Protein 5HUZ (pdb70)

Structure (mmCIF, N/CA/C/O backbone):
data_5HUZ
#
_entry.id   5HUZ
#
loop_
_atom_site.group_PDB
_atom_site.id
_atom_site.type_symbol
_atom_site.label_atom_id
_atom_site.label_alt_id
_atom_site.label_comp_id
_atom_site.label_asym_id
_atom_site.label_entity_id
_atom_site.label_seq_id
_atom_site.pdbx_PDB_ins_code
_atom_site.Cartn_x
_atom_site.Cartn_y
_atom_site.Cartn_z
_atom_site.occupancy
_atom_site.B_iso_or_equiv
_atom_site.auth_seq_id
_atom_site.auth_comp_id
_atom_site.auth_asym_id
_atom_site.auth_atom_id
_atom_site.pdbx_PDB_model_num
ATOM 1 N N . ASP A 1 1 ? 15.009 -6.238 24.576 1.00 4.00 1 ASP A N 1
ATOM 2 C CA . ASP A 1 1 ? 15.073 -5.361 23.387 1.00 0.02 1 ASP A CA 1
ATOM 3 C C . ASP A 1 1 ? 13.829 -5.516 22.505 1.00 32.15 1 ASP A C 1
ATOM 4 O O . ASP A 1 1 ? 13.562 -4.654 21.688 1.00 44.51 1 ASP A O 1
ATOM 15 N N . PHE A 1 2 ? 13.063 -6.605 22.682 1.00 14.10 2 PHE A N 1
ATOM 16 C CA . PHE A 1 2 ? 11.922 -6.974 21.803 1.00 42.01 2 PHE A CA 1
ATOM 17 C C . PHE A 1 2 ? 10.824 -5.891 21.623 1.00 33.13 2 PHE A C 1
ATOM 18 O O . PHE A 1 2 ? 9.978 -6.032 20.726 1.00 42.22 2 PHE A O 1
ATOM 35 N N . LYS A 1 3 ? 10.826 -4.820 22.454 1.00 71.32 3 LYS A N 1
ATOM 36 C CA . LYS A 1 3 ? 9.831 -3.734 22.328 1.00 1.05 3 LYS A CA 1
ATOM 37 C C . LYS A 1 3 ? 10.057 -2.963 21.010 1.00 1.43 3 LYS A C 1
ATOM 38 O O . LYS A 1 3 ? 9.098 -2.547 20.354 1.00 0.23 3 LYS A O 1
ATOM 57 N N . LYS A 1 4 ? 11.348 -2.819 20.607 1.00 51.14 4 LYS A N 1
ATOM 58 C CA . LYS A 1 4 ? 11.695 -2.199 19.323 1.00 20.50 4 LYS A CA 1
ATOM 59 C C . LYS A 1 4 ? 11.353 -3.149 18.181 1.00 35.35 4 LYS A C 1
ATOM 60 O O . LYS A 1 4 ? 10.914 -2.683 17.156 1.00 11.22 4 LYS A O 1
ATOM 79 N N . LEU A 1 5 ? 11.524 -4.488 18.390 1.00 63.32 5 LEU A N 1
ATOM 80 C CA . LEU A 1 5 ? 11.251 -5.524 17.352 1.00 72.21 5 LEU A CA 1
ATOM 81 C C . LEU A 1 5 ? 9.857 -5.311 16.737 1.00 34.31 5 LEU A C 1
ATOM 82 O O . LEU A 1 5 ? 9.695 -5.260 15.504 1.00 64.15 5 LEU A O 1
ATOM 98 N N . TYR A 1 6 ? 8.877 -5.152 17.652 1.00 64.23 6 TYR A N 1
ATOM 99 C CA . TYR A 1 6 ? 7.491 -4.824 17.329 1.00 63.05 6 TYR A CA 1
ATOM 100 C C . TYR A 1 6 ? 7.416 -3.522 16.525 1.00 62.41 6 TYR A C 1
ATOM 101 O O . TYR A 1 6 ? 6.910 -3.518 15.410 1.00 10.44 6 TYR A O 1
ATOM 119 N N . GLU A 1 7 ? 7.990 -2.453 17.093 1.00 43.32 7 GLU A N 1
ATOM 120 C CA . GLU A 1 7 ? 7.901 -1.089 16.550 1.00 31.52 7 GLU A CA 1
ATOM 121 C C . GLU A 1 7 ? 8.566 -0.936 15.170 1.00 31.24 7 GLU A C 1
ATOM 122 O O . GLU A 1 7 ? 8.133 -0.105 14.391 1.00 41.34 7 GLU A O 1
ATOM 134 N N . GLN A 1 8 ? 9.624 -1.725 14.889 1.00 44.04 8 GLN A N 1
ATOM 135 C CA . GLN A 1 8 ? 10.390 -1.609 13.627 1.00 3.44 8 GLN A CA 1
ATOM 136 C C . GLN A 1 8 ? 9.529 -2.078 12.456 1.00 54.33 8 GLN A C 1
ATOM 137 O O . GLN A 1 8 ? 9.265 -1.294 11.535 1.00 25.22 8 GLN A O 1
ATOM 151 N N . ILE A 1 9 ? 9.070 -3.357 12.499 1.00 63.31 9 ILE A N 1
ATOM 152 C CA . ILE A 1 9 ? 8.173 -3.872 11.444 1.00 34.51 9 ILE A CA 1
ATOM 153 C C . ILE A 1 9 ? 6.830 -3.093 11.406 1.00 21.23 9 ILE A C 1
ATOM 154 O O . ILE A 1 9 ? 6.329 -2.799 10.326 1.00 23.12 9 ILE A O 1
ATOM 170 N N . LEU A 1 10 ? 6.257 -2.788 12.595 1.00 15.51 10 LEU A N 1
ATOM 171 C CA . LEU A 1 10 ? 4.924 -2.130 12.724 1.00 13.54 10 LEU A CA 1
ATOM 172 C C . LEU A 1 10 ? 4.956 -0.679 12.184 1.00 53.24 10 LEU A C 1
ATOM 173 O O . LEU A 1 10 ? 3.970 -0.221 11.611 1.00 2.25 10 LEU A O 1
ATOM 189 N N . ALA A 1 11 ? 6.093 0.027 12.340 1.00 12.22 11 ALA A N 1
ATOM 190 C CA . ALA A 1 11 ? 6.258 1.395 11.796 1.00 72.04 11 ALA A CA 1
ATOM 191 C C . ALA A 1 11 ? 6.294 1.347 10.265 1.00 42.25 11 ALA A C 1
ATOM 192 O O . ALA A 1 11 ? 5.748 2.223 9.595 1.00 52.34 11 ALA A O 1
ATOM 199 N N . GLU A 1 12 ? 6.930 0.294 9.724 1.00 71.00 12 GLU A N 1
ATOM 200 C CA . GLU A 1 12 ? 6.980 0.053 8.276 1.00 31.41 12 GLU A CA 1
ATOM 201 C C . GLU A 1 12 ? 5.581 -0.372 7.769 1.00 61.05 12 GLU A C 1
ATOM 202 O O . GLU A 1 12 ? 5.167 0.018 6.686 1.00 22.55 12 GLU A O 1
ATOM 214 N N . ASN A 1 13 ? 4.875 -1.152 8.612 1.00 2.34 13 ASN A N 1
ATOM 215 C CA . ASN A 1 13 ? 3.503 -1.669 8.369 1.00 34.22 13 ASN A CA 1
ATOM 216 C C . ASN A 1 13 ? 2.505 -0.490 8.315 1.00 2.40 13 ASN A C 1
ATOM 217 O O . ASN A 1 13 ? 1.548 -0.500 7.532 1.00 42.44 13 ASN A O 1
ATOM 228 N N . GLU A 1 14 ? 2.785 0.520 9.170 1.00 33.10 14 GLU A N 1
ATOM 229 C CA . GLU A 1 14 ? 2.061 1.801 9.243 1.00 14.24 14 GLU A CA 1
ATOM 230 C C . GLU A 1 14 ? 2.253 2.590 7.952 1.00 11.04 14 GLU A C 1
ATOM 231 O O . GLU A 1 14 ? 1.277 3.052 7.351 1.00 4.44 14 GLU A O 1
ATOM 243 N N . LYS A 1 15 ? 3.530 2.748 7.554 1.00 24.40 15 LYS A N 1
ATOM 244 C CA . LYS A 1 15 ? 3.908 3.477 6.341 1.00 45.42 15 LYS A CA 1
ATOM 245 C C . LYS A 1 15 ? 3.184 2.867 5.129 1.00 53.35 15 LYS A C 1
ATOM 246 O O . LYS A 1 15 ? 2.551 3.582 4.356 1.00 14.45 15 LYS A O 1
ATOM 265 N N . LEU A 1 16 ? 3.248 1.518 5.057 1.00 0.13 16 LEU A N 1
ATOM 266 C CA . LEU A 1 16 ? 2.611 0.698 4.014 1.00 4.12 16 LEU A CA 1
ATOM 267 C C . LEU A 1 16 ? 1.085 0.858 4.016 1.00 23.12 16 LEU A C 1
ATOM 268 O O . LEU A 1 16 ? 0.460 0.841 2.958 1.00 22.33 16 LEU A O 1
ATOM 284 N N . LYS A 1 17 ? 0.501 1.012 5.211 1.00 10.31 17 LYS A N 1
ATOM 285 C CA . LYS A 1 17 ? -0.948 1.216 5.378 1.00 62.45 17 LYS A CA 1
ATOM 286 C C . LYS A 1 17 ? -1.377 2.572 4.772 1.00 60.11 17 LYS A C 1
ATOM 287 O O . LYS A 1 17 ? -2.408 2.672 4.087 1.00 33.15 17 LYS A O 1
ATOM 306 N N . ALA A 1 18 ? -0.530 3.592 4.983 1.00 23.10 18 ALA A N 1
ATOM 307 C CA . ALA A 1 18 ? -0.814 4.973 4.571 1.00 5.33 18 ALA A CA 1
ATOM 308 C C . ALA A 1 18 ? -0.735 5.097 3.047 1.00 40.22 18 ALA A C 1
ATOM 309 O O . ALA A 1 18 ? -1.724 5.440 2.404 1.00 13.11 18 ALA A O 1
ATOM 316 N N . GLN A 1 19 ? 0.441 4.746 2.491 1.00 21.02 19 GLN A N 1
ATOM 317 C CA . GLN A 1 19 ? 0.730 4.853 1.051 1.00 5.15 19 GLN A CA 1
ATOM 318 C C . GLN A 1 19 ? -0.211 3.988 0.196 1.00 1.22 19 GLN A C 1
ATOM 319 O O . GLN A 1 19 ? -0.528 4.375 -0.929 1.00 63.44 19 GLN A O 1
ATOM 333 N N . LEU A 1 20 ? -0.642 2.813 0.727 1.00 42.44 20 LEU A N 1
ATOM 334 C CA . LEU A 1 20 ? -1.593 1.949 0.004 1.00 51.51 20 LEU A CA 1
ATOM 335 C C . LEU A 1 20 ? -2.929 2.672 -0.112 1.00 22.14 20 LEU A C 1
ATOM 336 O O . LEU A 1 20 ? -3.529 2.679 -1.179 1.00 64.43 20 LEU A O 1
ATOM 352 N N . HIS A 1 21 ? -3.370 3.291 1.017 1.00 12.31 21 HIS A N 1
ATOM 353 C CA . HIS A 1 21 ? -4.647 4.016 1.095 1.00 0.42 21 HIS A CA 1
ATOM 354 C C . HIS A 1 21 ? -4.662 5.152 0.068 1.00 54.23 21 HIS A C 1
ATOM 355 O O . HIS A 1 21 ? -5.654 5.332 -0.632 1.00 44.25 21 HIS A O 1
ATOM 370 N N . ASP A 1 22 ? -3.532 5.877 -0.023 1.00 44.41 22 ASP A N 1
ATOM 371 C CA . ASP A 1 22 ? -3.345 6.961 -1.001 1.00 54.30 22 ASP A CA 1
ATOM 372 C C . ASP A 1 22 ? -3.411 6.432 -2.435 1.00 73.43 22 ASP A C 1
ATOM 373 O O . ASP A 1 22 ? -4.031 7.066 -3.291 1.00 54.24 22 ASP A O 1
ATOM 382 N N . THR A 1 23 ? -2.794 5.249 -2.677 1.00 32.21 23 THR A N 1
ATOM 383 C CA . THR A 1 23 ? -2.803 4.606 -4.002 1.00 31.54 23 THR A CA 1
ATOM 384 C C . THR A 1 23 ? -4.214 4.077 -4.349 1.00 52.31 23 THR A C 1
ATOM 385 O O . THR A 1 23 ? -4.575 4.029 -5.517 1.00 51.24 23 THR A O 1
ATOM 396 N N . ASN A 1 24 ? -5.008 3.714 -3.317 1.00 42.32 24 ASN A N 1
ATOM 397 C CA . ASN A 1 24 ? -6.395 3.232 -3.491 1.00 12.13 24 ASN A CA 1
ATOM 398 C C . ASN A 1 24 ? -7.300 4.392 -3.941 1.00 71.44 24 ASN A C 1
ATOM 399 O O . ASN A 1 24 ? -7.999 4.277 -4.944 1.00 62.33 24 ASN A O 1
ATOM 410 N N . MET A 1 25 ? -7.262 5.507 -3.182 1.00 13.11 25 MET A N 1
ATOM 411 C CA . MET A 1 25 ? -8.053 6.717 -3.475 1.00 63.23 25 MET A CA 1
ATOM 412 C C . MET A 1 25 ? -7.669 7.359 -4.821 1.00 73.44 25 MET A C 1
ATOM 413 O O . MET A 1 25 ? -8.555 7.823 -5.548 1.00 43.30 25 MET A O 1
ATOM 427 N N . GLU A 1 26 ? -6.356 7.385 -5.148 1.00 35.41 26 GLU A N 1
ATOM 428 C CA . GLU A 1 26 ? -5.875 7.986 -6.411 1.00 74.50 26 GLU A CA 1
ATOM 429 C C . GLU A 1 26 ? -6.113 7.024 -7.586 1.00 3.50 26 GLU A C 1
ATOM 430 O O . GLU A 1 26 ? -6.185 7.469 -8.720 1.00 22.43 26 GLU A O 1
ATOM 442 N N . LEU A 1 27 ? -6.207 5.705 -7.308 1.00 44.43 27 LEU A N 1
ATOM 443 C CA . LEU A 1 27 ? -6.606 4.710 -8.320 1.00 22.41 27 LEU A CA 1
ATOM 444 C C . LEU A 1 27 ? -8.092 4.876 -8.639 1.00 33.13 27 LEU A C 1
ATOM 445 O O . LEU A 1 27 ? -8.481 4.792 -9.792 1.00 22.50 27 LEU A O 1
ATOM 461 N N . THR A 1 28 ? -8.907 5.118 -7.596 1.00 14.11 28 THR A N 1
ATOM 462 C CA . THR A 1 28 ? -10.351 5.360 -7.735 1.00 61.14 28 THR A CA 1
ATOM 463 C C . THR A 1 28 ? -10.599 6.703 -8.465 1.00 53.30 28 THR A C 1
ATOM 464 O O . THR A 1 28 ? -11.555 6.824 -9.237 1.00 20.05 28 THR A O 1
ATOM 475 N N . ASP A 1 29 ? -9.697 7.690 -8.231 1.00 31.33 29 ASP A N 1
ATOM 476 C CA . ASP A 1 29 ? -9.673 8.964 -8.978 1.00 41.42 29 ASP A CA 1
ATOM 477 C C . ASP A 1 29 ? -9.394 8.672 -10.453 1.00 51.51 29 ASP A C 1
ATOM 478 O O . ASP A 1 29 ? -10.260 8.913 -11.293 1.00 75.14 29 ASP A O 1
ATOM 487 N N . LEU A 1 30 ? -8.204 8.060 -10.711 1.00 22.14 30 LEU A N 1
ATOM 488 C CA . LEU A 1 30 ? -7.687 7.753 -12.060 1.00 72.25 30 LEU A CA 1
ATOM 489 C C . LEU A 1 30 ? -8.710 6.979 -12.886 1.00 70.10 30 LEU A C 1
ATOM 490 O O . LEU A 1 30 ? -8.934 7.318 -14.027 1.00 20.13 30 LEU A O 1
ATOM 506 N N . LYS A 1 31 ? -9.345 5.981 -12.259 1.00 71.05 31 LYS A N 1
ATOM 507 C CA . LYS A 1 31 ? -10.346 5.088 -12.877 1.00 1.54 31 LYS A CA 1
ATOM 508 C C . LYS A 1 31 ? -11.583 5.898 -13.314 1.00 63.30 31 LYS A C 1
ATOM 509 O O . LYS A 1 31 ? -11.985 5.844 -14.496 1.00 64.55 31 LYS A O 1
ATOM 528 N N . LEU A 1 32 ? -12.112 6.691 -12.357 1.00 15.24 32 LEU A N 1
ATOM 529 C CA . LEU A 1 32 ? -13.333 7.493 -12.518 1.00 14.01 32 LEU A CA 1
ATOM 530 C C . LEU A 1 32 ? -13.196 8.432 -13.720 1.00 1.04 32 LEU A C 1
ATOM 531 O O . LEU A 1 32 ? -13.872 8.247 -14.733 1.00 25.13 32 LEU A O 1
ATOM 547 N N . GLN A 1 33 ? -12.247 9.370 -13.616 1.00 4.13 33 GLN A N 1
ATOM 548 C CA . GLN A 1 33 ? -11.993 10.390 -14.638 1.00 4.23 33 GLN A CA 1
ATOM 549 C C . GLN A 1 33 ? -11.599 9.776 -15.999 1.00 73.20 33 GLN A C 1
ATOM 550 O O . GLN A 1 33 ? -12.031 10.284 -17.048 1.00 55.32 33 GLN A O 1
ATOM 564 N N . LEU A 1 34 ? -10.778 8.692 -15.969 1.00 1.21 34 LEU A N 1
ATOM 565 C CA . LEU A 1 34 ? -10.233 8.056 -17.195 1.00 72.01 34 LEU A CA 1
ATOM 566 C C . LEU A 1 34 ? -11.348 7.728 -18.156 1.00 12.21 34 LEU A C 1
ATOM 567 O O . LEU A 1 34 ? -11.375 8.305 -19.263 1.00 21.12 34 LEU A O 1
ATOM 583 N N . GLU A 1 35 ? -12.271 6.859 -17.681 1.00 64.12 35 GLU A N 1
ATOM 584 C CA . GLU A 1 35 ? -13.398 6.356 -18.479 1.00 64.12 35 GLU A CA 1
ATOM 585 C C . GLU A 1 35 ? -14.434 7.464 -18.769 1.00 34.02 35 GLU A C 1
ATOM 586 O O . GLU A 1 35 ? -15.147 7.385 -19.774 1.00 74.11 35 GLU A O 1
ATOM 598 N N . LYS A 1 36 ? -14.508 8.498 -17.888 1.00 74.34 36 LYS A N 1
ATOM 599 C CA . LYS A 1 36 ? -15.267 9.748 -18.161 1.00 12.23 36 LYS A CA 1
ATOM 600 C C . LYS A 1 36 ? -14.638 10.525 -19.341 1.00 11.22 36 LYS A C 1
ATOM 601 O O . LYS A 1 36 ? -15.242 11.470 -19.859 1.00 74.43 36 LYS A O 1
ATOM 620 N N . ALA A 1 37 ? -13.402 10.121 -19.709 1.00 54.53 37 ALA A N 1
ATOM 621 C CA . ALA A 1 37 ? -12.638 10.609 -20.874 1.00 25.44 37 ALA A CA 1
ATOM 622 C C . ALA A 1 37 ? -11.963 11.905 -20.486 1.00 23.21 37 ALA A C 1
ATOM 623 O O . ALA A 1 37 ? -12.223 12.975 -21.046 1.00 1.42 37 ALA A O 1
ATOM 630 N N . THR A 1 38 ? -11.102 11.764 -19.471 1.00 75.13 38 THR A N 1
ATOM 631 C CA . THR A 1 38 ? -10.401 12.917 -18.827 1.00 52.41 38 THR A CA 1
ATOM 632 C C . THR A 1 38 ? -9.322 13.555 -19.729 1.00 73.31 38 THR A C 1
ATOM 633 O O . THR A 1 38 ? -9.039 13.067 -20.822 1.00 52.24 38 THR A O 1
ATOM 644 N N . GLN A 1 39 ? -8.739 14.667 -19.239 1.00 13.42 39 GLN A N 1
ATOM 645 C CA . GLN A 1 39 ? -7.564 15.324 -19.847 1.00 21.13 39 GLN A CA 1
ATOM 646 C C . GLN A 1 39 ? -6.372 15.315 -18.852 1.00 54.24 39 GLN A C 1
ATOM 647 O O . GLN A 1 39 ? -5.258 14.905 -19.204 1.00 2.42 39 GLN A O 1
ATOM 661 N N . ARG A 1 40 ? -6.632 15.762 -17.605 1.00 45.32 40 ARG A N 1
ATOM 662 C CA . ARG A 1 40 ? -5.593 15.983 -16.571 1.00 12.24 40 ARG A CA 1
ATOM 663 C C . ARG A 1 40 ? -6.131 15.594 -15.174 1.00 4.12 40 ARG A C 1
ATOM 664 O O . ARG A 1 40 ? -7.341 15.621 -14.933 1.00 51.55 40 ARG A O 1
ATOM 685 N N . GLN A 1 41 ? -5.204 15.225 -14.265 1.00 3.11 41 GLN A N 1
ATOM 686 C CA . GLN A 1 41 ? -5.500 14.942 -12.841 1.00 24.21 41 GLN A CA 1
ATOM 687 C C . GLN A 1 41 ? -4.427 15.577 -11.949 1.00 12.30 41 GLN A C 1
ATOM 688 O O . GLN A 1 41 ? -3.373 16.004 -12.427 1.00 31.13 41 GLN A O 1
ATOM 702 N N . GLU A 1 42 ? -4.713 15.636 -10.646 1.00 74.14 42 GLU A N 1
ATOM 703 C CA . GLU A 1 42 ? -3.794 16.190 -9.631 1.00 24.14 42 GLU A CA 1
ATOM 704 C C . GLU A 1 42 ? -3.185 15.061 -8.785 1.00 12.10 42 GLU A C 1
ATOM 705 O O . GLU A 1 42 ? -2.028 15.172 -8.365 1.00 34.10 42 GLU A O 1
ATOM 717 N N . ARG A 1 43 ? -3.984 13.971 -8.572 1.00 24.23 43 ARG A N 1
ATOM 718 C CA . ARG A 1 43 ? -3.611 12.774 -7.768 1.00 15.43 43 ARG A CA 1
ATOM 719 C C . ARG A 1 43 ? -3.273 13.143 -6.294 1.00 44.43 43 ARG A C 1
ATOM 720 O O . ARG A 1 43 ? -4.107 12.979 -5.390 1.00 32.44 43 ARG A O 1
ATOM 741 N N . PHE A 1 44 ? -2.038 13.648 -6.086 1.00 74.32 44 PHE A N 1
ATOM 742 C CA . PHE A 1 44 ? -1.533 14.126 -4.788 1.00 32.54 44 PHE A CA 1
ATOM 743 C C . PHE A 1 44 ? -1.784 15.632 -4.677 1.00 73.24 44 PHE A C 1
ATOM 744 O O . PHE A 1 44 ? -1.384 16.414 -5.552 1.00 40.51 44 PHE A O 1
ATOM 761 N N . ASP B 1 1 ? 8.147 -16.465 22.419 1.00 42.45 101 ASP B N 1
ATOM 762 C CA . ASP B 1 1 ? 6.885 -15.779 22.714 1.00 60.34 101 ASP B CA 1
ATOM 763 C C . ASP B 1 1 ? 6.805 -14.443 21.954 1.00 14.23 101 ASP B C 1
ATOM 764 O O . ASP B 1 1 ? 5.725 -13.871 21.784 1.00 50.00 101 ASP B O 1
ATOM 773 N N . PHE B 1 2 ? 7.978 -13.935 21.551 1.00 22.23 102 PHE B N 1
ATOM 774 C CA . PHE B 1 2 ? 8.119 -12.695 20.757 1.00 63.33 102 PHE B CA 1
ATOM 775 C C . PHE B 1 2 ? 8.483 -13.030 19.305 1.00 64.13 102 PHE B C 1
ATOM 776 O O . PHE B 1 2 ? 8.334 -12.195 18.399 1.00 63.33 102 PHE B O 1
ATOM 793 N N . LYS B 1 3 ? 8.969 -14.272 19.090 1.00 21.21 103 LYS B N 1
ATOM 794 C CA . LYS B 1 3 ? 9.332 -14.780 17.752 1.00 2.01 103 LYS B CA 1
ATOM 795 C C . LYS B 1 3 ? 8.113 -14.706 16.811 1.00 21.11 103 LYS B C 1
ATOM 796 O O . LYS B 1 3 ? 8.240 -14.436 15.612 1.00 12.32 103 LYS B O 1
ATOM 815 N N . LYS B 1 4 ? 6.928 -14.877 17.430 1.00 42.01 104 LYS B N 1
ATOM 816 C CA . LYS B 1 4 ? 5.649 -14.893 16.752 1.00 14.35 104 LYS B CA 1
ATOM 817 C C . LYS B 1 4 ? 5.246 -13.472 16.354 1.00 43.21 104 LYS B C 1
ATOM 818 O O . LYS B 1 4 ? 4.701 -13.303 15.283 1.00 22.35 104 LYS B O 1
ATOM 837 N N . LEU B 1 5 ? 5.553 -12.443 17.212 1.00 52.12 105 LEU B N 1
ATOM 838 C CA . LEU B 1 5 ? 5.198 -11.036 16.908 1.00 32.41 105 LEU B CA 1
ATOM 839 C C . LEU B 1 5 ? 5.920 -10.626 15.620 1.00 34.31 105 LEU B C 1
ATOM 840 O O . LEU B 1 5 ? 5.343 -9.956 14.756 1.00 65.14 105 LEU B O 1
ATOM 856 N N . TYR B 1 6 ? 7.211 -11.072 15.519 1.00 62.43 106 TYR B N 1
ATOM 857 C CA . TYR B 1 6 ? 8.040 -10.886 14.326 1.00 44.42 106 TYR B CA 1
ATOM 858 C C . TYR B 1 6 ? 7.323 -11.495 13.106 1.00 25.54 106 TYR B C 1
ATOM 859 O O . TYR B 1 6 ? 7.107 -10.806 12.121 1.00 62.14 106 TYR B O 1
ATOM 877 N N . GLU B 1 7 ? 6.888 -12.763 13.251 1.00 42.01 107 GLU B N 1
ATOM 878 C CA . GLU B 1 7 ? 6.231 -13.541 12.181 1.00 64.35 107 GLU B CA 1
ATOM 879 C C . GLU B 1 7 ? 4.888 -12.928 11.728 1.00 52.31 107 GLU B C 1
ATOM 880 O O . GLU B 1 7 ? 4.608 -12.920 10.533 1.00 33.14 107 GLU B O 1
ATOM 892 N N . GLN B 1 8 ? 4.075 -12.417 12.687 1.00 2.44 108 GLN B N 1
ATOM 893 C CA . GLN B 1 8 ? 2.711 -11.901 12.392 1.00 31.15 108 GLN B CA 1
ATOM 894 C C . GLN B 1 8 ? 2.790 -10.620 11.562 1.00 4.43 108 GLN B C 1
ATOM 895 O O . GLN B 1 8 ? 2.219 -10.544 10.465 1.00 72.12 108 GLN B O 1
ATOM 909 N N . ILE B 1 9 ? 3.510 -9.614 12.106 1.00 13.10 109 ILE B N 1
ATOM 910 C CA . ILE B 1 9 ? 3.612 -8.289 11.481 1.00 23.22 109 ILE B CA 1
ATOM 911 C C . ILE B 1 9 ? 4.395 -8.367 10.149 1.00 31.55 109 ILE B C 1
ATOM 912 O O . ILE B 1 9 ? 4.041 -7.678 9.202 1.00 72.50 109 ILE B O 1
ATOM 928 N N . LEU B 1 10 ? 5.460 -9.206 10.100 1.00 41.11 110 LEU B N 1
ATOM 929 C CA . LEU B 1 10 ? 6.322 -9.373 8.893 1.00 5.12 110 LEU B CA 1
ATOM 930 C C . LEU B 1 10 ? 5.545 -10.084 7.769 1.00 61.12 110 LEU B C 1
ATOM 931 O O . LEU B 1 10 ? 5.707 -9.732 6.598 1.00 45.52 110 LEU B O 1
ATOM 947 N N . ALA B 1 11 ? 4.703 -11.075 8.130 1.00 71.35 111 ALA B N 1
ATOM 948 C CA . ALA B 1 11 ? 3.833 -11.777 7.160 1.00 71.21 111 ALA B CA 1
ATOM 949 C C . ALA B 1 11 ? 2.854 -10.785 6.504 1.00 43.52 111 ALA B C 1
ATOM 950 O O . ALA B 1 11 ? 2.653 -10.804 5.281 1.00 60.22 111 ALA B O 1
ATOM 957 N N . GLU B 1 12 ? 2.277 -9.912 7.353 1.00 10.33 112 GLU B N 1
ATOM 958 C CA . GLU B 1 12 ? 1.380 -8.827 6.939 1.00 43.31 112 GLU B CA 1
ATOM 959 C C . GLU B 1 12 ? 2.144 -7.772 6.110 1.00 11.33 112 GLU B C 1
ATOM 960 O O . GLU B 1 12 ? 1.633 -7.280 5.122 1.00 54.02 112 GLU B O 1
ATOM 972 N N . ASN B 1 13 ? 3.386 -7.469 6.535 1.00 41.51 113 ASN B N 1
ATOM 973 C CA . ASN B 1 13 ? 4.265 -6.426 5.937 1.00 15.34 113 ASN B CA 1
ATOM 974 C C . ASN B 1 13 ? 4.661 -6.807 4.497 1.00 61.20 113 ASN B C 1
ATOM 975 O O . ASN B 1 13 ? 4.684 -5.956 3.600 1.00 2.01 113 ASN B O 1
ATOM 986 N N . GLU B 1 14 ? 4.967 -8.107 4.317 1.00 60.30 114 GLU B N 1
ATOM 987 C CA . GLU B 1 14 ? 5.223 -8.728 3.009 1.00 4.53 114 GLU B CA 1
ATOM 988 C C . GLU B 1 14 ? 3.990 -8.583 2.112 1.00 61.41 114 GLU B C 1
ATOM 989 O O . GLU B 1 14 ? 4.094 -8.160 0.953 1.00 73.12 114 GLU B O 1
ATOM 1001 N N . LYS B 1 15 ? 2.832 -8.968 2.674 1.00 32.53 115 LYS B N 1
ATOM 1002 C CA . LYS B 1 15 ? 1.545 -8.876 1.994 1.00 40.12 115 LYS B CA 1
ATOM 1003 C C . LYS B 1 15 ? 1.254 -7.421 1.578 1.00 54.13 115 LYS B C 1
ATOM 1004 O O . LYS B 1 15 ? 0.736 -7.193 0.497 1.00 21.11 115 LYS B O 1
ATOM 1023 N N . LEU B 1 16 ? 1.620 -6.457 2.453 1.00 64.52 116 LEU B N 1
ATOM 1024 C CA . LEU B 1 16 ? 1.385 -5.018 2.226 1.00 14.31 116 LEU B CA 1
ATOM 1025 C C . LEU B 1 16 ? 2.262 -4.485 1.088 1.00 65.50 116 LEU B C 1
ATOM 1026 O O . LEU B 1 16 ? 1.867 -3.575 0.357 1.00 10.33 116 LEU B O 1
ATOM 1042 N N . LYS B 1 17 ? 3.438 -5.082 0.941 1.00 23.42 117 LYS B N 1
ATOM 1043 C CA . LYS B 1 17 ? 4.370 -4.785 -0.148 1.00 4.12 117 LYS B CA 1
ATOM 1044 C C . LYS B 1 17 ? 3.759 -5.281 -1.492 1.00 13.44 117 LYS B C 1
ATOM 1045 O O . LYS B 1 17 ? 3.826 -4.593 -2.524 1.00 54.12 117 LYS B O 1
ATOM 1064 N N . ALA B 1 18 ? 3.110 -6.456 -1.435 1.00 72.23 118 ALA B N 1
ATOM 1065 C CA . ALA B 1 18 ? 2.531 -7.124 -2.611 1.00 3.14 118 ALA B CA 1
ATOM 1066 C C . ALA B 1 18 ? 1.229 -6.440 -3.064 1.00 54.13 118 ALA B C 1
ATOM 1067 O O . ALA B 1 18 ? 1.042 -6.199 -4.252 1.00 33.13 118 ALA B O 1
ATOM 1074 N N . GLN B 1 19 ? 0.357 -6.104 -2.099 1.00 60.11 119 GLN B N 1
ATOM 1075 C CA . GLN B 1 19 ? -0.968 -5.518 -2.372 1.00 45.12 119 GLN B CA 1
ATOM 1076 C C . GLN B 1 19 ? -0.826 -4.084 -2.884 1.00 30.20 119 GLN B C 1
ATOM 1077 O O . GLN B 1 19 ? -1.611 -3.661 -3.731 1.00 11.43 119 GLN B O 1
ATOM 1091 N N . LEU B 1 20 ? 0.176 -3.336 -2.348 1.00 42.00 120 LEU B N 1
ATOM 1092 C CA . LEU B 1 20 ? 0.461 -1.974 -2.817 1.00 75.24 120 LEU B CA 1
ATOM 1093 C C . LEU B 1 20 ? 0.896 -2.053 -4.274 1.00 35.22 120 LEU B C 1
ATOM 1094 O O . LEU B 1 20 ? 0.408 -1.296 -5.096 1.00 15.10 120 LEU B O 1
ATOM 1110 N N . HIS B 1 21 ? 1.809 -3.019 -4.569 1.00 15.10 121 HIS B N 1
ATOM 1111 C CA . HIS B 1 21 ? 2.338 -3.243 -5.916 1.00 3.44 121 HIS B CA 1
ATOM 1112 C C . HIS B 1 21 ? 1.199 -3.588 -6.890 1.00 2.51 121 HIS B C 1
ATOM 1113 O O . HIS B 1 21 ? 1.193 -3.113 -8.014 1.00 64.13 121 HIS B O 1
ATOM 1128 N N . ASP B 1 22 ? 0.229 -4.377 -6.406 1.00 11.34 122 ASP B N 1
ATOM 1129 C CA . ASP B 1 22 ? -0.945 -4.809 -7.181 1.00 73.14 122 ASP B CA 1
ATOM 1130 C C . ASP B 1 22 ? -1.826 -3.594 -7.545 1.00 52.24 122 ASP B C 1
ATOM 1131 O O . ASP B 1 22 ? -2.206 -3.414 -8.708 1.00 11.10 122 ASP B O 1
ATOM 1140 N N . THR B 1 23 ? -2.056 -2.730 -6.537 1.00 55.12 123 THR B N 1
ATOM 1141 C CA . THR B 1 23 ? -2.832 -1.481 -6.674 1.00 0.11 123 THR B CA 1
ATOM 1142 C C . THR B 1 23 ? -2.061 -0.445 -7.543 1.00 63.31 123 THR B C 1
ATOM 1143 O O . THR B 1 23 ? -2.668 0.391 -8.224 1.00 71.12 123 THR B O 1
ATOM 1154 N N . ASN B 1 24 ? -0.707 -0.542 -7.517 1.00 44.23 124 ASN B N 1
ATOM 1155 C CA . ASN B 1 24 ? 0.191 0.290 -8.345 1.00 75.44 124 ASN B CA 1
ATOM 1156 C C . ASN B 1 24 ? 0.118 -0.140 -9.815 1.00 32.14 124 ASN B C 1
ATOM 1157 O O . ASN B 1 24 ? 0.147 0.715 -10.690 1.00 1.40 124 ASN B O 1
ATOM 1168 N N . MET B 1 25 ? 0.032 -1.464 -10.073 1.00 55.24 125 MET B N 1
ATOM 1169 C CA . MET B 1 25 ? -0.085 -2.013 -11.437 1.00 33.03 125 MET B CA 1
ATOM 1170 C C . MET B 1 25 ? -1.391 -1.557 -12.105 1.00 61.34 125 MET B C 1
ATOM 1171 O O . MET B 1 25 ? -1.404 -1.270 -13.308 1.00 74.23 125 MET B O 1
ATOM 1185 N N . GLU B 1 26 ? -2.481 -1.504 -11.311 1.00 74.41 126 GLU B N 1
ATOM 1186 C CA . GLU B 1 26 ? -3.772 -0.959 -11.773 1.00 31.45 126 GLU B CA 1
ATOM 1187 C C . GLU B 1 26 ? -3.605 0.535 -12.103 1.00 3.04 126 GLU B C 1
ATOM 1188 O O . GLU B 1 26 ? -4.001 0.986 -13.163 1.00 23.24 126 GLU B O 1
ATOM 1200 N N . LEU B 1 27 ? -2.953 1.269 -11.180 1.00 55.14 127 LEU B N 1
ATOM 1201 C CA . LEU B 1 27 ? -2.675 2.717 -11.320 1.00 42.03 127 LEU B CA 1
ATOM 1202 C C . LEU B 1 27 ? -1.781 3.011 -12.560 1.00 5.10 127 LEU B C 1
ATOM 1203 O O . LEU B 1 27 ? -1.913 4.064 -13.198 1.00 71.01 127 LEU B O 1
ATOM 1219 N N . THR B 1 28 ? -0.897 2.044 -12.898 1.00 40.12 128 THR B N 1
ATOM 1220 C CA . THR B 1 28 ? 0.016 2.137 -14.050 1.00 73.35 128 THR B CA 1
ATOM 1221 C C . THR B 1 28 ? -0.743 1.813 -15.363 1.00 10.52 128 THR B C 1
ATOM 1222 O O . THR B 1 28 ? -0.470 2.403 -16.422 1.00 24.40 128 THR B O 1
ATOM 1233 N N . ASP B 1 29 ? -1.722 0.895 -15.268 1.00 2.23 129 ASP B N 1
ATOM 1234 C CA . ASP B 1 29 ? -2.666 0.600 -16.363 1.00 72.44 129 ASP B CA 1
ATOM 1235 C C . ASP B 1 29 ? -3.510 1.854 -16.658 1.00 21.50 129 ASP B C 1
ATOM 1236 O O . ASP B 1 29 ? -3.745 2.186 -17.812 1.00 32.13 129 ASP B O 1
ATOM 1245 N N . LEU B 1 30 ? -3.902 2.560 -15.586 1.00 74.24 130 LEU B N 1
ATOM 1246 C CA . LEU B 1 30 ? -4.772 3.743 -15.659 1.00 60.41 130 LEU B CA 1
ATOM 1247 C C . LEU B 1 30 ? -4.044 4.981 -16.214 1.00 50.14 130 LEU B C 1
ATOM 1248 O O . LEU B 1 30 ? -4.671 5.783 -16.915 1.00 42.40 130 LEU B O 1
ATOM 1264 N N . LYS B 1 31 ? -2.727 5.150 -15.909 1.00 42.32 131 LYS B N 1
ATOM 1265 C CA . LYS B 1 31 ? -1.932 6.273 -16.480 1.00 62.42 131 LYS B CA 1
ATOM 1266 C C . LYS B 1 31 ? -1.607 6.001 -17.962 1.00 23.22 131 LYS B C 1
ATOM 1267 O O . LYS B 1 31 ? -1.445 6.944 -18.748 1.00 22.33 131 LYS B O 1
ATOM 1286 N N . LEU B 1 32 ? -1.520 4.700 -18.319 1.00 55.10 132 LEU B N 1
ATOM 1287 C CA . LEU B 1 32 ? -1.323 4.259 -19.708 1.00 23.22 132 LEU B CA 1
ATOM 1288 C C . LEU B 1 32 ? -2.581 4.558 -20.543 1.00 71.24 132 LEU B C 1
ATOM 1289 O O . LEU B 1 32 ? -2.498 5.199 -21.594 1.00 60.11 132 LEU B O 1
ATOM 1305 N N . GLN B 1 33 ? -3.757 4.117 -20.036 1.00 23.02 133 GLN B N 1
ATOM 1306 C CA . GLN B 1 33 ? -5.058 4.402 -20.666 1.00 75.01 133 GLN B CA 1
ATOM 1307 C C . GLN B 1 33 ? -5.289 5.914 -20.765 1.00 24.24 133 GLN B C 1
ATOM 1308 O O . GLN B 1 33 ? -5.962 6.368 -21.680 1.00 41.11 133 GLN B O 1
ATOM 1322 N N . LEU B 1 34 ? -4.749 6.662 -19.778 1.00 34.11 134 LEU B N 1
ATOM 1323 C CA . LEU B 1 34 ? -4.879 8.129 -19.682 1.00 12.22 134 LEU B CA 1
ATOM 1324 C C . LEU B 1 34 ? -4.285 8.788 -20.933 1.00 24.51 134 LEU B C 1
ATOM 1325 O O . LEU B 1 34 ? -4.992 9.443 -21.699 1.00 45.42 134 LEU B O 1
ATOM 1341 N N . GLU B 1 35 ? -2.985 8.543 -21.140 1.00 53.24 135 GLU B N 1
ATOM 1342 C CA . GLU B 1 35 ? -2.219 9.114 -22.262 1.00 51.31 135 GLU B CA 1
ATOM 1343 C C . GLU B 1 35 ? -2.686 8.553 -23.628 1.00 40.12 135 GLU B C 1
ATOM 1344 O O . GLU B 1 35 ? -2.330 9.096 -24.671 1.00 2.30 135 GLU B O 1
ATOM 1356 N N . LYS B 1 36 ? -3.469 7.455 -23.614 1.00 43.14 136 LYS B N 1
ATOM 1357 C CA . LYS B 1 36 ? -4.152 6.944 -24.825 1.00 31.24 136 LYS B CA 1
ATOM 1358 C C . LYS B 1 36 ? -5.530 7.628 -25.051 1.00 3.02 136 LYS B C 1
ATOM 1359 O O . LYS B 1 36 ? -5.916 7.900 -26.194 1.00 43.23 136 LYS B O 1
ATOM 1378 N N . ALA B 1 37 ? -6.247 7.915 -23.948 1.00 74.43 137 ALA B N 1
ATOM 1379 C CA . ALA B 1 37 ? -7.600 8.531 -23.978 1.00 62.13 137 ALA B CA 1
ATOM 1380 C C . ALA B 1 37 ? -7.512 10.010 -24.376 1.00 71.22 137 ALA B C 1
ATOM 1381 O O . ALA B 1 37 ? -8.436 10.563 -24.976 1.00 51.32 137 ALA B O 1
ATOM 1388 N N . THR B 1 38 ? -6.376 10.624 -24.024 1.00 65.20 138 THR B N 1
ATOM 1389 C CA . THR B 1 38 ? -6.140 12.062 -24.166 1.00 44.55 138 THR B CA 1
ATOM 1390 C C . THR B 1 38 ? -4.631 12.312 -24.341 1.00 0.51 138 THR B C 1
ATOM 1391 O O . THR B 1 38 ? -3.857 11.367 -24.490 1.00 74.55 138 THR B O 1
ATOM 1402 N N . GLN B 1 39 ? -4.226 13.586 -24.310 1.00 13.23 139 GLN B N 1
ATOM 1403 C CA . GLN B 1 39 ? -2.812 13.990 -24.387 1.00 71.14 139 GLN B CA 1
ATOM 1404 C C . GLN B 1 39 ? -2.096 13.702 -23.051 1.00 33.24 139 GLN B C 1
ATOM 1405 O O . GLN B 1 39 ? -0.893 13.402 -23.045 1.00 2.53 139 GLN B O 1
ATOM 1419 N N . ARG B 1 40 ? -2.881 13.785 -21.943 1.00 12.13 140 ARG B N 1
ATOM 1420 C CA . ARG B 1 40 ? -2.406 13.616 -20.539 1.00 43.31 140 ARG B CA 1
ATOM 1421 C C . ARG B 1 40 ? -1.501 14.801 -20.122 1.00 50.31 140 ARG B C 1
ATOM 1422 O O . ARG B 1 40 ? -1.015 15.566 -20.969 1.00 12.54 140 ARG B O 1
ATOM 1443 N N . GLN B 1 41 ? -1.300 14.962 -18.801 1.00 50.21 141 GLN B N 1
ATOM 1444 C CA . GLN B 1 41 ? -0.306 15.905 -18.269 1.00 62.12 141 GLN B CA 1
ATOM 1445 C C . GLN B 1 41 ? 1.113 15.344 -18.563 1.00 44.45 141 GLN B C 1
ATOM 1446 O O . GLN B 1 41 ? 1.362 14.142 -18.401 1.00 43.01 141 GLN B O 1
ATOM 1460 N N . GLU B 1 42 ? 2.024 16.205 -19.016 1.00 52.24 142 GLU B N 1
ATOM 1461 C CA . GLU B 1 42 ? 3.373 15.793 -19.475 1.00 24.40 142 GLU B CA 1
ATOM 1462 C C . GLU B 1 42 ? 4.444 16.231 -18.457 1.00 51.23 142 GLU B C 1
ATOM 1463 O O . GLU B 1 42 ? 5.317 17.068 -18.739 1.00 54.41 142 GLU B O 1
ATOM 1475 N N . ARG B 1 43 ? 4.329 15.673 -17.243 1.00 34.30 143 ARG B N 1
ATOM 1476 C CA . ARG B 1 43 ? 5.318 15.875 -16.165 1.00 50.20 143 ARG B CA 1
ATOM 1477 C C . ARG B 1 43 ? 6.590 15.062 -16.453 1.00 74.45 143 ARG B C 1
ATOM 1478 O O . ARG B 1 43 ? 7.698 15.481 -16.110 1.00 70.43 143 ARG B O 1
ATOM 1499 N N . PHE B 1 44 ? 6.386 13.877 -17.047 1.00 53.52 144 PHE B N 1
ATOM 1500 C CA . PHE B 1 44 ? 7.451 13.025 -17.587 1.00 73.11 144 PHE B CA 1
ATOM 1501 C C . PHE B 1 44 ? 6.888 12.256 -18.813 1.00 20.31 144 PHE B C 1
ATOM 1502 O O . PHE B 1 44 ? 6.026 11.370 -18.630 1.00 74.52 144 PHE B O 1
ATOM 1519 N N . ASP A 1 1 ? 14.587 -7.037 25.219 1.00 31.22 1 ASP A N 2
ATOM 1520 C CA . ASP A 1 1 ? 15.295 -6.917 23.933 1.00 40.04 1 ASP A CA 2
ATOM 1521 C C . ASP A 1 1 ? 14.340 -7.178 22.758 1.00 61.40 1 ASP A C 2
ATOM 1522 O O . ASP A 1 1 ? 14.304 -6.408 21.805 1.00 41.30 1 ASP A O 2
ATOM 1533 N N . PHE A 1 2 ? 13.529 -8.246 22.861 1.00 5.24 2 PHE A N 2
ATOM 1534 C CA . PHE A 1 2 ? 12.622 -8.697 21.778 1.00 62.34 2 PHE A CA 2
ATOM 1535 C C . PHE A 1 2 ? 11.397 -7.781 21.573 1.00 41.45 2 PHE A C 2
ATOM 1536 O O . PHE A 1 2 ? 10.579 -8.028 20.673 1.00 15.52 2 PHE A O 2
ATOM 1553 N N . LYS A 1 3 ? 11.280 -6.724 22.397 1.00 41.31 3 LYS A N 2
ATOM 1554 C CA . LYS A 1 3 ? 10.204 -5.729 22.277 1.00 15.42 3 LYS A CA 2
ATOM 1555 C C . LYS A 1 3 ? 10.335 -4.958 20.945 1.00 34.42 3 LYS A C 2
ATOM 1556 O O . LYS A 1 3 ? 9.338 -4.641 20.292 1.00 40.12 3 LYS A O 2
ATOM 1575 N N . LYS A 1 4 ? 11.599 -4.724 20.536 1.00 3.22 4 LYS A N 2
ATOM 1576 C CA . LYS A 1 4 ? 11.922 -3.992 19.304 1.00 41.34 4 LYS A CA 2
ATOM 1577 C C . LYS A 1 4 ? 11.834 -4.906 18.095 1.00 10.35 4 LYS A C 2
ATOM 1578 O O . LYS A 1 4 ? 11.614 -4.414 17.008 1.00 20.43 4 LYS A O 2
ATOM 1597 N N . LEU A 1 5 ? 12.012 -6.235 18.297 1.00 53.41 5 LEU A N 2
ATOM 1598 C CA . LEU A 1 5 ? 11.862 -7.237 17.209 1.00 22.32 5 LEU A CA 2
ATOM 1599 C C . LEU A 1 5 ? 10.455 -7.103 16.587 1.00 31.34 5 LEU A C 2
ATOM 1600 O O . LEU A 1 5 ? 10.283 -7.025 15.343 1.00 2.00 5 LEU A O 2
ATOM 1616 N N . TYR A 1 6 ? 9.472 -7.041 17.512 1.00 34.14 6 TYR A N 2
ATOM 1617 C CA . TYR A 1 6 ? 8.065 -6.775 17.209 1.00 42.23 6 TYR A CA 2
ATOM 1618 C C . TYR A 1 6 ? 7.934 -5.473 16.405 1.00 75.31 6 TYR A C 2
ATOM 1619 O O . TYR A 1 6 ? 7.454 -5.478 15.274 1.00 43.43 6 TYR A O 2
ATOM 1637 N N . GLU A 1 7 ? 8.454 -4.391 16.997 1.00 45.23 7 GLU A N 2
ATOM 1638 C CA . GLU A 1 7 ? 8.277 -3.018 16.514 1.00 3.34 7 GLU A CA 2
ATOM 1639 C C . GLU A 1 7 ? 8.935 -2.746 15.148 1.00 64.21 7 GLU A C 2
ATOM 1640 O O . GLU A 1 7 ? 8.448 -1.899 14.410 1.00 33.11 7 GLU A O 2
ATOM 1652 N N . GLN A 1 8 ? 10.060 -3.420 14.854 1.00 42.12 8 GLN A N 2
ATOM 1653 C CA . GLN A 1 8 ? 10.802 -3.225 13.583 1.00 51.03 8 GLN A CA 2
ATOM 1654 C C . GLN A 1 8 ? 9.998 -3.720 12.380 1.00 14.23 8 GLN A C 2
ATOM 1655 O O . GLN A 1 8 ? 9.826 -2.970 11.400 1.00 12.10 8 GLN A O 2
ATOM 1669 N N . ILE A 1 9 ? 9.508 -4.983 12.436 1.00 24.22 9 ILE A N 2
ATOM 1670 C CA . ILE A 1 9 ? 8.611 -5.488 11.378 1.00 51.41 9 ILE A CA 2
ATOM 1671 C C . ILE A 1 9 ? 7.271 -4.711 11.394 1.00 53.03 9 ILE A C 2
ATOM 1672 O O . ILE A 1 9 ? 6.738 -4.384 10.335 1.00 45.21 9 ILE A O 2
ATOM 1688 N N . LEU A 1 10 ? 6.753 -4.428 12.612 1.00 52.50 10 LEU A N 2
ATOM 1689 C CA . LEU A 1 10 ? 5.454 -3.730 12.817 1.00 61.12 10 LEU A CA 2
ATOM 1690 C C . LEU A 1 10 ? 5.519 -2.269 12.303 1.00 2.53 10 LEU A C 2
ATOM 1691 O O . LEU A 1 10 ? 4.496 -1.698 11.927 1.00 40.23 10 LEU A O 2
ATOM 1707 N N . ALA A 1 11 ? 6.727 -1.688 12.272 1.00 0.13 11 ALA A N 2
ATOM 1708 C CA . ALA A 1 11 ? 6.962 -0.336 11.719 1.00 71.01 11 ALA A CA 2
ATOM 1709 C C . ALA A 1 11 ? 6.761 -0.354 10.201 1.00 70.02 11 ALA A C 2
ATOM 1710 O O . ALA A 1 11 ? 6.000 0.454 9.649 1.00 12.42 11 ALA A O 2
ATOM 1717 N N . GLU A 1 12 ? 7.435 -1.311 9.542 1.00 62.55 12 GLU A N 2
ATOM 1718 C CA . GLU A 1 12 ? 7.276 -1.555 8.102 1.00 24.43 12 GLU A CA 2
ATOM 1719 C C . GLU A 1 12 ? 5.818 -1.978 7.792 1.00 42.14 12 GLU A C 2
ATOM 1720 O O . GLU A 1 12 ? 5.278 -1.606 6.770 1.00 71.01 12 GLU A O 2
ATOM 1732 N N . ASN A 1 13 ? 5.203 -2.717 8.732 1.00 34.12 13 ASN A N 2
ATOM 1733 C CA . ASN A 1 13 ? 3.830 -3.267 8.617 1.00 0.11 13 ASN A CA 2
ATOM 1734 C C . ASN A 1 13 ? 2.783 -2.130 8.603 1.00 51.24 13 ASN A C 2
ATOM 1735 O O . ASN A 1 13 ? 1.845 -2.155 7.794 1.00 21.22 13 ASN A O 2
ATOM 1746 N N . GLU A 1 14 ? 2.958 -1.150 9.524 1.00 61.34 14 GLU A N 2
ATOM 1747 C CA . GLU A 1 14 ? 2.122 0.068 9.598 1.00 64.20 14 GLU A CA 2
ATOM 1748 C C . GLU A 1 14 ? 2.260 0.870 8.300 1.00 45.04 14 GLU A C 2
ATOM 1749 O O . GLU A 1 14 ? 1.256 1.295 7.705 1.00 30.13 14 GLU A O 2
ATOM 1761 N N . LYS A 1 15 ? 3.525 1.081 7.899 1.00 51.34 15 LYS A N 2
ATOM 1762 C CA . LYS A 1 15 ? 3.876 1.812 6.681 1.00 4.11 15 LYS A CA 2
ATOM 1763 C C . LYS A 1 15 ? 3.194 1.178 5.456 1.00 34.22 15 LYS A C 2
ATOM 1764 O O . LYS A 1 15 ? 2.589 1.878 4.642 1.00 75.10 15 LYS A O 2
ATOM 1783 N N . LEU A 1 16 ? 3.265 -0.169 5.387 1.00 41.34 16 LEU A N 2
ATOM 1784 C CA . LEU A 1 16 ? 2.713 -0.956 4.271 1.00 1.25 16 LEU A CA 2
ATOM 1785 C C . LEU A 1 16 ? 1.180 -0.948 4.296 1.00 42.30 16 LEU A C 2
ATOM 1786 O O . LEU A 1 16 ? 0.548 -1.037 3.244 1.00 3.23 16 LEU A O 2
ATOM 1802 N N . LYS A 1 17 ? 0.607 -0.826 5.498 1.00 32.12 17 LYS A N 2
ATOM 1803 C CA . LYS A 1 17 ? -0.849 -0.707 5.689 1.00 70.11 17 LYS A CA 2
ATOM 1804 C C . LYS A 1 17 ? -1.349 0.637 5.115 1.00 15.43 17 LYS A C 2
ATOM 1805 O O . LYS A 1 17 ? -2.424 0.708 4.500 1.00 21.24 17 LYS A O 2
ATOM 1824 N N . ALA A 1 18 ? -0.511 1.679 5.292 1.00 65.43 18 ALA A N 2
ATOM 1825 C CA . ALA A 1 18 ? -0.833 3.062 4.923 1.00 60.24 18 ALA A CA 2
ATOM 1826 C C . ALA A 1 18 ? -0.749 3.259 3.405 1.00 1.41 18 ALA A C 2
ATOM 1827 O O . ALA A 1 18 ? -1.695 3.742 2.784 1.00 24.53 18 ALA A O 2
ATOM 1834 N N . GLN A 1 19 ? 0.401 2.875 2.823 1.00 11.33 19 GLN A N 2
ATOM 1835 C CA . GLN A 1 19 ? 0.671 3.027 1.383 1.00 31.31 19 GLN A CA 2
ATOM 1836 C C . GLN A 1 19 ? -0.236 2.119 0.536 1.00 43.42 19 GLN A C 2
ATOM 1837 O O . GLN A 1 19 ? -0.536 2.482 -0.594 1.00 55.00 19 GLN A O 2
ATOM 1851 N N . LEU A 1 20 ? -0.642 0.938 1.069 1.00 34.32 20 LEU A N 2
ATOM 1852 C CA . LEU A 1 20 ? -1.609 0.062 0.359 1.00 2.31 20 LEU A CA 2
ATOM 1853 C C . LEU A 1 20 ? -2.974 0.740 0.332 1.00 73.44 20 LEU A C 2
ATOM 1854 O O . LEU A 1 20 ? -3.623 0.770 -0.710 1.00 4.32 20 LEU A O 2
ATOM 1870 N N . HIS A 1 21 ? -3.391 1.278 1.503 1.00 64.35 21 HIS A N 2
ATOM 1871 C CA . HIS A 1 21 ? -4.670 1.997 1.662 1.00 42.02 21 HIS A CA 2
ATOM 1872 C C . HIS A 1 21 ? -4.735 3.153 0.658 1.00 42.45 21 HIS A C 2
ATOM 1873 O O . HIS A 1 21 ? -5.721 3.320 -0.066 1.00 5.31 21 HIS A O 2
ATOM 1888 N N . ASP A 1 22 ? -3.624 3.887 0.602 1.00 31.42 22 ASP A N 2
ATOM 1889 C CA . ASP A 1 22 ? -3.432 5.049 -0.263 1.00 43.13 22 ASP A CA 2
ATOM 1890 C C . ASP A 1 22 ? -3.470 4.639 -1.749 1.00 72.30 22 ASP A C 2
ATOM 1891 O O . ASP A 1 22 ? -4.191 5.246 -2.544 1.00 65.13 22 ASP A O 2
ATOM 1900 N N . THR A 1 23 ? -2.731 3.565 -2.099 1.00 41.30 23 THR A N 2
ATOM 1901 C CA . THR A 1 23 ? -2.631 3.085 -3.491 1.00 74.25 23 THR A CA 2
ATOM 1902 C C . THR A 1 23 ? -3.954 2.441 -3.956 1.00 15.20 23 THR A C 2
ATOM 1903 O O . THR A 1 23 ? -4.260 2.470 -5.143 1.00 73.10 23 THR A O 2
ATOM 1914 N N . ASN A 1 24 ? -4.755 1.905 -3.008 1.00 65.41 24 ASN A N 2
ATOM 1915 C CA . ASN A 1 24 ? -6.081 1.320 -3.319 1.00 34.14 24 ASN A CA 2
ATOM 1916 C C . ASN A 1 24 ? -7.088 2.437 -3.648 1.00 12.41 24 ASN A C 2
ATOM 1917 O O . ASN A 1 24 ? -7.888 2.293 -4.573 1.00 21.04 24 ASN A O 2
ATOM 1928 N N . MET A 1 25 ? -7.041 3.545 -2.882 1.00 53.41 25 MET A N 2
ATOM 1929 C CA . MET A 1 25 ? -7.952 4.690 -3.073 1.00 64.12 25 MET A CA 2
ATOM 1930 C C . MET A 1 25 ? -7.654 5.431 -4.392 1.00 34.23 25 MET A C 2
ATOM 1931 O O . MET A 1 25 ? -8.580 5.831 -5.100 1.00 43.03 25 MET A O 2
ATOM 1945 N N . GLU A 1 26 ? -6.354 5.577 -4.726 1.00 24.42 26 GLU A N 2
ATOM 1946 C CA . GLU A 1 26 ? -5.927 6.256 -5.969 1.00 44.31 26 GLU A CA 2
ATOM 1947 C C . GLU A 1 26 ? -6.057 5.309 -7.178 1.00 60.45 26 GLU A C 2
ATOM 1948 O O . GLU A 1 26 ? -6.103 5.777 -8.305 1.00 11.33 26 GLU A O 2
ATOM 1960 N N . LEU A 1 27 ? -6.079 3.983 -6.925 1.00 51.35 27 LEU A N 2
ATOM 1961 C CA . LEU A 1 27 ? -6.416 2.963 -7.938 1.00 35.13 27 LEU A CA 2
ATOM 1962 C C . LEU A 1 27 ? -7.882 3.136 -8.353 1.00 64.11 27 LEU A C 2
ATOM 1963 O O . LEU A 1 27 ? -8.186 3.286 -9.541 1.00 41.13 27 LEU A O 2
ATOM 1979 N N . THR A 1 28 ? -8.777 3.125 -7.345 1.00 43.42 28 THR A N 2
ATOM 1980 C CA . THR A 1 28 ? -10.227 3.277 -7.535 1.00 42.21 28 THR A CA 2
ATOM 1981 C C . THR A 1 28 ? -10.544 4.622 -8.238 1.00 43.35 28 THR A C 2
ATOM 1982 O O . THR A 1 28 ? -11.415 4.697 -9.129 1.00 60.21 28 THR A O 2
ATOM 1993 N N . ASP A 1 29 ? -9.771 5.657 -7.855 1.00 41.45 29 ASP A N 2
ATOM 1994 C CA . ASP A 1 29 ? -9.833 6.993 -8.459 1.00 32.43 29 ASP A CA 2
ATOM 1995 C C . ASP A 1 29 ? -9.417 6.917 -9.941 1.00 42.35 29 ASP A C 2
ATOM 1996 O O . ASP A 1 29 ? -10.191 7.304 -10.811 1.00 2.34 29 ASP A O 2
ATOM 2005 N N . LEU A 1 30 ? -8.217 6.344 -10.196 1.00 23.14 30 LEU A N 2
ATOM 2006 C CA . LEU A 1 30 ? -7.578 6.332 -11.541 1.00 51.55 30 LEU A CA 2
ATOM 2007 C C . LEU A 1 30 ? -8.444 5.609 -12.586 1.00 45.03 30 LEU A C 2
ATOM 2008 O O . LEU A 1 30 ? -8.463 6.020 -13.745 1.00 52.41 30 LEU A O 2
ATOM 2024 N N . LYS A 1 31 ? -9.144 4.534 -12.165 1.00 31.51 31 LYS A N 2
ATOM 2025 C CA . LYS A 1 31 ? -10.012 3.739 -13.061 1.00 11.04 31 LYS A CA 2
ATOM 2026 C C . LYS A 1 31 ? -11.368 4.440 -13.294 1.00 73.32 31 LYS A C 2
ATOM 2027 O O . LYS A 1 31 ? -11.950 4.328 -14.390 1.00 3.51 31 LYS A O 2
ATOM 2046 N N . LEU A 1 32 ? -11.864 5.156 -12.259 1.00 1.11 32 LEU A N 2
ATOM 2047 C CA . LEU A 1 32 ? -13.115 5.928 -12.344 1.00 63.33 32 LEU A CA 2
ATOM 2048 C C . LEU A 1 32 ? -12.969 7.032 -13.404 1.00 61.51 32 LEU A C 2
ATOM 2049 O O . LEU A 1 32 ? -13.730 7.087 -14.379 1.00 51.33 32 LEU A O 2
ATOM 2065 N N . GLN A 1 33 ? -11.953 7.890 -13.213 1.00 51.14 33 GLN A N 2
ATOM 2066 C CA . GLN A 1 33 ? -11.661 8.990 -14.139 1.00 2.35 33 GLN A CA 2
ATOM 2067 C C . GLN A 1 33 ? -11.256 8.446 -15.534 1.00 51.01 33 GLN A C 2
ATOM 2068 O O . GLN A 1 33 ? -11.601 9.061 -16.560 1.00 74.21 33 GLN A O 2
ATOM 2082 N N . LEU A 1 34 ? -10.556 7.274 -15.551 1.00 52.23 34 LEU A N 2
ATOM 2083 C CA . LEU A 1 34 ? -10.128 6.577 -16.786 1.00 3.01 34 LEU A CA 2
ATOM 2084 C C . LEU A 1 34 ? -11.282 6.481 -17.777 1.00 2.45 34 LEU A C 2
ATOM 2085 O O . LEU A 1 34 ? -11.201 7.086 -18.859 1.00 0.45 34 LEU A O 2
ATOM 2101 N N . GLU A 1 35 ? -12.363 5.794 -17.322 1.00 33.43 35 GLU A N 2
ATOM 2102 C CA . GLU A 1 35 ? -13.571 5.520 -18.123 1.00 44.41 35 GLU A CA 2
ATOM 2103 C C . GLU A 1 35 ? -14.404 6.795 -18.364 1.00 11.34 35 GLU A C 2
ATOM 2104 O O . GLU A 1 35 ? -15.147 6.866 -19.352 1.00 23.42 35 GLU A O 2
ATOM 2116 N N . LYS A 1 36 ? -14.271 7.804 -17.463 1.00 23.42 36 LYS A N 2
ATOM 2117 C CA . LYS A 1 36 ? -14.800 9.183 -17.709 1.00 51.34 36 LYS A CA 2
ATOM 2118 C C . LYS A 1 36 ? -14.000 9.885 -18.839 1.00 3.41 36 LYS A C 2
ATOM 2119 O O . LYS A 1 36 ? -14.363 10.988 -19.265 1.00 31.10 36 LYS A O 2
ATOM 2138 N N . ALA A 1 37 ? -12.887 9.236 -19.245 1.00 73.01 37 ALA A N 2
ATOM 2139 C CA . ALA A 1 37 ? -12.041 9.584 -20.414 1.00 43.32 37 ALA A CA 2
ATOM 2140 C C . ALA A 1 37 ? -11.089 10.701 -20.009 1.00 12.14 37 ALA A C 2
ATOM 2141 O O . ALA A 1 37 ? -11.055 11.784 -20.611 1.00 30.45 37 ALA A O 2
ATOM 2148 N N . THR A 1 38 ? -10.302 10.396 -18.957 1.00 32.22 38 THR A N 2
ATOM 2149 C CA . THR A 1 38 ? -9.452 11.412 -18.288 1.00 20.33 38 THR A CA 2
ATOM 2150 C C . THR A 1 38 ? -8.096 11.605 -18.979 1.00 62.44 38 THR A C 2
ATOM 2151 O O . THR A 1 38 ? -7.713 10.860 -19.885 1.00 71.13 38 THR A O 2
ATOM 2162 N N . GLN A 1 39 ? -7.378 12.609 -18.467 1.00 23.02 39 GLN A N 2
ATOM 2163 C CA . GLN A 1 39 ? -6.013 12.941 -18.839 1.00 60.14 39 GLN A CA 2
ATOM 2164 C C . GLN A 1 39 ? -5.125 12.874 -17.575 1.00 51.10 39 GLN A C 2
ATOM 2165 O O . GLN A 1 39 ? -4.234 12.032 -17.472 1.00 4.34 39 GLN A O 2
ATOM 2179 N N . ARG A 1 40 ? -5.432 13.736 -16.589 1.00 14.24 40 ARG A N 2
ATOM 2180 C CA . ARG A 1 40 ? -4.617 13.913 -15.366 1.00 5.12 40 ARG A CA 2
ATOM 2181 C C . ARG A 1 40 ? -5.266 13.174 -14.179 1.00 60.02 40 ARG A C 2
ATOM 2182 O O . ARG A 1 40 ? -6.474 12.904 -14.196 1.00 54.11 40 ARG A O 2
ATOM 2203 N N . GLN A 1 41 ? -4.451 12.866 -13.145 1.00 51.22 41 GLN A N 2
ATOM 2204 C CA . GLN A 1 41 ? -4.941 12.369 -11.853 1.00 43.40 41 GLN A CA 2
ATOM 2205 C C . GLN A 1 41 ? -4.898 13.507 -10.799 1.00 72.12 41 GLN A C 2
ATOM 2206 O O . GLN A 1 41 ? -5.766 14.383 -10.825 1.00 5.43 41 GLN A O 2
ATOM 2220 N N . GLU A 1 42 ? -3.861 13.540 -9.943 1.00 53.00 42 GLU A N 2
ATOM 2221 C CA . GLU A 1 42 ? -3.784 14.478 -8.795 1.00 32.13 42 GLU A CA 2
ATOM 2222 C C . GLU A 1 42 ? -2.415 14.355 -8.098 1.00 42.41 42 GLU A C 2
ATOM 2223 O O . GLU A 1 42 ? -1.771 15.364 -7.804 1.00 72.34 42 GLU A O 2
ATOM 2235 N N . ARG A 1 43 ? -2.003 13.094 -7.836 1.00 45.21 43 ARG A N 2
ATOM 2236 C CA . ARG A 1 43 ? -0.803 12.762 -7.015 1.00 42.43 43 ARG A CA 2
ATOM 2237 C C . ARG A 1 43 ? 0.477 13.416 -7.569 1.00 3.12 43 ARG A C 2
ATOM 2238 O O . ARG A 1 43 ? 1.334 13.885 -6.816 1.00 74.04 43 ARG A O 2
ATOM 2259 N N . PHE A 1 44 ? 0.578 13.420 -8.902 1.00 70.41 44 PHE A N 2
ATOM 2260 C CA . PHE A 1 44 ? 1.615 14.162 -9.641 1.00 33.01 44 PHE A CA 2
ATOM 2261 C C . PHE A 1 44 ? 0.993 14.769 -10.910 1.00 71.41 44 PHE A C 2
ATOM 2262 O O . PHE A 1 44 ? -0.211 14.622 -11.148 1.00 32.04 44 PHE A O 2
ATOM 2279 N N . ASP B 1 1 ? 9.906 -18.255 22.569 1.00 3.44 101 ASP B N 2
ATOM 2280 C CA . ASP B 1 1 ? 8.483 -17.900 22.460 1.00 14.11 101 ASP B CA 2
ATOM 2281 C C . ASP B 1 1 ? 8.282 -16.621 21.633 1.00 43.33 101 ASP B C 2
ATOM 2282 O O . ASP B 1 1 ? 7.158 -16.231 21.330 1.00 34.14 101 ASP B O 2
ATOM 2291 N N . PHE B 1 2 ? 9.394 -15.973 21.294 1.00 33.14 102 PHE B N 2
ATOM 2292 C CA . PHE B 1 2 ? 9.413 -14.757 20.457 1.00 14.24 102 PHE B CA 2
ATOM 2293 C C . PHE B 1 2 ? 9.662 -15.087 18.974 1.00 22.22 102 PHE B C 2
ATOM 2294 O O . PHE B 1 2 ? 9.509 -14.214 18.097 1.00 12.41 102 PHE B O 2
ATOM 2311 N N . LYS B 1 3 ? 10.038 -16.358 18.701 1.00 73.43 103 LYS B N 2
ATOM 2312 C CA . LYS B 1 3 ? 10.226 -16.866 17.329 1.00 40.31 103 LYS B CA 2
ATOM 2313 C C . LYS B 1 3 ? 8.929 -16.680 16.517 1.00 62.00 103 LYS B C 2
ATOM 2314 O O . LYS B 1 3 ? 8.956 -16.296 15.337 1.00 62.30 103 LYS B O 2
ATOM 2333 N N . LYS B 1 4 ? 7.787 -16.904 17.210 1.00 11.20 104 LYS B N 2
ATOM 2334 C CA . LYS B 1 4 ? 6.458 -16.787 16.615 1.00 64.21 104 LYS B CA 2
ATOM 2335 C C . LYS B 1 4 ? 6.149 -15.333 16.284 1.00 55.24 104 LYS B C 2
ATOM 2336 O O . LYS B 1 4 ? 5.628 -15.089 15.210 1.00 60.40 104 LYS B O 2
ATOM 2355 N N . LEU B 1 5 ? 6.506 -14.366 17.181 1.00 33.03 105 LEU B N 2
ATOM 2356 C CA . LEU B 1 5 ? 6.163 -12.937 16.965 1.00 51.05 105 LEU B CA 2
ATOM 2357 C C . LEU B 1 5 ? 6.778 -12.471 15.640 1.00 14.41 105 LEU B C 2
ATOM 2358 O O . LEU B 1 5 ? 6.114 -11.783 14.840 1.00 23.54 105 LEU B O 2
ATOM 2374 N N . TYR B 1 6 ? 8.061 -12.874 15.433 1.00 2.12 106 TYR B N 2
ATOM 2375 C CA . TYR B 1 6 ? 8.800 -12.561 14.207 1.00 45.31 106 TYR B CA 2
ATOM 2376 C C . TYR B 1 6 ? 8.041 -13.104 12.980 1.00 2.42 106 TYR B C 2
ATOM 2377 O O . TYR B 1 6 ? 7.743 -12.352 12.057 1.00 71.44 106 TYR B O 2
ATOM 2395 N N . GLU B 1 7 ? 7.682 -14.402 13.025 1.00 34.14 107 GLU B N 2
ATOM 2396 C CA . GLU B 1 7 ? 7.011 -15.095 11.909 1.00 11.31 107 GLU B CA 2
ATOM 2397 C C . GLU B 1 7 ? 5.605 -14.546 11.613 1.00 12.24 107 GLU B C 2
ATOM 2398 O O . GLU B 1 7 ? 5.219 -14.469 10.453 1.00 44.52 107 GLU B O 2
ATOM 2410 N N . GLN B 1 8 ? 4.848 -14.185 12.665 1.00 35.14 108 GLN B N 2
ATOM 2411 C CA . GLN B 1 8 ? 3.445 -13.732 12.522 1.00 32.43 108 GLN B CA 2
ATOM 2412 C C . GLN B 1 8 ? 3.380 -12.388 11.785 1.00 14.13 108 GLN B C 2
ATOM 2413 O O . GLN B 1 8 ? 2.687 -12.267 10.756 1.00 3.10 108 GLN B O 2
ATOM 2427 N N . ILE B 1 9 ? 4.113 -11.379 12.307 1.00 20.03 109 ILE B N 2
ATOM 2428 C CA . ILE B 1 9 ? 4.128 -10.034 11.700 1.00 3.13 109 ILE B CA 2
ATOM 2429 C C . ILE B 1 9 ? 4.780 -10.081 10.300 1.00 72.52 109 ILE B C 2
ATOM 2430 O O . ILE B 1 9 ? 4.326 -9.389 9.392 1.00 3.42 109 ILE B O 2
ATOM 2446 N N . LEU B 1 10 ? 5.846 -10.901 10.154 1.00 73.41 110 LEU B N 2
ATOM 2447 C CA . LEU B 1 10 ? 6.578 -11.063 8.872 1.00 31.55 110 LEU B CA 2
ATOM 2448 C C . LEU B 1 10 ? 5.699 -11.787 7.837 1.00 0.42 110 LEU B C 2
ATOM 2449 O O . LEU B 1 10 ? 5.828 -11.520 6.659 1.00 4.52 110 LEU B O 2
ATOM 2465 N N . ALA B 1 11 ? 4.808 -12.691 8.286 1.00 13.33 111 ALA B N 2
ATOM 2466 C CA . ALA B 1 11 ? 3.849 -13.386 7.389 1.00 60.12 111 ALA B CA 2
ATOM 2467 C C . ALA B 1 11 ? 2.861 -12.371 6.780 1.00 75.31 111 ALA B C 2
ATOM 2468 O O . ALA B 1 11 ? 2.628 -12.366 5.560 1.00 31.41 111 ALA B O 2
ATOM 2475 N N . GLU B 1 12 ? 2.308 -11.491 7.644 1.00 72.52 112 GLU B N 2
ATOM 2476 C CA . GLU B 1 12 ? 1.426 -10.385 7.216 1.00 24.21 112 GLU B CA 2
ATOM 2477 C C . GLU B 1 12 ? 2.205 -9.418 6.300 1.00 41.41 112 GLU B C 2
ATOM 2478 O O . GLU B 1 12 ? 1.707 -9.032 5.256 1.00 41.44 112 GLU B O 2
ATOM 2490 N N . ASN B 1 13 ? 3.442 -9.083 6.715 1.00 70.42 113 ASN B N 2
ATOM 2491 C CA . ASN B 1 13 ? 4.319 -8.091 6.045 1.00 75.23 113 ASN B CA 2
ATOM 2492 C C . ASN B 1 13 ? 4.741 -8.587 4.639 1.00 64.44 113 ASN B C 2
ATOM 2493 O O . ASN B 1 13 ? 4.839 -7.802 3.688 1.00 43.42 113 ASN B O 2
ATOM 2504 N N . GLU B 1 14 ? 4.973 -9.906 4.550 1.00 2.24 114 GLU B N 2
ATOM 2505 C CA . GLU B 1 14 ? 5.278 -10.629 3.302 1.00 72.41 114 GLU B CA 2
ATOM 2506 C C . GLU B 1 14 ? 4.109 -10.480 2.325 1.00 51.04 114 GLU B C 2
ATOM 2507 O O . GLU B 1 14 ? 4.300 -10.121 1.142 1.00 61.21 114 GLU B O 2
ATOM 2519 N N . LYS B 1 15 ? 2.899 -10.741 2.855 1.00 12.33 115 LYS B N 2
ATOM 2520 C CA . LYS B 1 15 ? 1.656 -10.556 2.117 1.00 13.10 115 LYS B CA 2
ATOM 2521 C C . LYS B 1 15 ? 1.539 -9.100 1.660 1.00 64.23 115 LYS B C 2
ATOM 2522 O O . LYS B 1 15 ? 1.224 -8.843 0.509 1.00 21.33 115 LYS B O 2
ATOM 2541 N N . LEU B 1 16 ? 1.862 -8.164 2.585 1.00 75.32 116 LEU B N 2
ATOM 2542 C CA . LEU B 1 16 ? 1.714 -6.713 2.367 1.00 14.02 116 LEU B CA 2
ATOM 2543 C C . LEU B 1 16 ? 2.596 -6.226 1.203 1.00 30.44 116 LEU B C 2
ATOM 2544 O O . LEU B 1 16 ? 2.223 -5.302 0.484 1.00 23.01 116 LEU B O 2
ATOM 2560 N N . LYS B 1 17 ? 3.744 -6.876 1.024 1.00 73.04 117 LYS B N 2
ATOM 2561 C CA . LYS B 1 17 ? 4.671 -6.563 -0.074 1.00 14.54 117 LYS B CA 2
ATOM 2562 C C . LYS B 1 17 ? 4.140 -7.116 -1.409 1.00 73.15 117 LYS B C 2
ATOM 2563 O O . LYS B 1 17 ? 4.232 -6.437 -2.441 1.00 24.04 117 LYS B O 2
ATOM 2582 N N . ALA B 1 18 ? 3.544 -8.319 -1.366 1.00 4.05 118 ALA B N 2
ATOM 2583 C CA . ALA B 1 18 ? 3.010 -8.995 -2.569 1.00 42.21 118 ALA B CA 2
ATOM 2584 C C . ALA B 1 18 ? 1.721 -8.307 -3.081 1.00 30.32 118 ALA B C 2
ATOM 2585 O O . ALA B 1 18 ? 1.529 -8.140 -4.298 1.00 44.31 118 ALA B O 2
ATOM 2592 N N . GLN B 1 19 ? 0.849 -7.901 -2.132 1.00 42.32 119 GLN B N 2
ATOM 2593 C CA . GLN B 1 19 ? -0.461 -7.297 -2.436 1.00 70.15 119 GLN B CA 2
ATOM 2594 C C . GLN B 1 19 ? -0.285 -5.846 -2.893 1.00 40.15 119 GLN B C 2
ATOM 2595 O O . GLN B 1 19 ? -1.021 -5.397 -3.772 1.00 33.44 119 GLN B O 2
ATOM 2609 N N . LEU B 1 20 ? 0.686 -5.118 -2.284 1.00 2.54 120 LEU B N 2
ATOM 2610 C CA . LEU B 1 20 ? 0.989 -3.729 -2.689 1.00 74.11 120 LEU B CA 2
ATOM 2611 C C . LEU B 1 20 ? 1.548 -3.735 -4.101 1.00 50.53 120 LEU B C 2
ATOM 2612 O O . LEU B 1 20 ? 1.165 -2.907 -4.912 1.00 4.41 120 LEU B O 2
ATOM 2628 N N . HIS B 1 21 ? 2.455 -4.697 -4.371 1.00 51.32 121 HIS B N 2
ATOM 2629 C CA . HIS B 1 21 ? 3.127 -4.821 -5.667 1.00 73.35 121 HIS B CA 2
ATOM 2630 C C . HIS B 1 21 ? 2.089 -5.065 -6.769 1.00 14.11 121 HIS B C 2
ATOM 2631 O O . HIS B 1 21 ? 2.180 -4.478 -7.844 1.00 11.22 121 HIS B O 2
ATOM 2646 N N . ASP B 1 22 ? 1.085 -5.901 -6.443 1.00 45.54 122 ASP B N 2
ATOM 2647 C CA . ASP B 1 22 ? -0.054 -6.207 -7.333 1.00 72.23 122 ASP B CA 2
ATOM 2648 C C . ASP B 1 22 ? -0.888 -4.924 -7.583 1.00 52.44 122 ASP B C 2
ATOM 2649 O O . ASP B 1 22 ? -1.166 -4.571 -8.728 1.00 34.25 122 ASP B O 2
ATOM 2658 N N . THR B 1 23 ? -1.216 -4.213 -6.478 1.00 0.24 123 THR B N 2
ATOM 2659 C CA . THR B 1 23 ? -2.022 -2.961 -6.490 1.00 55.03 123 THR B CA 2
ATOM 2660 C C . THR B 1 23 ? -1.300 -1.831 -7.265 1.00 33.33 123 THR B C 2
ATOM 2661 O O . THR B 1 23 ? -1.937 -1.000 -7.930 1.00 70.31 123 THR B O 2
ATOM 2672 N N . ASN B 1 24 ? 0.041 -1.833 -7.181 1.00 61.03 124 ASN B N 2
ATOM 2673 C CA . ASN B 1 24 ? 0.897 -0.812 -7.807 1.00 72.12 124 ASN B CA 2
ATOM 2674 C C . ASN B 1 24 ? 1.035 -1.100 -9.305 1.00 73.43 124 ASN B C 2
ATOM 2675 O O . ASN B 1 24 ? 1.175 -0.172 -10.087 1.00 44.32 124 ASN B O 2
ATOM 2686 N N . MET B 1 25 ? 1.016 -2.396 -9.683 1.00 0.33 125 MET B N 2
ATOM 2687 C CA . MET B 1 25 ? 0.953 -2.825 -11.090 1.00 62.12 125 MET B CA 2
ATOM 2688 C C . MET B 1 25 ? -0.372 -2.417 -11.736 1.00 55.13 125 MET B C 2
ATOM 2689 O O . MET B 1 25 ? -0.391 -2.053 -12.913 1.00 43.24 125 MET B O 2
ATOM 2703 N N . GLU B 1 26 ? -1.479 -2.505 -10.961 1.00 1.04 126 GLU B N 2
ATOM 2704 C CA . GLU B 1 26 ? -2.805 -2.040 -11.414 1.00 33.44 126 GLU B CA 2
ATOM 2705 C C . GLU B 1 26 ? -2.761 -0.518 -11.643 1.00 21.35 126 GLU B C 2
ATOM 2706 O O . GLU B 1 26 ? -3.185 -0.044 -12.686 1.00 63.03 126 GLU B O 2
ATOM 2718 N N . LEU B 1 27 ? -2.199 0.206 -10.655 1.00 1.22 127 LEU B N 2
ATOM 2719 C CA . LEU B 1 27 ? -2.029 1.678 -10.690 1.00 52.13 127 LEU B CA 2
ATOM 2720 C C . LEU B 1 27 ? -1.179 2.127 -11.906 1.00 12.23 127 LEU B C 2
ATOM 2721 O O . LEU B 1 27 ? -1.517 3.100 -12.596 1.00 71.12 127 LEU B O 2
ATOM 2737 N N . THR B 1 28 ? -0.078 1.390 -12.152 1.00 34.40 128 THR B N 2
ATOM 2738 C CA . THR B 1 28 ? 0.840 1.637 -13.290 1.00 44.35 128 THR B CA 2
ATOM 2739 C C . THR B 1 28 ? 0.111 1.395 -14.628 1.00 32.45 128 THR B C 2
ATOM 2740 O O . THR B 1 28 ? 0.295 2.134 -15.601 1.00 20.22 128 THR B O 2
ATOM 2751 N N . ASP B 1 29 ? -0.731 0.350 -14.630 1.00 52.11 129 ASP B N 2
ATOM 2752 C CA . ASP B 1 29 ? -1.559 -0.033 -15.784 1.00 50.21 129 ASP B CA 2
ATOM 2753 C C . ASP B 1 29 ? -2.636 1.032 -16.047 1.00 14.21 129 ASP B C 2
ATOM 2754 O O . ASP B 1 29 ? -2.943 1.338 -17.190 1.00 20.02 129 ASP B O 2
ATOM 2763 N N . LEU B 1 30 ? -3.173 1.608 -14.961 1.00 64.30 130 LEU B N 2
ATOM 2764 C CA . LEU B 1 30 ? -4.246 2.614 -15.020 1.00 3.44 130 LEU B CA 2
ATOM 2765 C C . LEU B 1 30 ? -3.735 3.924 -15.624 1.00 1.05 130 LEU B C 2
ATOM 2766 O O . LEU B 1 30 ? -4.380 4.462 -16.524 1.00 52.32 130 LEU B O 2
ATOM 2782 N N . LYS B 1 31 ? -2.558 4.413 -15.140 1.00 71.33 131 LYS B N 2
ATOM 2783 C CA . LYS B 1 31 ? -1.941 5.657 -15.660 1.00 55.35 131 LYS B CA 2
ATOM 2784 C C . LYS B 1 31 ? -1.628 5.457 -17.155 1.00 34.41 131 LYS B C 2
ATOM 2785 O O . LYS B 1 31 ? -1.872 6.342 -17.965 1.00 42.32 131 LYS B O 2
ATOM 2804 N N . LEU B 1 32 ? -1.139 4.242 -17.482 1.00 55.20 132 LEU B N 2
ATOM 2805 C CA . LEU B 1 32 ? -0.824 3.790 -18.851 1.00 11.33 132 LEU B CA 2
ATOM 2806 C C . LEU B 1 32 ? -2.076 3.826 -19.753 1.00 12.24 132 LEU B C 2
ATOM 2807 O O . LEU B 1 32 ? -2.002 4.224 -20.931 1.00 73.12 132 LEU B O 2
ATOM 2823 N N . GLN B 1 33 ? -3.225 3.442 -19.176 1.00 62.41 133 GLN B N 2
ATOM 2824 C CA . GLN B 1 33 ? -4.524 3.481 -19.866 1.00 13.04 133 GLN B CA 2
ATOM 2825 C C . GLN B 1 33 ? -5.031 4.934 -20.021 1.00 73.10 133 GLN B C 2
ATOM 2826 O O . GLN B 1 33 ? -5.804 5.199 -20.933 1.00 72.42 133 GLN B O 2
ATOM 2840 N N . LEU B 1 34 ? -4.614 5.865 -19.120 1.00 72.32 134 LEU B N 2
ATOM 2841 C CA . LEU B 1 34 ? -4.969 7.318 -19.235 1.00 30.33 134 LEU B CA 2
ATOM 2842 C C . LEU B 1 34 ? -4.266 7.923 -20.462 1.00 40.44 134 LEU B C 2
ATOM 2843 O O . LEU B 1 34 ? -4.811 8.809 -21.143 1.00 71.21 134 LEU B O 2
ATOM 2859 N N . GLU B 1 35 ? -3.039 7.418 -20.708 1.00 31.21 135 GLU B N 2
ATOM 2860 C CA . GLU B 1 35 ? -2.197 7.811 -21.863 1.00 30.05 135 GLU B CA 2
ATOM 2861 C C . GLU B 1 35 ? -2.851 7.335 -23.158 1.00 60.14 135 GLU B C 2
ATOM 2862 O O . GLU B 1 35 ? -2.817 8.026 -24.181 1.00 22.31 135 GLU B O 2
ATOM 2874 N N . LYS B 1 36 ? -3.435 6.137 -23.076 1.00 40.31 136 LYS B N 2
ATOM 2875 C CA . LYS B 1 36 ? -4.252 5.551 -24.158 1.00 71.21 136 LYS B CA 2
ATOM 2876 C C . LYS B 1 36 ? -5.599 6.292 -24.336 1.00 34.42 136 LYS B C 2
ATOM 2877 O O . LYS B 1 36 ? -6.066 6.461 -25.469 1.00 70.22 136 LYS B O 2
ATOM 2896 N N . ALA B 1 37 ? -6.200 6.739 -23.210 1.00 61.21 137 ALA B N 2
ATOM 2897 C CA . ALA B 1 37 ? -7.562 7.330 -23.181 1.00 20.25 137 ALA B CA 2
ATOM 2898 C C . ALA B 1 37 ? -7.604 8.652 -23.963 1.00 21.45 137 ALA B C 2
ATOM 2899 O O . ALA B 1 37 ? -8.444 8.841 -24.848 1.00 71.42 137 ALA B O 2
ATOM 2906 N N . THR B 1 38 ? -6.679 9.558 -23.619 1.00 30.11 138 THR B N 2
ATOM 2907 C CA . THR B 1 38 ? -6.520 10.850 -24.296 1.00 22.12 138 THR B CA 2
ATOM 2908 C C . THR B 1 38 ? -5.065 10.988 -24.783 1.00 62.13 138 THR B C 2
ATOM 2909 O O . THR B 1 38 ? -4.788 10.917 -25.980 1.00 32.22 138 THR B O 2
ATOM 2920 N N . GLN B 1 39 ? -4.161 11.130 -23.802 1.00 22.44 139 GLN B N 2
ATOM 2921 C CA . GLN B 1 39 ? -2.705 11.325 -23.991 1.00 65.11 139 GLN B CA 2
ATOM 2922 C C . GLN B 1 39 ? -2.006 11.417 -22.615 1.00 44.43 139 GLN B C 2
ATOM 2923 O O . GLN B 1 39 ? -0.830 11.077 -22.510 1.00 61.43 139 GLN B O 2
ATOM 2937 N N . ARG B 1 40 ? -2.764 11.879 -21.582 1.00 34.12 140 ARG B N 2
ATOM 2938 C CA . ARG B 1 40 ? -2.283 12.066 -20.183 1.00 11.44 140 ARG B CA 2
ATOM 2939 C C . ARG B 1 40 ? -1.210 13.193 -20.085 1.00 71.23 140 ARG B C 2
ATOM 2940 O O . ARG B 1 40 ? -0.597 13.581 -21.085 1.00 32.12 140 ARG B O 2
ATOM 2961 N N . GLN B 1 41 ? -1.026 13.734 -18.861 1.00 33.41 141 GLN B N 2
ATOM 2962 C CA . GLN B 1 41 ? 0.063 14.681 -18.532 1.00 70.24 141 GLN B CA 2
ATOM 2963 C C . GLN B 1 41 ? 1.453 14.100 -18.883 1.00 45.22 141 GLN B C 2
ATOM 2964 O O . GLN B 1 41 ? 2.344 14.850 -19.276 1.00 14.33 141 GLN B O 2
ATOM 2978 N N . GLU B 1 42 ? 1.596 12.753 -18.714 1.00 31.30 142 GLU B N 2
ATOM 2979 C CA . GLU B 1 42 ? 2.806 11.943 -19.053 1.00 5.12 142 GLU B CA 2
ATOM 2980 C C . GLU B 1 42 ? 4.141 12.567 -18.556 1.00 74.12 142 GLU B C 2
ATOM 2981 O O . GLU B 1 42 ? 5.220 12.299 -19.107 1.00 53.40 142 GLU B O 2
ATOM 2993 N N . ARG B 1 43 ? 4.048 13.359 -17.467 1.00 41.22 143 ARG B N 2
ATOM 2994 C CA . ARG B 1 43 ? 5.199 14.039 -16.851 1.00 33.45 143 ARG B CA 2
ATOM 2995 C C . ARG B 1 43 ? 6.048 12.990 -16.120 1.00 44.04 143 ARG B C 2
ATOM 2996 O O . ARG B 1 43 ? 7.213 12.758 -16.454 1.00 70.30 143 ARG B O 2
ATOM 3017 N N . PHE B 1 44 ? 5.412 12.356 -15.130 1.00 45.41 144 PHE B N 2
ATOM 3018 C CA . PHE B 1 44 ? 5.889 11.127 -14.501 1.00 13.40 144 PHE B CA 2
ATOM 3019 C C . PHE B 1 44 ? 4.639 10.267 -14.223 1.00 51.00 144 PHE B C 2
ATOM 3020 O O . PHE B 1 44 ? 4.411 9.286 -14.956 1.00 63.55 144 PHE B O 2
ATOM 3037 N N . ASP A 1 1 ? 15.933 -6.883 24.170 1.00 55.30 1 ASP A N 3
ATOM 3038 C CA . ASP A 1 1 ? 16.083 -7.019 22.700 1.00 11.31 1 ASP A CA 3
ATOM 3039 C C . ASP A 1 1 ? 14.741 -7.305 22.008 1.00 21.32 1 ASP A C 3
ATOM 3040 O O . ASP A 1 1 ? 14.506 -6.828 20.898 1.00 62.12 1 ASP A O 3
ATOM 3051 N N . PHE A 1 2 ? 13.867 -8.089 22.657 1.00 64.00 2 PHE A N 3
ATOM 3052 C CA . PHE A 1 2 ? 12.615 -8.561 22.035 1.00 41.11 2 PHE A CA 3
ATOM 3053 C C . PHE A 1 2 ? 11.487 -7.516 22.052 1.00 51.11 2 PHE A C 3
ATOM 3054 O O . PHE A 1 2 ? 10.539 -7.634 21.262 1.00 53.53 2 PHE A O 3
ATOM 3071 N N . LYS A 1 3 ? 11.588 -6.494 22.924 1.00 42.55 3 LYS A N 3
ATOM 3072 C CA . LYS A 1 3 ? 10.613 -5.380 22.928 1.00 55.41 3 LYS A CA 3
ATOM 3073 C C . LYS A 1 3 ? 10.749 -4.569 21.615 1.00 35.43 3 LYS A C 3
ATOM 3074 O O . LYS A 1 3 ? 9.748 -4.219 20.968 1.00 24.24 3 LYS A O 3
ATOM 3093 N N . LYS A 1 4 ? 12.015 -4.329 21.205 1.00 21.35 4 LYS A N 3
ATOM 3094 C CA . LYS A 1 4 ? 12.319 -3.566 19.994 1.00 14.34 4 LYS A CA 3
ATOM 3095 C C . LYS A 1 4 ? 12.221 -4.463 18.762 1.00 72.11 4 LYS A C 3
ATOM 3096 O O . LYS A 1 4 ? 11.971 -3.957 17.689 1.00 33.23 4 LYS A O 3
ATOM 3115 N N . LEU A 1 5 ? 12.421 -5.796 18.936 1.00 23.23 5 LEU A N 3
ATOM 3116 C CA . LEU A 1 5 ? 12.226 -6.793 17.842 1.00 40.14 5 LEU A CA 3
ATOM 3117 C C . LEU A 1 5 ? 10.833 -6.627 17.199 1.00 10.50 5 LEU A C 3
ATOM 3118 O O . LEU A 1 5 ? 10.688 -6.598 15.956 1.00 1.51 5 LEU A O 3
ATOM 3134 N N . TYR A 1 6 ? 9.827 -6.503 18.095 1.00 1.44 6 TYR A N 3
ATOM 3135 C CA . TYR A 1 6 ? 8.440 -6.198 17.738 1.00 10.41 6 TYR A CA 3
ATOM 3136 C C . TYR A 1 6 ? 8.388 -4.880 16.949 1.00 43.05 6 TYR A C 3
ATOM 3137 O O . TYR A 1 6 ? 7.928 -4.864 15.815 1.00 42.22 6 TYR A O 3
ATOM 3155 N N . GLU A 1 7 ? 8.975 -3.822 17.546 1.00 31.04 7 GLU A N 3
ATOM 3156 C CA . GLU A 1 7 ? 9.012 -2.451 16.986 1.00 52.31 7 GLU A CA 3
ATOM 3157 C C . GLU A 1 7 ? 9.657 -2.387 15.591 1.00 14.30 7 GLU A C 3
ATOM 3158 O O . GLU A 1 7 ? 9.282 -1.538 14.792 1.00 63.43 7 GLU A O 3
ATOM 3170 N N . GLN A 1 8 ? 10.634 -3.275 15.324 1.00 50.54 8 GLN A N 3
ATOM 3171 C CA . GLN A 1 8 ? 11.349 -3.309 14.027 1.00 41.30 8 GLN A CA 3
ATOM 3172 C C . GLN A 1 8 ? 10.409 -3.700 12.890 1.00 62.43 8 GLN A C 3
ATOM 3173 O O . GLN A 1 8 ? 10.083 -2.848 12.050 1.00 72.22 8 GLN A O 3
ATOM 3187 N N . ILE A 1 9 ? 9.969 -4.980 12.866 1.00 70.34 9 ILE A N 3
ATOM 3188 C CA . ILE A 1 9 ? 9.086 -5.475 11.791 1.00 23.14 9 ILE A CA 3
ATOM 3189 C C . ILE A 1 9 ? 7.767 -4.672 11.749 1.00 71.22 9 ILE A C 3
ATOM 3190 O O . ILE A 1 9 ? 7.253 -4.388 10.672 1.00 43.41 9 ILE A O 3
ATOM 3206 N N . LEU A 1 10 ? 7.261 -4.287 12.940 1.00 75.22 10 LEU A N 3
ATOM 3207 C CA . LEU A 1 10 ? 5.998 -3.527 13.084 1.00 1.34 10 LEU A CA 3
ATOM 3208 C C . LEU A 1 10 ? 6.146 -2.107 12.509 1.00 52.43 10 LEU A C 3
ATOM 3209 O O . LEU A 1 10 ? 5.186 -1.570 11.978 1.00 11.44 10 LEU A O 3
ATOM 3225 N N . ALA A 1 11 ? 7.357 -1.521 12.587 1.00 14.42 11 ALA A N 3
ATOM 3226 C CA . ALA A 1 11 ? 7.627 -0.185 12.005 1.00 65.32 11 ALA A CA 3
ATOM 3227 C C . ALA A 1 11 ? 7.391 -0.220 10.487 1.00 32.41 11 ALA A C 3
ATOM 3228 O O . ALA A 1 11 ? 6.683 0.627 9.935 1.00 22.45 11 ALA A O 3
ATOM 3235 N N . GLU A 1 12 ? 7.953 -1.257 9.834 1.00 24.22 12 GLU A N 3
ATOM 3236 C CA . GLU A 1 12 ? 7.806 -1.458 8.388 1.00 54.44 12 GLU A CA 3
ATOM 3237 C C . GLU A 1 12 ? 6.394 -1.973 8.048 1.00 54.24 12 GLU A C 3
ATOM 3238 O O . GLU A 1 12 ? 5.860 -1.629 7.012 1.00 14.22 12 GLU A O 3
ATOM 3250 N N . ASN A 1 13 ? 5.789 -2.756 8.957 1.00 54.23 13 ASN A N 3
ATOM 3251 C CA . ASN A 1 13 ? 4.450 -3.373 8.763 1.00 13.42 13 ASN A CA 3
ATOM 3252 C C . ASN A 1 13 ? 3.359 -2.283 8.712 1.00 61.30 13 ASN A C 3
ATOM 3253 O O . ASN A 1 13 ? 2.526 -2.250 7.798 1.00 1.14 13 ASN A O 3
ATOM 3264 N N . GLU A 1 14 ? 3.409 -1.393 9.723 1.00 21.22 14 GLU A N 3
ATOM 3265 C CA . GLU A 1 14 ? 2.600 -0.164 9.801 1.00 5.01 14 GLU A CA 3
ATOM 3266 C C . GLU A 1 14 ? 2.782 0.679 8.532 1.00 33.54 14 GLU A C 3
ATOM 3267 O O . GLU A 1 14 ? 1.800 1.140 7.938 1.00 15.33 14 GLU A O 3
ATOM 3279 N N . LYS A 1 15 ? 4.060 0.870 8.147 1.00 23.20 15 LYS A N 3
ATOM 3280 C CA . LYS A 1 15 ? 4.429 1.665 6.973 1.00 32.24 15 LYS A CA 3
ATOM 3281 C C . LYS A 1 15 ? 3.829 1.063 5.692 1.00 63.52 15 LYS A C 3
ATOM 3282 O O . LYS A 1 15 ? 3.302 1.793 4.865 1.00 53.24 15 LYS A O 3
ATOM 3301 N N . LEU A 1 16 ? 3.882 -0.284 5.578 1.00 40.13 16 LEU A N 3
ATOM 3302 C CA . LEU A 1 16 ? 3.373 -1.022 4.405 1.00 32.40 16 LEU A CA 3
ATOM 3303 C C . LEU A 1 16 ? 1.841 -0.930 4.322 1.00 53.41 16 LEU A C 3
ATOM 3304 O O . LEU A 1 16 ? 1.266 -0.961 3.232 1.00 14.32 16 LEU A O 3
ATOM 3320 N N . LYS A 1 17 ? 1.203 -0.794 5.488 1.00 11.41 17 LYS A N 3
ATOM 3321 C CA . LYS A 1 17 ? -0.242 -0.556 5.599 1.00 34.33 17 LYS A CA 3
ATOM 3322 C C . LYS A 1 17 ? -0.580 0.912 5.221 1.00 25.05 17 LYS A C 3
ATOM 3323 O O . LYS A 1 17 ? -1.634 1.188 4.627 1.00 65.23 17 LYS A O 3
ATOM 3342 N N . ALA A 1 18 ? 0.358 1.828 5.504 1.00 72.35 18 ALA A N 3
ATOM 3343 C CA . ALA A 1 18 ? 0.189 3.268 5.245 1.00 22.43 18 ALA A CA 3
ATOM 3344 C C . ALA A 1 18 ? 0.321 3.570 3.739 1.00 32.31 18 ALA A C 3
ATOM 3345 O O . ALA A 1 18 ? -0.496 4.300 3.168 1.00 15.30 18 ALA A O 3
ATOM 3352 N N . GLN A 1 19 ? 1.340 2.972 3.100 1.00 45.31 19 GLN A N 3
ATOM 3353 C CA . GLN A 1 19 ? 1.635 3.172 1.669 1.00 53.33 19 GLN A CA 3
ATOM 3354 C C . GLN A 1 19 ? 0.675 2.382 0.776 1.00 41.23 19 GLN A C 3
ATOM 3355 O O . GLN A 1 19 ? 0.441 2.780 -0.373 1.00 23.23 19 GLN A O 3
ATOM 3369 N N . LEU A 1 20 ? 0.148 1.231 1.284 1.00 21.11 20 LEU A N 3
ATOM 3370 C CA . LEU A 1 20 ? -0.915 0.500 0.555 1.00 45.14 20 LEU A CA 3
ATOM 3371 C C . LEU A 1 20 ? -2.160 1.375 0.522 1.00 44.24 20 LEU A C 3
ATOM 3372 O O . LEU A 1 20 ? -2.817 1.444 -0.499 1.00 13.25 20 LEU A O 3
ATOM 3388 N N . HIS A 1 21 ? -2.451 2.052 1.662 1.00 73.22 21 HIS A N 3
ATOM 3389 C CA . HIS A 1 21 ? -3.572 3.002 1.772 1.00 12.34 21 HIS A CA 3
ATOM 3390 C C . HIS A 1 21 ? -3.469 4.062 0.670 1.00 73.23 21 HIS A C 3
ATOM 3391 O O . HIS A 1 21 ? -4.444 4.294 -0.041 1.00 22.23 21 HIS A O 3
ATOM 3406 N N . ASP A 1 22 ? -2.267 4.668 0.523 1.00 12.40 22 ASP A N 3
ATOM 3407 C CA . ASP A 1 22 ? -1.994 5.663 -0.536 1.00 53.35 22 ASP A CA 3
ATOM 3408 C C . ASP A 1 22 ? -2.355 5.112 -1.920 1.00 1.53 22 ASP A C 3
ATOM 3409 O O . ASP A 1 22 ? -3.178 5.693 -2.624 1.00 22.11 22 ASP A O 3
ATOM 3418 N N . THR A 1 23 ? -1.753 3.961 -2.262 1.00 11.52 23 THR A N 3
ATOM 3419 C CA . THR A 1 23 ? -1.871 3.362 -3.593 1.00 72.21 23 THR A CA 3
ATOM 3420 C C . THR A 1 23 ? -3.286 2.794 -3.858 1.00 70.33 23 THR A C 3
ATOM 3421 O O . THR A 1 23 ? -3.723 2.785 -4.993 1.00 23.01 23 THR A O 3
ATOM 3432 N N . ASN A 1 24 ? -4.013 2.381 -2.796 1.00 31.43 24 ASN A N 3
ATOM 3433 C CA . ASN A 1 24 ? -5.401 1.861 -2.916 1.00 63.31 24 ASN A CA 3
ATOM 3434 C C . ASN A 1 24 ? -6.351 3.002 -3.281 1.00 35.13 24 ASN A C 3
ATOM 3435 O O . ASN A 1 24 ? -7.190 2.870 -4.188 1.00 71.04 24 ASN A O 3
ATOM 3446 N N . MET A 1 25 ? -6.198 4.128 -2.568 1.00 42.12 25 MET A N 3
ATOM 3447 C CA . MET A 1 25 ? -7.017 5.316 -2.782 1.00 73.23 25 MET A CA 3
ATOM 3448 C C . MET A 1 25 ? -6.745 5.927 -4.164 1.00 42.12 25 MET A C 3
ATOM 3449 O O . MET A 1 25 ? -7.676 6.098 -4.946 1.00 50.14 25 MET A O 3
ATOM 3463 N N . GLU A 1 26 ? -5.459 6.187 -4.480 1.00 73.30 26 GLU A N 3
ATOM 3464 C CA . GLU A 1 26 ? -5.063 6.819 -5.756 1.00 54.22 26 GLU A CA 3
ATOM 3465 C C . GLU A 1 26 ? -5.292 5.872 -6.948 1.00 34.23 26 GLU A C 3
ATOM 3466 O O . GLU A 1 26 ? -5.339 6.331 -8.079 1.00 72.40 26 GLU A O 3
ATOM 3478 N N . LEU A 1 27 ? -5.422 4.551 -6.683 1.00 54.53 27 LEU A N 3
ATOM 3479 C CA . LEU A 1 27 ? -5.863 3.573 -7.697 1.00 51.43 27 LEU A CA 3
ATOM 3480 C C . LEU A 1 27 ? -7.322 3.855 -8.055 1.00 31.24 27 LEU A C 3
ATOM 3481 O O . LEU A 1 27 ? -7.659 3.937 -9.231 1.00 5.15 27 LEU A O 3
ATOM 3497 N N . THR A 1 28 ? -8.169 4.023 -7.011 1.00 10.20 28 THR A N 3
ATOM 3498 C CA . THR A 1 28 ? -9.611 4.294 -7.157 1.00 43.41 28 THR A CA 3
ATOM 3499 C C . THR A 1 28 ? -9.825 5.597 -7.952 1.00 25.55 28 THR A C 3
ATOM 3500 O O . THR A 1 28 ? -10.687 5.663 -8.836 1.00 61.14 28 THR A O 3
ATOM 3511 N N . ASP A 1 29 ? -8.979 6.600 -7.643 1.00 54.53 29 ASP A N 3
ATOM 3512 C CA . ASP A 1 29 ? -8.880 7.843 -8.417 1.00 74.45 29 ASP A CA 3
ATOM 3513 C C . ASP A 1 29 ? -8.524 7.539 -9.882 1.00 15.30 29 ASP A C 3
ATOM 3514 O O . ASP A 1 29 ? -9.288 7.858 -10.782 1.00 23.04 29 ASP A O 3
ATOM 3523 N N . LEU A 1 30 ? -7.374 6.867 -10.080 1.00 32.42 30 LEU A N 3
ATOM 3524 C CA . LEU A 1 30 ? -6.775 6.632 -11.413 1.00 34.54 30 LEU A CA 3
ATOM 3525 C C . LEU A 1 30 ? -7.687 5.812 -12.336 1.00 64.11 30 LEU A C 3
ATOM 3526 O O . LEU A 1 30 ? -7.646 6.019 -13.536 1.00 33.33 30 LEU A O 3
ATOM 3542 N N . LYS A 1 31 ? -8.503 4.899 -11.782 1.00 71.01 31 LYS A N 3
ATOM 3543 C CA . LYS A 1 31 ? -9.414 4.068 -12.605 1.00 23.44 31 LYS A CA 3
ATOM 3544 C C . LYS A 1 31 ? -10.700 4.841 -12.914 1.00 72.43 31 LYS A C 3
ATOM 3545 O O . LYS A 1 31 ? -11.255 4.711 -14.006 1.00 62.53 31 LYS A O 3
ATOM 3564 N N . LEU A 1 32 ? -11.134 5.678 -11.953 1.00 31.44 32 LEU A N 3
ATOM 3565 C CA . LEU A 1 32 ? -12.333 6.510 -12.090 1.00 63.31 32 LEU A CA 3
ATOM 3566 C C . LEU A 1 32 ? -12.139 7.532 -13.219 1.00 73.04 32 LEU A C 3
ATOM 3567 O O . LEU A 1 32 ? -12.945 7.612 -14.156 1.00 41.11 32 LEU A O 3
ATOM 3583 N N . GLN A 1 33 ? -11.028 8.277 -13.136 1.00 13.23 33 GLN A N 3
ATOM 3584 C CA . GLN A 1 33 ? -10.678 9.295 -14.129 1.00 55.44 33 GLN A CA 3
ATOM 3585 C C . GLN A 1 33 ? -10.289 8.650 -15.470 1.00 12.03 33 GLN A C 3
ATOM 3586 O O . GLN A 1 33 ? -10.600 9.209 -16.546 1.00 3.41 33 GLN A O 3
ATOM 3600 N N . LEU A 1 34 ? -9.684 7.435 -15.402 1.00 53.21 34 LEU A N 3
ATOM 3601 C CA . LEU A 1 34 ? -9.305 6.664 -16.605 1.00 40.41 34 LEU A CA 3
ATOM 3602 C C . LEU A 1 34 ? -10.497 6.561 -17.545 1.00 1.13 34 LEU A C 3
ATOM 3603 O O . LEU A 1 34 ? -10.456 7.139 -18.639 1.00 32.14 34 LEU A O 3
ATOM 3619 N N . GLU A 1 35 ? -11.563 5.908 -17.002 1.00 63.45 35 GLU A N 3
ATOM 3620 C CA . GLU A 1 35 ? -12.795 5.530 -17.714 1.00 5.02 35 GLU A CA 3
ATOM 3621 C C . GLU A 1 35 ? -13.700 6.747 -18.005 1.00 24.03 35 GLU A C 3
ATOM 3622 O O . GLU A 1 35 ? -14.574 6.663 -18.871 1.00 44.24 35 GLU A O 3
ATOM 3634 N N . LYS A 1 36 ? -13.484 7.879 -17.280 1.00 3.12 36 LYS A N 3
ATOM 3635 C CA . LYS A 1 36 ? -14.018 9.210 -17.692 1.00 32.13 36 LYS A CA 3
ATOM 3636 C C . LYS A 1 36 ? -13.393 9.641 -19.032 1.00 51.33 36 LYS A C 3
ATOM 3637 O O . LYS A 1 36 ? -13.881 10.558 -19.695 1.00 72.31 36 LYS A O 3
ATOM 3656 N N . ALA A 1 37 ? -12.268 8.984 -19.341 1.00 33.41 37 ALA A N 3
ATOM 3657 C CA . ALA A 1 37 ? -11.544 9.057 -20.632 1.00 43.12 37 ALA A CA 3
ATOM 3658 C C . ALA A 1 37 ? -10.670 10.295 -20.593 1.00 74.34 37 ALA A C 3
ATOM 3659 O O . ALA A 1 37 ? -10.573 11.051 -21.559 1.00 53.45 37 ALA A O 3
ATOM 3666 N N . THR A 1 38 ? -10.000 10.472 -19.435 1.00 5.03 38 THR A N 3
ATOM 3667 C CA . THR A 1 38 ? -9.370 11.786 -19.091 1.00 71.12 38 THR A CA 3
ATOM 3668 C C . THR A 1 38 ? -7.881 11.874 -19.484 1.00 42.14 38 THR A C 3
ATOM 3669 O O . THR A 1 38 ? -7.305 10.934 -20.030 1.00 33.52 38 THR A O 3
ATOM 3680 N N . GLN A 1 39 ? -7.301 13.054 -19.211 1.00 40.51 39 GLN A N 3
ATOM 3681 C CA . GLN A 1 39 ? -5.873 13.347 -19.381 1.00 24.24 39 GLN A CA 3
ATOM 3682 C C . GLN A 1 39 ? -5.128 13.326 -18.032 1.00 30.03 39 GLN A C 3
ATOM 3683 O O . GLN A 1 39 ? -4.032 12.769 -17.929 1.00 43.42 39 GLN A O 3
ATOM 3697 N N . ARG A 1 40 ? -5.725 13.956 -17.002 1.00 44.13 40 ARG A N 3
ATOM 3698 C CA . ARG A 1 40 ? -5.048 14.219 -15.714 1.00 51.34 40 ARG A CA 3
ATOM 3699 C C . ARG A 1 40 ? -5.974 13.928 -14.516 1.00 35.33 40 ARG A C 3
ATOM 3700 O O . ARG A 1 40 ? -7.194 14.040 -14.617 1.00 53.11 40 ARG A O 3
ATOM 3721 N N . GLN A 1 41 ? -5.347 13.554 -13.389 1.00 43.33 41 GLN A N 3
ATOM 3722 C CA . GLN A 1 41 ? -6.007 13.363 -12.079 1.00 43.54 41 GLN A CA 3
ATOM 3723 C C . GLN A 1 41 ? -5.558 14.483 -11.109 1.00 64.33 41 GLN A C 3
ATOM 3724 O O . GLN A 1 41 ? -4.588 15.201 -11.383 1.00 34.13 41 GLN A O 3
ATOM 3738 N N . GLU A 1 42 ? -6.245 14.581 -9.963 1.00 71.12 42 GLU A N 3
ATOM 3739 C CA . GLU A 1 42 ? -5.907 15.533 -8.882 1.00 42.24 42 GLU A CA 3
ATOM 3740 C C . GLU A 1 42 ? -4.707 15.041 -8.047 1.00 70.22 42 GLU A C 3
ATOM 3741 O O . GLU A 1 42 ? -4.163 15.802 -7.239 1.00 32.40 42 GLU A O 3
ATOM 3753 N N . ARG A 1 43 ? -4.322 13.754 -8.273 1.00 2.10 43 ARG A N 3
ATOM 3754 C CA . ARG A 1 43 ? -3.109 13.097 -7.718 1.00 35.50 43 ARG A CA 3
ATOM 3755 C C . ARG A 1 43 ? -3.224 12.876 -6.199 1.00 51.32 43 ARG A C 3
ATOM 3756 O O . ARG A 1 43 ? -3.408 11.739 -5.741 1.00 40.21 43 ARG A O 3
ATOM 3777 N N . PHE A 1 44 ? -3.147 13.968 -5.429 1.00 52.41 44 PHE A N 3
ATOM 3778 C CA . PHE A 1 44 ? -3.281 13.936 -3.964 1.00 45.11 44 PHE A CA 3
ATOM 3779 C C . PHE A 1 44 ? -4.073 15.156 -3.487 1.00 31.35 44 PHE A C 3
ATOM 3780 O O . PHE A 1 44 ? -4.989 15.624 -4.171 1.00 14.41 44 PHE A O 3
ATOM 3797 N N . ASP B 1 1 ? 9.875 -18.007 22.938 1.00 63.41 101 ASP B N 3
ATOM 3798 C CA . ASP B 1 1 ? 8.491 -17.562 23.087 1.00 21.40 101 ASP B CA 3
ATOM 3799 C C . ASP B 1 1 ? 8.263 -16.224 22.367 1.00 21.24 101 ASP B C 3
ATOM 3800 O O . ASP B 1 1 ? 7.127 -15.779 22.215 1.00 44.11 101 ASP B O 3
ATOM 3809 N N . PHE B 1 2 ? 9.351 -15.577 21.945 1.00 33.44 102 PHE B N 3
ATOM 3810 C CA . PHE B 1 2 ? 9.309 -14.324 21.162 1.00 5.31 102 PHE B CA 3
ATOM 3811 C C . PHE B 1 2 ? 9.664 -14.585 19.685 1.00 63.21 102 PHE B C 3
ATOM 3812 O O . PHE B 1 2 ? 9.430 -13.733 18.814 1.00 52.34 102 PHE B O 3
ATOM 3829 N N . LYS B 1 3 ? 10.209 -15.782 19.405 1.00 31.35 103 LYS B N 3
ATOM 3830 C CA . LYS B 1 3 ? 10.532 -16.232 18.030 1.00 43.42 103 LYS B CA 3
ATOM 3831 C C . LYS B 1 3 ? 9.267 -16.202 17.146 1.00 23.15 103 LYS B C 3
ATOM 3832 O O . LYS B 1 3 ? 9.319 -15.911 15.942 1.00 64.31 103 LYS B O 3
ATOM 3851 N N . LYS B 1 4 ? 8.127 -16.453 17.808 1.00 52.20 104 LYS B N 3
ATOM 3852 C CA . LYS B 1 4 ? 6.817 -16.443 17.194 1.00 33.22 104 LYS B CA 3
ATOM 3853 C C . LYS B 1 4 ? 6.401 -15.010 16.832 1.00 3.41 104 LYS B C 3
ATOM 3854 O O . LYS B 1 4 ? 5.846 -14.825 15.768 1.00 45.25 104 LYS B O 3
ATOM 3873 N N . LEU B 1 5 ? 6.709 -13.991 17.703 1.00 3.33 105 LEU B N 3
ATOM 3874 C CA . LEU B 1 5 ? 6.320 -12.578 17.433 1.00 51.31 105 LEU B CA 3
ATOM 3875 C C . LEU B 1 5 ? 6.962 -12.138 16.123 1.00 52.20 105 LEU B C 3
ATOM 3876 O O . LEU B 1 5 ? 6.322 -11.462 15.298 1.00 71.31 105 LEU B O 3
ATOM 3892 N N . TYR B 1 6 ? 8.243 -12.554 15.959 1.00 0.41 106 TYR B N 3
ATOM 3893 C CA . TYR B 1 6 ? 9.014 -12.300 14.741 1.00 73.55 106 TYR B CA 3
ATOM 3894 C C . TYR B 1 6 ? 8.247 -12.853 13.530 1.00 12.05 106 TYR B C 3
ATOM 3895 O O . TYR B 1 6 ? 7.965 -12.120 12.597 1.00 1.43 106 TYR B O 3
ATOM 3913 N N . GLU B 1 7 ? 7.845 -14.128 13.621 1.00 15.21 107 GLU B N 3
ATOM 3914 C CA . GLU B 1 7 ? 7.132 -14.835 12.544 1.00 31.44 107 GLU B CA 3
ATOM 3915 C C . GLU B 1 7 ? 5.740 -14.243 12.238 1.00 54.20 107 GLU B C 3
ATOM 3916 O O . GLU B 1 7 ? 5.332 -14.231 11.077 1.00 43.24 107 GLU B O 3
ATOM 3928 N N . GLN B 1 8 ? 5.018 -13.775 13.278 1.00 51.41 108 GLN B N 3
ATOM 3929 C CA . GLN B 1 8 ? 3.626 -13.268 13.128 1.00 74.12 108 GLN B CA 3
ATOM 3930 C C . GLN B 1 8 ? 3.605 -11.984 12.298 1.00 22.41 108 GLN B C 3
ATOM 3931 O O . GLN B 1 8 ? 2.956 -11.926 11.241 1.00 10.14 108 GLN B O 3
ATOM 3945 N N . ILE B 1 9 ? 4.330 -10.960 12.794 1.00 23.51 109 ILE B N 3
ATOM 3946 C CA . ILE B 1 9 ? 4.379 -9.639 12.155 1.00 31.05 109 ILE B CA 3
ATOM 3947 C C . ILE B 1 9 ? 5.022 -9.746 10.753 1.00 14.23 109 ILE B C 3
ATOM 3948 O O . ILE B 1 9 ? 4.598 -9.065 9.825 1.00 24.02 109 ILE B O 3
ATOM 3964 N N . LEU B 1 10 ? 6.045 -10.628 10.627 1.00 40.25 110 LEU B N 3
ATOM 3965 C CA . LEU B 1 10 ? 6.774 -10.864 9.356 1.00 22.41 110 LEU B CA 3
ATOM 3966 C C . LEU B 1 10 ? 5.865 -11.566 8.332 1.00 60.30 110 LEU B C 3
ATOM 3967 O O . LEU B 1 10 ? 5.943 -11.260 7.152 1.00 53.23 110 LEU B O 3
ATOM 3983 N N . ALA B 1 11 ? 4.999 -12.489 8.796 1.00 51.15 111 ALA B N 3
ATOM 3984 C CA . ALA B 1 11 ? 4.029 -13.189 7.917 1.00 4.44 111 ALA B CA 3
ATOM 3985 C C . ALA B 1 11 ? 3.059 -12.184 7.276 1.00 12.03 111 ALA B C 3
ATOM 3986 O O . ALA B 1 11 ? 2.772 -12.259 6.072 1.00 21.13 111 ALA B O 3
ATOM 3993 N N . GLU B 1 12 ? 2.580 -11.235 8.104 1.00 22.35 112 GLU B N 3
ATOM 3994 C CA . GLU B 1 12 ? 1.718 -10.143 7.644 1.00 62.34 112 GLU B CA 3
ATOM 3995 C C . GLU B 1 12 ? 2.498 -9.204 6.701 1.00 12.02 112 GLU B C 3
ATOM 3996 O O . GLU B 1 12 ? 2.011 -8.836 5.640 1.00 31.20 112 GLU B O 3
ATOM 4008 N N . ASN B 1 13 ? 3.735 -8.865 7.117 1.00 32.40 113 ASN B N 3
ATOM 4009 C CA . ASN B 1 13 ? 4.649 -7.944 6.399 1.00 51.02 113 ASN B CA 3
ATOM 4010 C C . ASN B 1 13 ? 4.988 -8.491 4.995 1.00 52.13 113 ASN B C 3
ATOM 4011 O O . ASN B 1 13 ? 5.102 -7.738 4.023 1.00 21.51 113 ASN B O 3
ATOM 4022 N N . GLU B 1 14 ? 5.103 -9.826 4.927 1.00 35.11 114 GLU B N 3
ATOM 4023 C CA . GLU B 1 14 ? 5.366 -10.583 3.696 1.00 43.03 114 GLU B CA 3
ATOM 4024 C C . GLU B 1 14 ? 4.195 -10.430 2.727 1.00 54.12 114 GLU B C 3
ATOM 4025 O O . GLU B 1 14 ? 4.388 -10.070 1.546 1.00 52.20 114 GLU B O 3
ATOM 4037 N N . LYS B 1 15 ? 2.979 -10.681 3.255 1.00 21.52 115 LYS B N 3
ATOM 4038 C CA . LYS B 1 15 ? 1.732 -10.478 2.515 1.00 61.03 115 LYS B CA 3
ATOM 4039 C C . LYS B 1 15 ? 1.661 -9.035 1.989 1.00 73.32 115 LYS B C 3
ATOM 4040 O O . LYS B 1 15 ? 1.306 -8.807 0.835 1.00 73.23 115 LYS B O 3
ATOM 4059 N N . LEU B 1 16 ? 2.079 -8.085 2.854 1.00 23.44 116 LEU B N 3
ATOM 4060 C CA . LEU B 1 16 ? 2.014 -6.646 2.576 1.00 54.30 116 LEU B CA 3
ATOM 4061 C C . LEU B 1 16 ? 2.950 -6.237 1.420 1.00 41.32 116 LEU B C 3
ATOM 4062 O O . LEU B 1 16 ? 2.614 -5.329 0.657 1.00 34.25 116 LEU B O 3
ATOM 4078 N N . LYS B 1 17 ? 4.093 -6.935 1.277 1.00 53.44 117 LYS B N 3
ATOM 4079 C CA . LYS B 1 17 ? 5.020 -6.721 0.141 1.00 61.10 117 LYS B CA 3
ATOM 4080 C C . LYS B 1 17 ? 4.348 -7.145 -1.178 1.00 64.31 117 LYS B C 3
ATOM 4081 O O . LYS B 1 17 ? 4.392 -6.420 -2.187 1.00 32.42 117 LYS B O 3
ATOM 4100 N N . ALA B 1 18 ? 3.701 -8.319 -1.140 1.00 10.42 118 ALA B N 3
ATOM 4101 C CA . ALA B 1 18 ? 3.081 -8.924 -2.328 1.00 1.25 118 ALA B CA 3
ATOM 4102 C C . ALA B 1 18 ? 1.873 -8.099 -2.803 1.00 40.25 118 ALA B C 3
ATOM 4103 O O . ALA B 1 18 ? 1.769 -7.762 -3.993 1.00 22.33 118 ALA B O 3
ATOM 4110 N N . GLN B 1 19 ? 0.986 -7.760 -1.854 1.00 4.11 119 GLN B N 3
ATOM 4111 C CA . GLN B 1 19 ? -0.273 -7.060 -2.136 1.00 22.14 119 GLN B CA 3
ATOM 4112 C C . GLN B 1 19 ? -0.014 -5.636 -2.631 1.00 62.31 119 GLN B C 3
ATOM 4113 O O . GLN B 1 19 ? -0.747 -5.149 -3.486 1.00 62.32 119 GLN B O 3
ATOM 4127 N N . LEU B 1 20 ? 1.023 -4.961 -2.066 1.00 50.42 120 LEU B N 3
ATOM 4128 C CA . LEU B 1 20 ? 1.375 -3.596 -2.489 1.00 13.21 120 LEU B CA 3
ATOM 4129 C C . LEU B 1 20 ? 1.845 -3.622 -3.935 1.00 55.31 120 LEU B C 3
ATOM 4130 O O . LEU B 1 20 ? 1.453 -2.763 -4.716 1.00 14.04 120 LEU B O 3
ATOM 4146 N N . HIS B 1 21 ? 2.667 -4.646 -4.282 1.00 50.30 121 HIS B N 3
ATOM 4147 C CA . HIS B 1 21 ? 3.184 -4.812 -5.644 1.00 63.21 121 HIS B CA 3
ATOM 4148 C C . HIS B 1 21 ? 2.021 -4.983 -6.628 1.00 20.54 121 HIS B C 3
ATOM 4149 O O . HIS B 1 21 ? 2.010 -4.361 -7.683 1.00 61.52 121 HIS B O 3
ATOM 4164 N N . ASP B 1 22 ? 1.026 -5.787 -6.218 1.00 64.23 122 ASP B N 3
ATOM 4165 C CA . ASP B 1 22 ? -0.192 -6.056 -7.001 1.00 20.30 122 ASP B CA 3
ATOM 4166 C C . ASP B 1 22 ? -0.995 -4.756 -7.249 1.00 61.22 122 ASP B C 3
ATOM 4167 O O . ASP B 1 22 ? -1.375 -4.456 -8.390 1.00 72.11 122 ASP B O 3
ATOM 4176 N N . THR B 1 23 ? -1.218 -3.987 -6.168 1.00 33.20 123 THR B N 3
ATOM 4177 C CA . THR B 1 23 ? -1.946 -2.703 -6.211 1.00 1.15 123 THR B CA 3
ATOM 4178 C C . THR B 1 23 ? -1.179 -1.667 -7.073 1.00 50.53 123 THR B C 3
ATOM 4179 O O . THR B 1 23 ? -1.786 -0.820 -7.750 1.00 2.42 123 THR B O 3
ATOM 4190 N N . ASN B 1 24 ? 0.167 -1.777 -7.059 1.00 4.43 124 ASN B N 3
ATOM 4191 C CA . ASN B 1 24 ? 1.053 -0.913 -7.850 1.00 25.04 124 ASN B CA 3
ATOM 4192 C C . ASN B 1 24 ? 0.964 -1.285 -9.338 1.00 3.02 124 ASN B C 3
ATOM 4193 O O . ASN B 1 24 ? 1.032 -0.405 -10.182 1.00 51.44 124 ASN B O 3
ATOM 4204 N N . MET B 1 25 ? 0.797 -2.594 -9.647 1.00 14.12 125 MET B N 3
ATOM 4205 C CA . MET B 1 25 ? 0.632 -3.083 -11.031 1.00 21.53 125 MET B CA 3
ATOM 4206 C C . MET B 1 25 ? -0.646 -2.556 -11.682 1.00 61.02 125 MET B C 3
ATOM 4207 O O . MET B 1 25 ? -0.644 -2.234 -12.877 1.00 44.24 125 MET B O 3
ATOM 4221 N N . GLU B 1 26 ? -1.737 -2.491 -10.891 1.00 53.11 126 GLU B N 3
ATOM 4222 C CA . GLU B 1 26 ? -3.013 -1.938 -11.368 1.00 34.14 126 GLU B CA 3
ATOM 4223 C C . GLU B 1 26 ? -2.843 -0.436 -11.652 1.00 65.44 126 GLU B C 3
ATOM 4224 O O . GLU B 1 26 ? -3.211 0.039 -12.716 1.00 14.10 126 GLU B O 3
ATOM 4236 N N . LEU B 1 27 ? -2.205 0.273 -10.697 1.00 75.55 127 LEU B N 3
ATOM 4237 C CA . LEU B 1 27 ? -1.926 1.724 -10.793 1.00 41.33 127 LEU B CA 3
ATOM 4238 C C . LEU B 1 27 ? -1.027 2.045 -12.022 1.00 30.35 127 LEU B C 3
ATOM 4239 O O . LEU B 1 27 ? -1.226 3.060 -12.709 1.00 33.00 127 LEU B O 3
ATOM 4255 N N . THR B 1 28 ? -0.064 1.136 -12.292 1.00 34.43 128 THR B N 3
ATOM 4256 C CA . THR B 1 28 ? 0.855 1.210 -13.448 1.00 22.20 128 THR B CA 3
ATOM 4257 C C . THR B 1 28 ? 0.071 1.015 -14.762 1.00 44.32 128 THR B C 3
ATOM 4258 O O . THR B 1 28 ? 0.298 1.718 -15.754 1.00 22.13 128 THR B O 3
ATOM 4269 N N . ASP B 1 29 ? -0.869 0.065 -14.730 1.00 5.35 129 ASP B N 3
ATOM 4270 C CA . ASP B 1 29 ? -1.735 -0.259 -15.870 1.00 41.20 129 ASP B CA 3
ATOM 4271 C C . ASP B 1 29 ? -2.682 0.910 -16.181 1.00 74.42 129 ASP B C 3
ATOM 4272 O O . ASP B 1 29 ? -2.981 1.168 -17.335 1.00 30.51 129 ASP B O 3
ATOM 4281 N N . LEU B 1 30 ? -3.090 1.645 -15.130 1.00 72.23 130 LEU B N 3
ATOM 4282 C CA . LEU B 1 30 ? -4.033 2.772 -15.244 1.00 33.33 130 LEU B CA 3
ATOM 4283 C C . LEU B 1 30 ? -3.387 3.993 -15.918 1.00 42.51 130 LEU B C 3
ATOM 4284 O O . LEU B 1 30 ? -3.988 4.581 -16.821 1.00 15.50 130 LEU B O 3
ATOM 4300 N N . LYS B 1 31 ? -2.158 4.367 -15.487 1.00 1.15 131 LYS B N 3
ATOM 4301 C CA . LYS B 1 31 ? -1.433 5.522 -16.078 1.00 52.40 131 LYS B CA 3
ATOM 4302 C C . LYS B 1 31 ? -1.001 5.198 -17.528 1.00 32.53 131 LYS B C 3
ATOM 4303 O O . LYS B 1 31 ? -0.991 6.076 -18.400 1.00 63.32 131 LYS B O 3
ATOM 4322 N N . LEU B 1 32 ? -0.701 3.913 -17.782 1.00 74.23 132 LEU B N 3
ATOM 4323 C CA . LEU B 1 32 ? -0.352 3.433 -19.123 1.00 51.41 132 LEU B CA 3
ATOM 4324 C C . LEU B 1 32 ? -1.588 3.466 -20.050 1.00 21.11 132 LEU B C 3
ATOM 4325 O O . LEU B 1 32 ? -1.502 3.893 -21.204 1.00 24.02 132 LEU B O 3
ATOM 4341 N N . GLN B 1 33 ? -2.748 3.059 -19.512 1.00 53.03 133 GLN B N 3
ATOM 4342 C CA . GLN B 1 33 ? -4.034 3.140 -20.234 1.00 1.20 133 GLN B CA 3
ATOM 4343 C C . GLN B 1 33 ? -4.479 4.603 -20.402 1.00 3.24 133 GLN B C 3
ATOM 4344 O O . GLN B 1 33 ? -5.303 4.896 -21.260 1.00 71.20 133 GLN B O 3
ATOM 4358 N N . LEU B 1 34 ? -3.944 5.501 -19.557 1.00 62.02 134 LEU B N 3
ATOM 4359 C CA . LEU B 1 34 ? -4.284 6.936 -19.572 1.00 32.33 134 LEU B CA 3
ATOM 4360 C C . LEU B 1 34 ? -3.610 7.635 -20.763 1.00 3.02 134 LEU B C 3
ATOM 4361 O O . LEU B 1 34 ? -4.201 8.522 -21.404 1.00 32.31 134 LEU B O 3
ATOM 4377 N N . GLU B 1 35 ? -2.364 7.221 -21.062 1.00 51.13 135 GLU B N 3
ATOM 4378 C CA . GLU B 1 35 ? -1.649 7.684 -22.262 1.00 73.14 135 GLU B CA 3
ATOM 4379 C C . GLU B 1 35 ? -2.109 6.927 -23.519 1.00 54.53 135 GLU B C 3
ATOM 4380 O O . GLU B 1 35 ? -1.909 7.403 -24.630 1.00 33.44 135 GLU B O 3
ATOM 4392 N N . LYS B 1 36 ? -2.743 5.756 -23.336 1.00 15.22 136 LYS B N 3
ATOM 4393 C CA . LYS B 1 36 ? -3.453 5.051 -24.433 1.00 1.22 136 LYS B CA 3
ATOM 4394 C C . LYS B 1 36 ? -4.820 5.717 -24.712 1.00 3.21 136 LYS B C 3
ATOM 4395 O O . LYS B 1 36 ? -5.304 5.696 -25.846 1.00 32.23 136 LYS B O 3
ATOM 4414 N N . ALA B 1 37 ? -5.424 6.297 -23.662 1.00 50.03 137 ALA B N 3
ATOM 4415 C CA . ALA B 1 37 ? -6.731 6.973 -23.757 1.00 25.43 137 ALA B CA 3
ATOM 4416 C C . ALA B 1 37 ? -6.601 8.296 -24.519 1.00 31.10 137 ALA B C 3
ATOM 4417 O O . ALA B 1 37 ? -7.463 8.640 -25.337 1.00 21.52 137 ALA B O 3
ATOM 4424 N N . THR B 1 38 ? -5.509 9.027 -24.252 1.00 74.45 138 THR B N 3
ATOM 4425 C CA . THR B 1 38 ? -5.214 10.292 -24.932 1.00 63.33 138 THR B CA 3
ATOM 4426 C C . THR B 1 38 ? -3.690 10.490 -25.069 1.00 0.44 138 THR B C 3
ATOM 4427 O O . THR B 1 38 ? -3.150 10.351 -26.172 1.00 44.43 138 THR B O 3
ATOM 4438 N N . GLN B 1 39 ? -3.001 10.724 -23.929 1.00 10.42 139 GLN B N 3
ATOM 4439 C CA . GLN B 1 39 ? -1.573 11.095 -23.891 1.00 32.13 139 GLN B CA 3
ATOM 4440 C C . GLN B 1 39 ? -1.078 11.257 -22.438 1.00 53.10 139 GLN B C 3
ATOM 4441 O O . GLN B 1 39 ? 0.119 11.139 -22.188 1.00 41.02 139 GLN B O 3
ATOM 4455 N N . ARG B 1 40 ? -2.022 11.523 -21.494 1.00 61.44 140 ARG B N 3
ATOM 4456 C CA . ARG B 1 40 ? -1.750 11.602 -20.030 1.00 33.03 140 ARG B CA 3
ATOM 4457 C C . ARG B 1 40 ? -0.886 12.841 -19.641 1.00 54.13 140 ARG B C 3
ATOM 4458 O O . ARG B 1 40 ? -0.128 13.378 -20.455 1.00 23.31 140 ARG B O 3
ATOM 4479 N N . GLN B 1 41 ? -1.045 13.297 -18.374 1.00 13.10 141 GLN B N 3
ATOM 4480 C CA . GLN B 1 41 ? -0.216 14.373 -17.785 1.00 41.33 141 GLN B CA 3
ATOM 4481 C C . GLN B 1 41 ? 1.255 13.914 -17.615 1.00 12.53 141 GLN B C 3
ATOM 4482 O O . GLN B 1 41 ? 1.527 12.725 -17.365 1.00 22.31 141 GLN B O 3
ATOM 4496 N N . GLU B 1 42 ? 2.192 14.871 -17.735 1.00 71.32 142 GLU B N 3
ATOM 4497 C CA . GLU B 1 42 ? 3.638 14.596 -17.651 1.00 72.43 142 GLU B CA 3
ATOM 4498 C C . GLU B 1 42 ? 4.135 14.597 -16.191 1.00 34.51 142 GLU B C 3
ATOM 4499 O O . GLU B 1 42 ? 4.654 15.596 -15.673 1.00 11.05 142 GLU B O 3
ATOM 4511 N N . ARG B 1 43 ? 3.888 13.467 -15.508 1.00 52.22 143 ARG B N 3
ATOM 4512 C CA . ARG B 1 43 ? 4.539 13.154 -14.223 1.00 3.23 143 ARG B CA 3
ATOM 4513 C C . ARG B 1 43 ? 5.822 12.380 -14.531 1.00 14.24 143 ARG B C 3
ATOM 4514 O O . ARG B 1 43 ? 6.931 12.880 -14.319 1.00 71.13 143 ARG B O 3
ATOM 4535 N N . PHE B 1 44 ? 5.647 11.173 -15.085 1.00 13.11 144 PHE B N 3
ATOM 4536 C CA . PHE B 1 44 ? 6.737 10.331 -15.577 1.00 43.20 144 PHE B CA 3
ATOM 4537 C C . PHE B 1 44 ? 6.298 9.749 -16.940 1.00 4.42 144 PHE B C 3
ATOM 4538 O O . PHE B 1 44 ? 6.602 10.350 -17.984 1.00 21.30 144 PHE B O 3
ATOM 4555 N N . ASP A 1 1 ? 15.119 -7.540 23.786 1.00 74.54 1 ASP A N 4
ATOM 4556 C CA . ASP A 1 1 ? 15.234 -7.136 22.362 1.00 22.10 1 ASP A CA 4
ATOM 4557 C C . ASP A 1 1 ? 13.955 -7.490 21.592 1.00 52.21 1 ASP A C 4
ATOM 4558 O O . ASP A 1 1 ? 13.606 -6.830 20.615 1.00 62.42 1 ASP A O 4
ATOM 4569 N N . PHE A 1 2 ? 13.257 -8.539 22.052 1.00 32.51 2 PHE A N 4
ATOM 4570 C CA . PHE A 1 2 ? 12.032 -9.042 21.413 1.00 14.54 2 PHE A CA 4
ATOM 4571 C C . PHE A 1 2 ? 10.846 -8.055 21.506 1.00 10.54 2 PHE A C 4
ATOM 4572 O O . PHE A 1 2 ? 9.935 -8.118 20.673 1.00 72.30 2 PHE A O 4
ATOM 4589 N N . LYS A 1 3 ? 10.844 -7.154 22.510 1.00 1.15 3 LYS A N 4
ATOM 4590 C CA . LYS A 1 3 ? 9.770 -6.151 22.632 1.00 14.05 3 LYS A CA 4
ATOM 4591 C C . LYS A 1 3 ? 9.856 -5.155 21.465 1.00 14.22 3 LYS A C 4
ATOM 4592 O O . LYS A 1 3 ? 8.857 -4.855 20.810 1.00 24.24 3 LYS A O 4
ATOM 4611 N N . LYS A 1 4 ? 11.085 -4.693 21.170 1.00 31.43 4 LYS A N 4
ATOM 4612 C CA . LYS A 1 4 ? 11.311 -3.711 20.112 1.00 54.54 4 LYS A CA 4
ATOM 4613 C C . LYS A 1 4 ? 11.271 -4.416 18.743 1.00 11.32 4 LYS A C 4
ATOM 4614 O O . LYS A 1 4 ? 11.021 -3.771 17.744 1.00 60.22 4 LYS A O 4
ATOM 4633 N N . LEU A 1 5 ? 11.519 -5.758 18.729 1.00 5.45 5 LEU A N 4
ATOM 4634 C CA . LEU A 1 5 ? 11.361 -6.614 17.526 1.00 13.34 5 LEU A CA 4
ATOM 4635 C C . LEU A 1 5 ? 9.946 -6.454 16.951 1.00 2.33 5 LEU A C 4
ATOM 4636 O O . LEU A 1 5 ? 9.756 -6.399 15.726 1.00 65.15 5 LEU A O 4
ATOM 4652 N N . TYR A 1 6 ? 8.967 -6.418 17.883 1.00 61.33 6 TYR A N 4
ATOM 4653 C CA . TYR A 1 6 ? 7.573 -6.101 17.584 1.00 22.04 6 TYR A CA 4
ATOM 4654 C C . TYR A 1 6 ? 7.500 -4.749 16.879 1.00 50.21 6 TYR A C 4
ATOM 4655 O O . TYR A 1 6 ? 7.042 -4.679 15.749 1.00 53.20 6 TYR A O 4
ATOM 4673 N N . GLU A 1 7 ? 8.055 -3.712 17.530 1.00 54.31 7 GLU A N 4
ATOM 4674 C CA . GLU A 1 7 ? 8.082 -2.335 16.991 1.00 61.52 7 GLU A CA 4
ATOM 4675 C C . GLU A 1 7 ? 8.758 -2.237 15.607 1.00 21.42 7 GLU A C 4
ATOM 4676 O O . GLU A 1 7 ? 8.388 -1.376 14.820 1.00 51.12 7 GLU A O 4
ATOM 4688 N N . GLN A 1 8 ? 9.757 -3.105 15.340 1.00 30.11 8 GLN A N 4
ATOM 4689 C CA . GLN A 1 8 ? 10.509 -3.086 14.066 1.00 41.01 8 GLN A CA 4
ATOM 4690 C C . GLN A 1 8 ? 9.592 -3.417 12.883 1.00 24.31 8 GLN A C 4
ATOM 4691 O O . GLN A 1 8 ? 9.299 -2.535 12.061 1.00 13.41 8 GLN A O 4
ATOM 4705 N N . ILE A 1 9 ? 9.131 -4.686 12.798 1.00 41.00 9 ILE A N 4
ATOM 4706 C CA . ILE A 1 9 ? 8.233 -5.119 11.708 1.00 4.42 9 ILE A CA 4
ATOM 4707 C C . ILE A 1 9 ? 6.927 -4.290 11.703 1.00 4.12 9 ILE A C 4
ATOM 4708 O O . ILE A 1 9 ? 6.444 -3.917 10.639 1.00 3.52 9 ILE A O 4
ATOM 4724 N N . LEU A 1 10 ? 6.382 -4.016 12.911 1.00 35.33 10 LEU A N 4
ATOM 4725 C CA . LEU A 1 10 ? 5.09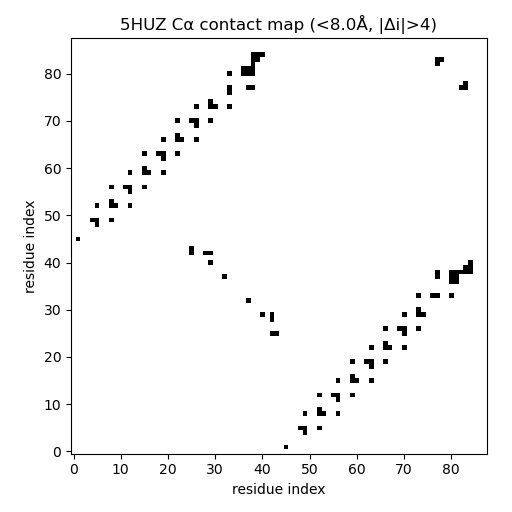8 -3.287 13.091 1.00 24.43 10 LEU A CA 4
ATOM 4726 C C . LEU A 1 10 ? 5.217 -1.822 12.596 1.00 44.22 10 LEU A C 4
ATOM 4727 O O . LEU A 1 10 ? 4.228 -1.240 12.146 1.00 23.55 10 LEU A O 4
ATOM 4743 N N . ALA A 1 11 ? 6.442 -1.246 12.650 1.00 51.23 11 ALA A N 4
ATOM 4744 C CA . ALA A 1 11 ? 6.719 0.102 12.100 1.00 74.22 11 ALA A CA 4
ATOM 4745 C C . ALA A 1 11 ? 6.503 0.109 10.577 1.00 4.42 11 ALA A C 4
ATOM 4746 O O . ALA A 1 11 ? 5.787 0.970 10.042 1.00 25.25 11 ALA A O 4
ATOM 4753 N N . GLU A 1 12 ? 7.117 -0.875 9.887 1.00 72.01 12 GLU A N 4
ATOM 4754 C CA . GLU A 1 12 ? 6.962 -1.022 8.433 1.00 31.42 12 GLU A CA 4
ATOM 4755 C C . GLU A 1 12 ? 5.537 -1.492 8.080 1.00 4.13 12 GLU A C 4
ATOM 4756 O O . GLU A 1 12 ? 5.003 -1.105 7.056 1.00 64.11 12 GLU A O 4
ATOM 4768 N N . ASN A 1 13 ? 4.922 -2.279 8.979 1.00 14.01 13 ASN A N 4
ATOM 4769 C CA . ASN A 1 13 ? 3.552 -2.817 8.812 1.00 31.42 13 ASN A CA 4
ATOM 4770 C C . ASN A 1 13 ? 2.531 -1.657 8.805 1.00 33.30 13 ASN A C 4
ATOM 4771 O O . ASN A 1 13 ? 1.606 -1.638 7.989 1.00 44.42 13 ASN A O 4
ATOM 4782 N N . GLU A 1 14 ? 2.763 -0.690 9.718 1.00 21.45 14 GLU A N 4
ATOM 4783 C CA . GLU A 1 14 ? 2.009 0.576 9.817 1.00 53.42 14 GLU A CA 4
ATOM 4784 C C . GLU A 1 14 ? 2.098 1.346 8.490 1.00 74.24 14 GLU A C 4
ATOM 4785 O O . GLU A 1 14 ? 1.070 1.752 7.918 1.00 51.40 14 GLU A O 4
ATOM 4797 N N . LYS A 1 15 ? 3.347 1.509 8.015 1.00 2.22 15 LYS A N 4
ATOM 4798 C CA . LYS A 1 15 ? 3.644 2.186 6.755 1.00 54.33 15 LYS A CA 4
ATOM 4799 C C . LYS A 1 15 ? 2.907 1.498 5.596 1.00 73.35 15 LYS A C 4
ATOM 4800 O O . LYS A 1 15 ? 2.280 2.164 4.789 1.00 74.11 15 LYS A O 4
ATOM 4819 N N . LEU A 1 16 ? 2.969 0.149 5.573 1.00 13.45 16 LEU A N 4
ATOM 4820 C CA . LEU A 1 16 ? 2.432 -0.680 4.481 1.00 41.24 16 LEU A CA 4
ATOM 4821 C C . LEU A 1 16 ? 0.904 -0.554 4.386 1.00 51.11 16 LEU A C 4
ATOM 4822 O O . LEU A 1 16 ? 0.350 -0.603 3.286 1.00 32.20 16 LEU A O 4
ATOM 4838 N N . LYS A 1 17 ? 0.242 -0.362 5.543 1.00 30.14 17 LYS A N 4
ATOM 4839 C CA . LYS A 1 17 ? -1.206 -0.100 5.596 1.00 20.40 17 LYS A CA 4
ATOM 4840 C C . LYS A 1 17 ? -1.526 1.285 5.011 1.00 52.34 17 LYS A C 4
ATOM 4841 O O . LYS A 1 17 ? -2.534 1.459 4.313 1.00 24.35 17 LYS A O 4
ATOM 4860 N N . ALA A 1 18 ? -0.646 2.261 5.299 1.00 22.24 18 ALA A N 4
ATOM 4861 C CA . ALA A 1 18 ? -0.833 3.655 4.878 1.00 23.32 18 ALA A CA 4
ATOM 4862 C C . ALA A 1 18 ? -0.696 3.791 3.345 1.00 35.23 18 ALA A C 4
ATOM 4863 O O . ALA A 1 18 ? -1.605 4.283 2.677 1.00 73.44 18 ALA A O 4
ATOM 4870 N N . GLN A 1 19 ? 0.435 3.294 2.806 1.00 0.24 19 GLN A N 4
ATOM 4871 C CA . GLN A 1 19 ? 0.776 3.382 1.370 1.00 25.12 19 GLN A CA 4
ATOM 4872 C C . GLN A 1 19 ? -0.134 2.517 0.489 1.00 65.42 19 GLN A C 4
ATOM 4873 O O . GLN A 1 19 ? -0.380 2.874 -0.668 1.00 30.52 19 GLN A O 4
ATOM 4887 N N . LEU A 1 20 ? -0.608 1.364 1.022 1.00 3.32 20 LEU A N 4
ATOM 4888 C CA . LEU A 1 20 ? -1.580 0.530 0.290 1.00 1.33 20 LEU A CA 4
ATOM 4889 C C . LEU A 1 20 ? -2.888 1.300 0.170 1.00 52.14 20 LEU A C 4
ATOM 4890 O O . LEU A 1 20 ? -3.486 1.331 -0.897 1.00 33.05 20 LEU A O 4
ATOM 4906 N N . HIS A 1 21 ? -3.294 1.955 1.285 1.00 33.21 21 HIS A N 4
ATOM 4907 C CA . HIS A 1 21 ? -4.541 2.723 1.352 1.00 45.13 21 HIS A CA 4
ATOM 4908 C C . HIS A 1 21 ? -4.502 3.881 0.349 1.00 12.32 21 HIS A C 4
ATOM 4909 O O . HIS A 1 21 ? -5.510 4.177 -0.283 1.00 11.13 21 HIS A O 4
ATOM 4924 N N . ASP A 1 22 ? -3.310 4.504 0.201 1.00 73.43 22 ASP A N 4
ATOM 4925 C CA . ASP A 1 22 ? -3.068 5.527 -0.829 1.00 32.53 22 ASP A CA 4
ATOM 4926 C C . ASP A 1 22 ? -3.301 4.945 -2.225 1.00 3.44 22 ASP A C 4
ATOM 4927 O O . ASP A 1 22 ? -4.080 5.498 -2.997 1.00 12.40 22 ASP A O 4
ATOM 4936 N N . THR A 1 23 ? -2.641 3.797 -2.513 1.00 54.12 23 THR A N 4
ATOM 4937 C CA . THR A 1 23 ? -2.701 3.157 -3.835 1.00 32.45 23 THR A CA 4
ATOM 4938 C C . THR A 1 23 ? -4.111 2.610 -4.161 1.00 25.20 23 THR A C 4
ATOM 4939 O O . THR A 1 23 ? -4.488 2.539 -5.324 1.00 55.30 23 THR A O 4
ATOM 4950 N N . ASN A 1 24 ? -4.890 2.256 -3.122 1.00 75.50 24 ASN A N 4
ATOM 4951 C CA . ASN A 1 24 ? -6.278 1.767 -3.280 1.00 65.14 24 ASN A CA 4
ATOM 4952 C C . ASN A 1 24 ? -7.208 2.942 -3.605 1.00 3.43 24 ASN A C 4
ATOM 4953 O O . ASN A 1 24 ? -8.083 2.829 -4.467 1.00 13.21 24 ASN A O 4
ATOM 4964 N N . MET A 1 25 ? -7.011 4.064 -2.890 1.00 4.50 25 MET A N 4
ATOM 4965 C CA . MET A 1 25 ? -7.806 5.282 -3.080 1.00 53.44 25 MET A CA 4
ATOM 4966 C C . MET A 1 25 ? -7.543 5.921 -4.442 1.00 34.34 25 MET A C 4
ATOM 4967 O O . MET A 1 25 ? -8.480 6.408 -5.073 1.00 73.32 25 MET A O 4
ATOM 4981 N N . GLU A 1 26 ? -6.272 5.904 -4.889 1.00 4.51 26 GLU A N 4
ATOM 4982 C CA . GLU A 1 26 ? -5.883 6.459 -6.195 1.00 1.12 26 GLU A CA 4
ATOM 4983 C C . GLU A 1 26 ? -6.204 5.459 -7.319 1.00 51.01 26 GLU A C 4
ATOM 4984 O O . GLU A 1 26 ? -6.264 5.848 -8.474 1.00 74.45 26 GLU A O 4
ATOM 4996 N N . LEU A 1 27 ? -6.375 4.164 -6.968 1.00 71.30 27 LEU A N 4
ATOM 4997 C CA . LEU A 1 27 ? -6.865 3.140 -7.900 1.00 22.43 27 LEU A CA 4
ATOM 4998 C C . LEU A 1 27 ? -8.352 3.391 -8.215 1.00 71.51 27 LEU A C 4
ATOM 4999 O O . LEU A 1 27 ? -8.751 3.444 -9.382 1.00 52.11 27 LEU A O 4
ATOM 5015 N N . THR A 1 28 ? -9.151 3.559 -7.143 1.00 22.42 28 THR A N 4
ATOM 5016 C CA . THR A 1 28 ? -10.597 3.828 -7.226 1.00 21.11 28 THR A CA 4
ATOM 5017 C C . THR A 1 28 ? -10.852 5.174 -7.917 1.00 63.43 28 THR A C 4
ATOM 5018 O O . THR A 1 28 ? -11.742 5.299 -8.764 1.00 22.21 28 THR A O 4
ATOM 5029 N N . ASP A 1 29 ? -10.013 6.150 -7.548 1.00 24.10 29 ASP A N 4
ATOM 5030 C CA . ASP A 1 29 ? -9.966 7.478 -8.161 1.00 72.33 29 ASP A CA 4
ATOM 5031 C C . ASP A 1 29 ? -9.685 7.352 -9.663 1.00 63.52 29 ASP A C 4
ATOM 5032 O O . ASP A 1 29 ? -10.468 7.856 -10.471 1.00 12.11 29 ASP A O 4
ATOM 5041 N N . LEU A 1 30 ? -8.598 6.621 -10.010 1.00 62.31 30 LEU A N 4
ATOM 5042 C CA . LEU A 1 30 ? -8.120 6.490 -11.396 1.00 14.42 30 LEU A CA 4
ATOM 5043 C C . LEU A 1 30 ? -9.201 5.906 -12.315 1.00 33.30 30 LEU A C 4
ATOM 5044 O O . LEU A 1 30 ? -9.454 6.482 -13.357 1.00 41.55 30 LEU A O 4
ATOM 5060 N N . LYS A 1 31 ? -9.848 4.789 -11.900 1.00 62.31 31 LYS A N 4
ATOM 5061 C CA . LYS A 1 31 ? -10.861 4.097 -12.741 1.00 13.45 31 LYS A CA 4
ATOM 5062 C C . LYS A 1 31 ? -12.148 4.935 -12.885 1.00 54.14 31 LYS A C 4
ATOM 5063 O O . LYS A 1 31 ? -12.797 4.893 -13.930 1.00 64.32 31 LYS A O 4
ATOM 5082 N N . LEU A 1 32 ? -12.482 5.695 -11.827 1.00 74.23 32 LEU A N 4
ATOM 5083 C CA . LEU A 1 32 ? -13.661 6.592 -11.784 1.00 65.14 32 LEU A CA 4
ATOM 5084 C C . LEU A 1 32 ? -13.570 7.664 -12.894 1.00 74.51 32 LEU A C 4
ATOM 5085 O O . LEU A 1 32 ? -14.412 7.731 -13.807 1.00 34.44 32 LEU A O 4
ATOM 5101 N N . GLN A 1 33 ? -12.509 8.467 -12.824 1.00 52.13 33 GLN A N 4
ATOM 5102 C CA . GLN A 1 33 ? -12.261 9.552 -13.782 1.00 11.53 33 GLN A CA 4
ATOM 5103 C C . GLN A 1 33 ? -11.930 8.977 -15.185 1.00 1.41 33 GLN A C 4
ATOM 5104 O O . GLN A 1 33 ? -12.340 9.546 -16.217 1.00 63.21 33 GLN A O 4
ATOM 5118 N N . LEU A 1 34 ? -11.194 7.836 -15.195 1.00 72.10 34 LEU A N 4
ATOM 5119 C CA . LEU A 1 34 ? -10.785 7.129 -16.428 1.00 30.34 34 LEU A CA 4
ATOM 5120 C C . LEU A 1 34 ? -11.976 6.924 -17.340 1.00 62.54 34 LEU A C 4
ATOM 5121 O O . LEU A 1 34 ? -11.970 7.464 -18.456 1.00 52.23 34 LEU A O 4
ATOM 5137 N N . GLU A 1 35 ? -13.002 6.213 -16.794 1.00 44.24 35 GLU A N 4
ATOM 5138 C CA . GLU A 1 35 ? -14.211 5.813 -17.526 1.00 34.24 35 GLU A CA 4
ATOM 5139 C C . GLU A 1 35 ? -15.070 7.030 -17.908 1.00 62.10 35 GLU A C 4
ATOM 5140 O O . GLU A 1 35 ? -15.759 6.993 -18.934 1.00 41.14 35 GLU A O 4
ATOM 5152 N N . LYS A 1 36 ? -15.035 8.109 -17.079 1.00 35.31 36 LYS A N 4
ATOM 5153 C CA . LYS A 1 36 ? -15.616 9.429 -17.464 1.00 52.12 36 LYS A CA 4
ATOM 5154 C C . LYS A 1 36 ? -14.902 10.011 -18.711 1.00 34.34 36 LYS A C 4
ATOM 5155 O O . LYS A 1 36 ? -15.390 10.964 -19.327 1.00 10.12 36 LYS A O 4
ATOM 5174 N N . ALA A 1 37 ? -13.728 9.426 -19.014 1.00 4.34 37 ALA A N 4
ATOM 5175 C CA . ALA A 1 37 ? -12.911 9.672 -20.222 1.00 24.24 37 ALA A CA 4
ATOM 5176 C C . ALA A 1 37 ? -12.030 10.883 -19.986 1.00 41.44 37 ALA A C 4
ATOM 5177 O O . ALA A 1 37 ? -12.042 11.854 -20.750 1.00 22.12 37 ALA A O 4
ATOM 5184 N N . THR A 1 38 ? -11.241 10.798 -18.896 1.00 71.52 38 THR A N 4
ATOM 5185 C CA . THR A 1 38 ? -10.382 11.937 -18.461 1.00 34.33 38 THR A CA 4
ATOM 5186 C C . THR A 1 38 ? -8.947 11.784 -18.988 1.00 60.11 38 THR A C 4
ATOM 5187 O O . THR A 1 38 ? -8.563 10.721 -19.485 1.00 22.34 38 THR A O 4
ATOM 5198 N N . GLN A 1 39 ? -8.156 12.858 -18.832 1.00 65.13 39 GLN A N 4
ATOM 5199 C CA . GLN A 1 39 ? -6.743 12.895 -19.231 1.00 31.40 39 GLN A CA 4
ATOM 5200 C C . GLN A 1 39 ? -5.828 13.103 -18.012 1.00 73.25 39 GLN A C 4
ATOM 5201 O O . GLN A 1 39 ? -4.897 12.321 -17.785 1.00 25.13 39 GLN A O 4
ATOM 5215 N N . ARG A 1 40 ? -6.095 14.169 -17.240 1.00 21.14 40 ARG A N 4
ATOM 5216 C CA . ARG A 1 40 ? -5.257 14.562 -16.101 1.00 23.54 40 ARG A CA 4
ATOM 5217 C C . ARG A 1 40 ? -5.601 13.740 -14.848 1.00 32.22 40 ARG A C 4
ATOM 5218 O O . ARG A 1 40 ? -6.773 13.474 -14.560 1.00 45.02 40 ARG A O 4
ATOM 5239 N N . GLN A 1 41 ? -4.545 13.365 -14.110 1.00 31.11 41 GLN A N 4
ATOM 5240 C CA . GLN A 1 41 ? -4.646 12.665 -12.828 1.00 35.12 41 GLN A CA 4
ATOM 5241 C C . GLN A 1 41 ? -3.876 13.474 -11.763 1.00 71.10 41 GLN A C 4
ATOM 5242 O O . GLN A 1 41 ? -2.899 14.170 -12.072 1.00 12.44 41 GLN A O 4
ATOM 5256 N N . GLU A 1 42 ? -4.367 13.408 -10.529 1.00 55.44 42 GLU A N 4
ATOM 5257 C CA . GLU A 1 42 ? -3.730 13.996 -9.339 1.00 4.43 42 GLU A CA 4
ATOM 5258 C C . GLU A 1 42 ? -3.343 12.880 -8.352 1.00 50.20 42 GLU A C 4
ATOM 5259 O O . GLU A 1 42 ? -2.472 13.079 -7.494 1.00 10.30 42 GLU A O 4
ATOM 5271 N N . ARG A 1 43 ? -4.023 11.708 -8.506 1.00 55.14 43 ARG A N 4
ATOM 5272 C CA . ARG A 1 43 ? -3.775 10.462 -7.754 1.00 62.12 43 ARG A CA 4
ATOM 5273 C C . ARG A 1 43 ? -4.213 10.595 -6.271 1.00 25.51 43 ARG A C 4
ATOM 5274 O O . ARG A 1 43 ? -5.249 10.044 -5.867 1.00 72.30 43 ARG A O 4
ATOM 5295 N N . PHE A 1 44 ? -3.433 11.356 -5.481 1.00 40.12 44 PHE A N 4
ATOM 5296 C CA . PHE A 1 44 ? -3.699 11.592 -4.048 1.00 72.53 44 PHE A CA 4
ATOM 5297 C C . PHE A 1 44 ? -4.965 12.449 -3.845 1.00 1.33 44 PHE A C 4
ATOM 5298 O O . PHE A 1 44 ? -5.323 13.280 -4.687 1.00 23.43 44 PHE A O 4
ATOM 5315 N N . ASP B 1 1 ? 9.022 -17.433 22.969 1.00 35.41 101 ASP B N 4
ATOM 5316 C CA . ASP B 1 1 ? 7.655 -16.943 23.202 1.00 61.35 101 ASP B CA 4
ATOM 5317 C C . ASP B 1 1 ? 7.309 -15.786 22.259 1.00 70.24 101 ASP B C 4
ATOM 5318 O O . ASP B 1 1 ? 6.133 -15.487 22.035 1.00 4.31 101 ASP B O 4
ATOM 5327 N N . PHE B 1 2 ? 8.343 -15.132 21.731 1.00 31.20 102 PHE B N 4
ATOM 5328 C CA . PHE B 1 2 ? 8.204 -13.977 20.827 1.00 51.00 102 PHE B CA 4
ATOM 5329 C C . PHE B 1 2 ? 8.582 -14.336 19.379 1.00 0.11 102 PHE B C 4
ATOM 5330 O O . PHE B 1 2 ? 8.442 -13.500 18.471 1.00 32.43 102 PHE B O 4
ATOM 5347 N N . LYS B 1 3 ? 9.065 -15.581 19.161 1.00 32.34 103 LYS B N 4
ATOM 5348 C CA . LYS B 1 3 ? 9.352 -16.081 17.803 1.00 14.01 103 LYS B CA 4
ATOM 5349 C C . LYS B 1 3 ? 8.064 -16.033 16.973 1.00 21.34 103 LYS B C 4
ATOM 5350 O O . LYS B 1 3 ? 8.092 -15.748 15.772 1.00 43.31 103 LYS B O 4
ATOM 5369 N N . LYS B 1 4 ? 6.921 -16.288 17.668 1.00 1.43 104 LYS B N 4
ATOM 5370 C CA . LYS B 1 4 ? 5.600 -16.211 17.075 1.00 1.44 104 LYS B CA 4
ATOM 5371 C C . LYS B 1 4 ? 5.298 -14.785 16.601 1.00 21.40 104 LYS B C 4
ATOM 5372 O O . LYS B 1 4 ? 4.792 -14.637 15.509 1.00 53.44 104 LYS B O 4
ATOM 5391 N N . LEU B 1 5 ? 5.667 -13.729 17.404 1.00 3.43 105 LEU B N 4
ATOM 5392 C CA . LEU B 1 5 ? 5.372 -12.313 17.035 1.00 30.54 105 LEU B CA 4
ATOM 5393 C C . LEU B 1 5 ? 6.065 -11.986 15.718 1.00 14.52 105 LEU B C 4
ATOM 5394 O O . LEU B 1 5 ? 5.483 -11.323 14.851 1.00 20.21 105 LEU B O 4
ATOM 5410 N N . TYR B 1 6 ? 7.331 -12.468 15.595 1.00 65.33 106 TYR B N 4
ATOM 5411 C CA . TYR B 1 6 ? 8.136 -12.286 14.387 1.00 74.53 106 TYR B CA 4
ATOM 5412 C C . TYR B 1 6 ? 7.386 -12.875 13.185 1.00 73.32 106 TYR B C 4
ATOM 5413 O O . TYR B 1 6 ? 7.217 -12.211 12.175 1.00 12.02 106 TYR B O 4
ATOM 5431 N N . GLU B 1 7 ? 6.864 -14.095 13.373 1.00 41.34 107 GLU B N 4
ATOM 5432 C CA . GLU B 1 7 ? 6.111 -14.835 12.350 1.00 44.23 107 GLU B CA 4
ATOM 5433 C C . GLU B 1 7 ? 4.761 -14.161 12.010 1.00 42.15 107 GLU B C 4
ATOM 5434 O O . GLU B 1 7 ? 4.395 -14.119 10.846 1.00 21.21 107 GLU B O 4
ATOM 5446 N N . GLN B 1 8 ? 4.047 -13.628 13.032 1.00 64.44 108 GLN B N 4
ATOM 5447 C CA . GLN B 1 8 ? 2.691 -13.047 12.855 1.00 2.23 108 GLN B CA 4
ATOM 5448 C C . GLN B 1 8 ? 2.744 -11.761 12.021 1.00 62.42 108 GLN B C 4
ATOM 5449 O O . GLN B 1 8 ? 2.103 -11.665 10.966 1.00 22.30 108 GLN B O 4
ATOM 5463 N N . ILE B 1 9 ? 3.520 -10.776 12.517 1.00 12.34 109 ILE B N 4
ATOM 5464 C CA . ILE B 1 9 ? 3.594 -9.443 11.905 1.00 54.14 109 ILE B CA 4
ATOM 5465 C C . ILE B 1 9 ? 4.308 -9.510 10.541 1.00 1.35 109 ILE B C 4
ATOM 5466 O O . ILE B 1 9 ? 3.933 -8.788 9.623 1.00 64.34 109 ILE B O 4
ATOM 5482 N N . LEU B 1 10 ? 5.352 -10.366 10.428 1.00 71.51 110 LEU B N 4
ATOM 5483 C CA . LEU B 1 10 ? 6.120 -10.528 9.169 1.00 60.30 110 LEU B CA 4
ATOM 5484 C C . LEU B 1 10 ? 5.322 -11.322 8.119 1.00 23.14 110 LEU B C 4
ATOM 5485 O O . LEU B 1 10 ? 5.541 -11.142 6.918 1.00 62.12 110 LEU B O 4
ATOM 5501 N N . ALA B 1 11 ? 4.411 -12.210 8.577 1.00 61.34 111 ALA B N 4
ATOM 5502 C CA . ALA B 1 11 ? 3.455 -12.895 7.680 1.00 73.44 111 ALA B CA 4
ATOM 5503 C C . ALA B 1 11 ? 2.535 -11.861 7.024 1.00 42.51 111 ALA B C 4
ATOM 5504 O O . ALA B 1 11 ? 2.301 -11.896 5.807 1.00 11.42 111 ALA B O 4
ATOM 5511 N N . GLU B 1 12 ? 2.030 -10.929 7.861 1.00 22.14 112 GLU B N 4
ATOM 5512 C CA . GLU B 1 12 ? 1.191 -9.823 7.401 1.00 72.32 112 GLU B CA 4
ATOM 5513 C C . GLU B 1 12 ? 2.000 -8.897 6.480 1.00 63.12 112 GLU B C 4
ATOM 5514 O O . GLU B 1 12 ? 1.542 -8.543 5.411 1.00 14.41 112 GLU B O 4
ATOM 5526 N N . ASN B 1 13 ? 3.236 -8.580 6.916 1.00 14.41 113 ASN B N 4
ATOM 5527 C CA . ASN B 1 13 ? 4.175 -7.665 6.225 1.00 23.42 113 ASN B CA 4
ATOM 5528 C C . ASN B 1 13 ? 4.503 -8.187 4.809 1.00 52.22 113 ASN B C 4
ATOM 5529 O O . ASN B 1 13 ? 4.563 -7.413 3.848 1.00 41.23 113 ASN B O 4
ATOM 5540 N N . GLU B 1 14 ? 4.688 -9.519 4.718 1.00 22.55 114 GLU B N 4
ATOM 5541 C CA . GLU B 1 14 ? 4.911 -10.241 3.456 1.00 74.15 114 GLU B CA 4
ATOM 5542 C C . GLU B 1 14 ? 3.725 -10.027 2.514 1.00 61.14 114 GLU B C 4
ATOM 5543 O O . GLU B 1 14 ? 3.906 -9.585 1.366 1.00 0.24 114 GLU B O 4
ATOM 5555 N N . LYS B 1 15 ? 2.519 -10.334 3.026 1.00 11.03 115 LYS B N 4
ATOM 5556 C CA . LYS B 1 15 ? 1.273 -10.160 2.282 1.00 41.31 115 LYS B CA 4
ATOM 5557 C C . LYS B 1 15 ? 1.132 -8.709 1.814 1.00 44.31 115 LYS B C 4
ATOM 5558 O O . LYS B 1 15 ? 0.757 -8.466 0.681 1.00 34.35 115 LYS B O 4
ATOM 5577 N N . LEU B 1 16 ? 1.489 -7.766 2.708 1.00 51.23 116 LEU B N 4
ATOM 5578 C CA . LEU B 1 16 ? 1.350 -6.327 2.471 1.00 11.14 116 LEU B CA 4
ATOM 5579 C C . LEU B 1 16 ? 2.257 -5.855 1.316 1.00 24.24 116 LEU B C 4
ATOM 5580 O O . LEU B 1 16 ? 1.905 -4.933 0.579 1.00 25.01 116 LEU B O 4
ATOM 5596 N N . LYS B 1 17 ? 3.401 -6.521 1.144 1.00 70.44 117 LYS B N 4
ATOM 5597 C CA . LYS B 1 17 ? 4.309 -6.250 0.020 1.00 62.40 117 LYS B CA 4
ATOM 5598 C C . LYS B 1 17 ? 3.750 -6.836 -1.298 1.00 12.44 117 LYS B C 4
ATOM 5599 O O . LYS B 1 17 ? 3.871 -6.220 -2.369 1.00 30.40 117 LYS B O 4
ATOM 5618 N N . ALA B 1 18 ? 3.089 -8.002 -1.189 1.00 21.14 118 ALA B N 4
ATOM 5619 C CA . ALA B 1 18 ? 2.501 -8.716 -2.340 1.00 72.12 118 ALA B CA 4
ATOM 5620 C C . ALA B 1 18 ? 1.256 -7.977 -2.880 1.00 62.30 118 ALA B C 4
ATOM 5621 O O . ALA B 1 18 ? 1.084 -7.824 -4.095 1.00 14.25 118 ALA B O 4
ATOM 5628 N N . GLN B 1 19 ? 0.415 -7.493 -1.949 1.00 15.42 119 GLN B N 4
ATOM 5629 C CA . GLN B 1 19 ? -0.872 -6.859 -2.269 1.00 24.21 119 GLN B CA 4
ATOM 5630 C C . GLN B 1 19 ? -0.661 -5.436 -2.790 1.00 3.34 119 GLN B C 4
ATOM 5631 O O . GLN B 1 19 ? -1.413 -4.993 -3.657 1.00 12.12 119 GLN B O 4
ATOM 5645 N N . LEU B 1 20 ? 0.352 -4.712 -2.235 1.00 21.11 120 LEU B N 4
ATOM 5646 C CA . LEU B 1 20 ? 0.689 -3.364 -2.720 1.00 75.12 120 LEU B CA 4
ATOM 5647 C C . LEU B 1 20 ? 1.179 -3.473 -4.166 1.00 55.33 120 LEU B C 4
ATOM 5648 O O . LEU B 1 20 ? 0.755 -2.699 -5.014 1.00 12.34 120 LEU B O 4
ATOM 5664 N N . HIS B 1 21 ? 2.050 -4.488 -4.426 1.00 43.30 121 HIS B N 4
ATOM 5665 C CA . HIS B 1 21 ? 2.608 -4.755 -5.765 1.00 62.13 121 HIS B CA 4
ATOM 5666 C C . HIS B 1 21 ? 1.481 -4.973 -6.790 1.00 1.05 121 HIS B C 4
ATOM 5667 O O . HIS B 1 21 ? 1.498 -4.383 -7.870 1.00 2.34 121 HIS B O 4
ATOM 5682 N N . ASP B 1 22 ? 0.495 -5.803 -6.400 1.00 22.24 122 ASP B N 4
ATOM 5683 C CA . ASP B 1 22 ? -0.668 -6.137 -7.236 1.00 72.43 122 ASP B CA 4
ATOM 5684 C C . ASP B 1 22 ? -1.526 -4.891 -7.524 1.00 14.31 122 ASP B C 4
ATOM 5685 O O . ASP B 1 22 ? -1.915 -4.657 -8.663 1.00 71.00 122 ASP B O 4
ATOM 5694 N N . THR B 1 23 ? -1.786 -4.090 -6.479 1.00 1.33 123 THR B N 4
ATOM 5695 C CA . THR B 1 23 ? -2.592 -2.861 -6.584 1.00 3.24 123 THR B CA 4
ATOM 5696 C C . THR B 1 23 ? -1.843 -1.760 -7.374 1.00 51.13 123 THR B C 4
ATOM 5697 O O . THR B 1 23 ? -2.472 -0.893 -7.998 1.00 61.22 123 THR B O 4
ATOM 5708 N N . ASN B 1 24 ? -0.494 -1.831 -7.372 1.00 15.54 124 ASN B N 4
ATOM 5709 C CA . ASN B 1 24 ? 0.358 -0.954 -8.199 1.00 3.34 124 ASN B CA 4
ATOM 5710 C C . ASN B 1 24 ? 0.226 -1.359 -9.676 1.00 43.41 124 ASN B C 4
ATOM 5711 O O . ASN B 1 24 ? 0.238 -0.501 -10.550 1.00 3.42 124 ASN B O 4
ATOM 5722 N N . MET B 1 25 ? 0.092 -2.679 -9.928 1.00 15.42 125 MET B N 4
ATOM 5723 C CA . MET B 1 25 ? -0.104 -3.229 -11.285 1.00 54.54 125 MET B CA 4
ATOM 5724 C C . MET B 1 25 ? -1.493 -2.842 -11.843 1.00 30.30 125 MET B C 4
ATOM 5725 O O . MET B 1 25 ? -1.622 -2.550 -13.039 1.00 60.24 125 MET B O 4
ATOM 5739 N N . GLU B 1 26 ? -2.520 -2.857 -10.961 1.00 41.34 126 GLU B N 4
ATOM 5740 C CA . GLU B 1 26 ? -3.889 -2.410 -11.299 1.00 65.03 126 GLU B CA 4
ATOM 5741 C C . GLU B 1 26 ? -3.863 -0.921 -11.697 1.00 33.55 126 GLU B C 4
ATOM 5742 O O . GLU B 1 26 ? -4.491 -0.510 -12.672 1.00 51.33 126 GLU B O 4
ATOM 5754 N N . LEU B 1 27 ? -3.128 -0.133 -10.894 1.00 42.45 127 LEU B N 4
ATOM 5755 C CA . LEU B 1 27 ? -2.926 1.312 -11.103 1.00 73.34 127 LEU B CA 4
ATOM 5756 C C . LEU B 1 27 ? -2.181 1.578 -12.435 1.00 41.33 127 LEU B C 4
ATOM 5757 O O . LEU B 1 27 ? -2.526 2.514 -13.167 1.00 1.34 127 LEU B O 4
ATOM 5773 N N . THR B 1 28 ? -1.179 0.719 -12.734 1.00 53.42 128 THR B N 4
ATOM 5774 C CA . THR B 1 28 ? -0.390 0.770 -13.983 1.00 45.52 128 THR B CA 4
ATOM 5775 C C . THR B 1 28 ? -1.292 0.485 -15.202 1.00 15.22 128 THR B C 4
ATOM 5776 O O . THR B 1 28 ? -1.127 1.085 -16.272 1.00 31.32 128 THR B O 4
ATOM 5787 N N . ASP B 1 29 ? -2.261 -0.421 -14.998 1.00 2.11 129 ASP B N 4
ATOM 5788 C CA . ASP B 1 29 ? -3.244 -0.805 -16.016 1.00 31.13 129 ASP B CA 4
ATOM 5789 C C . ASP B 1 29 ? -4.153 0.394 -16.361 1.00 0.30 129 ASP B C 4
ATOM 5790 O O . ASP B 1 29 ? -4.366 0.696 -17.534 1.00 34.04 129 ASP B O 4
ATOM 5799 N N . LEU B 1 30 ? -4.650 1.086 -15.314 1.00 33.12 130 LEU B N 4
ATOM 5800 C CA . LEU B 1 30 ? -5.562 2.242 -15.464 1.00 11.25 130 LEU B CA 4
ATOM 5801 C C . LEU B 1 30 ? -4.839 3.460 -16.058 1.00 33.42 130 LEU B C 4
ATOM 5802 O O . LEU B 1 30 ? -5.444 4.242 -16.794 1.00 1.12 130 LEU B O 4
ATOM 5818 N N . LYS B 1 31 ? -3.543 3.618 -15.709 1.00 53.01 131 LYS B N 4
ATOM 5819 C CA . LYS B 1 31 ? -2.718 4.747 -16.179 1.00 53.22 131 LYS B CA 4
ATOM 5820 C C . LYS B 1 31 ? -2.394 4.545 -17.677 1.00 75.13 131 LYS B C 4
ATOM 5821 O O . LYS B 1 31 ? -2.303 5.516 -18.439 1.00 33.00 131 LYS B O 4
ATOM 5840 N N . LEU B 1 32 ? -2.249 3.257 -18.076 1.00 23.31 132 LEU B N 4
ATOM 5841 C CA . LEU B 1 32 ? -2.086 2.853 -19.482 1.00 34.04 132 LEU B CA 4
ATOM 5842 C C . LEU B 1 32 ? -3.364 3.191 -20.258 1.00 33.14 132 LEU B C 4
ATOM 5843 O O . LEU B 1 32 ? -3.311 3.805 -21.321 1.00 13.13 132 LEU B O 4
ATOM 5859 N N . GLN B 1 33 ? -4.515 2.809 -19.678 1.00 31.12 133 GLN B N 4
ATOM 5860 C CA . GLN B 1 33 ? -5.834 3.085 -20.260 1.00 64.12 133 GLN B CA 4
ATOM 5861 C C . GLN B 1 33 ? -6.107 4.598 -20.336 1.00 43.25 133 GLN B C 4
ATOM 5862 O O . GLN B 1 33 ? -6.850 5.038 -21.197 1.00 14.43 133 GLN B O 4
ATOM 5876 N N . LEU B 1 34 ? -5.507 5.367 -19.409 1.00 75.10 134 LEU B N 4
ATOM 5877 C CA . LEU B 1 34 ? -5.689 6.831 -19.314 1.00 4.14 134 LEU B CA 4
ATOM 5878 C C . LEU B 1 34 ? -5.070 7.523 -20.545 1.00 35.22 134 LEU B C 4
ATOM 5879 O O . LEU B 1 34 ? -5.726 8.316 -21.255 1.00 44.11 134 LEU B O 4
ATOM 5895 N N . GLU B 1 35 ? -3.806 7.163 -20.815 1.00 54.30 135 GLU B N 4
ATOM 5896 C CA . GLU B 1 35 ? -3.050 7.673 -21.969 1.00 13.20 135 GLU B CA 4
ATOM 5897 C C . GLU B 1 35 ? -3.529 7.045 -23.296 1.00 53.34 135 GLU B C 4
ATOM 5898 O O . GLU B 1 35 ? -3.217 7.555 -24.375 1.00 22.14 135 GLU B O 4
ATOM 5910 N N . LYS B 1 36 ? -4.298 5.941 -23.207 1.00 44.42 136 LYS B N 4
ATOM 5911 C CA . LYS B 1 36 ? -4.976 5.324 -24.371 1.00 22.03 136 LYS B CA 4
ATOM 5912 C C . LYS B 1 36 ? -6.423 5.842 -24.532 1.00 30.04 136 LYS B C 4
ATOM 5913 O O . LYS B 1 36 ? -7.034 5.649 -25.587 1.00 74.35 136 LYS B O 4
ATOM 5932 N N . ALA B 1 37 ? -6.982 6.456 -23.471 1.00 20.34 137 ALA B N 4
ATOM 5933 C CA . ALA B 1 37 ? -8.342 7.049 -23.506 1.00 70.25 137 ALA B CA 4
ATOM 5934 C C . ALA B 1 37 ? -8.305 8.358 -24.287 1.00 63.33 137 ALA B C 4
ATOM 5935 O O . ALA B 1 37 ? -9.227 8.684 -25.046 1.00 3.04 137 ALA B O 4
ATOM 5942 N N . THR B 1 38 ? -7.213 9.099 -24.074 1.00 24.24 138 THR B N 4
ATOM 5943 C CA . THR B 1 38 ? -6.977 10.405 -24.705 1.00 15.34 138 THR B CA 4
ATOM 5944 C C . THR B 1 38 ? -5.485 10.549 -25.039 1.00 52.30 138 THR B C 4
ATOM 5945 O O . THR B 1 38 ? -5.084 10.348 -26.196 1.00 34.02 138 THR B O 4
ATOM 5956 N N . GLN B 1 39 ? -4.662 10.850 -24.010 1.00 64.24 139 GLN B N 4
ATOM 5957 C CA . GLN B 1 39 ? -3.206 11.029 -24.143 1.00 70.00 139 GLN B CA 4
ATOM 5958 C C . GLN B 1 39 ? -2.546 11.170 -22.764 1.00 4.44 139 GLN B C 4
ATOM 5959 O O . GLN B 1 39 ? -1.365 10.823 -22.618 1.00 0.43 139 GLN B O 4
ATOM 5973 N N . ARG B 1 40 ? -3.318 11.696 -21.769 1.00 3.44 140 ARG B N 4
ATOM 5974 C CA . ARG B 1 40 ? -2.851 11.893 -20.359 1.00 62.44 140 ARG B CA 4
ATOM 5975 C C . ARG B 1 40 ? -1.761 13.007 -20.292 1.00 54.32 140 ARG B C 4
ATOM 5976 O O . ARG B 1 40 ? -1.198 13.387 -21.329 1.00 10.33 140 ARG B O 4
ATOM 5997 N N . GLN B 1 41 ? -1.510 13.588 -19.094 1.00 31.23 141 GLN B N 4
ATOM 5998 C CA . GLN B 1 41 ? -0.395 14.552 -18.904 1.00 32.03 141 GLN B CA 4
ATOM 5999 C C . GLN B 1 41 ? 0.962 13.864 -19.168 1.00 40.25 141 GLN B C 4
ATOM 6000 O O . GLN B 1 41 ? 1.100 12.648 -18.974 1.00 3.32 141 GLN B O 4
ATOM 6014 N N . GLU B 1 42 ? 1.949 14.656 -19.590 1.00 73.33 142 GLU B N 4
ATOM 6015 C CA . GLU B 1 42 ? 3.263 14.149 -20.033 1.00 61.35 142 GLU B CA 4
ATOM 6016 C C . GLU B 1 42 ? 4.130 13.654 -18.852 1.00 60.50 142 GLU B C 4
ATOM 6017 O O . GLU B 1 42 ? 5.079 12.886 -19.066 1.00 64.02 142 GLU B O 4
ATOM 6029 N N . ARG B 1 43 ? 3.784 14.100 -17.617 1.00 52.43 143 ARG B N 4
ATOM 6030 C CA . ARG B 1 43 ? 4.442 13.678 -16.357 1.00 73.24 143 ARG B CA 4
ATOM 6031 C C . ARG B 1 43 ? 5.917 14.127 -16.303 1.00 63.12 143 ARG B C 4
ATOM 6032 O O . ARG B 1 43 ? 6.241 15.148 -15.674 1.00 33.11 143 ARG B O 4
ATOM 6053 N N . PHE B 1 44 ? 6.798 13.369 -16.972 1.00 42.41 144 PHE B N 4
ATOM 6054 C CA . PHE B 1 44 ? 8.223 13.684 -17.067 1.00 53.33 144 PHE B CA 4
ATOM 6055 C C . PHE B 1 44 ? 8.473 14.490 -18.368 1.00 45.43 144 PHE B C 4
ATOM 6056 O O . PHE B 1 44 ? 8.617 15.731 -18.296 1.00 72.14 144 PHE B O 4
ATOM 6073 N N . ASP A 1 1 ? 15.621 -6.804 23.711 1.00 44.25 1 ASP A N 5
ATOM 6074 C CA . ASP A 1 1 ? 15.757 -7.036 22.255 1.00 55.11 1 ASP A CA 5
ATOM 6075 C C . ASP A 1 1 ? 14.382 -6.968 21.575 1.00 44.23 1 ASP A C 5
ATOM 6076 O O . ASP A 1 1 ? 14.154 -6.155 20.690 1.00 44.52 1 ASP A O 5
ATOM 6087 N N . PHE A 1 2 ? 13.450 -7.806 22.039 1.00 44.15 2 PHE A N 5
ATOM 6088 C CA . PHE A 1 2 ? 12.201 -8.098 21.314 1.00 51.12 2 PHE A CA 5
ATOM 6089 C C . PHE A 1 2 ? 11.215 -6.915 21.237 1.00 10.02 2 PHE A C 5
ATOM 6090 O O . PHE A 1 2 ? 10.272 -6.955 20.430 1.00 75.42 2 PHE A O 5
ATOM 6107 N N . LYS A 1 3 ? 11.435 -5.865 22.055 1.00 43.55 3 LYS A N 5
ATOM 6108 C CA . LYS A 1 3 ? 10.625 -4.638 21.977 1.00 42.10 3 LYS A CA 5
ATOM 6109 C C . LYS A 1 3 ? 10.922 -3.914 20.646 1.00 11.22 3 LYS A C 5
ATOM 6110 O O . LYS A 1 3 ? 9.999 -3.521 19.929 1.00 22.11 3 LYS A O 5
ATOM 6129 N N . LYS A 1 4 ? 12.233 -3.788 20.302 1.00 65.03 4 LYS A N 5
ATOM 6130 C CA . LYS A 1 4 ? 12.651 -3.135 19.054 1.00 54.10 4 LYS A CA 5
ATOM 6131 C C . LYS A 1 4 ? 12.408 -4.064 17.870 1.00 3.13 4 LYS A C 5
ATOM 6132 O O . LYS A 1 4 ? 12.161 -3.579 16.778 1.00 2.42 4 LYS A O 5
ATOM 6151 N N . LEU A 1 5 ? 12.461 -5.403 18.100 1.00 34.34 5 LEU A N 5
ATOM 6152 C CA . LEU A 1 5 ? 12.149 -6.404 17.051 1.00 55.22 5 LEU A CA 5
ATOM 6153 C C . LEU A 1 5 ? 10.739 -6.163 16.501 1.00 12.34 5 LEU A C 5
ATOM 6154 O O . LEU A 1 5 ? 10.548 -6.114 15.281 1.00 5.24 5 LEU A O 5
ATOM 6170 N N . TYR A 1 6 ? 9.770 -6.005 17.439 1.00 3.11 6 TYR A N 5
ATOM 6171 C CA . TYR A 1 6 ? 8.376 -5.678 17.107 1.00 53.54 6 TYR A CA 5
ATOM 6172 C C . TYR A 1 6 ? 8.332 -4.412 16.245 1.00 11.42 6 TYR A C 5
ATOM 6173 O O . TYR A 1 6 ? 7.824 -4.435 15.133 1.00 31.35 6 TYR A O 5
ATOM 6191 N N . GLU A 1 7 ? 8.980 -3.361 16.752 1.00 32.22 7 GLU A N 5
ATOM 6192 C CA . GLU A 1 7 ? 8.945 -2.016 16.172 1.00 33.42 7 GLU A CA 5
ATOM 6193 C C . GLU A 1 7 ? 9.599 -1.932 14.778 1.00 21.34 7 GLU A C 5
ATOM 6194 O O . GLU A 1 7 ? 9.144 -1.153 13.953 1.00 41.45 7 GLU A O 5
ATOM 6206 N N . GLN A 1 8 ? 10.666 -2.719 14.529 1.00 44.42 8 GLN A N 5
ATOM 6207 C CA . GLN A 1 8 ? 11.397 -2.683 13.234 1.00 1.33 8 GLN A CA 5
ATOM 6208 C C . GLN A 1 8 ? 10.544 -3.264 12.107 1.00 74.24 8 GLN A C 5
ATOM 6209 O O . GLN A 1 8 ? 10.341 -2.591 11.086 1.00 21.02 8 GLN A O 5
ATOM 6223 N N . ILE A 1 9 ? 10.053 -4.526 12.287 1.00 71.30 9 ILE A N 5
ATOM 6224 C CA . ILE A 1 9 ? 9.161 -5.153 11.293 1.00 53.52 9 ILE A CA 5
ATOM 6225 C C . ILE A 1 9 ? 7.895 -4.295 11.104 1.00 71.03 9 ILE A C 5
ATOM 6226 O O . ILE A 1 9 ? 7.480 -4.047 9.990 1.00 65.42 9 ILE A O 5
ATOM 6242 N N . LEU A 1 10 ? 7.298 -3.885 12.249 1.00 22.11 10 LEU A N 5
ATOM 6243 C CA . LEU A 1 10 ? 6.011 -3.148 12.311 1.00 42.23 10 LEU A CA 5
ATOM 6244 C C . LEU A 1 10 ? 6.138 -1.755 11.665 1.00 64.04 10 LEU A C 5
ATOM 6245 O O . LEU A 1 10 ? 5.172 -1.254 11.106 1.00 43.41 10 LEU A O 5
ATOM 6261 N N . ALA A 1 11 ? 7.332 -1.144 11.729 1.00 1.42 11 ALA A N 5
ATOM 6262 C CA . ALA A 1 11 ? 7.600 0.149 11.063 1.00 21.20 11 ALA A CA 5
ATOM 6263 C C . ALA A 1 11 ? 7.626 -0.031 9.541 1.00 1.24 11 ALA A C 5
ATOM 6264 O O . ALA A 1 11 ? 7.105 0.807 8.802 1.00 42.21 11 ALA A O 5
ATOM 6271 N N . GLU A 1 12 ? 8.225 -1.152 9.097 1.00 3.45 12 GLU A N 5
ATOM 6272 C CA . GLU A 1 12 ? 8.278 -1.540 7.676 1.00 34.52 12 GLU A CA 5
ATOM 6273 C C . GLU A 1 12 ? 6.888 -2.031 7.195 1.00 3.11 12 GLU A C 5
ATOM 6274 O O . GLU A 1 12 ? 6.517 -1.835 6.047 1.00 41.40 12 GLU A O 5
ATOM 6286 N N . ASN A 1 13 ? 6.138 -2.643 8.125 1.00 64.41 13 ASN A N 5
ATOM 6287 C CA . ASN A 1 13 ? 4.818 -3.267 7.874 1.00 4.42 13 ASN A CA 5
ATOM 6288 C C . ASN A 1 13 ? 3.766 -2.163 7.696 1.00 53.54 13 ASN A C 5
ATOM 6289 O O . ASN A 1 13 ? 2.949 -2.201 6.777 1.00 54.15 13 ASN A O 5
ATOM 6300 N N . GLU A 1 14 ? 3.842 -1.167 8.591 1.00 45.41 14 GLU A N 5
ATOM 6301 C CA . GLU A 1 14 ? 3.014 0.041 8.545 1.00 51.12 14 GLU A CA 5
ATOM 6302 C C . GLU A 1 14 ? 3.365 0.868 7.305 1.00 61.51 14 GLU A C 5
ATOM 6303 O O . GLU A 1 14 ? 2.472 1.411 6.655 1.00 74.35 14 GLU A O 5
ATOM 6315 N N . LYS A 1 15 ? 4.676 0.992 7.027 1.00 23.34 15 LYS A N 5
ATOM 6316 C CA . LYS A 1 15 ? 5.173 1.648 5.811 1.00 74.14 15 LYS A CA 5
ATOM 6317 C C . LYS A 1 15 ? 4.510 1.039 4.557 1.00 13.04 15 LYS A C 5
ATOM 6318 O O . LYS A 1 15 ? 3.981 1.769 3.719 1.00 13.30 15 LYS A O 5
ATOM 6337 N N . LEU A 1 16 ? 4.527 -0.314 4.485 1.00 45.12 16 LEU A N 5
ATOM 6338 C CA . LEU A 1 16 ? 3.932 -1.082 3.373 1.00 43.24 16 LEU A CA 5
ATOM 6339 C C . LEU A 1 16 ? 2.398 -0.926 3.338 1.00 31.05 16 LEU A C 5
ATOM 6340 O O . LEU A 1 16 ? 1.785 -0.980 2.271 1.00 12.02 16 LEU A O 5
ATOM 6356 N N . LYS A 1 17 ? 1.793 -0.709 4.514 1.00 72.21 17 LYS A N 5
ATOM 6357 C CA . LYS A 1 17 ? 0.352 -0.424 4.641 1.00 55.21 17 LYS A CA 5
ATOM 6358 C C . LYS A 1 17 ? 0.029 1.009 4.145 1.00 63.14 17 LYS A C 5
ATOM 6359 O O . LYS A 1 17 ? -1.033 1.247 3.556 1.00 62.04 17 LYS A O 5
ATOM 6378 N N . ALA A 1 18 ? 0.982 1.936 4.342 1.00 23.33 18 ALA A N 5
ATOM 6379 C CA . ALA A 1 18 ? 0.816 3.359 3.986 1.00 2.44 18 ALA A CA 5
ATOM 6380 C C . ALA A 1 18 ? 0.897 3.539 2.461 1.00 34.41 18 ALA A C 5
ATOM 6381 O O . ALA A 1 18 ? 0.004 4.135 1.854 1.00 74.14 18 ALA A O 5
ATOM 6388 N N . GLN A 1 19 ? 1.963 2.979 1.855 1.00 23.52 19 GLN A N 5
ATOM 6389 C CA . GLN A 1 19 ? 2.194 3.052 0.403 1.00 5.31 19 GLN A CA 5
ATOM 6390 C C . GLN A 1 19 ? 1.135 2.266 -0.373 1.00 32.21 19 GLN A C 5
ATOM 6391 O O . GLN A 1 19 ? 0.755 2.689 -1.463 1.00 43.23 19 GLN A O 5
ATOM 6405 N N . LEU A 1 20 ? 0.656 1.121 0.192 1.00 33.55 20 LEU A N 5
ATOM 6406 C CA . LEU A 1 20 ? -0.434 0.346 -0.446 1.00 15.51 20 LEU A CA 5
ATOM 6407 C C . LEU A 1 20 ? -1.699 1.202 -0.482 1.00 22.12 20 LEU A C 5
ATOM 6408 O O . LEU A 1 20 ? -2.384 1.234 -1.494 1.00 75.41 20 LEU A O 5
ATOM 6424 N N . HIS A 1 21 ? -1.966 1.919 0.635 1.00 1.43 21 HIS A N 5
ATOM 6425 C CA . HIS A 1 21 ? -3.161 2.763 0.776 1.00 54.40 21 HIS A CA 5
ATOM 6426 C C . HIS A 1 21 ? -3.189 3.835 -0.324 1.00 0.45 21 HIS A C 5
ATOM 6427 O O . HIS A 1 21 ? -4.187 3.963 -1.022 1.00 42.42 21 HIS A O 5
ATOM 6442 N N . ASP A 1 22 ? -2.060 4.556 -0.483 1.00 13.32 22 ASP A N 5
ATOM 6443 C CA . ASP A 1 22 ? -1.889 5.568 -1.550 1.00 2.11 22 ASP A CA 5
ATOM 6444 C C . ASP A 1 22 ? -2.061 4.948 -2.940 1.00 65.24 22 ASP A C 5
ATOM 6445 O O . ASP A 1 22 ? -2.729 5.531 -3.794 1.00 34.40 22 ASP A O 5
ATOM 6454 N N . THR A 1 23 ? -1.473 3.746 -3.131 1.00 70.21 23 THR A N 5
ATOM 6455 C CA . THR A 1 23 ? -1.530 3.014 -4.409 1.00 72.23 23 THR A CA 5
ATOM 6456 C C . THR A 1 23 ? -2.979 2.569 -4.743 1.00 25.33 23 THR A C 5
ATOM 6457 O O . THR A 1 23 ? -3.353 2.516 -5.908 1.00 14.53 23 THR A O 5
ATOM 6468 N N . ASN A 1 24 ? -3.781 2.285 -3.700 1.00 63.42 24 ASN A N 5
ATOM 6469 C CA . ASN A 1 24 ? -5.204 1.895 -3.843 1.00 61.41 24 ASN A CA 5
ATOM 6470 C C . ASN A 1 24 ? -6.062 3.123 -4.194 1.00 45.23 24 ASN A C 5
ATOM 6471 O O . ASN A 1 24 ? -6.975 3.020 -5.014 1.00 64.34 24 ASN A O 5
ATOM 6482 N N . MET A 1 25 ? -5.748 4.282 -3.575 1.00 65.12 25 MET A N 5
ATOM 6483 C CA . MET A 1 25 ? -6.449 5.553 -3.837 1.00 52.30 25 MET A CA 5
ATOM 6484 C C . MET A 1 25 ? -6.212 6.027 -5.284 1.00 60.43 25 MET A C 5
ATOM 6485 O O . MET A 1 25 ? -7.154 6.430 -5.971 1.00 0.33 25 MET A O 5
ATOM 6499 N N . GLU A 1 26 ? -4.944 5.961 -5.736 1.00 73.35 26 GLU A N 5
ATOM 6500 C CA . GLU A 1 26 ? -4.567 6.368 -7.101 1.00 2.54 26 GLU A CA 5
ATOM 6501 C C . GLU A 1 26 ? -4.978 5.302 -8.124 1.00 50.33 26 GLU A C 5
ATOM 6502 O O . GLU A 1 26 ? -5.156 5.623 -9.298 1.00 13.21 26 GLU A O 5
ATOM 6514 N N . LEU A 1 27 ? -5.128 4.029 -7.680 1.00 63.12 27 LEU A N 5
ATOM 6515 C CA . LEU A 1 27 ? -5.735 2.975 -8.502 1.00 72.02 27 LEU A CA 5
ATOM 6516 C C . LEU A 1 27 ? -7.201 3.366 -8.765 1.00 74.32 27 LEU A C 5
ATOM 6517 O O . LEU A 1 27 ? -7.654 3.285 -9.891 1.00 71.42 27 LEU A O 5
ATOM 6533 N N . THR A 1 28 ? -7.902 3.858 -7.713 1.00 64.02 28 THR A N 5
ATOM 6534 C CA . THR A 1 28 ? -9.313 4.293 -7.808 1.00 33.13 28 THR A CA 5
ATOM 6535 C C . THR A 1 28 ? -9.458 5.526 -8.730 1.00 54.34 28 THR A C 5
ATOM 6536 O O . THR A 1 28 ? -10.410 5.616 -9.506 1.00 61.11 28 THR A O 5
ATOM 6547 N N . ASP A 1 29 ? -8.485 6.457 -8.629 1.00 53.11 29 ASP A N 5
ATOM 6548 C CA . ASP A 1 29 ? -8.461 7.694 -9.436 1.00 23.51 29 ASP A CA 5
ATOM 6549 C C . ASP A 1 29 ? -8.354 7.331 -10.914 1.00 51.04 29 ASP A C 5
ATOM 6550 O O . ASP A 1 29 ? -9.239 7.673 -11.701 1.00 63.30 29 ASP A O 5
ATOM 6559 N N . LEU A 1 30 ? -7.257 6.611 -11.247 1.00 11.45 30 LEU A N 5
ATOM 6560 C CA . LEU A 1 30 ? -6.954 6.167 -12.614 1.00 21.03 30 LEU A CA 5
ATOM 6561 C C . LEU A 1 30 ? -8.147 5.416 -13.197 1.00 32.21 30 LEU A C 5
ATOM 6562 O O . LEU A 1 30 ? -8.681 5.850 -14.189 1.00 15.54 30 LEU A O 5
ATOM 6578 N N . LYS A 1 31 ? -8.607 4.388 -12.473 1.00 15.30 31 LYS A N 5
ATOM 6579 C CA . LYS A 1 31 ? -9.775 3.547 -12.808 1.00 20.52 31 LYS A CA 5
ATOM 6580 C C . LYS A 1 31 ? -11.002 4.389 -13.231 1.00 23.33 31 LYS A C 5
ATOM 6581 O O . LYS A 1 31 ? -11.527 4.229 -14.352 1.00 54.40 31 LYS A O 5
ATOM 6600 N N . LEU A 1 32 ? -11.387 5.321 -12.339 1.00 71.42 32 LEU A N 5
ATOM 6601 C CA . LEU A 1 32 ? -12.619 6.113 -12.464 1.00 71.12 32 LEU A CA 5
ATOM 6602 C C . LEU A 1 32 ? -12.597 6.988 -13.729 1.00 31.33 32 LEU A C 5
ATOM 6603 O O . LEU A 1 32 ? -13.362 6.750 -14.668 1.00 21.41 32 LEU A O 5
ATOM 6619 N N . GLN A 1 33 ? -11.680 7.976 -13.764 1.00 2.23 33 GLN A N 5
ATOM 6620 C CA . GLN A 1 33 ? -11.634 8.957 -14.865 1.00 55.23 33 GLN A CA 5
ATOM 6621 C C . GLN A 1 33 ? -11.123 8.334 -16.185 1.00 75.04 33 GLN A C 5
ATOM 6622 O O . GLN A 1 33 ? -11.446 8.841 -17.269 1.00 12.03 33 GLN A O 5
ATOM 6636 N N . LEU A 1 34 ? -10.400 7.181 -16.092 1.00 54.05 34 LEU A N 5
ATOM 6637 C CA . LEU A 1 34 ? -10.004 6.381 -17.281 1.00 21.24 34 LEU A CA 5
ATOM 6638 C C . LEU A 1 34 ? -11.232 6.000 -18.093 1.00 53.43 34 LEU A C 5
ATOM 6639 O O . LEU A 1 34 ? -11.319 6.390 -19.262 1.00 72.32 34 LEU A O 5
ATOM 6655 N N . GLU A 1 35 ? -12.172 5.274 -17.443 1.00 30.13 35 GLU A N 5
ATOM 6656 C CA . GLU A 1 35 ? -13.392 4.767 -18.109 1.00 11.13 35 GLU A CA 5
ATOM 6657 C C . GLU A 1 35 ? -14.415 5.891 -18.383 1.00 42.13 35 GLU A C 5
ATOM 6658 O O . GLU A 1 35 ? -15.321 5.717 -19.205 1.00 62.14 35 GLU A O 5
ATOM 6670 N N . LYS A 1 36 ? -14.272 7.040 -17.686 1.00 22.43 36 LYS A N 5
ATOM 6671 C CA . LYS A 1 36 ? -14.983 8.296 -18.037 1.00 32.01 36 LYS A CA 5
ATOM 6672 C C . LYS A 1 36 ? -14.305 8.981 -19.251 1.00 11.10 36 LYS A C 5
ATOM 6673 O O . LYS A 1 36 ? -14.781 10.010 -19.744 1.00 31.13 36 LYS A O 5
ATOM 6692 N N . ALA A 1 37 ? -13.164 8.397 -19.666 1.00 62.54 37 ALA A N 5
ATOM 6693 C CA . ALA A 1 37 ? -12.432 8.703 -20.914 1.00 70.42 37 ALA A CA 5
ATOM 6694 C C . ALA A 1 37 ? -11.547 9.902 -20.691 1.00 20.24 37 ALA A C 5
ATOM 6695 O O . ALA A 1 37 ? -11.764 10.988 -21.231 1.00 11.31 37 ALA A O 5
ATOM 6702 N N . THR A 1 38 ? -10.581 9.644 -19.808 1.00 0.44 38 THR A N 5
ATOM 6703 C CA . THR A 1 38 ? -9.604 10.610 -19.269 1.00 2.14 38 THR A CA 5
ATOM 6704 C C . THR A 1 38 ? -9.021 11.660 -20.253 1.00 72.33 38 THR A C 5
ATOM 6705 O O . THR A 1 38 ? -9.047 11.521 -21.484 1.00 14.23 38 THR A O 5
ATOM 6716 N N . GLN A 1 39 ? -8.448 12.688 -19.617 1.00 73.33 39 GLN A N 5
ATOM 6717 C CA . GLN A 1 39 ? -7.677 13.764 -20.247 1.00 63.34 39 GLN A CA 5
ATOM 6718 C C . GLN A 1 39 ? -6.399 14.074 -19.410 1.00 44.53 39 GLN A C 5
ATOM 6719 O O . GLN A 1 39 ? -5.468 14.713 -19.908 1.00 72.13 39 GLN A O 5
ATOM 6733 N N . ARG A 1 40 ? -6.360 13.557 -18.155 1.00 22.34 40 ARG A N 5
ATOM 6734 C CA . ARG A 1 40 ? -5.342 13.886 -17.124 1.00 34.52 40 ARG A CA 5
ATOM 6735 C C . ARG A 1 40 ? -5.571 12.983 -15.877 1.00 34.23 40 ARG A C 5
ATOM 6736 O O . ARG A 1 40 ? -6.648 12.405 -15.727 1.00 23.53 40 ARG A O 5
ATOM 6757 N N . GLN A 1 41 ? -4.555 12.841 -14.996 1.00 43.40 41 GLN A N 5
ATOM 6758 C CA . GLN A 1 41 ? -4.687 12.111 -13.706 1.00 42.04 41 GLN A CA 5
ATOM 6759 C C . GLN A 1 41 ? -4.238 13.042 -12.555 1.00 72.04 41 GLN A C 5
ATOM 6760 O O . GLN A 1 41 ? -3.476 13.995 -12.788 1.00 43.52 41 GLN A O 5
ATOM 6774 N N . GLU A 1 42 ? -4.728 12.800 -11.326 1.00 63.04 42 GLU A N 5
ATOM 6775 C CA . GLU A 1 42 ? -4.322 13.578 -10.125 1.00 1.42 42 GLU A CA 5
ATOM 6776 C C . GLU A 1 42 ? -3.564 12.676 -9.129 1.00 65.11 42 GLU A C 5
ATOM 6777 O O . GLU A 1 42 ? -2.721 13.159 -8.358 1.00 33.43 42 GLU A O 5
ATOM 6789 N N . ARG A 1 43 ? -3.900 11.361 -9.179 1.00 34.11 43 ARG A N 5
ATOM 6790 C CA . ARG A 1 43 ? -3.293 10.276 -8.375 1.00 63.14 43 ARG A CA 5
ATOM 6791 C C . ARG A 1 43 ? -3.656 10.380 -6.873 1.00 0.02 43 ARG A C 5
ATOM 6792 O O . ARG A 1 43 ? -4.411 9.555 -6.352 1.00 51.43 43 ARG A O 5
ATOM 6813 N N . PHE A 1 44 ? -3.109 11.399 -6.189 1.00 11.24 44 PHE A N 5
ATOM 6814 C CA . PHE A 1 44 ? -3.377 11.661 -4.753 1.00 23.40 44 PHE A CA 5
ATOM 6815 C C . PHE A 1 44 ? -4.862 11.986 -4.507 1.00 13.14 44 PHE A C 5
ATOM 6816 O O . PHE A 1 44 ? -5.547 12.562 -5.362 1.00 63.35 44 PHE A O 5
ATOM 6833 N N . ASP B 1 1 ? 9.013 -17.625 22.400 1.00 34.13 101 ASP B N 5
ATOM 6834 C CA . ASP B 1 1 ? 7.819 -16.957 22.933 1.00 63.42 101 ASP B CA 5
ATOM 6835 C C . ASP B 1 1 ? 7.519 -15.676 22.141 1.00 60.32 101 ASP B C 5
ATOM 6836 O O . ASP B 1 1 ? 6.363 -15.290 21.957 1.00 30.31 101 ASP B O 5
ATOM 6845 N N . PHE B 1 2 ? 8.596 -15.022 21.692 1.00 11.14 102 PHE B N 5
ATOM 6846 C CA . PHE B 1 2 ? 8.547 -13.802 20.862 1.00 35.35 102 PHE B CA 5
ATOM 6847 C C . PHE B 1 2 ? 8.949 -14.122 19.410 1.00 11.42 102 PHE B C 5
ATOM 6848 O O . PHE B 1 2 ? 8.895 -13.250 18.519 1.00 31.14 102 PHE B O 5
ATOM 6865 N N . LYS B 1 3 ? 9.329 -15.396 19.162 1.00 31.04 103 LYS B N 5
ATOM 6866 C CA . LYS B 1 3 ? 9.604 -15.900 17.805 1.00 74.41 103 LYS B CA 5
ATOM 6867 C C . LYS B 1 3 ? 8.341 -15.741 16.940 1.00 35.13 103 LYS B C 5
ATOM 6868 O O . LYS B 1 3 ? 8.417 -15.499 15.736 1.00 23.30 103 LYS B O 5
ATOM 6887 N N . LYS B 1 4 ? 7.176 -15.851 17.623 1.00 65.35 104 LYS B N 5
ATOM 6888 C CA . LYS B 1 4 ? 5.861 -15.752 17.012 1.00 24.42 104 LYS B CA 5
ATOM 6889 C C . LYS B 1 4 ? 5.541 -14.299 16.640 1.00 35.32 104 LYS B C 5
ATOM 6890 O O . LYS B 1 4 ? 4.835 -14.094 15.675 1.00 43.40 104 LYS B O 5
ATOM 6909 N N . LEU B 1 5 ? 6.057 -13.290 17.408 1.00 24.14 105 LEU B N 5
ATOM 6910 C CA . LEU B 1 5 ? 5.859 -11.860 17.053 1.00 64.23 105 LEU B CA 5
ATOM 6911 C C . LEU B 1 5 ? 6.543 -11.620 15.707 1.00 5.43 105 LEU B C 5
ATOM 6912 O O . LEU B 1 5 ? 5.987 -10.956 14.820 1.00 12.33 105 LEU B O 5
ATOM 6928 N N . TYR B 1 6 ? 7.755 -12.218 15.569 1.00 70.05 106 TYR B N 5
ATOM 6929 C CA . TYR B 1 6 ? 8.522 -12.167 14.320 1.00 1.35 106 TYR B CA 5
ATOM 6930 C C . TYR B 1 6 ? 7.717 -12.841 13.191 1.00 62.12 106 TYR B C 5
ATOM 6931 O O . TYR B 1 6 ? 7.639 -12.303 12.099 1.00 32.40 106 TYR B O 5
ATOM 6949 N N . GLU B 1 7 ? 7.057 -13.978 13.505 1.00 2.21 107 GLU B N 5
ATOM 6950 C CA . GLU B 1 7 ? 6.230 -14.717 12.537 1.00 13.52 107 GLU B CA 5
ATOM 6951 C C . GLU B 1 7 ? 5.010 -13.901 12.078 1.00 23.23 107 GLU B C 5
ATOM 6952 O O . GLU B 1 7 ? 4.763 -13.824 10.887 1.00 21.03 107 GLU B O 5
ATOM 6964 N N . GLN B 1 8 ? 4.278 -13.282 13.033 1.00 25.44 108 GLN B N 5
ATOM 6965 C CA . GLN B 1 8 ? 2.995 -12.591 12.749 1.00 14.40 108 GLN B CA 5
ATOM 6966 C C . GLN B 1 8 ? 3.207 -11.413 11.798 1.00 53.12 108 GLN B C 5
ATOM 6967 O O . GLN B 1 8 ? 2.624 -11.369 10.705 1.00 33.04 108 GLN B O 5
ATOM 6981 N N . ILE B 1 9 ? 4.075 -10.478 12.227 1.00 32.43 109 ILE B N 5
ATOM 6982 C CA . ILE B 1 9 ? 4.276 -9.213 11.520 1.00 2.22 109 ILE B CA 5
ATOM 6983 C C . ILE B 1 9 ? 5.006 -9.445 10.176 1.00 51.45 109 ILE B C 5
ATOM 6984 O O . ILE B 1 9 ? 4.671 -8.812 9.179 1.00 5.14 109 ILE B O 5
ATOM 7000 N N . LEU B 1 10 ? 6.007 -10.364 10.167 1.00 4.11 110 LEU B N 5
ATOM 7001 C CA . LEU B 1 10 ? 6.822 -10.662 8.955 1.00 62.03 110 LEU B CA 5
ATOM 7002 C C . LEU B 1 10 ? 5.994 -11.473 7.923 1.00 74.30 110 LEU B C 5
ATOM 7003 O O . LEU B 1 10 ? 6.193 -11.304 6.721 1.00 40.43 110 LEU B O 5
ATOM 7019 N N . ALA B 1 11 ? 5.059 -12.330 8.392 1.00 63.52 111 ALA B N 5
ATOM 7020 C CA . ALA B 1 11 ? 4.150 -13.089 7.492 1.00 72.13 111 ALA B CA 5
ATOM 7021 C C . ALA B 1 11 ? 3.168 -12.132 6.802 1.00 21.44 111 ALA B C 5
ATOM 7022 O O . ALA B 1 11 ? 2.858 -12.289 5.612 1.00 11.15 111 ALA B O 5
ATOM 7029 N N . GLU B 1 12 ? 2.690 -11.136 7.577 1.00 4.45 112 GLU B N 5
ATOM 7030 C CA . GLU B 1 12 ? 1.848 -10.054 7.058 1.00 65.13 112 GLU B CA 5
ATOM 7031 C C . GLU B 1 12 ? 2.662 -9.175 6.084 1.00 22.30 112 GLU B C 5
ATOM 7032 O O . GLU B 1 12 ? 2.166 -8.784 5.041 1.00 70.53 112 GLU B O 5
ATOM 7044 N N . ASN B 1 13 ? 3.931 -8.912 6.456 1.00 65.54 113 ASN B N 5
ATOM 7045 C CA . ASN B 1 13 ? 4.884 -8.070 5.687 1.00 33.23 113 ASN B CA 5
ATOM 7046 C C . ASN B 1 13 ? 5.209 -8.723 4.323 1.00 41.15 113 ASN B C 5
ATOM 7047 O O . ASN B 1 13 ? 5.360 -8.033 3.307 1.00 40.43 113 ASN B O 5
ATOM 7058 N N . GLU B 1 14 ? 5.287 -10.066 4.335 1.00 3.11 114 GLU B N 5
ATOM 7059 C CA . GLU B 1 14 ? 5.433 -10.903 3.130 1.00 0.35 114 GLU B CA 5
ATOM 7060 C C . GLU B 1 14 ? 4.224 -10.701 2.211 1.00 52.33 114 GLU B C 5
ATOM 7061 O O . GLU B 1 14 ? 4.378 -10.399 1.015 1.00 50.05 114 GLU B O 5
ATOM 7073 N N . LYS B 1 15 ? 3.022 -10.855 2.804 1.00 14.24 115 LYS B N 5
ATOM 7074 C CA . LYS B 1 15 ? 1.756 -10.646 2.100 1.00 10.35 115 LYS B CA 5
ATOM 7075 C C . LYS B 1 15 ? 1.678 -9.207 1.559 1.00 43.13 115 LYS B C 5
ATOM 7076 O O . LYS B 1 15 ? 1.135 -8.989 0.488 1.00 71.23 115 LYS B O 5
ATOM 7095 N N . LEU B 1 16 ? 2.253 -8.249 2.316 1.00 3.22 116 LEU B N 5
ATOM 7096 C CA . LEU B 1 16 ? 2.246 -6.821 1.963 1.00 44.34 116 LEU B CA 5
ATOM 7097 C C . LEU B 1 16 ? 3.087 -6.548 0.712 1.00 62.43 116 LEU B C 5
ATOM 7098 O O . LEU B 1 16 ? 2.741 -5.676 -0.081 1.00 22.35 116 LEU B O 5
ATOM 7114 N N . LYS B 1 17 ? 4.168 -7.310 0.531 1.00 21.02 117 LYS B N 5
ATOM 7115 C CA . LYS B 1 17 ? 4.993 -7.238 -0.693 1.00 53.11 117 LYS B CA 5
ATOM 7116 C C . LYS B 1 17 ? 4.216 -7.823 -1.890 1.00 3.20 117 LYS B C 5
ATOM 7117 O O . LYS B 1 17 ? 4.260 -7.278 -3.000 1.00 62.34 117 LYS B O 5
ATOM 7136 N N . ALA B 1 18 ? 3.475 -8.913 -1.628 1.00 33.42 118 ALA B N 5
ATOM 7137 C CA . ALA B 1 18 ? 2.716 -9.654 -2.654 1.00 53.30 118 ALA B CA 5
ATOM 7138 C C . ALA B 1 18 ? 1.507 -8.833 -3.168 1.00 44.34 118 ALA B C 5
ATOM 7139 O O . ALA B 1 18 ? 1.265 -8.742 -4.384 1.00 42.33 118 ALA B O 5
ATOM 7146 N N . GLN B 1 19 ? 0.787 -8.205 -2.219 1.00 13.04 119 GLN B N 5
ATOM 7147 C CA . GLN B 1 19 ? -0.435 -7.439 -2.502 1.00 12.30 119 GLN B CA 5
ATOM 7148 C C . GLN B 1 19 ? -0.083 -6.102 -3.157 1.00 4.45 119 GLN B C 5
ATOM 7149 O O . GLN B 1 19 ? -0.801 -5.659 -4.047 1.00 64.21 119 GLN B O 5
ATOM 7163 N N . LEU B 1 20 ? 1.030 -5.460 -2.702 1.00 30.31 120 LEU B N 5
ATOM 7164 C CA . LEU B 1 20 ? 1.447 -4.154 -3.243 1.00 73.43 120 LEU B CA 5
ATOM 7165 C C . LEU B 1 20 ? 1.894 -4.337 -4.679 1.00 43.34 120 LEU B C 5
ATOM 7166 O O . LEU B 1 20 ? 1.640 -3.474 -5.503 1.00 72.12 120 LEU B O 5
ATOM 7182 N N . HIS B 1 21 ? 2.557 -5.489 -4.963 1.00 34.53 121 HIS B N 5
ATOM 7183 C CA . HIS B 1 21 ? 2.961 -5.848 -6.325 1.00 1.52 121 HIS B CA 5
ATOM 7184 C C . HIS B 1 21 ? 1.719 -5.859 -7.218 1.00 42.22 121 HIS B C 5
ATOM 7185 O O . HIS B 1 21 ? 1.669 -5.126 -8.192 1.00 2.24 121 HIS B O 5
ATOM 7200 N N . ASP B 1 22 ? 0.698 -6.626 -6.788 1.00 43.34 122 ASP B N 5
ATOM 7201 C CA . ASP B 1 22 ? -0.595 -6.752 -7.491 1.00 60.34 122 ASP B CA 5
ATOM 7202 C C . ASP B 1 22 ? -1.250 -5.377 -7.751 1.00 51.13 122 ASP B C 5
ATOM 7203 O O . ASP B 1 22 ? -1.630 -5.074 -8.883 1.00 3.41 122 ASP B O 5
ATOM 7212 N N . THR B 1 23 ? -1.306 -4.543 -6.695 1.00 44.10 123 THR B N 5
ATOM 7213 C CA . THR B 1 23 ? -1.953 -3.218 -6.736 1.00 2.15 123 THR B CA 5
ATOM 7214 C C . THR B 1 23 ? -1.157 -2.247 -7.649 1.00 73.11 123 THR B C 5
ATOM 7215 O O . THR B 1 23 ? -1.740 -1.395 -8.323 1.00 62.31 123 THR B O 5
ATOM 7226 N N . ASN B 1 24 ? 0.186 -2.421 -7.674 1.00 51.04 124 ASN B N 5
ATOM 7227 C CA . ASN B 1 24 ? 1.102 -1.613 -8.509 1.00 31.44 124 ASN B CA 5
ATOM 7228 C C . ASN B 1 24 ? 1.020 -2.047 -9.983 1.00 53.44 124 ASN B C 5
ATOM 7229 O O . ASN B 1 24 ? 1.247 -1.229 -10.870 1.00 64.15 124 ASN B O 5
ATOM 7240 N N . MET B 1 25 ? 0.719 -3.341 -10.237 1.00 72.02 125 MET B N 5
ATOM 7241 C CA . MET B 1 25 ? 0.519 -3.854 -11.600 1.00 54.24 125 MET B CA 5
ATOM 7242 C C . MET B 1 25 ? -0.768 -3.282 -12.205 1.00 62.23 125 MET B C 5
ATOM 7243 O O . MET B 1 25 ? -0.779 -2.890 -13.373 1.00 55.52 125 MET B O 5
ATOM 7257 N N . GLU B 1 26 ? -1.848 -3.228 -11.390 1.00 13.04 126 GLU B N 5
ATOM 7258 C CA . GLU B 1 26 ? -3.135 -2.648 -11.822 1.00 21.22 126 GLU B CA 5
ATOM 7259 C C . GLU B 1 26 ? -2.980 -1.139 -12.031 1.00 52.32 126 GLU B C 5
ATOM 7260 O O . GLU B 1 26 ? -3.554 -0.578 -12.947 1.00 10.11 126 GLU B O 5
ATOM 7272 N N . LEU B 1 27 ? -2.185 -0.512 -11.150 1.00 51.03 127 LEU B N 5
ATOM 7273 C CA . LEU B 1 27 ? -1.867 0.922 -11.207 1.00 12.55 127 LEU B CA 5
ATOM 7274 C C . LEU B 1 27 ? -1.148 1.266 -12.535 1.00 22.11 127 LEU B C 5
ATOM 7275 O O . LEU B 1 27 ? -1.528 2.216 -13.231 1.00 20.13 127 LEU B O 5
ATOM 7291 N N . THR B 1 28 ? -0.127 0.456 -12.874 1.00 73.32 128 THR B N 5
ATOM 7292 C CA . THR B 1 28 ? 0.660 0.607 -14.112 1.00 31.41 128 THR B CA 5
ATOM 7293 C C . THR B 1 28 ? -0.205 0.271 -15.356 1.00 64.04 128 THR B C 5
ATOM 7294 O O . THR B 1 28 ? -0.030 0.865 -16.430 1.00 25.41 128 THR B O 5
ATOM 7305 N N . ASP B 1 29 ? -1.171 -0.648 -15.176 1.00 20.32 129 ASP B N 5
ATOM 7306 C CA . ASP B 1 29 ? -2.100 -1.060 -16.241 1.00 11.13 129 ASP B CA 5
ATOM 7307 C C . ASP B 1 29 ? -3.054 0.105 -16.573 1.00 54.00 129 ASP B C 5
ATOM 7308 O O . ASP B 1 29 ? -3.199 0.490 -17.733 1.00 51.14 129 ASP B O 5
ATOM 7317 N N . LEU B 1 30 ? -3.646 0.687 -15.517 1.00 60.11 130 LEU B N 5
ATOM 7318 C CA . LEU B 1 30 ? -4.617 1.788 -15.631 1.00 42.21 130 LEU B CA 5
ATOM 7319 C C . LEU B 1 30 ? -3.954 3.047 -16.194 1.00 51.22 130 LEU B C 5
ATOM 7320 O O . LEU B 1 30 ? -4.599 3.784 -16.945 1.00 33.43 130 LEU B O 5
ATOM 7336 N N . LYS B 1 31 ? -2.665 3.297 -15.822 1.00 64.35 131 LYS B N 5
ATOM 7337 C CA . LYS B 1 31 ? -1.925 4.463 -16.344 1.00 12.40 131 LYS B CA 5
ATOM 7338 C C . LYS B 1 31 ? -1.572 4.248 -17.818 1.00 13.21 131 LYS B C 5
ATOM 7339 O O . LYS B 1 31 ? -1.435 5.219 -18.550 1.00 42.51 131 LYS B O 5
ATOM 7358 N N . LEU B 1 32 ? -1.414 2.970 -18.228 1.00 64.32 132 LEU B N 5
ATOM 7359 C CA . LEU B 1 32 ? -1.138 2.611 -19.626 1.00 61.33 132 LEU B CA 5
ATOM 7360 C C . LEU B 1 32 ? -2.330 3.012 -20.512 1.00 55.30 132 LEU B C 5
ATOM 7361 O O . LEU B 1 32 ? -2.167 3.744 -21.492 1.00 34.33 132 LEU B O 5
ATOM 7377 N N . GLN B 1 33 ? -3.548 2.574 -20.126 1.00 44.11 133 GLN B N 5
ATOM 7378 C CA . GLN B 1 33 ? -4.779 2.965 -20.846 1.00 63.31 133 GLN B CA 5
ATOM 7379 C C . GLN B 1 33 ? -5.123 4.447 -20.612 1.00 35.11 133 GLN B C 5
ATOM 7380 O O . GLN B 1 33 ? -5.855 5.037 -21.404 1.00 4.11 133 GLN B O 5
ATOM 7394 N N . LEU B 1 34 ? -4.597 5.040 -19.524 1.00 73.52 134 LEU B N 5
ATOM 7395 C CA . LEU B 1 34 ? -4.709 6.493 -19.253 1.00 12.31 134 LEU B CA 5
ATOM 7396 C C . LEU B 1 34 ? -3.948 7.243 -20.378 1.00 53.13 134 LEU B C 5
ATOM 7397 O O . LEU B 1 34 ? -4.503 8.118 -21.032 1.00 24.13 134 LEU B O 5
ATOM 7413 N N . GLU B 1 35 ? -2.700 6.799 -20.651 1.00 32.34 135 GLU B N 5
ATOM 7414 C CA . GLU B 1 35 ? -1.814 7.430 -21.661 1.00 75.41 135 GLU B CA 5
ATOM 7415 C C . GLU B 1 35 ? -2.105 6.915 -23.096 1.00 24.24 135 GLU B C 5
ATOM 7416 O O . GLU B 1 35 ? -1.450 7.344 -24.045 1.00 73.43 135 GLU B O 5
ATOM 7428 N N . LYS B 1 36 ? -3.082 5.986 -23.244 1.00 50.13 136 LYS B N 5
ATOM 7429 C CA . LYS B 1 36 ? -3.680 5.633 -24.564 1.00 63.41 136 LYS B CA 5
ATOM 7430 C C . LYS B 1 36 ? -4.912 6.528 -24.874 1.00 3.43 136 LYS B C 5
ATOM 7431 O O . LYS B 1 36 ? -5.005 7.132 -25.954 1.00 2.03 136 LYS B O 5
ATOM 7450 N N . ALA B 1 37 ? -5.857 6.569 -23.908 1.00 42.01 137 ALA B N 5
ATOM 7451 C CA . ALA B 1 37 ? -7.152 7.286 -24.035 1.00 72.23 137 ALA B CA 5
ATOM 7452 C C . ALA B 1 37 ? -6.942 8.804 -24.203 1.00 10.01 137 ALA B C 5
ATOM 7453 O O . ALA B 1 37 ? -7.679 9.470 -24.938 1.00 32.42 137 ALA B O 5
ATOM 7460 N N . THR B 1 38 ? -5.938 9.328 -23.494 1.00 53.30 138 THR B N 5
ATOM 7461 C CA . THR B 1 38 ? -5.466 10.710 -23.651 1.00 30.11 138 THR B CA 5
ATOM 7462 C C . THR B 1 38 ? -3.955 10.702 -23.933 1.00 14.12 138 THR B C 5
ATOM 7463 O O . THR B 1 38 ? -3.339 9.637 -24.024 1.00 4.43 138 THR B O 5
ATOM 7474 N N . GLN B 1 39 ? -3.369 11.901 -24.084 1.00 64.24 139 GLN B N 5
ATOM 7475 C CA . GLN B 1 39 ? -1.921 12.067 -24.243 1.00 61.24 139 GLN B CA 5
ATOM 7476 C C . GLN B 1 39 ? -1.219 11.848 -22.895 1.00 41.32 139 GLN B C 5
ATOM 7477 O O . GLN B 1 39 ? -0.102 11.323 -22.856 1.00 70.30 139 GLN B O 5
ATOM 7491 N N . ARG B 1 40 ? -1.929 12.221 -21.806 1.00 53.12 140 ARG B N 5
ATOM 7492 C CA . ARG B 1 40 ? -1.412 12.229 -20.410 1.00 54.13 140 ARG B CA 5
ATOM 7493 C C . ARG B 1 40 ? -0.255 13.252 -20.254 1.00 53.35 140 ARG B C 5
ATOM 7494 O O . ARG B 1 40 ? 0.678 13.273 -21.059 1.00 62.01 140 ARG B O 5
ATOM 7515 N N . GLN B 1 41 ? -0.341 14.090 -19.201 1.00 24.40 141 GLN B N 5
ATOM 7516 C CA . GLN B 1 41 ? 0.718 15.065 -18.827 1.00 62.30 141 GLN B CA 5
ATOM 7517 C C . GLN B 1 41 ? 2.097 14.366 -18.694 1.00 21.12 141 GLN B C 5
ATOM 7518 O O . GLN B 1 41 ? 2.184 13.223 -18.225 1.00 21.31 141 GLN B O 5
ATOM 7532 N N . GLU B 1 42 ? 3.168 15.069 -19.086 1.00 34.22 142 GLU B N 5
ATOM 7533 C CA . GLU B 1 42 ? 4.517 14.470 -19.274 1.00 74.44 142 GLU B CA 5
ATOM 7534 C C . GLU B 1 42 ? 5.464 14.884 -18.132 1.00 11.15 142 GLU B C 5
ATOM 7535 O O . GLU B 1 42 ? 6.661 15.125 -18.340 1.00 52.03 142 GLU B O 5
ATOM 7547 N N . ARG B 1 43 ? 4.908 14.900 -16.906 1.00 30.44 143 ARG B N 5
ATOM 7548 C CA . ARG B 1 43 ? 5.646 15.256 -15.680 1.00 45.11 143 ARG B CA 5
ATOM 7549 C C . ARG B 1 43 ? 6.744 14.215 -15.392 1.00 20.30 143 ARG B C 5
ATOM 7550 O O . ARG B 1 43 ? 7.921 14.561 -15.239 1.00 20.41 143 ARG B O 5
ATOM 7571 N N . PHE B 1 44 ? 6.330 12.941 -15.311 1.00 74.52 144 PHE B N 5
ATOM 7572 C CA . PHE B 1 44 ? 7.248 11.805 -15.134 1.00 2.21 144 PHE B CA 5
ATOM 7573 C C . PHE B 1 44 ? 7.759 11.354 -16.530 1.00 73.24 144 PHE B C 5
ATOM 7574 O O . PHE B 1 44 ? 8.959 11.534 -16.836 1.00 72.35 144 PHE B O 5
ATOM 7591 N N . ASP A 1 1 ? 14.898 -8.185 24.843 1.00 43.33 1 ASP A N 6
ATOM 7592 C CA . ASP A 1 1 ? 15.261 -7.753 23.472 1.00 14.12 1 ASP A CA 6
ATOM 7593 C C . ASP A 1 1 ? 14.078 -7.932 22.519 1.00 35.11 1 ASP A C 6
ATOM 7594 O O . ASP A 1 1 ? 13.886 -7.137 21.607 1.00 31.41 1 ASP A O 6
ATOM 7605 N N . PHE A 1 2 ? 13.278 -8.976 22.745 1.00 15.53 2 PHE A N 6
ATOM 7606 C CA . PHE A 1 2 ? 12.148 -9.331 21.875 1.00 41.12 2 PHE A CA 6
ATOM 7607 C C . PHE A 1 2 ? 10.999 -8.297 21.884 1.00 10.30 2 PHE A C 6
ATOM 7608 O O . PHE A 1 2 ? 10.139 -8.327 20.995 1.00 12.32 2 PHE A O 6
ATOM 7625 N N . LYS A 1 3 ? 10.997 -7.376 22.868 1.00 32.32 3 LYS A N 6
ATOM 7626 C CA . LYS A 1 3 ? 9.961 -6.332 22.961 1.00 74.13 3 LYS A CA 6
ATOM 7627 C C . LYS A 1 3 ? 10.116 -5.334 21.798 1.00 64.05 3 LYS A C 6
ATOM 7628 O O . LYS A 1 3 ? 9.131 -4.838 21.242 1.00 63.02 3 LYS A O 6
ATOM 7647 N N . LYS A 1 4 ? 11.390 -5.084 21.427 1.00 5.51 4 LYS A N 6
ATOM 7648 C CA . LYS A 1 4 ? 11.730 -4.179 20.327 1.00 5.43 4 LYS A CA 6
ATOM 7649 C C . LYS A 1 4 ? 11.645 -4.936 19.001 1.00 52.03 4 LYS A C 6
ATOM 7650 O O . LYS A 1 4 ? 11.406 -4.322 17.983 1.00 33.44 4 LYS A O 6
ATOM 7669 N N . LEU A 1 5 ? 11.836 -6.286 19.032 1.00 1.13 5 LEU A N 6
ATOM 7670 C CA . LEU A 1 5 ? 11.650 -7.151 17.844 1.00 71.13 5 LEU A CA 6
ATOM 7671 C C . LEU A 1 5 ? 10.234 -6.958 17.282 1.00 1.32 5 LEU A C 6
ATOM 7672 O O . LEU A 1 5 ? 10.048 -6.820 16.066 1.00 14.52 5 LEU A O 6
ATOM 7688 N N . TYR A 1 6 ? 9.252 -6.959 18.220 1.00 22.15 6 TYR A N 6
ATOM 7689 C CA . TYR A 1 6 ? 7.852 -6.648 17.933 1.00 34.21 6 TYR A CA 6
ATOM 7690 C C . TYR A 1 6 ? 7.762 -5.285 17.248 1.00 54.40 6 TYR A C 6
ATOM 7691 O O . TYR A 1 6 ? 7.237 -5.182 16.151 1.00 14.22 6 TYR A O 6
ATOM 7709 N N . GLU A 1 7 ? 8.367 -4.277 17.901 1.00 31.54 7 GLU A N 6
ATOM 7710 C CA . GLU A 1 7 ? 8.360 -2.876 17.450 1.00 61.12 7 GLU A CA 6
ATOM 7711 C C . GLU A 1 7 ? 8.971 -2.694 16.047 1.00 65.41 7 GLU A C 6
ATOM 7712 O O . GLU A 1 7 ? 8.498 -1.853 15.297 1.00 24.43 7 GLU A O 6
ATOM 7724 N N . GLN A 1 8 ? 10.018 -3.487 15.716 1.00 23.44 8 GLN A N 6
ATOM 7725 C CA . GLN A 1 8 ? 10.746 -3.375 14.425 1.00 71.05 8 GLN A CA 6
ATOM 7726 C C . GLN A 1 8 ? 9.831 -3.717 13.246 1.00 72.10 8 GLN A C 6
ATOM 7727 O O . GLN A 1 8 ? 9.547 -2.843 12.417 1.00 14.24 8 GLN A O 6
ATOM 7741 N N . ILE A 1 9 ? 9.362 -4.989 13.171 1.00 63.13 9 ILE A N 6
ATOM 7742 C CA . ILE A 1 9 ? 8.436 -5.412 12.101 1.00 43.33 9 ILE A CA 6
ATOM 7743 C C . ILE A 1 9 ? 7.127 -4.588 12.135 1.00 62.33 9 ILE A C 6
ATOM 7744 O O . ILE A 1 9 ? 6.618 -4.220 11.085 1.00 52.23 9 ILE A O 6
ATOM 7760 N N . LEU A 1 10 ? 6.603 -4.319 13.353 1.00 74.33 10 LEU A N 6
ATOM 7761 C CA . LEU A 1 10 ? 5.312 -3.607 13.550 1.00 54.21 10 LEU A CA 6
ATOM 7762 C C . LEU A 1 10 ? 5.413 -2.139 13.079 1.00 11.43 10 LEU A C 6
ATOM 7763 O O . LEU A 1 10 ? 4.428 -1.579 12.607 1.00 20.41 10 LEU A O 6
ATOM 7779 N N . ALA A 1 11 ? 6.616 -1.535 13.184 1.00 4.45 11 ALA A N 6
ATOM 7780 C CA . ALA A 1 11 ? 6.871 -0.168 12.676 1.00 31.53 11 ALA A CA 6
ATOM 7781 C C . ALA A 1 11 ? 6.692 -0.142 11.149 1.00 51.02 11 ALA A C 6
ATOM 7782 O O . ALA A 1 11 ? 6.038 0.756 10.599 1.00 50.22 11 ALA A O 6
ATOM 7789 N N . GLU A 1 12 ? 7.265 -1.170 10.489 1.00 4.23 12 GLU A N 6
ATOM 7790 C CA . GLU A 1 12 ? 7.149 -1.363 9.041 1.00 43.31 12 GLU A CA 6
ATOM 7791 C C . GLU A 1 12 ? 5.707 -1.763 8.666 1.00 45.20 12 GLU A C 6
ATOM 7792 O O . GLU A 1 12 ? 5.192 -1.320 7.664 1.00 20.21 12 GLU A O 6
ATOM 7804 N N . ASN A 1 13 ? 5.069 -2.569 9.535 1.00 32.52 13 ASN A N 6
ATOM 7805 C CA . ASN A 1 13 ? 3.720 -3.156 9.321 1.00 2.12 13 ASN A CA 6
ATOM 7806 C C . ASN A 1 13 ? 2.650 -2.046 9.304 1.00 51.34 13 ASN A C 6
ATOM 7807 O O . ASN A 1 13 ? 1.790 -2.012 8.419 1.00 14.02 13 ASN A O 6
ATOM 7818 N N . GLU A 1 14 ? 2.749 -1.143 10.301 1.00 12.12 14 GLU A N 6
ATOM 7819 C CA . GLU A 1 14 ? 1.936 0.079 10.408 1.00 43.13 14 GLU A CA 6
ATOM 7820 C C . GLU A 1 14 ? 2.144 0.957 9.167 1.00 61.34 14 GLU A C 6
ATOM 7821 O O . GLU A 1 14 ? 1.175 1.440 8.569 1.00 32.42 14 GLU A O 6
ATOM 7833 N N . LYS A 1 15 ? 3.427 1.158 8.807 1.00 51.22 15 LYS A N 6
ATOM 7834 C CA . LYS A 1 15 ? 3.810 1.944 7.635 1.00 62.22 15 LYS A CA 6
ATOM 7835 C C . LYS A 1 15 ? 3.200 1.349 6.353 1.00 13.31 15 LYS A C 6
ATOM 7836 O O . LYS A 1 15 ? 2.732 2.088 5.500 1.00 13.03 15 LYS A O 6
ATOM 7855 N N . LEU A 1 16 ? 3.202 0.002 6.252 1.00 23.22 16 LEU A N 6
ATOM 7856 C CA . LEU A 1 16 ? 2.699 -0.730 5.072 1.00 64.33 16 LEU A CA 6
ATOM 7857 C C . LEU A 1 16 ? 1.178 -0.594 4.954 1.00 42.52 16 LEU A C 6
ATOM 7858 O O . LEU A 1 16 ? 0.630 -0.604 3.846 1.00 61.53 16 LEU A O 6
ATOM 7874 N N . LYS A 1 17 ? 0.512 -0.451 6.110 1.00 74.40 17 LYS A N 6
ATOM 7875 C CA . LYS A 1 17 ? -0.922 -0.183 6.180 1.00 3.42 17 LYS A CA 6
ATOM 7876 C C . LYS A 1 17 ? -1.208 1.274 5.742 1.00 62.35 17 LYS A C 6
ATOM 7877 O O . LYS A 1 17 ? -2.240 1.561 5.123 1.00 2.11 17 LYS A O 6
ATOM 7896 N N . ALA A 1 18 ? -0.258 2.180 6.044 1.00 73.40 18 ALA A N 6
ATOM 7897 C CA . ALA A 1 18 ? -0.371 3.607 5.692 1.00 75.54 18 ALA A CA 6
ATOM 7898 C C . ALA A 1 18 ? -0.271 3.791 4.172 1.00 41.11 18 ALA A C 6
ATOM 7899 O O . ALA A 1 18 ? -1.198 4.274 3.540 1.00 13.05 18 ALA A O 6
ATOM 7906 N N . GLN A 1 19 ? 0.853 3.343 3.604 1.00 31.21 19 GLN A N 6
ATOM 7907 C CA . GLN A 1 19 ? 1.155 3.486 2.173 1.00 40.34 19 GLN A CA 6
ATOM 7908 C C . GLN A 1 19 ? 0.183 2.695 1.280 1.00 12.24 19 GLN A C 6
ATOM 7909 O O . GLN A 1 19 ? -0.019 3.075 0.120 1.00 43.31 19 GLN A O 6
ATOM 7923 N N . LEU A 1 20 ? -0.392 1.577 1.797 1.00 63.05 20 LEU A N 6
ATOM 7924 C CA . LEU A 1 20 ? -1.462 0.873 1.068 1.00 72.22 20 LEU A CA 6
ATOM 7925 C C . LEU A 1 20 ? -2.706 1.759 1.012 1.00 32.54 20 LEU A C 6
ATOM 7926 O O . LEU A 1 20 ? -3.309 1.876 -0.034 1.00 54.10 20 LEU A O 6
ATOM 7942 N N . HIS A 1 21 ? -3.060 2.390 2.157 1.00 11.03 21 HIS A N 6
ATOM 7943 C CA . HIS A 1 21 ? -4.240 3.282 2.278 1.00 1.44 21 HIS A CA 6
ATOM 7944 C C . HIS A 1 21 ? -4.171 4.413 1.227 1.00 53.15 21 HIS A C 6
ATOM 7945 O O . HIS A 1 21 ? -5.193 4.787 0.639 1.00 24.15 21 HIS A O 6
ATOM 7960 N N . ASP A 1 22 ? -2.935 4.890 0.969 1.00 11.52 22 ASP A N 6
ATOM 7961 C CA . ASP A 1 22 ? -2.630 5.830 -0.125 1.00 3.23 22 ASP A CA 6
ATOM 7962 C C . ASP A 1 22 ? -2.900 5.193 -1.501 1.00 2.03 22 ASP A C 6
ATOM 7963 O O . ASP A 1 22 ? -3.692 5.714 -2.283 1.00 52.24 22 ASP A O 6
ATOM 7972 N N . THR A 1 23 ? -2.257 4.041 -1.777 1.00 70.42 23 THR A N 6
ATOM 7973 C CA . THR A 1 23 ? -2.322 3.399 -3.110 1.00 23.31 23 THR A CA 6
ATOM 7974 C C . THR A 1 23 ? -3.741 2.862 -3.424 1.00 3.14 23 THR A C 6
ATOM 7975 O O . THR A 1 23 ? -4.119 2.755 -4.587 1.00 50.41 23 THR A O 6
ATOM 7986 N N . ASN A 1 24 ? -4.523 2.572 -2.367 1.00 44.52 24 ASN A N 6
ATOM 7987 C CA . ASN A 1 24 ? -5.886 2.019 -2.480 1.00 64.23 24 ASN A CA 6
ATOM 7988 C C . ASN A 1 24 ? -6.887 3.134 -2.797 1.00 62.33 24 ASN A C 6
ATOM 7989 O O . ASN A 1 24 ? -7.792 2.937 -3.626 1.00 73.12 24 ASN A O 6
ATOM 8000 N N . MET A 1 25 ? -6.732 4.308 -2.137 1.00 2.34 25 MET A N 6
ATOM 8001 C CA . MET A 1 25 ? -7.618 5.457 -2.392 1.00 44.24 25 MET A CA 6
ATOM 8002 C C . MET A 1 25 ? -7.401 5.987 -3.821 1.00 45.32 25 MET A C 6
ATOM 8003 O O . MET A 1 25 ? -8.375 6.167 -4.552 1.00 74.50 25 MET A O 6
ATOM 8017 N N . GLU A 1 26 ? -6.120 6.149 -4.232 1.00 3.23 26 GLU A N 6
ATOM 8018 C CA . GLU A 1 26 ? -5.768 6.699 -5.553 1.00 13.43 26 GLU A CA 6
ATOM 8019 C C . GLU A 1 26 ? -6.086 5.687 -6.659 1.00 42.12 26 GLU A C 6
ATOM 8020 O O . GLU A 1 26 ? -6.307 6.083 -7.782 1.00 34.34 26 GLU A O 6
ATOM 8032 N N . LEU A 1 27 ? -6.099 4.379 -6.324 1.00 51.52 27 LEU A N 6
ATOM 8033 C CA . LEU A 1 27 ? -6.572 3.322 -7.234 1.00 61.25 27 LEU A CA 6
ATOM 8034 C C . LEU A 1 27 ? -8.048 3.575 -7.587 1.00 54.44 27 LEU A C 6
ATOM 8035 O O . LEU A 1 27 ? -8.412 3.596 -8.765 1.00 31.53 27 LEU A O 6
ATOM 8051 N N . THR A 1 28 ? -8.874 3.772 -6.538 1.00 0.01 28 THR A N 6
ATOM 8052 C CA . THR A 1 28 ? -10.326 3.964 -6.674 1.00 13.43 28 THR A CA 6
ATOM 8053 C C . THR A 1 28 ? -10.645 5.262 -7.446 1.00 12.32 28 THR A C 6
ATOM 8054 O O . THR A 1 28 ? -11.516 5.269 -8.332 1.00 72.33 28 THR A O 6
ATOM 8065 N N . ASP A 1 29 ? -9.913 6.346 -7.094 1.00 60.00 29 ASP A N 6
ATOM 8066 C CA . ASP A 1 29 ? -10.021 7.650 -7.771 1.00 44.31 29 ASP A CA 6
ATOM 8067 C C . ASP A 1 29 ? -9.676 7.499 -9.255 1.00 51.42 29 ASP A C 6
ATOM 8068 O O . ASP A 1 29 ? -10.530 7.779 -10.099 1.00 42.31 29 ASP A O 6
ATOM 8077 N N . LEU A 1 30 ? -8.445 6.984 -9.531 1.00 61.35 30 LEU A N 6
ATOM 8078 C CA . LEU A 1 30 ? -7.915 6.736 -10.895 1.00 63.11 30 LEU A CA 6
ATOM 8079 C C . LEU A 1 30 ? -8.918 5.981 -11.764 1.00 22.33 30 LEU A C 6
ATOM 8080 O O . LEU A 1 30 ? -9.171 6.396 -12.870 1.00 21.41 30 LEU A O 6
ATOM 8096 N N . LYS A 1 31 ? -9.491 4.902 -11.206 1.00 72.22 31 LYS A N 6
ATOM 8097 C CA . LYS A 1 31 ? -10.474 4.021 -11.876 1.00 24.21 31 LYS A CA 6
ATOM 8098 C C . LYS A 1 31 ? -11.720 4.830 -12.315 1.00 12.00 31 LYS A C 6
ATOM 8099 O O . LYS A 1 31 ? -12.143 4.757 -13.488 1.00 31.30 31 LYS A O 6
ATOM 8118 N N . LEU A 1 32 ? -12.227 5.652 -11.378 1.00 1.52 32 LEU A N 6
ATOM 8119 C CA . LEU A 1 32 ? -13.485 6.400 -11.544 1.00 22.33 32 LEU A CA 6
ATOM 8120 C C . LEU A 1 32 ? -13.347 7.414 -12.687 1.00 73.44 32 LEU A C 6
ATOM 8121 O O . LEU A 1 32 ? -14.023 7.302 -13.714 1.00 41.02 32 LEU A O 6
ATOM 8137 N N . GLN A 1 33 ? -12.411 8.362 -12.503 1.00 44.34 33 GLN A N 6
ATOM 8138 C CA . GLN A 1 33 ? -12.108 9.413 -13.483 1.00 10.12 33 GLN A CA 6
ATOM 8139 C C . GLN A 1 33 ? -11.688 8.808 -14.841 1.00 73.44 33 GLN A C 6
ATOM 8140 O O . GLN A 1 33 ? -12.088 9.324 -15.903 1.00 44.20 33 GLN A O 6
ATOM 8154 N N . LEU A 1 34 ? -10.895 7.709 -14.787 1.00 62.25 34 LEU A N 6
ATOM 8155 C CA . LEU A 1 34 ? -10.371 7.013 -15.981 1.00 54.12 34 LEU A CA 6
ATOM 8156 C C . LEU A 1 34 ? -11.462 6.798 -17.009 1.00 61.41 34 LEU A C 6
ATOM 8157 O O . LEU A 1 34 ? -11.386 7.396 -18.101 1.00 64.34 34 LEU A O 6
ATOM 8173 N N . GLU A 1 35 ? -12.477 6.002 -16.600 1.00 20.44 35 GLU A N 6
ATOM 8174 C CA . GLU A 1 35 ? -13.579 5.569 -17.476 1.00 45.10 35 GLU A CA 6
ATOM 8175 C C . GLU A 1 35 ? -14.637 6.675 -17.681 1.00 25.31 35 GLU A C 6
ATOM 8176 O O . GLU A 1 35 ? -15.486 6.559 -18.572 1.00 22.11 35 GLU A O 6
ATOM 8188 N N . LYS A 1 36 ? -14.587 7.745 -16.855 1.00 61.23 36 LYS A N 6
ATOM 8189 C CA . LYS A 1 36 ? -15.291 9.016 -17.156 1.00 1.32 36 LYS A CA 6
ATOM 8190 C C . LYS A 1 36 ? -14.518 9.807 -18.245 1.00 12.13 36 LYS A C 6
ATOM 8191 O O . LYS A 1 36 ? -14.950 10.882 -18.671 1.00 44.21 36 LYS A O 6
ATOM 8210 N N . ALA A 1 37 ? -13.339 9.269 -18.615 1.00 51.11 37 ALA A N 6
ATOM 8211 C CA . ALA A 1 37 ? -12.536 9.678 -19.788 1.00 0.14 37 ALA A CA 6
ATOM 8212 C C . ALA A 1 37 ? -11.713 10.910 -19.460 1.00 3.14 37 ALA A C 6
ATOM 8213 O O . ALA A 1 37 ? -11.926 11.993 -20.022 1.00 41.21 37 ALA A O 6
ATOM 8220 N N . THR A 1 38 ? -10.801 10.745 -18.490 1.00 62.41 38 THR A N 6
ATOM 8221 C CA . THR A 1 38 ? -9.946 11.880 -18.010 1.00 23.15 38 THR A CA 6
ATOM 8222 C C . THR A 1 38 ? -8.505 11.812 -18.538 1.00 74.00 38 THR A C 6
ATOM 8223 O O . THR A 1 38 ? -8.137 10.892 -19.285 1.00 60.32 38 THR A O 6
ATOM 8234 N N . GLN A 1 39 ? -7.701 12.820 -18.136 1.00 10.31 39 GLN A N 6
ATOM 8235 C CA . GLN A 1 39 ? -6.320 13.025 -18.613 1.00 23.31 39 GLN A CA 6
ATOM 8236 C C . GLN A 1 39 ? -5.365 13.452 -17.487 1.00 15.01 39 GLN A C 6
ATOM 8237 O O . GLN A 1 39 ? -4.189 13.718 -17.733 1.00 41.23 39 GLN A O 6
ATOM 8251 N N . ARG A 1 40 ? -5.869 13.547 -16.262 1.00 41.44 40 ARG A N 6
ATOM 8252 C CA . ARG A 1 40 ? -5.040 13.919 -15.093 1.00 34.14 40 ARG A CA 6
ATOM 8253 C C . ARG A 1 40 ? -5.324 12.981 -13.928 1.00 23.34 40 ARG A C 6
ATOM 8254 O O . ARG A 1 40 ? -6.423 12.436 -13.827 1.00 1.33 40 ARG A O 6
ATOM 8275 N N . GLN A 1 41 ? -4.311 12.791 -13.080 1.00 24.22 41 GLN A N 6
ATOM 8276 C CA . GLN A 1 41 ? -4.399 11.962 -11.869 1.00 63.14 41 GLN A CA 6
ATOM 8277 C C . GLN A 1 41 ? -3.759 12.704 -10.687 1.00 52.43 41 GLN A C 6
ATOM 8278 O O . GLN A 1 41 ? -2.992 13.658 -10.880 1.00 74.31 41 GLN A O 6
ATOM 8292 N N . GLU A 1 42 ? -4.069 12.249 -9.472 1.00 43.13 42 GLU A N 6
ATOM 8293 C CA . GLU A 1 42 ? -3.513 12.808 -8.235 1.00 12.51 42 GLU A CA 6
ATOM 8294 C C . GLU A 1 42 ? -3.037 11.642 -7.355 1.00 44.02 42 GLU A C 6
ATOM 8295 O O . GLU A 1 42 ? -3.784 11.121 -6.513 1.00 13.13 42 GLU A O 6
ATOM 8307 N N . ARG A 1 43 ? -1.812 11.181 -7.660 1.00 73.23 43 ARG A N 6
ATOM 8308 C CA . ARG A 1 43 ? -1.127 10.101 -6.924 1.00 23.51 43 ARG A CA 6
ATOM 8309 C C . ARG A 1 43 ? -0.946 10.462 -5.427 1.00 52.12 43 ARG A C 6
ATOM 8310 O O . ARG A 1 43 ? -1.352 9.701 -4.546 1.00 12.42 43 ARG A O 6
ATOM 8331 N N . PHE A 1 44 ? -0.333 11.629 -5.161 1.00 3.52 44 PHE A N 6
ATOM 8332 C CA . PHE A 1 44 ? -0.179 12.179 -3.789 1.00 63.40 44 PHE A CA 6
ATOM 8333 C C . PHE A 1 44 ? -0.648 13.640 -3.763 1.00 50.35 44 PHE A C 6
ATOM 8334 O O . PHE A 1 44 ? -0.577 14.351 -4.770 1.00 4.44 44 PHE A O 6
ATOM 8351 N N . ASP B 1 1 ? 9.147 -18.218 23.384 1.00 25.21 101 ASP B N 6
ATOM 8352 C CA . ASP B 1 1 ? 7.788 -17.670 23.346 1.00 34.21 101 ASP B CA 6
ATOM 8353 C C . ASP B 1 1 ? 7.632 -16.741 22.152 1.00 74.55 101 ASP B C 6
ATOM 8354 O O . ASP B 1 1 ? 6.738 -16.905 21.328 1.00 33.53 101 ASP B O 6
ATOM 8363 N N . PHE B 1 2 ? 8.559 -15.798 22.056 1.00 42.33 102 PHE B N 6
ATOM 8364 C CA . PHE B 1 2 ? 8.460 -14.646 21.150 1.00 41.53 102 PHE B CA 6
ATOM 8365 C C . PHE B 1 2 ? 8.782 -14.985 19.677 1.00 74.21 102 PHE B C 6
ATOM 8366 O O . PHE B 1 2 ? 8.677 -14.110 18.796 1.00 5.23 102 PHE B O 6
ATOM 8383 N N . LYS B 1 3 ? 9.157 -16.255 19.410 1.00 14.23 103 LYS B N 6
ATOM 8384 C CA . LYS B 1 3 ? 9.364 -16.736 18.034 1.00 52.42 103 LYS B CA 6
ATOM 8385 C C . LYS B 1 3 ? 8.069 -16.558 17.226 1.00 75.10 103 LYS B C 6
ATOM 8386 O O . LYS B 1 3 ? 8.107 -16.180 16.049 1.00 64.12 103 LYS B O 6
ATOM 8405 N N . LYS B 1 4 ? 6.912 -16.775 17.909 1.00 51.32 104 LYS B N 6
ATOM 8406 C CA . LYS B 1 4 ? 5.601 -16.607 17.295 1.00 43.34 104 LYS B CA 6
ATOM 8407 C C . LYS B 1 4 ? 5.346 -15.142 16.922 1.00 30.00 104 LYS B C 6
ATOM 8408 O O . LYS B 1 4 ? 4.764 -14.901 15.880 1.00 54.15 104 LYS B O 6
ATOM 8427 N N . LEU B 1 5 ? 5.803 -14.158 17.771 1.00 73.13 105 LEU B N 6
ATOM 8428 C CA . LEU B 1 5 ? 5.552 -12.717 17.503 1.00 71.33 105 LEU B CA 6
ATOM 8429 C C . LEU B 1 5 ? 6.194 -12.351 16.170 1.00 13.54 105 LEU B C 6
ATOM 8430 O O . LEU B 1 5 ? 5.575 -11.675 15.340 1.00 73.34 105 LEU B O 6
ATOM 8446 N N . TYR B 1 6 ? 7.453 -12.839 15.980 1.00 5.14 106 TYR B N 6
ATOM 8447 C CA . TYR B 1 6 ? 8.221 -12.602 14.754 1.00 22.54 106 TYR B CA 6
ATOM 8448 C C . TYR B 1 6 ? 7.435 -13.125 13.543 1.00 22.10 106 TYR B C 6
ATOM 8449 O O . TYR B 1 6 ? 7.241 -12.402 12.580 1.00 32.43 106 TYR B O 6
ATOM 8467 N N . GLU B 1 7 ? 6.932 -14.364 13.670 1.00 4.41 107 GLU B N 6
ATOM 8468 C CA . GLU B 1 7 ? 6.207 -15.069 12.600 1.00 23.33 107 GLU B CA 6
ATOM 8469 C C . GLU B 1 7 ? 4.853 -14.414 12.261 1.00 30.31 107 GLU B C 6
ATOM 8470 O O . GLU B 1 7 ? 4.509 -14.329 11.090 1.00 72.33 107 GLU B O 6
ATOM 8482 N N . GLN B 1 8 ? 4.110 -13.945 13.292 1.00 14.14 108 GLN B N 6
ATOM 8483 C CA . GLN B 1 8 ? 2.754 -13.367 13.107 1.00 71.40 108 GLN B CA 6
ATOM 8484 C C . GLN B 1 8 ? 2.827 -12.051 12.330 1.00 52.44 108 GLN B C 6
ATOM 8485 O O . GLN B 1 8 ? 2.151 -11.892 11.305 1.00 1.12 108 GLN B O 6
ATOM 8499 N N . ILE B 1 9 ? 3.670 -11.117 12.826 1.00 2.54 109 ILE B N 6
ATOM 8500 C CA . ILE B 1 9 ? 3.780 -9.774 12.243 1.00 32.40 109 ILE B CA 6
ATOM 8501 C C . ILE B 1 9 ? 4.463 -9.839 10.864 1.00 13.14 109 ILE B C 6
ATOM 8502 O O . ILE B 1 9 ? 4.069 -9.108 9.966 1.00 72.52 109 ILE B O 6
ATOM 8518 N N . LEU B 1 10 ? 5.491 -10.710 10.721 1.00 72.03 110 LEU B N 6
ATOM 8519 C CA . LEU B 1 10 ? 6.241 -10.887 9.449 1.00 31.05 110 LEU B CA 6
ATOM 8520 C C . LEU B 1 10 ? 5.351 -11.581 8.391 1.00 61.11 110 LEU B C 6
ATOM 8521 O O . LEU B 1 10 ? 5.501 -11.323 7.200 1.00 71.42 110 LEU B O 6
ATOM 8537 N N . ALA B 1 11 ? 4.413 -12.449 8.841 1.00 3.15 111 ALA B N 6
ATOM 8538 C CA . ALA B 1 11 ? 3.408 -13.072 7.949 1.00 14.22 111 ALA B CA 6
ATOM 8539 C C . ALA B 1 11 ? 2.465 -11.995 7.385 1.00 24.44 111 ALA B C 6
ATOM 8540 O O . ALA B 1 11 ? 2.195 -11.962 6.182 1.00 3.33 111 ALA B O 6
ATOM 8547 N N . GLU B 1 12 ? 1.992 -11.105 8.278 1.00 21.13 112 GLU B N 6
ATOM 8548 C CA . GLU B 1 12 ? 1.128 -9.976 7.903 1.00 33.21 112 GLU B CA 6
ATOM 8549 C C . GLU B 1 12 ? 1.922 -8.941 7.077 1.00 72.00 112 GLU B C 6
ATOM 8550 O O . GLU B 1 12 ? 1.381 -8.338 6.172 1.00 52.22 112 GLU B O 6
ATOM 8562 N N . ASN B 1 13 ? 3.225 -8.795 7.389 1.00 1.11 113 ASN B N 6
ATOM 8563 C CA . ASN B 1 13 ? 4.154 -7.848 6.723 1.00 41.34 113 ASN B CA 6
ATOM 8564 C C . ASN B 1 13 ? 4.421 -8.309 5.280 1.00 23.23 113 ASN B C 6
ATOM 8565 O O . ASN B 1 13 ? 4.524 -7.489 4.363 1.00 22.24 113 ASN B O 6
ATOM 8576 N N . GLU B 1 14 ? 4.530 -9.648 5.124 1.00 12.22 114 GLU B N 6
ATOM 8577 C CA . GLU B 1 14 ? 4.619 -10.334 3.824 1.00 50.24 114 GLU B CA 6
ATOM 8578 C C . GLU B 1 14 ? 3.352 -10.059 3.018 1.00 52.21 114 GLU B C 6
ATOM 8579 O O . GLU B 1 14 ? 3.428 -9.674 1.851 1.00 72.03 114 GLU B O 6
ATOM 8591 N N . LYS B 1 15 ? 2.195 -10.274 3.673 1.00 0.53 115 LYS B N 6
ATOM 8592 C CA . LYS B 1 15 ? 0.885 -10.044 3.074 1.00 24.24 115 LYS B CA 6
ATOM 8593 C C . LYS B 1 15 ? 0.773 -8.593 2.590 1.00 1.10 115 LYS B C 6
ATOM 8594 O O . LYS B 1 15 ? 0.307 -8.350 1.493 1.00 53.44 115 LYS B O 6
ATOM 8613 N N . LEU B 1 16 ? 1.261 -7.655 3.428 1.00 70.23 116 LEU B N 6
ATOM 8614 C CA . LEU B 1 16 ? 1.218 -6.213 3.160 1.00 13.32 116 LEU B CA 6
ATOM 8615 C C . LEU B 1 16 ? 2.153 -5.838 1.997 1.00 23.13 116 LEU B C 6
ATOM 8616 O O . LEU B 1 16 ? 1.840 -4.954 1.206 1.00 72.44 116 LEU B O 6
ATOM 8632 N N . LYS B 1 17 ? 3.288 -6.533 1.897 1.00 1.12 117 LYS B N 6
ATOM 8633 C CA . LYS B 1 17 ? 4.246 -6.360 0.798 1.00 72.00 117 LYS B CA 6
ATOM 8634 C C . LYS B 1 17 ? 3.649 -6.869 -0.533 1.00 74.21 117 LYS B C 6
ATOM 8635 O O . LYS B 1 17 ? 3.836 -6.267 -1.597 1.00 63.42 117 LYS B O 6
ATOM 8654 N N . ALA B 1 18 ? 2.889 -7.967 -0.427 1.00 20.30 118 ALA B N 6
ATOM 8655 C CA . ALA B 1 18 ? 2.303 -8.663 -1.574 1.00 71.04 118 ALA B CA 6
ATOM 8656 C C . ALA B 1 18 ? 1.063 -7.922 -2.099 1.00 4.52 118 ALA B C 6
ATOM 8657 O O . ALA B 1 18 ? 0.880 -7.799 -3.307 1.00 33.03 118 ALA B O 6
ATOM 8664 N N . GLN B 1 19 ? 0.230 -7.408 -1.175 1.00 2.43 119 GLN B N 6
ATOM 8665 C CA . GLN B 1 19 ? -1.008 -6.704 -1.530 1.00 21.32 119 GLN B CA 6
ATOM 8666 C C . GLN B 1 19 ? -0.677 -5.349 -2.149 1.00 12.25 119 GLN B C 6
ATOM 8667 O O . GLN B 1 19 ? -1.335 -4.947 -3.093 1.00 53.53 119 GLN B O 6
ATOM 8681 N N . LEU B 1 20 ? 0.356 -4.651 -1.603 1.00 0.53 120 LEU B N 6
ATOM 8682 C CA . LEU B 1 20 ? 0.785 -3.346 -2.130 1.00 60.55 120 LEU B CA 6
ATOM 8683 C C . LEU B 1 20 ? 1.350 -3.526 -3.543 1.00 31.34 120 LEU B C 6
ATOM 8684 O O . LEU B 1 20 ? 1.118 -2.686 -4.401 1.00 54.14 120 LEU B O 6
ATOM 8700 N N . HIS B 1 21 ? 2.090 -4.642 -3.761 1.00 33.33 121 HIS B N 6
ATOM 8701 C CA . HIS B 1 21 ? 2.567 -5.055 -5.094 1.00 54.12 121 HIS B CA 6
ATOM 8702 C C . HIS B 1 21 ? 1.402 -5.094 -6.107 1.00 41.11 121 HIS B C 6
ATOM 8703 O O . HIS B 1 21 ? 1.456 -4.418 -7.131 1.00 21.43 121 HIS B O 6
ATOM 8718 N N . ASP B 1 22 ? 0.359 -5.880 -5.778 1.00 54.13 122 ASP B N 6
ATOM 8719 C CA . ASP B 1 22 ? -0.833 -6.045 -6.634 1.00 65.44 122 ASP B CA 6
ATOM 8720 C C . ASP B 1 22 ? -1.549 -4.706 -6.853 1.00 60.53 122 ASP B C 6
ATOM 8721 O O . ASP B 1 22 ? -1.899 -4.374 -7.980 1.00 32.45 122 ASP B O 6
ATOM 8730 N N . THR B 1 23 ? -1.703 -3.931 -5.765 1.00 43.14 123 THR B N 6
ATOM 8731 C CA . THR B 1 23 ? -2.384 -2.621 -5.774 1.00 10.12 123 THR B CA 6
ATOM 8732 C C . THR B 1 23 ? -1.611 -1.583 -6.628 1.00 65.54 123 THR B C 6
ATOM 8733 O O . THR B 1 23 ? -2.212 -0.674 -7.202 1.00 12.32 123 THR B O 6
ATOM 8744 N N . ASN B 1 24 ? -0.273 -1.741 -6.699 1.00 51.31 124 ASN B N 6
ATOM 8745 C CA . ASN B 1 24 ? 0.611 -0.897 -7.531 1.00 13.22 124 ASN B CA 6
ATOM 8746 C C . ASN B 1 24 ? 0.549 -1.325 -8.999 1.00 64.21 124 ASN B C 6
ATOM 8747 O O . ASN B 1 24 ? 0.667 -0.479 -9.875 1.00 43.15 124 ASN B O 6
ATOM 8758 N N . MET B 1 25 ? 0.383 -2.638 -9.255 1.00 15.15 125 MET B N 6
ATOM 8759 C CA . MET B 1 25 ? 0.152 -3.165 -10.613 1.00 10.42 125 MET B CA 6
ATOM 8760 C C . MET B 1 25 ? -1.200 -2.674 -11.155 1.00 32.31 125 MET B C 6
ATOM 8761 O O . MET B 1 25 ? -1.344 -2.438 -12.359 1.00 33.12 125 MET B O 6
ATOM 8775 N N . GLU B 1 26 ? -2.181 -2.525 -10.247 1.00 55.23 126 GLU B N 6
ATOM 8776 C CA . GLU B 1 26 ? -3.492 -1.958 -10.573 1.00 12.44 126 GLU B CA 6
ATOM 8777 C C . GLU B 1 26 ? -3.360 -0.458 -10.837 1.00 14.41 126 GLU B C 6
ATOM 8778 O O . GLU B 1 26 ? -3.862 0.020 -11.835 1.00 0.03 126 GLU B O 6
ATOM 8790 N N . LEU B 1 27 ? -2.657 0.269 -9.943 1.00 42.55 127 LEU B N 6
ATOM 8791 C CA . LEU B 1 27 ? -2.375 1.717 -10.131 1.00 1.15 127 LEU B CA 6
ATOM 8792 C C . LEU B 1 27 ? -1.709 1.973 -11.508 1.00 33.25 127 LEU B C 6
ATOM 8793 O O . LEU B 1 27 ? -2.102 2.898 -12.230 1.00 3.44 127 LEU B O 6
ATOM 8809 N N . THR B 1 28 ? -0.727 1.106 -11.856 1.00 71.30 128 THR B N 6
ATOM 8810 C CA . THR B 1 28 ? -0.043 1.127 -13.158 1.00 20.42 128 THR B CA 6
ATOM 8811 C C . THR B 1 28 ? -1.047 0.844 -14.297 1.00 74.41 128 THR B C 6
ATOM 8812 O O . THR B 1 28 ? -0.971 1.452 -15.356 1.00 75.41 128 THR B O 6
ATOM 8823 N N . ASP B 1 29 ? -2.005 -0.058 -14.035 1.00 31.11 129 ASP B N 6
ATOM 8824 C CA . ASP B 1 29 ? -3.049 -0.453 -14.999 1.00 34.44 129 ASP B CA 6
ATOM 8825 C C . ASP B 1 29 ? -4.013 0.724 -15.305 1.00 52.32 129 ASP B C 6
ATOM 8826 O O . ASP B 1 29 ? -4.274 1.006 -16.479 1.00 43.02 129 ASP B O 6
ATOM 8835 N N . LEU B 1 30 ? -4.506 1.421 -14.256 1.00 75.11 130 LEU B N 6
ATOM 8836 C CA . LEU B 1 30 ? -5.449 2.554 -14.413 1.00 64.34 130 LEU B CA 6
ATOM 8837 C C . LEU B 1 30 ? -4.791 3.727 -15.169 1.00 23.43 130 LEU B C 6
ATOM 8838 O O . LEU B 1 30 ? -5.374 4.269 -16.122 1.00 52.42 130 LEU B O 6
ATOM 8854 N N . LYS B 1 31 ? -3.556 4.092 -14.748 1.00 71.15 131 LYS B N 6
ATOM 8855 C CA . LYS B 1 31 ? -2.820 5.226 -15.345 1.00 34.23 131 LYS B CA 6
ATOM 8856 C C . LYS B 1 31 ? -2.412 4.893 -16.799 1.00 0.44 131 LYS B C 6
ATOM 8857 O O . LYS B 1 31 ? -2.306 5.792 -17.638 1.00 44.20 131 LYS B O 6
ATOM 8876 N N . LEU B 1 32 ? -2.177 3.582 -17.069 1.00 13.33 132 LEU B N 6
ATOM 8877 C CA . LEU B 1 32 ? -1.821 3.082 -18.411 1.00 14.44 132 LEU B CA 6
ATOM 8878 C C . LEU B 1 32 ? -2.990 3.281 -19.375 1.00 32.43 132 LEU B C 6
ATOM 8879 O O . LEU B 1 32 ? -2.801 3.683 -20.522 1.00 71.52 132 LEU B O 6
ATOM 8895 N N . GLN B 1 33 ? -4.203 3.026 -18.884 1.00 34.40 133 GLN B N 6
ATOM 8896 C CA . GLN B 1 33 ? -5.425 3.219 -19.667 1.00 72.12 133 GLN B CA 6
ATOM 8897 C C . GLN B 1 33 ? -5.756 4.717 -19.785 1.00 23.13 133 GLN B C 6
ATOM 8898 O O . GLN B 1 33 ? -6.508 5.100 -20.663 1.00 51.03 133 GLN B O 6
ATOM 8912 N N . LEU B 1 34 ? -5.217 5.543 -18.858 1.00 55.23 134 LEU B N 6
ATOM 8913 C CA . LEU B 1 34 ? -5.423 7.017 -18.851 1.00 73.04 134 LEU B CA 6
ATOM 8914 C C . LEU B 1 34 ? -4.688 7.675 -20.043 1.00 74.53 134 LEU B C 6
ATOM 8915 O O . LEU B 1 34 ? -5.258 8.504 -20.790 1.00 54.01 134 LEU B O 6
ATOM 8931 N N . GLU B 1 35 ? -3.412 7.282 -20.214 1.00 61.20 135 GLU B N 6
ATOM 8932 C CA . GLU B 1 35 ? -2.580 7.716 -21.352 1.00 14.13 135 GLU B CA 6
ATOM 8933 C C . GLU B 1 35 ? -3.097 7.106 -22.670 1.00 75.41 135 GLU B C 6
ATOM 8934 O O . GLU B 1 35 ? -2.971 7.721 -23.733 1.00 11.13 135 GLU B O 6
ATOM 8946 N N . LYS B 1 36 ? -3.726 5.917 -22.580 1.00 14.52 136 LYS B N 6
ATOM 8947 C CA . LYS B 1 36 ? -4.449 5.295 -23.714 1.00 55.13 136 LYS B CA 6
ATOM 8948 C C . LYS B 1 36 ? -5.836 5.940 -23.956 1.00 1.32 136 LYS B C 6
ATOM 8949 O O . LYS B 1 36 ? -6.365 5.857 -25.072 1.00 54.11 136 LYS B O 6
ATOM 8968 N N . ALA B 1 37 ? -6.419 6.559 -22.902 1.00 3.12 137 ALA B N 6
ATOM 8969 C CA . ALA B 1 37 ? -7.759 7.196 -22.968 1.00 72.34 137 ALA B CA 6
ATOM 8970 C C . ALA B 1 37 ? -7.716 8.426 -23.868 1.00 4.14 137 ALA B C 6
ATOM 8971 O O . ALA B 1 37 ? -8.617 8.638 -24.686 1.00 73.10 137 ALA B O 6
ATOM 8978 N N . THR B 1 38 ? -6.649 9.223 -23.706 1.00 14.53 138 THR B N 6
ATOM 8979 C CA . THR B 1 38 ? -6.457 10.449 -24.497 1.00 22.24 138 THR B CA 6
ATOM 8980 C C . THR B 1 38 ? -4.956 10.746 -24.729 1.00 72.14 138 THR B C 6
ATOM 8981 O O . THR B 1 38 ? -4.506 10.756 -25.887 1.00 22.02 138 THR B O 6
ATOM 8992 N N . GLN B 1 39 ? -4.187 10.949 -23.633 1.00 24.01 139 GLN B N 6
ATOM 8993 C CA . GLN B 1 39 ? -2.739 11.213 -23.679 1.00 12.42 139 GLN B CA 6
ATOM 8994 C C . GLN B 1 39 ? -2.183 11.351 -22.254 1.00 71.24 139 GLN B C 6
ATOM 8995 O O . GLN B 1 39 ? -1.019 11.039 -22.023 1.00 44.24 139 GLN B O 6
ATOM 9009 N N . ARG B 1 40 ? -3.049 11.815 -21.319 1.00 62.33 140 ARG B N 6
ATOM 9010 C CA . ARG B 1 40 ? -2.711 12.075 -19.894 1.00 61.12 140 ARG B CA 6
ATOM 9011 C C . ARG B 1 40 ? -1.643 13.199 -19.724 1.00 33.03 140 ARG B C 6
ATOM 9012 O O . ARG B 1 40 ? -1.075 13.679 -20.717 1.00 1.04 140 ARG B O 6
ATOM 9033 N N . GLN B 1 41 ? -1.414 13.656 -18.458 1.00 53.02 141 GLN B N 6
ATOM 9034 C CA . GLN B 1 41 ? -0.503 14.789 -18.148 1.00 52.30 141 GLN B CA 6
ATOM 9035 C C . GLN B 1 41 ? 0.949 14.533 -18.619 1.00 23.12 141 GLN B C 6
ATOM 9036 O O . GLN B 1 41 ? 1.353 13.394 -18.841 1.00 32.34 141 GLN B O 6
ATOM 9050 N N . GLU B 1 42 ? 1.718 15.629 -18.729 1.00 14.54 142 GLU B N 6
ATOM 9051 C CA . GLU B 1 42 ? 3.111 15.616 -19.235 1.00 62.42 142 GLU B CA 6
ATOM 9052 C C . GLU B 1 42 ? 4.103 15.937 -18.104 1.00 33.35 142 GLU B C 6
ATOM 9053 O O . GLU B 1 42 ? 5.308 16.064 -18.344 1.00 42.43 142 GLU B O 6
ATOM 9065 N N . ARG B 1 43 ? 3.568 16.077 -16.877 1.00 43.41 143 ARG B N 6
ATOM 9066 C CA . ARG B 1 43 ? 4.356 16.308 -15.659 1.00 54.34 143 ARG B CA 6
ATOM 9067 C C . ARG B 1 43 ? 5.234 15.078 -15.357 1.00 42.12 143 ARG B C 6
ATOM 9068 O O . ARG B 1 43 ? 6.466 15.166 -15.325 1.00 60.12 143 ARG B O 6
ATOM 9089 N N . PHE B 1 44 ? 4.570 13.934 -15.151 1.00 43.24 144 PHE B N 6
ATOM 9090 C CA . PHE B 1 44 ? 5.210 12.626 -14.980 1.00 62.44 144 PHE B CA 6
ATOM 9091 C C . PHE B 1 44 ? 4.411 11.581 -15.785 1.00 65.22 144 PHE B C 6
ATOM 9092 O O . PHE B 1 44 ? 5.005 10.925 -16.669 1.00 65.31 144 PHE B O 6
ATOM 9109 N N . ASP A 1 1 ? 14.952 -7.789 25.247 1.00 34.42 1 ASP A N 7
ATOM 9110 C CA . ASP A 1 1 ? 15.090 -6.824 24.132 1.00 74.32 1 ASP A CA 7
ATOM 9111 C C . ASP A 1 1 ? 14.034 -7.060 23.046 1.00 50.03 1 ASP A C 7
ATOM 9112 O O . ASP A 1 1 ? 13.786 -6.167 22.256 1.00 54.42 1 ASP A O 7
ATOM 9123 N N . PHE A 1 2 ? 13.377 -8.241 23.053 1.00 21.45 2 PHE A N 7
ATOM 9124 C CA . PHE A 1 2 ? 12.393 -8.660 22.014 1.00 63.12 2 PHE A CA 7
ATOM 9125 C C . PHE A 1 2 ? 11.160 -7.729 21.871 1.00 24.14 2 PHE A C 7
ATOM 9126 O O . PHE A 1 2 ? 10.373 -7.901 20.921 1.00 0.41 2 PHE A O 7
ATOM 9143 N N . LYS A 1 3 ? 10.999 -6.744 22.776 1.00 73.51 3 LYS A N 7
ATOM 9144 C CA . LYS A 1 3 ? 9.943 -5.718 22.645 1.00 44.11 3 LYS A CA 7
ATOM 9145 C C . LYS A 1 3 ? 10.164 -4.907 21.335 1.00 15.00 3 LYS A C 7
ATOM 9146 O O . LYS A 1 3 ? 9.206 -4.521 20.652 1.00 12.33 3 LYS A O 7
ATOM 9165 N N . LYS A 1 4 ? 11.463 -4.690 20.997 1.00 11.32 4 LYS A N 7
ATOM 9166 C CA . LYS A 1 4 ? 11.874 -3.947 19.808 1.00 12.42 4 LYS A CA 7
ATOM 9167 C C . LYS A 1 4 ? 11.656 -4.791 18.540 1.00 74.22 4 LYS A C 7
ATOM 9168 O O . LYS A 1 4 ? 11.426 -4.230 17.483 1.00 2.42 4 LYS A O 7
ATOM 9187 N N . LEU A 1 5 ? 11.711 -6.145 18.668 1.00 40.14 5 LEU A N 7
ATOM 9188 C CA . LEU A 1 5 ? 11.485 -7.069 17.531 1.00 61.05 5 LEU A CA 7
ATOM 9189 C C . LEU A 1 5 ? 10.094 -6.828 16.929 1.00 71.43 5 LEU A C 7
ATOM 9190 O O . LEU A 1 5 ? 9.918 -6.793 15.693 1.00 32.13 5 LEU A O 7
ATOM 9206 N N . TYR A 1 6 ? 9.129 -6.649 17.855 1.00 62.25 6 TYR A N 7
ATOM 9207 C CA . TYR A 1 6 ? 7.762 -6.241 17.542 1.00 14.32 6 TYR A CA 7
ATOM 9208 C C . TYR A 1 6 ? 7.778 -4.935 16.741 1.00 43.23 6 TYR A C 7
ATOM 9209 O O . TYR A 1 6 ? 7.279 -4.896 15.623 1.00 13.22 6 TYR A O 7
ATOM 9227 N N . GLU A 1 7 ? 8.451 -3.918 17.301 1.00 32.20 7 GLU A N 7
ATOM 9228 C CA . GLU A 1 7 ? 8.521 -2.564 16.738 1.00 53.43 7 GLU A CA 7
ATOM 9229 C C . GLU A 1 7 ? 9.112 -2.538 15.320 1.00 13.25 7 GLU A C 7
ATOM 9230 O O . GLU A 1 7 ? 8.687 -1.733 14.502 1.00 14.33 7 GLU A O 7
ATOM 9242 N N . GLN A 1 8 ? 10.102 -3.417 15.056 1.00 2.43 8 GLN A N 7
ATOM 9243 C CA . GLN A 1 8 ? 10.815 -3.446 13.758 1.00 41.32 8 GLN A CA 7
ATOM 9244 C C . GLN A 1 8 ? 9.867 -3.819 12.608 1.00 54.21 8 GLN A C 7
ATOM 9245 O O . GLN A 1 8 ? 9.649 -3.005 11.688 1.00 74.24 8 GLN A O 7
ATOM 9259 N N . ILE A 1 9 ? 9.303 -5.049 12.668 1.00 1.54 9 ILE A N 7
ATOM 9260 C CA . ILE A 1 9 ? 8.356 -5.525 11.642 1.00 2.10 9 ILE A CA 7
ATOM 9261 C C . ILE A 1 9 ? 7.088 -4.640 11.601 1.00 5.12 9 ILE A C 7
ATOM 9262 O O . ILE A 1 9 ? 6.659 -4.235 10.531 1.00 12.05 9 ILE A O 7
ATOM 9278 N N . LEU A 1 10 ? 6.515 -4.358 12.800 1.00 71.32 10 LEU A N 7
ATOM 9279 C CA . LEU A 1 10 ? 5.247 -3.600 12.962 1.00 64.12 10 LEU A CA 7
ATOM 9280 C C . LEU A 1 10 ? 5.404 -2.147 12.462 1.00 41.34 10 LEU A C 7
ATOM 9281 O O . LEU A 1 10 ? 4.426 -1.542 12.049 1.00 12.13 10 LEU A O 7
ATOM 9297 N N . ALA A 1 11 ? 6.639 -1.603 12.482 1.00 42.30 11 ALA A N 7
ATOM 9298 C CA . ALA A 1 11 ? 6.923 -0.279 11.890 1.00 23.43 11 ALA A CA 7
ATOM 9299 C C . ALA A 1 11 ? 6.665 -0.309 10.381 1.00 35.35 11 ALA A C 7
ATOM 9300 O O . ALA A 1 11 ? 5.958 0.555 9.849 1.00 3.50 11 ALA A O 7
ATOM 9307 N N . GLU A 1 12 ? 7.223 -1.338 9.706 1.00 63.34 12 GLU A N 7
ATOM 9308 C CA . GLU A 1 12 ? 7.019 -1.528 8.262 1.00 3.33 12 GLU A CA 7
ATOM 9309 C C . GLU A 1 12 ? 5.576 -1.986 7.984 1.00 54.21 12 GLU A C 7
ATOM 9310 O O . GLU A 1 12 ? 4.998 -1.574 7.010 1.00 35.34 12 GLU A O 7
ATOM 9322 N N . ASN A 1 13 ? 4.995 -2.767 8.907 1.00 14.53 13 ASN A N 7
ATOM 9323 C CA . ASN A 1 13 ? 3.666 -3.403 8.748 1.00 41.54 13 ASN A CA 7
ATOM 9324 C C . ASN A 1 13 ? 2.541 -2.344 8.815 1.00 60.14 13 ASN A C 7
ATOM 9325 O O . ASN A 1 13 ? 1.619 -2.356 7.992 1.00 42.53 13 ASN A O 7
ATOM 9336 N N . GLU A 1 14 ? 2.656 -1.422 9.794 1.00 35.20 14 GLU A N 7
ATOM 9337 C CA . GLU A 1 14 ? 1.763 -0.257 9.926 1.00 63.41 14 GLU A CA 7
ATOM 9338 C C . GLU A 1 14 ? 1.941 0.662 8.709 1.00 1.21 14 GLU A C 7
ATOM 9339 O O . GLU A 1 14 ? 0.954 1.157 8.149 1.00 23.51 14 GLU A O 7
ATOM 9351 N N . LYS A 1 15 ? 3.219 0.868 8.313 1.00 62.45 15 LYS A N 7
ATOM 9352 C CA . LYS A 1 15 ? 3.564 1.635 7.112 1.00 34.21 15 LYS A CA 7
ATOM 9353 C C . LYS A 1 15 ? 2.879 1.028 5.879 1.00 20.32 15 LYS A C 7
ATOM 9354 O O . LYS A 1 15 ? 2.294 1.751 5.099 1.00 12.12 15 LYS A O 7
ATOM 9373 N N . LEU A 1 16 ? 2.909 -0.315 5.785 1.00 63.54 16 LEU A N 7
ATOM 9374 C CA . LEU A 1 16 ? 2.343 -1.073 4.658 1.00 74.35 16 LEU A CA 7
ATOM 9375 C C . LEU A 1 16 ? 0.816 -0.941 4.622 1.00 4.05 16 LEU A C 7
ATOM 9376 O O . LEU A 1 16 ? 0.225 -0.889 3.550 1.00 2.13 16 LEU A O 7
ATOM 9392 N N . LYS A 1 17 ? 0.208 -0.852 5.807 1.00 33.15 17 LYS A N 7
ATOM 9393 C CA . LYS A 1 17 ? -1.231 -0.594 5.965 1.00 23.14 17 LYS A CA 7
ATOM 9394 C C . LYS A 1 17 ? -1.556 0.837 5.466 1.00 4.55 17 LYS A C 7
ATOM 9395 O O . LYS A 1 17 ? -2.583 1.059 4.803 1.00 50.13 17 LYS A O 7
ATOM 9414 N N . ALA A 1 18 ? -0.630 1.777 5.730 1.00 64.43 18 ALA A N 7
ATOM 9415 C CA . ALA A 1 18 ? -0.818 3.196 5.415 1.00 41.11 18 ALA A CA 7
ATOM 9416 C C . ALA A 1 18 ? -0.718 3.424 3.901 1.00 33.30 18 ALA A C 7
ATOM 9417 O O . ALA A 1 18 ? -1.656 3.919 3.286 1.00 42.43 18 ALA A O 7
ATOM 9424 N N . GLN A 1 19 ? 0.413 3.001 3.320 1.00 55.14 19 GLN A N 7
ATOM 9425 C CA . GLN A 1 19 ? 0.742 3.203 1.905 1.00 72.14 19 GLN A CA 7
ATOM 9426 C C . GLN A 1 19 ? -0.174 2.408 0.982 1.00 1.52 19 GLN A C 7
ATOM 9427 O O . GLN A 1 19 ? -0.410 2.835 -0.141 1.00 70.33 19 GLN A O 7
ATOM 9441 N N . LEU A 1 20 ? -0.673 1.236 1.451 1.00 34.35 20 LEU A N 7
ATOM 9442 C CA . LEU A 1 20 ? -1.663 0.461 0.671 1.00 12.41 20 LEU A CA 7
ATOM 9443 C C . LEU A 1 20 ? -2.963 1.246 0.633 1.00 53.33 20 LEU A C 7
ATOM 9444 O O . LEU A 1 20 ? -3.611 1.308 -0.406 1.00 65.05 20 LEU A O 7
ATOM 9460 N N . HIS A 1 21 ? -3.336 1.830 1.803 1.00 44.13 21 HIS A N 7
ATOM 9461 C CA . HIS A 1 21 ? -4.557 2.628 1.935 1.00 44.00 21 HIS A CA 7
ATOM 9462 C C . HIS A 1 21 ? -4.503 3.804 0.960 1.00 41.33 21 HIS A C 7
ATOM 9463 O O . HIS A 1 21 ? -5.468 4.041 0.256 1.00 51.31 21 HIS A O 7
ATOM 9478 N N . ASP A 1 22 ? -3.334 4.476 0.888 1.00 11.42 22 ASP A N 7
ATOM 9479 C CA . ASP A 1 22 ? -3.096 5.562 -0.077 1.00 72.02 22 ASP A CA 7
ATOM 9480 C C . ASP A 1 22 ? -3.256 5.042 -1.512 1.00 14.52 22 ASP A C 7
ATOM 9481 O O . ASP A 1 22 ? -4.030 5.604 -2.281 1.00 43.42 22 ASP A O 7
ATOM 9490 N N . THR A 1 23 ? -2.559 3.921 -1.820 1.00 34.54 23 THR A N 7
ATOM 9491 C CA . THR A 1 23 ? -2.529 3.323 -3.169 1.00 4.33 23 THR A CA 7
ATOM 9492 C C . THR A 1 23 ? -3.938 2.880 -3.629 1.00 61.53 23 THR A C 7
ATOM 9493 O O . THR A 1 23 ? -4.241 2.935 -4.807 1.00 41.41 23 THR A O 7
ATOM 9504 N N . ASN A 1 24 ? -4.785 2.494 -2.665 1.00 54.24 24 ASN A N 7
ATOM 9505 C CA . ASN A 1 24 ? -6.180 2.080 -2.906 1.00 42.22 24 ASN A CA 7
ATOM 9506 C C . ASN A 1 24 ? -7.078 3.307 -3.140 1.00 74.11 24 ASN A C 7
ATOM 9507 O O . ASN A 1 24 ? -7.915 3.295 -4.045 1.00 71.03 24 ASN A O 7
ATOM 9518 N N . MET A 1 25 ? -6.888 4.367 -2.325 1.00 15.32 25 MET A N 7
ATOM 9519 C CA . MET A 1 25 ? -7.638 5.635 -2.460 1.00 4.52 25 MET A CA 7
ATOM 9520 C C . MET A 1 25 ? -7.335 6.324 -3.800 1.00 34.02 25 MET A C 7
ATOM 9521 O O . MET A 1 25 ? -8.240 6.874 -4.434 1.00 64.32 25 MET A O 7
ATOM 9535 N N . GLU A 1 26 ? -6.055 6.260 -4.220 1.00 73.54 26 GLU A N 7
ATOM 9536 C CA . GLU A 1 26 ? -5.577 6.898 -5.457 1.00 23.04 26 GLU A CA 7
ATOM 9537 C C . GLU A 1 26 ? -5.797 5.970 -6.668 1.00 15.24 26 GLU A C 7
ATOM 9538 O O . GLU A 1 26 ? -5.828 6.442 -7.797 1.00 32.43 26 GLU A O 7
ATOM 9550 N N . LEU A 1 27 ? -5.965 4.650 -6.420 1.00 35.10 27 LEU A N 7
ATOM 9551 C CA . LEU A 1 27 ? -6.425 3.696 -7.443 1.00 25.12 27 LEU A CA 7
ATOM 9552 C C . LEU A 1 27 ? -7.870 4.033 -7.818 1.00 52.04 27 LEU A C 7
ATOM 9553 O O . LEU A 1 27 ? -8.197 4.121 -8.993 1.00 3.13 27 LEU A O 7
ATOM 9569 N N . THR A 1 28 ? -8.719 4.229 -6.785 1.00 61.23 28 THR A N 7
ATOM 9570 C CA . THR A 1 28 ? -10.160 4.493 -6.953 1.00 40.03 28 THR A CA 7
ATOM 9571 C C . THR A 1 28 ? -10.399 5.935 -7.461 1.00 35.32 28 THR A C 7
ATOM 9572 O O . THR A 1 28 ? -11.369 6.200 -8.183 1.00 23.32 28 THR A O 7
ATOM 9583 N N . ASP A 1 29 ? -9.477 6.843 -7.080 1.00 42.05 29 ASP A N 7
ATOM 9584 C CA . ASP A 1 29 ? -9.425 8.225 -7.582 1.00 5.31 29 ASP A CA 7
ATOM 9585 C C . ASP A 1 29 ? -9.193 8.209 -9.098 1.00 74.20 29 ASP A C 7
ATOM 9586 O O . ASP A 1 29 ? -10.044 8.683 -9.868 1.00 14.44 29 ASP A O 7
ATOM 9595 N N . LEU A 1 30 ? -8.048 7.605 -9.499 1.00 42.31 30 LEU A N 7
ATOM 9596 C CA . LEU A 1 30 ? -7.660 7.457 -10.910 1.00 22.32 30 LEU A CA 7
ATOM 9597 C C . LEU A 1 30 ? -8.745 6.712 -11.714 1.00 74.12 30 LEU A C 7
ATOM 9598 O O . LEU A 1 30 ? -9.054 7.129 -12.801 1.00 3.43 30 LEU A O 7
ATOM 9614 N N . LYS A 1 31 ? -9.333 5.651 -11.122 1.00 30.43 31 LYS A N 7
ATOM 9615 C CA . LYS A 1 31 ? -10.427 4.835 -11.717 1.00 5.54 31 LYS A CA 7
ATOM 9616 C C . LYS A 1 31 ? -11.607 5.720 -12.173 1.00 21.22 31 LYS A C 7
ATOM 9617 O O . LYS A 1 31 ? -11.995 5.712 -13.372 1.00 63.13 31 LYS A O 7
ATOM 9636 N N . LEU A 1 32 ? -12.086 6.538 -11.219 1.00 3.21 32 LEU A N 7
ATOM 9637 C CA . LEU A 1 32 ? -13.278 7.376 -11.369 1.00 74.03 32 LEU A CA 7
ATOM 9638 C C . LEU A 1 32 ? -13.094 8.365 -12.529 1.00 14.20 32 LEU A C 7
ATOM 9639 O O . LEU A 1 32 ? -13.829 8.325 -13.532 1.00 34.20 32 LEU A O 7
ATOM 9655 N N . GLN A 1 33 ? -12.037 9.182 -12.420 1.00 22.22 33 GLN A N 7
ATOM 9656 C CA . GLN A 1 33 ? -11.715 10.205 -13.420 1.00 35.44 33 GLN A CA 7
ATOM 9657 C C . GLN A 1 33 ? -11.312 9.579 -14.779 1.00 55.42 33 GLN A C 7
ATOM 9658 O O . GLN A 1 33 ? -11.639 10.143 -15.841 1.00 43.24 33 GLN A O 7
ATOM 9672 N N . LEU A 1 34 ? -10.658 8.387 -14.736 1.00 30.13 34 LEU A N 7
ATOM 9673 C CA . LEU A 1 34 ? -10.115 7.712 -15.940 1.00 70.13 34 LEU A CA 7
ATOM 9674 C C . LEU A 1 34 ? -11.211 7.579 -16.967 1.00 21.14 34 LEU A C 7
ATOM 9675 O O . LEU A 1 34 ? -11.134 8.237 -18.019 1.00 61.14 34 LEU A O 7
ATOM 9691 N N . GLU A 1 35 ? -12.265 6.833 -16.558 1.00 71.24 35 GLU A N 7
ATOM 9692 C CA . GLU A 1 35 ? -13.428 6.533 -17.405 1.00 23.51 35 GLU A CA 7
ATOM 9693 C C . GLU A 1 35 ? -14.329 7.766 -17.649 1.00 1.13 35 GLU A C 7
ATOM 9694 O O . GLU A 1 35 ? -15.072 7.781 -18.635 1.00 53.40 35 GLU A O 7
ATOM 9706 N N . LYS A 1 36 ? -14.255 8.800 -16.768 1.00 53.32 36 LYS A N 7
ATOM 9707 C CA . LYS A 1 36 ? -14.821 10.150 -17.077 1.00 12.14 36 LYS A CA 7
ATOM 9708 C C . LYS A 1 36 ? -14.064 10.841 -18.244 1.00 71.41 36 LYS A C 7
ATOM 9709 O O . LYS A 1 36 ? -14.515 11.874 -18.749 1.00 71.11 36 LYS A O 7
ATOM 9728 N N . ALA A 1 37 ? -12.898 10.262 -18.597 1.00 71.13 37 ALA A N 7
ATOM 9729 C CA . ALA A 1 37 ? -12.039 10.645 -19.750 1.00 4.15 37 ALA A CA 7
ATOM 9730 C C . ALA A 1 37 ? -11.146 11.814 -19.367 1.00 33.14 37 ALA A C 7
ATOM 9731 O O . ALA A 1 37 ? -11.166 12.887 -19.985 1.00 33.42 37 ALA A O 7
ATOM 9738 N N . THR A 1 38 ? -10.346 11.573 -18.318 1.00 54.31 38 THR A N 7
ATOM 9739 C CA . THR A 1 38 ? -9.471 12.604 -17.724 1.00 64.23 38 THR A CA 7
ATOM 9740 C C . THR A 1 38 ? -7.991 12.398 -18.144 1.00 3.13 38 THR A C 7
ATOM 9741 O O . THR A 1 38 ? -7.636 11.340 -18.676 1.00 25.33 38 THR A O 7
ATOM 9752 N N . GLN A 1 39 ? -7.135 13.431 -17.929 1.00 41.42 39 GLN A N 7
ATOM 9753 C CA . GLN A 1 39 ? -5.702 13.390 -18.288 1.00 5.42 39 GLN A CA 7
ATOM 9754 C C . GLN A 1 39 ? -4.785 13.605 -17.063 1.00 62.33 39 GLN A C 7
ATOM 9755 O O . GLN A 1 39 ? -3.749 12.951 -16.949 1.00 64.54 39 GLN A O 7
ATOM 9769 N N . ARG A 1 40 ? -5.145 14.519 -16.147 1.00 23.12 40 ARG A N 7
ATOM 9770 C CA . ARG A 1 40 ? -4.317 14.797 -14.951 1.00 14.22 40 ARG A CA 7
ATOM 9771 C C . ARG A 1 40 ? -4.974 14.196 -13.708 1.00 35.11 40 ARG A C 7
ATOM 9772 O O . ARG A 1 40 ? -6.199 14.201 -13.571 1.00 2.35 40 ARG A O 7
ATOM 9793 N N . GLN A 1 41 ? -4.133 13.670 -12.818 1.00 5.45 41 GLN A N 7
ATOM 9794 C CA . GLN A 1 41 ? -4.563 13.045 -11.564 1.00 22.32 41 GLN A CA 7
ATOM 9795 C C . GLN A 1 41 ? -4.162 13.928 -10.379 1.00 30.23 41 GLN A C 7
ATOM 9796 O O . GLN A 1 41 ? -3.256 14.768 -10.488 1.00 73.44 41 GLN A O 7
ATOM 9810 N N . GLU A 1 42 ? -4.834 13.711 -9.253 1.00 61.03 42 GLU A N 7
ATOM 9811 C CA . GLU A 1 42 ? -4.571 14.420 -8.003 1.00 33.50 42 GLU A CA 7
ATOM 9812 C C . GLU A 1 42 ? -4.622 13.395 -6.864 1.00 43.31 42 GLU A C 7
ATOM 9813 O O . GLU A 1 42 ? -5.644 13.218 -6.195 1.00 12.21 42 GLU A O 7
ATOM 9825 N N . ARG A 1 43 ? -3.529 12.631 -6.753 1.00 4.13 43 ARG A N 7
ATOM 9826 C CA . ARG A 1 43 ? -3.333 11.669 -5.652 1.00 22.42 43 ARG A CA 7
ATOM 9827 C C . ARG A 1 43 ? -2.807 12.419 -4.416 1.00 43.45 43 ARG A C 7
ATOM 9828 O O . ARG A 1 43 ? -3.382 12.337 -3.326 1.00 31.00 43 ARG A O 7
ATOM 9849 N N . PHE A 1 44 ? -1.696 13.154 -4.621 1.00 1.32 44 PHE A N 7
ATOM 9850 C CA . PHE A 1 44 ? -1.059 13.986 -3.580 1.00 54.11 44 PHE A CA 7
ATOM 9851 C C . PHE A 1 44 ? -1.725 15.370 -3.531 1.00 41.55 44 PHE A C 7
ATOM 9852 O O . PHE A 1 44 ? -2.016 15.965 -4.572 1.00 2.23 44 PHE A O 7
ATOM 9869 N N . ASP B 1 1 ? 9.932 -18.331 22.444 1.00 1.43 101 ASP B N 7
ATOM 9870 C CA . ASP B 1 1 ? 8.662 -17.705 22.792 1.00 1.41 101 ASP B CA 7
ATOM 9871 C C . ASP B 1 1 ? 8.296 -16.666 21.741 1.00 65.45 101 ASP B C 7
ATOM 9872 O O . ASP B 1 1 ? 7.311 -16.806 21.007 1.00 11.32 101 ASP B O 7
ATOM 9881 N N . PHE B 1 2 ? 9.144 -15.648 21.663 1.00 10.11 102 PHE B N 7
ATOM 9882 C CA . PHE B 1 2 ? 8.946 -14.466 20.805 1.00 4.22 102 PHE B CA 7
ATOM 9883 C C . PHE B 1 2 ? 9.146 -14.761 19.303 1.00 14.20 102 PHE B C 7
ATOM 9884 O O . PHE B 1 2 ? 8.878 -13.887 18.464 1.00 54.13 102 PHE B O 7
ATOM 9901 N N . LYS B 1 3 ? 9.602 -15.988 18.957 1.00 43.50 103 LYS B N 7
ATOM 9902 C CA . LYS B 1 3 ? 9.768 -16.387 17.549 1.00 74.01 103 LYS B CA 7
ATOM 9903 C C . LYS B 1 3 ? 8.413 -16.323 16.816 1.00 35.52 103 LYS B C 7
ATOM 9904 O O . LYS B 1 3 ? 8.367 -15.954 15.639 1.00 64.54 103 LYS B O 7
ATOM 9923 N N . LYS B 1 4 ? 7.309 -16.653 17.542 1.00 21.05 104 LYS B N 7
ATOM 9924 C CA . LYS B 1 4 ? 5.960 -16.552 16.977 1.00 10.14 104 LYS B CA 7
ATOM 9925 C C . LYS B 1 4 ? 5.610 -15.091 16.649 1.00 44.43 104 LYS B C 7
ATOM 9926 O O . LYS B 1 4 ? 4.992 -14.861 15.620 1.00 55.54 104 LYS B O 7
ATOM 9945 N N . LEU B 1 5 ? 6.010 -14.108 17.521 1.00 14.32 105 LEU B N 7
ATOM 9946 C CA . LEU B 1 5 ? 5.669 -12.678 17.297 1.00 2.41 105 LEU B CA 7
ATOM 9947 C C . LEU B 1 5 ? 6.253 -12.255 15.955 1.00 75.42 105 LEU B C 7
ATOM 9948 O O . LEU B 1 5 ? 5.574 -11.582 15.156 1.00 35.33 105 LEU B O 7
ATOM 9964 N N . TYR B 1 6 ? 7.522 -12.693 15.719 1.00 35.40 106 TYR B N 7
ATOM 9965 C CA . TYR B 1 6 ? 8.223 -12.430 14.466 1.00 33.21 106 TYR B CA 7
ATOM 9966 C C . TYR B 1 6 ? 7.391 -12.967 13.293 1.00 34.51 106 TYR B C 7
ATOM 9967 O O . TYR B 1 6 ? 6.985 -12.204 12.438 1.00 41.21 106 TYR B O 7
ATOM 9985 N N . GLU B 1 7 ? 7.067 -14.263 13.351 1.00 63.01 107 GLU B N 7
ATOM 9986 C CA . GLU B 1 7 ? 6.412 -14.999 12.259 1.00 2.22 107 GLU B CA 7
ATOM 9987 C C . GLU B 1 7 ? 5.004 -14.472 11.934 1.00 43.50 107 GLU B C 7
ATOM 9988 O O . GLU B 1 7 ? 4.621 -14.461 10.770 1.00 52.30 107 GLU B O 7
ATOM 10000 N N . GLN B 1 8 ? 4.234 -14.069 12.967 1.00 21.51 108 GLN B N 7
ATOM 10001 C CA . GLN B 1 8 ? 2.836 -13.604 12.782 1.00 35.15 108 GLN B CA 7
ATOM 10002 C C . GLN B 1 8 ? 2.791 -12.243 12.075 1.00 53.25 108 GLN B C 7
ATOM 10003 O O . GLN B 1 8 ? 2.123 -12.111 11.035 1.00 11.11 108 GLN B O 7
ATOM 10017 N N . ILE B 1 9 ? 3.494 -11.229 12.654 1.00 75.31 109 ILE B N 7
ATOM 10018 C CA . ILE B 1 9 ? 3.548 -9.878 12.059 1.00 2.51 109 ILE B CA 7
ATOM 10019 C C . ILE B 1 9 ? 4.190 -9.941 10.652 1.00 34.40 109 ILE B C 7
ATOM 10020 O O . ILE B 1 9 ? 3.745 -9.256 9.743 1.00 31.45 109 ILE B O 7
ATOM 10036 N N . LEU B 1 10 ? 5.232 -10.797 10.507 1.00 61.31 110 LEU B N 7
ATOM 10037 C CA . LEU B 1 10 ? 5.994 -10.969 9.247 1.00 23.22 110 LEU B CA 7
ATOM 10038 C C . LEU B 1 10 ? 5.148 -11.711 8.200 1.00 74.52 110 LEU B C 7
ATOM 10039 O O . LEU B 1 10 ? 5.307 -11.463 7.017 1.00 21.32 110 LEU B O 7
ATOM 10055 N N . ALA B 1 11 ? 4.252 -12.610 8.644 1.00 61.12 111 ALA B N 7
ATOM 10056 C CA . ALA B 1 11 ? 3.297 -13.289 7.739 1.00 70.54 111 ALA B CA 7
ATOM 10057 C C . ALA B 1 11 ? 2.361 -12.253 7.083 1.00 73.21 111 ALA B C 7
ATOM 10058 O O . ALA B 1 11 ? 2.162 -12.265 5.862 1.00 72.34 111 ALA B O 7
ATOM 10065 N N . GLU B 1 12 ? 1.828 -11.333 7.920 1.00 44.54 112 GLU B N 7
ATOM 10066 C CA . GLU B 1 12 ? 0.974 -10.228 7.455 1.00 75.45 112 GLU B CA 7
ATOM 10067 C C . GLU B 1 12 ? 1.792 -9.236 6.593 1.00 33.34 112 GLU B C 7
ATOM 10068 O O . GLU B 1 12 ? 1.336 -8.802 5.554 1.00 23.33 112 GLU B O 7
ATOM 10080 N N . ASN B 1 13 ? 3.017 -8.936 7.049 1.00 22.45 113 ASN B N 7
ATOM 10081 C CA . ASN B 1 13 ? 3.945 -7.948 6.436 1.00 62.23 113 ASN B CA 7
ATOM 10082 C C . ASN B 1 13 ? 4.355 -8.374 5.005 1.00 21.04 113 ASN B C 7
ATOM 10083 O O . ASN B 1 13 ? 4.327 -7.563 4.067 1.00 55.11 113 ASN B O 7
ATOM 10094 N N . GLU B 1 14 ? 4.706 -9.666 4.874 1.00 70.12 114 GLU B N 7
ATOM 10095 C CA . GLU B 1 14 ? 4.957 -10.347 3.590 1.00 63.52 114 GLU B CA 7
ATOM 10096 C C . GLU B 1 14 ? 3.744 -10.199 2.663 1.00 34.24 114 GLU B C 7
ATOM 10097 O O . GLU B 1 14 ? 3.883 -9.804 1.497 1.00 50.14 114 GLU B O 7
ATOM 10109 N N . LYS B 1 15 ? 2.555 -10.506 3.221 1.00 72.44 115 LYS B N 7
ATOM 10110 C CA . LYS B 1 15 ? 1.289 -10.425 2.495 1.00 64.10 115 LYS B CA 7
ATOM 10111 C C . LYS B 1 15 ? 1.015 -8.979 2.053 1.00 24.12 115 LYS B C 7
ATOM 10112 O O . LYS B 1 15 ? 0.519 -8.754 0.957 1.00 63.41 115 LYS B O 7
ATOM 10131 N N . LEU B 1 16 ? 1.390 -8.014 2.916 1.00 65.55 116 LEU B N 7
ATOM 10132 C CA . LEU B 1 16 ? 1.145 -6.589 2.681 1.00 34.43 116 LEU B CA 7
ATOM 10133 C C . LEU B 1 16 ? 2.059 -6.041 1.563 1.00 72.34 116 LEU B C 7
ATOM 10134 O O . LEU B 1 16 ? 1.717 -5.062 0.902 1.00 54.00 116 LEU B O 7
ATOM 10150 N N . LYS B 1 17 ? 3.202 -6.699 1.337 1.00 11.52 117 LYS B N 7
ATOM 10151 C CA . LYS B 1 17 ? 4.100 -6.374 0.204 1.00 60.42 117 LYS B CA 7
ATOM 10152 C C . LYS B 1 17 ? 3.617 -7.038 -1.101 1.00 52.44 117 LYS B C 7
ATOM 10153 O O . LYS B 1 17 ? 3.789 -6.473 -2.194 1.00 32.24 117 LYS B O 7
ATOM 10172 N N . ALA B 1 18 ? 2.947 -8.196 -0.968 1.00 24.01 118 ALA B N 7
ATOM 10173 C CA . ALA B 1 18 ? 2.373 -8.934 -2.112 1.00 61.44 118 ALA B CA 7
ATOM 10174 C C . ALA B 1 18 ? 1.134 -8.202 -2.659 1.00 33.14 118 ALA B C 7
ATOM 10175 O O . ALA B 1 18 ? 0.985 -8.021 -3.878 1.00 55.03 118 ALA B O 7
ATOM 10182 N N . GLN B 1 19 ? 0.263 -7.766 -1.731 1.00 12.34 119 GLN B N 7
ATOM 10183 C CA . GLN B 1 19 ? -0.994 -7.094 -2.062 1.00 72.51 119 GLN B CA 7
ATOM 10184 C C . GLN B 1 19 ? -0.738 -5.664 -2.549 1.00 4.32 119 GLN B C 7
ATOM 10185 O O . GLN B 1 19 ? -1.437 -5.207 -3.444 1.00 33.53 119 GLN B O 7
ATOM 10199 N N . LEU B 1 20 ? 0.262 -4.953 -1.941 1.00 45.40 120 LEU B N 7
ATOM 10200 C CA . LEU B 1 20 ? 0.613 -3.584 -2.382 1.00 12.33 120 LEU B CA 7
ATOM 10201 C C . LEU B 1 20 ? 1.119 -3.643 -3.822 1.00 74.33 120 LEU B C 7
ATOM 10202 O O . LEU B 1 20 ? 0.779 -2.782 -4.623 1.00 41.22 120 LEU B O 7
ATOM 10218 N N . HIS B 1 21 ? 1.928 -4.691 -4.125 1.00 30.33 121 HIS B N 7
ATOM 10219 C CA . HIS B 1 21 ? 2.476 -4.926 -5.466 1.00 45.25 121 HIS B CA 7
ATOM 10220 C C . HIS B 1 21 ? 1.335 -5.062 -6.484 1.00 63.14 121 HIS B C 7
ATOM 10221 O O . HIS B 1 21 ? 1.374 -4.434 -7.539 1.00 23.13 121 HIS B O 7
ATOM 10236 N N . ASP B 1 22 ? 0.307 -5.853 -6.105 1.00 14.31 122 ASP B N 7
ATOM 10237 C CA . ASP B 1 22 ? -0.904 -6.077 -6.914 1.00 73.44 122 ASP B CA 7
ATOM 10238 C C . ASP B 1 22 ? -1.648 -4.745 -7.174 1.00 3.11 122 ASP B C 7
ATOM 10239 O O . ASP B 1 22 ? -1.968 -4.421 -8.320 1.00 55.44 122 ASP B O 7
ATOM 10248 N N . THR B 1 23 ? -1.855 -3.974 -6.090 1.00 30.22 123 THR B N 7
ATOM 10249 C CA . THR B 1 23 ? -2.568 -2.682 -6.110 1.00 34.30 123 THR B CA 7
ATOM 10250 C C . THR B 1 23 ? -1.775 -1.619 -6.916 1.00 15.55 123 THR B C 7
ATOM 10251 O O . THR B 1 23 ? -2.362 -0.716 -7.524 1.00 11.32 123 THR B O 7
ATOM 10262 N N . ASN B 1 24 ? -0.432 -1.757 -6.922 1.00 71.41 124 ASN B N 7
ATOM 10263 C CA . ASN B 1 24 ? 0.469 -0.871 -7.680 1.00 52.05 124 ASN B CA 7
ATOM 10264 C C . ASN B 1 24 ? 0.401 -1.188 -9.175 1.00 72.32 124 ASN B C 7
ATOM 10265 O O . ASN B 1 24 ? 0.505 -0.280 -9.990 1.00 60.34 124 ASN B O 7
ATOM 10276 N N . MET B 1 25 ? 0.234 -2.479 -9.527 1.00 22.13 125 MET B N 7
ATOM 10277 C CA . MET B 1 25 ? 0.029 -2.906 -10.924 1.00 31.01 125 MET B CA 7
ATOM 10278 C C . MET B 1 25 ? -1.294 -2.345 -11.476 1.00 1.11 125 MET B C 7
ATOM 10279 O O . MET B 1 25 ? -1.366 -1.946 -12.643 1.00 12.21 125 MET B O 7
ATOM 10293 N N . GLU B 1 26 ? -2.326 -2.307 -10.611 1.00 23.54 126 GLU B N 7
ATOM 10294 C CA . GLU B 1 26 ? -3.629 -1.714 -10.948 1.00 14.04 126 GLU B CA 7
ATOM 10295 C C . GLU B 1 26 ? -3.488 -0.191 -11.152 1.00 20.04 126 GLU B C 7
ATOM 10296 O O . GLU B 1 26 ? -3.998 0.358 -12.116 1.00 52.31 126 GLU B O 7
ATOM 10308 N N . LEU B 1 27 ? -2.747 0.465 -10.240 1.00 15.31 127 LEU B N 7
ATOM 10309 C CA . LEU B 1 27 ? -2.462 1.917 -10.306 1.00 55.50 127 LEU B CA 7
ATOM 10310 C C . LEU B 1 27 ? -1.701 2.269 -11.616 1.00 63.11 127 LEU B C 7
ATOM 10311 O O . LEU B 1 27 ? -1.982 3.292 -12.265 1.00 13.12 127 LEU B O 7
ATOM 10327 N N . THR B 1 28 ? -0.767 1.368 -12.000 1.00 23.21 128 THR B N 7
ATOM 10328 C CA . THR B 1 28 ? -0.001 1.451 -13.258 1.00 22.11 128 THR B CA 7
ATOM 10329 C C . THR B 1 28 ? -0.948 1.337 -14.479 1.00 74.12 128 THR B C 7
ATOM 10330 O O . THR B 1 28 ? -0.761 2.023 -15.483 1.00 11.21 128 THR B O 7
ATOM 10341 N N . ASP B 1 29 ? -1.969 0.475 -14.351 1.00 21.32 129 ASP B N 7
ATOM 10342 C CA . ASP B 1 29 ? -2.999 0.274 -15.380 1.00 74.31 129 ASP B CA 7
ATOM 10343 C C . ASP B 1 29 ? -3.815 1.560 -15.598 1.00 32.51 129 ASP B C 7
ATOM 10344 O O . ASP B 1 29 ? -4.032 1.948 -16.740 1.00 52.31 129 ASP B O 7
ATOM 10353 N N . LEU B 1 30 ? -4.234 2.233 -14.498 1.00 25.12 130 LEU B N 7
ATOM 10354 C CA . LEU B 1 30 ? -5.062 3.453 -14.588 1.00 23.32 130 LEU B CA 7
ATOM 10355 C C . LEU B 1 30 ? -4.315 4.600 -15.289 1.00 20.41 130 LEU B C 7
ATOM 10356 O O . LEU B 1 30 ? -4.895 5.267 -16.160 1.00 53.21 130 LEU B O 7
ATOM 10372 N N . LYS B 1 31 ? -3.038 4.829 -14.904 1.00 24.20 131 LYS B N 7
ATOM 10373 C CA . LYS B 1 31 ? -2.212 5.904 -15.504 1.00 32.42 131 LYS B CA 7
ATOM 10374 C C . LYS B 1 31 ? -1.896 5.575 -16.983 1.00 3.21 131 LYS B C 7
ATOM 10375 O O . LYS B 1 31 ? -1.747 6.485 -17.808 1.00 72.34 131 LYS B O 7
ATOM 10394 N N . LEU B 1 32 ? -1.798 4.259 -17.299 1.00 75.45 132 LEU B N 7
ATOM 10395 C CA . LEU B 1 32 ? -1.528 3.779 -18.662 1.00 12.01 132 LEU B CA 7
ATOM 10396 C C . LEU B 1 32 ? -2.762 3.985 -19.550 1.00 75.41 132 LEU B C 7
ATOM 10397 O O . LEU B 1 32 ? -2.640 4.358 -20.712 1.00 55.22 132 LEU B O 7
ATOM 10413 N N . GLN B 1 33 ? -3.957 3.766 -18.983 1.00 0.13 133 GLN B N 7
ATOM 10414 C CA . GLN B 1 33 ? -5.216 4.011 -19.697 1.00 64.20 133 GLN B CA 7
ATOM 10415 C C . GLN B 1 33 ? -5.491 5.522 -19.787 1.00 74.32 133 GLN B C 7
ATOM 10416 O O . GLN B 1 33 ? -6.258 5.942 -20.630 1.00 55.41 133 GLN B O 7
ATOM 10430 N N . LEU B 1 34 ? -4.869 6.311 -18.881 1.00 45.02 134 LEU B N 7
ATOM 10431 C CA . LEU B 1 34 ? -5.030 7.788 -18.799 1.00 12.20 134 LEU B CA 7
ATOM 10432 C C . LEU B 1 34 ? -4.383 8.436 -20.044 1.00 2.13 134 LEU B C 7
ATOM 10433 O O . LEU B 1 34 ? -4.965 9.322 -20.708 1.00 3.21 134 LEU B O 7
ATOM 10449 N N . GLU B 1 35 ? -3.169 7.943 -20.358 1.00 22.21 135 GLU B N 7
ATOM 10450 C CA . GLU B 1 35 ? -2.403 8.350 -21.555 1.00 71.22 135 GLU B CA 7
ATOM 10451 C C . GLU B 1 35 ? -2.980 7.733 -22.837 1.00 53.14 135 GLU B C 7
ATOM 10452 O O . GLU B 1 35 ? -2.917 8.352 -23.898 1.00 64.12 135 GLU B O 7
ATOM 10464 N N . LYS B 1 36 ? -3.581 6.537 -22.727 1.00 13.43 136 LYS B N 7
ATOM 10465 C CA . LYS B 1 36 ? -4.286 5.894 -23.860 1.00 40.14 136 LYS B CA 7
ATOM 10466 C C . LYS B 1 36 ? -5.711 6.473 -24.047 1.00 11.11 136 LYS B C 7
ATOM 10467 O O . LYS B 1 36 ? -6.327 6.270 -25.092 1.00 4.13 136 LYS B O 7
ATOM 10486 N N . ALA B 1 37 ? -6.227 7.182 -23.020 1.00 0.33 137 ALA B N 7
ATOM 10487 C CA . ALA B 1 37 ? -7.520 7.899 -23.105 1.00 63.04 137 ALA B CA 7
ATOM 10488 C C . ALA B 1 37 ? -7.351 9.163 -23.946 1.00 21.24 137 ALA B C 7
ATOM 10489 O O . ALA B 1 37 ? -8.176 9.462 -24.819 1.00 61.44 137 ALA B O 7
ATOM 10496 N N . THR B 1 38 ? -6.265 9.906 -23.665 1.00 44.24 138 THR B N 7
ATOM 10497 C CA . THR B 1 38 ? -5.937 11.149 -24.376 1.00 43.24 138 THR B CA 7
ATOM 10498 C C . THR B 1 38 ? -4.399 11.304 -24.558 1.00 74.22 138 THR B C 7
ATOM 10499 O O . THR B 1 38 ? -3.899 11.155 -25.682 1.00 32.13 138 THR B O 7
ATOM 10510 N N . GLN B 1 39 ? -3.656 11.540 -23.449 1.00 22.52 139 GLN B N 7
ATOM 10511 C CA . GLN B 1 39 ? -2.187 11.741 -23.468 1.00 21.33 139 GLN B CA 7
ATOM 10512 C C . GLN B 1 39 ? -1.625 11.832 -22.035 1.00 15.40 139 GLN B C 7
ATOM 10513 O O . GLN B 1 39 ? -0.432 11.611 -21.831 1.00 31.11 139 GLN B O 7
ATOM 10527 N N . ARG B 1 40 ? -2.508 12.187 -21.063 1.00 32.44 140 ARG B N 7
ATOM 10528 C CA . ARG B 1 40 ? -2.206 12.284 -19.607 1.00 41.11 140 ARG B CA 7
ATOM 10529 C C . ARG B 1 40 ? -1.261 13.463 -19.283 1.00 20.04 140 ARG B C 7
ATOM 10530 O O . ARG B 1 40 ? -0.694 14.067 -20.201 1.00 63.21 140 ARG B O 7
ATOM 10551 N N . GLN B 1 41 ? -1.142 13.840 -17.982 1.00 42.10 141 GLN B N 7
ATOM 10552 C CA . GLN B 1 41 ? -0.337 15.020 -17.599 1.00 73.42 141 GLN B CA 7
ATOM 10553 C C . GLN B 1 41 ? 1.161 14.789 -17.879 1.00 64.14 141 GLN B C 7
ATOM 10554 O O . GLN B 1 41 ? 1.669 13.669 -17.762 1.00 73.43 141 GLN B O 7
ATOM 10568 N N . GLU B 1 42 ? 1.848 15.878 -18.224 1.00 2.41 142 GLU B N 7
ATOM 10569 C CA . GLU B 1 42 ? 3.245 15.865 -18.698 1.00 32.01 142 GLU B CA 7
ATOM 10570 C C . GLU B 1 42 ? 4.182 16.302 -17.570 1.00 1.02 142 GLU B C 7
ATOM 10571 O O . GLU B 1 42 ? 5.330 16.683 -17.816 1.00 53.22 142 GLU B O 7
ATOM 10583 N N . ARG B 1 43 ? 3.655 16.224 -16.331 1.00 42.10 143 ARG B N 7
ATOM 10584 C CA . ARG B 1 43 ? 4.399 16.439 -15.083 1.00 2.22 143 ARG B CA 7
ATOM 10585 C C . ARG B 1 43 ? 5.676 15.569 -15.046 1.00 35.11 143 ARG B C 7
ATOM 10586 O O . ARG B 1 43 ? 6.790 16.077 -14.881 1.00 54.00 143 ARG B O 7
ATOM 10607 N N . PHE B 1 44 ? 5.475 14.255 -15.211 1.00 24.11 144 PHE B N 7
ATOM 10608 C CA . PHE B 1 44 ? 6.545 13.272 -15.392 1.00 32.13 144 PHE B CA 7
ATOM 10609 C C . PHE B 1 44 ? 6.020 12.199 -16.373 1.00 11.43 144 PHE B C 7
ATOM 10610 O O . PHE B 1 44 ? 5.312 11.282 -15.924 1.00 1.30 144 PHE B O 7
ATOM 10627 N N . ASP A 1 1 ? 14.130 -8.585 24.770 1.00 51.33 1 ASP A N 8
ATOM 10628 C CA . ASP A 1 1 ? 14.519 -7.775 23.601 1.00 71.22 1 ASP A CA 8
ATOM 10629 C C . ASP A 1 1 ? 13.598 -8.066 22.413 1.00 74.51 1 ASP A C 8
ATOM 10630 O O . ASP A 1 1 ? 13.617 -7.341 21.435 1.00 64.12 1 ASP A O 8
ATOM 10641 N N . PHE A 1 2 ? 12.762 -9.118 22.518 1.00 61.44 2 PHE A N 8
ATOM 10642 C CA . PHE A 1 2 ? 11.774 -9.484 21.471 1.00 4.33 2 PHE A CA 8
ATOM 10643 C C . PHE A 1 2 ? 10.664 -8.418 21.252 1.00 70.25 2 PHE A C 8
ATOM 10644 O O . PHE A 1 2 ? 9.856 -8.549 20.320 1.00 33.03 2 PHE A O 8
ATOM 10661 N N . LYS A 1 3 ? 10.626 -7.373 22.100 1.00 42.11 3 LYS A N 8
ATOM 10662 C CA . LYS A 1 3 ? 9.665 -6.258 21.942 1.00 42.44 3 LYS A CA 8
ATOM 10663 C C . LYS A 1 3 ? 9.989 -5.447 20.666 1.00 32.15 3 LYS A C 8
ATOM 10664 O O . LYS A 1 3 ? 9.082 -4.988 19.965 1.00 53.43 3 LYS A O 8
ATOM 10683 N N . LYS A 1 4 ? 11.298 -5.321 20.355 1.00 62.02 4 LYS A N 8
ATOM 10684 C CA . LYS A 1 4 ? 11.752 -4.628 19.135 1.00 64.43 4 LYS A CA 8
ATOM 10685 C C . LYS A 1 4 ? 11.604 -5.539 17.921 1.00 52.52 4 LYS A C 8
ATOM 10686 O O . LYS A 1 4 ? 11.487 -5.038 16.820 1.00 42.02 4 LYS A O 8
ATOM 10705 N N . LEU A 1 5 ? 11.615 -6.877 18.133 1.00 13.34 5 LEU A N 8
ATOM 10706 C CA . LEU A 1 5 ? 11.366 -7.855 17.044 1.00 12.35 5 LEU A CA 8
ATOM 10707 C C . LEU A 1 5 ? 9.983 -7.591 16.422 1.00 64.20 5 LEU A C 8
ATOM 10708 O O . LEU A 1 5 ? 9.826 -7.525 15.182 1.00 2.03 5 LEU A O 8
ATOM 10724 N N . TYR A 1 6 ? 9.000 -7.422 17.336 1.00 41.51 6 TYR A N 8
ATOM 10725 C CA . TYR A 1 6 ? 7.639 -7.010 17.004 1.00 41.32 6 TYR A CA 8
ATOM 10726 C C . TYR A 1 6 ? 7.668 -5.686 16.227 1.00 72.22 6 TYR A C 8
ATOM 10727 O O . TYR A 1 6 ? 7.182 -5.627 15.104 1.00 33.10 6 TYR A O 8
ATOM 10745 N N . GLU A 1 7 ? 8.343 -4.673 16.810 1.00 35.00 7 GLU A N 8
ATOM 10746 C CA . GLU A 1 7 ? 8.417 -3.310 16.253 1.00 14.03 7 GLU A CA 8
ATOM 10747 C C . GLU A 1 7 ? 9.023 -3.264 14.845 1.00 45.40 7 GLU A C 8
ATOM 10748 O O . GLU A 1 7 ? 8.594 -2.452 14.035 1.00 3.04 7 GLU A O 8
ATOM 10760 N N . GLN A 1 8 ? 10.024 -4.122 14.573 1.00 5.35 8 GLN A N 8
ATOM 10761 C CA . GLN A 1 8 ? 10.720 -4.139 13.265 1.00 64.23 8 GLN A CA 8
ATOM 10762 C C . GLN A 1 8 ? 9.768 -4.521 12.131 1.00 71.45 8 GLN A C 8
ATOM 10763 O O . GLN A 1 8 ? 9.477 -3.676 11.264 1.00 12.33 8 GLN A O 8
ATOM 10777 N N . ILE A 1 9 ? 9.271 -5.782 12.136 1.00 41.44 9 ILE A N 8
ATOM 10778 C CA . ILE A 1 9 ? 8.344 -6.240 11.079 1.00 43.23 9 ILE A CA 8
ATOM 10779 C C . ILE A 1 9 ? 7.062 -5.365 11.042 1.00 53.32 9 ILE A C 8
ATOM 10780 O O . ILE A 1 9 ? 6.608 -4.992 9.970 1.00 64.33 9 ILE A O 8
ATOM 10796 N N . LEU A 1 10 ? 6.523 -5.031 12.237 1.00 60.52 10 LEU A N 8
ATOM 10797 C CA . LEU A 1 10 ? 5.252 -4.272 12.395 1.00 53.43 10 LEU A CA 8
ATOM 10798 C C . LEU A 1 10 ? 5.404 -2.815 11.893 1.00 71.21 10 LEU A C 8
ATOM 10799 O O . LEU A 1 10 ? 4.425 -2.210 11.466 1.00 11.11 10 LEU A O 8
ATOM 10815 N N . ALA A 1 11 ? 6.637 -2.265 11.930 1.00 1.02 11 ALA A N 8
ATOM 10816 C CA . ALA A 1 11 ? 6.916 -0.913 11.392 1.00 64.35 11 ALA A CA 8
ATOM 10817 C C . ALA A 1 11 ? 6.757 -0.889 9.862 1.00 54.23 11 ALA A C 8
ATOM 10818 O O . ALA A 1 11 ? 6.101 0.005 9.310 1.00 55.04 11 ALA A O 8
ATOM 10825 N N . GLU A 1 12 ? 7.364 -1.896 9.192 1.00 35.34 12 GLU A N 8
ATOM 10826 C CA . GLU A 1 12 ? 7.251 -2.061 7.733 1.00 64.14 12 GLU A CA 8
ATOM 10827 C C . GLU A 1 12 ? 5.821 -2.495 7.362 1.00 24.23 12 GLU A C 8
ATOM 10828 O O . GLU A 1 12 ? 5.290 -2.051 6.369 1.00 31.14 12 GLU A O 8
ATOM 10840 N N . ASN A 1 13 ? 5.215 -3.328 8.224 1.00 65.33 13 ASN A N 8
ATOM 10841 C CA . ASN A 1 13 ? 3.849 -3.880 8.055 1.00 41.44 13 ASN A CA 8
ATOM 10842 C C . ASN A 1 13 ? 2.805 -2.742 8.070 1.00 71.14 13 ASN A C 8
ATOM 10843 O O . ASN A 1 13 ? 1.866 -2.726 7.263 1.00 11.33 13 ASN A O 8
ATOM 10854 N N . GLU A 1 14 ? 3.024 -1.779 8.987 1.00 72.55 14 GLU A N 8
ATOM 10855 C CA . GLU A 1 14 ? 2.239 -0.538 9.085 1.00 13.02 14 GLU A CA 8
ATOM 10856 C C . GLU A 1 14 ? 2.378 0.262 7.787 1.00 51.52 14 GLU A C 8
ATOM 10857 O O . GLU A 1 14 ? 1.386 0.726 7.211 1.00 41.42 14 GLU A O 8
ATOM 10869 N N . LYS A 1 15 ? 3.636 0.422 7.355 1.00 53.35 15 LYS A N 8
ATOM 10870 C CA . LYS A 1 15 ? 3.969 1.163 6.144 1.00 23.03 15 LYS A CA 8
ATOM 10871 C C . LYS A 1 15 ? 3.305 0.519 4.917 1.00 42.53 15 LYS A C 8
ATOM 10872 O O . LYS A 1 15 ? 2.761 1.218 4.086 1.00 44.44 15 LYS A O 8
ATOM 10891 N N . LEU A 1 16 ? 3.326 -0.829 4.862 1.00 24.52 16 LEU A N 8
ATOM 10892 C CA . LEU A 1 16 ? 2.777 -1.620 3.742 1.00 61.20 16 LEU A CA 8
ATOM 10893 C C . LEU A 1 16 ? 1.249 -1.482 3.688 1.00 70.20 16 LEU A C 8
ATOM 10894 O O . LEU A 1 16 ? 0.652 -1.485 2.612 1.00 14.31 16 LEU A O 8
ATOM 10910 N N . LYS A 1 17 ? 0.650 -1.337 4.874 1.00 44.54 17 LYS A N 8
ATOM 10911 C CA . LYS A 1 17 ? -0.782 -1.075 5.050 1.00 11.43 17 LYS A CA 8
ATOM 10912 C C . LYS A 1 17 ? -1.118 0.355 4.548 1.00 65.23 17 LYS A C 8
ATOM 10913 O O . LYS A 1 17 ? -2.194 0.595 3.972 1.00 75.05 17 LYS A O 8
ATOM 10932 N N . ALA A 1 18 ? -0.165 1.284 4.730 1.00 55.20 18 ALA A N 8
ATOM 10933 C CA . ALA A 1 18 ? -0.343 2.695 4.360 1.00 51.15 18 ALA A CA 8
ATOM 10934 C C . ALA A 1 18 ? -0.241 2.879 2.839 1.00 14.25 18 ALA A C 8
ATOM 10935 O O . ALA A 1 18 ? -1.173 3.374 2.208 1.00 60.01 18 ALA A O 8
ATOM 10942 N N . GLN A 1 19 ? 0.887 2.433 2.261 1.00 64.01 19 GLN A N 8
ATOM 10943 C CA . GLN A 1 19 ? 1.160 2.541 0.820 1.00 50.31 19 GLN A CA 8
ATOM 10944 C C . GLN A 1 19 ? 0.158 1.736 -0.015 1.00 14.40 19 GLN A C 8
ATOM 10945 O O . GLN A 1 19 ? -0.140 2.124 -1.140 1.00 4.33 19 GLN A O 8
ATOM 10959 N N . LEU A 1 20 ? -0.359 0.605 0.534 1.00 53.22 20 LEU A N 8
ATOM 10960 C CA . LEU A 1 20 ? -1.442 -0.147 -0.144 1.00 20.32 20 LEU A CA 8
ATOM 10961 C C . LEU A 1 20 ? -2.715 0.708 -0.182 1.00 54.03 20 LEU A C 8
ATOM 10962 O O . LEU A 1 20 ? -3.381 0.750 -1.209 1.00 41.02 20 LEU A O 8
ATOM 10978 N N . HIS A 1 21 ? -3.042 1.379 0.959 1.00 30.41 21 HIS A N 8
ATOM 10979 C CA . HIS A 1 21 ? -4.228 2.262 1.058 1.00 1.02 21 HIS A CA 8
ATOM 10980 C C . HIS A 1 21 ? -4.160 3.333 -0.035 1.00 21.24 21 HIS A C 8
ATOM 10981 O O . HIS A 1 21 ? -5.129 3.550 -0.757 1.00 32.13 21 HIS A O 8
ATOM 10996 N N . ASP A 1 22 ? -2.972 3.948 -0.168 1.00 64.14 22 ASP A N 8
ATOM 10997 C CA . ASP A 1 22 ? -2.695 4.955 -1.200 1.00 24.24 22 ASP A CA 8
ATOM 10998 C C . ASP A 1 22 ? -2.891 4.370 -2.606 1.00 51.24 22 ASP A C 8
ATOM 10999 O O . ASP A 1 22 ? -3.576 4.970 -3.433 1.00 33.45 22 ASP A O 8
ATOM 11008 N N . THR A 1 23 ? -2.326 3.166 -2.841 1.00 62.52 23 THR A N 8
ATOM 11009 C CA . THR A 1 23 ? -2.353 2.513 -4.161 1.00 50.14 23 THR A CA 8
ATOM 11010 C C . THR A 1 23 ? -3.772 2.019 -4.523 1.00 31.02 23 THR A C 8
ATOM 11011 O O . THR A 1 23 ? -4.110 1.926 -5.697 1.00 3.32 23 THR A O 8
ATOM 11022 N N . ASN A 1 24 ? -4.603 1.743 -3.498 1.00 52.01 24 ASN A N 8
ATOM 11023 C CA . ASN A 1 24 ? -6.012 1.331 -3.693 1.00 63.25 24 ASN A CA 8
ATOM 11024 C C . ASN A 1 24 ? -6.879 2.560 -4.003 1.00 32.03 24 ASN A C 8
ATOM 11025 O O . ASN A 1 24 ? -7.776 2.487 -4.833 1.00 72.34 24 ASN A O 8
ATOM 11036 N N . MET A 1 25 ? -6.600 3.686 -3.320 1.00 61.11 25 MET A N 8
ATOM 11037 C CA . MET A 1 25 ? -7.302 4.962 -3.540 1.00 31.10 25 MET A CA 8
ATOM 11038 C C . MET A 1 25 ? -7.004 5.532 -4.933 1.00 63.31 25 MET A C 8
ATOM 11039 O O . MET A 1 25 ? -7.914 5.990 -5.630 1.00 4.31 25 MET A O 8
ATOM 11053 N N . GLU A 1 26 ? -5.720 5.494 -5.334 1.00 1.43 26 GLU A N 8
ATOM 11054 C CA . GLU A 1 26 ? -5.291 5.978 -6.654 1.00 52.24 26 GLU A CA 8
ATOM 11055 C C . GLU A 1 26 ? -5.665 4.963 -7.743 1.00 74.24 26 GLU A C 8
ATOM 11056 O O . GLU A 1 26 ? -5.757 5.339 -8.883 1.00 50.41 26 GLU A O 8
ATOM 11068 N N . LEU A 1 27 ? -5.879 3.674 -7.370 1.00 1.30 27 LEU A N 8
ATOM 11069 C CA . LEU A 1 27 ? -6.460 2.660 -8.286 1.00 40.32 27 LEU A CA 8
ATOM 11070 C C . LEU A 1 27 ? -7.927 3.017 -8.564 1.00 74.23 27 LEU A C 8
ATOM 11071 O O . LEU A 1 27 ? -8.360 3.027 -9.713 1.00 20.43 27 LEU A O 8
ATOM 11087 N N . THR A 1 28 ? -8.669 3.310 -7.477 1.00 25.24 28 THR A N 8
ATOM 11088 C CA . THR A 1 28 ? -10.091 3.698 -7.526 1.00 23.10 28 THR A CA 8
ATOM 11089 C C . THR A 1 28 ? -10.260 4.969 -8.382 1.00 61.41 28 THR A C 8
ATOM 11090 O O . THR A 1 28 ? -11.157 5.056 -9.230 1.00 50.41 28 THR A O 8
ATOM 11101 N N . ASP A 1 29 ? -9.330 5.916 -8.186 1.00 11.32 29 ASP A N 8
ATOM 11102 C CA . ASP A 1 29 ? -9.300 7.174 -8.931 1.00 25.25 29 ASP A CA 8
ATOM 11103 C C . ASP A 1 29 ? -8.880 6.921 -10.382 1.00 53.14 29 ASP A C 8
ATOM 11104 O O . ASP A 1 29 ? -9.473 7.478 -11.292 1.00 2.40 29 ASP A O 8
ATOM 11113 N N . LEU A 1 30 ? -7.868 6.048 -10.577 1.00 12.31 30 LEU A N 8
ATOM 11114 C CA . LEU A 1 30 ? -7.281 5.773 -11.911 1.00 5.21 30 LEU A CA 8
ATOM 11115 C C . LEU A 1 30 ? -8.322 5.158 -12.849 1.00 61.43 30 LEU A C 8
ATOM 11116 O O . LEU A 1 30 ? -8.396 5.549 -14.003 1.00 13.10 30 LEU A O 8
ATOM 11132 N N . LYS A 1 31 ? -9.120 4.201 -12.333 1.00 5.12 31 LYS A N 8
ATOM 11133 C CA . LYS A 1 31 ? -10.149 3.516 -13.135 1.00 44.54 31 LYS A CA 8
ATOM 11134 C C . LYS A 1 31 ? -11.343 4.444 -13.402 1.00 14.11 31 LYS A C 8
ATOM 11135 O O . LYS A 1 31 ? -11.881 4.468 -14.523 1.00 34.32 31 LYS A O 8
ATOM 11154 N N . LEU A 1 32 ? -11.721 5.228 -12.374 1.00 32.31 32 LEU A N 8
ATOM 11155 C CA . LEU A 1 32 ? -12.861 6.153 -12.441 1.00 5.02 32 LEU A CA 8
ATOM 11156 C C . LEU A 1 32 ? -12.600 7.236 -13.496 1.00 52.11 32 LEU A C 8
ATOM 11157 O O . LEU A 1 32 ? -13.377 7.389 -14.447 1.00 72.40 32 LEU A O 8
ATOM 11173 N N . GLN A 1 33 ? -11.453 7.921 -13.359 1.00 73.21 33 GLN A N 8
ATOM 11174 C CA . GLN A 1 33 ? -11.060 9.001 -14.270 1.00 75.44 33 GLN A CA 8
ATOM 11175 C C . GLN A 1 33 ? -10.899 8.457 -15.705 1.00 1.24 33 GLN A C 8
ATOM 11176 O O . GLN A 1 33 ? -11.435 9.039 -16.659 1.00 24.41 33 GLN A O 8
ATOM 11190 N N . LEU A 1 34 ? -10.225 7.287 -15.805 1.00 31.34 34 LEU A N 8
ATOM 11191 C CA . LEU A 1 34 ? -9.948 6.570 -17.060 1.00 12.30 34 LEU A CA 8
ATOM 11192 C C . LEU A 1 34 ? -11.170 6.582 -17.973 1.00 73.12 34 LEU A C 8
ATOM 11193 O O . LEU A 1 34 ? -11.187 7.356 -18.952 1.00 24.45 34 LEU A O 8
ATOM 11209 N N . GLU A 1 35 ? -12.217 5.858 -17.509 1.00 34.34 35 GLU A N 8
ATOM 11210 C CA . GLU A 1 35 ? -13.454 5.591 -18.257 1.00 30.03 35 GLU A CA 8
ATOM 11211 C C . GLU A 1 35 ? -14.307 6.862 -18.465 1.00 24.24 35 GLU A C 8
ATOM 11212 O O . GLU A 1 35 ? -15.082 6.940 -19.420 1.00 44.22 35 GLU A O 8
ATOM 11224 N N . LYS A 1 36 ? -14.169 7.850 -17.552 1.00 73.02 36 LYS A N 8
ATOM 11225 C CA . LYS A 1 36 ? -14.765 9.200 -17.723 1.00 1.34 36 LYS A CA 8
ATOM 11226 C C . LYS A 1 36 ? -14.046 9.992 -18.848 1.00 72.30 36 LYS A C 8
ATOM 11227 O O . LYS A 1 36 ? -14.510 11.066 -19.246 1.00 33.11 36 LYS A O 8
ATOM 11246 N N . ALA A 1 37 ? -12.896 9.439 -19.285 1.00 5.45 37 ALA A N 8
ATOM 11247 C CA . ALA A 1 37 ? -12.045 9.930 -20.402 1.00 73.32 37 ALA A CA 8
ATOM 11248 C C . ALA A 1 37 ? -11.169 11.056 -19.880 1.00 4.32 37 ALA A C 8
ATOM 11249 O O . ALA A 1 37 ? -10.906 12.063 -20.550 1.00 11.11 37 ALA A O 8
ATOM 11256 N N . THR A 1 38 ? -10.660 10.817 -18.662 1.00 13.52 38 THR A N 8
ATOM 11257 C CA . THR A 1 38 ? -9.996 11.862 -17.841 1.00 21.52 38 THR A CA 8
ATOM 11258 C C . THR A 1 38 ? -8.515 11.499 -17.596 1.00 54.13 38 THR A C 8
ATOM 11259 O O . THR A 1 38 ? -8.190 10.321 -17.501 1.00 64.21 38 THR A O 8
ATOM 11270 N N . GLN A 1 39 ? -7.629 12.520 -17.511 1.00 50.25 39 GLN A N 8
ATOM 11271 C CA . GLN A 1 39 ? -6.160 12.334 -17.433 1.00 43.15 39 GLN A CA 8
ATOM 11272 C C . GLN A 1 39 ? -5.597 12.659 -16.027 1.00 20.13 39 GLN A C 8
ATOM 11273 O O . GLN A 1 39 ? -4.809 11.878 -15.470 1.00 63.43 39 GLN A O 8
ATOM 11287 N N . ARG A 1 40 ? -5.965 13.836 -15.480 1.00 62.41 40 ARG A N 8
ATOM 11288 C CA . ARG A 1 40 ? -5.385 14.358 -14.226 1.00 33.53 40 ARG A CA 8
ATOM 11289 C C . ARG A 1 40 ? -6.098 13.747 -13.010 1.00 42.51 40 ARG A C 8
ATOM 11290 O O . ARG A 1 40 ? -7.326 13.596 -13.003 1.00 41.00 40 ARG A O 8
ATOM 11311 N N . GLN A 1 41 ? -5.305 13.458 -11.970 1.00 5.13 41 GLN A N 8
ATOM 11312 C CA . GLN A 1 41 ? -5.665 12.547 -10.876 1.00 61.34 41 GLN A CA 8
ATOM 11313 C C . GLN A 1 41 ? -5.297 13.135 -9.513 1.00 42.33 41 GLN A C 8
ATOM 11314 O O . GLN A 1 41 ? -4.457 14.030 -9.418 1.00 33.24 41 GLN A O 8
ATOM 11328 N N . GLU A 1 42 ? -5.903 12.572 -8.454 1.00 42.35 42 GLU A N 8
ATOM 11329 C CA . GLU A 1 42 ? -5.710 13.051 -7.067 1.00 1.41 42 GLU A CA 8
ATOM 11330 C C . GLU A 1 42 ? -4.490 12.378 -6.421 1.00 64.44 42 GLU A C 8
ATOM 11331 O O . GLU A 1 42 ? -4.065 12.772 -5.333 1.00 21.03 42 GLU A O 8
ATOM 11343 N N . ARG A 1 43 ? -3.993 11.334 -7.120 1.00 73.33 43 ARG A N 8
ATOM 11344 C CA . ARG A 1 43 ? -2.742 10.591 -6.843 1.00 21.44 43 ARG A CA 8
ATOM 11345 C C . ARG A 1 43 ? -1.626 11.539 -6.369 1.00 55.02 43 ARG A C 8
ATOM 11346 O O . ARG A 1 43 ? -0.992 11.310 -5.330 1.00 3.41 43 ARG A O 8
ATOM 11367 N N . PHE A 1 44 ? -1.415 12.603 -7.151 1.00 55.20 44 PHE A N 8
ATOM 11368 C CA . PHE A 1 44 ? -0.474 13.682 -6.811 1.00 2.30 44 PHE A CA 8
ATOM 11369 C C . PHE A 1 44 ? -0.945 14.988 -7.467 1.00 53.20 44 PHE A C 8
ATOM 11370 O O . PHE A 1 44 ? -1.695 14.969 -8.444 1.00 53.00 44 PHE A O 8
ATOM 11387 N N . ASP B 1 1 ? 8.512 -18.717 22.058 1.00 51.12 101 ASP B N 8
ATOM 11388 C CA . ASP B 1 1 ? 7.368 -18.038 22.663 1.00 21.23 101 ASP B CA 8
ATOM 11389 C C . ASP B 1 1 ? 6.989 -16.813 21.827 1.00 20.43 101 ASP B C 8
ATOM 11390 O O . ASP B 1 1 ? 5.818 -16.560 21.545 1.00 34.11 101 ASP B O 8
ATOM 11399 N N . PHE B 1 2 ? 8.022 -16.064 21.448 1.00 32.32 102 PHE B N 8
ATOM 11400 C CA . PHE B 1 2 ? 7.916 -14.875 20.591 1.00 41.24 102 PHE B CA 8
ATOM 11401 C C . PHE B 1 2 ? 8.268 -15.233 19.134 1.00 73.51 102 PHE B C 8
ATOM 11402 O O . PHE B 1 2 ? 8.159 -14.395 18.231 1.00 64.25 102 PHE B O 8
ATOM 11419 N N . LYS B 1 3 ? 8.688 -16.498 18.912 1.00 3.12 103 LYS B N 8
ATOM 11420 C CA . LYS B 1 3 ? 8.981 -17.012 17.563 1.00 65.14 103 LYS B CA 8
ATOM 11421 C C . LYS B 1 3 ? 7.714 -16.916 16.695 1.00 2.31 103 LYS B C 8
ATOM 11422 O O . LYS B 1 3 ? 7.783 -16.634 15.504 1.00 33.13 103 LYS B O 8
ATOM 11441 N N . LYS B 1 4 ? 6.556 -17.100 17.362 1.00 15.31 104 LYS B N 8
ATOM 11442 C CA . LYS B 1 4 ? 5.249 -17.033 16.728 1.00 33.51 104 LYS B CA 8
ATOM 11443 C C . LYS B 1 4 ? 4.916 -15.596 16.323 1.00 22.45 104 LYS B C 8
ATOM 11444 O O . LYS B 1 4 ? 4.293 -15.412 15.294 1.00 20.33 104 LYS B O 8
ATOM 11463 N N . LEU B 1 5 ? 5.331 -14.569 17.131 1.00 10.43 105 LEU B N 8
ATOM 11464 C CA . LEU B 1 5 ? 5.070 -13.151 16.769 1.00 14.30 105 LEU B CA 8
ATOM 11465 C C . LEU B 1 5 ? 5.769 -12.855 15.438 1.00 50.44 105 LEU B C 8
ATOM 11466 O O . LEU B 1 5 ? 5.202 -12.185 14.563 1.00 35.03 105 LEU B O 8
ATOM 11482 N N . 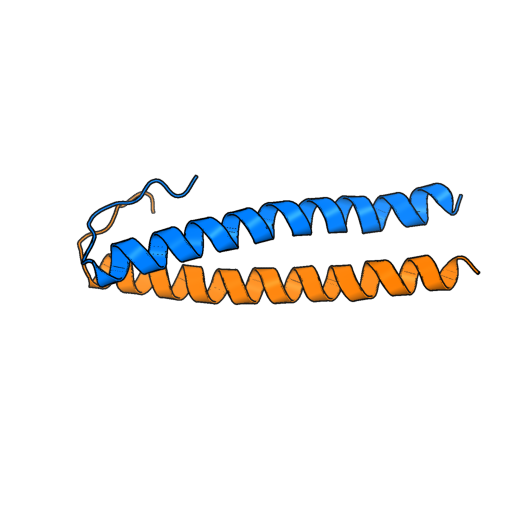TYR B 1 6 ? 7.012 -13.380 15.316 1.00 63.13 106 TYR B N 8
ATOM 11483 C CA . TYR B 1 6 ? 7.817 -13.261 14.095 1.00 63.04 106 TYR B CA 8
ATOM 11484 C C . TYR B 1 6 ? 7.059 -13.858 12.892 1.00 21.20 106 TYR B C 8
ATOM 11485 O O . TYR B 1 6 ? 6.951 -13.227 11.840 1.00 10.43 106 TYR B O 8
ATOM 11503 N N . GLU B 1 7 ? 6.495 -15.061 13.100 1.00 24.44 107 GLU B N 8
ATOM 11504 C CA . GLU B 1 7 ? 5.760 -15.800 12.067 1.00 34.24 107 GLU B CA 8
ATOM 11505 C C . GLU B 1 7 ? 4.470 -15.083 11.651 1.00 21.31 107 GLU B C 8
ATOM 11506 O O . GLU B 1 7 ? 4.171 -15.013 10.467 1.00 31.01 107 GLU B O 8
ATOM 11518 N N . GLN B 1 8 ? 3.717 -14.555 12.637 1.00 4.22 108 GLN B N 8
ATOM 11519 C CA . GLN B 1 8 ? 2.396 -13.937 12.388 1.00 64.41 108 GLN B CA 8
ATOM 11520 C C . GLN B 1 8 ? 2.529 -12.652 11.540 1.00 50.40 108 GLN B C 8
ATOM 11521 O O . GLN B 1 8 ? 1.865 -12.514 10.499 1.00 42.12 108 GLN B O 8
ATOM 11535 N N . ILE B 1 9 ? 3.401 -11.719 11.993 1.00 42.42 109 ILE B N 8
ATOM 11536 C CA . ILE B 1 9 ? 3.553 -10.403 11.340 1.00 65.54 109 ILE B CA 8
ATOM 11537 C C . ILE B 1 9 ? 4.255 -10.541 9.971 1.00 34.11 109 ILE B C 8
ATOM 11538 O O . ILE B 1 9 ? 3.916 -9.827 9.031 1.00 70.42 109 ILE B O 8
ATOM 11554 N N . LEU B 1 10 ? 5.257 -11.444 9.880 1.00 75.34 110 LEU B N 8
ATOM 11555 C CA . LEU B 1 10 ? 6.033 -11.654 8.625 1.00 22.41 110 LEU B CA 8
ATOM 11556 C C . LEU B 1 10 ? 5.227 -12.473 7.594 1.00 4.22 110 LEU B C 8
ATOM 11557 O O . LEU B 1 10 ? 5.471 -12.368 6.384 1.00 54.15 110 LEU B O 8
ATOM 11573 N N . ALA B 1 11 ? 4.272 -13.291 8.083 1.00 55.21 111 ALA B N 8
ATOM 11574 C CA . ALA B 1 11 ? 3.256 -13.933 7.219 1.00 41.03 111 ALA B CA 8
ATOM 11575 C C . ALA B 1 11 ? 2.375 -12.852 6.580 1.00 24.02 111 ALA B C 8
ATOM 11576 O O . ALA B 1 11 ? 2.088 -12.891 5.379 1.00 42.43 111 ALA B O 8
ATOM 11583 N N . GLU B 1 12 ? 1.975 -11.871 7.414 1.00 34.23 112 GLU B N 8
ATOM 11584 C CA . GLU B 1 12 ? 1.164 -10.729 6.972 1.00 13.24 112 GLU B CA 8
ATOM 11585 C C . GLU B 1 12 ? 1.979 -9.828 6.019 1.00 4.34 112 GLU B C 8
ATOM 11586 O O . GLU B 1 12 ? 1.459 -9.357 5.021 1.00 42.11 112 GLU B O 8
ATOM 11598 N N . ASN B 1 13 ? 3.278 -9.656 6.338 1.00 64.13 113 ASN B N 8
ATOM 11599 C CA . ASN B 1 13 ? 4.224 -8.785 5.598 1.00 70.11 113 ASN B CA 8
ATOM 11600 C C . ASN B 1 13 ? 4.478 -9.350 4.186 1.00 2.05 113 ASN B C 8
ATOM 11601 O O . ASN B 1 13 ? 4.610 -8.596 3.211 1.00 14.11 113 ASN B O 8
ATOM 11612 N N . GLU B 1 14 ? 4.534 -10.700 4.114 1.00 62.33 114 GLU B N 8
ATOM 11613 C CA . GLU B 1 14 ? 4.596 -11.456 2.852 1.00 63.41 114 GLU B CA 8
ATOM 11614 C C . GLU B 1 14 ? 3.360 -11.154 1.998 1.00 43.14 114 GLU B C 8
ATOM 11615 O O . GLU B 1 14 ? 3.482 -10.762 0.830 1.00 32.53 114 GLU B O 8
ATOM 11627 N N . LYS B 1 15 ? 2.170 -11.342 2.607 1.00 12.52 115 LYS B N 8
ATOM 11628 C CA . LYS B 1 15 ? 0.890 -11.096 1.932 1.00 31.24 115 LYS B CA 8
ATOM 11629 C C . LYS B 1 15 ? 0.837 -9.655 1.410 1.00 52.13 115 LYS B C 8
ATOM 11630 O O . LYS B 1 15 ? 0.434 -9.412 0.278 1.00 44.31 115 LYS B O 8
ATOM 11649 N N . LEU B 1 16 ? 1.306 -8.720 2.262 1.00 0.42 116 LEU B N 8
ATOM 11650 C CA . LEU B 1 16 ? 1.323 -7.283 1.971 1.00 50.34 116 LEU B CA 8
ATOM 11651 C C . LEU B 1 16 ? 2.263 -6.960 0.800 1.00 13.00 116 LEU B C 8
ATOM 11652 O O . LEU B 1 16 ? 2.007 -6.028 0.043 1.00 72.43 116 LEU B O 8
ATOM 11668 N N . LYS B 1 17 ? 3.317 -7.767 0.643 1.00 33.01 117 LYS B N 8
ATOM 11669 C CA . LYS B 1 17 ? 4.298 -7.616 -0.444 1.00 11.32 117 LYS B CA 8
ATOM 11670 C C . LYS B 1 17 ? 3.661 -8.001 -1.801 1.00 61.04 117 LYS B C 8
ATOM 11671 O O . LYS B 1 17 ? 3.845 -7.309 -2.818 1.00 74.40 117 LYS B O 8
ATOM 11690 N N . ALA B 1 18 ? 2.862 -9.086 -1.782 1.00 22.01 118 ALA B N 8
ATOM 11691 C CA . ALA B 1 18 ? 2.215 -9.630 -2.989 1.00 1.35 118 ALA B CA 8
ATOM 11692 C C . ALA B 1 18 ? 1.005 -8.783 -3.414 1.00 73.44 118 ALA B C 8
ATOM 11693 O O . ALA B 1 18 ? 0.864 -8.460 -4.594 1.00 34.41 118 ALA B O 8
ATOM 11700 N N . GLN B 1 19 ? 0.145 -8.424 -2.435 1.00 5.04 119 GLN B N 8
ATOM 11701 C CA . GLN B 1 19 ? -1.079 -7.634 -2.685 1.00 34.01 119 GLN B CA 8
ATOM 11702 C C . GLN B 1 19 ? -0.729 -6.228 -3.171 1.00 30.34 119 GLN B C 8
ATOM 11703 O O . GLN B 1 19 ? -1.451 -5.670 -3.984 1.00 1.14 119 GLN B O 8
ATOM 11717 N N . LEU B 1 20 ? 0.380 -5.644 -2.643 1.00 12.14 120 LEU B N 8
ATOM 11718 C CA . LEU B 1 20 ? 0.832 -4.320 -3.090 1.00 14.11 120 LEU B CA 8
ATOM 11719 C C . LEU B 1 20 ? 1.296 -4.410 -4.543 1.00 55.54 120 LEU B C 8
ATOM 11720 O O . LEU B 1 20 ? 0.899 -3.593 -5.349 1.00 61.42 120 LEU B O 8
ATOM 11736 N N . HIS B 1 21 ? 2.111 -5.443 -4.869 1.00 54.44 121 HIS B N 8
ATOM 11737 C CA . HIS B 1 21 ? 2.645 -5.634 -6.236 1.00 4.41 121 HIS B CA 8
ATOM 11738 C C . HIS B 1 21 ? 1.499 -5.881 -7.245 1.00 33.53 121 HIS B C 8
ATOM 11739 O O . HIS B 1 21 ? 1.560 -5.448 -8.405 1.00 11.34 121 HIS B O 8
ATOM 11754 N N . ASP B 1 22 ? 0.462 -6.571 -6.752 1.00 71.12 122 ASP B N 8
ATOM 11755 C CA . ASP B 1 22 ? -0.769 -6.860 -7.491 1.00 51.13 122 ASP B CA 8
ATOM 11756 C C . ASP B 1 22 ? -1.530 -5.549 -7.777 1.00 11.22 122 ASP B C 8
ATOM 11757 O O . ASP B 1 22 ? -1.863 -5.259 -8.916 1.00 1.34 122 ASP B O 8
ATOM 11766 N N . THR B 1 23 ? -1.731 -4.735 -6.733 1.00 55.20 123 THR B N 8
ATOM 11767 C CA . THR B 1 23 ? -2.437 -3.443 -6.835 1.00 4.21 123 THR B CA 8
ATOM 11768 C C . THR B 1 23 ? -1.593 -2.409 -7.628 1.00 42.51 123 THR B C 8
ATOM 11769 O O . THR B 1 23 ? -2.138 -1.500 -8.260 1.00 12.21 123 THR B O 8
ATOM 11780 N N . ASN B 1 24 ? -0.255 -2.588 -7.607 1.00 33.50 124 ASN B N 8
ATOM 11781 C CA . ASN B 1 24 ? 0.697 -1.720 -8.331 1.00 44.14 124 ASN B CA 8
ATOM 11782 C C . ASN B 1 24 ? 0.643 -2.019 -9.834 1.00 44.12 124 ASN B C 8
ATOM 11783 O O . ASN B 1 24 ? 0.769 -1.108 -10.646 1.00 0.44 124 ASN B O 8
ATOM 11794 N N . MET B 1 25 ? 0.450 -3.307 -10.203 1.00 72.32 125 MET B N 8
ATOM 11795 C CA . MET B 1 25 ? 0.368 -3.713 -11.621 1.00 62.31 125 MET B CA 8
ATOM 11796 C C . MET B 1 25 ? -1.040 -3.445 -12.182 1.00 50.41 125 MET B C 8
ATOM 11797 O O . MET B 1 25 ? -1.199 -3.292 -13.393 1.00 71.42 125 MET B O 8
ATOM 11811 N N . GLU B 1 26 ? -2.060 -3.406 -11.293 1.00 13.51 126 GLU B N 8
ATOM 11812 C CA . GLU B 1 26 ? -3.421 -2.955 -11.659 1.00 45.03 126 GLU B CA 8
ATOM 11813 C C . GLU B 1 26 ? -3.394 -1.449 -11.944 1.00 33.52 126 GLU B C 8
ATOM 11814 O O . GLU B 1 26 ? -4.004 -0.973 -12.887 1.00 13.41 126 GLU B O 8
ATOM 11826 N N . LEU B 1 27 ? -2.658 -0.728 -11.093 1.00 41.31 127 LEU B N 8
ATOM 11827 C CA . LEU B 1 27 ? -2.371 0.705 -11.258 1.00 44.54 127 LEU B CA 8
ATOM 11828 C C . LEU B 1 27 ? -1.637 0.962 -12.595 1.00 43.30 127 LEU B C 8
ATOM 11829 O O . LEU B 1 27 ? -1.980 1.890 -13.333 1.00 41.23 127 LEU B O 8
ATOM 11845 N N . THR B 1 28 ? -0.650 0.094 -12.900 1.00 74.12 128 THR B N 8
ATOM 11846 C CA . THR B 1 28 ? 0.125 0.135 -14.160 1.00 73.04 128 THR B CA 8
ATOM 11847 C C . THR B 1 28 ? -0.795 -0.135 -15.378 1.00 75.33 128 THR B C 8
ATOM 11848 O O . THR B 1 28 ? -0.664 0.503 -16.429 1.00 72.33 128 THR B O 8
ATOM 11859 N N . ASP B 1 29 ? -1.750 -1.056 -15.175 1.00 61.24 129 ASP B N 8
ATOM 11860 C CA . ASP B 1 29 ? -2.774 -1.434 -16.166 1.00 43.22 129 ASP B CA 8
ATOM 11861 C C . ASP B 1 29 ? -3.681 -0.232 -16.488 1.00 32.35 129 ASP B C 8
ATOM 11862 O O . ASP B 1 29 ? -3.976 0.048 -17.651 1.00 45.53 129 ASP B O 8
ATOM 11871 N N . LEU B 1 30 ? -4.067 0.500 -15.432 1.00 54.04 130 LEU B N 8
ATOM 11872 C CA . LEU B 1 30 ? -5.012 1.627 -15.528 1.00 4.23 130 LEU B CA 8
ATOM 11873 C C . LEU B 1 30 ? -4.353 2.877 -16.144 1.00 52.21 130 LEU B C 8
ATOM 11874 O O . LEU B 1 30 ? -5.018 3.612 -16.875 1.00 42.04 130 LEU B O 8
ATOM 11890 N N . LYS B 1 31 ? -3.052 3.128 -15.834 1.00 5.44 131 LYS B N 8
ATOM 11891 C CA . LYS B 1 31 ? -2.324 4.302 -16.385 1.00 2.11 131 LYS B CA 8
ATOM 11892 C C . LYS B 1 31 ? -1.917 4.066 -17.854 1.00 41.23 131 LYS B C 8
ATOM 11893 O O . LYS B 1 31 ? -1.779 5.022 -18.630 1.00 34.43 131 LYS B O 8
ATOM 11912 N N . LEU B 1 32 ? -1.735 2.778 -18.213 1.00 65.11 132 LEU B N 8
ATOM 11913 C CA . LEU B 1 32 ? -1.542 2.340 -19.608 1.00 5.32 132 LEU B CA 8
ATOM 11914 C C . LEU B 1 32 ? -2.816 2.651 -20.410 1.00 32.23 132 LEU B C 8
ATOM 11915 O O . LEU B 1 32 ? -2.770 3.270 -21.473 1.00 54.40 132 LEU B O 8
ATOM 11931 N N . GLN B 1 33 ? -3.959 2.244 -19.848 1.00 50.11 133 GLN B N 8
ATOM 11932 C CA . GLN B 1 33 ? -5.272 2.530 -20.427 1.00 73.50 133 GLN B CA 8
ATOM 11933 C C . GLN B 1 33 ? -5.562 4.047 -20.419 1.00 32.03 133 GLN B C 8
ATOM 11934 O O . GLN B 1 33 ? -6.268 4.532 -21.293 1.00 21.41 133 GLN B O 8
ATOM 11948 N N . LEU B 1 34 ? -5.010 4.770 -19.418 1.00 33.52 134 LEU B N 8
ATOM 11949 C CA . LEU B 1 34 ? -5.244 6.222 -19.212 1.00 63.33 134 LEU B CA 8
ATOM 11950 C C . LEU B 1 34 ? -4.768 7.012 -20.435 1.00 30.31 134 LEU B C 8
ATOM 11951 O O . LEU B 1 34 ? -5.493 7.850 -20.991 1.00 64.43 134 LEU B O 8
ATOM 11967 N N . GLU B 1 35 ? -3.523 6.709 -20.840 1.00 44.40 135 GLU B N 8
ATOM 11968 C CA . GLU B 1 35 ? -2.899 7.311 -22.023 1.00 71.44 135 GLU B CA 8
ATOM 11969 C C . GLU B 1 35 ? -3.556 6.806 -23.324 1.00 3.14 135 GLU B C 8
ATOM 11970 O O . GLU B 1 35 ? -3.626 7.546 -24.309 1.00 10.54 135 GLU B O 8
ATOM 11982 N N . LYS B 1 36 ? -4.080 5.569 -23.308 1.00 53.10 136 LYS B N 8
ATOM 11983 C CA . LYS B 1 36 ? -4.848 5.013 -24.449 1.00 72.03 136 LYS B CA 8
ATOM 11984 C C . LYS B 1 36 ? -6.252 5.657 -24.593 1.00 54.00 136 LYS B C 8
ATOM 11985 O O . LYS B 1 36 ? -6.769 5.753 -25.710 1.00 52.22 136 LYS B O 8
ATOM 12004 N N . ALA B 1 37 ? -6.859 6.080 -23.471 1.00 4.31 137 ALA B N 8
ATOM 12005 C CA . ALA B 1 37 ? -8.230 6.640 -23.463 1.00 42.41 137 ALA B CA 8
ATOM 12006 C C . ALA B 1 37 ? -8.203 8.100 -23.924 1.00 12.12 137 ALA B C 8
ATOM 12007 O O . ALA B 1 37 ? -8.725 8.444 -24.994 1.00 51.21 137 ALA B O 8
ATOM 12014 N N . THR B 1 38 ? -7.564 8.946 -23.107 1.00 70.45 138 THR B N 8
ATOM 12015 C CA . THR B 1 38 ? -7.374 10.370 -23.407 1.00 14.02 138 THR B CA 8
ATOM 12016 C C . THR B 1 38 ? -5.984 10.572 -24.065 1.00 3.41 138 THR B C 8
ATOM 12017 O O . THR B 1 38 ? -5.898 10.619 -25.294 1.00 42.50 138 THR B O 8
ATOM 12028 N N . GLN B 1 39 ? -4.912 10.620 -23.245 1.00 54.00 139 GLN B N 8
ATOM 12029 C CA . GLN B 1 39 ? -3.505 10.795 -23.687 1.00 33.11 139 GLN B CA 8
ATOM 12030 C C . GLN B 1 39 ? -2.560 10.811 -22.464 1.00 51.11 139 GLN B C 8
ATOM 12031 O O . GLN B 1 39 ? -1.377 10.477 -22.595 1.00 54.41 139 GLN B O 8
ATOM 12045 N N . ARG B 1 40 ? -3.114 11.225 -21.289 1.00 43.41 140 ARG B N 8
ATOM 12046 C CA . ARG B 1 40 ? -2.396 11.304 -19.981 1.00 31.15 140 ARG B CA 8
ATOM 12047 C C . ARG B 1 40 ? -1.357 12.452 -19.989 1.00 53.51 140 ARG B C 8
ATOM 12048 O O . ARG B 1 40 ? -0.619 12.608 -20.962 1.00 31.52 140 ARG B O 8
ATOM 12069 N N . GLN B 1 41 ? -1.300 13.258 -18.898 1.00 31.15 141 GLN B N 8
ATOM 12070 C CA . GLN B 1 41 ? -0.275 14.325 -18.759 1.00 64.31 141 GLN B CA 8
ATOM 12071 C C . GLN B 1 41 ? 1.096 13.694 -18.471 1.00 11.22 141 GLN B C 8
ATOM 12072 O O . GLN B 1 41 ? 1.185 12.604 -17.900 1.00 33.00 141 GLN B O 8
ATOM 12086 N N . GLU B 1 42 ? 2.152 14.406 -18.863 1.00 65.33 142 GLU B N 8
ATOM 12087 C CA . GLU B 1 42 ? 3.546 13.932 -18.786 1.00 34.12 142 GLU B CA 8
ATOM 12088 C C . GLU B 1 42 ? 4.322 14.738 -17.737 1.00 50.52 142 GLU B C 8
ATOM 12089 O O . GLU B 1 42 ? 5.018 15.712 -18.048 1.00 30.11 142 GLU B O 8
ATOM 12101 N N . ARG B 1 43 ? 4.122 14.340 -16.477 1.00 3.54 143 ARG B N 8
ATOM 12102 C CA . ARG B 1 43 ? 4.813 14.931 -15.317 1.00 11.11 143 ARG B CA 8
ATOM 12103 C C . ARG B 1 43 ? 6.347 14.765 -15.454 1.00 1.13 143 ARG B C 8
ATOM 12104 O O . ARG B 1 43 ? 7.104 15.719 -15.243 1.00 54.53 143 ARG B O 8
ATOM 12125 N N . PHE B 1 44 ? 6.771 13.532 -15.796 1.00 31.13 144 PHE B N 8
ATOM 12126 C CA . PHE B 1 44 ? 8.163 13.192 -16.125 1.00 11.14 144 PHE B CA 8
ATOM 12127 C C . PHE B 1 44 ? 8.173 11.801 -16.814 1.00 12.32 144 PHE B C 8
ATOM 12128 O O . PHE B 1 44 ? 8.173 11.740 -18.058 1.00 34.24 144 PHE B O 8
ATOM 12145 N N . ASP A 1 1 ? 15.988 -7.574 24.518 1.00 2.12 1 ASP A N 9
ATOM 12146 C CA . ASP A 1 1 ? 16.378 -7.748 23.101 1.00 13.41 1 ASP A CA 9
ATOM 12147 C C . ASP A 1 1 ? 15.142 -7.940 22.198 1.00 45.31 1 ASP A C 9
ATOM 12148 O O . ASP A 1 1 ? 14.941 -7.197 21.242 1.00 73.01 1 ASP A O 9
ATOM 12159 N N . PHE A 1 2 ? 14.301 -8.918 22.544 1.00 14.02 2 PHE A N 9
ATOM 12160 C CA . PHE A 1 2 ? 13.127 -9.328 21.735 1.00 14.55 2 PHE A CA 9
ATOM 12161 C C . PHE A 1 2 ? 12.011 -8.260 21.643 1.00 61.24 2 PHE A C 9
ATOM 12162 O O . PHE A 1 2 ? 11.112 -8.387 20.796 1.00 65.32 2 PHE A O 9
ATOM 12179 N N . LYS A 1 3 ? 12.071 -7.221 22.493 1.00 33.14 3 LYS A N 9
ATOM 12180 C CA . LYS A 1 3 ? 11.100 -6.109 22.458 1.00 44.24 3 LYS A CA 9
ATOM 12181 C C . LYS A 1 3 ? 11.257 -5.322 21.140 1.00 3.12 3 LYS A C 9
ATOM 12182 O O . LYS A 1 3 ? 10.271 -4.904 20.520 1.00 62.23 3 LYS A O 9
ATOM 12201 N N . LYS A 1 4 ? 12.525 -5.192 20.698 1.00 54.21 4 LYS A N 9
ATOM 12202 C CA . LYS A 1 4 ? 12.877 -4.447 19.491 1.00 51.02 4 LYS A CA 9
ATOM 12203 C C . LYS A 1 4 ? 12.700 -5.358 18.270 1.00 44.31 4 LYS A C 9
ATOM 12204 O O . LYS A 1 4 ? 12.428 -4.867 17.197 1.00 11.14 4 LYS A O 9
ATOM 12223 N N . LEU A 1 5 ? 12.843 -6.697 18.463 1.00 15.15 5 LEU A N 9
ATOM 12224 C CA . LEU A 1 5 ? 12.634 -7.700 17.384 1.00 21.31 5 LEU A CA 9
ATOM 12225 C C . LEU A 1 5 ? 11.226 -7.537 16.787 1.00 23.42 5 LEU A C 9
ATOM 12226 O O . LEU A 1 5 ? 11.036 -7.518 15.555 1.00 35.11 5 LEU A O 9
ATOM 12242 N N . TYR A 1 6 ? 10.260 -7.411 17.717 1.00 41.11 6 TYR A N 9
ATOM 12243 C CA . TYR A 1 6 ? 8.862 -7.096 17.416 1.00 5.42 6 TYR A CA 9
ATOM 12244 C C . TYR A 1 6 ? 8.777 -5.783 16.619 1.00 35.21 6 TYR A C 9
ATOM 12245 O O . TYR A 1 6 ? 8.205 -5.758 15.537 1.00 14.22 6 TYR A O 9
ATOM 12263 N N . GLU A 1 7 ? 9.435 -4.738 17.150 1.00 44.14 7 GLU A N 9
ATOM 12264 C CA . GLU A 1 7 ? 9.458 -3.387 16.561 1.00 44.54 7 GLU A CA 9
ATOM 12265 C C . GLU A 1 7 ? 10.028 -3.368 15.123 1.00 70.01 7 GLU A C 9
ATOM 12266 O O . GLU A 1 7 ? 9.560 -2.591 14.303 1.00 75.41 7 GLU A O 9
ATOM 12278 N N . GLN A 1 8 ? 11.049 -4.214 14.842 1.00 61.05 8 GLN A N 9
ATOM 12279 C CA . GLN A 1 8 ? 11.751 -4.223 13.529 1.00 54.24 8 GLN A CA 9
ATOM 12280 C C . GLN A 1 8 ? 10.821 -4.670 12.395 1.00 50.22 8 GLN A C 9
ATOM 12281 O O . GLN A 1 8 ? 10.544 -3.876 11.479 1.00 22.00 8 GLN A O 9
ATOM 12295 N N . ILE A 1 9 ? 10.341 -5.943 12.449 1.00 5.21 9 ILE A N 9
ATOM 12296 C CA . ILE A 1 9 ? 9.434 -6.459 11.404 1.00 51.32 9 ILE A CA 9
ATOM 12297 C C . ILE A 1 9 ? 8.099 -5.668 11.388 1.00 3.33 9 ILE A C 9
ATOM 12298 O O . ILE A 1 9 ? 7.586 -5.371 10.320 1.00 51.20 9 ILE A O 9
ATOM 12314 N N . LEU A 1 10 ? 7.556 -5.332 12.587 1.00 62.31 10 LEU A N 9
ATOM 12315 C CA . LEU A 1 10 ? 6.243 -4.628 12.720 1.00 2.42 10 LEU A CA 9
ATOM 12316 C C . LEU A 1 10 ? 6.338 -3.188 12.163 1.00 72.22 10 LEU A C 9
ATOM 12317 O O . LEU A 1 10 ? 5.350 -2.670 11.651 1.00 11.33 10 LEU A O 9
ATOM 12333 N N . ALA A 1 11 ? 7.533 -2.562 12.236 1.00 75.33 11 ALA A N 9
ATOM 12334 C CA . ALA A 1 11 ? 7.772 -1.232 11.628 1.00 32.41 11 ALA A CA 9
ATOM 12335 C C . ALA A 1 11 ? 7.542 -1.321 10.113 1.00 53.40 11 ALA A C 9
ATOM 12336 O O . ALA A 1 11 ? 6.797 -0.523 9.529 1.00 75.22 11 ALA A O 9
ATOM 12343 N N . GLU A 1 12 ? 8.164 -2.349 9.510 1.00 62.34 12 GLU A N 9
ATOM 12344 C CA . GLU A 1 12 ? 8.004 -2.661 8.087 1.00 23.45 12 GLU A CA 9
ATOM 12345 C C . GLU A 1 12 ? 6.550 -3.099 7.775 1.00 44.40 12 GLU A C 9
ATOM 12346 O O . GLU A 1 12 ? 5.984 -2.691 6.777 1.00 10.24 12 GLU A O 9
ATOM 12358 N N . ASN A 1 13 ? 5.961 -3.890 8.681 1.00 31.30 13 ASN A N 9
ATOM 12359 C CA . ASN A 1 13 ? 4.657 -4.567 8.483 1.00 15.41 13 ASN A CA 9
ATOM 12360 C C . ASN A 1 13 ? 3.509 -3.537 8.457 1.00 74.21 13 ASN A C 9
ATOM 12361 O O . ASN A 1 13 ? 2.589 -3.614 7.632 1.00 31.53 13 ASN A O 9
ATOM 12372 N N . GLU A 1 14 ? 3.611 -2.555 9.363 1.00 70.42 14 GLU A N 9
ATOM 12373 C CA . GLU A 1 14 ? 2.640 -1.456 9.486 1.00 41.01 14 GLU A CA 9
ATOM 12374 C C . GLU A 1 14 ? 2.860 -0.457 8.338 1.00 51.33 14 GLU A C 9
ATOM 12375 O O . GLU A 1 14 ? 1.918 0.211 7.889 1.00 4.41 14 GLU A O 9
ATOM 12387 N N . LYS A 1 15 ? 4.140 -0.360 7.884 1.00 2.23 15 LYS A N 9
ATOM 12388 C CA . LYS A 1 15 ? 4.504 0.453 6.725 1.00 45.34 15 LYS A CA 9
ATOM 12389 C C . LYS A 1 15 ? 3.804 -0.126 5.484 1.00 62.15 15 LYS A C 9
ATOM 12390 O O . LYS A 1 15 ? 3.246 0.613 4.682 1.00 73.14 15 LYS A O 9
ATOM 12409 N N . LEU A 1 16 ? 3.805 -1.485 5.400 1.00 64.45 16 LEU A N 9
ATOM 12410 C CA . LEU A 1 16 ? 3.186 -2.249 4.299 1.00 52.30 16 LEU A CA 9
ATOM 12411 C C . LEU A 1 16 ? 1.654 -2.100 4.317 1.00 0.44 16 LEU A C 9
ATOM 12412 O O . LEU A 1 16 ? 1.009 -2.147 3.269 1.00 24.03 16 LEU A O 9
ATOM 12428 N N . LYS A 1 17 ? 1.094 -1.921 5.524 1.00 24.23 17 LYS A N 9
ATOM 12429 C CA . LYS A 1 17 ? -0.336 -1.624 5.720 1.00 20.30 17 LYS A CA 9
ATOM 12430 C C . LYS A 1 17 ? -0.678 -0.214 5.165 1.00 31.44 17 LYS A C 9
ATOM 12431 O O . LYS A 1 17 ? -1.722 -0.007 4.531 1.00 12.34 17 LYS A O 9
ATOM 12450 N N . ALA A 1 18 ? 0.254 0.726 5.373 1.00 72.02 18 ALA A N 9
ATOM 12451 C CA . ALA A 1 18 ? 0.077 2.148 5.019 1.00 11.53 18 ALA A CA 9
ATOM 12452 C C . ALA A 1 18 ? 0.184 2.371 3.492 1.00 24.02 18 ALA A C 9
ATOM 12453 O O . ALA A 1 18 ? -0.652 3.059 2.890 1.00 30.10 18 ALA A O 9
ATOM 12460 N N . GLN A 1 19 ? 1.220 1.767 2.878 1.00 74.33 19 GLN A N 9
ATOM 12461 C CA . GLN A 1 19 ? 1.496 1.880 1.431 1.00 11.34 19 GLN A CA 9
ATOM 12462 C C . GLN A 1 19 ? 0.518 1.054 0.592 1.00 41.50 19 GLN A C 9
ATOM 12463 O O . GLN A 1 19 ? 0.296 1.384 -0.574 1.00 72.13 19 GLN A O 9
ATOM 12477 N N . LEU A 1 20 ? -0.025 -0.054 1.164 1.00 52.13 20 LEU A N 9
ATOM 12478 C CA . LEU A 1 20 ? -1.086 -0.824 0.468 1.00 11.14 20 LEU A CA 9
ATOM 12479 C C . LEU A 1 20 ? -2.326 0.050 0.374 1.00 10.43 20 LEU A C 9
ATOM 12480 O O . LEU A 1 20 ? -2.930 0.132 -0.678 1.00 63.12 20 LEU A O 9
ATOM 12496 N N . HIS A 1 21 ? -2.673 0.721 1.495 1.00 24.22 21 HIS A N 9
ATOM 12497 C CA . HIS A 1 21 ? -3.855 1.595 1.565 1.00 11.33 21 HIS A CA 9
ATOM 12498 C C . HIS A 1 21 ? -3.737 2.742 0.545 1.00 44.51 21 HIS A C 9
ATOM 12499 O O . HIS A 1 21 ? -4.704 3.063 -0.149 1.00 55.34 21 HIS A O 9
ATOM 12514 N N . ASP A 1 22 ? -2.521 3.313 0.453 1.00 50.05 22 ASP A N 9
ATOM 12515 C CA . ASP A 1 22 ? -2.182 4.373 -0.513 1.00 64.12 22 ASP A CA 9
ATOM 12516 C C . ASP A 1 22 ? -2.407 3.880 -1.957 1.00 4.44 22 ASP A C 9
ATOM 12517 O O . ASP A 1 22 ? -3.159 4.498 -2.711 1.00 73.01 22 ASP A O 9
ATOM 12526 N N . THR A 1 23 ? -1.790 2.723 -2.287 1.00 14.02 23 THR A N 9
ATOM 12527 C CA . THR A 1 23 ? -1.811 2.144 -3.645 1.00 73.22 23 THR A CA 9
ATOM 12528 C C . THR A 1 23 ? -3.222 1.621 -4.015 1.00 4.21 23 THR A C 9
ATOM 12529 O O . THR A 1 23 ? -3.597 1.662 -5.179 1.00 52.42 23 THR A O 9
ATOM 12540 N N . ASN A 1 24 ? -4.004 1.165 -3.009 1.00 21.33 24 ASN A N 9
ATOM 12541 C CA . ASN A 1 24 ? -5.374 0.636 -3.226 1.00 33.12 24 ASN A CA 9
ATOM 12542 C C . ASN A 1 24 ? -6.316 1.780 -3.609 1.00 73.42 24 ASN A C 9
ATOM 12543 O O . ASN A 1 24 ? -7.016 1.703 -4.621 1.00 51.45 24 ASN A O 9
ATOM 12554 N N . MET A 1 25 ? -6.304 2.846 -2.792 1.00 0.23 25 MET A N 9
ATOM 12555 C CA . MET A 1 25 ? -7.204 3.995 -2.957 1.00 32.43 25 MET A CA 9
ATOM 12556 C C . MET A 1 25 ? -6.855 4.830 -4.197 1.00 51.14 25 MET A C 9
ATOM 12557 O O . MET A 1 25 ? -7.764 5.261 -4.919 1.00 40.21 25 MET A O 9
ATOM 12571 N N . GLU A 1 26 ? -5.545 5.049 -4.458 1.00 63.50 26 GLU A N 9
ATOM 12572 C CA . GLU A 1 26 ? -5.107 5.812 -5.647 1.00 14.24 26 GLU A CA 9
ATOM 12573 C C . GLU A 1 26 ? -5.449 5.038 -6.929 1.00 72.22 26 GLU A C 9
ATOM 12574 O O . GLU A 1 26 ? -5.770 5.647 -7.948 1.00 30.32 26 GLU A O 9
ATOM 12586 N N . LEU A 1 27 ? -5.351 3.682 -6.852 1.00 13.24 27 LEU A N 9
ATOM 12587 C CA . LEU A 1 27 ? -5.785 2.777 -7.919 1.00 52.21 27 LEU A CA 9
ATOM 12588 C C . LEU A 1 27 ? -7.288 2.958 -8.169 1.00 74.01 27 LEU A C 9
ATOM 12589 O O . LEU A 1 27 ? -7.683 3.124 -9.304 1.00 2.44 27 LEU A O 9
ATOM 12605 N N . THR A 1 28 ? -8.100 2.966 -7.078 1.00 14.20 28 THR A N 9
ATOM 12606 C CA . THR A 1 28 ? -9.582 3.076 -7.145 1.00 24.34 28 THR A CA 9
ATOM 12607 C C . THR A 1 28 ? -10.010 4.341 -7.928 1.00 72.22 28 THR A C 9
ATOM 12608 O O . THR A 1 28 ? -10.846 4.267 -8.838 1.00 73.04 28 THR A O 9
ATOM 12619 N N . ASP A 1 29 ? -9.374 5.475 -7.574 1.00 31.44 29 ASP A N 9
ATOM 12620 C CA . ASP A 1 29 ? -9.577 6.786 -8.232 1.00 54.42 29 ASP A CA 9
ATOM 12621 C C . ASP A 1 29 ? -9.173 6.722 -9.717 1.00 15.14 29 ASP A C 9
ATOM 12622 O O . ASP A 1 29 ? -9.935 7.128 -10.612 1.00 63.24 29 ASP A O 9
ATOM 12631 N N . LEU A 1 30 ? -7.969 6.177 -9.948 1.00 74.45 30 LEU A N 9
ATOM 12632 C CA . LEU A 1 30 ? -7.304 6.206 -11.256 1.00 41.23 30 LEU A CA 9
ATOM 12633 C C . LEU A 1 30 ? -8.036 5.281 -12.269 1.00 43.15 30 LEU A C 9
ATOM 12634 O O . LEU A 1 30 ? -8.157 5.631 -13.448 1.00 11.33 30 LEU A O 9
ATOM 12650 N N . LYS A 1 31 ? -8.562 4.124 -11.790 1.00 55.01 31 LYS A N 9
ATOM 12651 C CA . LYS A 1 31 ? -9.273 3.131 -12.650 1.00 10.35 31 LYS A CA 9
ATOM 12652 C C . LYS A 1 31 ? -10.710 3.565 -12.918 1.00 0.52 31 LYS A C 9
ATOM 12653 O O . LYS A 1 31 ? -11.283 3.238 -13.973 1.00 41.50 31 LYS A O 9
ATOM 12672 N N . LEU A 1 32 ? -11.279 4.299 -11.942 1.00 14.21 32 LEU A N 9
ATOM 12673 C CA . LEU A 1 32 ? -12.612 4.894 -12.048 1.00 23.21 32 LEU A CA 9
ATOM 12674 C C . LEU A 1 32 ? -12.668 5.793 -13.286 1.00 41.34 32 LEU A C 9
ATOM 12675 O O . LEU A 1 32 ? -13.364 5.482 -14.257 1.00 63.33 32 LEU A O 9
ATOM 12691 N N . GLN A 1 33 ? -11.840 6.847 -13.273 1.00 52.32 33 GLN A N 9
ATOM 12692 C CA . GLN A 1 33 ? -11.774 7.830 -14.362 1.00 61.13 33 GLN A CA 9
ATOM 12693 C C . GLN A 1 33 ? -11.275 7.186 -15.681 1.00 13.51 33 GLN A C 9
ATOM 12694 O O . GLN A 1 33 ? -11.718 7.597 -16.764 1.00 34.24 33 GLN A O 9
ATOM 12708 N N . LEU A 1 34 ? -10.381 6.158 -15.560 1.00 21.44 34 LEU A N 9
ATOM 12709 C CA . LEU A 1 34 ? -9.823 5.393 -16.716 1.00 20.14 34 LEU A CA 9
ATOM 12710 C C . LEU A 1 34 ? -10.953 4.985 -17.656 1.00 71.30 34 LEU A C 9
ATOM 12711 O O . LEU A 1 34 ? -11.057 5.538 -18.756 1.00 72.02 34 LEU A O 9
ATOM 12727 N N . GLU A 1 35 ? -11.788 4.040 -17.158 1.00 24.53 35 GLU A N 9
ATOM 12728 C CA . GLU A 1 35 ? -12.833 3.365 -17.950 1.00 5.24 35 GLU A CA 9
ATOM 12729 C C . GLU A 1 35 ? -14.071 4.252 -18.180 1.00 65.41 35 GLU A C 9
ATOM 12730 O O . GLU A 1 35 ? -14.887 3.950 -19.055 1.00 13.23 35 GLU A O 9
ATOM 12742 N N . LYS A 1 36 ? -14.220 5.331 -17.371 1.00 2.42 36 LYS A N 9
ATOM 12743 C CA . LYS A 1 36 ? -15.136 6.461 -17.700 1.00 21.52 36 LYS A CA 9
ATOM 12744 C C . LYS A 1 36 ? -14.597 7.256 -18.913 1.00 63.53 36 LYS A C 9
ATOM 12745 O O . LYS A 1 36 ? -15.301 8.103 -19.472 1.00 11.22 36 LYS A O 9
ATOM 12764 N N . ALA A 1 37 ? -13.316 6.983 -19.249 1.00 43.03 37 ALA A N 9
ATOM 12765 C CA . ALA A 1 37 ? -12.608 7.461 -20.457 1.00 52.33 37 ALA A CA 9
ATOM 12766 C C . ALA A 1 37 ? -12.111 8.865 -20.198 1.00 21.22 37 ALA A C 9
ATOM 12767 O O . ALA A 1 37 ? -12.580 9.853 -20.787 1.00 43.13 37 ALA A O 9
ATOM 12774 N N . THR A 1 38 ? -11.198 8.918 -19.203 1.00 44.14 38 THR A N 9
ATOM 12775 C CA . THR A 1 38 ? -10.695 10.189 -18.636 1.00 54.14 38 THR A CA 9
ATOM 12776 C C . THR A 1 38 ? -10.089 11.144 -19.694 1.00 74.31 38 THR A C 9
ATOM 12777 O O . THR A 1 38 ? -9.541 10.722 -20.727 1.00 53.34 38 THR A O 9
ATOM 12788 N N . GLN A 1 39 ? -10.205 12.439 -19.391 1.00 4.31 39 GLN A N 9
ATOM 12789 C CA . GLN A 1 39 ? -9.683 13.544 -20.211 1.00 15.10 39 GLN A CA 9
ATOM 12790 C C . GLN A 1 39 ? -8.550 14.278 -19.472 1.00 42.20 39 GLN A C 9
ATOM 12791 O O . GLN A 1 39 ? -7.825 15.077 -20.080 1.00 73.33 39 GLN A O 9
ATOM 12805 N N . ARG A 1 40 ? -8.420 13.978 -18.166 1.00 15.32 40 ARG A N 9
ATOM 12806 C CA . ARG A 1 40 ? -7.443 14.596 -17.256 1.00 74.44 40 ARG A CA 9
ATOM 12807 C C . ARG A 1 40 ? -7.546 13.913 -15.887 1.00 1.51 40 ARG A C 9
ATOM 12808 O O . ARG A 1 40 ? -8.651 13.627 -15.417 1.00 51.02 40 ARG A O 9
ATOM 12829 N N . GLN A 1 41 ? -6.394 13.656 -15.254 1.00 65.01 41 GLN A N 9
ATOM 12830 C CA . GLN A 1 41 ? -6.337 13.210 -13.852 1.00 22.24 41 GLN A CA 9
ATOM 12831 C C . GLN A 1 41 ? -5.614 14.290 -13.033 1.00 60.04 41 GLN A C 9
ATOM 12832 O O . GLN A 1 41 ? -6.163 14.795 -12.048 1.00 4.55 41 GLN A O 9
ATOM 12846 N N . GLU A 1 42 ? -4.400 14.659 -13.506 1.00 72.30 42 GLU A N 9
ATOM 12847 C CA . GLU A 1 42 ? -3.519 15.708 -12.937 1.00 31.10 42 GLU A CA 9
ATOM 12848 C C . GLU A 1 42 ? -3.463 15.653 -11.388 1.00 24.45 42 GLU A C 9
ATOM 12849 O O . GLU A 1 42 ? -3.551 16.684 -10.703 1.00 51.32 42 GLU A O 9
ATOM 12861 N N . ARG A 1 43 ? -3.329 14.415 -10.852 1.00 41.24 43 ARG A N 9
ATOM 12862 C CA . ARG A 1 43 ? -3.363 14.144 -9.396 1.00 11.12 43 ARG A CA 9
ATOM 12863 C C . ARG A 1 43 ? -2.174 14.834 -8.697 1.00 53.52 43 ARG A C 9
ATOM 12864 O O . ARG A 1 43 ? -2.333 15.467 -7.645 1.00 2.42 43 ARG A O 9
ATOM 12885 N N . PHE A 1 44 ? -0.993 14.724 -9.325 1.00 42.10 44 PHE A N 9
ATOM 12886 C CA . PHE A 1 44 ? 0.211 15.499 -8.944 1.00 62.11 44 PHE A CA 9
ATOM 12887 C C . PHE A 1 44 ? 0.789 16.185 -10.191 1.00 61.30 44 PHE A C 9
ATOM 12888 O O . PHE A 1 44 ? 0.754 15.636 -11.298 1.00 52.32 44 PHE A O 9
ATOM 12905 N N . ASP B 1 1 ? 10.467 -18.276 23.545 1.00 73.22 101 ASP B N 9
ATOM 12906 C CA . ASP B 1 1 ? 9.140 -18.407 22.921 1.00 61.33 101 ASP B CA 9
ATOM 12907 C C . ASP B 1 1 ? 8.903 -17.324 21.863 1.00 52.03 101 ASP B C 9
ATOM 12908 O O . ASP B 1 1 ? 7.977 -17.429 21.077 1.00 71.42 101 ASP B O 9
ATOM 12917 N N . PHE B 1 2 ? 9.761 -16.310 21.831 1.00 4.34 102 PHE B N 9
ATOM 12918 C CA . PHE B 1 2 ? 9.628 -15.146 20.918 1.00 53.20 102 PHE B CA 9
ATOM 12919 C C . PHE B 1 2 ? 9.961 -15.480 19.434 1.00 21.10 102 PHE B C 9
ATOM 12920 O O . PHE B 1 2 ? 9.812 -14.616 18.541 1.00 21.55 102 PHE B O 9
ATOM 12937 N N . LYS B 1 3 ? 10.378 -16.731 19.170 1.00 34.44 103 LYS B N 9
ATOM 12938 C CA . LYS B 1 3 ? 10.660 -17.218 17.803 1.00 43.11 103 LYS B CA 9
ATOM 12939 C C . LYS B 1 3 ? 9.384 -17.122 16.940 1.00 2.44 103 LYS B C 9
ATOM 12940 O O . LYS B 1 3 ? 9.439 -16.836 15.746 1.00 52.41 103 LYS B O 9
ATOM 12959 N N . LYS B 1 4 ? 8.232 -17.304 17.619 1.00 22.43 104 LYS B N 9
ATOM 12960 C CA . LYS B 1 4 ? 6.909 -17.250 16.999 1.00 43.32 104 LYS B CA 9
ATOM 12961 C C . LYS B 1 4 ? 6.547 -15.810 16.626 1.00 1.43 104 LYS B C 9
ATOM 12962 O O . LYS B 1 4 ? 5.923 -15.616 15.603 1.00 22.30 104 LYS B O 9
ATOM 12981 N N . LEU B 1 5 ? 6.951 -14.796 17.462 1.00 73.13 105 LEU B N 9
ATOM 12982 C CA . LEU B 1 5 ? 6.641 -13.369 17.168 1.00 2.50 105 LEU B CA 9
ATOM 12983 C C . LEU B 1 5 ? 7.282 -13.017 15.831 1.00 13.40 105 LEU B C 9
ATOM 12984 O O . LEU B 1 5 ? 6.653 -12.378 14.974 1.00 21.34 105 LEU B O 9
ATOM 13000 N N . TYR B 1 6 ? 8.547 -13.482 15.667 1.00 14.15 106 TYR B N 9
ATOM 13001 C CA . TYR B 1 6 ? 9.304 -13.305 14.419 1.00 62.54 106 TYR B CA 9
ATOM 13002 C C . TYR B 1 6 ? 8.523 -13.925 13.240 1.00 62.31 106 TYR B C 9
ATOM 13003 O O . TYR B 1 6 ? 8.315 -13.270 12.229 1.00 31.35 106 TYR B O 9
ATOM 13021 N N . GLU B 1 7 ? 8.039 -15.164 13.436 1.00 51.13 107 GLU B N 9
ATOM 13022 C CA . GLU B 1 7 ? 7.302 -15.930 12.411 1.00 34.22 107 GLU B CA 9
ATOM 13023 C C . GLU B 1 7 ? 5.964 -15.279 12.019 1.00 24.21 107 GLU B C 9
ATOM 13024 O O . GLU B 1 7 ? 5.636 -15.242 10.838 1.00 40.21 107 GLU B O 9
ATOM 13036 N N . GLN B 1 8 ? 5.198 -14.785 13.015 1.00 2.32 108 GLN B N 9
ATOM 13037 C CA . GLN B 1 8 ? 3.824 -14.275 12.785 1.00 65.42 108 GLN B CA 9
ATOM 13038 C C . GLN B 1 8 ? 3.855 -12.980 11.980 1.00 70.12 108 GLN B C 9
ATOM 13039 O O . GLN B 1 8 ? 3.179 -12.867 10.948 1.00 61.14 108 GLN B O 9
ATOM 13053 N N . ILE B 1 9 ? 4.656 -12.011 12.456 1.00 1.54 109 ILE B N 9
ATOM 13054 C CA . ILE B 1 9 ? 4.748 -10.692 11.823 1.00 63.14 109 ILE B CA 9
ATOM 13055 C C . ILE B 1 9 ? 5.413 -10.805 10.426 1.00 11.13 109 ILE B C 9
ATOM 13056 O O . ILE B 1 9 ? 5.043 -10.083 9.508 1.00 75.34 109 ILE B O 9
ATOM 13072 N N . LEU B 1 10 ? 6.390 -11.732 10.288 1.00 21.14 110 LEU B N 9
ATOM 13073 C CA . LEU B 1 10 ? 7.096 -11.991 9.000 1.00 3.01 110 LEU B CA 9
ATOM 13074 C C . LEU B 1 10 ? 6.165 -12.747 8.016 1.00 73.52 110 LEU B C 9
ATOM 13075 O O . LEU B 1 10 ? 6.243 -12.533 6.804 1.00 21.33 110 LEU B O 9
ATOM 13091 N N . ALA B 1 11 ? 5.273 -13.609 8.550 1.00 24.10 111 ALA B N 9
ATOM 13092 C CA . ALA B 1 11 ? 4.250 -14.311 7.734 1.00 74.21 111 ALA B CA 9
ATOM 13093 C C . ALA B 1 11 ? 3.263 -13.297 7.133 1.00 12.31 111 ALA B C 9
ATOM 13094 O O . ALA B 1 11 ? 2.954 -13.347 5.937 1.00 53.44 111 ALA B O 9
ATOM 13101 N N . GLU B 1 12 ? 2.799 -12.362 7.985 1.00 2.22 112 GLU B N 9
ATOM 13102 C CA . GLU B 1 12 ? 1.928 -11.253 7.568 1.00 23.42 112 GLU B CA 9
ATOM 13103 C C . GLU B 1 12 ? 2.697 -10.293 6.627 1.00 73.52 112 GLU B C 9
ATOM 13104 O O . GLU B 1 12 ? 2.130 -9.801 5.678 1.00 64.42 112 GLU B O 9
ATOM 13116 N N . ASN B 1 13 ? 4.008 -10.093 6.895 1.00 73.24 113 ASN B N 9
ATOM 13117 C CA . ASN B 1 13 ? 4.917 -9.227 6.084 1.00 35.31 113 ASN B CA 9
ATOM 13118 C C . ASN B 1 13 ? 5.032 -9.749 4.636 1.00 43.43 113 ASN B C 9
ATOM 13119 O O . ASN B 1 13 ? 5.012 -8.968 3.679 1.00 51.24 113 ASN B O 9
ATOM 13130 N N . GLU B 1 14 ? 5.151 -11.087 4.508 1.00 40.43 114 GLU B N 9
ATOM 13131 C CA . GLU B 1 14 ? 5.208 -11.785 3.210 1.00 60.52 114 GLU B CA 9
ATOM 13132 C C . GLU B 1 14 ? 3.852 -11.692 2.492 1.00 24.21 114 GLU B C 9
ATOM 13133 O O . GLU B 1 14 ? 3.793 -11.411 1.290 1.00 64.01 114 GLU B O 9
ATOM 13145 N N . LYS B 1 15 ? 2.773 -11.952 3.251 1.00 33.52 115 LYS B N 9
ATOM 13146 C CA . LYS B 1 15 ? 1.391 -11.843 2.756 1.00 70.04 115 LYS B CA 9
ATOM 13147 C C . LYS B 1 15 ? 1.124 -10.420 2.215 1.00 63.52 115 LYS B C 9
ATOM 13148 O O . LYS B 1 15 ? 0.498 -10.243 1.164 1.00 15.01 115 LYS B O 9
ATOM 13167 N N . LEU B 1 16 ? 1.654 -9.422 2.954 1.00 65.12 116 LEU B N 9
ATOM 13168 C CA . LEU B 1 16 ? 1.558 -7.998 2.608 1.00 11.21 116 LEU B CA 9
ATOM 13169 C C . LEU B 1 16 ? 2.397 -7.687 1.366 1.00 63.31 116 LEU B C 9
ATOM 13170 O O . LEU B 1 16 ? 1.998 -6.875 0.539 1.00 23.45 116 LEU B O 9
ATOM 13186 N N . LYS B 1 17 ? 3.532 -8.375 1.236 1.00 43.03 117 LYS B N 9
ATOM 13187 C CA . LYS B 1 17 ? 4.447 -8.222 0.086 1.00 55.44 117 LYS B CA 9
ATOM 13188 C C . LYS B 1 17 ? 3.754 -8.703 -1.209 1.00 51.44 117 LYS B C 9
ATOM 13189 O O . LYS B 1 17 ? 3.898 -8.090 -2.271 1.00 32.35 117 LYS B O 9
ATOM 13208 N N . ALA B 1 18 ? 2.963 -9.783 -1.066 1.00 74.44 118 ALA B N 9
ATOM 13209 C CA . ALA B 1 18 ? 2.264 -10.450 -2.178 1.00 75.31 118 ALA B CA 9
ATOM 13210 C C . ALA B 1 18 ? 1.029 -9.639 -2.628 1.00 14.25 118 ALA B C 9
ATOM 13211 O O . ALA B 1 18 ? 0.805 -9.450 -3.829 1.00 30.41 118 ALA B O 9
ATOM 13218 N N . GLN B 1 19 ? 0.232 -9.157 -1.645 1.00 44.01 119 GLN B N 9
ATOM 13219 C CA . GLN B 1 19 ? -1.015 -8.400 -1.910 1.00 51.41 119 GLN B CA 9
ATOM 13220 C C . GLN B 1 19 ? -0.709 -7.015 -2.507 1.00 53.42 119 GLN B C 9
ATOM 13221 O O . GLN B 1 19 ? -1.425 -6.553 -3.398 1.00 32.31 119 GLN B O 9
ATOM 13235 N N . LEU B 1 20 ? 0.363 -6.354 -1.998 1.00 34.24 120 LEU B N 9
ATOM 13236 C CA . LEU B 1 20 ? 0.774 -5.021 -2.486 1.00 32.41 120 LEU B CA 9
ATOM 13237 C C . LEU B 1 20 ? 1.324 -5.163 -3.895 1.00 72.34 120 LEU B C 9
ATOM 13238 O O . LEU B 1 20 ? 1.063 -4.323 -4.745 1.00 52.23 120 LEU B O 9
ATOM 13254 N N . HIS B 1 21 ? 2.089 -6.261 -4.117 1.00 54.11 121 HIS B N 9
ATOM 13255 C CA . HIS B 1 21 ? 2.631 -6.604 -5.433 1.00 30.14 121 HIS B CA 9
ATOM 13256 C C . HIS B 1 21 ? 1.494 -6.695 -6.452 1.00 0.22 121 HIS B C 9
ATOM 13257 O O . HIS B 1 21 ? 1.573 -6.080 -7.508 1.00 35.34 121 HIS B O 9
ATOM 13272 N N . ASP B 1 22 ? 0.425 -7.425 -6.078 1.00 71.32 122 ASP B N 9
ATOM 13273 C CA . ASP B 1 22 ? -0.778 -7.588 -6.908 1.00 14.03 122 ASP B CA 9
ATOM 13274 C C . ASP B 1 22 ? -1.387 -6.209 -7.248 1.00 44.33 122 ASP B C 9
ATOM 13275 O O . ASP B 1 22 ? -1.599 -5.908 -8.418 1.00 31.21 122 ASP B O 9
ATOM 13284 N N . THR B 1 23 ? -1.574 -5.364 -6.209 1.00 31.42 123 THR B N 9
ATOM 13285 C CA . THR B 1 23 ? -2.154 -4.010 -6.351 1.00 51.11 123 THR B CA 9
ATOM 13286 C C . THR B 1 23 ? -1.286 -3.118 -7.276 1.00 33.12 123 THR B C 9
ATOM 13287 O O . THR B 1 23 ? -1.811 -2.330 -8.067 1.00 34.11 123 THR B O 9
ATOM 13298 N N . ASN B 1 24 ? 0.050 -3.287 -7.190 1.00 70.11 124 ASN B N 9
ATOM 13299 C CA . ASN B 1 24 ? 1.011 -2.509 -7.995 1.00 21.55 124 ASN B CA 9
ATOM 13300 C C . ASN B 1 24 ? 0.963 -2.969 -9.459 1.00 54.22 124 ASN B C 9
ATOM 13301 O O . ASN B 1 24 ? 1.105 -2.145 -10.359 1.00 5.11 124 ASN B O 9
ATOM 13312 N N . MET B 1 25 ? 0.739 -4.290 -9.686 1.00 1.01 125 MET B N 9
ATOM 13313 C CA . MET B 1 25 ? 0.585 -4.859 -11.038 1.00 23.20 125 MET B CA 9
ATOM 13314 C C . MET B 1 25 ? -0.650 -4.268 -11.735 1.00 55.55 125 MET B C 9
ATOM 13315 O O . MET B 1 25 ? -0.556 -3.848 -12.890 1.00 42.11 125 MET B O 9
ATOM 13329 N N . GLU B 1 26 ? -1.790 -4.202 -10.992 1.00 5.22 126 GLU B N 9
ATOM 13330 C CA . GLU B 1 26 ? -3.056 -3.636 -11.517 1.00 42.33 126 GLU B CA 9
ATOM 13331 C C . GLU B 1 26 ? -2.833 -2.157 -11.848 1.00 22.24 126 GLU B C 9
ATOM 13332 O O . GLU B 1 26 ? -3.238 -1.689 -12.896 1.00 60.45 126 GLU B O 9
ATOM 13344 N N . LEU B 1 27 ? -2.141 -1.458 -10.916 1.00 64.21 127 LEU B N 9
ATOM 13345 C CA . LEU B 1 27 ? -1.800 -0.031 -11.039 1.00 55.40 127 LEU B CA 9
ATOM 13346 C C . LEU B 1 27 ? -0.827 0.224 -12.226 1.00 24.25 127 LEU B C 9
ATOM 13347 O O . LEU B 1 27 ? -0.836 1.311 -12.780 1.00 14.55 127 LEU B O 9
ATOM 13363 N N . THR B 1 28 ? 0.005 -0.786 -12.603 1.00 0.41 128 THR B N 9
ATOM 13364 C CA . THR B 1 28 ? 0.934 -0.690 -13.771 1.00 40.15 128 THR B CA 9
ATOM 13365 C C . THR B 1 28 ? 0.136 -0.782 -15.093 1.00 13.41 128 THR B C 9
ATOM 13366 O O . THR B 1 28 ? 0.355 0.004 -16.022 1.00 51.51 128 THR B O 9
ATOM 13377 N N . ASP B 1 29 ? -0.805 -1.743 -15.142 1.00 4.14 129 ASP B N 9
ATOM 13378 C CA . ASP B 1 29 ? -1.734 -1.923 -16.284 1.00 71.15 129 ASP B CA 9
ATOM 13379 C C . ASP B 1 29 ? -2.587 -0.667 -16.457 1.00 51.34 129 ASP B C 9
ATOM 13380 O O . ASP B 1 29 ? -2.743 -0.157 -17.552 1.00 22.51 129 ASP B O 9
ATOM 13389 N N . LEU B 1 30 ? -3.089 -0.181 -15.320 1.00 53.41 130 LEU B N 9
ATOM 13390 C CA . LEU B 1 30 ? -3.964 0.978 -15.203 1.00 74.52 130 LEU B CA 9
ATOM 13391 C C . LEU B 1 30 ? -3.237 2.242 -15.675 1.00 71.32 130 LEU B C 9
ATOM 13392 O O . LEU B 1 30 ? -3.789 3.013 -16.435 1.00 10.50 130 LEU B O 9
ATOM 13408 N N . LYS B 1 31 ? -1.994 2.395 -15.210 1.00 44.23 131 LYS B N 9
ATOM 13409 C CA . LYS B 1 31 ? -1.060 3.463 -15.606 1.00 64.44 131 LYS B CA 9
ATOM 13410 C C . LYS B 1 31 ? -0.934 3.548 -17.150 1.00 34.11 131 LYS B C 9
ATOM 13411 O O . LYS B 1 31 ? -1.046 4.640 -17.737 1.00 65.14 131 LYS B O 9
ATOM 13430 N N . LEU B 1 32 ? -0.759 2.369 -17.781 1.00 52.41 132 LEU B N 9
ATOM 13431 C CA . LEU B 1 32 ? -0.652 2.238 -19.243 1.00 14.42 132 LEU B CA 9
ATOM 13432 C C . LEU B 1 32 ? -1.981 2.620 -19.930 1.00 32.45 132 LEU B C 9
ATOM 13433 O O . LEU B 1 32 ? -2.008 3.431 -20.853 1.00 4.22 132 LEU B O 9
ATOM 13449 N N . GLN B 1 33 ? -3.080 2.042 -19.438 1.00 34.24 133 GLN B N 9
ATOM 13450 C CA . GLN B 1 33 ? -4.422 2.217 -20.022 1.00 60.22 133 GLN B CA 9
ATOM 13451 C C . GLN B 1 33 ? -4.935 3.661 -19.825 1.00 43.31 133 GLN B C 9
ATOM 13452 O O . GLN B 1 33 ? -5.724 4.158 -20.629 1.00 11.21 133 GLN B O 9
ATOM 13466 N N . LEU B 1 34 ? -4.450 4.318 -18.755 1.00 24.34 134 LEU B N 9
ATOM 13467 C CA . LEU B 1 34 ? -4.871 5.680 -18.356 1.00 51.15 134 LEU B CA 9
ATOM 13468 C C . LEU B 1 34 ? -4.283 6.678 -19.351 1.00 54.31 134 LEU B C 9
ATOM 13469 O O . LEU B 1 34 ? -4.998 7.537 -19.858 1.00 13.40 134 LEU B O 9
ATOM 13485 N N . GLU B 1 35 ? -2.969 6.543 -19.633 1.00 62.21 135 GLU B N 9
ATOM 13486 C CA . GLU B 1 35 ? -2.280 7.405 -20.615 1.00 51.31 135 GLU B CA 9
ATOM 13487 C C . GLU B 1 35 ? -2.755 7.098 -22.059 1.00 33.13 135 GLU B C 9
ATOM 13488 O O . GLU B 1 35 ? -2.631 7.944 -22.944 1.00 3.33 135 GLU B O 9
ATOM 13500 N N . LYS B 1 36 ? -3.295 5.880 -22.282 1.00 32.52 136 LYS B N 9
ATOM 13501 C CA . LYS B 1 36 ? -3.968 5.521 -23.552 1.00 61.22 136 LYS B CA 9
ATOM 13502 C C . LYS B 1 36 ? -5.366 6.175 -23.628 1.00 11.31 136 LYS B C 9
ATOM 13503 O O . LYS B 1 36 ? -5.825 6.532 -24.713 1.00 34.15 136 LYS B O 9
ATOM 13522 N N . ALA B 1 37 ? -6.028 6.327 -22.465 1.00 52.21 137 ALA B N 9
ATOM 13523 C CA . ALA B 1 37 ? -7.368 6.948 -22.371 1.00 61.42 137 ALA B CA 9
ATOM 13524 C C . ALA B 1 37 ? -7.287 8.468 -22.599 1.00 20.21 137 ALA B C 9
ATOM 13525 O O . ALA B 1 37 ? -8.038 9.030 -23.408 1.00 34.50 137 ALA B O 9
ATOM 13532 N N . THR B 1 38 ? -6.343 9.115 -21.896 1.00 53.53 138 THR B N 9
ATOM 13533 C CA . THR B 1 38 ? -6.197 10.581 -21.892 1.00 31.40 138 THR B CA 9
ATOM 13534 C C . THR B 1 38 ? -5.015 11.043 -22.768 1.00 44.20 138 THR B C 9
ATOM 13535 O O . THR B 1 38 ? -4.114 10.267 -23.083 1.00 21.42 138 THR B O 9
ATOM 13546 N N . GLN B 1 39 ? -5.054 12.326 -23.152 1.00 15.23 139 GLN B N 9
ATOM 13547 C CA . GLN B 1 39 ? -3.935 13.048 -23.798 1.00 14.54 139 GLN B CA 9
ATOM 13548 C C . GLN B 1 39 ? -3.110 13.801 -22.738 1.00 53.41 139 GLN B C 9
ATOM 13549 O O . GLN B 1 39 ? -1.988 14.238 -23.008 1.00 31.44 139 GLN B O 9
ATOM 13563 N N . ARG B 1 40 ? -3.717 13.980 -21.545 1.00 32.14 140 ARG B N 9
ATOM 13564 C CA . ARG B 1 40 ? -3.092 14.661 -20.387 1.00 44.12 140 ARG B CA 9
ATOM 13565 C C . ARG B 1 40 ? -1.902 13.817 -19.849 1.00 30.54 140 ARG B C 9
ATOM 13566 O O . ARG B 1 40 ? -1.795 12.640 -20.217 1.00 11.03 140 ARG B O 9
ATOM 13587 N N . GLN B 1 41 ? -1.033 14.426 -18.979 1.00 34.03 141 GLN B N 9
ATOM 13588 C CA . GLN B 1 41 ? 0.302 13.874 -18.624 1.00 13.35 141 GLN B CA 9
ATOM 13589 C C . GLN B 1 41 ? 0.256 12.361 -18.301 1.00 34.25 141 GLN B C 9
ATOM 13590 O O . GLN B 1 41 ? -0.635 11.865 -17.592 1.00 25.41 141 GLN B O 9
ATOM 13604 N N . GLU B 1 42 ? 1.223 11.657 -18.872 1.00 11.12 142 GLU B N 9
ATOM 13605 C CA . GLU B 1 42 ? 1.343 10.194 -18.812 1.00 42.13 142 GLU B CA 9
ATOM 13606 C C . GLU B 1 42 ? 2.164 9.771 -17.579 1.00 53.23 142 GLU B C 9
ATOM 13607 O O . GLU B 1 42 ? 2.387 8.579 -17.360 1.00 51.21 142 GLU B O 9
ATOM 13619 N N . ARG B 1 43 ? 2.604 10.780 -16.792 1.00 74.42 143 ARG B N 9
ATOM 13620 C CA . ARG B 1 43 ? 3.431 10.605 -15.590 1.00 11.22 143 ARG B CA 9
ATOM 13621 C C . ARG B 1 43 ? 2.694 9.799 -14.500 1.00 41.44 143 ARG B C 9
ATOM 13622 O O . ARG B 1 43 ? 3.063 8.657 -14.206 1.00 64.14 143 ARG B O 9
ATOM 13643 N N . PHE B 1 44 ? 1.658 10.419 -13.903 1.00 23.21 144 PHE B N 9
ATOM 13644 C CA . PHE B 1 44 ? 0.942 9.860 -12.747 1.00 50.53 144 PHE B CA 9
ATOM 13645 C C . PHE B 1 44 ? -0.362 10.678 -12.484 1.00 74.45 144 PHE B C 9
ATOM 13646 O O . PHE B 1 44 ? -0.973 10.519 -11.408 1.00 13.50 144 PHE B O 9
ATOM 13663 N N . ASP A 1 1 ? 15.263 -6.207 24.219 1.00 73.21 1 ASP A N 10
ATOM 13664 C CA . ASP A 1 1 ? 15.595 -6.271 22.767 1.00 32.54 1 ASP A CA 10
ATOM 13665 C C . ASP A 1 1 ? 14.325 -6.414 21.923 1.00 73.44 1 ASP A C 10
ATOM 13666 O O . ASP A 1 1 ? 14.101 -5.667 20.970 1.00 41.32 1 ASP A O 10
ATOM 13677 N N . PHE A 1 2 ? 13.494 -7.395 22.293 1.00 25.54 2 PHE A N 10
ATOM 13678 C CA . PHE A 1 2 ? 12.346 -7.832 21.484 1.00 74.13 2 PHE A CA 10
ATOM 13679 C C . PHE A 1 2 ? 11.163 -6.838 21.492 1.00 50.54 2 PHE A C 10
ATOM 13680 O O . PHE A 1 2 ? 10.266 -6.942 20.648 1.00 35.33 2 PHE A O 10
ATOM 13697 N N . LYS A 1 3 ? 11.181 -5.862 22.420 1.00 60.10 3 LYS A N 10
ATOM 13698 C CA . LYS A 1 3 ? 10.112 -4.848 22.509 1.00 60.23 3 LYS A CA 10
ATOM 13699 C C . LYS A 1 3 ? 10.233 -3.885 21.314 1.00 62.31 3 LYS A C 10
ATOM 13700 O O . LYS A 1 3 ? 9.235 -3.462 20.712 1.00 23.51 3 LYS A O 10
ATOM 13719 N N . LYS A 1 4 ? 11.500 -3.593 20.950 1.00 43.40 4 LYS A N 10
ATOM 13720 C CA . LYS A 1 4 ? 11.821 -2.678 19.862 1.00 24.05 4 LYS A CA 10
ATOM 13721 C C . LYS A 1 4 ? 11.805 -3.447 18.541 1.00 35.31 4 LYS A C 10
ATOM 13722 O O . LYS A 1 4 ? 11.643 -2.845 17.503 1.00 2.45 4 LYS A O 10
ATOM 13741 N N . LEU A 1 5 ? 11.986 -4.793 18.601 1.00 70.01 5 LEU A N 10
ATOM 13742 C CA . LEU A 1 5 ? 11.827 -5.678 17.425 1.00 12.02 5 LEU A CA 10
ATOM 13743 C C . LEU A 1 5 ? 10.438 -5.462 16.801 1.00 45.34 5 LEU A C 10
ATOM 13744 O O . LEU A 1 5 ? 10.298 -5.369 15.571 1.00 52.13 5 LEU A O 10
ATOM 13760 N N . TYR A 1 6 ? 9.424 -5.394 17.698 1.00 72.40 6 TYR A N 10
ATOM 13761 C CA . TYR A 1 6 ? 8.061 -5.018 17.342 1.00 3.31 6 TYR A CA 10
ATOM 13762 C C . TYR A 1 6 ? 8.061 -3.646 16.651 1.00 72.22 6 TYR A C 10
ATOM 13763 O O . TYR A 1 6 ? 7.592 -3.536 15.530 1.00 43.10 6 TYR A O 10
ATOM 13781 N N . GLU A 1 7 ? 8.676 -2.641 17.318 1.00 22.15 7 GLU A N 10
ATOM 13782 C CA . GLU A 1 7 ? 8.766 -1.250 16.817 1.00 75.31 7 GLU A CA 10
ATOM 13783 C C . GLU A 1 7 ? 9.364 -1.173 15.398 1.00 71.02 7 GLU A C 10
ATOM 13784 O O . GLU A 1 7 ? 8.915 -0.370 14.604 1.00 72.13 7 GLU A O 10
ATOM 13796 N N . GLN A 1 8 ? 10.374 -2.025 15.114 1.00 64.24 8 GLN A N 10
ATOM 13797 C CA . GLN A 1 8 ? 11.134 -1.997 13.841 1.00 41.43 8 GLN A CA 10
ATOM 13798 C C . GLN A 1 8 ? 10.251 -2.348 12.645 1.00 3.54 8 GLN A C 10
ATOM 13799 O O . GLN A 1 8 ? 9.966 -1.474 11.813 1.00 61.20 8 GLN A O 10
ATOM 13813 N N . ILE A 1 9 ? 9.830 -3.637 12.559 1.00 61.14 9 ILE A N 10
ATOM 13814 C CA . ILE A 1 9 ? 8.978 -4.100 11.450 1.00 44.15 9 ILE A CA 10
ATOM 13815 C C . ILE A 1 9 ? 7.653 -3.313 11.400 1.00 23.04 9 ILE A C 10
ATOM 13816 O O . ILE A 1 9 ? 7.201 -2.976 10.318 1.00 61.31 9 ILE A O 10
ATOM 13832 N N . LEU A 1 10 ? 7.050 -3.046 12.580 1.00 64.42 10 LEU A N 10
ATOM 13833 C CA . LEU A 1 10 ? 5.734 -2.368 12.688 1.00 73.33 10 LEU A CA 10
ATOM 13834 C C . LEU A 1 10 ? 5.825 -0.901 12.225 1.00 21.32 10 LEU A C 10
ATOM 13835 O O . LEU A 1 10 ? 4.857 -0.383 11.691 1.00 31.34 10 LEU A O 10
ATOM 13851 N N . ALA A 1 11 ? 6.990 -0.242 12.422 1.00 52.10 11 ALA A N 10
ATOM 13852 C CA . ALA A 1 11 ? 7.216 1.133 11.915 1.00 64.44 11 ALA A CA 10
ATOM 13853 C C . ALA A 1 11 ? 7.180 1.143 10.375 1.00 74.02 11 ALA A C 10
ATOM 13854 O O . ALA A 1 11 ? 6.534 2.008 9.767 1.00 53.32 11 ALA A O 10
ATOM 13861 N N . GLU A 1 12 ? 7.872 0.157 9.760 1.00 73.00 12 GLU A N 10
ATOM 13862 C CA . GLU A 1 12 ? 7.874 -0.019 8.297 1.00 42.30 12 GLU A CA 10
ATOM 13863 C C . GLU A 1 12 ? 6.474 -0.424 7.804 1.00 31.12 12 GLU A C 10
ATOM 13864 O O . GLU A 1 12 ? 5.996 0.099 6.820 1.00 2.21 12 GLU A O 10
ATOM 13876 N N . ASN A 1 13 ? 5.832 -1.327 8.562 1.00 11.41 13 ASN A N 10
ATOM 13877 C CA . ASN A 1 13 ? 4.514 -1.926 8.251 1.00 24.33 13 ASN A CA 10
ATOM 13878 C C . ASN A 1 13 ? 3.417 -0.845 8.258 1.00 33.31 13 ASN A C 10
ATOM 13879 O O . ASN A 1 13 ? 2.558 -0.818 7.382 1.00 10.22 13 ASN A O 10
ATOM 13890 N N . GLU A 1 14 ? 3.502 0.046 9.260 1.00 2.01 14 GLU A N 10
ATOM 13891 C CA . GLU A 1 14 ? 2.622 1.213 9.423 1.00 74.03 14 GLU A CA 10
ATOM 13892 C C . GLU A 1 14 ? 2.765 2.137 8.215 1.00 5.04 14 GLU A C 10
ATOM 13893 O O . GLU A 1 14 ? 1.763 2.557 7.617 1.00 54.25 14 GLU A O 10
ATOM 13905 N N . LYS A 1 15 ? 4.029 2.437 7.881 1.00 72.03 15 LYS A N 10
ATOM 13906 C CA . LYS A 1 15 ? 4.375 3.256 6.726 1.00 62.12 15 LYS A CA 10
ATOM 13907 C C . LYS A 1 15 ? 3.780 2.639 5.447 1.00 2.51 15 LYS A C 10
ATOM 13908 O O . LYS A 1 15 ? 3.198 3.345 4.644 1.00 63.13 15 LYS A O 10
ATOM 13927 N N . LEU A 1 16 ? 3.901 1.293 5.325 1.00 50.44 16 LEU A N 10
ATOM 13928 C CA . LEU A 1 16 ? 3.447 0.526 4.148 1.00 61.13 16 LEU A CA 10
ATOM 13929 C C . LEU A 1 16 ? 1.915 0.586 3.995 1.00 32.51 16 LEU A C 10
ATOM 13930 O O . LEU A 1 16 ? 1.401 0.518 2.878 1.00 4.14 16 LEU A O 10
ATOM 13946 N N . LYS A 1 17 ? 1.202 0.722 5.125 1.00 33.44 17 LYS A N 10
ATOM 13947 C CA . LYS A 1 17 ? -0.256 0.913 5.129 1.00 72.00 17 LYS A CA 10
ATOM 13948 C C . LYS A 1 17 ? -0.628 2.339 4.682 1.00 22.23 17 LYS A C 10
ATOM 13949 O O . LYS A 1 17 ? -1.641 2.535 4.007 1.00 42.20 17 LYS A O 10
ATOM 13968 N N . ALA A 1 18 ? 0.215 3.326 5.055 1.00 53.03 18 ALA A N 10
ATOM 13969 C CA . ALA A 1 18 ? -0.023 4.748 4.743 1.00 22.14 18 ALA A CA 10
ATOM 13970 C C . ALA A 1 18 ? 0.175 5.014 3.237 1.00 2.34 18 ALA A C 10
ATOM 13971 O O . ALA A 1 18 ? -0.687 5.596 2.583 1.00 2.33 18 ALA A O 10
ATOM 13978 N N . GLN A 1 19 ? 1.312 4.535 2.699 1.00 32.04 19 GLN A N 10
ATOM 13979 C CA . GLN A 1 19 ? 1.676 4.705 1.281 1.00 4.52 19 GLN A CA 10
ATOM 13980 C C . GLN A 1 19 ? 0.787 3.866 0.350 1.00 21.32 19 GLN A C 10
ATOM 13981 O O . GLN A 1 19 ? 0.529 4.289 -0.780 1.00 30.52 19 GLN A O 10
ATOM 13995 N N . LEU A 1 20 ? 0.327 2.670 0.814 1.00 20.44 20 LEU A N 10
ATOM 13996 C CA . LEU A 1 20 ? -0.645 1.870 0.030 1.00 45.45 20 LEU A CA 10
ATOM 13997 C C . LEU A 1 20 ? -1.965 2.633 -0.040 1.00 34.43 20 LEU A C 10
ATOM 13998 O O . LEU A 1 20 ? -2.575 2.696 -1.092 1.00 74.05 20 LEU A O 10
ATOM 14014 N N . HIS A 1 21 ? -2.355 3.243 1.099 1.00 24.35 21 HIS A N 10
ATOM 14015 C CA . HIS A 1 21 ? -3.608 4.005 1.236 1.00 35.41 21 HIS A CA 10
ATOM 14016 C C . HIS A 1 21 ? -3.629 5.181 0.244 1.00 5.22 21 HIS A C 10
ATOM 14017 O O . HIS A 1 21 ? -4.672 5.495 -0.330 1.00 34.02 21 HIS A O 10
ATOM 14032 N N . ASP A 1 22 ? -2.441 5.789 0.031 1.00 43.12 22 ASP A N 10
ATOM 14033 C CA . ASP A 1 22 ? -2.251 6.874 -0.949 1.00 43.10 22 ASP A CA 10
ATOM 14034 C C . ASP A 1 22 ? -2.321 6.352 -2.384 1.00 31.22 22 ASP A C 10
ATOM 14035 O O . ASP A 1 22 ? -2.989 6.955 -3.221 1.00 35.31 22 ASP A O 10
ATOM 14044 N N . THR A 1 23 ? -1.636 5.223 -2.655 1.00 21.14 23 THR A N 10
ATOM 14045 C CA . THR A 1 23 ? -1.607 4.638 -4.006 1.00 63.45 23 THR A CA 10
ATOM 14046 C C . THR A 1 23 ? -2.994 4.091 -4.410 1.00 73.01 23 THR A C 10
ATOM 14047 O O . THR A 1 23 ? -3.349 4.108 -5.580 1.00 32.13 23 THR A O 10
ATOM 14058 N N . ASN A 1 24 ? -3.780 3.650 -3.406 1.00 12.40 24 ASN A N 10
ATOM 14059 C CA . ASN A 1 24 ? -5.136 3.109 -3.604 1.00 10.44 24 ASN A CA 10
ATOM 14060 C C . ASN A 1 24 ? -6.115 4.260 -3.890 1.00 73.01 24 ASN A C 10
ATOM 14061 O O . ASN A 1 24 ? -6.928 4.166 -4.821 1.00 54.13 24 ASN A O 10
ATOM 14072 N N . MET A 1 25 ? -6.014 5.353 -3.094 1.00 44.14 25 MET A N 10
ATOM 14073 C CA . MET A 1 25 ? -6.951 6.484 -3.193 1.00 14.14 25 MET A CA 10
ATOM 14074 C C . MET A 1 25 ? -6.738 7.237 -4.514 1.00 11.10 25 MET A C 10
ATOM 14075 O O . MET A 1 25 ? -7.706 7.684 -5.135 1.00 52.32 25 MET A O 10
ATOM 14089 N N . GLU A 1 26 ? -5.457 7.344 -4.939 1.00 61.54 26 GLU A N 10
ATOM 14090 C CA . GLU A 1 26 ? -5.085 8.058 -6.164 1.00 63.15 26 GLU A CA 10
ATOM 14091 C C . GLU A 1 26 ? -5.372 7.187 -7.389 1.00 62.04 26 GLU A C 10
ATOM 14092 O O . GLU A 1 26 ? -5.645 7.724 -8.430 1.00 74.13 26 GLU A O 10
ATOM 14104 N N . LEU A 1 27 ? -5.268 5.838 -7.244 1.00 74.23 27 LEU A N 10
ATOM 14105 C CA . LEU A 1 27 ? -5.680 4.865 -8.283 1.00 42.44 27 LEU A CA 10
ATOM 14106 C C . LEU A 1 27 ? -7.185 4.996 -8.608 1.00 1.42 27 LEU A C 10
ATOM 14107 O O . LEU A 1 27 ? -7.568 5.055 -9.782 1.00 22.53 27 LEU A O 10
ATOM 14123 N N . THR A 1 28 ? -8.019 5.034 -7.549 1.00 0.51 28 THR A N 10
ATOM 14124 C CA . THR A 1 28 ? -9.483 5.175 -7.673 1.00 30.24 28 THR A CA 10
ATOM 14125 C C . THR A 1 28 ? -9.848 6.554 -8.266 1.00 11.45 28 THR A C 10
ATOM 14126 O O . THR A 1 28 ? -10.723 6.662 -9.133 1.00 32.33 28 THR A O 10
ATOM 14137 N N . ASP A 1 29 ? -9.129 7.594 -7.797 1.00 62.11 29 ASP A N 10
ATOM 14138 C CA . ASP A 1 29 ? -9.306 8.988 -8.249 1.00 72.31 29 ASP A CA 10
ATOM 14139 C C . ASP A 1 29 ? -8.815 9.158 -9.700 1.00 13.55 29 ASP A C 10
ATOM 14140 O O . ASP A 1 29 ? -9.392 9.936 -10.466 1.00 71.35 29 ASP A O 10
ATOM 14149 N N . LEU A 1 30 ? -7.765 8.393 -10.058 1.00 12.21 30 LEU A N 10
ATOM 14150 C CA . LEU A 1 30 ? -7.160 8.409 -11.401 1.00 75.01 30 LEU A CA 10
ATOM 14151 C C . LEU A 1 30 ? -8.165 7.831 -12.401 1.00 74.20 30 LEU A C 10
ATOM 14152 O O . LEU A 1 30 ? -8.355 8.378 -13.479 1.00 41.32 30 LEU A O 10
ATOM 14168 N N . LYS A 1 31 ? -8.813 6.723 -11.979 1.00 21.40 31 LYS A N 10
ATOM 14169 C CA . LYS A 1 31 ? -9.818 5.983 -12.769 1.00 2.20 31 LYS A CA 10
ATOM 14170 C C . LYS A 1 31 ? -11.116 6.815 -12.890 1.00 52.03 31 LYS A C 10
ATOM 14171 O O . LYS A 1 31 ? -11.823 6.743 -13.908 1.00 51.21 31 LYS A O 10
ATOM 14190 N N . LEU A 1 32 ? -11.381 7.619 -11.847 1.00 53.33 32 LEU A N 10
ATOM 14191 C CA . LEU A 1 32 ? -12.572 8.474 -11.756 1.00 23.44 32 LEU A CA 10
ATOM 14192 C C . LEU A 1 32 ? -12.542 9.534 -12.874 1.00 41.22 32 LEU A C 10
ATOM 14193 O O . LEU A 1 32 ? -13.425 9.570 -13.736 1.00 42.11 32 LEU A O 10
ATOM 14209 N N . GLN A 1 33 ? -11.483 10.363 -12.878 1.00 71.02 33 GLN A N 10
ATOM 14210 C CA . GLN A 1 33 ? -11.312 11.425 -13.888 1.00 34.51 33 GLN A CA 10
ATOM 14211 C C . GLN A 1 33 ? -10.860 10.852 -15.260 1.00 31.42 33 GLN A C 10
ATOM 14212 O O . GLN A 1 33 ? -11.072 11.502 -16.298 1.00 73.04 33 GLN A O 10
ATOM 14226 N N . LEU A 1 34 ? -10.298 9.611 -15.257 1.00 22.31 34 LEU A N 10
ATOM 14227 C CA . LEU A 1 34 ? -10.011 8.844 -16.497 1.00 44.34 34 LEU A CA 10
ATOM 14228 C C . LEU A 1 34 ? -11.257 8.774 -17.373 1.00 10.44 34 LEU A C 10
ATOM 14229 O O . LEU A 1 34 ? -11.248 9.329 -18.487 1.00 21.22 34 LEU A O 10
ATOM 14245 N N . GLU A 1 35 ? -12.320 8.133 -16.820 1.00 72.04 35 GLU A N 10
ATOM 14246 C CA . GLU A 1 35 ? -13.589 7.890 -17.529 1.00 62.13 35 GLU A CA 10
ATOM 14247 C C . GLU A 1 35 ? -14.383 9.199 -17.720 1.00 51.04 35 GLU A C 10
ATOM 14248 O O . GLU A 1 35 ? -15.215 9.291 -18.626 1.00 63.32 35 GLU A O 10
ATOM 14260 N N . LYS A 1 36 ? -14.135 10.205 -16.842 1.00 74.03 36 LYS A N 10
ATOM 14261 C CA . LYS A 1 36 ? -14.637 11.586 -17.059 1.00 15.35 36 LYS A CA 10
ATOM 14262 C C . LYS A 1 36 ? -13.883 12.276 -18.217 1.00 62.11 36 LYS A C 10
ATOM 14263 O O . LYS A 1 36 ? -14.214 13.405 -18.589 1.00 20.24 36 LYS A O 10
ATOM 14282 N N . ALA A 1 37 ? -12.837 11.598 -18.716 1.00 34.24 37 ALA A N 10
ATOM 14283 C CA . ALA A 1 37 ? -12.080 11.973 -19.920 1.00 60.13 37 ALA A CA 10
ATOM 14284 C C . ALA A 1 37 ? -11.065 13.020 -19.527 1.00 64.22 37 ALA A C 10
ATOM 14285 O O . ALA A 1 37 ? -11.236 14.211 -19.796 1.00 53.22 37 ALA A O 10
ATOM 14292 N N . THR A 1 38 ? -10.099 12.532 -18.731 1.00 41.13 38 THR A N 10
ATOM 14293 C CA . THR A 1 38 ? -8.942 13.302 -18.178 1.00 0.32 38 THR A CA 10
ATOM 14294 C C . THR A 1 38 ? -8.314 14.383 -19.119 1.00 21.31 38 THR A C 10
ATOM 14295 O O . THR A 1 38 ? -8.605 14.469 -20.3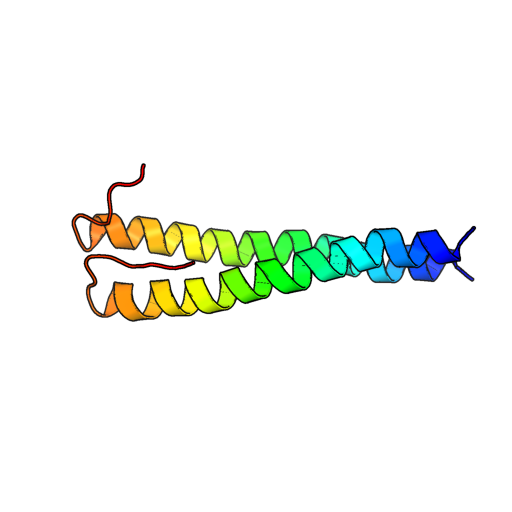18 1.00 34.21 38 THR A O 10
ATOM 14306 N N . GLN A 1 39 ? -7.414 15.169 -18.531 1.00 42.15 39 GLN A N 10
ATOM 14307 C CA . GLN A 1 39 ? -6.527 16.099 -19.257 1.00 71.44 39 GLN A CA 10
ATOM 14308 C C . GLN A 1 39 ? -5.144 16.125 -18.566 1.00 13.20 39 GLN A C 10
ATOM 14309 O O . GLN A 1 39 ? -4.106 16.245 -19.221 1.00 62.00 39 GLN A O 10
ATOM 14323 N N . ARG A 1 40 ? -5.175 15.993 -17.223 1.00 42.13 40 ARG A N 10
ATOM 14324 C CA . ARG A 1 40 ? -3.999 16.022 -16.341 1.00 63.33 40 ARG A CA 10
ATOM 14325 C C . ARG A 1 40 ? -4.368 15.343 -15.014 1.00 15.25 40 ARG A C 10
ATOM 14326 O O . ARG A 1 40 ? -5.537 15.362 -14.604 1.00 64.13 40 ARG A O 10
ATOM 14347 N N . GLN A 1 41 ? -3.364 14.752 -14.365 1.00 33.24 41 GLN A N 10
ATOM 14348 C CA . GLN A 1 41 ? -3.504 14.143 -13.041 1.00 73.32 41 GLN A CA 10
ATOM 14349 C C . GLN A 1 41 ? -2.556 14.847 -12.062 1.00 44.54 41 GLN A C 10
ATOM 14350 O O . GLN A 1 41 ? -1.499 15.359 -12.453 1.00 21.22 41 GLN A O 10
ATOM 14364 N N . GLU A 1 42 ? -2.951 14.866 -10.790 1.00 62.22 42 GLU A N 10
ATOM 14365 C CA . GLU A 1 42 ? -2.156 15.432 -9.696 1.00 30.02 42 GLU A CA 10
ATOM 14366 C C . GLU A 1 42 ? -2.048 14.376 -8.591 1.00 41.42 42 GLU A C 10
ATOM 14367 O O . GLU A 1 42 ? -2.936 14.251 -7.738 1.00 74.31 42 GLU A O 10
ATOM 14379 N N . ARG A 1 43 ? -0.996 13.556 -8.686 1.00 24.23 43 ARG A N 10
ATOM 14380 C CA . ARG A 1 43 ? -0.675 12.529 -7.684 1.00 11.12 43 ARG A CA 10
ATOM 14381 C C . ARG A 1 43 ? 0.007 13.189 -6.474 1.00 74.51 43 ARG A C 10
ATOM 14382 O O . ARG A 1 43 ? -0.413 13.012 -5.323 1.00 33.34 43 ARG A O 10
ATOM 14403 N N . PHE A 1 44 ? 1.056 13.968 -6.773 1.00 64.31 44 PHE A N 10
ATOM 14404 C CA . PHE A 1 44 ? 1.814 14.752 -5.790 1.00 63.45 44 PHE A CA 10
ATOM 14405 C C . PHE A 1 44 ? 2.182 16.113 -6.392 1.00 14.53 44 PHE A C 10
ATOM 14406 O O . PHE A 1 44 ? 2.047 16.336 -7.603 1.00 13.43 44 PHE A O 10
ATOM 14423 N N . ASP B 1 1 ? 9.768 -16.305 22.723 1.00 61.11 101 ASP B N 10
ATOM 14424 C CA . ASP B 1 1 ? 8.358 -15.948 22.925 1.00 54.31 101 ASP B CA 10
ATOM 14425 C C . ASP B 1 1 ? 7.952 -14.793 22.004 1.00 53.34 101 ASP B C 10
ATOM 14426 O O . ASP B 1 1 ? 6.764 -14.485 21.863 1.00 65.21 101 ASP B O 10
ATOM 14435 N N . PHE B 1 2 ? 8.955 -14.147 21.403 1.00 73.13 102 PHE B N 10
ATOM 14436 C CA . PHE B 1 2 ? 8.778 -12.982 20.525 1.00 61.32 102 PHE B CA 10
ATOM 14437 C C . PHE B 1 2 ? 9.284 -13.263 19.093 1.00 31.22 102 PHE B C 10
ATOM 14438 O O . PHE B 1 2 ? 9.182 -12.400 18.212 1.00 3.32 102 PHE B O 10
ATOM 14455 N N . LYS B 1 3 ? 9.828 -14.478 18.865 1.00 74.12 103 LYS B N 10
ATOM 14456 C CA . LYS B 1 3 ? 10.206 -14.925 17.513 1.00 32.40 103 LYS B CA 10
ATOM 14457 C C . LYS B 1 3 ? 8.946 -14.972 16.635 1.00 74.32 103 LYS B C 10
ATOM 14458 O O . LYS B 1 3 ? 8.992 -14.671 15.438 1.00 74.52 103 LYS B O 10
ATOM 14477 N N . LYS B 1 4 ? 7.810 -15.333 17.287 1.00 72.24 104 LYS B N 10
ATOM 14478 C CA . LYS B 1 4 ? 6.490 -15.294 16.679 1.00 23.21 104 LYS B CA 10
ATOM 14479 C C . LYS B 1 4 ? 6.133 -13.869 16.212 1.00 11.22 104 LYS B C 10
ATOM 14480 O O . LYS B 1 4 ? 5.651 -13.725 15.104 1.00 72.42 104 LYS B O 10
ATOM 14499 N N . LEU B 1 5 ? 6.437 -12.810 17.044 1.00 73.52 105 LEU B N 10
ATOM 14500 C CA . LEU B 1 5 ? 6.054 -11.402 16.711 1.00 72.11 105 LEU B CA 10
ATOM 14501 C C . LEU B 1 5 ? 6.752 -10.998 15.421 1.00 63.54 105 LEU B C 10
ATOM 14502 O O . LEU B 1 5 ? 6.141 -10.347 14.559 1.00 71.20 105 LEU B O 10
ATOM 14518 N N . TYR B 1 6 ? 8.052 -11.403 15.315 1.00 74.44 106 TYR B N 10
ATOM 14519 C CA . TYR B 1 6 ? 8.863 -11.155 14.122 1.00 22.35 106 TYR B CA 10
ATOM 14520 C C . TYR B 1 6 ? 8.140 -11.721 12.904 1.00 13.42 106 TYR B C 10
ATOM 14521 O O . TYR B 1 6 ? 7.887 -11.000 11.958 1.00 3.14 106 TYR B O 10
ATOM 14539 N N . GLU B 1 7 ? 7.707 -12.987 13.016 1.00 64.12 107 GLU B N 10
ATOM 14540 C CA . GLU B 1 7 ? 7.026 -13.697 11.936 1.00 32.31 107 GLU B CA 10
ATOM 14541 C C . GLU B 1 7 ? 5.673 -13.065 11.556 1.00 62.33 107 GLU B C 10
ATOM 14542 O O . GLU B 1 7 ? 5.374 -12.966 10.375 1.00 34.41 107 GLU B O 10
ATOM 14554 N N . GLN B 1 8 ? 4.885 -12.631 12.560 1.00 20.24 108 GLN B N 10
ATOM 14555 C CA . GLN B 1 8 ? 3.513 -12.114 12.338 1.00 32.54 108 GLN B CA 10
ATOM 14556 C C . GLN B 1 8 ? 3.550 -10.819 11.508 1.00 23.03 108 GLN B C 10
ATOM 14557 O O . GLN B 1 8 ? 2.974 -10.753 10.406 1.00 71.11 108 GLN B O 10
ATOM 14571 N N . ILE B 1 9 ? 4.272 -9.811 12.038 1.00 52.53 109 ILE B N 10
ATOM 14572 C CA . ILE B 1 9 ? 4.363 -8.480 11.419 1.00 23.42 109 ILE B CA 10
ATOM 14573 C C . ILE B 1 9 ? 5.138 -8.548 10.078 1.00 35.24 109 ILE B C 10
ATOM 14574 O O . ILE B 1 9 ? 4.771 -7.860 9.132 1.00 4.54 109 ILE B O 10
ATOM 14590 N N . LEU B 1 10 ? 6.211 -9.378 10.023 1.00 4.13 110 LEU B N 10
ATOM 14591 C CA . LEU B 1 10 ? 7.056 -9.551 8.806 1.00 3.31 110 LEU B CA 10
ATOM 14592 C C . LEU B 1 10 ? 6.272 -10.275 7.696 1.00 32.42 110 LEU B C 10
ATOM 14593 O O . LEU B 1 10 ? 6.482 -9.997 6.522 1.00 4.22 110 LEU B O 10
ATOM 14609 N N . ALA B 1 11 ? 5.365 -11.199 8.079 1.00 64.03 111 ALA B N 10
ATOM 14610 C CA . ALA B 1 11 ? 4.486 -11.897 7.116 1.00 43.51 111 ALA B CA 10
ATOM 14611 C C . ALA B 1 11 ? 3.544 -10.887 6.439 1.00 4.34 111 ALA B C 10
ATOM 14612 O O . ALA B 1 11 ? 3.309 -10.949 5.219 1.00 34.23 111 ALA B O 10
ATOM 14619 N N . GLU B 1 12 ? 3.016 -9.954 7.258 1.00 41.01 112 GLU B N 10
ATOM 14620 C CA . GLU B 1 12 ? 2.168 -8.860 6.768 1.00 55.31 112 GLU B CA 10
ATOM 14621 C C . GLU B 1 12 ? 3.000 -7.837 5.969 1.00 62.11 112 GLU B C 10
ATOM 14622 O O . GLU B 1 12 ? 2.542 -7.346 4.958 1.00 15.42 112 GLU B O 10
ATOM 14634 N N . ASN B 1 13 ? 4.242 -7.572 6.429 1.00 2.23 113 ASN B N 10
ATOM 14635 C CA . ASN B 1 13 ? 5.179 -6.586 5.826 1.00 73.31 113 ASN B CA 10
ATOM 14636 C C . ASN B 1 13 ? 5.569 -7.026 4.399 1.00 5.45 113 ASN B C 10
ATOM 14637 O O . ASN B 1 13 ? 5.601 -6.213 3.474 1.00 61.43 113 ASN B O 10
ATOM 14648 N N . GLU B 1 14 ? 5.852 -8.335 4.277 1.00 5.15 114 GLU B N 10
ATOM 14649 C CA . GLU B 1 14 ? 6.099 -9.044 3.007 1.00 31.02 114 GLU B CA 10
ATOM 14650 C C . GLU B 1 14 ? 4.931 -8.817 2.047 1.00 54.34 114 GLU B C 10
ATOM 14651 O O . GLU B 1 14 ? 5.117 -8.358 0.906 1.00 33.23 114 GLU B O 10
ATOM 14663 N N . LYS B 1 15 ? 3.729 -9.152 2.550 1.00 14.13 115 LYS B N 10
ATOM 14664 C CA . LYS B 1 15 ? 2.486 -9.025 1.801 1.00 61.21 115 LYS B CA 10
ATOM 14665 C C . LYS B 1 15 ? 2.281 -7.569 1.348 1.00 0.15 115 LYS B C 10
ATOM 14666 O O . LYS B 1 15 ? 1.849 -7.327 0.229 1.00 41.11 115 LYS B O 10
ATOM 14685 N N . LEU B 1 16 ? 2.635 -6.617 2.245 1.00 24.22 116 LEU B N 10
ATOM 14686 C CA . LEU B 1 16 ? 2.461 -5.177 2.015 1.00 31.34 116 LEU B CA 10
ATOM 14687 C C . LEU B 1 16 ? 3.392 -4.664 0.906 1.00 21.53 116 LEU B C 10
ATOM 14688 O O . LEU B 1 16 ? 3.035 -3.737 0.185 1.00 11.32 116 LEU B O 10
ATOM 14704 N N . LYS B 1 17 ? 4.563 -5.288 0.760 1.00 44.23 117 LYS B N 10
ATOM 14705 C CA . LYS B 1 17 ? 5.505 -4.957 -0.321 1.00 21.40 117 LYS B CA 10
ATOM 14706 C C . LYS B 1 17 ? 4.982 -5.472 -1.676 1.00 25.15 117 LYS B C 10
ATOM 14707 O O . LYS B 1 17 ? 5.117 -4.796 -2.707 1.00 72.15 117 LYS B O 10
ATOM 14726 N N . ALA B 1 18 ? 4.348 -6.660 -1.652 1.00 22.32 118 ALA B N 10
ATOM 14727 C CA . ALA B 1 18 ? 3.830 -7.311 -2.865 1.00 12.33 118 ALA B CA 10
ATOM 14728 C C . ALA B 1 18 ? 2.554 -6.614 -3.373 1.00 3.13 118 ALA B C 10
ATOM 14729 O O . ALA B 1 18 ? 2.391 -6.424 -4.580 1.00 3.24 118 ALA B O 10
ATOM 14736 N N . GLN B 1 19 ? 1.672 -6.210 -2.434 1.00 33.55 119 GLN B N 10
ATOM 14737 C CA . GLN B 1 19 ? 0.382 -5.570 -2.758 1.00 0.14 119 GLN B CA 10
ATOM 14738 C C . GLN B 1 19 ? 0.589 -4.124 -3.218 1.00 24.40 119 GLN B C 10
ATOM 14739 O O . GLN B 1 19 ? -0.164 -3.647 -4.059 1.00 33.33 119 GLN B O 10
ATOM 14753 N N . LEU B 1 20 ? 1.587 -3.414 -2.622 1.00 22.24 120 LEU B N 10
ATOM 14754 C CA . LEU B 1 20 ? 1.893 -2.029 -3.021 1.00 44.51 120 LEU B CA 10
ATOM 14755 C C . LEU B 1 20 ? 2.455 -2.023 -4.439 1.00 3.14 120 LEU B C 10
ATOM 14756 O O . LEU B 1 20 ? 2.084 -1.172 -5.233 1.00 74.22 120 LEU B O 10
ATOM 14772 N N . HIS B 1 21 ? 3.354 -2.997 -4.743 1.00 74.10 121 HIS B N 10
ATOM 14773 C CA . HIS B 1 21 ? 3.909 -3.168 -6.097 1.00 63.14 121 HIS B CA 10
ATOM 14774 C C . HIS B 1 21 ? 2.769 -3.417 -7.090 1.00 22.34 121 HIS B C 10
ATOM 14775 O O . HIS B 1 21 ? 2.695 -2.768 -8.122 1.00 35.51 121 HIS B O 10
ATOM 14790 N N . ASP B 1 22 ? 1.877 -4.342 -6.704 1.00 53.12 122 ASP B N 10
ATOM 14791 C CA . ASP B 1 22 ? 0.685 -4.738 -7.468 1.00 14.31 122 ASP B CA 10
ATOM 14792 C C . ASP B 1 22 ? -0.252 -3.530 -7.746 1.00 21.11 122 ASP B C 10
ATOM 14793 O O . ASP B 1 22 ? -0.748 -3.381 -8.862 1.00 3.10 122 ASP B O 10
ATOM 14802 N N . THR B 1 23 ? -0.443 -2.665 -6.722 1.00 24.34 123 THR B N 10
ATOM 14803 C CA . THR B 1 23 ? -1.310 -1.465 -6.806 1.00 74.22 123 THR B CA 10
ATOM 14804 C C . THR B 1 23 ? -0.641 -0.363 -7.661 1.00 24.13 123 THR B C 10
ATOM 14805 O O . THR B 1 23 ? -1.320 0.392 -8.359 1.00 50.04 123 THR B O 10
ATOM 14816 N N . ASN B 1 24 ? 0.700 -0.287 -7.590 1.00 51.35 124 ASN B N 10
ATOM 14817 C CA . ASN B 1 24 ? 1.508 0.643 -8.405 1.00 4.21 124 ASN B CA 10
ATOM 14818 C C . ASN B 1 24 ? 1.568 0.163 -9.868 1.00 42.31 124 ASN B C 10
ATOM 14819 O O . ASN B 1 24 ? 1.768 0.977 -10.766 1.00 34.43 124 ASN B O 10
ATOM 14830 N N . MET B 1 25 ? 1.398 -1.159 -10.092 1.00 13.24 125 MET B N 10
ATOM 14831 C CA . MET B 1 25 ? 1.230 -1.727 -11.437 1.00 33.15 125 MET B CA 10
ATOM 14832 C C . MET B 1 25 ? -0.143 -1.336 -12.001 1.00 64.04 125 MET B C 10
ATOM 14833 O O . MET B 1 25 ? -0.239 -0.976 -13.167 1.00 42.22 125 MET B O 10
ATOM 14847 N N . GLU B 1 26 ? -1.199 -1.418 -11.155 1.00 24.25 126 GLU B N 10
ATOM 14848 C CA . GLU B 1 26 ? -2.556 -0.951 -11.512 1.00 54.23 126 GLU B CA 10
ATOM 14849 C C . GLU B 1 26 ? -2.531 0.546 -11.855 1.00 61.22 126 GLU B C 10
ATOM 14850 O O . GLU B 1 26 ? -3.202 0.992 -12.775 1.00 20.05 126 GLU B O 10
ATOM 14862 N N . LEU B 1 27 ? -1.738 1.288 -11.072 1.00 30.12 127 LEU B N 10
ATOM 14863 C CA . LEU B 1 27 ? -1.570 2.742 -11.192 1.00 13.34 127 LEU B CA 10
ATOM 14864 C C . LEU B 1 27 ? -0.834 3.110 -12.503 1.00 54.30 127 LEU B C 10
ATOM 14865 O O . LEU B 1 27 ? -1.211 4.077 -13.169 1.00 21.11 127 LEU B O 10
ATOM 14881 N N . THR B 1 28 ? 0.213 2.322 -12.852 1.00 21.30 128 THR B N 10
ATOM 14882 C CA . THR B 1 28 ? 0.978 2.480 -14.111 1.00 41.25 128 THR B CA 10
ATOM 14883 C C . THR B 1 28 ? 0.085 2.143 -15.322 1.00 5.11 128 THR B C 10
ATOM 14884 O O . THR B 1 28 ? 0.088 2.840 -16.347 1.00 33.45 128 THR B O 10
ATOM 14895 N N . ASP B 1 29 ? -0.711 1.084 -15.144 1.00 33.03 129 ASP B N 10
ATOM 14896 C CA . ASP B 1 29 ? -1.659 0.593 -16.143 1.00 51.35 129 ASP B CA 10
ATOM 14897 C C . ASP B 1 29 ? -2.767 1.637 -16.364 1.00 74.13 129 ASP B C 10
ATOM 14898 O O . ASP B 1 29 ? -3.179 1.883 -17.493 1.00 11.41 129 ASP B O 10
ATOM 14907 N N . LEU B 1 30 ? -3.188 2.283 -15.266 1.00 54.20 130 LEU B N 10
ATOM 14908 C CA . LEU B 1 30 ? -4.287 3.249 -15.272 1.00 50.45 130 LEU B CA 10
ATOM 14909 C C . LEU B 1 30 ? -3.840 4.540 -15.976 1.00 3.34 130 LEU B C 10
ATOM 14910 O O . LEU B 1 30 ? -4.565 5.053 -16.835 1.00 63.23 130 LEU B O 10
ATOM 14926 N N . LYS B 1 31 ? -2.636 5.050 -15.612 1.00 4.52 131 LYS B N 10
ATOM 14927 C CA . LYS B 1 31 ? -2.098 6.283 -16.217 1.00 52.44 131 LYS B CA 10
ATOM 14928 C C . LYS B 1 31 ? -1.757 6.042 -17.706 1.00 51.22 131 LYS B C 10
ATOM 14929 O O . LYS B 1 31 ? -1.628 6.996 -18.479 1.00 13.32 131 LYS B O 10
ATOM 14948 N N . LEU B 1 32 ? -1.613 4.749 -18.081 1.00 12.31 132 LEU B N 10
ATOM 14949 C CA . LEU B 1 32 ? -1.504 4.325 -19.483 1.00 42.31 132 LEU B CA 10
ATOM 14950 C C . LEU B 1 32 ? -2.839 4.553 -20.228 1.00 73.15 132 LEU B C 10
ATOM 14951 O O . LEU B 1 32 ? -2.836 5.128 -21.318 1.00 65.35 132 LEU B O 10
ATOM 14967 N N . GLN B 1 33 ? -3.984 4.121 -19.643 1.00 22.23 133 GLN B N 10
ATOM 14968 C CA . GLN B 1 33 ? -5.318 4.439 -20.221 1.00 24.03 133 GLN B CA 10
ATOM 14969 C C . GLN B 1 33 ? -5.584 5.963 -20.189 1.00 3.12 133 GLN B C 10
ATOM 14970 O O . GLN B 1 33 ? -6.332 6.474 -21.011 1.00 20.15 133 GLN B O 10
ATOM 14984 N N . LEU B 1 34 ? -4.967 6.656 -19.218 1.00 15.10 134 LEU B N 10
ATOM 14985 C CA . LEU B 1 34 ? -5.136 8.110 -19.005 1.00 22.31 134 LEU B CA 10
ATOM 14986 C C . LEU B 1 34 ? -4.532 8.898 -20.193 1.00 44.13 134 LEU B C 10
ATOM 14987 O O . LEU B 1 34 ? -5.174 9.794 -20.777 1.00 61.12 134 LEU B O 10
ATOM 15003 N N . GLU B 1 35 ? -3.293 8.519 -20.564 1.00 53.45 135 GLU B N 10
ATOM 15004 C CA . GLU B 1 35 ? -2.574 9.130 -21.688 1.00 21.20 135 GLU B CA 10
ATOM 15005 C C . GLU B 1 35 ? -3.192 8.696 -23.035 1.00 52.34 135 GLU B C 10
ATOM 15006 O O . GLU B 1 35 ? -3.061 9.407 -24.032 1.00 22.21 135 GLU B O 10
ATOM 15018 N N . LYS B 1 36 ? -3.881 7.535 -23.050 1.00 64.15 136 LYS B N 10
ATOM 15019 C CA . LYS B 1 36 ? -4.680 7.093 -24.215 1.00 40.42 136 LYS B CA 10
ATOM 15020 C C . LYS B 1 36 ? -6.007 7.877 -24.314 1.00 2.12 136 LYS B C 10
ATOM 15021 O O . LYS B 1 36 ? -6.496 8.145 -25.420 1.00 23.04 136 LYS B O 10
ATOM 15040 N N . ALA B 1 37 ? -6.583 8.238 -23.142 1.00 11.30 137 ALA B N 10
ATOM 15041 C CA . ALA B 1 37 ? -7.866 8.973 -23.062 1.00 62.40 137 ALA B CA 10
ATOM 15042 C C . ALA B 1 37 ? -7.732 10.376 -23.655 1.00 63.41 137 ALA B C 10
ATOM 15043 O O . ALA B 1 37 ? -8.688 10.886 -24.248 1.00 31.52 137 ALA B O 10
ATOM 15050 N N . THR B 1 38 ? -6.547 10.995 -23.480 1.00 75.43 138 THR B N 10
ATOM 15051 C CA . THR B 1 38 ? -6.220 12.274 -24.145 1.00 4.34 138 THR B CA 10
ATOM 15052 C C . THR B 1 38 ? -4.707 12.339 -24.514 1.00 25.21 138 THR B C 10
ATOM 15053 O O . THR B 1 38 ? -4.373 12.289 -25.708 1.00 54.43 138 THR B O 10
ATOM 15064 N N . GLN B 1 39 ? -3.823 12.364 -23.481 1.00 4.42 139 GLN B N 10
ATOM 15065 C CA . GLN B 1 39 ? -2.354 12.541 -23.607 1.00 62.23 139 GLN B CA 10
ATOM 15066 C C . GLN B 1 39 ? -1.718 12.741 -22.218 1.00 71.54 139 GLN B C 10
ATOM 15067 O O . GLN B 1 39 ? -0.506 12.569 -22.091 1.00 60.01 139 GLN B O 10
ATOM 15081 N N . ARG B 1 40 ? -2.564 13.116 -21.207 1.00 42.21 140 ARG B N 10
ATOM 15082 C CA . ARG B 1 40 ? -2.169 13.468 -19.811 1.00 63.44 140 ARG B CA 10
ATOM 15083 C C . ARG B 1 40 ? -1.339 14.778 -19.816 1.00 34.32 140 ARG B C 10
ATOM 15084 O O . ARG B 1 40 ? -1.178 15.416 -20.859 1.00 32.04 140 ARG B O 10
ATOM 15105 N N . GLN B 1 41 ? -0.849 15.202 -18.645 1.00 2.24 141 GLN B N 10
ATOM 15106 C CA . GLN B 1 41 ? -0.016 16.431 -18.513 1.00 31.42 141 GLN B CA 10
ATOM 15107 C C . GLN B 1 41 ? 1.275 16.418 -19.372 1.00 41.02 141 GLN B C 10
ATOM 15108 O O . GLN B 1 41 ? 1.918 17.457 -19.540 1.00 60.12 141 GLN B O 10
ATOM 15122 N N . GLU B 1 42 ? 1.658 15.215 -19.836 1.00 22.02 142 GLU B N 10
ATOM 15123 C CA . GLU B 1 42 ? 2.736 14.945 -20.844 1.00 23.23 142 GLU B CA 10
ATOM 15124 C C . GLU B 1 42 ? 4.119 15.494 -20.425 1.00 11.31 142 GLU B C 10
ATOM 15125 O O . GLU B 1 42 ? 5.039 15.580 -21.247 1.00 32.33 142 GLU B O 10
ATOM 15137 N N . ARG B 1 43 ? 4.260 15.813 -19.126 1.00 23.30 143 ARG B N 10
ATOM 15138 C CA . ARG B 1 43 ? 5.514 16.309 -18.530 1.00 21.31 143 ARG B CA 10
ATOM 15139 C C . ARG B 1 43 ? 6.562 15.190 -18.498 1.00 3.42 143 ARG B C 10
ATOM 15140 O O . ARG B 1 43 ? 7.745 15.416 -18.773 1.00 51.11 143 ARG B O 10
ATOM 15161 N N . PHE B 1 44 ? 6.096 13.987 -18.150 1.00 61.23 144 PHE B N 10
ATOM 15162 C CA . PHE B 1 44 ? 6.907 12.768 -18.124 1.00 72.44 144 PHE B CA 10
ATOM 15163 C C . PHE B 1 44 ? 6.062 11.607 -18.690 1.00 4.14 144 PHE B C 10
ATOM 15164 O O . PHE B 1 44 ? 5.004 11.293 -18.100 1.00 22.21 144 PHE B O 10
ATOM 15181 N N . ASP A 1 1 ? 14.978 -7.475 24.283 1.00 41.43 1 ASP A N 11
ATOM 15182 C CA . ASP A 1 1 ? 15.111 -6.943 22.895 1.00 61.23 1 ASP A CA 11
ATOM 15183 C C . ASP A 1 1 ? 13.942 -7.374 21.999 1.00 70.32 1 ASP A C 11
ATOM 15184 O O . ASP A 1 1 ? 13.830 -6.919 20.865 1.00 53.02 1 ASP A O 11
ATOM 15195 N N . PHE A 1 2 ? 13.078 -8.261 22.489 1.00 73.24 2 PHE A N 11
ATOM 15196 C CA . PHE A 1 2 ? 11.913 -8.738 21.716 1.00 71.34 2 PHE A CA 11
ATOM 15197 C C . PHE A 1 2 ? 10.835 -7.646 21.508 1.00 61.25 2 PHE A C 11
ATOM 15198 O O . PHE A 1 2 ? 9.932 -7.827 20.676 1.00 64.04 2 PHE A O 11
ATOM 15215 N N . LYS A 1 3 ? 10.955 -6.509 22.231 1.00 55.24 3 LYS A N 11
ATOM 15216 C CA . LYS A 1 3 ? 10.066 -5.350 22.033 1.00 71.25 3 LYS A CA 11
ATOM 15217 C C . LYS A 1 3 ? 10.342 -4.720 20.655 1.00 51.52 3 LYS A C 11
ATOM 15218 O O . LYS A 1 3 ? 9.407 -4.462 19.896 1.00 64.34 3 LYS A O 11
ATOM 15237 N N . LYS A 1 4 ? 11.650 -4.533 20.322 1.00 74.03 4 LYS A N 11
ATOM 15238 C CA . LYS A 1 4 ? 12.058 -3.881 19.074 1.00 54.32 4 LYS A CA 11
ATOM 15239 C C . LYS A 1 4 ? 11.840 -4.824 17.907 1.00 53.32 4 LYS A C 11
ATOM 15240 O O . LYS A 1 4 ? 11.549 -4.368 16.831 1.00 32.44 4 LYS A O 11
ATOM 15259 N N . LEU A 1 5 ? 11.973 -6.146 18.150 1.00 24.24 5 LEU A N 11
ATOM 15260 C CA . LEU A 1 5 ? 11.683 -7.187 17.138 1.00 1.15 5 LEU A CA 11
ATOM 15261 C C . LEU A 1 5 ? 10.273 -6.981 16.543 1.00 23.55 5 LEU A C 11
ATOM 15262 O O . LEU A 1 5 ? 10.086 -6.908 15.310 1.00 35.10 5 LEU A O 11
ATOM 15278 N N . TYR A 1 6 ? 9.309 -6.847 17.476 1.00 14.51 6 TYR A N 11
ATOM 15279 C CA . TYR A 1 6 ? 7.907 -6.552 17.181 1.00 22.50 6 TYR A CA 11
ATOM 15280 C C . TYR A 1 6 ? 7.787 -5.212 16.432 1.00 61.34 6 TYR A C 11
ATOM 15281 O O . TYR A 1 6 ? 7.100 -5.128 15.420 1.00 23.34 6 TYR A O 11
ATOM 15299 N N . GLU A 1 7 ? 8.530 -4.202 16.916 1.00 32.30 7 GLU A N 11
ATOM 15300 C CA . GLU A 1 7 ? 8.513 -2.835 16.368 1.00 34.31 7 GLU A CA 11
ATOM 15301 C C . GLU A 1 7 ? 9.076 -2.759 14.934 1.00 51.51 7 GLU A C 11
ATOM 15302 O O . GLU A 1 7 ? 8.567 -1.992 14.142 1.00 64.42 7 GLU A O 11
ATOM 15314 N N . GLN A 1 8 ? 10.115 -3.565 14.611 1.00 65.52 8 GLN A N 11
ATOM 15315 C CA . GLN A 1 8 ? 10.804 -3.497 13.295 1.00 72.23 8 GLN A CA 11
ATOM 15316 C C . GLN A 1 8 ? 9.860 -3.917 12.170 1.00 3.35 8 GLN A C 11
ATOM 15317 O O . GLN A 1 8 ? 9.546 -3.103 11.284 1.00 32.31 8 GLN A O 11
ATOM 15331 N N . ILE A 1 9 ? 9.393 -5.187 12.223 1.00 55.32 9 ILE A N 11
ATOM 15332 C CA . ILE A 1 9 ? 8.506 -5.723 11.181 1.00 63.30 9 ILE A CA 11
ATOM 15333 C C . ILE A 1 9 ? 7.145 -4.991 11.164 1.00 23.10 9 ILE A C 11
ATOM 15334 O O . ILE A 1 9 ? 6.610 -4.736 10.093 1.00 40.12 9 ILE A O 11
ATOM 15350 N N . LEU A 1 10 ? 6.588 -4.675 12.359 1.00 5.40 10 LEU A N 11
ATOM 15351 C CA . LEU A 1 10 ? 5.250 -4.041 12.463 1.00 74.54 10 LEU A CA 11
ATOM 15352 C C . LEU A 1 10 ? 5.271 -2.560 12.037 1.00 11.23 10 LEU A C 11
ATOM 15353 O O . LEU A 1 10 ? 4.253 -2.044 11.577 1.00 35.24 10 LEU A O 11
ATOM 15369 N N . ALA A 1 11 ? 6.421 -1.884 12.201 1.00 74.22 11 ALA A N 11
ATOM 15370 C CA . ALA A 1 11 ? 6.605 -0.509 11.682 1.00 50.43 11 ALA A CA 11
ATOM 15371 C C . ALA A 1 11 ? 6.557 -0.535 10.156 1.00 11.12 11 ALA A C 11
ATOM 15372 O O . ALA A 1 11 ? 5.932 0.324 9.523 1.00 52.04 11 ALA A O 11
ATOM 15379 N N . GLU A 1 12 ? 7.223 -1.553 9.577 1.00 25.24 12 GLU A N 11
ATOM 15380 C CA . GLU A 1 12 ? 7.223 -1.769 8.134 1.00 54.45 12 GLU A CA 11
ATOM 15381 C C . GLU A 1 12 ? 5.815 -2.182 7.669 1.00 34.35 12 GLU A C 11
ATOM 15382 O O . GLU A 1 12 ? 5.341 -1.693 6.668 1.00 23.54 12 GLU A O 11
ATOM 15394 N N . ASN A 1 13 ? 5.154 -3.030 8.478 1.00 63.23 13 ASN A N 11
ATOM 15395 C CA . ASN A 1 13 ? 3.813 -3.597 8.208 1.00 74.14 13 ASN A CA 11
ATOM 15396 C C . ASN A 1 13 ? 2.756 -2.474 8.127 1.00 72.13 13 ASN A C 11
ATOM 15397 O O . ASN A 1 13 ? 1.923 -2.461 7.219 1.00 44.42 13 ASN A O 11
ATOM 15408 N N . GLU A 1 14 ? 2.840 -1.532 9.094 1.00 61.24 14 GLU A N 11
ATOM 15409 C CA . GLU A 1 14 ? 2.009 -0.312 9.144 1.00 1.35 14 GLU A CA 11
ATOM 15410 C C . GLU A 1 14 ? 2.203 0.511 7.868 1.00 65.32 14 GLU A C 11
ATOM 15411 O O . GLU A 1 14 ? 1.228 0.923 7.227 1.00 21.42 14 GLU A O 11
ATOM 15423 N N . LYS A 1 15 ? 3.484 0.748 7.534 1.00 22.05 15 LYS A N 11
ATOM 15424 C CA . LYS A 1 15 ? 3.871 1.522 6.357 1.00 63.33 15 LYS A CA 11
ATOM 15425 C C . LYS A 1 15 ? 3.331 0.862 5.079 1.00 62.12 15 LYS A C 11
ATOM 15426 O O . LYS A 1 15 ? 2.797 1.543 4.223 1.00 32.15 15 LYS A O 11
ATOM 15445 N N . LEU A 1 16 ? 3.441 -0.483 5.011 1.00 35.22 16 LEU A N 11
ATOM 15446 C CA . LEU A 1 16 ? 2.990 -1.287 3.859 1.00 14.02 16 LEU A CA 11
ATOM 15447 C C . LEU A 1 16 ? 1.465 -1.211 3.714 1.00 13.35 16 LEU A C 11
ATOM 15448 O O . LEU A 1 16 ? 0.939 -1.224 2.607 1.00 44.15 16 LEU A O 11
ATOM 15464 N N . LYS A 1 17 ? 0.785 -1.107 4.858 1.00 34.11 17 LYS A N 11
ATOM 15465 C CA . LYS A 1 17 ? -0.669 -0.944 4.933 1.00 21.03 17 LYS A CA 11
ATOM 15466 C C . LYS A 1 17 ? -1.074 0.467 4.437 1.00 52.15 17 LYS A C 11
ATOM 15467 O O . LYS A 1 17 ? -2.119 0.635 3.797 1.00 32.31 17 LYS A O 11
ATOM 15486 N N . ALA A 1 18 ? -0.204 1.457 4.688 1.00 72.01 18 ALA A N 11
ATOM 15487 C CA . ALA A 1 18 ? -0.460 2.867 4.348 1.00 23.13 18 ALA A CA 11
ATOM 15488 C C . ALA A 1 18 ? -0.247 3.122 2.845 1.00 11.35 18 ALA A C 11
ATOM 15489 O O . ALA A 1 18 ? -1.097 3.727 2.181 1.00 31.12 18 ALA A O 11
ATOM 15496 N N . GLN A 1 19 ? 0.897 2.645 2.321 1.00 43.13 19 GLN A N 11
ATOM 15497 C CA . GLN A 1 19 ? 1.277 2.822 0.916 1.00 60.22 19 GLN A CA 11
ATOM 15498 C C . GLN A 1 19 ? 0.382 2.003 -0.013 1.00 35.53 19 GLN A C 11
ATOM 15499 O O . GLN A 1 19 ? 0.119 2.426 -1.138 1.00 13.41 19 GLN A O 11
ATOM 15513 N N . LEU A 1 20 ? -0.080 0.819 0.466 1.00 2.54 20 LEU A N 11
ATOM 15514 C CA . LEU A 1 20 ? -1.035 0.001 -0.301 1.00 35.32 20 LEU A CA 11
ATOM 15515 C C . LEU A 1 20 ? -2.352 0.749 -0.379 1.00 13.12 20 LEU A C 11
ATOM 15516 O O . LEU A 1 20 ? -2.931 0.828 -1.439 1.00 51.40 20 LEU A O 11
ATOM 15532 N N . HIS A 1 21 ? -2.793 1.311 0.777 1.00 44.20 21 HIS A N 11
ATOM 15533 C CA . HIS A 1 21 ? -4.059 2.056 0.879 1.00 75.33 21 HIS A CA 11
ATOM 15534 C C . HIS A 1 21 ? -4.091 3.161 -0.175 1.00 60.50 21 HIS A C 11
ATOM 15535 O O . HIS A 1 21 ? -5.054 3.294 -0.908 1.00 25.40 21 HIS A O 11
ATOM 15550 N N . ASP A 1 22 ? -2.963 3.872 -0.278 1.00 2.44 22 ASP A N 11
ATOM 15551 C CA . ASP A 1 22 ? -2.762 4.955 -1.242 1.00 21.52 22 ASP A CA 11
ATOM 15552 C C . ASP A 1 22 ? -2.818 4.439 -2.697 1.00 43.23 22 ASP A C 11
ATOM 15553 O O . ASP A 1 22 ? -3.541 5.002 -3.522 1.00 73.42 22 ASP A O 11
ATOM 15562 N N . THR A 1 23 ? -2.066 3.349 -2.987 1.00 22.22 23 THR A N 11
ATOM 15563 C CA . THR A 1 23 ? -1.989 2.764 -4.344 1.00 23.44 23 THR A CA 11
ATOM 15564 C C . THR A 1 23 ? -3.349 2.146 -4.764 1.00 23.01 23 THR A C 11
ATOM 15565 O O . THR A 1 23 ? -3.693 2.142 -5.942 1.00 30.24 23 THR A O 11
ATOM 15576 N N . ASN A 1 24 ? -4.118 1.656 -3.768 1.00 23.02 24 ASN A N 11
ATOM 15577 C CA . ASN A 1 24 ? -5.427 1.006 -3.981 1.00 52.34 24 ASN A CA 11
ATOM 15578 C C . ASN A 1 24 ? -6.485 2.067 -4.300 1.00 53.51 24 ASN A C 11
ATOM 15579 O O . ASN A 1 24 ? -7.275 1.903 -5.236 1.00 61.32 24 ASN A O 11
ATOM 15590 N N . MET A 1 25 ? -6.482 3.152 -3.497 1.00 61.31 25 MET A N 11
ATOM 15591 C CA . MET A 1 25 ? -7.413 4.275 -3.657 1.00 51.42 25 MET A CA 11
ATOM 15592 C C . MET A 1 25 ? -7.208 4.965 -5.006 1.00 22.20 25 MET A C 11
ATOM 15593 O O . MET A 1 25 ? -8.174 5.169 -5.736 1.00 24.01 25 MET A O 11
ATOM 15607 N N . GLU A 1 26 ? -5.936 5.283 -5.350 1.00 32.25 26 GLU A N 11
ATOM 15608 C CA . GLU A 1 26 ? -5.630 5.968 -6.617 1.00 42.43 26 GLU A CA 11
ATOM 15609 C C . GLU A 1 26 ? -5.964 5.065 -7.814 1.00 61.31 26 GLU A C 11
ATOM 15610 O O . GLU A 1 26 ? -6.420 5.565 -8.811 1.00 11.42 26 GLU A O 11
ATOM 15622 N N . LEU A 1 27 ? -5.742 3.733 -7.673 1.00 43.42 27 LEU A N 11
ATOM 15623 C CA . LEU A 1 27 ? -6.121 2.723 -8.684 1.00 54.43 27 LEU A CA 11
ATOM 15624 C C . LEU A 1 27 ? -7.639 2.775 -8.955 1.00 14.25 27 LEU A C 11
ATOM 15625 O O . LEU A 1 27 ? -8.065 2.698 -10.104 1.00 24.43 27 LEU A O 11
ATOM 15641 N N . THR A 1 28 ? -8.433 2.906 -7.875 1.00 23.31 28 THR A N 11
ATOM 15642 C CA . THR A 1 28 ? -9.905 2.923 -7.943 1.00 65.14 28 THR A CA 11
ATOM 15643 C C . THR A 1 28 ? -10.418 4.221 -8.611 1.00 70.24 28 THR A C 11
ATOM 15644 O O . THR A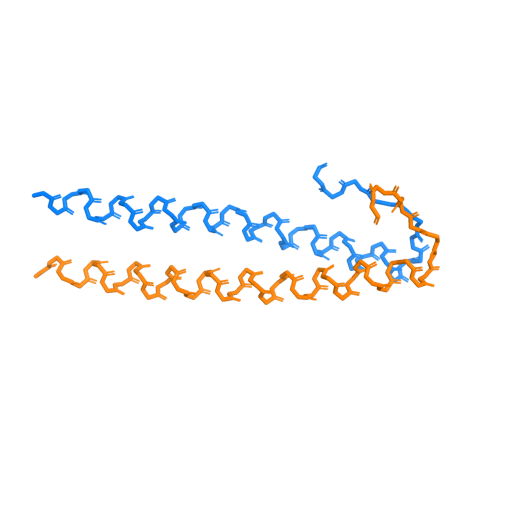 1 28 ? -11.309 4.187 -9.471 1.00 51.52 28 THR A O 11
ATOM 15655 N N . ASP A 1 29 ? -9.821 5.351 -8.216 1.00 42.32 29 ASP A N 11
ATOM 15656 C CA . ASP A 1 29 ? -10.108 6.667 -8.811 1.00 15.43 29 ASP A CA 11
ATOM 15657 C C . ASP A 1 29 ? -9.657 6.697 -10.281 1.00 75.11 29 ASP A C 11
ATOM 15658 O O . ASP A 1 29 ? -10.333 7.275 -11.132 1.00 2.34 29 ASP A O 11
ATOM 15667 N N . LEU A 1 30 ? -8.524 6.022 -10.564 1.00 11.13 30 LEU A N 11
ATOM 15668 C CA . LEU A 1 30 ? -7.887 6.022 -11.889 1.00 52.12 30 LEU A CA 11
ATOM 15669 C C . LEU A 1 30 ? -8.701 5.162 -12.863 1.00 45.21 30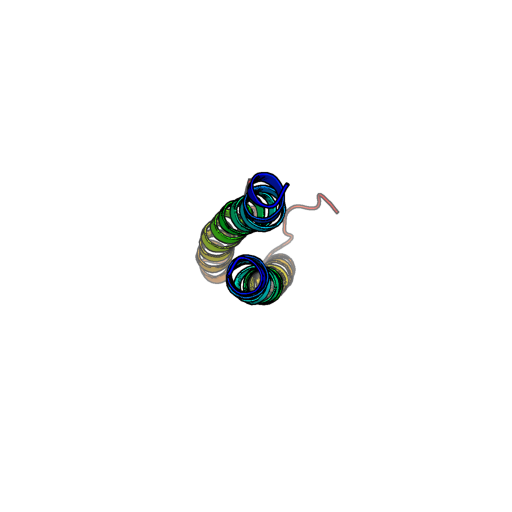 LEU A C 11
ATOM 15670 O O . LEU A 1 30 ? -8.855 5.521 -14.021 1.00 44.01 30 LEU A O 11
ATOM 15686 N N . LYS A 1 31 ? -9.214 4.014 -12.379 1.00 4.14 31 LYS A N 11
ATOM 15687 C CA . LYS A 1 31 ? -10.015 3.091 -13.208 1.00 30.11 31 LYS A CA 11
ATOM 15688 C C . LYS A 1 31 ? -11.368 3.742 -13.521 1.00 72.15 31 LYS A C 11
ATOM 15689 O O . LYS A 1 31 ? -11.933 3.538 -14.600 1.00 15.02 31 LYS A O 11
ATOM 15708 N N . LEU A 1 32 ? -11.865 4.538 -12.551 1.00 22.35 32 LEU A N 11
ATOM 15709 C CA . LEU A 1 32 ? -13.140 5.241 -12.659 1.00 4.10 32 LEU A CA 11
ATOM 15710 C C . LEU A 1 32 ? -13.089 6.290 -13.785 1.00 44.31 32 LEU A C 11
ATOM 15711 O O . LEU A 1 32 ? -13.923 6.266 -14.687 1.00 73.45 32 LEU A O 11
ATOM 15727 N N . GLN A 1 33 ? -12.073 7.178 -13.756 1.00 0.21 33 GLN A N 11
ATOM 15728 C CA . GLN A 1 33 ? -11.912 8.207 -14.805 1.00 51.53 33 GLN A CA 11
ATOM 15729 C C . GLN A 1 33 ? -11.484 7.578 -16.146 1.00 5.00 33 GLN A C 11
ATOM 15730 O O . GLN A 1 33 ? -11.880 8.072 -17.215 1.00 21.30 33 GLN A O 11
ATOM 15744 N N . LEU A 1 34 ? -10.726 6.451 -16.079 1.00 31.30 34 LEU A N 11
ATOM 15745 C CA . LEU A 1 34 ? -10.305 5.685 -17.275 1.00 0.11 34 LEU A CA 11
ATOM 15746 C C . LEU A 1 34 ? -11.507 5.399 -18.168 1.00 22.24 34 LEU A C 11
ATOM 15747 O O . LEU A 1 34 ? -11.569 5.929 -19.287 1.00 11.24 34 LEU A O 11
ATOM 15763 N N . GLU A 1 35 ? -12.464 4.638 -17.578 1.00 34.52 35 GLU A N 11
ATOM 15764 C CA . GLU A 1 35 ? -13.664 4.119 -18.249 1.00 60.22 35 GLU A CA 11
ATOM 15765 C C . GLU A 1 35 ? -14.637 5.253 -18.611 1.00 31.24 35 GLU A C 11
ATOM 15766 O O . GLU A 1 35 ? -15.364 5.155 -19.600 1.00 62.20 35 GLU A O 11
ATOM 15778 N N . LYS A 1 36 ? -14.630 6.343 -17.802 1.00 41.14 36 LYS A N 11
ATOM 15779 C CA . LYS A 1 36 ? -15.317 7.611 -18.145 1.00 25.01 36 LYS A CA 11
ATOM 15780 C C . LYS A 1 36 ? -14.733 8.216 -19.440 1.00 40.30 36 LYS A C 11
ATOM 15781 O O . LYS A 1 36 ? -15.349 9.088 -20.050 1.00 4.54 36 LYS A O 11
ATOM 15800 N N . ALA A 1 37 ? -13.518 7.755 -19.788 1.00 43.13 37 ALA A N 11
ATOM 15801 C CA . ALA A 1 37 ? -12.773 8.136 -20.998 1.00 13.42 37 ALA A CA 11
ATOM 15802 C C . ALA A 1 37 ? -12.091 9.443 -20.693 1.00 54.00 37 ALA A C 11
ATOM 15803 O O . ALA A 1 37 ? -12.428 10.509 -21.228 1.00 73.03 37 ALA A O 11
ATOM 15810 N N . THR A 1 38 ? -11.194 9.331 -19.706 1.00 25.04 38 THR A N 11
ATOM 15811 C CA . THR A 1 38 ? -10.495 10.493 -19.111 1.00 34.43 38 THR A CA 11
ATOM 15812 C C . THR A 1 38 ? -9.710 11.343 -20.136 1.00 4.20 38 THR A C 11
ATOM 15813 O O . THR A 1 38 ? -9.535 10.969 -21.302 1.00 50.43 38 THR A O 11
ATOM 15824 N N . GLN A 1 39 ? -9.282 12.514 -19.667 1.00 2.22 39 GLN A N 11
ATOM 15825 C CA . GLN A 1 39 ? -8.308 13.374 -20.343 1.00 21.00 39 GLN A CA 11
ATOM 15826 C C . GLN A 1 39 ? -7.116 13.608 -19.399 1.00 11.34 39 GLN A C 11
ATOM 15827 O O . GLN A 1 39 ? -5.959 13.479 -19.805 1.00 21.42 39 GLN A O 11
ATOM 15841 N N . ARG A 1 40 ? -7.428 13.930 -18.130 1.00 52.23 40 ARG A N 11
ATOM 15842 C CA . ARG A 1 40 ? -6.427 14.243 -17.100 1.00 65.50 40 ARG A CA 11
ATOM 15843 C C . ARG A 1 40 ? -7.073 14.231 -15.701 1.00 42.22 40 ARG A C 11
ATOM 15844 O O . ARG A 1 40 ? -8.120 14.843 -15.488 1.00 61.24 40 ARG A O 11
ATOM 15865 N N . GLN A 1 41 ? -6.415 13.545 -14.751 1.00 62.42 41 GLN A N 11
ATOM 15866 C CA . GLN A 1 41 ? -6.829 13.507 -13.325 1.00 54.24 41 GLN A CA 11
ATOM 15867 C C . GLN A 1 41 ? -5.886 14.396 -12.496 1.00 24.15 41 GLN A C 11
ATOM 15868 O O . GLN A 1 41 ? -6.312 15.106 -11.580 1.00 14.53 41 GLN A O 11
ATOM 15882 N N . GLU A 1 42 ? -4.600 14.322 -12.880 1.00 32.22 42 GLU A N 11
ATOM 15883 C CA . GLU A 1 42 ? -3.459 14.970 -12.238 1.00 1.11 42 GLU A CA 11
ATOM 15884 C C . GLU A 1 42 ? -3.166 14.390 -10.837 1.00 62.52 42 GLU A C 11
ATOM 15885 O O . GLU A 1 42 ? -3.982 14.486 -9.921 1.00 65.22 42 GLU A O 11
ATOM 15897 N N . ARG A 1 43 ? -1.970 13.795 -10.702 1.00 62.41 43 ARG A N 11
ATOM 15898 C CA . ARG A 1 43 ? -1.516 13.112 -9.471 1.00 72.14 43 ARG A CA 11
ATOM 15899 C C . ARG A 1 43 ? -0.360 13.892 -8.829 1.00 44.13 43 ARG A C 11
ATOM 15900 O O . ARG A 1 43 ? -0.253 13.974 -7.598 1.00 63.24 43 ARG A O 11
ATOM 15921 N N . PHE A 1 44 ? 0.508 14.457 -9.681 1.00 33.33 44 PHE A N 11
ATOM 15922 C CA . PHE A 1 44 ? 1.650 15.296 -9.254 1.00 72.23 44 PHE A CA 11
ATOM 15923 C C . PHE A 1 44 ? 1.502 16.709 -9.827 1.00 42.55 44 PHE A C 11
ATOM 15924 O O . PHE A 1 44 ? 0.467 17.363 -9.664 1.00 63.42 44 PHE A O 11
ATOM 15941 N N . ASP B 1 1 ? 8.165 -18.039 22.364 1.00 64.43 101 ASP B N 11
ATOM 15942 C CA . ASP B 1 1 ? 6.894 -17.322 22.467 1.00 24.52 101 ASP B CA 11
ATOM 15943 C C . ASP B 1 1 ? 6.957 -16.003 21.680 1.00 31.33 101 ASP B C 11
ATOM 15944 O O . ASP B 1 1 ? 5.941 -15.333 21.483 1.00 3.12 101 ASP B O 11
ATOM 15953 N N . PHE B 1 2 ? 8.171 -15.637 21.256 1.00 52.43 102 PHE B N 11
ATOM 15954 C CA . PHE B 1 2 ? 8.445 -14.398 20.503 1.00 50.45 102 PHE B CA 11
ATOM 15955 C C . PHE B 1 2 ? 8.957 -14.704 19.088 1.00 55.01 102 PHE B C 11
ATOM 15956 O O . PHE B 1 2 ? 8.856 -13.859 18.188 1.00 62.12 102 PHE B O 11
ATOM 15973 N N . LYS B 1 3 ? 9.498 -15.918 18.879 1.00 71.00 103 LYS B N 11
ATOM 15974 C CA . LYS B 1 3 ? 9.913 -16.363 17.531 1.00 44.23 103 LYS B CA 11
ATOM 15975 C C . LYS B 1 3 ? 8.676 -16.375 16.603 1.00 14.22 103 LYS B C 11
ATOM 15976 O O . LYS B 1 3 ? 8.765 -16.081 15.405 1.00 14.01 103 LYS B O 11
ATOM 15995 N N . LYS B 1 4 ? 7.510 -16.685 17.220 1.00 71.01 104 LYS B N 11
ATOM 15996 C CA . LYS B 1 4 ? 6.224 -16.693 16.544 1.00 24.44 104 LYS B CA 11
ATOM 15997 C C . LYS B 1 4 ? 5.791 -15.273 16.151 1.00 63.23 104 LYS B C 11
ATOM 15998 O O . LYS B 1 4 ? 5.199 -15.124 15.102 1.00 43.12 104 LYS B O 11
ATOM 16017 N N . LEU B 1 5 ? 6.095 -14.225 16.990 1.00 74.45 105 LEU B N 11
ATOM 16018 C CA . LEU B 1 5 ? 5.715 -12.824 16.652 1.00 22.25 105 LEU B CA 11
ATOM 16019 C C . LEU B 1 5 ? 6.411 -12.440 15.354 1.00 33.22 105 LEU B C 11
ATOM 16020 O O . LEU B 1 5 ? 5.802 -11.821 14.470 1.00 42.22 105 LEU B O 11
ATOM 16036 N N . TYR B 1 6 ? 7.713 -12.831 15.269 1.00 12.32 106 TYR B N 11
ATOM 16037 C CA . TYR B 1 6 ? 8.533 -12.608 14.079 1.00 53.42 106 TYR B CA 11
ATOM 16038 C C . TYR B 1 6 ? 7.845 -13.237 12.854 1.00 42.11 106 TYR B C 11
ATOM 16039 O O . TYR B 1 6 ? 7.690 -12.585 11.835 1.00 63.42 106 TYR B O 11
ATOM 16057 N N . GLU B 1 7 ? 7.362 -14.483 13.021 1.00 5.14 107 GLU B N 11
ATOM 16058 C CA . GLU B 1 7 ? 6.682 -15.243 11.955 1.00 11.41 107 GLU B CA 11
ATOM 16059 C C . GLU B 1 7 ? 5.338 -14.605 11.536 1.00 31.41 107 GLU B C 11
ATOM 16060 O O . GLU B 1 7 ? 5.087 -14.461 10.341 1.00 14.44 107 GLU B O 11
ATOM 16072 N N . GLN B 1 8 ? 4.498 -14.206 12.520 1.00 73.42 108 GLN B N 11
ATOM 16073 C CA . GLN B 1 8 ? 3.109 -13.744 12.253 1.00 40.11 108 GLN B CA 11
ATOM 16074 C C . GLN B 1 8 ? 3.108 -12.435 11.456 1.00 30.01 108 GLN B C 11
ATOM 16075 O O . GLN B 1 8 ? 2.458 -12.340 10.401 1.00 23.30 108 GLN B O 11
ATOM 16089 N N . ILE B 1 9 ? 3.862 -11.439 11.966 1.00 73.32 109 ILE B N 11
ATOM 16090 C CA . ILE B 1 9 ? 3.922 -10.109 11.356 1.00 42.04 109 ILE B CA 11
ATOM 16091 C C . ILE B 1 9 ? 4.667 -10.172 10.004 1.00 41.44 109 ILE B C 11
ATOM 16092 O O . ILE B 1 9 ? 4.271 -9.499 9.063 1.00 4.53 109 ILE B O 11
ATOM 16108 N N . LEU B 1 10 ? 5.751 -10.990 9.931 1.00 15.01 110 LEU B N 11
ATOM 16109 C CA . LEU B 1 10 ? 6.577 -11.118 8.701 1.00 25.12 110 LEU B CA 11
ATOM 16110 C C . LEU B 1 10 ? 5.823 -11.860 7.587 1.00 35.03 110 LEU B C 11
ATOM 16111 O O . LEU B 1 10 ? 6.039 -11.582 6.406 1.00 4.35 110 LEU B O 11
ATOM 16127 N N . ALA B 1 11 ? 4.961 -12.818 7.969 1.00 52.24 111 ALA B N 11
ATOM 16128 C CA . ALA B 1 11 ? 4.094 -13.536 7.014 1.00 70.14 111 ALA B CA 11
ATOM 16129 C C . ALA B 1 11 ? 3.099 -12.562 6.378 1.00 1.31 111 ALA B C 11
ATOM 16130 O O . ALA B 1 11 ? 2.901 -12.563 5.159 1.00 42.12 111 ALA B O 11
ATOM 16137 N N . GLU B 1 12 ? 2.512 -11.704 7.231 1.00 31.12 112 GLU B N 11
ATOM 16138 C CA . GLU B 1 12 ? 1.631 -10.617 6.789 1.00 44.15 112 GLU B CA 11
ATOM 16139 C C . GLU B 1 12 ? 2.430 -9.589 5.954 1.00 31.12 112 GLU B C 11
ATOM 16140 O O . GLU B 1 12 ? 1.943 -9.099 4.959 1.00 0.02 112 GLU B O 11
ATOM 16152 N N . ASN B 1 13 ? 3.683 -9.335 6.371 1.00 14.34 113 ASN B N 11
ATOM 16153 C CA . ASN B 1 13 ? 4.592 -8.332 5.762 1.00 70.13 113 ASN B CA 11
ATOM 16154 C C . ASN B 1 13 ? 4.969 -8.739 4.320 1.00 62.42 113 ASN B C 11
ATOM 16155 O O . ASN B 1 13 ? 5.034 -7.894 3.423 1.00 22.24 113 ASN B O 11
ATOM 16166 N N . GLU B 1 14 ? 5.188 -10.058 4.122 1.00 23.05 114 GLU B N 11
ATOM 16167 C CA . GLU B 1 14 ? 5.527 -10.650 2.807 1.00 24.02 114 GLU B CA 11
ATOM 16168 C C . GLU B 1 14 ? 4.280 -10.645 1.910 1.00 23.31 114 GLU B C 11
ATOM 16169 O O . GLU B 1 14 ? 4.371 -10.464 0.693 1.00 32.11 114 GLU B O 11
ATOM 16181 N N . LYS B 1 15 ? 3.109 -10.853 2.549 1.00 12.41 115 LYS B N 11
ATOM 16182 C CA . LYS B 1 15 ? 1.812 -10.827 1.874 1.00 54.20 115 LYS B CA 11
ATOM 16183 C C . LYS B 1 15 ? 1.543 -9.405 1.368 1.00 71.12 115 LYS B C 11
ATOM 16184 O O . LYS B 1 15 ? 1.089 -9.217 0.242 1.00 2.14 115 LYS B O 11
ATOM 16203 N N . LEU B 1 16 ? 1.889 -8.419 2.226 1.00 72.31 116 LEU B N 11
ATOM 16204 C CA . LEU B 1 16 ? 1.774 -6.988 1.922 1.00 52.34 116 LEU B CA 11
ATOM 16205 C C . LEU B 1 16 ? 2.750 -6.601 0.804 1.00 43.10 116 LEU B C 11
ATOM 16206 O O . LEU B 1 16 ? 2.441 -5.758 -0.025 1.00 13.35 116 LEU B O 11
ATOM 16222 N N . LYS B 1 17 ? 3.909 -7.268 0.785 1.00 31.13 117 LYS B N 11
ATOM 16223 C CA . LYS B 1 17 ? 4.960 -7.058 -0.230 1.00 14.52 117 LYS B CA 11
ATOM 16224 C C . LYS B 1 17 ? 4.437 -7.502 -1.623 1.00 60.25 117 LYS B C 11
ATOM 16225 O O . LYS B 1 17 ? 4.613 -6.806 -2.634 1.00 64.55 117 LYS B O 11
ATOM 16244 N N . ALA B 1 18 ? 3.745 -8.653 -1.626 1.00 2.14 118 ALA B N 11
ATOM 16245 C CA . ALA B 1 18 ? 3.256 -9.311 -2.844 1.00 55.52 118 ALA B CA 11
ATOM 16246 C C . ALA B 1 18 ? 2.046 -8.565 -3.427 1.00 64.12 118 ALA B C 11
ATOM 16247 O O . ALA B 1 18 ? 1.986 -8.315 -4.636 1.00 65.22 118 ALA B O 11
ATOM 16254 N N . GLN B 1 19 ? 1.089 -8.211 -2.545 1.00 33.05 119 GLN B N 11
ATOM 16255 C CA . GLN B 1 19 ? -0.160 -7.544 -2.944 1.00 54.23 119 GLN B CA 11
ATOM 16256 C C . GLN B 1 19 ? 0.114 -6.128 -3.469 1.00 4.14 119 GLN B C 11
ATOM 16257 O O . GLN B 1 19 ? -0.545 -5.696 -4.401 1.00 11.24 119 GLN B O 11
ATOM 16271 N N . LEU B 1 20 ? 1.099 -5.411 -2.853 1.00 60.05 120 LEU B N 11
ATOM 16272 C CA . LEU B 1 20 ? 1.451 -4.035 -3.276 1.00 64.44 120 LEU B CA 11
ATOM 16273 C C . LEU B 1 20 ? 2.090 -4.066 -4.655 1.00 32.31 120 LEU B C 11
ATOM 16274 O O . LEU B 1 20 ? 1.827 -3.197 -5.482 1.00 52.21 120 LEU B O 11
ATOM 16290 N N . HIS B 1 21 ? 2.950 -5.088 -4.875 1.00 1.21 121 HIS B N 11
ATOM 16291 C CA . HIS B 1 21 ? 3.577 -5.348 -6.174 1.00 61.01 121 HIS B CA 11
ATOM 16292 C C . HIS B 1 21 ? 2.491 -5.547 -7.239 1.00 44.21 121 HIS B C 11
ATOM 16293 O O . HIS B 1 21 ? 2.545 -4.944 -8.310 1.00 31.25 121 HIS B O 11
ATOM 16308 N N . ASP B 1 22 ? 1.472 -6.340 -6.868 1.00 54.20 122 ASP B N 11
ATOM 16309 C CA . ASP B 1 22 ? 0.335 -6.678 -7.734 1.00 31.35 122 ASP B CA 11
ATOM 16310 C C . ASP B 1 22 ? -0.557 -5.441 -7.988 1.00 75.22 122 ASP B C 11
ATOM 16311 O O . ASP B 1 22 ? -1.060 -5.266 -9.094 1.00 60.25 122 ASP B O 11
ATOM 16320 N N . THR B 1 23 ? -0.706 -4.570 -6.963 1.00 54.42 123 THR B N 11
ATOM 16321 C CA . THR B 1 23 ? -1.522 -3.341 -7.057 1.00 52.45 123 THR B CA 11
ATOM 16322 C C . THR B 1 23 ? -0.834 -2.327 -7.988 1.00 22.44 123 THR B C 11
ATOM 16323 O O . THR B 1 23 ? -1.495 -1.626 -8.758 1.00 4.42 123 THR B O 11
ATOM 16334 N N . ASN B 1 24 ? 0.512 -2.281 -7.908 1.00 44.24 124 ASN B N 11
ATOM 16335 C CA . ASN B 1 24 ? 1.339 -1.428 -8.777 1.00 31.44 124 ASN B CA 11
ATOM 16336 C C . ASN B 1 24 ? 1.293 -1.945 -10.220 1.00 44.44 124 ASN B C 11
ATOM 16337 O O . ASN B 1 24 ? 1.383 -1.158 -11.151 1.00 54.01 124 ASN B O 11
ATOM 16348 N N . MET B 1 25 ? 1.140 -3.275 -10.385 1.00 3.41 125 MET B N 11
ATOM 16349 C CA . MET B 1 25 ? 0.974 -3.903 -11.706 1.00 60.12 125 MET B CA 11
ATOM 16350 C C . MET B 1 25 ? -0.348 -3.486 -12.357 1.00 22.54 125 MET B C 11
ATOM 16351 O O . MET B 1 25 ? -0.379 -3.212 -13.559 1.00 24.23 125 MET B O 11
ATOM 16365 N N . GLU B 1 26 ? -1.434 -3.425 -11.552 1.00 34.22 126 GLU B N 11
ATOM 16366 C CA . GLU B 1 26 ? -2.749 -2.975 -12.050 1.00 44.13 126 GLU B CA 11
ATOM 16367 C C . GLU B 1 26 ? -2.720 -1.463 -12.317 1.00 44.21 126 GLU B C 11
ATOM 16368 O O . GLU B 1 26 ? -3.396 -0.989 -13.209 1.00 5.10 126 GLU B O 11
ATOM 16380 N N . LEU B 1 27 ? -1.939 -0.732 -11.495 1.00 45.22 127 LEU B N 11
ATOM 16381 C CA . LEU B 1 27 ? -1.765 0.726 -11.611 1.00 44.40 127 LEU B CA 11
ATOM 16382 C C . LEU B 1 27 ? -0.960 1.079 -12.884 1.00 3.40 127 LEU B C 11
ATOM 16383 O O . LEU B 1 27 ? -1.230 2.090 -13.521 1.00 72.03 127 LEU B O 11
ATOM 16399 N N . THR B 1 28 ? 0.020 0.217 -13.240 1.00 45.43 128 THR B N 11
ATOM 16400 C CA . THR B 1 28 ? 0.837 0.364 -14.468 1.00 12.22 128 THR B CA 11
ATOM 16401 C C . THR B 1 28 ? 0.006 -0.030 -15.707 1.00 23.11 128 THR B C 11
ATOM 16402 O O . THR B 1 28 ? 0.121 0.573 -16.782 1.00 13.31 128 THR B O 11
ATOM 16413 N N . ASP B 1 29 ? -0.839 -1.047 -15.509 1.00 31.50 129 ASP B N 11
ATOM 16414 C CA . ASP B 1 29 ? -1.801 -1.530 -16.512 1.00 72.23 129 ASP B CA 11
ATOM 16415 C C . ASP B 1 29 ? -2.859 -0.458 -16.782 1.00 3.41 129 ASP B C 11
ATOM 16416 O O . ASP B 1 29 ? -3.252 -0.238 -17.922 1.00 24.32 129 ASP B O 11
ATOM 16425 N N . LEU B 1 30 ? -3.281 0.216 -15.705 1.00 20.33 130 LEU B N 11
ATOM 16426 C CA . LEU B 1 30 ? -4.294 1.272 -15.747 1.00 41.41 130 LEU B CA 11
ATOM 16427 C C . LEU B 1 30 ? -3.719 2.485 -16.490 1.00 24.34 130 LEU B C 11
ATOM 16428 O O . LEU B 1 30 ? -4.360 3.057 -17.367 1.00 40.44 130 LEU B O 11
ATOM 16444 N N . LYS B 1 31 ? -2.489 2.829 -16.100 1.00 73.42 131 LYS B N 11
ATOM 16445 C CA . LYS B 1 31 ? -1.665 3.868 -16.714 1.00 31.24 131 LYS B CA 11
ATOM 16446 C C . LYS B 1 31 ? -1.466 3.598 -18.224 1.00 74.05 131 LYS B C 11
ATOM 16447 O O . LYS B 1 31 ? -1.456 4.540 -19.027 1.00 74.35 131 LYS B O 11
ATOM 16466 N N . LEU B 1 32 ? -1.341 2.305 -18.590 1.00 65.11 132 LEU B N 11
ATOM 16467 C CA . LEU B 1 32 ? -1.216 1.882 -19.992 1.00 45.14 132 LEU B CA 11
ATOM 16468 C C . LEU B 1 32 ? -2.555 2.096 -20.729 1.00 13.31 132 LEU B C 11
ATOM 16469 O O . LEU B 1 32 ? -2.589 2.629 -21.842 1.00 1.32 132 LEU B O 11
ATOM 16485 N N . GLN B 1 33 ? -3.663 1.730 -20.057 1.00 53.05 133 GLN B N 11
ATOM 16486 C CA . GLN B 1 33 ? -5.022 1.923 -20.591 1.00 50.11 133 GLN B CA 11
ATOM 16487 C C . GLN B 1 33 ? -5.337 3.427 -20.755 1.00 12.14 133 GLN B C 11
ATOM 16488 O O . GLN B 1 33 ? -6.119 3.788 -21.625 1.00 33.32 133 GLN B O 11
ATOM 16502 N N . LEU B 1 34 ? -4.711 4.290 -19.912 1.00 62.53 134 LEU B N 11
ATOM 16503 C CA . LEU B 1 34 ? -4.866 5.762 -20.002 1.00 62.23 134 LEU B CA 11
ATOM 16504 C C . LEU B 1 34 ? -4.172 6.307 -21.253 1.00 70.53 134 LEU B C 11
ATOM 16505 O O . LEU B 1 34 ? -4.782 7.023 -22.036 1.00 73.21 134 LEU B O 11
ATOM 16521 N N . GLU B 1 35 ? -2.889 5.940 -21.436 1.00 54.32 135 GLU B N 11
ATOM 16522 C CA . GLU B 1 35 ? -2.080 6.411 -22.584 1.00 71.41 135 GLU B CA 11
ATOM 16523 C C . GLU B 1 35 ? -2.571 5.794 -23.916 1.00 3.45 135 GLU B C 11
ATOM 16524 O O . GLU B 1 35 ? -2.086 6.155 -24.991 1.00 43.53 135 GLU B O 11
ATOM 16536 N N . LYS B 1 36 ? -3.515 4.837 -23.819 1.00 74.44 136 LYS B N 11
ATOM 16537 C CA . LYS B 1 36 ? -4.336 4.390 -24.958 1.00 73.14 136 LYS B CA 11
ATOM 16538 C C . LYS B 1 36 ? -5.615 5.259 -25.088 1.00 11.42 136 LYS B C 11
ATOM 16539 O O . LYS B 1 36 ? -5.912 5.776 -26.166 1.00 1.45 136 LYS B O 11
ATOM 16558 N N . ALA B 1 37 ? -6.344 5.435 -23.966 1.00 11.42 137 ALA B N 11
ATOM 16559 C CA . ALA B 1 37 ? -7.687 6.079 -23.939 1.00 12.52 137 ALA B CA 11
ATOM 16560 C C . ALA B 1 37 ? -7.632 7.601 -24.163 1.00 11.42 137 ALA B C 11
ATOM 16561 O O . ALA B 1 37 ? -8.645 8.212 -24.536 1.00 35.52 137 ALA B O 11
ATOM 16568 N N . THR B 1 38 ? -6.455 8.194 -23.929 1.00 23.54 138 THR B N 11
ATOM 16569 C CA . THR B 1 38 ? -6.273 9.650 -23.946 1.00 14.30 138 THR B CA 11
ATOM 16570 C C . THR B 1 38 ? -4.798 10.021 -24.117 1.00 14.34 138 THR B C 11
ATOM 16571 O O . THR B 1 38 ? -3.912 9.162 -24.073 1.00 63.43 138 THR B O 11
ATOM 16582 N N . GLN B 1 39 ? -4.560 11.329 -24.284 1.00 75.00 139 GLN B N 11
ATOM 16583 C CA . GLN B 1 39 ? -3.222 11.914 -24.403 1.00 61.11 139 GLN B CA 11
ATOM 16584 C C . GLN B 1 39 ? -2.561 12.075 -23.018 1.00 12.42 139 GLN B C 11
ATOM 16585 O O . GLN B 1 39 ? -1.336 12.180 -22.933 1.00 22.23 139 GLN B O 11
ATOM 16599 N N . ARG B 1 40 ? -3.417 12.097 -21.960 1.00 71.24 140 ARG B N 11
ATOM 16600 C CA . ARG B 1 40 ? -3.060 12.311 -20.515 1.00 13.41 140 ARG B CA 11
ATOM 16601 C C . ARG B 1 40 ? -2.079 13.496 -20.277 1.00 20.21 140 ARG B C 11
ATOM 16602 O O . ARG B 1 40 ? -1.770 14.268 -21.187 1.00 41.45 140 ARG B O 11
ATOM 16623 N N . GLN B 1 41 ? -1.667 13.684 -19.014 1.00 42.30 141 GLN B N 11
ATOM 16624 C CA . GLN B 1 41 ? -0.654 14.702 -18.640 1.00 43.43 141 GLN B CA 11
ATOM 16625 C C . GLN B 1 41 ? 0.733 14.043 -18.553 1.00 30.32 141 GLN B C 11
ATOM 16626 O O . GLN B 1 41 ? 1.707 14.573 -19.081 1.00 41.55 141 GLN B O 11
ATOM 16640 N N . GLU B 1 42 ? 0.758 12.851 -17.921 1.00 55.30 142 GLU B N 11
ATOM 16641 C CA . GLU B 1 42 ? 1.969 12.100 -17.543 1.00 10.24 142 GLU B CA 11
ATOM 16642 C C . GLU B 1 42 ? 3.073 13.009 -16.955 1.00 2.44 142 GLU B C 11
ATOM 16643 O O . GLU B 1 42 ? 4.003 13.424 -17.660 1.00 31.54 142 GLU B O 11
ATOM 16655 N N . ARG B 1 43 ? 2.915 13.371 -15.675 1.00 40.31 143 ARG B N 11
ATOM 16656 C CA . ARG B 1 43 ? 3.963 14.079 -14.922 1.00 61.45 143 ARG B CA 11
ATOM 16657 C C . ARG B 1 43 ? 5.009 13.053 -14.473 1.00 13.53 143 ARG B C 11
ATOM 16658 O O . ARG B 1 43 ? 6.196 13.157 -14.813 1.00 12.30 143 ARG B O 11
ATOM 16679 N N . PHE B 1 44 ? 4.532 12.048 -13.731 1.00 31.22 144 PHE B N 11
ATOM 16680 C CA . PHE B 1 44 ? 5.338 10.918 -13.278 1.00 24.11 144 PHE B CA 11
ATOM 16681 C C . PHE B 1 44 ? 4.392 9.716 -13.062 1.00 34.13 144 PHE B C 11
ATOM 16682 O O . PHE B 1 44 ? 4.589 8.655 -13.690 1.00 55.34 144 PHE B O 11
ATOM 16699 N N . ASP A 1 1 ? 17.085 -5.822 21.823 1.00 64.23 1 ASP A N 12
ATOM 16700 C CA . ASP A 1 1 ? 16.793 -7.230 21.462 1.00 20.33 1 ASP A CA 12
ATOM 16701 C C . ASP A 1 1 ? 15.354 -7.374 20.939 1.00 43.20 1 ASP A C 12
ATOM 16702 O O . ASP A 1 1 ? 14.873 -6.475 20.264 1.00 43.11 1 ASP A O 12
ATOM 16713 N N . PHE A 1 2 ? 14.673 -8.500 21.239 1.00 34.55 2 PHE A N 12
ATOM 16714 C CA . PHE A 1 2 ? 13.358 -8.845 20.670 1.00 70.34 2 PHE A CA 12
ATOM 16715 C C . PHE A 1 2 ? 12.267 -7.764 20.867 1.00 23.11 2 PHE A C 12
ATOM 16716 O O . PHE A 1 2 ? 11.272 -7.768 20.128 1.00 73.40 2 PHE A O 12
ATOM 16733 N N . LYS A 1 3 ? 12.453 -6.841 21.836 1.00 24.14 3 LYS A N 12
ATOM 16734 C CA . LYS A 1 3 ? 11.493 -5.740 22.046 1.00 51.31 3 LYS A CA 12
ATOM 16735 C C . LYS A 1 3 ? 11.536 -4.758 20.852 1.00 73.40 3 LYS A C 12
ATOM 16736 O O . LYS A 1 3 ? 10.483 -4.325 20.352 1.00 63.43 3 LYS A O 12
ATOM 16755 N N . LYS A 1 4 ? 12.764 -4.434 20.363 1.00 35.01 4 LYS A N 12
ATOM 16756 C CA . LYS A 1 4 ? 12.923 -3.522 19.230 1.00 65.34 4 LYS A CA 12
ATOM 16757 C C . LYS A 1 4 ? 12.513 -4.247 17.946 1.00 3.35 4 LYS A C 12
ATOM 16758 O O . LYS A 1 4 ? 11.991 -3.617 17.049 1.00 23.32 4 LYS A O 12
ATOM 16777 N N . LEU A 1 5 ? 12.740 -5.593 17.903 1.00 3.21 5 LEU A N 12
ATOM 16778 C CA . LEU A 1 5 ? 12.333 -6.458 16.769 1.00 64.31 5 LEU A CA 12
ATOM 16779 C C . LEU A 1 5 ? 10.840 -6.276 16.467 1.00 52.23 5 LEU A C 12
ATOM 16780 O O . LEU A 1 5 ? 10.451 -6.106 15.307 1.00 41.52 5 LEU A O 12
ATOM 16796 N N . TYR A 1 6 ? 10.028 -6.313 17.552 1.00 44.33 6 TYR A N 12
ATOM 16797 C CA . TYR A 1 6 ? 8.579 -6.080 17.503 1.00 52.44 6 TYR A CA 12
ATOM 16798 C C . TYR A 1 6 ? 8.272 -4.750 16.822 1.00 21.30 6 TYR A C 12
ATOM 16799 O O . TYR A 1 6 ? 7.431 -4.680 15.937 1.00 42.43 6 TYR A O 12
ATOM 16817 N N . GLU A 1 7 ? 9.017 -3.720 17.224 1.00 63.21 7 GLU A N 12
ATOM 16818 C CA . GLU A 1 7 ? 8.855 -2.358 16.719 1.00 62.15 7 GLU A CA 12
ATOM 16819 C C . GLU A 1 7 ? 9.313 -2.191 15.258 1.00 15.43 7 GLU A C 12
ATOM 16820 O O . GLU A 1 7 ? 8.702 -1.430 14.528 1.00 32.23 7 GLU A O 12
ATOM 16832 N N . GLN A 1 8 ? 10.393 -2.890 14.856 1.00 3.24 8 GLN A N 12
ATOM 16833 C CA . GLN A 1 8 ? 11.002 -2.728 13.515 1.00 21.03 8 GLN A CA 12
ATOM 16834 C C . GLN A 1 8 ? 10.070 -3.231 12.417 1.00 2.24 8 GLN A C 12
ATOM 16835 O O . GLN A 1 8 ? 9.699 -2.453 11.520 1.00 34.41 8 GLN A O 12
ATOM 16849 N N . ILE A 1 9 ? 9.701 -4.532 12.491 1.00 1.13 9 ILE A N 12
ATOM 16850 C CA . ILE A 1 9 ? 8.759 -5.136 11.537 1.00 71.15 9 ILE A CA 12
ATOM 16851 C C . ILE A 1 9 ? 7.437 -4.343 11.497 1.00 1.43 9 ILE A C 12
ATOM 16852 O O . ILE A 1 9 ? 6.919 -4.060 10.424 1.00 63.20 9 ILE A O 12
ATOM 16868 N N . LEU A 1 10 ? 6.905 -4.034 12.703 1.00 43.41 10 LEU A N 12
ATOM 16869 C CA . LEU A 1 10 ? 5.583 -3.398 12.885 1.00 24.04 10 LEU A CA 12
ATOM 16870 C C . LEU A 1 10 ? 5.567 -1.931 12.420 1.00 55.21 10 LEU A C 12
ATOM 16871 O O . LEU A 1 10 ? 4.517 -1.424 12.011 1.00 53.31 10 LEU A O 12
ATOM 16887 N N . ALA A 1 11 ? 6.727 -1.252 12.499 1.00 1.22 11 ALA A N 12
ATOM 16888 C CA . ALA A 1 11 ? 6.885 0.098 11.933 1.00 32.20 11 ALA A CA 12
ATOM 16889 C C . ALA A 1 11 ? 6.771 0.025 10.409 1.00 44.52 11 ALA A C 12
ATOM 16890 O O . ALA A 1 11 ? 6.055 0.811 9.796 1.00 73.51 11 ALA A O 12
ATOM 16897 N N . GLU A 1 12 ? 7.468 -0.956 9.818 1.00 72.41 12 GLU A N 12
ATOM 16898 C CA . GLU A 1 12 ? 7.387 -1.252 8.380 1.00 45.23 12 GLU A CA 12
ATOM 16899 C C . GLU A 1 12 ? 6.001 -1.794 7.990 1.00 20.52 12 GLU A C 12
ATOM 16900 O O . GLU A 1 12 ? 5.559 -1.588 6.873 1.00 63.34 12 GLU A O 12
ATOM 16912 N N . ASN A 1 13 ? 5.321 -2.459 8.936 1.00 44.50 13 ASN A N 12
ATOM 16913 C CA . ASN A 1 13 ? 4.010 -3.088 8.701 1.00 24.52 13 ASN A CA 12
ATOM 16914 C C . ASN A 1 13 ? 2.934 -2.000 8.572 1.00 64.23 13 ASN A C 12
ATOM 16915 O O . ASN A 1 13 ? 2.157 -1.995 7.615 1.00 62.24 13 ASN A O 12
ATOM 16926 N N . GLU A 1 14 ? 2.947 -1.049 9.535 1.00 44.22 14 GLU A N 12
ATOM 16927 C CA . GLU A 1 14 ? 2.036 0.107 9.547 1.00 1.32 14 GLU A CA 12
ATOM 16928 C C . GLU A 1 14 ? 2.344 1.010 8.338 1.00 0.01 14 GLU A C 12
ATOM 16929 O O . GLU A 1 14 ? 1.443 1.641 7.775 1.00 53.03 14 GLU A O 12
ATOM 16941 N N . LYS A 1 15 ? 3.648 1.050 7.968 1.00 4.41 15 LYS A N 12
ATOM 16942 C CA . LYS A 1 15 ? 4.139 1.869 6.873 1.00 74.54 15 LYS A CA 12
ATOM 16943 C C . LYS A 1 15 ? 3.572 1.338 5.555 1.00 3.32 15 LYS A C 12
ATOM 16944 O O . LYS A 1 15 ? 3.117 2.107 4.724 1.00 23.41 15 LYS A O 12
ATOM 16963 N N . LEU A 1 16 ? 3.597 -0.011 5.405 1.00 75.24 16 LEU A N 12
ATOM 16964 C CA . LEU A 1 16 ? 3.085 -0.709 4.215 1.00 70.14 16 LEU A CA 12
ATOM 16965 C C . LEU A 1 16 ? 1.553 -0.596 4.123 1.00 11.30 16 LEU A C 12
ATOM 16966 O O . LEU A 1 16 ? 0.990 -0.645 3.028 1.00 23.22 16 LEU A O 12
ATOM 16982 N N . LYS A 1 17 ? 0.890 -0.435 5.281 1.00 63.44 17 LYS A N 12
ATOM 16983 C CA . LYS A 1 17 ? -0.559 -0.184 5.340 1.00 55.55 17 LYS A CA 12
ATOM 16984 C C . LYS A 1 17 ? -0.889 1.282 4.998 1.00 62.13 17 LYS A C 12
ATOM 16985 O O . LYS A 1 17 ? -1.975 1.577 4.480 1.00 34.41 17 LYS A O 12
ATOM 17004 N N . ALA A 1 18 ? 0.075 2.185 5.256 1.00 43.54 18 ALA A N 12
ATOM 17005 C CA . ALA A 1 18 ? -0.067 3.615 4.954 1.00 44.33 18 ALA A CA 12
ATOM 17006 C C . ALA A 1 18 ? 0.069 3.840 3.441 1.00 60.53 18 ALA A C 12
ATOM 17007 O O . ALA A 1 18 ? -0.829 4.374 2.806 1.00 64.31 18 ALA A O 12
ATOM 17014 N N . GLN A 1 19 ? 1.184 3.372 2.861 1.00 0.04 19 GLN A N 12
ATOM 17015 C CA . GLN A 1 19 ? 1.462 3.514 1.423 1.00 54.54 19 GLN A CA 12
ATOM 17016 C C . GLN A 1 19 ? 0.461 2.737 0.554 1.00 1.24 19 GLN A C 12
ATOM 17017 O O . GLN A 1 19 ? 0.177 3.168 -0.568 1.00 74.12 19 GLN A O 12
ATOM 17031 N N . LEU A 1 20 ? -0.069 1.585 1.064 1.00 2.24 20 LEU A N 12
ATOM 17032 C CA . LEU A 1 20 ? -1.149 0.864 0.353 1.00 14.12 20 LEU A CA 12
ATOM 17033 C C . LEU A 1 20 ? -2.408 1.736 0.326 1.00 34.12 20 LEU A C 12
ATOM 17034 O O . LEU A 1 20 ? -3.017 1.859 -0.719 1.00 31.11 20 LEU A O 12
ATOM 17050 N N . HIS A 1 21 ? -2.764 2.351 1.490 1.00 41.23 21 HIS A N 12
ATOM 17051 C CA . HIS A 1 21 ? -3.922 3.280 1.625 1.00 64.11 21 HIS A CA 12
ATOM 17052 C C . HIS A 1 21 ? -3.922 4.323 0.498 1.00 40.24 21 HIS A C 12
ATOM 17053 O O . HIS A 1 21 ? -4.950 4.549 -0.152 1.00 73.33 21 HIS A O 12
ATOM 17068 N N . ASP A 1 22 ? -2.738 4.917 0.269 1.00 12.23 22 ASP A N 12
ATOM 17069 C CA . ASP A 1 22 ? -2.524 5.923 -0.779 1.00 52.24 22 ASP A CA 12
ATOM 17070 C C . ASP A 1 22 ? -2.684 5.318 -2.174 1.00 13.13 22 ASP A C 12
ATOM 17071 O O . ASP A 1 22 ? -3.443 5.850 -2.978 1.00 11.01 22 ASP A O 12
ATOM 17080 N N . THR A 1 23 ? -2.007 4.172 -2.430 1.00 65.54 23 THR A N 12
ATOM 17081 C CA . THR A 1 23 ? -2.037 3.512 -3.755 1.00 50.22 23 THR A CA 12
ATOM 17082 C C . THR A 1 23 ? -3.450 2.969 -4.087 1.00 42.34 23 THR A C 12
ATOM 17083 O O . THR A 1 23 ? -3.804 2.861 -5.252 1.00 73.40 23 THR A O 12
ATOM 17094 N N . ASN A 1 24 ? -4.253 2.666 -3.043 1.00 44.51 24 ASN A N 12
ATOM 17095 C CA . ASN A 1 24 ? -5.623 2.124 -3.179 1.00 34.43 24 ASN A CA 12
ATOM 17096 C C . ASN A 1 24 ? -6.609 3.239 -3.550 1.00 42.23 24 ASN A C 12
ATOM 17097 O O . ASN A 1 24 ? -7.397 3.082 -4.490 1.00 23.01 24 ASN A O 12
ATOM 17108 N N . MET A 1 25 ? -6.547 4.369 -2.813 1.00 70.15 25 MET A N 12
ATOM 17109 C CA . MET A 1 25 ? -7.460 5.508 -3.029 1.00 24.35 25 MET A CA 12
ATOM 17110 C C . MET A 1 25 ? -7.192 6.161 -4.391 1.00 32.05 25 MET A C 12
ATOM 17111 O O . MET A 1 25 ? -8.134 6.547 -5.096 1.00 51.23 25 MET A O 12
ATOM 17125 N N . GLU A 1 26 ? -5.900 6.221 -4.779 1.00 30.44 26 GLU A N 12
ATOM 17126 C CA . GLU A 1 26 ? -5.491 6.823 -6.046 1.00 22.24 26 GLU A CA 12
ATOM 17127 C C . GLU A 1 26 ? -5.725 5.846 -7.201 1.00 61.35 26 GLU A C 12
ATOM 17128 O O . GLU A 1 26 ? -5.919 6.273 -8.319 1.00 31.24 26 GLU A O 12
ATOM 17140 N N . LEU A 1 27 ? -5.723 4.521 -6.912 1.00 24.55 27 LEU A N 12
ATOM 17141 C CA . LEU A 1 27 ? -6.140 3.498 -7.890 1.00 62.24 27 LEU A CA 12
ATOM 17142 C C . LEU A 1 27 ? -7.609 3.739 -8.253 1.00 0.31 27 LEU A C 12
ATOM 17143 O O . LEU A 1 27 ? -7.967 3.747 -9.421 1.00 53.04 27 LEU A O 12
ATOM 17159 N N . THR A 1 28 ? -8.431 3.954 -7.218 1.00 21.33 28 THR A N 12
ATOM 17160 C CA . THR A 1 28 ? -9.881 4.142 -7.349 1.00 24.00 28 THR A CA 12
ATOM 17161 C C . THR A 1 28 ? -10.196 5.440 -8.131 1.00 73.43 28 THR A C 12
ATOM 17162 O O . THR A 1 28 ? -11.168 5.501 -8.887 1.00 74.15 28 THR A O 12
ATOM 17173 N N . ASP A 1 29 ? -9.330 6.457 -7.950 1.00 63.40 29 ASP A N 12
ATOM 17174 C CA . ASP A 1 29 ? -9.404 7.745 -8.674 1.00 54.20 29 ASP A CA 12
ATOM 17175 C C . ASP A 1 29 ? -9.033 7.573 -10.147 1.00 43.45 29 ASP A C 12
ATOM 17176 O O . ASP A 1 29 ? -9.801 7.982 -11.023 1.00 71.32 29 ASP A O 12
ATOM 17185 N N . LEU A 1 30 ? -7.853 6.956 -10.387 1.00 4.53 30 LEU A N 12
ATOM 17186 C CA . LEU A 1 30 ? -7.332 6.638 -11.735 1.00 41.12 30 LEU A CA 12
ATOM 17187 C C . LEU A 1 30 ? -8.387 5.876 -12.546 1.00 15.12 30 LEU A C 12
ATOM 17188 O O . LEU A 1 30 ? -8.683 6.263 -13.642 1.00 40.03 30 LEU A O 12
ATOM 17204 N N . LYS A 1 31 ? -8.952 4.833 -11.939 1.00 72.03 31 LYS A N 12
ATOM 17205 C CA . LYS A 1 31 ? -10.053 4.002 -12.484 1.00 24.13 31 LYS A CA 12
ATOM 17206 C C . LYS A 1 31 ? -11.276 4.862 -12.928 1.00 11.40 31 LYS A C 12
ATOM 17207 O O . LYS A 1 31 ? -11.724 4.803 -14.099 1.00 61.20 31 LYS A O 12
ATOM 17226 N N . LEU A 1 32 ? -11.760 5.673 -11.975 1.00 5.02 32 LEU A N 12
ATOM 17227 C CA . LEU A 1 32 ? -12.983 6.486 -12.106 1.00 64.41 32 LEU A CA 12
ATOM 17228 C C . LEU A 1 32 ? -12.910 7.427 -13.323 1.00 63.13 32 LEU A C 12
ATOM 17229 O O . LEU A 1 32 ? -13.711 7.312 -14.271 1.00 43.01 32 LEU A O 12
ATOM 17245 N N . GLN A 1 33 ? -11.922 8.337 -13.307 1.00 32.44 33 GLN A N 12
ATOM 17246 C CA . GLN A 1 33 ? -11.773 9.345 -14.363 1.00 35.53 33 GLN A CA 12
ATOM 17247 C C . GLN A 1 33 ? -11.270 8.719 -15.683 1.00 34.35 33 GLN A C 12
ATOM 17248 O O . GLN A 1 33 ? -11.568 9.251 -16.765 1.00 12.33 33 GLN A O 12
ATOM 17262 N N . LEU A 1 34 ? -10.576 7.548 -15.583 1.00 22.34 34 LEU A N 12
ATOM 17263 C CA . LEU A 1 34 ? -10.070 6.781 -16.756 1.00 64.32 34 LEU A CA 12
ATOM 17264 C C . LEU A 1 34 ? -11.208 6.624 -17.747 1.00 74.25 34 LEU A C 12
ATOM 17265 O O . LEU A 1 34 ? -11.172 7.242 -18.833 1.00 1.42 34 LEU A O 12
ATOM 17281 N N . GLU A 1 35 ? -12.233 5.862 -17.282 1.00 55.24 35 GLU A N 12
ATOM 17282 C CA . GLU A 1 35 ? -13.405 5.473 -18.091 1.00 24.20 35 GLU A CA 12
ATOM 17283 C C . GLU A 1 35 ? -14.366 6.653 -18.349 1.00 64.21 35 GLU A C 12
ATOM 17284 O O . GLU A 1 35 ? -15.145 6.608 -19.311 1.00 3.05 35 GLU A O 12
ATOM 17296 N N . LYS A 1 36 ? -14.311 7.714 -17.497 1.00 2.35 36 LYS A N 12
ATOM 17297 C CA . LYS A 1 36 ? -14.942 9.021 -17.836 1.00 42.03 36 LYS A CA 12
ATOM 17298 C C . LYS A 1 36 ? -14.263 9.657 -19.082 1.00 31.14 36 LYS A C 12
ATOM 17299 O O . LYS A 1 36 ? -14.749 10.655 -19.629 1.00 11.13 36 LYS A O 12
ATOM 17318 N N . ALA A 1 37 ? -13.097 9.089 -19.436 1.00 30.02 37 ALA A N 12
ATOM 17319 C CA . ALA A 1 37 ? -12.356 9.335 -20.687 1.00 62.31 37 ALA A CA 12
ATOM 17320 C C . ALA A 1 37 ? -11.561 10.610 -20.536 1.00 71.13 37 ALA A C 12
ATOM 17321 O O . ALA A 1 37 ? -11.756 11.595 -21.258 1.00 62.35 37 ALA A O 12
ATOM 17328 N N . THR A 1 38 ? -10.677 10.581 -19.537 1.00 53.11 38 THR A N 12
ATOM 17329 C CA . THR A 1 38 ? -9.862 11.771 -19.160 1.00 12.31 38 THR A CA 12
ATOM 17330 C C . THR A 1 38 ? -8.387 11.553 -19.504 1.00 23.14 38 THR A C 12
ATOM 17331 O O . THR A 1 38 ? -8.040 10.632 -20.263 1.00 32.13 38 THR A O 12
ATOM 17342 N N . GLN A 1 39 ? -7.522 12.417 -18.934 1.00 32.43 39 GLN A N 12
ATOM 17343 C CA . GLN A 1 39 ? -6.068 12.343 -19.081 1.00 31.31 39 GLN A CA 12
ATOM 17344 C C . GLN A 1 39 ? -5.360 12.733 -17.763 1.00 4.21 39 GLN A C 12
ATOM 17345 O O . GLN A 1 39 ? -4.504 11.987 -17.278 1.00 10.11 39 GLN A O 12
ATOM 17359 N N . ARG A 1 40 ? -5.714 13.913 -17.206 1.00 12.41 40 ARG A N 12
ATOM 17360 C CA . ARG A 1 40 ? -5.104 14.447 -15.968 1.00 42.12 40 ARG A CA 12
ATOM 17361 C C . ARG A 1 40 ? -5.845 13.939 -14.724 1.00 60.00 40 ARG A C 12
ATOM 17362 O O . ARG A 1 40 ? -7.072 13.822 -14.737 1.00 50.50 40 ARG A O 12
ATOM 17383 N N . GLN A 1 41 ? -5.086 13.657 -13.652 1.00 44.51 41 GLN A N 12
ATOM 17384 C CA . GLN A 1 41 ? -5.645 13.265 -12.344 1.00 32.22 41 GLN A CA 12
ATOM 17385 C C . GLN A 1 41 ? -4.853 13.918 -11.199 1.00 14.24 41 GLN A C 12
ATOM 17386 O O . GLN A 1 41 ? -3.726 14.397 -11.382 1.00 44.01 41 GLN A O 12
ATOM 17400 N N . GLU A 1 42 ? -5.472 13.906 -10.013 1.00 31.43 42 GLU A N 12
ATOM 17401 C CA . GLU A 1 42 ? -4.879 14.390 -8.747 1.00 13.33 42 GLU A CA 12
ATOM 17402 C C . GLU A 1 42 ? -4.278 13.210 -7.960 1.00 25.05 42 GLU A C 12
ATOM 17403 O O . GLU A 1 42 ? -3.455 13.419 -7.072 1.00 23.13 42 GLU A O 12
ATOM 17415 N N . ARG A 1 43 ? -4.705 11.977 -8.324 1.00 24.44 43 ARG A N 12
ATOM 17416 C CA . ARG A 1 43 ? -4.392 10.721 -7.615 1.00 4.42 43 ARG A CA 12
ATOM 17417 C C . ARG A 1 43 ? -4.916 10.768 -6.153 1.00 74.11 43 ARG A C 12
ATOM 17418 O O . ARG A 1 43 ? -5.996 10.237 -5.856 1.00 53.25 43 ARG A O 12
ATOM 17439 N N . PHE A 1 44 ? -4.148 11.417 -5.260 1.00 24.34 44 PHE A N 12
ATOM 17440 C CA . PHE A 1 44 ? -4.525 11.599 -3.853 1.00 54.31 44 PHE A CA 12
ATOM 17441 C C . PHE A 1 44 ? -5.641 12.646 -3.747 1.00 45.41 44 PHE A C 12
ATOM 17442 O O . PHE A 1 44 ? -5.520 13.757 -4.271 1.00 12.42 44 PHE A O 12
ATOM 17459 N N . ASP B 1 1 ? 9.778 -17.764 22.132 1.00 54.42 101 ASP B N 12
ATOM 17460 C CA . ASP B 1 1 ? 8.765 -16.952 22.812 1.00 55.30 101 ASP B CA 12
ATOM 17461 C C . ASP B 1 1 ? 8.452 -15.715 21.971 1.00 21.43 101 ASP B C 12
ATOM 17462 O O . ASP B 1 1 ? 7.295 -15.323 21.805 1.00 23.22 101 ASP B O 12
ATOM 17471 N N . PHE B 1 2 ? 9.523 -15.108 21.464 1.00 33.44 102 PHE B N 12
ATOM 17472 C CA . PHE B 1 2 ? 9.478 -13.918 20.605 1.00 2.43 102 PHE B CA 12
ATOM 17473 C C . PHE B 1 2 ? 9.718 -14.296 19.129 1.00 12.21 102 PHE B C 12
ATOM 17474 O O . PHE B 1 2 ? 9.529 -13.465 18.226 1.00 41.33 102 PHE B O 12
ATOM 17491 N N . LYS B 1 3 ? 10.131 -15.560 18.890 1.00 72.13 103 LYS B N 12
ATOM 17492 C CA . LYS B 1 3 ? 10.350 -16.079 17.528 1.00 13.13 103 LYS B CA 12
ATOM 17493 C C . LYS B 1 3 ? 9.033 -16.000 16.727 1.00 43.20 103 LYS B C 12
ATOM 17494 O O . LYS B 1 3 ? 9.020 -15.743 15.515 1.00 62.10 103 LYS B O 12
ATOM 17513 N N . LYS B 1 4 ? 7.917 -16.148 17.479 1.00 44.43 104 LYS B N 12
ATOM 17514 C CA . LYS B 1 4 ? 6.572 -16.112 16.942 1.00 32.52 104 LYS B CA 12
ATOM 17515 C C . LYS B 1 4 ? 6.161 -14.682 16.603 1.00 65.14 104 LYS B C 12
ATOM 17516 O O . LYS B 1 4 ? 5.452 -14.497 15.624 1.00 14.01 104 LYS B O 12
ATOM 17535 N N . LEU B 1 5 ? 6.642 -13.662 17.390 1.00 65.14 105 LEU B N 12
ATOM 17536 C CA . LEU B 1 5 ? 6.333 -12.239 17.100 1.00 44.50 105 LEU B CA 12
ATOM 17537 C C . LEU B 1 5 ? 6.868 -11.914 15.710 1.00 34.22 105 LEU B C 12
ATOM 17538 O O . LEU B 1 5 ? 6.194 -11.230 14.926 1.00 30.02 105 LEU B O 12
ATOM 17554 N N . TYR B 1 6 ? 8.098 -12.439 15.422 1.00 53.42 106 TYR B N 12
ATOM 17555 C CA . TYR B 1 6 ? 8.730 -12.266 14.119 1.00 60.13 106 TYR B CA 12
ATOM 17556 C C . TYR B 1 6 ? 7.830 -12.856 13.036 1.00 70.24 106 TYR B C 12
ATOM 17557 O O . TYR B 1 6 ? 7.448 -12.156 12.118 1.00 11.21 106 TYR B O 12
ATOM 17575 N N . GLU B 1 7 ? 7.415 -14.117 13.236 1.00 73.21 107 GLU B N 12
ATOM 17576 C CA . GLU B 1 7 ? 6.595 -14.866 12.270 1.00 63.43 107 GLU B CA 12
ATOM 17577 C C . GLU B 1 7 ? 5.240 -14.187 11.971 1.00 33.11 107 GLU B C 12
ATOM 17578 O O . GLU B 1 7 ? 4.833 -14.149 10.820 1.00 31.42 107 GLU B O 12
ATOM 17590 N N . GLN B 1 8 ? 4.571 -13.642 13.013 1.00 44.04 108 GLN B N 12
ATOM 17591 C CA . GLN B 1 8 ? 3.225 -13.032 12.876 1.00 72.41 108 GLN B CA 12
ATOM 17592 C C . GLN B 1 8 ? 3.280 -11.745 12.037 1.00 41.14 108 GLN B C 12
ATOM 17593 O O . GLN B 1 8 ? 2.634 -11.648 10.980 1.00 64.24 108 GLN B O 12
ATOM 17607 N N . ILE B 1 9 ? 4.084 -10.772 12.513 1.00 31.45 109 ILE B N 12
ATOM 17608 C CA . ILE B 1 9 ? 4.142 -9.427 11.915 1.00 2.54 109 ILE B CA 12
ATOM 17609 C C . ILE B 1 9 ? 4.809 -9.476 10.518 1.00 24.32 109 ILE B C 12
ATOM 17610 O O . ILE B 1 9 ? 4.416 -8.734 9.616 1.00 0.42 109 ILE B O 12
ATOM 17626 N N . LEU B 1 10 ? 5.826 -10.355 10.366 1.00 34.24 110 LEU B N 12
ATOM 17627 C CA . LEU B 1 10 ? 6.566 -10.547 9.090 1.00 14.11 110 LEU B CA 12
ATOM 17628 C C . LEU B 1 10 ? 5.671 -11.263 8.052 1.00 12.55 110 LEU B C 12
ATOM 17629 O O . LEU B 1 10 ? 5.775 -10.980 6.858 1.00 13.51 110 LEU B O 12
ATOM 17645 N N . ALA B 1 11 ? 4.793 -12.186 8.517 1.00 62.05 111 ALA B N 12
ATOM 17646 C CA . ALA B 1 11 ? 3.800 -12.858 7.639 1.00 33.42 111 ALA B CA 12
ATOM 17647 C C . ALA B 1 11 ? 2.848 -11.821 7.021 1.00 64.31 111 ALA B C 12
ATOM 17648 O O . ALA B 1 11 ? 2.554 -11.862 5.817 1.00 63.15 111 ALA B O 12
ATOM 17655 N N . GLU B 1 12 ? 2.386 -10.884 7.873 1.00 73.31 112 GLU B N 12
ATOM 17656 C CA . GLU B 1 12 ? 1.522 -9.779 7.451 1.00 51.54 112 GLU B CA 12
ATOM 17657 C C . GLU B 1 12 ? 2.298 -8.824 6.520 1.00 52.43 112 GLU B C 12
ATOM 17658 O O . GLU B 1 12 ? 1.773 -8.391 5.506 1.00 41.31 112 GLU B O 12
ATOM 17670 N N . ASN B 1 13 ? 3.575 -8.555 6.883 1.00 1.13 113 ASN B N 12
ATOM 17671 C CA . ASN B 1 13 ? 4.499 -7.665 6.134 1.00 23.24 113 ASN B CA 12
ATOM 17672 C C . ASN B 1 13 ? 4.732 -8.195 4.701 1.00 11.41 113 ASN B C 12
ATOM 17673 O O . ASN B 1 13 ? 4.771 -7.419 3.746 1.00 75.30 113 ASN B O 12
ATOM 17684 N N . GLU B 1 14 ? 4.864 -9.533 4.590 1.00 51.50 114 GLU B N 12
ATOM 17685 C CA . GLU B 1 14 ? 4.986 -10.257 3.313 1.00 11.30 114 GLU B CA 12
ATOM 17686 C C . GLU B 1 14 ? 3.751 -10.003 2.445 1.00 40.23 114 GLU B C 12
ATOM 17687 O O . GLU B 1 14 ? 3.866 -9.602 1.278 1.00 2.51 114 GLU B O 12
ATOM 17699 N N . LYS B 1 15 ? 2.578 -10.251 3.053 1.00 21.42 115 LYS B N 12
ATOM 17700 C CA . LYS B 1 15 ? 1.277 -10.076 2.410 1.00 54.33 115 LYS B CA 12
ATOM 17701 C C . LYS B 1 15 ? 1.131 -8.637 1.891 1.00 20.52 115 LYS B C 12
ATOM 17702 O O . LYS B 1 15 ? 0.609 -8.413 0.806 1.00 70.01 115 LYS B O 12
ATOM 17721 N N . LEU B 1 16 ? 1.636 -7.680 2.697 1.00 44.13 116 LEU B N 12
ATOM 17722 C CA . LEU B 1 16 ? 1.599 -6.246 2.397 1.00 34.43 116 LEU B CA 12
ATOM 17723 C C . LEU B 1 16 ? 2.485 -5.889 1.191 1.00 73.01 116 LEU B C 12
ATOM 17724 O O . LEU B 1 16 ? 2.142 -5.001 0.421 1.00 21.12 116 LEU B O 12
ATOM 17740 N N . LYS B 1 17 ? 3.610 -6.588 1.031 1.00 33.01 117 LYS B N 12
ATOM 17741 C CA . LYS B 1 17 ? 4.505 -6.379 -0.124 1.00 22.22 117 LYS B CA 12
ATOM 17742 C C . LYS B 1 17 ? 3.883 -6.949 -1.413 1.00 34.51 117 LYS B C 12
ATOM 17743 O O . LYS B 1 17 ? 4.054 -6.385 -2.501 1.00 11.34 117 LYS B O 12
ATOM 17762 N N . ALA B 1 18 ? 3.137 -8.053 -1.259 1.00 44.34 118 ALA B N 12
ATOM 17763 C CA . ALA B 1 18 ? 2.499 -8.759 -2.375 1.00 54.02 118 ALA B CA 12
ATOM 17764 C C . ALA B 1 18 ? 1.299 -7.965 -2.912 1.00 43.00 118 ALA B C 12
ATOM 17765 O O . ALA B 1 18 ? 1.175 -7.741 -4.120 1.00 12.25 118 ALA B O 12
ATOM 17772 N N . GLN B 1 19 ? 0.437 -7.509 -1.986 1.00 32.14 119 GLN B N 12
ATOM 17773 C CA . GLN B 1 19 ? -0.770 -6.749 -2.320 1.00 23.12 119 GLN B CA 12
ATOM 17774 C C . GLN B 1 19 ? -0.411 -5.382 -2.911 1.00 23.13 119 GLN B C 12
ATOM 17775 O O . GLN B 1 19 ? -1.090 -4.920 -3.819 1.00 44.03 119 GLN B O 12
ATOM 17789 N N . LEU B 1 20 ? 0.659 -4.724 -2.369 1.00 14.44 120 LEU B N 12
ATOM 17790 C CA . LEU B 1 20 ? 1.094 -3.409 -2.862 1.00 70.14 120 LEU B CA 12
ATOM 17791 C C . LEU B 1 20 ? 1.621 -3.554 -4.288 1.00 11.31 120 LEU B C 12
ATOM 17792 O O . LEU B 1 20 ? 1.329 -2.716 -5.112 1.00 42.15 120 LEU B O 12
ATOM 17808 N N . HIS B 1 21 ? 2.381 -4.649 -4.553 1.00 50.24 121 HIS B N 12
ATOM 17809 C CA . HIS B 1 21 ? 2.906 -4.987 -5.898 1.00 25.34 121 HIS B CA 12
ATOM 17810 C C . HIS B 1 21 ? 1.770 -5.016 -6.929 1.00 11.43 121 HIS B C 12
ATOM 17811 O O . HIS B 1 21 ? 1.886 -4.432 -8.013 1.00 40.10 121 HIS B O 12
ATOM 17826 N N . ASP B 1 22 ? 0.682 -5.707 -6.560 1.00 63.24 122 ASP B N 12
ATOM 17827 C CA . ASP B 1 22 ? -0.526 -5.813 -7.383 1.00 60.12 122 ASP B CA 12
ATOM 17828 C C . ASP B 1 22 ? -1.177 -4.442 -7.580 1.00 41.51 122 ASP B C 12
ATOM 17829 O O . ASP B 1 22 ? -1.381 -4.023 -8.704 1.00 14.41 122 ASP B O 12
ATOM 17838 N N . THR B 1 23 ? -1.435 -3.730 -6.473 1.00 31.24 123 THR B N 12
ATOM 17839 C CA . THR B 1 23 ? -2.065 -2.394 -6.492 1.00 13.23 123 THR B CA 12
ATOM 17840 C C . THR B 1 23 ? -1.196 -1.357 -7.264 1.00 13.24 123 THR B C 12
ATOM 17841 O O . THR B 1 23 ? -1.722 -0.398 -7.836 1.00 25.21 123 THR B O 12
ATOM 17852 N N . ASN B 1 24 ? 0.136 -1.593 -7.290 1.00 50.34 124 ASN B N 12
ATOM 17853 C CA . ASN B 1 24 ? 1.112 -0.747 -8.001 1.00 31.30 124 ASN B CA 12
ATOM 17854 C C . ASN B 1 24 ? 1.008 -0.977 -9.505 1.00 51.33 124 ASN B C 12
ATOM 17855 O O . ASN B 1 24 ? 0.935 -0.015 -10.268 1.00 4.24 124 ASN B O 12
ATOM 17866 N N . MET B 1 25 ? 0.997 -2.261 -9.930 1.00 74.54 125 MET B N 12
ATOM 17867 C CA . MET B 1 25 ? 0.926 -2.608 -11.362 1.00 52.03 125 MET B CA 12
ATOM 17868 C C . MET B 1 25 ? -0.459 -2.284 -11.941 1.00 55.34 125 MET B C 12
ATOM 17869 O O . MET B 1 25 ? -0.568 -2.007 -13.131 1.00 42.43 125 MET B O 12
ATOM 17883 N N . GLU B 1 26 ? -1.509 -2.308 -11.088 1.00 72.03 126 GLU B N 12
ATOM 17884 C CA . GLU B 1 26 ? -2.850 -1.836 -11.464 1.00 1.55 126 GLU B CA 12
ATOM 17885 C C . GLU B 1 26 ? -2.797 -0.333 -11.720 1.00 14.43 126 GLU B C 12
ATOM 17886 O O . GLU B 1 26 ? -3.213 0.115 -12.770 1.00 14.43 126 GLU B O 12
ATOM 17898 N N . LEU B 1 27 ? -2.219 0.417 -10.758 1.00 50.42 127 LEU B N 12
ATOM 17899 C CA . LEU B 1 27 ? -2.053 1.887 -10.842 1.00 63.40 127 LEU B CA 12
ATOM 17900 C C . LEU B 1 27 ? -1.268 2.296 -12.119 1.00 21.05 127 LEU B C 12
ATOM 17901 O O . LEU B 1 27 ? -1.615 3.285 -12.786 1.00 44.41 127 LEU B O 12
ATOM 17917 N N . THR B 1 28 ? -0.239 1.486 -12.459 1.00 62.03 128 THR B N 12
ATOM 17918 C CA . THR B 1 28 ? 0.604 1.683 -13.648 1.00 13.50 128 THR B CA 12
ATOM 17919 C C . THR B 1 28 ? -0.192 1.355 -14.931 1.00 24.54 128 THR B C 12
ATOM 17920 O O . THR B 1 28 ? -0.033 2.013 -15.956 1.00 52.44 128 THR B O 12
ATOM 17931 N N . ASP B 1 29 ? -1.060 0.328 -14.834 1.00 43.20 129 ASP B N 12
ATOM 17932 C CA . ASP B 1 29 ? -1.904 -0.148 -15.949 1.00 71.32 129 ASP B CA 12
ATOM 17933 C C . ASP B 1 29 ? -3.058 0.840 -16.216 1.00 23.40 129 ASP B C 12
ATOM 17934 O O . ASP B 1 29 ? -3.503 0.987 -17.356 1.00 73.13 129 ASP B O 12
ATOM 17943 N N . LEU B 1 30 ? -3.506 1.536 -15.148 1.00 60.42 130 LEU B N 12
ATOM 17944 C CA . LEU B 1 30 ? -4.583 2.530 -15.223 1.00 61.45 130 LEU B CA 12
ATOM 17945 C C . LEU B 1 30 ? -4.081 3.777 -15.935 1.00 33.03 130 LEU B C 12
ATOM 17946 O O . LEU B 1 30 ? -4.701 4.219 -16.896 1.00 74.21 130 LEU B O 12
ATOM 17962 N N . LYS B 1 31 ? -2.919 4.312 -15.478 1.00 53.14 131 LYS B N 12
ATOM 17963 C CA . LYS B 1 31 ? -2.297 5.506 -16.084 1.00 63.30 131 LYS B CA 12
ATOM 17964 C C . LYS B 1 31 ? -1.860 5.192 -17.537 1.00 63.23 131 LYS B C 12
ATOM 17965 O O . LYS B 1 31 ? -1.839 6.078 -18.402 1.00 14.14 131 LYS B O 12
ATOM 17984 N N . LEU B 1 32 ? -1.518 3.900 -17.782 1.00 24.12 132 LEU B N 12
ATOM 17985 C CA . LEU B 1 32 ? -1.218 3.380 -19.124 1.00 40.10 132 LEU B CA 12
ATOM 17986 C C . LEU B 1 32 ? -2.481 3.436 -20.003 1.00 20.22 132 LEU B C 12
ATOM 17987 O O . LEU B 1 32 ? -2.409 3.728 -21.191 1.00 73.20 132 LEU B O 12
ATOM 18003 N N . GLN B 1 33 ? -3.639 3.157 -19.400 1.00 11.33 133 GLN B N 12
ATOM 18004 C CA . GLN B 1 33 ? -4.934 3.221 -20.086 1.00 0.51 133 GLN B CA 12
ATOM 18005 C C . GLN B 1 33 ? -5.453 4.676 -20.210 1.00 51.11 133 GLN B C 12
ATOM 18006 O O . GLN B 1 33 ? -6.361 4.921 -20.997 1.00 12.13 133 GLN B O 12
ATOM 18020 N N . LEU B 1 34 ? -4.882 5.624 -19.425 1.00 61.11 134 LEU B N 12
ATOM 18021 C CA . LEU B 1 34 ? -5.118 7.081 -19.628 1.00 52.13 134 LEU B CA 12
ATOM 18022 C C . LEU B 1 34 ? -4.427 7.543 -20.923 1.00 5.41 134 LEU B C 12
ATOM 18023 O O . LEU B 1 34 ? -4.997 8.315 -21.716 1.00 71.30 134 LEU B O 12
ATOM 18039 N N . GLU B 1 35 ? -3.176 7.082 -21.112 1.00 41.51 135 GLU B N 12
ATOM 18040 C CA . GLU B 1 35 ? -2.395 7.386 -22.322 1.00 60.42 135 GLU B CA 12
ATOM 18041 C C . GLU B 1 35 ? -2.864 6.547 -23.527 1.00 11.02 135 GLU B C 12
ATOM 18042 O O . GLU B 1 35 ? -2.611 6.926 -24.677 1.00 53.24 135 GLU B O 12
ATOM 18054 N N . LYS B 1 36 ? -3.561 5.420 -23.264 1.00 72.13 136 LYS B N 12
ATOM 18055 C CA . LYS B 1 36 ? -4.277 4.650 -24.312 1.00 14.41 136 LYS B CA 12
ATOM 18056 C C . LYS B 1 36 ? -5.594 5.357 -24.696 1.00 23.14 136 LYS B C 12
ATOM 18057 O O . LYS B 1 36 ? -5.988 5.341 -25.869 1.00 20.42 136 LYS B O 12
ATOM 18076 N N . ALA B 1 37 ? -6.256 5.969 -23.685 1.00 61.02 137 ALA B N 12
ATOM 18077 C CA . ALA B 1 37 ? -7.541 6.687 -23.862 1.00 33.44 137 ALA B CA 12
ATOM 18078 C C . ALA B 1 37 ? -7.371 7.888 -24.803 1.00 54.20 137 ALA B C 12
ATOM 18079 O O . ALA B 1 37 ? -8.163 8.076 -25.737 1.00 32.12 137 ALA B O 12
ATOM 18086 N N . THR B 1 38 ? -6.311 8.681 -24.557 1.00 41.33 138 THR B N 12
ATOM 18087 C CA . THR B 1 38 ? -6.027 9.907 -25.317 1.00 15.51 138 THR B CA 12
ATOM 18088 C C . THR B 1 38 ? -4.496 10.147 -25.417 1.00 23.14 138 THR B C 12
ATOM 18089 O O . THR B 1 38 ? -3.952 10.096 -26.528 1.00 52.32 138 THR B O 12
ATOM 18100 N N . GLN B 1 39 ? -3.812 10.380 -24.264 1.00 50.12 139 GLN B N 12
ATOM 18101 C CA . GLN B 1 39 ? -2.332 10.584 -24.204 1.00 4.35 139 GLN B CA 12
ATOM 18102 C C . GLN B 1 39 ? -1.849 10.774 -22.750 1.00 21.11 139 GLN B C 12
ATOM 18103 O O . GLN B 1 39 ? -0.660 10.580 -22.481 1.00 62.23 139 GLN B O 12
ATOM 18117 N N . ARG B 1 40 ? -2.779 11.150 -21.831 1.00 32.42 140 ARG B N 12
ATOM 18118 C CA . ARG B 1 40 ? -2.488 11.428 -20.394 1.00 72.21 140 ARG B CA 12
ATOM 18119 C C . ARG B 1 40 ? -1.651 12.729 -20.233 1.00 33.40 140 ARG B C 12
ATOM 18120 O O . ARG B 1 40 ? -1.057 13.220 -21.203 1.00 31.14 140 ARG B O 12
ATOM 18141 N N . GLN B 1 41 ? -1.649 13.319 -19.012 1.00 54.12 141 GLN B N 12
ATOM 18142 C CA . GLN B 1 41 ? -0.802 14.486 -18.703 1.00 23.44 141 GLN B CA 12
ATOM 18143 C C . GLN B 1 41 ? 0.680 14.041 -18.689 1.00 41.13 141 GLN B C 12
ATOM 18144 O O . GLN B 1 41 ? 0.999 12.932 -18.236 1.00 0.35 141 GLN B O 12
ATOM 18158 N N . GLU B 1 42 ? 1.563 14.891 -19.219 1.00 42.12 142 GLU B N 12
ATOM 18159 C CA . GLU B 1 42 ? 2.989 14.571 -19.383 1.00 43.43 142 GLU B CA 12
ATOM 18160 C C . GLU B 1 42 ? 3.802 15.106 -18.185 1.00 44.33 142 GLU B C 12
ATOM 18161 O O . GLU B 1 42 ? 4.312 16.236 -18.203 1.00 61.41 142 GLU B O 12
ATOM 18173 N N . ARG B 1 43 ? 3.836 14.306 -17.109 1.00 32.52 143 ARG B N 12
ATOM 18174 C CA . ARG B 1 43 ? 4.676 14.567 -15.925 1.00 41.05 143 ARG B CA 12
ATOM 18175 C C . ARG B 1 43 ? 5.989 13.785 -16.053 1.00 60.13 143 ARG B C 12
ATOM 18176 O O . ARG B 1 43 ? 7.078 14.373 -16.042 1.00 13.21 143 ARG B O 12
ATOM 18197 N N . PHE B 1 44 ? 5.870 12.454 -16.203 1.00 21.33 144 PHE B N 12
ATOM 18198 C CA . PHE B 1 44 ? 7.013 11.530 -16.218 1.00 30.55 144 PHE B CA 12
ATOM 18199 C C . PHE B 1 44 ? 6.792 10.474 -17.335 1.00 74.01 144 PHE B C 12
ATOM 18200 O O . PHE B 1 44 ? 6.011 9.523 -17.126 1.00 34.13 144 PHE B O 12
ATOM 18217 N N . ASP A 1 1 ? 14.085 -7.928 25.263 1.00 24.40 1 ASP A N 13
ATOM 18218 C CA . ASP A 1 1 ? 14.484 -7.781 23.851 1.00 23.43 1 ASP A CA 13
ATOM 18219 C C . ASP A 1 1 ? 13.270 -7.882 22.922 1.00 40.01 1 ASP A C 13
ATOM 18220 O O . ASP A 1 1 ? 12.865 -6.904 22.332 1.00 12.14 1 ASP A O 13
ATOM 18231 N N . PHE A 1 2 ? 12.655 -9.071 22.865 1.00 35.11 2 PHE A N 13
ATOM 18232 C CA . PHE A 1 2 ? 11.732 -9.475 21.775 1.00 40.44 2 PHE A CA 13
ATOM 18233 C C . PHE A 1 2 ? 10.454 -8.605 21.598 1.00 71.53 2 PHE A C 13
ATOM 18234 O O . PHE A 1 2 ? 9.735 -8.779 20.604 1.00 4.40 2 PHE A O 13
ATOM 18251 N N . LYS A 1 3 ? 10.179 -7.681 22.531 1.00 0.23 3 LYS A N 13
ATOM 18252 C CA . LYS A 1 3 ? 9.016 -6.767 22.424 1.00 14.21 3 LYS A CA 13
ATOM 18253 C C . LYS A 1 3 ? 9.240 -5.737 21.289 1.00 13.45 3 LYS A C 13
ATOM 18254 O O . LYS A 1 3 ? 8.297 -5.336 20.605 1.00 3.34 3 LYS A O 13
ATOM 18273 N N . LYS A 1 4 ? 10.524 -5.350 21.099 1.00 52.33 4 LYS A N 13
ATOM 18274 C CA . LYS A 1 4 ? 10.934 -4.392 20.060 1.00 4.23 4 LYS A CA 13
ATOM 18275 C C . LYS A 1 4 ? 11.048 -5.096 18.716 1.00 15.34 4 LYS A C 13
ATOM 18276 O O . LYS A 1 4 ? 10.814 -4.476 17.701 1.00 1.14 4 LYS A O 13
ATOM 18295 N N . LEU A 1 5 ? 11.404 -6.404 18.730 1.00 75.35 5 LEU A N 13
ATOM 18296 C CA . LEU A 1 5 ? 11.426 -7.243 17.512 1.00 5.34 5 LEU A CA 13
ATOM 18297 C C . LEU A 1 5 ? 10.042 -7.239 16.838 1.00 64.12 5 LEU A C 13
ATOM 18298 O O . LEU A 1 5 ? 9.918 -7.090 15.606 1.00 14.43 5 LEU A O 13
ATOM 18314 N N . TYR A 1 6 ? 9.013 -7.397 17.697 1.00 11.42 6 TYR A N 13
ATOM 18315 C CA . TYR A 1 6 ? 7.601 -7.284 17.322 1.00 43.22 6 TYR A CA 13
ATOM 18316 C C . TYR A 1 6 ? 7.335 -5.935 16.634 1.00 1.22 6 TYR A C 13
ATOM 18317 O O . TYR A 1 6 ? 6.798 -5.890 15.530 1.00 61.32 6 TYR A O 13
ATOM 18335 N N . GLU A 1 7 ? 7.804 -4.865 17.286 1.00 2.21 7 GLU A N 13
ATOM 18336 C CA . GLU A 1 7 ? 7.593 -3.475 16.855 1.00 52.54 7 GLU A CA 13
ATOM 18337 C C . GLU A 1 7 ? 8.326 -3.128 15.550 1.00 10.33 7 GLU A C 13
ATOM 18338 O O . GLU A 1 7 ? 7.810 -2.343 14.771 1.00 12.11 7 GLU A O 13
ATOM 18350 N N . GLN A 1 8 ? 9.525 -3.703 15.323 1.00 70.11 8 GLN A N 13
ATOM 18351 C CA . GLN A 1 8 ? 10.342 -3.391 14.125 1.00 21.50 8 GLN A CA 13
ATOM 18352 C C . GLN A 1 8 ? 9.651 -3.850 12.837 1.00 11.22 8 GLN A C 13
ATOM 18353 O O . GLN A 1 8 ? 9.322 -3.009 11.982 1.00 62.24 8 GLN A O 13
ATOM 18367 N N . ILE A 1 9 ? 9.424 -5.181 12.698 1.00 41.31 9 ILE A N 13
ATOM 18368 C CA . ILE A 1 9 ? 8.726 -5.727 11.516 1.00 31.24 9 ILE A CA 13
ATOM 18369 C C . ILE A 1 9 ? 7.314 -5.111 11.367 1.00 43.43 9 ILE A C 13
ATOM 18370 O O . ILE A 1 9 ? 6.896 -4.782 10.256 1.00 43.54 9 ILE A O 13
ATOM 18386 N N . LEU A 1 10 ? 6.598 -4.955 12.510 1.00 35.24 10 LEU A N 13
ATOM 18387 C CA . LEU A 1 10 ? 5.219 -4.408 12.534 1.00 72.40 10 LEU A CA 13
ATOM 18388 C C . LEU A 1 10 ? 5.185 -2.897 12.208 1.00 42.23 10 LEU A C 13
ATOM 18389 O O . LEU A 1 10 ? 4.156 -2.384 11.751 1.00 72.53 10 LEU A O 13
ATOM 18405 N N . ALA A 1 11 ? 6.306 -2.196 12.447 1.00 74.05 11 ALA A N 13
ATOM 18406 C CA . ALA A 1 11 ? 6.458 -0.778 12.054 1.00 62.32 11 ALA A CA 13
ATOM 18407 C C . ALA A 1 11 ? 6.472 -0.650 10.531 1.00 45.52 11 ALA A C 13
ATOM 18408 O O . ALA A 1 11 ? 5.789 0.208 9.966 1.00 34.13 11 ALA A O 13
ATOM 18415 N N . GLU A 1 12 ? 7.254 -1.527 9.869 1.00 24.55 12 GLU A N 13
ATOM 18416 C CA . GLU A 1 12 ? 7.316 -1.566 8.401 1.00 72.11 12 GLU A CA 13
ATOM 18417 C C . GLU A 1 12 ? 6.069 -2.260 7.824 1.00 23.53 12 GLU A C 13
ATOM 18418 O O . GLU A 1 12 ? 5.704 -2.017 6.690 1.00 71.02 12 GLU A O 13
ATOM 18430 N N . ASN A 1 13 ? 5.409 -3.095 8.632 1.00 52.13 13 ASN A N 13
ATOM 18431 C CA . ASN A 1 13 ? 4.111 -3.706 8.279 1.00 34.01 13 ASN A CA 13
ATOM 18432 C C . ASN A 1 13 ? 3.027 -2.602 8.196 1.00 61.21 13 ASN A C 13
ATOM 18433 O O . ASN A 1 13 ? 2.161 -2.631 7.319 1.00 61.43 13 ASN A O 13
ATOM 18444 N N . GLU A 1 14 ? 3.135 -1.607 9.102 1.00 15.23 14 GLU A N 13
ATOM 18445 C CA . GLU A 1 14 ? 2.325 -0.373 9.075 1.00 45.44 14 GLU A CA 13
ATOM 18446 C C . GLU A 1 14 ? 2.700 0.496 7.857 1.00 14.42 14 GLU A C 13
ATOM 18447 O O . GLU A 1 14 ? 1.823 1.018 7.172 1.00 23.11 14 GLU A O 13
ATOM 18459 N N . LYS A 1 15 ? 4.018 0.667 7.634 1.00 60.21 15 LYS A N 13
ATOM 18460 C CA . LYS A 1 15 ? 4.557 1.462 6.511 1.00 35.45 15 LYS A CA 13
ATOM 18461 C C . LYS A 1 15 ? 4.056 0.921 5.163 1.00 2.50 15 LYS A C 13
ATOM 18462 O O . LYS A 1 15 ? 3.623 1.678 4.302 1.00 24.30 15 LYS A O 13
ATOM 18481 N N . LEU A 1 16 ? 4.102 -0.417 5.032 1.00 13.24 16 LEU A N 13
ATOM 18482 C CA . LEU A 1 16 ? 3.660 -1.144 3.834 1.00 30.03 16 LEU A CA 13
ATOM 18483 C C . LEU A 1 16 ? 2.135 -1.078 3.701 1.00 70.13 16 LEU A C 13
ATOM 18484 O O . LEU A 1 16 ? 1.608 -1.079 2.591 1.00 23.13 16 LEU A O 13
ATOM 18500 N N . LYS A 1 17 ? 1.451 -0.992 4.853 1.00 44.45 17 LYS A N 13
ATOM 18501 C CA . LYS A 1 17 ? -0.001 -0.785 4.920 1.00 32.10 17 LYS A CA 13
ATOM 18502 C C . LYS A 1 17 ? -0.342 0.644 4.458 1.00 3.44 17 LYS A C 13
ATOM 18503 O O . LYS A 1 17 ? -1.372 0.858 3.821 1.00 61.53 17 LYS A O 13
ATOM 18522 N N . ALA A 1 18 ? 0.564 1.600 4.745 1.00 13.42 18 ALA A N 13
ATOM 18523 C CA . ALA A 1 18 ? 0.369 3.022 4.429 1.00 60.24 18 ALA A CA 13
ATOM 18524 C C . ALA A 1 18 ? 0.514 3.245 2.917 1.00 12.34 18 ALA A C 13
ATOM 18525 O O . ALA A 1 18 ? -0.416 3.708 2.261 1.00 64.14 18 ALA A O 13
ATOM 18532 N N . GLN A 1 19 ? 1.680 2.849 2.373 1.00 32.32 19 GLN A N 13
ATOM 18533 C CA . GLN A 1 19 ? 1.992 3.004 0.944 1.00 24.43 19 GLN A CA 13
ATOM 18534 C C . GLN A 1 19 ? 1.046 2.181 0.053 1.00 14.04 19 GLN A C 13
ATOM 18535 O O . GLN A 1 19 ? 0.701 2.628 -1.041 1.00 60.14 19 GLN A O 13
ATOM 18549 N N . LEU A 1 20 ? 0.609 0.979 0.527 1.00 33.53 20 LEU A N 13
ATOM 18550 C CA . LEU A 1 20 ? -0.393 0.173 -0.218 1.00 4.40 20 LEU A CA 13
ATOM 18551 C C . LEU A 1 20 ? -1.717 0.920 -0.246 1.00 52.41 20 LEU A C 13
ATOM 18552 O O . LEU A 1 20 ? -2.364 0.976 -1.280 1.00 14.45 20 LEU A O 13
ATOM 18568 N N . HIS A 1 21 ? -2.092 1.501 0.917 1.00 44.31 21 HIS A N 13
ATOM 18569 C CA . HIS A 1 21 ? -3.362 2.222 1.090 1.00 25.11 21 HIS A CA 13
ATOM 18570 C C . HIS A 1 21 ? -3.436 3.367 0.077 1.00 43.22 21 HIS A C 13
ATOM 18571 O O . HIS A 1 21 ? -4.444 3.522 -0.607 1.00 72.54 21 HIS A O 13
ATOM 18586 N N . ASP A 1 22 ? -2.321 4.109 -0.050 1.00 31.41 22 ASP A N 13
ATOM 18587 C CA . ASP A 1 22 ? -2.179 5.184 -1.040 1.00 25.12 22 ASP A CA 13
ATOM 18588 C C . ASP A 1 22 ? -2.321 4.636 -2.469 1.00 0.00 22 ASP A C 13
ATOM 18589 O O . ASP A 1 22 ? -3.087 5.183 -3.257 1.00 14.22 22 ASP A O 13
ATOM 18598 N N . THR A 1 23 ? -1.618 3.514 -2.762 1.00 52.34 23 THR A N 13
ATOM 18599 C CA . THR A 1 23 ? -1.612 2.895 -4.104 1.00 43.41 23 THR A CA 13
ATOM 18600 C C . THR A 1 23 ? -3.008 2.338 -4.470 1.00 15.04 23 THR A C 13
ATOM 18601 O O . THR A 1 23 ? -3.385 2.328 -5.638 1.00 70.44 23 THR A O 13
ATOM 18612 N N . ASN A 1 24 ? -3.780 1.930 -3.442 1.00 71.41 24 ASN A N 13
ATOM 18613 C CA . ASN A 1 24 ? -5.141 1.370 -3.608 1.00 20.40 24 ASN A CA 13
ATOM 18614 C C . ASN A 1 24 ? -6.127 2.502 -3.932 1.00 54.41 24 ASN A C 13
ATOM 18615 O O . ASN A 1 24 ? -6.943 2.374 -4.854 1.00 55.31 24 ASN A O 13
ATOM 18626 N N . MET A 1 25 ? -6.031 3.614 -3.166 1.00 52.01 25 MET A N 13
ATOM 18627 C CA . MET A 1 25 ? -6.889 4.795 -3.353 1.00 60.10 25 MET A CA 13
ATOM 18628 C C . MET A 1 25 ? -6.661 5.429 -4.728 1.00 50.41 25 MET A C 13
ATOM 18629 O O . MET A 1 25 ? -7.618 5.700 -5.447 1.00 24.33 25 MET A O 13
ATOM 18643 N N . GLU A 1 26 ? -5.378 5.630 -5.087 1.00 3.01 26 GLU A N 13
ATOM 18644 C CA . GLU A 1 26 ? -4.999 6.282 -6.354 1.00 35.15 26 GLU A CA 13
ATOM 18645 C C . GLU A 1 26 ? -5.259 5.361 -7.558 1.00 24.01 26 GLU A C 13
ATOM 18646 O O . GLU A 1 26 ? -5.426 5.858 -8.648 1.00 65.31 26 GLU A O 13
ATOM 18658 N N . LEU A 1 27 ? -5.271 4.020 -7.340 1.00 73.13 27 LEU A N 13
ATOM 18659 C CA . LEU A 1 27 ? -5.654 3.029 -8.375 1.00 71.33 27 LEU A CA 13
ATOM 18660 C C . LEU A 1 27 ? -7.150 3.176 -8.697 1.00 73.41 27 LEU A C 13
ATOM 18661 O O . LEU A 1 27 ? -7.528 3.322 -9.854 1.00 52.40 27 LEU A O 13
ATOM 18677 N N . THR A 1 28 ? -7.976 3.120 -7.635 1.00 44.55 28 THR A N 13
ATOM 18678 C CA . THR A 1 28 ? -9.452 3.131 -7.726 1.00 44.31 28 THR A CA 13
ATOM 18679 C C . THR A 1 28 ? -9.971 4.489 -8.244 1.00 14.51 28 THR A C 13
ATOM 18680 O O . THR A 1 28 ? -10.969 4.560 -8.980 1.00 12.33 28 THR A O 13
ATOM 18691 N N . ASP A 1 29 ? -9.259 5.546 -7.844 1.00 44.13 29 ASP A N 13
ATOM 18692 C CA . ASP A 1 29 ? -9.459 6.918 -8.329 1.00 52.51 29 ASP A CA 13
ATOM 18693 C C . ASP A 1 29 ? -9.179 6.976 -9.836 1.00 25.44 29 ASP A C 13
ATOM 18694 O O . ASP A 1 29 ? -10.066 7.307 -10.625 1.00 23.23 29 ASP A O 13
ATOM 18703 N N . LEU A 1 30 ? -7.937 6.583 -10.192 1.00 31.22 30 LEU A N 13
ATOM 18704 C CA . LEU A 1 30 ? -7.405 6.576 -11.570 1.00 63.04 30 LEU A CA 13
ATOM 18705 C C . LEU A 1 30 ? -8.338 5.795 -12.520 1.00 13.41 30 LEU A C 13
ATOM 18706 O O . LEU A 1 30 ? -8.560 6.203 -13.652 1.00 72.41 30 LEU A O 13
ATOM 18722 N N . LYS A 1 31 ? -8.888 4.691 -11.987 1.00 42.22 31 LYS A N 13
ATOM 18723 C CA . LYS A 1 31 ? -9.823 3.764 -12.662 1.00 2.35 31 LYS A CA 13
ATOM 18724 C C . LYS A 1 31 ? -11.184 4.433 -12.953 1.00 4.54 31 LYS A C 13
ATOM 18725 O O . LYS A 1 31 ? -11.694 4.390 -14.096 1.00 1.35 31 LYS A O 13
ATOM 18744 N N . LEU A 1 32 ? -11.747 5.055 -11.905 1.00 13.44 32 LEU A N 13
ATOM 18745 C CA . LEU A 1 32 ? -13.072 5.684 -11.947 1.00 1.15 32 LEU A CA 13
ATOM 18746 C C . LEU A 1 32 ? -13.109 6.792 -13.018 1.00 51.02 32 LEU A C 13
ATOM 18747 O O . LEU A 1 32 ? -13.898 6.732 -13.980 1.00 50.15 32 LEU A O 13
ATOM 18763 N N . GLN A 1 33 ? -12.183 7.753 -12.882 1.00 43.30 33 GLN A N 13
ATOM 18764 C CA . GLN A 1 33 ? -12.048 8.877 -13.818 1.00 54.13 33 GLN A CA 13
ATOM 18765 C C . GLN A 1 33 ? -11.611 8.396 -15.228 1.00 4.03 33 GLN A C 13
ATOM 18766 O O . GLN A 1 33 ? -12.025 9.001 -16.235 1.00 21.02 33 GLN A O 13
ATOM 18780 N N . LEU A 1 34 ? -10.787 7.302 -15.285 1.00 62.11 34 LEU A N 13
ATOM 18781 C CA . LEU A 1 34 ? -10.304 6.698 -16.559 1.00 73.40 34 LEU A CA 13
ATOM 18782 C C . LEU A 1 34 ? -11.458 6.539 -17.527 1.00 44.34 34 LEU A C 13
ATOM 18783 O O . LEU A 1 34 ? -11.497 7.232 -18.558 1.00 15.11 34 LEU A O 13
ATOM 18799 N N . GLU A 1 35 ? -12.431 5.695 -17.097 1.00 3.23 35 GLU A N 13
ATOM 18800 C CA . GLU A 1 35 ? -13.586 5.297 -17.913 1.00 54.24 35 GLU A CA 13
ATOM 18801 C C . GLU A 1 35 ? -14.672 6.391 -17.973 1.00 34.14 35 GLU A C 13
ATOM 18802 O O . GLU A 1 35 ? -15.560 6.332 -18.823 1.00 73.33 35 GLU A O 13
ATOM 18814 N N . LYS A 1 36 ? -14.600 7.396 -17.074 1.00 2.10 36 LYS A N 13
ATOM 18815 C CA . LYS A 1 36 ? -15.335 8.677 -17.266 1.00 62.23 36 LYS A CA 13
ATOM 18816 C C . LYS A 1 36 ? -14.728 9.479 -18.452 1.00 51.41 36 LYS A C 13
ATOM 18817 O O . LYS A 1 36 ? -15.316 10.459 -18.913 1.00 23.42 36 LYS A O 13
ATOM 18836 N N . ALA A 1 37 ? -13.526 9.046 -18.864 1.00 53.33 37 ALA A N 13
ATOM 18837 C CA . ALA A 1 37 ? -12.769 9.545 -20.031 1.00 25.35 37 ALA A CA 13
ATOM 18838 C C . ALA A 1 37 ? -12.053 10.813 -19.626 1.00 21.14 37 ALA A C 13
ATOM 18839 O O . ALA A 1 37 ? -12.287 11.906 -20.162 1.00 44.21 37 ALA A O 13
ATOM 18846 N N . THR A 1 38 ? -11.198 10.646 -18.601 1.00 43.32 38 THR A N 13
ATOM 18847 C CA . THR A 1 38 ? -10.448 11.778 -18.019 1.00 74.33 38 THR A CA 13
ATOM 18848 C C . THR A 1 38 ? -9.252 12.148 -18.908 1.00 21.12 38 THR A C 13
ATOM 18849 O O . THR A 1 38 ? -8.853 11.364 -19.788 1.00 55.12 38 THR A O 13
ATOM 18860 N N . GLN A 1 39 ? -8.666 13.333 -18.670 1.00 60.43 39 GLN A N 13
ATOM 18861 C CA . GLN A 1 39 ? -7.498 13.782 -19.435 1.00 22.24 39 GLN A CA 13
ATOM 18862 C C . GLN A 1 39 ? -6.214 13.734 -18.572 1.00 32.24 39 GLN A C 13
ATOM 18863 O O . GLN A 1 39 ? -5.131 13.860 -19.115 1.00 33.15 39 GLN A O 13
ATOM 18877 N N . ARG A 1 40 ? -6.341 13.559 -17.231 1.00 71.13 40 ARG A N 13
ATOM 18878 C CA . ARG A 1 40 ? -5.185 13.225 -16.348 1.00 24.51 40 ARG A CA 13
ATOM 18879 C C . ARG A 1 40 ? -5.672 12.842 -14.933 1.00 34.12 40 ARG A C 13
ATOM 18880 O O . ARG A 1 40 ? -6.872 12.870 -14.647 1.00 64.02 40 ARG A O 13
ATOM 18901 N N . GLN A 1 41 ? -4.713 12.474 -14.063 1.00 41.25 41 GLN A N 13
ATOM 18902 C CA . GLN A 1 41 ? -4.945 12.216 -12.628 1.00 73.34 41 GLN A CA 13
ATOM 18903 C C . GLN A 1 41 ? -4.360 13.343 -11.762 1.00 14.41 41 GLN A C 13
ATOM 18904 O O . GLN A 1 41 ? -3.504 14.111 -12.217 1.00 51.04 41 GLN A O 13
ATOM 18918 N N . GLU A 1 42 ? -4.818 13.401 -10.504 1.00 64.32 42 GLU A N 13
ATOM 18919 C CA . GLU A 1 42 ? -4.360 14.381 -9.503 1.00 22.54 42 GLU A CA 13
ATOM 18920 C C . GLU A 1 42 ? -3.513 13.671 -8.441 1.00 24.43 42 GLU A C 13
ATOM 18921 O O . GLU A 1 42 ? -4.014 13.253 -7.391 1.00 54.34 42 GLU A O 13
ATOM 18933 N N . ARG A 1 43 ? -2.241 13.465 -8.787 1.00 33.52 43 ARG A N 13
ATOM 18934 C CA . ARG A 1 43 ? -1.208 12.972 -7.854 1.00 53.41 43 ARG A CA 13
ATOM 18935 C C . ARG A 1 43 ? -0.587 14.171 -7.121 1.00 44.52 43 ARG A C 13
ATOM 18936 O O . ARG A 1 43 ? -0.309 14.120 -5.920 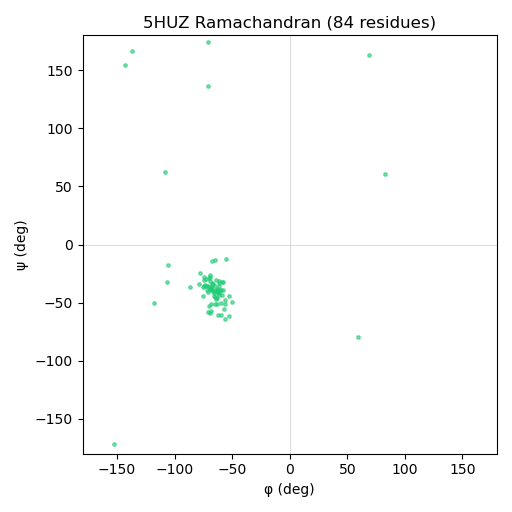1.00 24.03 43 ARG A O 13
ATOM 18957 N N . PHE A 1 44 ? -0.363 15.244 -7.892 1.00 31.33 44 PHE A N 13
ATOM 18958 C CA . PHE A 1 44 ? 0.063 16.561 -7.391 1.00 43.14 44 PHE A CA 13
ATOM 18959 C C . PHE A 1 44 ? -0.818 17.647 -8.025 1.00 21.31 44 PHE A C 13
ATOM 18960 O O . PHE A 1 44 ? -1.615 17.377 -8.928 1.00 72.32 44 PHE A O 13
ATOM 18977 N N . ASP B 1 1 ? 10.812 -19.338 21.541 1.00 12.13 101 ASP B N 13
ATOM 18978 C CA . ASP B 1 1 ? 9.385 -19.047 21.692 1.00 75.03 101 ASP B CA 13
ATOM 18979 C C . ASP B 1 1 ? 8.982 -17.950 20.717 1.00 41.24 101 ASP B C 13
ATOM 18980 O O . ASP B 1 1 ? 7.963 -18.045 20.037 1.00 53.52 101 ASP B O 13
ATOM 18989 N N . PHE B 1 2 ? 9.824 -16.923 20.651 1.00 23.12 102 PHE B N 13
ATOM 18990 C CA . PHE B 1 2 ? 9.583 -15.710 19.863 1.00 33.55 102 PHE B CA 13
ATOM 18991 C C . PHE B 1 2 ? 10.122 -15.840 18.424 1.00 44.24 102 PHE B C 13
ATOM 18992 O O . PHE B 1 2 ? 10.019 -14.890 17.629 1.00 14.53 102 PHE B O 13
ATOM 19009 N N . LYS B 1 3 ? 10.699 -17.017 18.095 1.00 23.41 103 LYS B N 13
ATOM 19010 C CA . LYS B 1 3 ? 11.125 -17.332 16.717 1.00 61.11 103 LYS B CA 13
ATOM 19011 C C . LYS B 1 3 ? 9.915 -17.238 15.764 1.00 1.42 103 LYS B C 13
ATOM 19012 O O . LYS B 1 3 ? 10.022 -16.701 14.650 1.00 33.22 103 LYS B O 13
ATOM 19031 N N . LYS B 1 4 ? 8.745 -17.713 16.267 1.00 11.40 104 LYS B N 13
ATOM 19032 C CA . LYS B 1 4 ? 7.489 -17.678 15.518 1.00 45.11 104 LYS B CA 13
ATOM 19033 C C . LYS B 1 4 ? 7.073 -16.234 15.269 1.00 65.53 104 LYS B C 13
ATOM 19034 O O . LYS B 1 4 ? 6.627 -15.931 14.188 1.00 3.42 104 LYS B O 13
ATOM 19053 N N . LEU B 1 5 ? 7.259 -15.348 16.287 1.00 25.15 105 LEU B N 13
ATOM 19054 C CA . LEU B 1 5 ? 6.866 -13.925 16.205 1.00 30.42 105 LEU B CA 13
ATOM 19055 C C . LEU B 1 5 ? 7.536 -13.285 14.994 1.00 12.42 105 LEU B C 13
ATOM 19056 O O . LEU B 1 5 ? 6.861 -12.617 14.176 1.00 1.13 105 LEU B O 13
ATOM 19072 N N . TYR B 1 6 ? 8.869 -13.502 14.897 1.00 35.22 106 TYR B N 13
ATOM 19073 C CA . TYR B 1 6 ? 9.678 -12.986 13.797 1.00 61.52 106 TYR B CA 13
ATOM 19074 C C . TYR B 1 6 ? 9.067 -13.431 12.457 1.00 2.11 106 TYR B C 13
ATOM 19075 O O . TYR B 1 6 ? 8.789 -12.612 11.597 1.00 21.11 106 TYR B O 13
ATOM 19093 N N . GLU B 1 7 ? 8.766 -14.735 12.374 1.00 43.24 107 GLU B N 13
ATOM 19094 C CA . GLU B 1 7 ? 8.244 -15.389 11.162 1.00 11.15 107 GLU B CA 13
ATOM 19095 C C . GLU B 1 7 ? 6.817 -14.931 10.785 1.00 53.21 107 GLU B C 13
ATOM 19096 O O . GLU B 1 7 ? 6.523 -14.800 9.603 1.00 13.02 107 GLU B O 13
ATOM 19108 N N . GLN B 1 8 ? 5.936 -14.722 11.792 1.00 41.23 108 GLN B N 13
ATOM 19109 C CA . GLN B 1 8 ? 4.498 -14.411 11.553 1.00 55.31 108 GLN B CA 13
ATOM 19110 C C . GLN B 1 8 ? 4.322 -13.020 10.951 1.00 5.32 108 GLN B C 13
ATOM 19111 O O . GLN B 1 8 ? 3.684 -12.869 9.895 1.00 52.31 108 GLN B O 13
ATOM 19125 N N . ILE B 1 9 ? 4.881 -11.999 11.638 1.00 74.31 109 ILE B N 13
ATOM 19126 C CA . ILE B 1 9 ? 4.782 -10.611 11.167 1.00 23.01 109 ILE B CA 13
ATOM 19127 C C . ILE B 1 9 ? 5.580 -10.437 9.855 1.00 22.43 109 ILE B C 13
ATOM 19128 O O . ILE B 1 9 ? 5.176 -9.667 8.994 1.00 13.44 109 ILE B O 13
ATOM 19144 N N . LEU B 1 10 ? 6.716 -11.163 9.728 1.00 13.14 110 LEU B N 13
ATOM 19145 C CA . LEU B 1 10 ? 7.551 -11.154 8.493 1.00 62.23 110 LEU B CA 13
ATOM 19146 C C . LEU B 1 10 ? 6.806 -11.827 7.322 1.00 51.24 110 LEU B C 13
ATOM 19147 O O . LEU B 1 10 ? 6.966 -11.407 6.189 1.00 24.12 110 LEU B O 13
ATOM 19163 N N . ALA B 1 11 ? 5.996 -12.865 7.610 1.00 40.23 111 ALA B N 13
ATOM 19164 C CA . ALA B 1 11 ? 5.149 -13.527 6.584 1.00 71.44 111 ALA B CA 13
ATOM 19165 C C . ALA B 1 11 ? 4.035 -12.580 6.104 1.00 61.33 111 ALA B C 13
ATOM 19166 O O . ALA B 1 11 ? 3.642 -12.603 4.931 1.00 1.15 111 ALA B O 13
ATOM 19173 N N . GLU B 1 12 ? 3.531 -11.750 7.036 1.00 1.55 112 GLU B N 13
ATOM 19174 C CA . GLU B 1 12 ? 2.504 -10.737 6.739 1.00 44.30 112 GLU B CA 13
ATOM 19175 C C . GLU B 1 12 ? 3.132 -9.558 5.967 1.00 31.44 112 GLU B C 13
ATOM 19176 O O . GLU B 1 12 ? 2.538 -9.027 5.032 1.00 75.54 112 GLU B O 13
ATOM 19188 N N . ASN B 1 13 ? 4.372 -9.217 6.367 1.00 22.13 113 ASN B N 13
ATOM 19189 C CA . ASN B 1 13 ? 5.196 -8.143 5.774 1.00 33.21 113 ASN B CA 13
ATOM 19190 C C . ASN B 1 13 ? 5.594 -8.544 4.333 1.00 42.12 113 ASN B C 13
ATOM 19191 O O . ASN B 1 13 ? 5.553 -7.727 3.404 1.00 52.10 113 ASN B O 13
ATOM 19202 N N . GLU B 1 14 ? 5.902 -9.851 4.176 1.00 33.24 114 GLU B N 13
ATOM 19203 C CA . GLU B 1 14 ? 6.208 -10.508 2.886 1.00 41.13 114 GLU B CA 13
ATOM 19204 C C . GLU B 1 14 ? 5.019 -10.337 1.944 1.00 65.45 114 GLU B C 13
ATOM 19205 O O . GLU B 1 14 ? 5.168 -9.877 0.802 1.00 11.31 114 GLU B O 13
ATOM 19217 N N . LYS B 1 15 ? 3.833 -10.694 2.478 1.00 35.43 115 LYS B N 13
ATOM 19218 C CA . LYS B 1 15 ? 2.565 -10.607 1.760 1.00 75.20 115 LYS B CA 13
ATOM 19219 C C . LYS B 1 15 ? 2.351 -9.177 1.246 1.00 52.41 115 LYS B C 13
ATOM 19220 O O . LYS B 1 15 ? 1.881 -8.976 0.133 1.00 73.51 115 LYS B O 13
ATOM 19239 N N . LEU B 1 16 ? 2.764 -8.197 2.079 1.00 71.24 116 LEU B N 13
ATOM 19240 C CA . LEU B 1 16 ? 2.660 -6.773 1.762 1.00 61.51 116 LEU B CA 13
ATOM 19241 C C . LEU B 1 16 ? 3.572 -6.359 0.585 1.00 11.14 116 LEU B C 13
ATOM 19242 O O . LEU B 1 16 ? 3.190 -5.492 -0.195 1.00 42.55 116 LEU B O 13
ATOM 19258 N N . LYS B 1 17 ? 4.756 -6.989 0.437 1.00 2.23 117 LYS B N 13
ATOM 19259 C CA . LYS B 1 17 ? 5.620 -6.764 -0.767 1.00 51.31 117 LYS B CA 13
ATOM 19260 C C . LYS B 1 17 ? 4.964 -7.337 -2.042 1.00 12.12 117 LYS B C 13
ATOM 19261 O O . LYS B 1 17 ? 5.049 -6.731 -3.122 1.00 11.42 117 LYS B O 13
ATOM 19280 N N . ALA B 1 18 ? 4.292 -8.488 -1.894 1.00 31.23 118 ALA B N 13
ATOM 19281 C CA . ALA B 1 18 ? 3.664 -9.192 -3.021 1.00 24.33 118 ALA B CA 13
ATOM 19282 C C . ALA B 1 18 ? 2.447 -8.405 -3.541 1.00 13.10 118 ALA B C 13
ATOM 19283 O O . ALA B 1 18 ? 2.333 -8.131 -4.747 1.00 61.53 118 ALA B O 13
ATOM 19290 N N . GLN B 1 19 ? 1.570 -8.014 -2.600 1.00 62.23 119 GLN B N 13
ATOM 19291 C CA . GLN B 1 19 ? 0.314 -7.317 -2.905 1.00 5.22 119 GLN B CA 13
ATOM 19292 C C . GLN B 1 19 ? 0.586 -5.913 -3.455 1.00 0.45 119 GLN B C 13
ATOM 19293 O O . GLN B 1 19 ? -0.097 -5.486 -4.374 1.00 31.44 119 GLN B O 13
ATOM 19307 N N . LEU B 1 20 ? 1.607 -5.194 -2.892 1.00 14.35 120 LEU B N 13
ATOM 19308 C CA . LEU B 1 20 ? 1.932 -3.823 -3.348 1.00 2.00 120 LEU B CA 13
ATOM 19309 C C . LEU B 1 20 ? 2.442 -3.875 -4.781 1.00 60.02 120 LEU B C 13
ATOM 19310 O O . LEU B 1 20 ? 2.086 -3.029 -5.591 1.00 32.53 120 LEU B O 13
ATOM 19326 N N . HIS B 1 21 ? 3.272 -4.907 -5.072 1.00 41.24 121 HIS B N 13
ATOM 19327 C CA . HIS B 1 21 ? 3.833 -5.134 -6.410 1.00 20.25 121 HIS B CA 13
ATOM 19328 C C . HIS B 1 21 ? 2.695 -5.271 -7.434 1.00 12.13 121 HIS B C 13
ATOM 19329 O O . HIS B 1 21 ? 2.718 -4.619 -8.478 1.00 14.45 121 HIS B O 13
ATOM 19344 N N . ASP B 1 22 ? 1.681 -6.087 -7.082 1.00 23.12 122 ASP B N 13
ATOM 19345 C CA . ASP B 1 22 ? 0.529 -6.360 -7.961 1.00 5.42 122 ASP B CA 13
ATOM 19346 C C . ASP B 1 22 ? -0.379 -5.119 -8.101 1.00 71.15 122 ASP B C 13
ATOM 19347 O O . ASP B 1 22 ? -0.847 -4.827 -9.197 1.00 63.35 122 ASP B O 13
ATOM 19356 N N . THR B 1 23 ? -0.582 -4.381 -6.987 1.00 24.23 123 THR B N 13
ATOM 19357 C CA . THR B 1 23 ? -1.400 -3.144 -6.965 1.00 21.42 123 THR B CA 13
ATOM 19358 C C . THR B 1 23 ? -0.733 -2.048 -7.832 1.00 20.54 123 THR B C 13
ATOM 19359 O O . THR B 1 23 ? -1.414 -1.233 -8.468 1.00 43.02 123 THR B O 13
ATOM 19370 N N . ASN B 1 24 ? 0.617 -2.073 -7.871 1.00 42.31 124 ASN B N 13
ATOM 19371 C CA . ASN B 1 24 ? 1.421 -1.170 -8.716 1.00 24.22 124 ASN B CA 13
ATOM 19372 C C . ASN B 1 24 ? 1.309 -1.577 -10.192 1.00 54.14 124 ASN B C 13
ATOM 19373 O O . ASN B 1 24 ? 1.312 -0.715 -11.053 1.00 53.53 124 ASN B O 13
ATOM 19384 N N . MET B 1 25 ? 1.226 -2.896 -10.468 1.00 34.04 125 MET B N 13
ATOM 19385 C CA . MET B 1 25 ? 1.045 -3.426 -11.839 1.00 31.13 125 MET B CA 13
ATOM 19386 C C . MET B 1 25 ? -0.314 -3.013 -12.431 1.00 50.23 125 MET B C 13
ATOM 19387 O O . MET B 1 25 ? -0.406 -2.696 -13.622 1.00 42.50 125 MET B O 13
ATOM 19401 N N . GLU B 1 26 ? -1.363 -3.020 -11.581 1.00 44.42 126 GLU B N 13
ATOM 19402 C CA . GLU B 1 26 ? -2.711 -2.558 -11.971 1.00 71.12 126 GLU B CA 13
ATOM 19403 C C . GLU B 1 26 ? -2.667 -1.046 -12.248 1.00 21.32 126 GLU B C 13
ATOM 19404 O O . GLU B 1 26 ? -3.196 -0.574 -13.244 1.00 73.23 126 GLU B O 13
ATOM 19416 N N . LEU B 1 27 ? -1.986 -0.326 -11.332 1.00 33.41 127 LEU B N 13
ATOM 19417 C CA . LEU B 1 27 ? -1.791 1.135 -11.382 1.00 13.11 127 LEU B CA 13
ATOM 19418 C C . LEU B 1 27 ? -0.991 1.563 -12.636 1.00 72.45 127 LEU B C 13
ATOM 19419 O O . LEU B 1 27 ? -1.273 2.604 -13.234 1.00 53.41 127 LEU B O 13
ATOM 19435 N N . THR B 1 28 ? 0.003 0.736 -13.022 1.00 2.45 128 THR B N 13
ATOM 19436 C CA . THR B 1 28 ? 0.873 0.989 -14.191 1.00 12.13 128 THR B CA 13
ATOM 19437 C C . THR B 1 28 ? 0.075 0.788 -15.488 1.00 31.21 128 THR B C 13
ATOM 19438 O O . THR B 1 28 ? 0.148 1.608 -16.411 1.00 21.50 128 THR B O 13
ATOM 19449 N N . ASP B 1 29 ? -0.717 -0.300 -15.521 1.00 55.13 129 ASP B N 13
ATOM 19450 C CA . ASP B 1 29 ? -1.608 -0.612 -16.647 1.00 41.42 129 ASP B CA 13
ATOM 19451 C C . ASP B 1 29 ? -2.703 0.458 -16.767 1.00 64.31 129 ASP B C 13
ATOM 19452 O O . ASP B 1 29 ? -3.111 0.820 -17.867 1.00 62.51 129 ASP B O 13
ATOM 19461 N N . LEU B 1 30 ? -3.132 0.980 -15.607 1.00 2.21 130 LEU B N 13
ATOM 19462 C CA . LEU B 1 30 ? -4.227 1.946 -15.516 1.00 64.13 130 LEU B CA 13
ATOM 19463 C C . LEU B 1 30 ? -3.767 3.314 -16.055 1.00 74.24 130 LEU B C 13
ATOM 19464 O O . LEU B 1 30 ? -4.473 3.934 -16.853 1.00 71.31 130 LEU B O 13
ATOM 19480 N N . LYS B 1 31 ? -2.580 3.775 -15.607 1.00 73.25 131 LYS B N 13
ATOM 19481 C CA . LYS B 1 31 ? -2.026 5.072 -16.042 1.00 31.33 131 LYS B CA 13
ATOM 19482 C C . LYS B 1 31 ? -1.614 4.995 -17.524 1.00 64.03 131 LYS B C 13
ATOM 19483 O O . LYS B 1 31 ? -1.547 6.014 -18.209 1.00 32.14 131 LYS B O 13
ATOM 19502 N N . LEU B 1 32 ? -1.348 3.755 -17.995 1.00 1.13 132 LEU B N 13
ATOM 19503 C CA . LEU B 1 32 ? -1.093 3.465 -19.412 1.00 23.43 132 LEU B CA 13
ATOM 19504 C C . LEU B 1 32 ? -2.403 3.611 -20.217 1.00 63.53 132 LEU B C 13
ATOM 19505 O O . LEU B 1 32 ? -2.419 4.231 -21.284 1.00 71.25 132 LEU B O 13
ATOM 19521 N N . GLN B 1 33 ? -3.512 3.072 -19.661 1.00 65.25 133 GLN B N 13
ATOM 19522 C CA . GLN B 1 33 ? -4.869 3.241 -20.232 1.00 52.52 133 GLN B CA 13
ATOM 19523 C C . GLN B 1 33 ? -5.271 4.723 -20.200 1.00 11.44 133 GLN B C 13
ATOM 19524 O O . GLN B 1 33 ? -6.026 5.174 -21.047 1.00 1.42 133 GLN B O 13
ATOM 19538 N N . LEU B 1 34 ? -4.749 5.445 -19.192 1.00 23.45 134 LEU B N 13
ATOM 19539 C CA . LEU B 1 34 ? -5.048 6.865 -18.955 1.00 22.12 134 LEU B CA 13
ATOM 19540 C C . LEU B 1 34 ? -4.477 7.686 -20.116 1.00 35.00 134 LEU B C 13
ATOM 19541 O O . LEU B 1 34 ? -5.201 8.420 -20.777 1.00 65.11 134 LEU B O 13
ATOM 19557 N N . GLU B 1 35 ? -3.175 7.481 -20.390 1.00 71.40 135 GLU B N 13
ATOM 19558 C CA . GLU B 1 35 ? -2.467 8.144 -21.498 1.00 53.24 135 GLU B CA 13
ATOM 19559 C C . GLU B 1 35 ? -2.886 7.549 -22.869 1.00 5.33 135 GLU B C 13
ATOM 19560 O O . GLU B 1 35 ? -2.486 8.056 -23.910 1.00 22.20 135 GLU B O 13
ATOM 19572 N N . LYS B 1 36 ? -3.683 6.460 -22.855 1.00 1.14 136 LYS B N 13
ATOM 19573 C CA . LYS B 1 36 ? -4.411 5.975 -24.057 1.00 60.33 136 LYS B CA 13
ATOM 19574 C C . LYS B 1 36 ? -5.811 6.637 -24.167 1.00 43.34 136 LYS B C 13
ATOM 19575 O O . LYS B 1 36 ? -6.348 6.769 -25.265 1.00 1.52 136 LYS B O 13
ATOM 19594 N N . ALA B 1 37 ? -6.393 7.040 -23.022 1.00 75.24 137 ALA B N 13
ATOM 19595 C CA . ALA B 1 37 ? -7.721 7.703 -22.967 1.00 21.24 137 ALA B CA 13
ATOM 19596 C C . ALA B 1 37 ? -7.597 9.217 -23.232 1.00 42.51 137 ALA B C 13
ATOM 19597 O O . ALA B 1 37 ? -8.598 9.888 -23.505 1.00 32.13 137 ALA B O 13
ATOM 19604 N N . THR B 1 38 ? -6.356 9.740 -23.142 1.00 11.10 138 THR B N 13
ATOM 19605 C CA . THR B 1 38 ? -6.048 11.163 -23.371 1.00 72.41 138 THR B CA 13
ATOM 19606 C C . THR B 1 38 ? -4.773 11.331 -24.215 1.00 63.31 138 THR B C 13
ATOM 19607 O O . THR B 1 38 ? -3.974 10.401 -24.344 1.00 51.22 138 THR B O 13
ATOM 19618 N N . GLN B 1 39 ? -4.585 12.546 -24.761 1.00 35.15 139 GLN B N 13
ATOM 19619 C CA . GLN B 1 39 ? -3.337 12.951 -25.443 1.00 61.55 139 GLN B CA 13
ATOM 19620 C C . GLN B 1 39 ? -2.292 13.388 -24.402 1.00 34.13 139 GLN B C 13
ATOM 19621 O O . GLN B 1 39 ? -1.091 13.378 -24.671 1.00 21.35 139 GLN B O 13
ATOM 19635 N N . ARG B 1 40 ? -2.795 13.770 -23.211 1.00 74.20 140 ARG B N 13
ATOM 19636 C CA . ARG B 1 40 ? -1.997 14.266 -22.070 1.00 21.33 140 ARG B CA 13
ATOM 19637 C C . ARG B 1 40 ? -1.150 13.120 -21.452 1.00 55.24 140 ARG B C 13
ATOM 19638 O O . ARG B 1 40 ? -1.344 11.945 -21.787 1.00 31.13 140 ARG B O 13
ATOM 19659 N N . GLN B 1 41 ? -0.221 13.491 -20.552 1.00 13.44 141 GLN B N 13
ATOM 19660 C CA . GLN B 1 41 ? 0.630 12.568 -19.781 1.00 73.13 141 GLN B CA 13
ATOM 19661 C C . GLN B 1 41 ? 1.754 11.983 -20.671 1.00 61.51 141 GLN B C 13
ATOM 19662 O O . GLN B 1 41 ? 2.884 12.475 -20.616 1.00 44.05 141 GLN B O 13
ATOM 19676 N N . GLU B 1 42 ? 1.399 10.980 -21.521 1.00 74.32 142 GLU B N 13
ATOM 19677 C CA . GLU B 1 42 ? 2.309 10.256 -22.460 1.00 72.13 142 GLU B CA 13
ATOM 19678 C C . GLU B 1 42 ? 3.761 10.090 -21.933 1.00 35.22 142 GLU B C 13
ATOM 19679 O O . GLU B 1 42 ? 4.679 10.824 -22.326 1.00 74.23 142 GLU B O 13
ATOM 19691 N N . ARG B 1 43 ? 3.950 9.151 -21.002 1.00 74.44 143 ARG B N 13
ATOM 19692 C CA . ARG B 1 43 ? 5.253 8.903 -20.366 1.00 10.32 143 ARG B CA 13
ATOM 19693 C C . ARG B 1 43 ? 5.925 7.660 -20.977 1.00 0.15 143 ARG B C 13
ATOM 19694 O O . ARG B 1 43 ? 6.871 7.782 -21.771 1.00 4.41 143 ARG B O 13
ATOM 19715 N N . PHE B 1 44 ? 5.395 6.475 -20.648 1.00 73.12 144 PHE B N 13
ATOM 19716 C CA . PHE B 1 44 ? 6.000 5.189 -21.031 1.00 0.23 144 PHE B CA 13
ATOM 19717 C C . PHE B 1 44 ? 4.896 4.099 -21.027 1.00 35.35 144 PHE B C 13
ATOM 19718 O O . PHE B 1 44 ? 4.233 3.916 -22.062 1.00 2.10 144 PHE B O 13
ATOM 19735 N N . ASP A 1 1 ? 16.173 -7.663 23.072 1.00 31.41 1 ASP A N 14
ATOM 19736 C CA . ASP A 1 1 ? 16.406 -8.606 21.954 1.00 64.13 1 ASP A CA 14
ATOM 19737 C C . ASP A 1 1 ? 15.094 -8.929 21.208 1.00 52.44 1 ASP A C 14
ATOM 19738 O O . ASP A 1 1 ? 14.882 -8.466 20.085 1.00 33.31 1 ASP A O 14
ATOM 19749 N N . PHE A 1 2 ? 14.203 -9.695 21.838 1.00 62.53 2 PHE A N 14
ATOM 19750 C CA . PHE A 1 2 ? 12.965 -10.171 21.206 1.00 11.00 2 PHE A CA 14
ATOM 19751 C C . PHE A 1 2 ? 11.802 -9.175 21.325 1.00 2.35 2 PHE A C 14
ATOM 19752 O O . PHE A 1 2 ? 10.843 -9.257 20.545 1.00 64.14 2 PHE A O 14
ATOM 19769 N N . LYS A 1 3 ? 11.890 -8.221 22.270 1.00 2.44 3 LYS A N 14
ATOM 19770 C CA . LYS A 1 3 ? 10.827 -7.213 22.458 1.00 62.14 3 LYS A CA 14
ATOM 19771 C C . LYS A 1 3 ? 10.935 -6.159 21.347 1.00 42.04 3 LYS A C 14
ATOM 19772 O O . LYS A 1 3 ? 9.927 -5.698 20.795 1.00 13.43 3 LYS A O 14
ATOM 19791 N N . LYS A 1 4 ? 12.199 -5.825 21.001 1.00 24.43 4 LYS A N 14
ATOM 19792 C CA . LYS A 1 4 ? 12.496 -4.894 19.917 1.00 72.22 4 LYS A CA 14
ATOM 19793 C C . LYS A 1 4 ? 12.281 -5.597 18.579 1.00 4.15 4 LYS A C 14
ATOM 19794 O O . LYS A 1 4 ? 11.923 -4.947 17.618 1.00 72.25 4 LYS A O 14
ATOM 19813 N N . LEU A 1 5 ? 12.485 -6.943 18.545 1.00 44.13 5 LEU A N 14
ATOM 19814 C CA . LEU A 1 5 ? 12.211 -7.783 17.353 1.00 23.31 5 LEU A CA 14
ATOM 19815 C C . LEU A 1 5 ? 10.766 -7.585 16.878 1.00 41.04 5 LEU A C 14
ATOM 19816 O O . LEU A 1 5 ? 10.519 -7.353 15.689 1.00 42.22 5 LEU A O 14
ATOM 19832 N N . TYR A 1 6 ? 9.831 -7.673 17.853 1.00 61.11 6 TYR A N 14
ATOM 19833 C CA . TYR A 1 6 ? 8.394 -7.450 17.635 1.00 25.43 6 TYR A CA 14
ATOM 19834 C C . TYR A 1 6 ? 8.148 -6.053 17.027 1.00 0.25 6 TYR A C 14
ATOM 19835 O O . TYR A 1 6 ? 7.373 -5.914 16.087 1.00 34.30 6 TYR A O 14
ATOM 19853 N N . GLU A 1 7 ? 8.862 -5.052 17.569 1.00 24.13 7 GLU A N 14
ATOM 19854 C CA . GLU A 1 7 ? 8.791 -3.651 17.117 1.00 43.31 7 GLU A CA 14
ATOM 19855 C C . GLU A 1 7 ? 9.343 -3.464 15.685 1.00 61.01 7 GLU A C 14
ATOM 19856 O O . GLU A 1 7 ? 8.765 -2.709 14.919 1.00 43.31 7 GLU A O 14
ATOM 19868 N N . GLN A 1 8 ? 10.455 -4.164 15.341 1.00 1.52 8 GLN A N 14
ATOM 19869 C CA . GLN A 1 8 ? 11.154 -3.984 14.038 1.00 72.13 8 GLN A CA 14
ATOM 19870 C C . GLN A 1 8 ? 10.277 -4.418 12.868 1.00 41.24 8 GLN A C 14
ATOM 19871 O O . GLN A 1 8 ? 9.986 -3.603 11.980 1.00 72.14 8 GLN A O 14
ATOM 19885 N N . ILE A 1 9 ? 9.862 -5.705 12.882 1.00 13.03 9 ILE A N 14
ATOM 19886 C CA . ILE A 1 9 ? 9.042 -6.281 11.806 1.00 55.22 9 ILE A CA 14
ATOM 19887 C C . ILE A 1 9 ? 7.724 -5.500 11.660 1.00 62.03 9 ILE A C 14
ATOM 19888 O O . ILE A 1 9 ? 7.356 -5.113 10.562 1.00 50.32 9 ILE A O 14
ATOM 19904 N N . LEU A 1 10 ? 7.044 -5.296 12.811 1.00 52.42 10 LEU A N 14
ATOM 19905 C CA . LEU A 1 10 ? 5.696 -4.702 12.874 1.00 2.32 10 LEU A CA 14
ATOM 19906 C C . LEU A 1 10 ? 5.694 -3.201 12.534 1.00 73.45 10 LEU A C 14
ATOM 19907 O O . LEU A 1 10 ? 4.672 -2.678 12.096 1.00 31.12 10 LEU A O 14
ATOM 19923 N N . ALA A 1 11 ? 6.833 -2.514 12.755 1.00 14.33 11 ALA A N 14
ATOM 19924 C CA . ALA A 1 11 ? 7.021 -1.114 12.305 1.00 41.50 11 ALA A CA 14
ATOM 19925 C C . ALA A 1 11 ? 6.905 -1.032 10.771 1.00 64.42 11 ALA A C 14
ATOM 19926 O O . ALA A 1 11 ? 6.118 -0.235 10.243 1.00 33.33 11 ALA A O 14
ATOM 19933 N N . GLU A 1 12 ? 7.671 -1.900 10.073 1.00 41.13 12 GLU A N 14
ATOM 19934 C CA . GLU A 1 12 ? 7.632 -1.994 8.606 1.00 43.21 12 GLU A CA 14
ATOM 19935 C C . GLU A 1 12 ? 6.252 -2.495 8.139 1.00 45.43 12 GLU A C 14
ATOM 19936 O O . GLU A 1 12 ? 5.660 -1.927 7.235 1.00 31.05 12 GLU A O 14
ATOM 19948 N N . ASN A 1 13 ? 5.760 -3.541 8.828 1.00 54.52 13 ASN A N 14
ATOM 19949 C CA . ASN A 1 13 ? 4.497 -4.253 8.518 1.00 11.34 13 ASN A CA 14
ATOM 19950 C C . ASN A 1 13 ? 3.303 -3.278 8.538 1.00 33.31 13 ASN A C 14
ATOM 19951 O O . ASN A 1 13 ? 2.458 -3.297 7.632 1.00 61.40 13 ASN A O 14
ATOM 19962 N N . GLU A 1 14 ? 3.283 -2.401 9.567 1.00 53.53 14 GLU A N 14
ATOM 19963 C CA . GLU A 1 14 ? 2.275 -1.344 9.721 1.00 34.03 14 GLU A CA 14
ATOM 19964 C C . GLU A 1 14 ? 2.343 -0.381 8.541 1.00 52.30 14 GLU A C 14
ATOM 19965 O O . GLU A 1 14 ? 1.317 -0.131 7.890 1.00 60.10 14 GLU A O 14
ATOM 19977 N N . LYS A 1 15 ? 3.565 0.144 8.279 1.00 33.22 15 LYS A N 14
ATOM 19978 C CA . LYS A 1 15 ? 3.827 1.027 7.134 1.00 40.11 15 LYS A CA 14
ATOM 19979 C C . LYS A 1 15 ? 3.281 0.407 5.837 1.00 52.14 15 LYS A C 14
ATOM 19980 O O . LYS A 1 15 ? 2.668 1.103 5.043 1.00 72.44 15 LYS A O 14
ATOM 19999 N N . LEU A 1 16 ? 3.477 -0.921 5.690 1.00 62.22 16 LEU A N 14
ATOM 20000 C CA . LEU A 1 16 ? 3.069 -1.680 4.501 1.00 32.04 16 LEU A CA 14
ATOM 20001 C C . LEU A 1 16 ? 1.540 -1.703 4.335 1.00 50.54 16 LEU A C 14
ATOM 20002 O O . LEU A 1 16 ? 1.054 -1.670 3.203 1.00 23.41 16 LEU A O 14
ATOM 20018 N N . LYS A 1 17 ? 0.788 -1.731 5.462 1.00 71.15 17 LYS A N 14
ATOM 20019 C CA . LYS A 1 17 ? -0.693 -1.586 5.436 1.00 32.22 17 LYS A CA 14
ATOM 20020 C C . LYS A 1 17 ? -1.110 -0.170 4.996 1.00 54.25 17 LYS A C 14
ATOM 20021 O O . LYS A 1 17 ? -2.119 -0.001 4.299 1.00 51.33 17 LYS A O 14
ATOM 20040 N N . ALA A 1 18 ? -0.320 0.835 5.400 1.00 3.24 18 ALA A N 14
ATOM 20041 C CA . ALA A 1 18 ? -0.623 2.245 5.108 1.00 20.33 18 ALA A CA 14
ATOM 20042 C C . ALA A 1 18 ? -0.439 2.528 3.609 1.00 33.34 18 ALA A C 14
ATOM 20043 O O . ALA A 1 18 ? -1.395 2.890 2.923 1.00 52.24 18 ALA A O 14
ATOM 20050 N N . GLN A 1 19 ? 0.793 2.279 3.117 1.00 14.35 19 GLN A N 14
ATOM 20051 C CA . GLN A 1 19 ? 1.184 2.526 1.717 1.00 52.55 19 GLN A CA 14
ATOM 20052 C C . GLN A 1 19 ? 0.380 1.675 0.729 1.00 11.01 19 GLN A C 14
ATOM 20053 O O . GLN A 1 19 ? 0.141 2.122 -0.398 1.00 13.30 19 GLN A O 14
ATOM 20067 N N . LEU A 1 20 ? -0.017 0.438 1.136 1.00 61.02 20 LEU A N 14
ATOM 20068 C CA . LEU A 1 20 ? -0.884 -0.391 0.287 1.00 34.23 20 LEU A CA 14
ATOM 20069 C C . LEU A 1 20 ? -2.243 0.279 0.177 1.00 53.45 20 LEU A C 14
ATOM 20070 O O . LEU A 1 20 ? -2.773 0.370 -0.906 1.00 25.24 20 LEU A O 14
ATOM 20086 N N . HIS A 1 21 ? -2.775 0.786 1.316 1.00 72.45 21 HIS A N 14
ATOM 20087 C CA . HIS A 1 21 ? -4.125 1.378 1.370 1.00 13.20 21 HIS A CA 14
ATOM 20088 C C . HIS A 1 21 ? -4.201 2.615 0.467 1.00 13.32 21 HIS A C 14
ATOM 20089 O O . HIS A 1 21 ? -5.236 2.851 -0.149 1.00 34.22 21 HIS A O 14
ATOM 20104 N N . ASP A 1 22 ? -3.078 3.369 0.388 1.00 34.11 22 ASP A N 14
ATOM 20105 C CA . ASP A 1 22 ? -2.922 4.489 -0.561 1.00 1.34 22 ASP A CA 14
ATOM 20106 C C . ASP A 1 22 ? -2.996 3.977 -2.002 1.00 24.21 22 ASP A C 14
ATOM 20107 O O . ASP A 1 22 ? -3.853 4.407 -2.767 1.00 53.10 22 ASP A O 14
ATOM 20116 N N . THR A 1 23 ? -2.109 3.017 -2.336 1.00 74.35 23 THR A N 14
ATOM 20117 C CA . THR A 1 23 ? -1.959 2.500 -3.706 1.00 55.11 23 THR A CA 14
ATOM 20118 C C . THR A 1 23 ? -3.208 1.711 -4.173 1.00 72.04 23 THR A C 14
ATOM 20119 O O . THR A 1 23 ? -3.500 1.674 -5.362 1.00 55.13 23 THR A O 14
ATOM 20130 N N . ASN A 1 24 ? -3.962 1.137 -3.214 1.00 0.03 24 ASN A N 14
ATOM 20131 C CA . ASN A 1 24 ? -5.171 0.337 -3.492 1.00 72.10 24 ASN A CA 14
ATOM 20132 C C . ASN A 1 24 ? -6.339 1.274 -3.802 1.00 1.43 24 ASN A C 14
ATOM 20133 O O . ASN A 1 24 ? -7.029 1.085 -4.804 1.00 22.53 24 ASN A O 14
ATOM 20144 N N . MET A 1 25 ? -6.534 2.306 -2.941 1.00 72.22 25 MET A N 14
ATOM 20145 C CA . MET A 1 25 ? -7.662 3.244 -3.088 1.00 24.33 25 MET A CA 14
ATOM 20146 C C . MET A 1 25 ? -7.471 4.100 -4.349 1.00 32.11 25 MET A C 14
ATOM 20147 O O . MET A 1 25 ? -8.428 4.328 -5.084 1.00 31.15 25 MET A O 14
ATOM 20161 N N . GLU A 1 26 ? -6.209 4.523 -4.615 1.00 74.15 26 GLU A N 14
ATOM 20162 C CA . GLU A 1 26 ? -5.895 5.385 -5.760 1.00 12.10 26 GLU A CA 14
ATOM 20163 C C . GLU A 1 26 ? -5.921 4.570 -7.053 1.00 44.33 26 GLU A C 14
ATOM 20164 O O . GLU A 1 26 ? -6.217 5.126 -8.096 1.00 21.32 26 GLU A O 14
ATOM 20176 N N . LEU A 1 27 ? -5.618 3.252 -6.972 1.00 10.31 27 LEU A N 14
ATOM 20177 C CA . LEU A 1 27 ? -5.817 2.318 -8.091 1.00 2.23 27 LEU A CA 14
ATOM 20178 C C . LEU A 1 27 ? -7.316 2.194 -8.422 1.00 53.30 27 LEU A C 14
ATOM 20179 O O . LEU A 1 27 ? -7.682 2.213 -9.590 1.00 54.41 27 LEU A O 14
ATOM 20195 N N . THR A 1 28 ? -8.163 2.082 -7.368 1.00 74.20 28 THR A N 14
ATOM 20196 C CA . THR A 1 28 ? -9.627 1.934 -7.513 1.00 24.01 28 THR A CA 14
ATOM 20197 C C . THR A 1 28 ? -10.222 3.164 -8.231 1.00 41.40 28 THR A C 14
ATOM 20198 O O . THR A 1 28 ? -10.963 3.021 -9.213 1.00 21.34 28 THR A O 14
ATOM 20209 N N . ASP A 1 29 ? -9.839 4.364 -7.746 1.00 41.40 29 ASP A N 14
ATOM 20210 C CA . ASP A 1 29 ? -10.180 5.648 -8.386 1.00 64.35 29 ASP A CA 14
ATOM 20211 C C . ASP A 1 29 ? -9.640 5.700 -9.823 1.00 72.21 29 ASP A C 14
ATOM 20212 O O . ASP A 1 29 ? -10.370 6.085 -10.739 1.00 72.23 29 ASP A O 14
ATOM 20221 N N . LEU A 1 30 ? -8.369 5.262 -10.007 1.00 21.22 30 LEU A N 14
ATOM 20222 C CA . LEU A 1 30 ? -7.639 5.449 -11.266 1.00 63.44 30 LEU A CA 14
ATOM 20223 C C . LEU A 1 30 ? -8.242 4.587 -12.378 1.00 42.14 30 LEU A C 14
ATOM 20224 O O . LEU A 1 30 ? -8.372 5.054 -13.495 1.00 41.23 30 LEU A O 14
ATOM 20240 N N . LYS A 1 31 ? -8.637 3.334 -12.051 1.00 15.32 31 LYS A N 14
ATOM 20241 C CA . LYS A 1 31 ? -9.205 2.397 -13.041 1.00 44.20 31 LYS A CA 14
ATOM 20242 C C . LYS A 1 31 ? -10.647 2.776 -13.385 1.00 73.54 31 LYS A C 14
ATOM 20243 O O . LYS A 1 31 ? -11.063 2.609 -14.533 1.00 33.02 31 LYS A O 14
ATOM 20262 N N . LEU A 1 32 ? -11.376 3.297 -12.369 1.00 22.05 32 LEU A N 14
ATOM 20263 C CA . LEU A 1 32 ? -12.786 3.705 -12.494 1.00 0.43 32 LEU A CA 14
ATOM 20264 C C . LEU A 1 32 ? -12.930 4.779 -13.588 1.00 74.40 32 LEU A C 14
ATOM 20265 O O . LEU A 1 32 ? -13.617 4.579 -14.592 1.00 24.20 32 LEU A O 14
ATOM 20281 N N . GLN A 1 33 ? -12.205 5.891 -13.391 1.00 35.41 33 GLN A N 14
ATOM 20282 C CA . GLN A 1 33 ? -12.243 7.042 -14.298 1.00 35.04 33 GLN A CA 14
ATOM 20283 C C . GLN A 1 33 ? -11.564 6.721 -15.638 1.00 73.55 33 GLN A C 14
ATOM 20284 O O . GLN A 1 33 ? -11.989 7.218 -16.691 1.00 54.51 33 GLN A O 14
ATOM 20298 N N . LEU A 1 34 ? -10.506 5.878 -15.586 1.00 45.30 34 LEU A N 14
ATOM 20299 C CA . LEU A 1 34 ? -9.734 5.487 -16.772 1.00 54.22 34 LEU A CA 14
ATOM 20300 C C . LEU A 1 34 ? -10.665 4.966 -17.856 1.00 44.33 34 LEU A C 14
ATOM 20301 O O . LEU A 1 34 ? -10.702 5.570 -18.939 1.00 41.40 34 LEU A O 14
ATOM 20317 N N . GLU A 1 35 ? -11.436 3.902 -17.500 1.00 72.42 35 GLU A N 14
ATOM 20318 C CA . GLU A 1 35 ? -12.375 3.207 -18.410 1.00 31.04 35 GLU A CA 14
ATOM 20319 C C . GLU A 1 35 ? -13.643 4.034 -18.705 1.00 23.14 35 GLU A C 14
ATOM 20320 O O . GLU A 1 35 ? -14.330 3.758 -19.689 1.00 33.33 35 GLU A O 14
ATOM 20332 N N . LYS A 1 36 ? -13.969 5.038 -17.843 1.00 24.44 36 LYS A N 14
ATOM 20333 C CA . LYS A 1 36 ? -14.913 6.134 -18.224 1.00 15.34 36 LYS A CA 14
ATOM 20334 C C . LYS A 1 36 ? -14.339 6.957 -19.403 1.00 12.52 36 LYS A C 14
ATOM 20335 O O . LYS A 1 36 ? -15.059 7.738 -20.041 1.00 71.34 36 LYS A O 14
ATOM 20354 N N . ALA A 1 37 ? -13.020 6.805 -19.601 1.00 22.03 37 ALA A N 14
ATOM 20355 C CA . ALA A 1 37 ? -12.253 7.290 -20.761 1.00 5.05 37 ALA A CA 14
ATOM 20356 C C . ALA A 1 37 ? -11.905 8.740 -20.552 1.00 42.25 37 ALA A C 14
ATOM 20357 O O . ALA A 1 37 ? -12.303 9.622 -21.319 1.00 44.44 37 ALA A O 14
ATOM 20364 N N . THR A 1 38 ? -11.149 8.968 -19.468 1.00 63.01 38 THR A N 14
ATOM 20365 C CA . THR A 1 38 ? -10.807 10.356 -19.030 1.00 23.02 38 THR A CA 14
ATOM 20366 C C . THR A 1 38 ? -9.490 10.398 -18.242 1.00 33.15 38 THR A C 14
ATOM 20367 O O . THR A 1 38 ? -8.852 9.364 -18.051 1.00 23.13 38 THR A O 14
ATOM 20378 N N . GLN A 1 39 ? -9.078 11.628 -17.841 1.00 21.55 39 GLN A N 14
ATOM 20379 C CA . GLN A 1 39 ? -7.864 11.861 -17.040 1.00 12.40 39 GLN A CA 14
ATOM 20380 C C . GLN A 1 39 ? -8.173 11.816 -15.546 1.00 62.03 39 GLN A C 14
ATOM 20381 O O . GLN A 1 39 ? -7.458 11.145 -14.793 1.00 63.41 39 GLN A O 14
ATOM 20395 N N . ARG A 1 40 ? -9.242 12.555 -15.141 1.00 25.50 40 ARG A N 14
ATOM 20396 C CA . ARG A 1 40 ? -9.541 12.882 -13.719 1.00 33.12 40 ARG A CA 14
ATOM 20397 C C . ARG A 1 40 ? -8.365 13.673 -13.080 1.00 5.43 40 ARG A C 14
ATOM 20398 O O . ARG A 1 40 ? -7.345 13.894 -13.729 1.00 31.53 40 ARG A O 14
ATOM 20419 N N . GLN A 1 41 ? -8.546 14.142 -11.827 1.00 62.41 41 GLN A N 14
ATOM 20420 C CA . GLN A 1 41 ? -7.488 14.652 -10.923 1.00 3.14 41 GLN A CA 14
ATOM 20421 C C . GLN A 1 41 ? -6.680 15.854 -11.481 1.00 45.32 41 GLN A C 14
ATOM 20422 O O . GLN A 1 41 ? -6.759 16.222 -12.661 1.00 63.15 41 GLN A O 14
ATOM 20436 N N . GLU A 1 42 ? -5.940 16.476 -10.566 1.00 35.42 42 GLU A N 14
ATOM 20437 C CA . GLU A 1 42 ? -5.039 17.602 -10.850 1.00 41.53 42 GLU A CA 14
ATOM 20438 C C . GLU A 1 42 ? -4.148 17.801 -9.616 1.00 64.20 42 GLU A C 14
ATOM 20439 O O . GLU A 1 42 ? -4.329 18.742 -8.828 1.00 55.51 42 GLU A O 14
ATOM 20451 N N . ARG A 1 43 ? -3.239 16.822 -9.416 1.00 4.22 43 ARG A N 14
ATOM 20452 C CA . ARG A 1 43 ? -2.254 16.826 -8.316 1.00 51.51 43 ARG A CA 14
ATOM 20453 C C . ARG A 1 43 ? -1.335 18.058 -8.423 1.00 14.23 43 ARG A C 14
ATOM 20454 O O . ARG A 1 43 ? -1.056 18.728 -7.426 1.00 61.55 43 ARG A O 14
ATOM 20475 N N . PHE A 1 44 ? -0.888 18.337 -9.657 1.00 70.34 44 PHE A N 14
ATOM 20476 C CA . PHE A 1 44 ? -0.155 19.573 -10.005 1.00 23.03 44 PHE A CA 14
ATOM 20477 C C . PHE A 1 44 ? -0.832 20.233 -11.216 1.00 10.33 44 PHE A C 14
ATOM 20478 O O . PHE A 1 44 ? -1.878 19.776 -11.705 1.00 14.41 44 PHE A O 14
ATOM 20495 N N . ASP B 1 1 ? 9.109 -19.023 22.521 1.00 75.31 101 ASP B N 14
ATOM 20496 C CA . ASP B 1 1 ? 7.795 -18.382 22.369 1.00 24.40 101 ASP B CA 14
ATOM 20497 C C . ASP B 1 1 ? 7.891 -17.124 21.492 1.00 73.42 101 ASP B C 14
ATOM 20498 O O . ASP B 1 1 ? 6.876 -16.583 21.050 1.00 55.43 101 ASP B O 14
ATOM 20507 N N . PHE B 1 2 ? 9.123 -16.648 21.279 1.00 23.24 102 PHE B N 14
ATOM 20508 C CA . PHE B 1 2 ? 9.405 -15.454 20.462 1.00 65.23 102 PHE B CA 14
ATOM 20509 C C . PHE B 1 2 ? 9.767 -15.827 19.018 1.00 71.52 102 PHE B C 14
ATOM 20510 O O . PHE B 1 2 ? 9.680 -14.985 18.112 1.00 12.35 102 PHE B O 14
ATOM 20527 N N . LYS B 1 3 ? 10.182 -17.092 18.811 1.00 60.14 103 LYS B N 14
ATOM 20528 C CA . LYS B 1 3 ? 10.502 -17.616 17.469 1.00 74.00 103 LYS B CA 14
ATOM 20529 C C . LYS B 1 3 ? 9.271 -17.461 16.542 1.00 73.14 103 LYS B C 14
ATOM 20530 O O . LYS B 1 3 ? 9.390 -17.078 15.371 1.00 2.31 103 LYS B O 14
ATOM 20549 N N . LYS B 1 4 ? 8.078 -17.695 17.134 1.00 62.55 104 LYS B N 14
ATOM 20550 C CA . LYS B 1 4 ? 6.811 -17.639 16.418 1.00 20.45 104 LYS B CA 14
ATOM 20551 C C . LYS B 1 4 ? 6.397 -16.187 16.171 1.00 2.04 104 LYS B C 14
ATOM 20552 O O . LYS B 1 4 ? 5.774 -15.931 15.159 1.00 4.21 104 LYS B O 14
ATOM 20571 N N . LEU B 1 5 ? 6.762 -15.234 17.088 1.00 52.01 105 LEU B N 14
ATOM 20572 C CA . LEU B 1 5 ? 6.442 -13.795 16.890 1.00 11.21 105 LEU B CA 14
ATOM 20573 C C . LEU B 1 5 ? 7.094 -13.340 15.583 1.00 14.33 105 LEU B C 14
ATOM 20574 O O . LEU B 1 5 ? 6.460 -12.643 14.770 1.00 54.24 105 LEU B O 14
ATOM 20590 N N . TYR B 1 6 ? 8.378 -13.777 15.396 1.00 43.32 106 TYR B N 14
ATOM 20591 C CA . TYR B 1 6 ? 9.148 -13.480 14.193 1.00 32.22 106 TYR B CA 14
ATOM 20592 C C . TYR B 1 6 ? 8.389 -13.992 12.974 1.00 24.21 106 TYR B C 14
ATOM 20593 O O . TYR B 1 6 ? 8.074 -13.217 12.090 1.00 31.45 106 TYR B O 14
ATOM 20611 N N . GLU B 1 7 ? 8.017 -15.273 13.021 1.00 20.42 107 GLU B N 14
ATOM 20612 C CA . GLU B 1 7 ? 7.385 -15.967 11.899 1.00 11.13 107 GLU B CA 14
ATOM 20613 C C . GLU B 1 7 ? 6.015 -15.378 11.511 1.00 62.31 107 GLU B C 14
ATOM 20614 O O . GLU B 1 7 ? 5.733 -15.253 10.321 1.00 52.31 107 GLU B O 14
ATOM 20626 N N . GLN B 1 8 ? 5.188 -15.004 12.510 1.00 21.55 108 GLN B N 14
ATOM 20627 C CA . GLN B 1 8 ? 3.812 -14.507 12.258 1.00 35.14 108 GLN B CA 14
ATOM 20628 C C . GLN B 1 8 ? 3.852 -13.162 11.530 1.00 20.54 108 GLN B C 14
ATOM 20629 O O . GLN B 1 8 ? 3.297 -13.032 10.430 1.00 71.13 108 GLN B O 14
ATOM 20643 N N . ILE B 1 9 ? 4.546 -12.176 12.141 1.00 43.21 109 ILE B N 14
ATOM 20644 C CA . ILE B 1 9 ? 4.587 -10.804 11.612 1.00 62.30 109 ILE B CA 14
ATOM 20645 C C . ILE B 1 9 ? 5.358 -10.760 10.273 1.00 21.34 109 ILE B C 14
ATOM 20646 O O . ILE B 1 9 ? 4.981 -10.024 9.369 1.00 62.44 109 ILE B O 14
ATOM 20662 N N . LEU B 1 10 ? 6.438 -11.568 10.175 1.00 15.34 110 LEU B N 14
ATOM 20663 C CA . LEU B 1 10 ? 7.312 -11.630 8.972 1.00 34.01 110 LEU B CA 14
ATOM 20664 C C . LEU B 1 10 ? 6.577 -12.317 7.799 1.00 23.12 110 LEU B C 14
ATOM 20665 O O . LEU B 1 10 ? 6.774 -11.928 6.651 1.00 13.34 110 LEU B O 14
ATOM 20681 N N . ALA B 1 11 ? 5.726 -13.322 8.092 1.00 43.13 111 ALA B N 14
ATOM 20682 C CA . ALA B 1 11 ? 4.926 -14.012 7.052 1.00 15.35 111 ALA B CA 14
ATOM 20683 C C . ALA B 1 11 ? 3.891 -13.052 6.445 1.00 54.23 111 ALA B C 14
ATOM 20684 O O . ALA B 1 11 ? 3.691 -13.031 5.221 1.00 10.44 111 ALA B O 14
ATOM 20691 N N . GLU B 1 12 ? 3.260 -12.240 7.318 1.00 15.21 112 GLU B N 14
ATOM 20692 C CA . GLU B 1 12 ? 2.332 -11.185 6.896 1.00 64.04 112 GLU B CA 14
ATOM 20693 C C . GLU B 1 12 ? 3.101 -10.120 6.082 1.00 33.44 112 GLU B C 14
ATOM 20694 O O . GLU B 1 12 ? 2.665 -9.720 5.011 1.00 10.10 112 GLU B O 14
ATOM 20706 N N . ASN B 1 13 ? 4.279 -9.728 6.617 1.00 11.24 113 ASN B N 14
ATOM 20707 C CA . ASN B 1 13 ? 5.184 -8.704 6.035 1.00 72.40 113 ASN B CA 14
ATOM 20708 C C . ASN B 1 13 ? 5.602 -9.100 4.604 1.00 4.32 113 ASN B C 14
ATOM 20709 O O . ASN B 1 13 ? 5.571 -8.266 3.697 1.00 41.41 113 ASN B O 14
ATOM 20720 N N . GLU B 1 14 ? 5.933 -10.402 4.427 1.00 4.12 114 GLU B N 14
ATOM 20721 C CA . GLU B 1 14 ? 6.295 -11.007 3.130 1.00 51.45 114 GLU B CA 14
ATOM 20722 C C . GLU B 1 14 ? 5.158 -10.822 2.120 1.00 20.31 114 GLU B C 14
ATOM 20723 O O . GLU B 1 14 ? 5.379 -10.322 1.004 1.00 25.10 114 GLU B O 14
ATOM 20735 N N . LYS B 1 15 ? 3.943 -11.225 2.553 1.00 4.21 115 LYS B N 14
ATOM 20736 C CA . LYS B 1 15 ? 2.720 -11.083 1.761 1.00 75.10 115 LYS B CA 14
ATOM 20737 C C . LYS B 1 15 ? 2.524 -9.618 1.341 1.00 60.34 115 LYS B C 14
ATOM 20738 O O . LYS B 1 15 ? 2.142 -9.343 0.207 1.00 54.32 115 LYS B O 14
ATOM 20757 N N . LEU B 1 16 ? 2.829 -8.700 2.279 1.00 21.33 116 LEU B N 14
ATOM 20758 C CA . LEU B 1 16 ? 2.646 -7.257 2.093 1.00 63.22 116 LEU B CA 14
ATOM 20759 C C . LEU B 1 16 ? 3.578 -6.692 1.001 1.00 61.20 116 LEU B C 14
ATOM 20760 O O . LEU B 1 16 ? 3.177 -5.789 0.270 1.00 23.14 116 LEU B O 14
ATOM 20776 N N . LYS B 1 17 ? 4.798 -7.247 0.857 1.00 30.32 117 LYS B N 14
ATOM 20777 C CA . LYS B 1 17 ? 5.698 -6.868 -0.265 1.00 24.53 117 LYS B CA 14
ATOM 20778 C C . LYS B 1 17 ? 5.148 -7.389 -1.600 1.00 51.13 117 LYS B C 14
ATOM 20779 O O . LYS B 1 17 ? 5.201 -6.685 -2.611 1.00 71.25 117 LYS B O 14
ATOM 20798 N N . ALA B 1 18 ? 4.604 -8.615 -1.578 1.00 52.12 118 ALA B N 14
ATOM 20799 C CA . ALA B 1 18 ? 4.101 -9.297 -2.784 1.00 73.22 118 ALA B CA 14
ATOM 20800 C C . ALA B 1 18 ? 2.868 -8.566 -3.356 1.00 34.52 118 ALA B C 14
ATOM 20801 O O . ALA B 1 18 ? 2.790 -8.293 -4.563 1.00 63.42 118 ALA B O 14
ATOM 20808 N N . GLN B 1 19 ? 1.936 -8.218 -2.451 1.00 52.11 119 GLN B N 14
ATOM 20809 C CA . GLN B 1 19 ? 0.660 -7.589 -2.806 1.00 4.10 119 GLN B CA 14
ATOM 20810 C C . GLN B 1 19 ? 0.869 -6.145 -3.268 1.00 41.25 119 GLN B C 14
ATOM 20811 O O . GLN B 1 19 ? 0.201 -5.703 -4.204 1.00 42.11 119 GLN B O 14
ATOM 20825 N N . LEU B 1 20 ? 1.787 -5.404 -2.591 1.00 44.12 120 LEU B N 14
ATOM 20826 C CA . LEU B 1 20 ? 2.058 -3.998 -2.935 1.00 5.13 120 LEU B CA 14
ATOM 20827 C C . LEU B 1 20 ? 2.742 -3.943 -4.298 1.00 31.24 120 LEU B C 14
ATOM 20828 O O . LEU B 1 20 ? 2.439 -3.067 -5.087 1.00 65.32 120 LEU B O 14
ATOM 20844 N N . HIS B 1 21 ? 3.654 -4.917 -4.556 1.00 61.41 121 HIS B N 14
ATOM 20845 C CA . HIS B 1 21 ? 4.381 -5.038 -5.835 1.00 71.44 121 HIS B CA 14
ATOM 20846 C C . HIS B 1 21 ? 3.378 -5.145 -6.986 1.00 3.42 121 HIS B C 14
ATOM 20847 O O . HIS B 1 21 ? 3.482 -4.418 -7.967 1.00 31.33 121 HIS B O 14
ATOM 20862 N N . ASP B 1 22 ? 2.386 -6.040 -6.800 1.00 43.01 122 ASP B N 14
ATOM 20863 C CA . ASP B 1 22 ? 1.286 -6.242 -7.751 1.00 72.35 122 ASP B CA 14
ATOM 20864 C C . ASP B 1 22 ? 0.509 -4.932 -7.962 1.00 23.21 122 ASP B C 14
ATOM 20865 O O . ASP B 1 22 ? 0.391 -4.470 -9.088 1.00 73.30 122 ASP B O 14
ATOM 20874 N N . THR B 1 23 ? 0.038 -4.325 -6.849 1.00 70.24 123 THR B N 14
ATOM 20875 C CA . THR B 1 23 ? -0.820 -3.122 -6.877 1.00 14.13 123 THR B CA 14
ATOM 20876 C C . THR B 1 23 ? -0.072 -1.888 -7.450 1.00 60.41 123 THR B C 14
ATOM 20877 O O . THR B 1 23 ? -0.694 -0.986 -8.025 1.00 25.31 123 THR B O 14
ATOM 20888 N N . ASN B 1 24 ? 1.266 -1.880 -7.309 1.00 14.22 124 ASN B N 14
ATOM 20889 C CA . ASN B 1 24 ? 2.125 -0.823 -7.865 1.00 20.25 124 ASN B CA 14
ATOM 20890 C C . ASN B 1 24 ? 2.212 -0.988 -9.383 1.00 54.11 124 ASN B C 14
ATOM 20891 O O . ASN B 1 24 ? 2.076 -0.013 -10.107 1.00 72.42 124 ASN B O 14
ATOM 20902 N N . MET B 1 25 ? 2.415 -2.239 -9.848 1.00 13.14 125 MET B N 14
ATOM 20903 C CA . MET B 1 25 ? 2.453 -2.572 -11.287 1.00 40.34 125 MET B CA 14
ATOM 20904 C C . MET B 1 25 ? 1.065 -2.414 -11.944 1.00 2.44 125 MET B C 14
ATOM 20905 O O . MET B 1 25 ? 0.978 -2.188 -13.155 1.00 43.52 125 MET B O 14
ATOM 20919 N N . GLU B 1 26 ? -0.007 -2.535 -11.129 1.00 23.30 126 GLU B N 14
ATOM 20920 C CA . GLU B 1 26 ? -1.381 -2.207 -11.542 1.00 33.53 126 GLU B CA 14
ATOM 20921 C C . GLU B 1 26 ? -1.478 -0.695 -11.784 1.00 13.14 126 GLU B C 14
ATOM 20922 O O . GLU B 1 26 ? -1.955 -0.260 -12.819 1.00 11.13 126 GLU B O 14
ATOM 20934 N N . LEU B 1 27 ? -0.982 0.077 -10.797 1.00 32.03 127 LEU B N 14
ATOM 20935 C CA . LEU B 1 27 ? -0.987 1.557 -10.814 1.00 62.21 127 LEU B CA 14
ATOM 20936 C C . LEU B 1 27 ? -0.110 2.104 -11.975 1.00 34.32 127 LEU B C 14
ATOM 20937 O O . LEU B 1 27 ? -0.411 3.155 -12.551 1.00 71.00 127 LEU B O 14
ATOM 20953 N N . THR B 1 28 ? 0.964 1.348 -12.312 1.00 44.45 128 THR B N 14
ATOM 20954 C CA . THR B 1 28 ? 1.903 1.683 -13.398 1.00 74.23 128 THR B CA 14
ATOM 20955 C C . THR B 1 28 ? 1.234 1.424 -14.765 1.00 20.14 128 THR B C 14
ATOM 20956 O O . THR B 1 28 ? 1.285 2.269 -15.667 1.00 54.44 128 THR B O 14
ATOM 20967 N N . ASP B 1 29 ? 0.578 0.248 -14.875 1.00 24.21 129 ASP B N 14
ATOM 20968 C CA . ASP B 1 29 ? -0.208 -0.151 -16.057 1.00 65.32 129 ASP B CA 14
ATOM 20969 C C . ASP B 1 29 ? -1.326 0.866 -16.315 1.00 73.52 129 ASP B C 14
ATOM 20970 O O . ASP B 1 29 ? -1.565 1.257 -17.451 1.00 21.41 129 ASP B O 14
ATOM 20979 N N . LEU B 1 30 ? -1.982 1.286 -15.228 1.00 44.15 130 LEU B N 14
ATOM 20980 C CA . LEU B 1 30 ? -3.114 2.208 -15.271 1.00 51.10 130 LEU B CA 14
ATOM 20981 C C . LEU B 1 30 ? -2.681 3.601 -15.721 1.00 11.14 130 LEU B C 14
ATOM 20982 O O . LEU B 1 30 ? -3.380 4.222 -16.514 1.00 70.33 130 LEU B O 14
ATOM 20998 N N . LYS B 1 31 ? -1.518 4.077 -15.234 1.00 1.13 131 LYS B N 14
ATOM 20999 C CA . LYS B 1 31 ? -0.992 5.409 -15.603 1.00 4.13 131 LYS B CA 14
ATOM 21000 C C . LYS B 1 31 ? -0.563 5.393 -17.099 1.00 55.41 131 LYS B C 14
ATOM 21001 O O . LYS B 1 31 ? -0.624 6.427 -17.788 1.00 30.33 131 LYS B O 14
ATOM 21020 N N . LEU B 1 32 ? -0.159 4.190 -17.581 1.00 62.41 132 LEU B N 14
ATOM 21021 C CA . LEU B 1 32 ? 0.107 3.931 -19.005 1.00 53.51 132 LEU B CA 14
ATOM 21022 C C . LEU B 1 32 ? -1.213 3.976 -19.814 1.00 64.33 132 LEU B C 14
ATOM 21023 O O . LEU B 1 32 ? -1.261 4.549 -20.896 1.00 52.42 132 LEU B O 14
ATOM 21039 N N . GLN B 1 33 ? -2.293 3.394 -19.261 1.00 52.32 133 GLN B N 14
ATOM 21040 C CA . GLN B 1 33 ? -3.621 3.419 -19.911 1.00 72.12 133 GLN B CA 14
ATOM 21041 C C . GLN B 1 33 ? -4.172 4.856 -19.953 1.00 51.00 133 GLN B C 14
ATOM 21042 O O . GLN B 1 33 ? -4.884 5.227 -20.891 1.00 34.15 133 GLN B O 14
ATOM 21056 N N . LEU B 1 34 ? -3.832 5.652 -18.921 1.00 61.33 134 LEU B N 14
ATOM 21057 C CA . LEU B 1 34 ? -4.246 7.061 -18.811 1.00 42.24 134 LEU B CA 14
ATOM 21058 C C . LEU B 1 34 ? -3.671 7.885 -19.978 1.00 54.23 134 LEU B C 14
ATOM 21059 O O . LEU B 1 34 ? -4.418 8.555 -20.680 1.00 71.24 134 LEU B O 14
ATOM 21075 N N . GLU B 1 35 ? -2.347 7.807 -20.186 1.00 34.43 135 GLU B N 14
ATOM 21076 C CA . GLU B 1 35 ? -1.664 8.550 -21.278 1.00 53.41 135 GLU B CA 14
ATOM 21077 C C . GLU B 1 35 ? -2.098 8.048 -22.678 1.00 51.03 135 GLU B C 14
ATOM 21078 O O . GLU B 1 35 ? -1.961 8.772 -23.670 1.00 54.12 135 GLU B O 14
ATOM 21090 N N . LYS B 1 36 ? -2.596 6.797 -22.744 1.00 24.30 136 LYS B N 14
ATOM 21091 C CA . LYS B 1 36 ? -3.233 6.249 -23.960 1.00 10.04 136 LYS B CA 14
ATOM 21092 C C . LYS B 1 36 ? -4.611 6.909 -24.227 1.00 31.43 136 LYS B C 14
ATOM 21093 O O . LYS B 1 36 ? -4.955 7.202 -25.377 1.00 22.34 136 LYS B O 14
ATOM 21112 N N . ALA B 1 37 ? -5.369 7.161 -23.146 1.00 61.12 137 ALA B N 14
ATOM 21113 C CA . ALA B 1 37 ? -6.743 7.714 -23.222 1.00 23.14 137 ALA B CA 14
ATOM 21114 C C . ALA B 1 37 ? -6.754 9.256 -23.316 1.00 55.31 137 ALA B C 14
ATOM 21115 O O . ALA B 1 37 ? -7.693 9.839 -23.864 1.00 73.22 137 ALA B O 14
ATOM 21122 N N . THR B 1 38 ? -5.692 9.894 -22.792 1.00 62.32 138 THR B N 14
ATOM 21123 C CA . THR B 1 38 ? -5.648 11.351 -22.537 1.00 71.43 138 THR B CA 14
ATOM 21124 C C . THR B 1 38 ? -4.179 11.773 -22.229 1.00 22.05 138 THR B C 14
ATOM 21125 O O . THR B 1 38 ? -3.250 11.066 -22.609 1.00 62.32 138 THR B O 14
ATOM 21136 N N . GLN B 1 39 ? -3.973 12.921 -21.554 1.00 44.24 139 GLN B N 14
ATOM 21137 C CA . GLN B 1 39 ? -2.627 13.463 -21.246 1.00 63.45 139 GLN B CA 14
ATOM 21138 C C . GLN B 1 39 ? -2.091 12.983 -19.874 1.00 22.13 139 GLN B C 14
ATOM 21139 O O . GLN B 1 39 ? -0.933 13.247 -19.554 1.00 61.52 139 GLN B O 14
ATOM 21153 N N . ARG B 1 40 ? -2.985 12.349 -19.075 1.00 31.40 140 ARG B N 14
ATOM 21154 C CA . ARG B 1 40 ? -2.702 11.738 -17.727 1.00 51.10 140 ARG B CA 14
ATOM 21155 C C . ARG B 1 40 ? -2.217 12.760 -16.656 1.00 41.41 140 ARG B C 14
ATOM 21156 O O . ARG B 1 40 ? -2.119 13.968 -16.904 1.00 31.03 140 ARG B O 14
ATOM 21177 N N . GLN B 1 41 ? -1.941 12.225 -15.443 1.00 2.22 141 GLN B N 14
ATOM 21178 C CA . GLN B 1 41 ? -1.330 12.973 -14.327 1.00 25.22 141 GLN B CA 14
ATOM 21179 C C . GLN B 1 41 ? 0.204 12.902 -14.400 1.00 33.45 141 GLN B C 14
ATOM 21180 O O . GLN B 1 41 ? 0.781 11.976 -14.980 1.00 4.14 141 GLN B O 14
ATOM 21194 N N . GLU B 1 42 ? 0.850 13.849 -13.727 1.00 60.14 142 GLU B N 14
ATOM 21195 C CA . GLU B 1 42 ? 2.298 14.118 -13.870 1.00 71.24 142 GLU B CA 14
ATOM 21196 C C . GLU B 1 42 ? 3.085 13.572 -12.661 1.00 55.42 142 GLU B C 14
ATOM 21197 O O . GLU B 1 42 ? 3.955 14.255 -12.100 1.00 63.21 142 GLU B O 14
ATOM 21209 N N . ARG B 1 43 ? 2.782 12.314 -12.281 1.00 12.23 143 ARG B N 14
ATOM 21210 C CA . ARG B 1 43 ? 3.604 11.560 -11.297 1.00 51.04 143 ARG B CA 14
ATOM 21211 C C . ARG B 1 43 ? 4.990 11.329 -11.907 1.00 31.12 143 ARG B C 14
ATOM 21212 O O . ARG B 1 43 ? 6.023 11.695 -11.344 1.00 45.12 143 ARG B O 14
ATOM 21233 N N . PHE B 1 44 ? 4.955 10.719 -13.087 1.00 34.43 144 PHE B N 14
ATOM 21234 C CA . PHE B 1 44 ? 6.111 10.466 -13.928 1.00 45.33 144 PHE B CA 14
ATOM 21235 C C . PHE B 1 44 ? 5.620 10.554 -15.387 1.00 72.22 144 PHE B C 14
ATOM 21236 O O . PHE B 1 44 ? 4.739 9.753 -15.761 1.00 53.31 144 PHE B O 14
ATOM 21253 N N . ASP A 1 1 ? 15.378 -9.433 24.186 1.00 23.34 1 ASP A N 15
ATOM 21254 C CA . ASP A 1 1 ? 15.138 -8.370 23.182 1.00 71.51 1 ASP A CA 15
ATOM 21255 C C . ASP A 1 1 ? 13.903 -8.667 22.318 1.00 63.33 1 ASP A C 15
ATOM 21256 O O . ASP A 1 1 ? 13.464 -7.803 21.577 1.00 64.10 1 ASP A O 15
ATOM 21267 N N . PHE A 1 2 ? 13.331 -9.879 22.437 1.00 12.34 2 PHE A N 15
ATOM 21268 C CA . PHE A 1 2 ? 12.176 -10.332 21.615 1.00 31.32 2 PHE A CA 15
ATOM 21269 C C . PHE A 1 2 ? 10.921 -9.412 21.684 1.00 52.42 2 PHE A C 15
ATOM 21270 O O . PHE A 1 2 ? 10.035 -9.539 20.825 1.00 60.03 2 PHE A O 15
ATOM 21287 N N . LYS A 1 3 ? 10.833 -8.491 22.678 1.00 75.54 3 LYS A N 15
ATOM 21288 C CA . LYS A 1 3 ? 9.734 -7.500 22.702 1.00 31.31 3 LYS A CA 15
ATOM 21289 C C . LYS A 1 3 ? 9.903 -6.502 21.530 1.00 2.33 3 LYS A C 15
ATOM 21290 O O . LYS A 1 3 ? 8.923 -6.142 20.859 1.00 64.21 3 LYS A O 15
ATOM 21309 N N . LYS A 1 4 ? 11.168 -6.074 21.281 1.00 5.40 4 LYS A N 15
ATOM 21310 C CA . LYS A 1 4 ? 11.483 -5.151 20.189 1.00 34.10 4 LYS A CA 15
ATOM 21311 C C . LYS A 1 4 ? 11.417 -5.886 18.845 1.00 23.33 4 LYS A C 15
ATOM 21312 O O . LYS A 1 4 ? 11.171 -5.249 17.842 1.00 12.20 4 LYS A O 15
ATOM 21331 N N . LEU A 1 5 ? 11.610 -7.237 18.845 1.00 24.21 5 LEU A N 15
ATOM 21332 C CA . LEU A 1 5 ? 11.407 -8.076 17.635 1.00 12.43 5 LEU A CA 15
ATOM 21333 C C . LEU A 1 5 ? 10.009 -7.847 17.053 1.00 63.35 5 LEU A C 15
ATOM 21334 O O . LEU A 1 5 ? 9.859 -7.635 15.836 1.00 63.51 5 LEU A O 15
ATOM 21350 N N . TYR A 1 6 ? 8.999 -7.890 17.952 1.00 71.44 6 TYR A N 15
ATOM 21351 C CA . TYR A 1 6 ? 7.610 -7.591 17.604 1.00 73.41 6 TYR A CA 15
ATOM 21352 C C . TYR A 1 6 ? 7.522 -6.207 16.938 1.00 34.11 6 TYR A C 15
ATOM 21353 O O . TYR A 1 6 ? 7.006 -6.090 15.831 1.00 72.45 6 TYR A O 15
ATOM 21371 N N . GLU A 1 7 ? 8.119 -5.201 17.604 1.00 53.03 7 GLU A N 15
ATOM 21372 C CA . GLU A 1 7 ? 8.145 -3.798 17.148 1.00 2.13 7 GLU A CA 15
ATOM 21373 C C . GLU A 1 7 ? 8.814 -3.631 15.769 1.00 34.43 7 GLU A C 15
ATOM 21374 O O . GLU A 1 7 ? 8.398 -2.773 14.999 1.00 5.22 7 GLU A O 15
ATOM 21386 N N . GLN A 1 8 ? 9.852 -4.443 15.485 1.00 41.11 8 GLN A N 15
ATOM 21387 C CA . GLN A 1 8 ? 10.624 -4.354 14.221 1.00 22.30 8 GLN A CA 15
ATOM 21388 C C . GLN A 1 8 ? 9.773 -4.735 13.011 1.00 31.25 8 GLN A C 15
ATOM 21389 O O . GLN A 1 8 ? 9.553 -3.898 12.116 1.00 54.35 8 GLN A O 15
ATOM 21403 N N . ILE A 1 9 ? 9.308 -6.004 12.986 1.00 53.03 9 ILE A N 15
ATOM 21404 C CA . ILE A 1 9 ? 8.453 -6.504 11.902 1.00 64.42 9 ILE A CA 15
ATOM 21405 C C . ILE A 1 9 ? 7.148 -5.675 11.794 1.00 34.23 9 ILE A C 15
ATOM 21406 O O . ILE A 1 9 ? 6.718 -5.343 10.700 1.00 23.40 9 ILE A O 15
ATOM 21422 N N . LEU A 1 10 ? 6.533 -5.376 12.966 1.00 3.31 10 LEU A N 15
ATOM 21423 C CA . LEU A 1 10 ? 5.233 -4.653 13.060 1.00 52.32 10 LEU A CA 15
ATOM 21424 C C . LEU A 1 10 ? 5.376 -3.194 12.577 1.00 40.13 10 LEU A C 15
ATOM 21425 O O . LEU A 1 10 ? 4.429 -2.638 12.020 1.00 22.45 10 LEU A O 15
ATOM 21441 N N . ALA A 1 11 ? 6.562 -2.586 12.776 1.00 13.31 11 ALA A N 15
ATOM 21442 C CA . ALA A 1 11 ? 6.849 -1.232 12.252 1.00 20.22 11 ALA A CA 15
ATOM 21443 C C . ALA A 1 11 ? 6.790 -1.243 10.722 1.00 33.12 11 ALA A C 15
ATOM 21444 O O . ALA A 1 11 ? 6.198 -0.353 10.100 1.00 41.53 11 ALA A O 15
ATOM 21451 N N . GLU A 1 12 ? 7.389 -2.296 10.138 1.00 13.13 12 GLU A N 15
ATOM 21452 C CA . GLU A 1 12 ? 7.362 -2.530 8.693 1.00 11.03 12 GLU A CA 15
ATOM 21453 C C . GLU A 1 12 ? 5.943 -2.924 8.228 1.00 13.14 12 GLU A C 15
ATOM 21454 O O . GLU A 1 12 ? 5.503 -2.499 7.180 1.00 33.12 12 GLU A O 15
ATOM 21466 N N . ASN A 1 13 ? 5.243 -3.705 9.068 1.00 45.14 13 ASN A N 15
ATOM 21467 C CA . ASN A 1 13 ? 3.924 -4.305 8.765 1.00 62.13 13 ASN A CA 15
ATOM 21468 C C . ASN A 1 13 ? 2.846 -3.215 8.626 1.00 1.25 13 ASN A C 15
ATOM 21469 O O . ASN A 1 13 ? 2.038 -3.228 7.691 1.00 64.24 13 ASN A O 15
ATOM 21480 N N . GLU A 1 14 ? 2.875 -2.271 9.582 1.00 41.35 14 GLU A N 15
ATOM 21481 C CA . GLU A 1 14 ? 1.999 -1.098 9.603 1.00 51.13 14 GLU A CA 15
ATOM 21482 C C . GLU A 1 14 ? 2.332 -0.158 8.444 1.00 45.34 14 GLU A C 15
ATOM 21483 O O . GLU A 1 14 ? 1.426 0.358 7.779 1.00 51.22 14 GLU A O 15
ATOM 21495 N N . LYS A 1 15 ? 3.636 0.084 8.240 1.00 34.34 15 LYS A N 15
ATOM 21496 C CA . LYS A 1 15 ? 4.133 0.849 7.091 1.00 5.23 15 LYS A CA 15
ATOM 21497 C C . LYS A 1 15 ? 3.576 0.268 5.768 1.00 64.34 15 LYS A C 15
ATOM 21498 O O . LYS A 1 15 ? 3.105 1.011 4.911 1.00 33.43 15 LYS A O 15
ATOM 21517 N N . LEU A 1 16 ? 3.592 -1.084 5.667 1.00 5.41 16 LEU A N 15
ATOM 21518 C CA . LEU A 1 16 ? 3.112 -1.827 4.486 1.00 34.31 16 LEU A CA 15
ATOM 21519 C C . LEU A 1 16 ? 1.586 -1.733 4.355 1.00 51.42 16 LEU A C 15
ATOM 21520 O O . LEU A 1 16 ? 1.056 -1.732 3.246 1.00 52.25 16 LEU A O 15
ATOM 21536 N N . LYS A 1 17 ? 0.901 -1.648 5.502 1.00 40.12 17 LYS A N 15
ATOM 21537 C CA . LYS A 1 17 ? -0.550 -1.430 5.564 1.00 74.41 17 LYS A CA 15
ATOM 21538 C C . LYS A 1 17 ? -0.898 -0.004 5.076 1.00 53.31 17 LYS A C 15
ATOM 21539 O O . LYS A 1 17 ? -1.922 0.197 4.418 1.00 53.53 17 LYS A O 15
ATOM 21558 N N . ALA A 1 18 ? 0.002 0.958 5.349 1.00 61.31 18 ALA A N 15
ATOM 21559 C CA . ALA A 1 18 ? -0.195 2.376 5.000 1.00 72.35 18 ALA A CA 15
ATOM 21560 C C . ALA A 1 18 ? -0.028 2.598 3.484 1.00 45.43 18 ALA A C 15
ATOM 21561 O O . ALA A 1 18 ? -0.910 3.174 2.829 1.00 43.14 18 ALA A O 15
ATOM 21568 N N . GLN A 1 19 ? 1.109 2.115 2.941 1.00 31.54 19 GLN A N 15
ATOM 21569 C CA . GLN A 1 19 ? 1.444 2.251 1.512 1.00 62.14 19 GLN A CA 15
ATOM 21570 C C . GLN A 1 19 ? 0.500 1.446 0.621 1.00 41.23 19 GLN A C 15
ATOM 21571 O O . GLN A 1 19 ? 0.158 1.911 -0.467 1.00 32.13 19 GLN A O 15
ATOM 21585 N N . LEU A 1 20 ? 0.068 0.243 1.084 1.00 63.41 20 LEU A N 15
ATOM 21586 C CA . LEU A 1 20 ? -0.914 -0.565 0.325 1.00 40.31 20 LEU A CA 15
ATOM 21587 C C . LEU A 1 20 ? -2.230 0.192 0.254 1.00 62.34 20 LEU A C 15
ATOM 21588 O O . LEU A 1 20 ? -2.814 0.291 -0.810 1.00 63.52 20 LEU A O 15
ATOM 21604 N N . HIS A 1 21 ? -2.657 0.748 1.408 1.00 53.10 21 HIS A N 15
ATOM 21605 C CA . HIS A 1 21 ? -3.948 1.434 1.545 1.00 42.55 21 HIS A CA 15
ATOM 21606 C C . HIS A 1 21 ? -4.012 2.626 0.585 1.00 64.13 21 HIS A C 15
ATOM 21607 O O . HIS A 1 21 ? -5.009 2.818 -0.102 1.00 0.34 21 HIS A O 15
ATOM 21622 N N . ASP A 1 22 ? -2.901 3.376 0.513 1.00 51.44 22 ASP A N 15
ATOM 21623 C CA . ASP A 1 22 ? -2.780 4.560 -0.353 1.00 72.03 22 ASP A CA 15
ATOM 21624 C C . ASP A 1 22 ? -2.736 4.162 -1.844 1.00 12.43 22 ASP A C 15
ATOM 21625 O O . ASP A 1 22 ? -3.316 4.856 -2.685 1.00 11.35 22 ASP A O 15
ATOM 21634 N N . THR A 1 23 ? -2.060 3.030 -2.155 1.00 31.10 23 THR A N 15
ATOM 21635 C CA . THR A 1 23 ? -1.968 2.512 -3.535 1.00 63.30 23 THR A CA 15
ATOM 21636 C C . THR A 1 23 ? -3.318 1.906 -3.975 1.00 74.12 23 THR A C 15
ATOM 21637 O O . THR A 1 23 ? -3.657 1.942 -5.150 1.00 24.12 23 THR A O 15
ATOM 21648 N N . ASN A 1 24 ? -4.091 1.376 -3.000 1.00 22.35 24 ASN A N 15
ATOM 21649 C CA . ASN A 1 24 ? -5.427 0.803 -3.252 1.00 41.12 24 ASN A CA 15
ATOM 21650 C C . ASN A 1 24 ? -6.407 1.934 -3.577 1.00 63.22 24 ASN A C 15
ATOM 21651 O O . ASN A 1 24 ? -7.192 1.830 -4.515 1.00 4.25 24 ASN A O 15
ATOM 21662 N N . MET A 1 25 ? -6.332 3.029 -2.797 1.00 72.11 25 MET A N 15
ATOM 21663 C CA . MET A 1 25 ? -7.173 4.208 -3.008 1.00 11.43 25 MET A CA 15
ATOM 21664 C C . MET A 1 25 ? -6.883 4.856 -4.362 1.00 12.33 25 MET A C 15
ATOM 21665 O O . MET A 1 25 ? -7.806 5.065 -5.141 1.00 2.14 25 MET A O 15
ATOM 21679 N N . GLU A 1 26 ? -5.590 5.109 -4.665 1.00 5.12 26 GLU A N 15
ATOM 21680 C CA . GLU A 1 26 ? -5.202 5.775 -5.921 1.00 71.45 26 GLU A CA 15
ATOM 21681 C C . GLU A 1 26 ? -5.473 4.873 -7.133 1.00 12.11 26 GLU A C 15
ATOM 21682 O O . GLU A 1 26 ? -5.659 5.381 -8.225 1.00 64.43 26 GLU A O 15
ATOM 21694 N N . LEU A 1 27 ? -5.454 3.534 -6.920 1.00 55.43 27 LEU A N 15
ATOM 21695 C CA . LEU A 1 27 ? -5.820 2.547 -7.946 1.00 41.55 27 LEU A CA 15
ATOM 21696 C C . LEU A 1 27 ? -7.330 2.586 -8.220 1.00 33.43 27 LEU A C 15
ATOM 21697 O O . LEU A 1 27 ? -7.737 2.487 -9.367 1.00 1.03 27 LEU A O 15
ATOM 21713 N N . THR A 1 28 ? -8.146 2.723 -7.148 1.00 5.20 28 THR A N 15
ATOM 21714 C CA . THR A 1 28 ? -9.617 2.831 -7.256 1.00 0.55 28 THR A CA 15
ATOM 21715 C C . THR A 1 28 ? -9.992 4.114 -8.017 1.00 34.01 28 THR A C 15
ATOM 21716 O O . THR A 1 28 ? -10.844 4.094 -8.922 1.00 1.54 28 THR A O 15
ATOM 21727 N N . ASP A 1 29 ? -9.304 5.213 -7.658 1.00 30.53 29 ASP A N 15
ATOM 21728 C CA . ASP A 1 29 ? -9.414 6.492 -8.357 1.00 31.32 29 ASP A CA 15
ATOM 21729 C C . ASP A 1 29 ? -8.999 6.316 -9.821 1.00 4.32 29 ASP A C 15
ATOM 21730 O O . ASP A 1 29 ? -9.780 6.627 -10.712 1.00 64.21 29 ASP A O 15
ATOM 21739 N N . LEU A 1 30 ? -7.797 5.730 -10.046 1.00 4.42 30 LEU A N 15
ATOM 21740 C CA . LEU A 1 30 ? -7.167 5.668 -11.378 1.00 41.43 30 LEU A CA 15
ATOM 21741 C C . LEU A 1 30 ? -8.026 4.811 -12.308 1.00 43.24 30 LEU A C 15
ATOM 21742 O O . LEU A 1 30 ? -8.244 5.187 -13.434 1.00 13.13 30 LEU A O 15
ATOM 21758 N N . LYS A 1 31 ? -8.550 3.688 -11.807 1.00 60.24 31 LYS A N 15
ATOM 21759 C CA . LYS A 1 31 ? -9.321 2.750 -12.635 1.00 71.41 31 LYS A CA 15
ATOM 21760 C C . LYS A 1 31 ? -10.660 3.379 -13.037 1.00 72.41 31 LYS A C 15
ATOM 21761 O O . LYS A 1 31 ? -11.103 3.223 -14.178 1.00 61.14 31 LYS A O 15
ATOM 21780 N N . LEU A 1 32 ? -11.252 4.157 -12.097 1.00 72.20 32 LEU A N 15
ATOM 21781 C CA . LEU A 1 32 ? -12.529 4.842 -12.315 1.00 60.43 32 LEU A CA 15
ATOM 21782 C C . LEU A 1 32 ? -12.386 5.935 -13.393 1.00 42.20 32 LEU A C 15
ATOM 21783 O O . LEU A 1 32 ? -13.089 5.904 -14.401 1.00 42.24 32 LEU A O 15
ATOM 21799 N N . GLN A 1 33 ? -11.456 6.888 -13.195 1.00 42.21 33 GLN A N 15
ATOM 21800 C CA . GLN A 1 33 ? -11.251 7.992 -14.159 1.00 2.34 33 GLN A CA 15
ATOM 21801 C C . GLN A 1 33 ? -10.718 7.470 -15.516 1.00 13.31 33 GLN A C 15
ATOM 21802 O O . GLN A 1 33 ? -11.125 7.975 -16.584 1.00 72.04 33 GLN A O 15
ATOM 21816 N N . LEU A 1 34 ? -9.884 6.406 -15.468 1.00 54.30 34 LEU A N 15
ATOM 21817 C CA . LEU A 1 34 ? -9.313 5.769 -16.676 1.00 13.54 34 LEU A CA 15
ATOM 21818 C C . LEU A 1 34 ? -10.433 5.396 -17.639 1.00 33.30 34 LEU A C 15
ATOM 21819 O O . LEU A 1 34 ? -10.473 5.967 -18.742 1.00 53.51 34 LEU A O 15
ATOM 21835 N N . GLU A 1 35 ? -11.346 4.510 -17.154 1.00 33.43 35 GLU A N 15
ATOM 21836 C CA . GLU A 1 35 ? -12.477 3.946 -17.927 1.00 75.23 35 GLU A CA 15
ATOM 21837 C C . GLU A 1 35 ? -13.485 5.035 -18.358 1.00 54.01 35 GLU A C 15
ATOM 21838 O O . GLU A 1 35 ? -14.146 4.899 -19.387 1.00 33.42 35 GLU A O 15
ATOM 21850 N N . LYS A 1 36 ? -13.577 6.130 -17.566 1.00 2.22 36 LYS A N 15
ATOM 21851 C CA . LYS A 1 36 ? -14.337 7.350 -17.946 1.00 31.15 36 LYS A CA 15
ATOM 21852 C C . LYS A 1 36 ? -13.657 8.081 -19.131 1.00 64.22 36 LYS A C 15
ATOM 21853 O O . LYS A 1 36 ? -14.218 9.019 -19.691 1.00 54.24 36 LYS A O 15
ATOM 21872 N N . ALA A 1 37 ? -12.418 7.660 -19.419 1.00 74.04 37 ALA A N 15
ATOM 21873 C CA . ALA A 1 37 ? -11.616 8.040 -20.615 1.00 30.12 37 ALA A CA 15
ATOM 21874 C C . ALA A 1 37 ? -10.971 9.382 -20.348 1.00 74.23 37 ALA A C 15
ATOM 21875 O O . ALA A 1 37 ? -11.083 10.338 -21.128 1.00 51.15 37 ALA A O 15
ATOM 21882 N N . THR A 1 38 ? -10.278 9.425 -19.201 1.00 23.01 38 THR A N 15
ATOM 21883 C CA . THR A 1 38 ? -9.787 10.705 -18.625 1.00 20.22 38 THR A CA 15
ATOM 21884 C C . THR A 1 38 ? -8.505 11.217 -19.314 1.00 63.15 38 THR A C 15
ATOM 21885 O O . THR A 1 38 ? -8.047 10.664 -20.313 1.00 24.14 38 THR A O 15
ATOM 21896 N N . GLN A 1 39 ? -7.963 12.307 -18.755 1.00 44.51 39 GLN A N 15
ATOM 21897 C CA . GLN A 1 39 ? -6.658 12.855 -19.104 1.00 1.54 39 GLN A CA 15
ATOM 21898 C C . GLN A 1 39 ? -5.809 13.020 -17.833 1.00 13.32 39 GLN A C 15
ATOM 21899 O O . GLN A 1 39 ? -4.619 12.688 -17.824 1.00 43.00 39 GLN A O 15
ATOM 21913 N N . ARG A 1 40 ? -6.444 13.502 -16.749 1.00 44.21 40 ARG A N 15
ATOM 21914 C CA . ARG A 1 40 ? -5.756 13.837 -15.487 1.00 30.03 40 ARG A CA 15
ATOM 21915 C C . ARG A 1 40 ? -6.444 13.140 -14.299 1.00 41.21 40 ARG A C 15
ATOM 21916 O O . ARG A 1 40 ? -7.398 12.378 -14.464 1.00 30.42 40 ARG A O 15
ATOM 21937 N N . GLN A 1 41 ? -5.932 13.443 -13.104 1.00 35.23 41 GLN A N 15
ATOM 21938 C CA . GLN A 1 41 ? -6.475 12.991 -11.814 1.00 70.24 41 GLN A CA 15
ATOM 21939 C C . GLN A 1 41 ? -6.239 14.100 -10.777 1.00 20.33 41 GLN A C 15
ATOM 21940 O O . GLN A 1 41 ? -5.698 15.167 -11.104 1.00 45.11 41 GLN A O 15
ATOM 21954 N N . GLU A 1 42 ? -6.654 13.854 -9.531 1.00 11.35 42 GLU A N 15
ATOM 21955 C CA . GLU A 1 42 ? -6.369 14.746 -8.401 1.00 20.23 42 GLU A CA 15
ATOM 21956 C C . GLU A 1 42 ? -5.418 14.023 -7.447 1.00 40.11 42 GLU A C 15
ATOM 21957 O O . GLU A 1 42 ? -5.810 13.500 -6.401 1.00 11.24 42 GLU A O 15
ATOM 21969 N N . ARG A 1 43 ? -4.146 13.951 -7.876 1.00 63.14 43 ARG A N 15
ATOM 21970 C CA . ARG A 1 43 ? -3.103 13.205 -7.167 1.00 43.52 43 ARG A CA 15
ATOM 21971 C C . ARG A 1 43 ? -1.835 14.068 -7.055 1.00 13.41 43 ARG A C 15
ATOM 21972 O O . ARG A 1 43 ? -1.288 14.244 -5.962 1.00 41.23 43 ARG A O 15
ATOM 21993 N N . PHE A 1 44 ? -1.382 14.606 -8.203 1.00 74.54 44 PHE A N 15
ATOM 21994 C CA . PHE A 1 44 ? -0.225 15.520 -8.269 1.00 55.42 44 PHE A CA 15
ATOM 21995 C C . PHE A 1 44 ? -0.315 16.385 -9.534 1.00 31.41 44 PHE A C 15
ATOM 21996 O O . PHE A 1 44 ? -0.864 15.961 -10.557 1.00 25.21 44 PHE A O 15
ATOM 22013 N N . ASP B 1 1 ? 8.782 -18.944 22.940 1.00 21.11 101 ASP B N 15
ATOM 22014 C CA . ASP B 1 1 ? 7.412 -18.433 22.852 1.00 14.43 101 ASP B CA 15
ATOM 22015 C C . ASP B 1 1 ? 7.297 -17.467 21.667 1.00 14.51 101 ASP B C 15
ATOM 22016 O O . ASP B 1 1 ? 6.348 -17.504 20.901 1.00 3.15 101 ASP B O 15
ATOM 22025 N N . PHE B 1 2 ? 8.328 -16.641 21.518 1.00 62.15 102 PHE B N 15
ATOM 22026 C CA . PHE B 1 2 ? 8.344 -15.484 20.609 1.00 24.40 102 PHE B CA 15
ATOM 22027 C C . PHE B 1 2 ? 8.658 -15.874 19.158 1.00 63.52 102 PHE B C 15
ATOM 22028 O O . PHE B 1 2 ? 8.550 -15.041 18.246 1.00 5.11 102 PHE B O 15
ATOM 22045 N N . LYS B 1 3 ? 9.047 -17.141 18.949 1.00 53.01 103 LYS B N 15
ATOM 22046 C CA . LYS B 1 3 ? 9.300 -17.674 17.606 1.00 32.20 103 LYS B CA 15
ATOM 22047 C C . LYS B 1 3 ? 8.028 -17.543 16.744 1.00 3.24 103 LYS B C 15
ATOM 22048 O O . LYS B 1 3 ? 8.115 -17.223 15.557 1.00 4.02 103 LYS B O 15
ATOM 22067 N N . LYS B 1 4 ? 6.847 -17.747 17.388 1.00 0.13 104 LYS B N 15
ATOM 22068 C CA . LYS B 1 4 ? 5.554 -17.641 16.719 1.00 42.05 104 LYS B CA 15
ATOM 22069 C C . LYS B 1 4 ? 5.260 -16.190 16.329 1.00 42.23 104 LYS B C 15
ATOM 22070 O O . LYS B 1 4 ? 4.641 -15.978 15.307 1.00 2.15 104 LYS B O 15
ATOM 22089 N N . LEU B 1 5 ? 5.686 -15.185 17.156 1.00 1.44 105 LEU B N 15
ATOM 22090 C CA . LEU B 1 5 ? 5.415 -13.761 16.843 1.00 10.42 105 LEU B CA 15
ATOM 22091 C C . LEU B 1 5 ? 6.131 -13.409 15.541 1.00 2.15 105 LEU B C 15
ATOM 22092 O O . LEU B 1 5 ? 5.587 -12.674 14.698 1.00 75.05 105 LEU B O 15
ATOM 22108 N N . TYR B 1 6 ? 7.369 -13.949 15.395 1.00 44.42 106 TYR B N 15
ATOM 22109 C CA . TYR B 1 6 ? 8.154 -13.778 14.170 1.00 14.10 106 TYR B CA 15
ATOM 22110 C C . TYR B 1 6 ? 7.398 -14.409 12.996 1.00 5.04 106 TYR B C 15
ATOM 22111 O O . TYR B 1 6 ? 7.296 -13.810 11.940 1.00 34.12 106 TYR B O 15
ATOM 22129 N N . GLU B 1 7 ? 6.823 -15.601 13.226 1.00 74.12 107 GLU B N 15
ATOM 22130 C CA . GLU B 1 7 ? 6.064 -16.333 12.208 1.00 10.24 107 GLU B CA 15
ATOM 22131 C C . GLU B 1 7 ? 4.814 -15.550 11.769 1.00 45.23 107 GLU B C 15
ATOM 22132 O O . GLU B 1 7 ? 4.583 -15.429 10.584 1.00 13.31 107 GLU B O 15
ATOM 22144 N N . GLN B 1 8 ? 4.050 -14.991 12.731 1.00 25.20 108 GLN B N 15
ATOM 22145 C CA . GLN B 1 8 ? 2.740 -14.355 12.440 1.00 51.14 108 GLN B CA 15
ATOM 22146 C C . GLN B 1 8 ? 2.916 -13.083 11.605 1.00 43.30 108 GLN B C 15
ATOM 22147 O O . GLN B 1 8 ? 2.353 -12.965 10.506 1.00 21.22 108 GLN B O 15
ATOM 22161 N N . ILE B 1 9 ? 3.708 -12.137 12.148 1.00 23.33 109 ILE B N 15
ATOM 22162 C CA . ILE B 1 9 ? 3.851 -10.800 11.564 1.00 12.45 109 ILE B CA 15
ATOM 22163 C C . ILE B 1 9 ? 4.665 -10.853 10.250 1.00 73.34 109 ILE B C 15
ATOM 22164 O O . ILE B 1 9 ? 4.355 -10.121 9.322 1.00 12.42 109 ILE B O 15
ATOM 22180 N N . LEU B 1 10 ? 5.717 -11.713 10.201 1.00 5.54 110 LEU B N 15
ATOM 22181 C CA . LEU B 1 10 ? 6.601 -11.849 9.006 1.00 54.41 110 LEU B CA 15
ATOM 22182 C C . LEU B 1 10 ? 5.873 -12.627 7.887 1.00 75.33 110 LEU B C 15
ATOM 22183 O O . LEU B 1 10 ? 6.090 -12.347 6.707 1.00 72.13 110 LEU B O 15
ATOM 22199 N N . ALA B 1 11 ? 4.985 -13.578 8.259 1.00 71.31 111 ALA B N 15
ATOM 22200 C CA . ALA B 1 11 ? 4.133 -14.285 7.272 1.00 1.34 111 ALA B CA 15
ATOM 22201 C C . ALA B 1 11 ? 3.164 -13.292 6.611 1.00 44.04 111 ALA B C 15
ATOM 22202 O O . ALA B 1 11 ? 3.000 -13.283 5.383 1.00 45.34 111 ALA B O 15
ATOM 22209 N N . GLU B 1 12 ? 2.552 -12.442 7.460 1.00 10.13 112 GLU B N 15
ATOM 22210 C CA . GLU B 1 12 ? 1.700 -11.334 7.017 1.00 31.22 112 GLU B CA 15
ATOM 22211 C C . GLU B 1 12 ? 2.520 -10.314 6.199 1.00 33.01 112 GLU B C 15
ATOM 22212 O O . GLU B 1 12 ? 2.051 -9.838 5.192 1.00 64.51 112 GLU B O 15
ATOM 22224 N N . ASN B 1 13 ? 3.765 -10.044 6.638 1.00 54.11 113 ASN B N 15
ATOM 22225 C CA . ASN B 1 13 ? 4.694 -9.068 6.005 1.00 14.22 113 ASN B CA 15
ATOM 22226 C C . ASN B 1 13 ? 5.062 -9.506 4.572 1.00 32.32 113 ASN B C 15
ATOM 22227 O O . ASN B 1 13 ? 5.173 -8.678 3.664 1.00 13.04 113 ASN B O 15
ATOM 22238 N N . GLU B 1 14 ? 5.236 -10.826 4.401 1.00 35.10 114 GLU B N 15
ATOM 22239 C CA . GLU B 1 14 ? 5.486 -11.464 3.100 1.00 2.05 114 GLU B CA 15
ATOM 22240 C C . GLU B 1 14 ? 4.244 -11.344 2.206 1.00 62.43 114 GLU B C 15
ATOM 22241 O O . GLU B 1 14 ? 4.354 -11.016 1.012 1.00 44.30 114 GLU B O 15
ATOM 22253 N N . LYS B 1 15 ? 3.066 -11.622 2.802 1.00 1.54 115 LYS B N 15
ATOM 22254 C CA . LYS B 1 15 ? 1.778 -11.451 2.125 1.00 3.32 115 LYS B CA 15
ATOM 22255 C C . LYS B 1 15 ? 1.628 -9.996 1.643 1.00 12.14 115 LYS B C 15
ATOM 22256 O O . LYS B 1 15 ? 1.232 -9.752 0.505 1.00 74.13 115 LYS B O 15
ATOM 22275 N N . LEU B 1 16 ? 2.023 -9.054 2.531 1.00 32.51 116 LEU B N 15
ATOM 22276 C CA . LEU B 1 16 ? 1.949 -7.609 2.286 1.00 44.24 116 LEU B CA 15
ATOM 22277 C C . LEU B 1 16 ? 2.888 -7.201 1.145 1.00 41.14 116 LEU B C 15
ATOM 22278 O O . LEU B 1 16 ? 2.548 -6.351 0.329 1.00 51.32 116 LEU B O 15
ATOM 22294 N N . LYS B 1 17 ? 4.048 -7.852 1.089 1.00 22.45 117 LYS B N 15
ATOM 22295 C CA . LYS B 1 17 ? 5.048 -7.645 0.033 1.00 14.14 117 LYS B CA 15
ATOM 22296 C C . LYS B 1 17 ? 4.465 -8.075 -1.337 1.00 73.34 117 LYS B C 15
ATOM 22297 O O . LYS B 1 17 ? 4.597 -7.362 -2.341 1.00 20.43 117 LYS B O 15
ATOM 22316 N N . ALA B 1 18 ? 3.753 -9.212 -1.340 1.00 45.53 118 ALA B N 15
ATOM 22317 C CA . ALA B 1 18 ? 3.217 -9.825 -2.569 1.00 30.24 118 ALA B CA 15
ATOM 22318 C C . ALA B 1 18 ? 1.985 -9.058 -3.099 1.00 5.13 118 ALA B C 15
ATOM 22319 O O . ALA B 1 18 ? 1.829 -8.885 -4.316 1.00 1.34 118 ALA B O 15
ATOM 22326 N N . GLN B 1 19 ? 1.121 -8.594 -2.169 1.00 42.44 119 GLN B N 15
ATOM 22327 C CA . GLN B 1 19 ? -0.128 -7.889 -2.514 1.00 54.11 119 GLN B CA 15
ATOM 22328 C C . GLN B 1 19 ? 0.158 -6.460 -2.980 1.00 13.34 119 GLN B C 15
ATOM 22329 O O . GLN B 1 19 ? -0.501 -5.976 -3.895 1.00 25.42 119 GLN B O 15
ATOM 22343 N N . LEU B 1 20 ? 1.147 -5.777 -2.329 1.00 73.51 120 LEU B N 15
ATOM 22344 C CA . LEU B 1 20 ? 1.539 -4.407 -2.726 1.00 50.13 120 LEU B CA 15
ATOM 22345 C C . LEU B 1 20 ? 2.125 -4.456 -4.119 1.00 63.53 120 LEU B C 15
ATOM 22346 O O . LEU B 1 20 ? 1.878 -3.570 -4.923 1.00 43.42 120 LEU B O 15
ATOM 22362 N N . HIS B 1 21 ? 2.909 -5.530 -4.377 1.00 72.41 121 HIS B N 15
ATOM 22363 C CA . HIS B 1 21 ? 3.532 -5.776 -5.675 1.00 13.41 121 HIS B CA 15
ATOM 22364 C C . HIS B 1 21 ? 2.448 -5.836 -6.750 1.00 33.21 121 HIS B C 15
ATOM 22365 O O . HIS B 1 21 ? 2.538 -5.137 -7.753 1.00 42.14 121 HIS B O 15
ATOM 22380 N N . ASP B 1 22 ? 1.403 -6.646 -6.473 1.00 61.45 122 ASP B N 15
ATOM 22381 C CA . ASP B 1 22 ? 0.250 -6.824 -7.370 1.00 63.11 122 ASP B CA 15
ATOM 22382 C C . ASP B 1 22 ? -0.463 -5.482 -7.615 1.00 65.23 122 ASP B C 15
ATOM 22383 O O . ASP B 1 22 ? -0.687 -5.121 -8.756 1.00 5.30 122 ASP B O 15
ATOM 22392 N N . THR B 1 23 ? -0.740 -4.733 -6.524 1.00 23.10 123 THR B N 15
ATOM 22393 C CA . THR B 1 23 ? -1.503 -3.463 -6.571 1.00 53.43 123 THR B CA 15
ATOM 22394 C C . THR B 1 23 ? -0.716 -2.357 -7.321 1.00 72.35 123 THR B C 15
ATOM 22395 O O . THR B 1 23 ? -1.303 -1.508 -8.007 1.00 44.43 123 THR B O 15
ATOM 22406 N N . ASN B 1 24 ? 0.624 -2.397 -7.187 1.00 23.14 124 ASN B N 15
ATOM 22407 C CA . ASN B 1 24 ? 1.537 -1.478 -7.892 1.00 64.40 124 ASN B CA 15
ATOM 22408 C C . ASN B 1 24 ? 1.567 -1.833 -9.386 1.00 52.32 124 ASN B C 15
ATOM 22409 O O . ASN B 1 24 ? 1.604 -0.946 -10.233 1.00 73.43 124 ASN B O 15
ATOM 22420 N N . MET B 1 25 ? 1.529 -3.149 -9.686 1.00 52.40 125 MET B N 15
ATOM 22421 C CA . MET B 1 25 ? 1.476 -3.669 -11.064 1.00 62.42 125 MET B CA 15
ATOM 22422 C C . MET B 1 25 ? 0.124 -3.371 -11.731 1.00 52.31 125 MET B C 15
ATOM 22423 O O . MET B 1 25 ? 0.071 -3.169 -12.947 1.00 31.41 125 MET B O 15
ATOM 22437 N N . GLU B 1 26 ? -0.959 -3.345 -10.924 1.00 65.34 126 GLU B N 15
ATOM 22438 C CA . GLU B 1 26 ? -2.286 -2.936 -11.394 1.00 12.32 126 GLU B CA 15
ATOM 22439 C C . GLU B 1 26 ? -2.229 -1.460 -11.798 1.00 34.30 126 GLU B C 15
ATOM 22440 O O . GLU B 1 26 ? -2.695 -1.092 -12.858 1.00 74.12 126 GLU B O 15
ATOM 22452 N N . LEU B 1 27 ? -1.596 -0.643 -10.933 1.00 71.31 127 LEU B N 15
ATOM 22453 C CA . LEU B 1 27 ? -1.432 0.805 -11.148 1.00 73.31 127 LEU B CA 15
ATOM 22454 C C . LEU B 1 27 ? -0.513 1.099 -12.365 1.00 0.31 127 LEU B C 15
ATOM 22455 O O . LEU B 1 27 ? -0.727 2.078 -13.085 1.00 42.45 127 LEU B O 15
ATOM 22471 N N . THR B 1 28 ? 0.496 0.229 -12.593 1.00 4.40 128 THR B N 15
ATOM 22472 C CA . THR B 1 28 ? 1.428 0.350 -13.741 1.00 41.14 128 THR B CA 15
ATOM 22473 C C . THR B 1 28 ? 0.706 -0.046 -15.057 1.00 4.54 128 THR B C 15
ATOM 22474 O O . THR B 1 28 ? 0.913 0.562 -16.118 1.00 74.15 128 THR B O 15
ATOM 22485 N N . ASP B 1 29 ? -0.179 -1.052 -14.957 1.00 1.42 129 ASP B N 15
ATOM 22486 C CA . ASP B 1 29 ? -1.054 -1.474 -16.067 1.00 12.35 129 ASP B CA 15
ATOM 22487 C C . ASP B 1 29 ? -2.103 -0.383 -16.337 1.00 43.45 129 ASP B C 15
ATOM 22488 O O . ASP B 1 29 ? -2.457 -0.119 -17.479 1.00 72.42 129 ASP B O 15
ATOM 22497 N N . LEU B 1 30 ? -2.552 0.265 -15.257 1.00 32.43 130 LEU B N 15
ATOM 22498 C CA . LEU B 1 30 ? -3.589 1.304 -15.295 1.00 65.32 130 LEU B CA 15
ATOM 22499 C C . LEU B 1 30 ? -3.062 2.602 -15.919 1.00 34.10 130 LEU B C 15
ATOM 22500 O O . LEU B 1 30 ? -3.816 3.303 -16.600 1.00 23.52 130 LEU B O 15
ATOM 22516 N N . LYS B 1 31 ? -1.776 2.923 -15.661 1.00 21.25 131 LYS B N 15
ATOM 22517 C CA . LYS B 1 31 ? -1.122 4.107 -16.245 1.00 13.23 131 LYS B CA 15
ATOM 22518 C C . LYS B 1 31 ? -0.842 3.840 -17.735 1.00 54.34 131 LYS B C 15
ATOM 22519 O O . LYS B 1 31 ? -0.801 4.772 -18.538 1.00 55.24 131 LYS B O 15
ATOM 22538 N N . LEU B 1 32 ? -0.605 2.549 -18.076 1.00 33.11 132 LEU B N 15
ATOM 22539 C CA . LEU B 1 32 ? -0.434 2.116 -19.469 1.00 40.32 132 LEU B CA 15
ATOM 22540 C C . LEU B 1 32 ? -1.745 2.312 -20.241 1.00 30.12 132 LEU B C 15
ATOM 22541 O O . LEU B 1 32 ? -1.749 2.848 -21.345 1.00 63.44 132 LEU B O 15
ATOM 22557 N N . GLN B 1 33 ? -2.862 1.886 -19.629 1.00 15.44 133 GLN B N 15
ATOM 22558 C CA . GLN B 1 33 ? -4.199 2.103 -20.195 1.00 25.52 133 GLN B CA 15
ATOM 22559 C C . GLN B 1 33 ? -4.490 3.609 -20.281 1.00 42.41 133 GLN B C 15
ATOM 22560 O O . GLN B 1 33 ? -5.145 4.055 -21.214 1.00 65.43 133 GLN B O 15
ATOM 22574 N N . LEU B 1 34 ? -3.985 4.367 -19.278 1.00 75.31 134 LEU B N 15
ATOM 22575 C CA . LEU B 1 34 ? -4.208 5.817 -19.143 1.00 30.13 134 LEU B CA 15
ATOM 22576 C C . LEU B 1 34 ? -3.674 6.532 -20.383 1.00 61.34 134 LEU B C 15
ATOM 22577 O O . LEU B 1 34 ? -4.451 7.119 -21.143 1.00 50.12 134 LEU B O 15
ATOM 22593 N N . GLU B 1 35 ? -2.354 6.390 -20.608 1.00 43.30 135 GLU B N 15
ATOM 22594 C CA . GLU B 1 35 ? -1.640 7.031 -21.725 1.00 12.13 135 GLU B CA 15
ATOM 22595 C C . GLU B 1 35 ? -2.234 6.597 -23.089 1.00 53.13 135 GLU B C 15
ATOM 22596 O O . GLU B 1 35 ? -2.369 7.418 -23.993 1.00 32.35 135 GLU B O 15
ATOM 22608 N N . LYS B 1 36 ? -2.638 5.312 -23.198 1.00 41.44 136 LYS B N 15
ATOM 22609 C CA . LYS B 1 36 ? -3.247 4.753 -24.428 1.00 35.24 136 LYS B CA 15
ATOM 22610 C C . LYS B 1 36 ? -4.669 5.312 -24.673 1.00 2.33 136 LYS B C 15
ATOM 22611 O O . LYS B 1 36 ? -5.082 5.491 -25.824 1.00 11.14 136 LYS B O 15
ATOM 22630 N N . ALA B 1 37 ? -5.404 5.601 -23.587 1.00 41.23 137 ALA B N 15
ATOM 22631 C CA . ALA B 1 37 ? -6.800 6.084 -23.666 1.00 1.12 137 ALA B CA 15
ATOM 22632 C C . ALA B 1 37 ? -6.869 7.618 -23.684 1.00 63.14 137 ALA B C 15
ATOM 22633 O O . ALA B 1 37 ? -7.949 8.182 -23.905 1.00 74.23 137 ALA B O 15
ATOM 22640 N N . THR B 1 38 ? -5.725 8.305 -23.455 1.00 75.44 138 THR B N 15
ATOM 22641 C CA . THR B 1 38 ? -5.689 9.776 -23.420 1.00 43.52 138 THR B CA 15
ATOM 22642 C C . THR B 1 38 ? -4.640 10.367 -24.379 1.00 24.34 138 THR B C 15
ATOM 22643 O O . THR B 1 38 ? -3.823 9.659 -24.973 1.00 33.05 138 THR B O 15
ATOM 22654 N N . GLN B 1 39 ? -4.701 11.691 -24.482 1.00 22.41 139 GLN B N 15
ATOM 22655 C CA . GLN B 1 39 ? -3.762 12.543 -25.230 1.00 1.13 139 GLN B CA 15
ATOM 22656 C C . GLN B 1 39 ? -2.783 13.233 -24.249 1.00 61.03 139 GLN B C 15
ATOM 22657 O O . GLN B 1 39 ? -1.804 13.852 -24.669 1.00 23.53 139 GLN B O 15
ATOM 22671 N N . ARG B 1 40 ? -3.080 13.116 -22.935 1.00 53.54 140 ARG B N 15
ATOM 22672 C CA . ARG B 1 40 ? -2.319 13.753 -21.835 1.00 34.10 140 ARG B CA 15
ATOM 22673 C C . ARG B 1 40 ? -1.012 12.968 -21.535 1.00 32.34 140 ARG B C 15
ATOM 22674 O O . ARG B 1 40 ? -0.541 12.188 -22.372 1.00 54.22 140 ARG B O 15
ATOM 22695 N N . GLN B 1 41 ? -0.428 13.211 -20.344 1.00 54.44 141 GLN B N 15
ATOM 22696 C CA . GLN B 1 41 ? 0.848 12.598 -19.911 1.00 22.03 141 GLN B CA 15
ATOM 22697 C C . GLN B 1 41 ? 0.836 11.049 -19.943 1.00 23.32 141 GLN B C 15
ATOM 22698 O O . GLN B 1 41 ? -0.220 10.397 -19.971 1.00 31.43 141 GLN B O 15
ATOM 22712 N N . GLU B 1 42 ? 2.055 10.500 -19.903 1.00 72.32 142 GLU B N 15
ATOM 22713 C CA . GLU B 1 42 ? 2.329 9.054 -19.816 1.00 13.33 142 GLU B CA 15
ATOM 22714 C C . GLU B 1 42 ? 2.151 8.591 -18.355 1.00 43.24 142 GLU B C 15
ATOM 22715 O O . GLU B 1 42 ? 1.925 7.402 -18.078 1.00 61.51 142 GLU B O 15
ATOM 22727 N N . ARG B 1 43 ? 2.286 9.587 -17.446 1.00 22.32 143 ARG B N 15
ATOM 22728 C CA . ARG B 1 43 ? 2.077 9.473 -16.003 1.00 53.25 143 ARG B CA 15
ATOM 22729 C C . ARG B 1 43 ? 3.340 8.893 -15.336 1.00 73.05 143 ARG B C 15
ATOM 22730 O O . ARG B 1 43 ? 4.100 9.621 -14.688 1.00 34.43 143 ARG B O 15
ATOM 22751 N N . PHE B 1 44 ? 3.571 7.595 -15.533 1.00 12.10 144 PHE B N 15
ATOM 22752 C CA . PHE B 1 44 ? 4.665 6.850 -14.884 1.00 52.50 144 PHE B CA 15
ATOM 22753 C C . PHE B 1 44 ? 5.674 6.371 -15.961 1.00 60.41 144 PHE B C 15
ATOM 22754 O O . PHE B 1 44 ? 6.882 6.660 -15.837 1.00 30.01 144 PHE B O 15
ATOM 22771 N N . ASP A 1 1 ? 14.978 -8.057 24.515 1.00 51.32 1 ASP A N 16
ATOM 22772 C CA . ASP A 1 1 ? 15.083 -7.366 23.205 1.00 24.23 1 ASP A CA 16
ATOM 22773 C C . ASP A 1 1 ? 13.773 -7.476 22.410 1.00 41.10 1 ASP A C 16
ATOM 22774 O O . ASP A 1 1 ? 13.509 -6.650 21.541 1.00 23.10 1 ASP A O 16
ATOM 22785 N N . PHE A 1 2 ? 12.946 -8.484 22.722 1.00 11.13 2 PHE A N 16
ATOM 22786 C CA . PHE A 1 2 ? 11.756 -8.842 21.919 1.00 44.45 2 PHE A CA 16
ATOM 22787 C C . PHE A 1 2 ? 10.674 -7.735 21.846 1.00 64.45 2 PHE A C 16
ATOM 22788 O O . PHE A 1 2 ? 9.777 -7.809 20.991 1.00 31.32 2 PHE A O 16
ATOM 22805 N N . LYS A 1 3 ? 10.765 -6.718 22.727 1.00 43.31 3 LYS A N 16
ATOM 22806 C CA . LYS A 1 3 ? 9.874 -5.545 22.667 1.00 32.41 3 LYS A CA 16
ATOM 22807 C C . LYS A 1 3 ? 10.093 -4.798 21.339 1.00 65.45 3 LYS A C 16
ATOM 22808 O O . LYS A 1 3 ? 9.136 -4.429 20.653 1.00 41.11 3 LYS A O 16
ATOM 22827 N N . LYS A 1 4 ? 11.377 -4.635 20.962 1.00 24.44 4 LYS A N 16
ATOM 22828 C CA . LYS A 1 4 ? 11.755 -3.915 19.750 1.00 24.54 4 LYS A CA 16
ATOM 22829 C C . LYS A 1 4 ? 11.626 -4.844 18.537 1.00 55.33 4 LYS A C 16
ATOM 22830 O O . LYS A 1 4 ? 11.419 -4.355 17.449 1.00 11.12 4 LYS A O 16
ATOM 22849 N N . LEU A 1 5 ? 11.748 -6.193 18.737 1.00 70.21 5 LEU A N 16
ATOM 22850 C CA . LEU A 1 5 ? 11.564 -7.186 17.640 1.00 41.11 5 LEU A CA 16
ATOM 22851 C C . LEU A 1 5 ? 10.197 -6.974 16.978 1.00 54.05 5 LEU A C 16
ATOM 22852 O O . LEU A 1 5 ? 10.082 -6.900 15.740 1.00 74.04 5 LEU A O 16
ATOM 22868 N N . TYR A 1 6 ? 9.174 -6.877 17.859 1.00 25.52 6 TYR A N 16
ATOM 22869 C CA . TYR A 1 6 ? 7.803 -6.547 17.486 1.00 14.45 6 TYR A CA 16
ATOM 22870 C C . TYR A 1 6 ? 7.778 -5.233 16.698 1.00 73.21 6 TYR A C 16
ATOM 22871 O O . TYR A 1 6 ? 7.273 -5.190 15.586 1.00 51.32 6 TYR A O 16
ATOM 22889 N N . GLU A 1 7 ? 8.409 -4.199 17.280 1.00 24.31 7 GLU A N 16
ATOM 22890 C CA . GLU A 1 7 ? 8.445 -2.842 16.721 1.00 30.12 7 GLU A CA 16
ATOM 22891 C C . GLU A 1 7 ? 9.097 -2.788 15.332 1.00 44.52 7 GLU A C 16
ATOM 22892 O O . GLU A 1 7 ? 8.670 -2.002 14.508 1.00 33.55 7 GLU A O 16
ATOM 22904 N N . GLN A 1 8 ? 10.141 -3.612 15.098 1.00 5.40 8 GLN A N 16
ATOM 22905 C CA . GLN A 1 8 ? 10.906 -3.591 13.833 1.00 41.15 8 GLN A CA 16
ATOM 22906 C C . GLN A 1 8 ? 10.017 -3.992 12.657 1.00 13.33 8 GLN A C 16
ATOM 22907 O 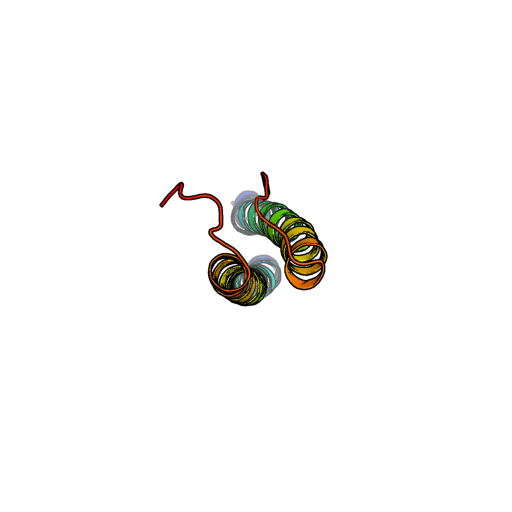O . GLN A 1 8 ? 9.757 -3.166 11.768 1.00 73.14 8 GLN A O 16
ATOM 22921 N N . ILE A 1 9 ? 9.524 -5.249 12.662 1.00 21.24 9 ILE A N 16
ATOM 22922 C CA . ILE A 1 9 ? 8.631 -5.721 11.590 1.00 22.24 9 ILE A CA 16
ATOM 22923 C C . ILE A 1 9 ? 7.329 -4.879 11.526 1.00 31.11 9 ILE A C 16
ATOM 22924 O O . ILE A 1 9 ? 6.882 -4.543 10.430 1.00 24.33 9 ILE A O 16
ATOM 22940 N N . LEU A 1 10 ? 6.755 -4.534 12.707 1.00 3.21 10 LEU A N 16
ATOM 22941 C CA . LEU A 1 10 ? 5.473 -3.780 12.805 1.00 72.12 10 LEU A CA 16
ATOM 22942 C C . LEU A 1 10 ? 5.637 -2.345 12.250 1.00 21.14 10 LEU A C 16
ATOM 22943 O O . LEU A 1 10 ? 4.688 -1.790 11.711 1.00 53.31 10 LEU A O 16
ATOM 22959 N N . ALA A 1 11 ? 6.855 -1.767 12.362 1.00 74.50 11 ALA A N 16
ATOM 22960 C CA . ALA A 1 11 ? 7.143 -0.406 11.851 1.00 22.45 11 ALA A CA 16
ATOM 22961 C C . ALA A 1 11 ? 6.982 -0.360 10.324 1.00 43.14 11 ALA A C 16
ATOM 22962 O O . ALA A 1 11 ? 6.279 0.513 9.793 1.00 5.12 11 ALA A O 16
ATOM 22969 N N . GLU A 1 12 ? 7.635 -1.316 9.626 1.00 51.41 12 GLU A N 16
ATOM 22970 C CA . GLU A 1 12 ? 7.512 -1.439 8.166 1.00 54.23 12 GLU A CA 16
ATOM 22971 C C . GLU A 1 12 ? 6.088 -1.878 7.795 1.00 33.24 12 GLU A C 16
ATOM 22972 O O . GLU A 1 12 ? 5.530 -1.378 6.841 1.00 50.33 12 GLU A O 16
ATOM 22984 N N . ASN A 1 13 ? 5.509 -2.778 8.614 1.00 4.32 13 ASN A N 16
ATOM 22985 C CA . ASN A 1 13 ? 4.145 -3.333 8.425 1.00 30.42 13 ASN A CA 16
ATOM 22986 C C . ASN A 1 13 ? 3.083 -2.206 8.449 1.00 44.15 13 ASN A C 16
ATOM 22987 O O . ASN A 1 13 ? 2.106 -2.235 7.694 1.00 53.13 13 ASN A O 16
ATOM 22998 N N . GLU A 1 14 ? 3.315 -1.219 9.335 1.00 43.24 14 GLU A N 16
ATOM 22999 C CA . GLU A 1 14 ? 2.489 -0.009 9.468 1.00 44.24 14 GLU A CA 16
ATOM 23000 C C . GLU A 1 14 ? 2.594 0.836 8.196 1.00 14.32 14 GLU A C 16
ATOM 23001 O O . GLU A 1 14 ? 1.570 1.254 7.631 1.00 74.32 14 GLU A O 16
ATOM 23013 N N . LYS A 1 15 ? 3.851 1.080 7.770 1.00 11.52 15 LYS A N 16
ATOM 23014 C CA . LYS A 1 15 ? 4.150 1.811 6.540 1.00 24.12 15 LYS A CA 16
ATOM 23015 C C . LYS A 1 15 ? 3.444 1.142 5.354 1.00 1.22 15 LYS A C 16
ATOM 23016 O O . LYS A 1 15 ? 2.856 1.819 4.540 1.00 74.31 15 LYS A O 16
ATOM 23035 N N . LEU A 1 16 ? 3.476 -0.210 5.329 1.00 40.41 16 LEU A N 16
ATOM 23036 C CA . LEU A 1 16 ? 2.921 -1.041 4.245 1.00 3.42 16 LEU A CA 16
ATOM 23037 C C . LEU A 1 16 ? 1.401 -0.913 4.170 1.00 51.13 16 LEU A C 16
ATOM 23038 O O . LEU A 1 16 ? 0.830 -0.898 3.082 1.00 42.34 16 LEU A O 16
ATOM 23054 N N . LYS A 1 17 ? 0.766 -0.810 5.342 1.00 72.00 17 LYS A N 16
ATOM 23055 C CA . LYS A 1 17 ? -0.676 -0.599 5.454 1.00 23.25 17 LYS A CA 16
ATOM 23056 C C . LYS A 1 17 ? -1.042 0.799 4.902 1.00 41.11 17 LYS A C 16
ATOM 23057 O O . LYS A 1 17 ? -2.067 0.975 4.237 1.00 61.11 17 LYS A O 16
ATOM 23076 N N . ALA A 1 18 ? -0.149 1.771 5.153 1.00 44.15 18 ALA A N 16
ATOM 23077 C CA . ALA A 1 18 ? -0.365 3.181 4.804 1.00 5.25 18 ALA A CA 16
ATOM 23078 C C . ALA A 1 18 ? -0.212 3.406 3.284 1.00 22.44 18 ALA A C 16
ATOM 23079 O O . ALA A 1 18 ? -1.100 3.964 2.646 1.00 20.43 18 ALA A O 16
ATOM 23086 N N . GLN A 1 19 ? 0.915 2.924 2.716 1.00 43.35 19 GLN A N 16
ATOM 23087 C CA . GLN A 1 19 ? 1.239 3.072 1.284 1.00 12.11 19 GLN A CA 16
ATOM 23088 C C . GLN A 1 19 ? 0.280 2.287 0.396 1.00 32.45 19 GLN A C 16
ATOM 23089 O O . GLN A 1 19 ? -0.023 2.728 -0.713 1.00 31.21 19 GLN A O 16
ATOM 23103 N N . LEU A 1 20 ? -0.187 1.116 0.883 1.00 53.12 20 LEU A N 16
ATOM 23104 C CA . LEU A 1 20 ? -1.177 0.320 0.147 1.00 12.32 20 LEU A CA 16
ATOM 23105 C C . LEU A 1 20 ? -2.492 1.090 0.123 1.00 34.12 20 LEU A C 16
ATOM 23106 O O . LEU A 1 20 ? -3.133 1.158 -0.909 1.00 23.12 20 LEU A O 16
ATOM 23122 N N . HIS A 1 21 ? -2.853 1.704 1.278 1.00 41.23 21 HIS A N 16
ATOM 23123 C CA . HIS A 1 21 ? -4.088 2.485 1.415 1.00 51.41 21 HIS A CA 16
ATOM 23124 C C . HIS A 1 21 ? -4.101 3.629 0.394 1.00 14.04 21 HIS A C 16
ATOM 23125 O O . HIS A 1 21 ? -5.111 3.856 -0.249 1.00 73.01 21 HIS A O 16
ATOM 23140 N N . ASP A 1 22 ? -2.938 4.294 0.213 1.00 0.03 22 ASP A N 16
ATOM 23141 C CA . ASP A 1 22 ? -2.777 5.354 -0.799 1.00 23.54 22 ASP A CA 16
ATOM 23142 C C . ASP A 1 22 ? -2.991 4.793 -2.200 1.00 63.11 22 ASP A C 16
ATOM 23143 O O . ASP A 1 22 ? -3.877 5.243 -2.908 1.00 2.23 22 ASP A O 16
ATOM 23152 N N . THR A 1 23 ? -2.189 3.771 -2.547 1.00 73.25 23 THR A N 16
ATOM 23153 C CA . THR A 1 23 ? -2.155 3.172 -3.888 1.00 23.14 23 THR A CA 16
ATOM 23154 C C . THR A 1 23 ? -3.525 2.570 -4.285 1.00 73.01 23 THR A C 16
ATOM 23155 O O . THR A 1 23 ? -3.888 2.588 -5.455 1.00 3.14 23 THR A O 16
ATOM 23166 N N . ASN A 1 24 ? -4.293 2.086 -3.282 1.00 10.51 24 ASN A N 16
ATOM 23167 C CA . ASN A 1 24 ? -5.642 1.519 -3.487 1.00 65.22 24 ASN A CA 16
ATOM 23168 C C . ASN A 1 24 ? -6.642 2.657 -3.760 1.00 34.15 24 ASN A C 16
ATOM 23169 O O . ASN A 1 24 ? -7.412 2.591 -4.720 1.00 35.20 24 ASN A O 16
ATOM 23180 N N . MET A 1 25 ? -6.604 3.704 -2.906 1.00 15.04 25 MET A N 16
ATOM 23181 C CA . MET A 1 25 ? -7.503 4.868 -3.010 1.00 70.13 25 MET A CA 16
ATOM 23182 C C . MET A 1 25 ? -7.291 5.644 -4.324 1.00 62.21 25 MET A C 16
ATOM 23183 O O . MET A 1 25 ? -8.259 6.023 -4.977 1.00 14.33 25 MET A O 16
ATOM 23197 N N . GLU A 1 26 ? -6.022 5.866 -4.706 1.00 13.31 26 GLU A N 16
ATOM 23198 C CA . GLU A 1 26 ? -5.676 6.645 -5.905 1.00 2.44 26 GLU A CA 16
ATOM 23199 C C . GLU A 1 26 ? -5.849 5.794 -7.171 1.00 52.52 26 GLU A C 16
ATOM 23200 O O . GLU A 1 26 ? -5.985 6.344 -8.252 1.00 14.04 26 GLU A O 16
ATOM 23212 N N . LEU A 1 27 ? -5.818 4.448 -7.023 1.00 34.01 27 LEU A N 16
ATOM 23213 C CA . LEU A 1 27 ? -6.250 3.522 -8.082 1.00 61.31 27 LEU A CA 16
ATOM 23214 C C . LEU A 1 27 ? -7.757 3.707 -8.321 1.00 1.13 27 LEU A C 16
ATOM 23215 O O . LEU A 1 27 ? -8.197 3.700 -9.463 1.00 14.23 27 LEU A O 16
ATOM 23231 N N . THR A 1 28 ? -8.528 3.874 -7.224 1.00 13.34 28 THR A N 16
ATOM 23232 C CA . THR A 1 28 ? -9.985 4.081 -7.285 1.00 3.33 28 THR A CA 16
ATOM 23233 C C . THR A 1 28 ? -10.306 5.404 -8.020 1.00 74.12 28 THR A C 16
ATOM 23234 O O . THR A 1 28 ? -11.201 5.452 -8.880 1.00 63.53 28 THR A O 16
ATOM 23245 N N . ASP A 1 29 ? -9.527 6.463 -7.695 1.00 23.14 29 ASP A N 16
ATOM 23246 C CA . ASP A 1 29 ? -9.563 7.740 -8.430 1.00 75.24 29 ASP A CA 16
ATOM 23247 C C . ASP A 1 29 ? -9.207 7.511 -9.898 1.00 4.25 29 ASP A C 16
ATOM 23248 O O . ASP A 1 29 ? -9.925 7.971 -10.785 1.00 15.42 29 ASP A O 16
ATOM 23257 N N . LEU A 1 30 ? -8.105 6.756 -10.119 1.00 23.22 30 LEU A N 16
ATOM 23258 C CA . LEU A 1 30 ? -7.526 6.534 -11.453 1.00 72.21 30 LEU A CA 16
ATOM 23259 C C . LEU A 1 30 ? -8.496 5.800 -12.380 1.00 61.32 30 LEU A C 16
ATOM 23260 O O . LEU A 1 30 ? -8.592 6.160 -13.535 1.00 33.03 30 LEU A O 16
ATOM 23276 N N . LYS A 1 31 ? -9.233 4.801 -11.857 1.00 62.44 31 LYS A N 16
ATOM 23277 C CA . LYS A 1 31 ? -10.164 3.989 -12.666 1.00 52.04 31 LYS A CA 16
ATOM 23278 C C . LYS A 1 31 ? -11.448 4.762 -12.972 1.00 4.54 31 LYS A C 16
ATOM 23279 O O . LYS A 1 31 ? -11.998 4.638 -14.068 1.00 62.12 31 LYS A O 16
ATOM 23298 N N . LEU A 1 32 ? -11.873 5.592 -12.004 1.00 33.51 32 LEU A N 16
ATOM 23299 C CA . LEU A 1 32 ? -13.116 6.379 -12.101 1.00 12.20 32 LEU A CA 16
ATOM 23300 C C . LEU A 1 32 ? -12.973 7.459 -13.186 1.00 35.35 32 LEU A C 16
ATOM 23301 O O . LEU A 1 32 ? -13.817 7.589 -14.082 1.00 32.42 32 LEU A O 16
ATOM 23317 N N . GLN A 1 33 ? -11.865 8.205 -13.114 1.00 73.11 33 GLN A N 16
ATOM 23318 C CA . GLN A 1 33 ? -11.560 9.265 -14.071 1.00 23.15 33 GLN A CA 16
ATOM 23319 C C . GLN A 1 33 ? -11.230 8.647 -15.454 1.00 33.03 33 GLN A C 16
ATOM 23320 O O . GLN A 1 33 ? -11.691 9.153 -16.491 1.00 44.35 33 GLN A O 16
ATOM 23334 N N . LEU A 1 34 ? -10.474 7.526 -15.448 1.00 2.04 34 LEU A N 16
ATOM 23335 C CA . LEU A 1 34 ? -10.020 6.852 -16.680 1.00 3.11 34 LEU A CA 16
ATOM 23336 C C . LEU A 1 34 ? -11.208 6.582 -17.586 1.00 12.22 34 LEU A C 16
ATOM 23337 O O . LEU A 1 34 ? -11.214 7.101 -18.707 1.00 41.02 34 LEU A O 16
ATOM 23353 N N . GLU A 1 35 ? -12.209 5.860 -17.030 1.00 72.11 35 GLU A N 16
ATOM 23354 C CA . GLU A 1 35 ? -13.454 5.465 -17.720 1.00 63.41 35 GLU A CA 16
ATOM 23355 C C . GLU A 1 35 ? -14.326 6.684 -18.133 1.00 72.34 35 GLU A C 16
ATOM 23356 O O . GLU A 1 35 ? -15.078 6.596 -19.108 1.00 53.22 35 GLU A O 16
ATOM 23368 N N . LYS A 1 36 ? -14.235 7.811 -17.373 1.00 11.14 36 LYS A N 16
ATOM 23369 C CA . LYS A 1 36 ? -14.812 9.122 -17.811 1.00 63.02 36 LYS A CA 16
ATOM 23370 C C . LYS A 1 36 ? -14.072 9.679 -19.063 1.00 40.30 36 LYS A C 16
ATOM 23371 O O . LYS A 1 36 ? -14.541 10.629 -19.698 1.00 43.53 36 LYS A O 16
ATOM 23390 N N . ALA A 1 37 ? -12.900 9.096 -19.325 1.00 22.42 37 ALA A N 16
ATOM 23391 C CA . ALA A 1 37 ? -12.002 9.391 -20.469 1.00 70.03 37 ALA A CA 16
ATOM 23392 C C . ALA A 1 37 ? -11.184 10.618 -20.123 1.00 70.00 37 ALA A C 16
ATOM 23393 O O . ALA A 1 37 ? -11.196 11.631 -20.827 1.00 40.35 37 ALA A O 16
ATOM 23400 N N . THR A 1 38 ? -10.472 10.504 -18.987 1.00 65.51 38 THR A N 16
ATOM 23401 C CA . THR A 1 38 ? -9.764 11.658 -18.375 1.00 40.44 38 THR A CA 16
ATOM 23402 C C . THR A 1 38 ? -8.355 11.876 -18.951 1.00 13.31 38 THR A C 16
ATOM 23403 O O . THR A 1 38 ? -7.584 10.926 -19.109 1.00 41.44 38 THR A O 16
ATOM 23414 N N . GLN A 1 39 ? -8.035 13.161 -19.220 1.00 5.34 39 GLN A N 16
ATOM 23415 C CA . GLN A 1 39 ? -6.730 13.603 -19.731 1.00 75.45 39 GLN A CA 16
ATOM 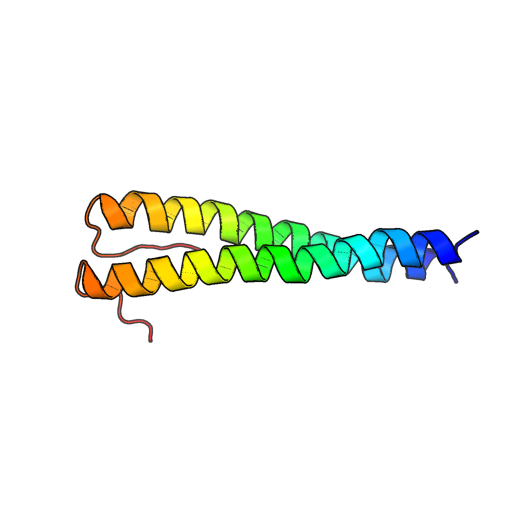23416 C C . GLN A 1 39 ? -5.848 14.127 -18.582 1.00 53.41 39 GLN A C 16
ATOM 23417 O O . GLN A 1 39 ? -4.698 13.693 -18.418 1.00 73.52 39 GLN A O 16
ATOM 23431 N N . ARG A 1 40 ? -6.401 15.055 -17.788 1.00 70.14 40 ARG A N 16
ATOM 23432 C CA . ARG A 1 40 ? -5.694 15.665 -16.646 1.00 73.34 40 ARG A CA 16
ATOM 23433 C C . ARG A 1 40 ? -6.414 15.338 -15.333 1.00 12.31 40 ARG A C 16
ATOM 23434 O O . ARG A 1 40 ? -7.644 15.394 -15.254 1.00 5.21 40 ARG A O 16
ATOM 23455 N N . GLN A 1 41 ? -5.619 15.022 -14.309 1.00 25.43 41 GLN A N 16
ATOM 23456 C CA . GLN A 1 41 ? -6.094 14.765 -12.944 1.00 53.12 41 GLN A CA 16
ATOM 23457 C C . GLN A 1 41 ? -5.154 15.479 -11.951 1.00 13.12 41 GLN A C 16
ATOM 23458 O O . GLN A 1 41 ? -4.388 16.368 -12.354 1.00 30.53 41 GLN A O 16
ATOM 23472 N N . GLU A 1 42 ? -5.216 15.097 -10.661 1.00 72.20 42 GLU A N 16
ATOM 23473 C CA . GLU A 1 42 ? -4.307 15.612 -9.619 1.00 14.34 42 GLU A CA 16
ATOM 23474 C C . GLU A 1 42 ? -3.955 14.498 -8.617 1.00 34.02 42 GLU A C 16
ATOM 23475 O O . GLU A 1 42 ? -2.793 14.399 -8.195 1.00 54.31 42 GLU A O 16
ATOM 23487 N N . ARG A 1 43 ? -4.975 13.666 -8.266 1.00 4.14 43 ARG A N 16
ATOM 23488 C CA . ARG A 1 43 ? -4.905 12.584 -7.239 1.00 54.23 43 ARG A CA 16
ATOM 23489 C C . ARG A 1 43 ? -4.888 13.166 -5.803 1.00 34.31 43 ARG A C 16
ATOM 23490 O O . ARG A 1 43 ? -5.728 12.804 -4.971 1.00 55.23 43 ARG A O 16
ATOM 23511 N N . PHE A 1 44 ? -3.913 14.055 -5.527 1.00 4.30 44 PHE A N 16
ATOM 23512 C CA . PHE A 1 44 ? -3.762 14.737 -4.227 1.00 14.20 44 PHE A CA 16
ATOM 23513 C C . PHE A 1 44 ? -4.721 15.937 -4.119 1.00 63.12 44 PHE A C 16
ATOM 23514 O O . PHE A 1 44 ? -5.872 15.887 -4.549 1.00 43.13 44 PHE A O 16
ATOM 23531 N N . ASP B 1 1 ? 7.768 -18.163 22.868 1.00 63.31 101 ASP B N 16
ATOM 23532 C CA . ASP B 1 1 ? 6.545 -17.354 22.972 1.00 54.21 101 ASP B CA 16
ATOM 23533 C C . ASP B 1 1 ? 6.639 -16.106 22.080 1.00 50.32 101 ASP B C 16
ATOM 23534 O O . ASP B 1 1 ? 5.628 -15.458 21.789 1.00 14.50 101 ASP B O 16
ATOM 23543 N N . PHE B 1 2 ? 7.872 -15.764 21.672 1.00 44.33 102 PHE B N 16
ATOM 23544 C CA . PHE B 1 2 ? 8.168 -14.547 20.887 1.00 61.31 102 PHE B CA 16
ATOM 23545 C C . PHE B 1 2 ? 8.579 -14.882 19.439 1.00 53.54 102 PHE B C 16
ATOM 23546 O O . PHE B 1 2 ? 8.503 -14.024 18.549 1.00 64.15 102 PHE B O 16
ATOM 23563 N N . LYS B 1 3 ? 9.029 -16.133 19.209 1.00 24.20 103 LYS B N 16
ATOM 23564 C CA . LYS B 1 3 ? 9.353 -16.623 17.849 1.00 51.43 103 LYS B CA 16
ATOM 23565 C C . LYS B 1 3 ? 8.126 -16.471 16.937 1.00 33.11 103 LYS B C 16
ATOM 23566 O O . LYS B 1 3 ? 8.242 -16.112 15.758 1.00 22.24 103 LYS B O 16
ATOM 23585 N N . LYS B 1 4 ? 6.942 -16.716 17.538 1.00 1.14 104 LYS B N 16
ATOM 23586 C CA . LYS B 1 4 ? 5.667 -16.614 16.855 1.00 75.24 104 LYS B CA 16
ATOM 23587 C C . LYS B 1 4 ? 5.349 -15.154 16.507 1.00 24.10 104 LYS B C 16
ATOM 23588 O O . LYS B 1 4 ? 4.797 -14.920 15.455 1.00 40.55 104 LYS B O 16
ATOM 23607 N N . LEU B 1 5 ? 5.734 -14.164 17.381 1.00 54.54 105 LEU B N 16
ATOM 23608 C CA . LEU B 1 5 ? 5.474 -12.724 17.098 1.00 41.23 105 LEU B CA 16
ATOM 23609 C C . LEU B 1 5 ? 6.198 -12.338 15.807 1.00 34.42 105 LEU B C 16
ATOM 23610 O O . LEU B 1 5 ? 5.632 -11.653 14.945 1.00 52.13 105 LEU B O 16
ATOM 23626 N N . TYR B 1 6 ? 7.458 -12.826 15.691 1.00 64.45 106 TYR B N 16
ATOM 23627 C CA . TYR B 1 6 ? 8.301 -12.618 14.510 1.00 11.14 106 TYR B CA 16
ATOM 23628 C C . TYR B 1 6 ? 7.583 -13.149 13.252 1.00 32.13 106 TYR B C 16
ATOM 23629 O O . TYR B 1 6 ? 7.464 -12.442 12.257 1.00 15.14 106 TYR B O 16
ATOM 23647 N N . GLU B 1 7 ? 7.046 -14.376 13.362 1.00 34.43 107 GLU B N 16
ATOM 23648 C CA . GLU B 1 7 ? 6.367 -15.076 12.258 1.00 1.54 107 GLU B CA 16
ATOM 23649 C C . GLU B 1 7 ? 5.027 -14.421 11.858 1.00 20.23 107 GLU B C 16
ATOM 23650 O O . GLU B 1 7 ? 4.754 -14.293 10.673 1.00 12.53 107 GLU B O 16
ATOM 23662 N N . GLN B 1 8 ? 4.207 -14.006 12.852 1.00 11.41 108 GLN B N 16
ATOM 23663 C CA . GLN B 1 8 ? 2.845 -13.479 12.598 1.00 35.14 108 GLN B CA 16
ATOM 23664 C C . GLN B 1 8 ? 2.907 -12.153 11.831 1.00 72.00 108 GLN B C 16
ATOM 23665 O O . GLN B 1 8 ? 2.250 -11.998 10.790 1.00 72.54 108 GLN B O 16
ATOM 23679 N N . ILE B 1 9 ? 3.714 -11.207 12.351 1.00 50.04 109 ILE B N 16
ATOM 23680 C CA . ILE B 1 9 ? 3.845 -9.876 11.750 1.00 64.23 109 ILE B CA 16
ATOM 23681 C C . ILE B 1 9 ? 4.573 -9.960 10.391 1.00 3.13 109 ILE B C 16
ATOM 23682 O O . ILE B 1 9 ? 4.227 -9.230 9.468 1.00 50.42 109 ILE B O 16
ATOM 23698 N N . LEU B 1 10 ? 5.597 -10.843 10.290 1.00 71.40 110 LEU B N 16
ATOM 23699 C CA . LEU B 1 10 ? 6.394 -11.002 9.047 1.00 2.44 110 LEU B CA 16
ATOM 23700 C C . LEU B 1 10 ? 5.606 -11.754 7.961 1.00 10.15 110 LEU B C 16
ATOM 23701 O O . LEU B 1 10 ? 5.866 -11.572 6.775 1.00 42.54 110 LEU B O 16
ATOM 23717 N N . ALA B 1 11 ? 4.657 -12.613 8.378 1.00 34.02 111 ALA B N 16
ATOM 23718 C CA . ALA B 1 11 ? 3.714 -13.268 7.447 1.00 75.41 111 ALA B CA 16
ATOM 23719 C C . ALA B 1 11 ? 2.771 -12.224 6.831 1.00 31.43 111 ALA B C 16
ATOM 23720 O O . ALA B 1 11 ? 2.479 -12.264 5.629 1.00 52.10 111 ALA B O 16
ATOM 23727 N N . GLU B 1 12 ? 2.312 -11.288 7.685 1.00 11.43 112 GLU B N 16
ATOM 23728 C CA . GLU B 1 12 ? 1.480 -10.158 7.265 1.00 31.01 112 GLU B CA 16
ATOM 23729 C C . GLU B 1 12 ? 2.295 -9.190 6.385 1.00 70.34 112 GLU B C 16
ATOM 23730 O O . GLU B 1 12 ? 1.806 -8.728 5.378 1.00 12.01 112 GLU B O 16
ATOM 23742 N N . ASN B 1 13 ? 3.558 -8.935 6.781 1.00 3.21 113 ASN B N 16
ATOM 23743 C CA . ASN B 1 13 ? 4.484 -7.996 6.099 1.00 54.34 113 ASN B CA 16
ATOM 23744 C C . ASN B 1 13 ? 4.827 -8.512 4.690 1.00 10.22 113 ASN B C 16
ATOM 23745 O O . ASN B 1 13 ? 4.859 -7.739 3.725 1.00 32.14 113 ASN B O 16
ATOM 23756 N N . GLU B 1 14 ? 5.068 -9.827 4.604 1.00 42.02 114 GLU B N 16
ATOM 23757 C CA . GLU B 1 14 ? 5.287 -10.551 3.341 1.00 31.31 114 GLU B CA 16
ATOM 23758 C C . GLU B 1 14 ? 4.068 -10.399 2.417 1.00 41.44 114 GLU B C 16
ATOM 23759 O O . GLU B 1 14 ? 4.214 -10.109 1.221 1.00 72.14 114 GLU B O 16
ATOM 23771 N N . LYS B 1 15 ? 2.873 -10.620 2.998 1.00 22.51 115 LYS B N 16
ATOM 23772 C CA . LYS B 1 15 ? 1.606 -10.465 2.284 1.00 35.53 115 LYS B CA 16
ATOM 23773 C C . LYS B 1 15 ? 1.481 -9.039 1.745 1.00 24.10 115 LYS B C 16
ATOM 23774 O O . LYS B 1 15 ? 1.168 -8.841 0.579 1.00 52.42 115 LYS B O 16
ATOM 23793 N N . LEU B 1 16 ? 1.777 -8.058 2.626 1.00 52.54 116 LEU B N 16
ATOM 23794 C CA . LEU B 1 16 ? 1.653 -6.630 2.326 1.00 64.11 116 LEU B CA 16
ATOM 23795 C C . LEU B 1 16 ? 2.622 -6.219 1.209 1.00 32.24 116 LEU B C 16
ATOM 23796 O O . LEU B 1 16 ? 2.336 -5.306 0.436 1.00 61.35 116 LEU B O 16
ATOM 23812 N N . LYS B 1 17 ? 3.751 -6.932 1.130 1.00 74.11 117 LYS B N 16
ATOM 23813 C CA . LYS B 1 17 ? 4.762 -6.741 0.090 1.00 61.44 117 LYS B CA 16
ATOM 23814 C C . LYS B 1 17 ? 4.213 -7.201 -1.284 1.00 60.30 117 LYS B C 16
ATOM 23815 O O . LYS B 1 17 ? 4.335 -6.492 -2.296 1.00 12.14 117 LYS B O 16
ATOM 23834 N N . ALA B 1 18 ? 3.553 -8.371 -1.273 1.00 50.12 118 ALA B N 16
ATOM 23835 C CA . ALA B 1 18 ? 3.022 -9.019 -2.482 1.00 30.13 118 ALA B CA 16
ATOM 23836 C C . ALA B 1 18 ? 1.820 -8.239 -3.054 1.00 25.52 118 ALA B C 16
ATOM 23837 O O . ALA B 1 18 ? 1.752 -7.969 -4.260 1.00 44.52 118 ALA B O 16
ATOM 23844 N N . GLN B 1 19 ? 0.897 -7.850 -2.152 1.00 22.14 119 GLN B N 16
ATOM 23845 C CA . GLN B 1 19 ? -0.368 -7.185 -2.510 1.00 53.24 119 GLN B CA 16
ATOM 23846 C C . GLN B 1 19 ? -0.135 -5.734 -2.952 1.00 31.21 119 GLN B C 16
ATOM 23847 O O . GLN B 1 19 ? -0.908 -5.208 -3.751 1.00 63.43 119 GLN B O 16
ATOM 23861 N N . LEU B 1 20 ? 0.900 -5.067 -2.378 1.00 45.25 120 LEU B N 16
ATOM 23862 C CA . LEU B 1 20 ? 1.263 -3.704 -2.802 1.00 51.01 120 LEU B CA 16
ATOM 23863 C C . LEU B 1 20 ? 1.804 -3.752 -4.228 1.00 5.31 120 LEU B C 16
ATOM 23864 O O . LEU B 1 20 ? 1.429 -2.930 -5.049 1.00 72.34 120 LEU B O 16
ATOM 23880 N N . HIS B 1 21 ? 2.674 -4.756 -4.503 1.00 61.34 121 HIS B N 16
ATOM 23881 C CA . HIS B 1 21 ? 3.287 -4.953 -5.827 1.00 20.53 121 HIS B CA 16
ATOM 23882 C C . HIS B 1 21 ? 2.195 -5.191 -6.890 1.00 24.33 121 HIS B C 16
ATOM 23883 O O . HIS B 1 21 ? 2.290 -4.706 -8.026 1.00 52.34 121 HIS B O 16
ATOM 23898 N N . ASP B 1 22 ? 1.152 -5.931 -6.464 1.00 73.24 122 ASP B N 16
ATOM 23899 C CA . ASP B 1 22 ? -0.074 -6.142 -7.240 1.00 75.53 122 ASP B CA 16
ATOM 23900 C C . ASP B 1 22 ? -0.752 -4.792 -7.551 1.00 42.43 122 ASP B C 16
ATOM 23901 O O . ASP B 1 22 ? -0.858 -4.410 -8.705 1.00 40.01 122 ASP B O 16
ATOM 23910 N N . THR B 1 23 ? -1.147 -4.048 -6.498 1.00 54.13 123 THR B N 16
ATOM 23911 C CA . THR B 1 23 ? -1.878 -2.772 -6.644 1.00 51.20 123 THR B CA 16
ATOM 23912 C C . THR B 1 23 ? -1.049 -1.708 -7.416 1.00 31.20 123 THR B C 16
ATOM 23913 O O . THR B 1 23 ? -1.612 -0.819 -8.063 1.00 51.13 123 THR B O 16
ATOM 23924 N N . ASN B 1 24 ? 0.292 -1.835 -7.361 1.00 35.33 124 ASN B N 16
ATOM 23925 C CA . ASN B 1 24 ? 1.220 -0.944 -8.077 1.00 34.32 124 ASN B CA 16
ATOM 23926 C C . ASN B 1 24 ? 1.170 -1.216 -9.589 1.00 54.40 124 ASN B C 16
ATOM 23927 O O . ASN B 1 24 ? 1.162 -0.268 -10.379 1.00 64.25 124 ASN B O 16
ATOM 23938 N N . MET B 1 25 ? 1.127 -2.511 -9.995 1.00 41.04 125 MET B N 16
ATOM 23939 C CA . MET B 1 25 ? 1.075 -2.874 -11.425 1.00 4.51 125 MET B CA 16
ATOM 23940 C C . MET B 1 25 ? -0.328 -2.591 -11.998 1.00 0.24 125 MET B C 16
ATOM 23941 O O . MET B 1 25 ? -0.468 -2.322 -13.193 1.00 71.11 125 MET B O 16
ATOM 23955 N N . GLU B 1 26 ? -1.359 -2.637 -11.122 1.00 33.20 126 GLU B N 16
ATOM 23956 C CA . GLU B 1 26 ? -2.730 -2.259 -11.492 1.00 13.30 126 GLU B CA 16
ATOM 23957 C C . GLU B 1 26 ? -2.786 -0.741 -11.745 1.00 30.45 126 GLU B C 16
ATOM 23958 O O . GLU B 1 26 ? -3.383 -0.290 -12.711 1.00 5.13 126 GLU B O 16
ATOM 23970 N N . LEU B 1 27 ? -2.120 0.035 -10.860 1.00 70.02 127 LEU B N 16
ATOM 23971 C CA . LEU B 1 27 ? -2.008 1.506 -10.986 1.00 63.25 127 LEU B CA 16
ATOM 23972 C C . LEU B 1 27 ? -1.250 1.869 -12.285 1.00 43.14 127 LEU B C 16
ATOM 23973 O O . LEU B 1 27 ? -1.607 2.836 -12.967 1.00 1.13 127 LEU B O 16
ATOM 23989 N N . THR B 1 28 ? -0.210 1.074 -12.610 1.00 41.33 128 THR B N 16
ATOM 23990 C CA . THR B 1 28 ? 0.577 1.222 -13.849 1.00 71.04 128 THR B CA 16
ATOM 23991 C C . THR B 1 28 ? -0.296 0.947 -15.095 1.00 2.14 128 THR B C 16
ATOM 23992 O O . THR B 1 28 ? -0.144 1.617 -16.122 1.00 20.40 128 THR B O 16
ATOM 24003 N N . ASP B 1 29 ? -1.222 -0.027 -14.976 1.00 62.51 129 ASP B N 16
ATOM 24004 C CA . ASP B 1 29 ? -2.216 -0.325 -16.025 1.00 22.12 129 ASP B CA 16
ATOM 24005 C C . ASP B 1 29 ? -3.129 0.889 -16.239 1.00 3.33 129 ASP B C 16
ATOM 24006 O O . ASP B 1 29 ? -3.349 1.306 -17.373 1.00 33.41 129 ASP B O 16
ATOM 24015 N N . LEU B 1 30 ? -3.633 1.448 -15.122 1.00 31.14 130 LEU B N 16
ATOM 24016 C CA . LEU B 1 30 ? -4.526 2.614 -15.138 1.00 33.23 130 LEU B CA 16
ATOM 24017 C C . LEU B 1 30 ? -3.859 3.835 -15.788 1.00 32.31 130 LEU B C 16
ATOM 24018 O O . LEU B 1 30 ? -4.529 4.589 -16.506 1.00 41.24 130 LEU B O 16
ATOM 24034 N N . LYS B 1 31 ? -2.542 4.018 -15.534 1.00 75.14 131 LYS B N 16
ATOM 24035 C CA . LYS B 1 31 ? -1.758 5.064 -16.200 1.00 62.30 131 LYS B CA 16
ATOM 24036 C C . LYS B 1 31 ? -1.765 4.826 -17.691 1.00 73.54 131 LYS B C 16
ATOM 24037 O O . LYS B 1 31 ? -2.158 5.695 -18.446 1.00 41.00 131 LYS B O 16
ATOM 24056 N N . LEU B 1 32 ? -1.340 3.608 -18.072 1.00 21.35 132 LEU B N 16
ATOM 24057 C CA . LEU B 1 32 ? -1.197 3.195 -19.482 1.00 24.45 132 LEU B CA 16
ATOM 24058 C C . LEU B 1 32 ? -2.485 3.453 -20.277 1.00 72.11 132 LEU B C 16
ATOM 24059 O O . LEU B 1 32 ? -2.422 3.914 -21.414 1.00 22.21 132 LEU B O 16
ATOM 24075 N N . GLN B 1 33 ? -3.645 3.203 -19.645 1.00 63.55 133 GLN B N 16
ATOM 24076 C CA . GLN B 1 33 ? -4.952 3.438 -20.267 1.00 35.54 133 GLN B CA 16
ATOM 24077 C C . GLN B 1 33 ? -5.219 4.947 -20.439 1.00 45.35 133 GLN B C 16
ATOM 24078 O O . GLN B 1 33 ? -5.839 5.341 -21.407 1.00 64.52 133 GLN B O 16
ATOM 24092 N N . LEU B 1 34 ? -4.783 5.776 -19.464 1.00 14.21 134 LEU B N 16
ATOM 24093 C CA . LEU B 1 34 ? -4.855 7.259 -19.566 1.00 41.31 134 LEU B CA 16
ATOM 24094 C C . LEU B 1 34 ? -3.999 7.763 -20.757 1.00 74.44 134 LEU B C 16
ATOM 24095 O O . LEU B 1 34 ? -4.399 8.678 -21.490 1.00 34.42 134 LEU B O 16
ATOM 24111 N N . GLU B 1 35 ? -2.824 7.120 -20.944 1.00 51.03 135 GLU B N 16
ATOM 24112 C CA . GLU B 1 35 ? -1.853 7.470 -22.005 1.00 71.34 135 GLU B CA 16
ATOM 24113 C C . GLU B 1 35 ? -2.433 7.115 -23.385 1.00 41.35 135 GLU B C 16
ATOM 24114 O O . GLU B 1 35 ? -2.262 7.850 -24.361 1.00 2.54 135 GLU B O 16
ATOM 24126 N N . LYS B 1 36 ? -3.123 5.969 -23.421 1.00 15.53 136 LYS B N 16
ATOM 24127 C CA . LYS B 1 36 ? -3.791 5.433 -24.629 1.00 21.52 136 LYS B CA 16
ATOM 24128 C C . LYS B 1 36 ? -5.055 6.245 -25.012 1.00 71.15 136 LYS B C 16
ATOM 24129 O O . LYS B 1 36 ? -5.177 6.720 -26.146 1.00 4.40 136 LYS B O 16
ATOM 24148 N N . ALA B 1 37 ? -5.984 6.380 -24.045 1.00 3.03 137 ALA B N 16
ATOM 24149 C CA . ALA B 1 37 ? -7.297 7.044 -24.226 1.00 70.44 137 ALA B CA 16
ATOM 24150 C C . ALA B 1 37 ? -7.134 8.512 -24.629 1.00 52.14 137 ALA B C 16
ATOM 24151 O O . ALA B 1 37 ? -7.957 9.060 -25.371 1.00 73.43 137 ALA B O 16
ATOM 24158 N N . THR B 1 38 ? -6.052 9.137 -24.139 1.00 13.00 138 THR B N 16
ATOM 24159 C CA . THR B 1 38 ? -5.732 10.537 -24.426 1.00 73.54 138 THR B CA 16
ATOM 24160 C C . THR B 1 38 ? -4.202 10.738 -24.454 1.00 33.13 138 THR B C 16
ATOM 24161 O O . THR B 1 38 ? -3.594 10.667 -25.534 1.00 1.50 138 THR B O 16
ATOM 24172 N N . GLN B 1 39 ? -3.564 10.939 -23.278 1.00 54.30 139 GLN B N 16
ATOM 24173 C CA . GLN B 1 39 ? -2.120 11.258 -23.191 1.00 43.52 139 GLN B CA 16
ATOM 24174 C C . GLN B 1 39 ? -1.571 11.116 -21.766 1.00 30.41 139 GLN B C 16
ATOM 24175 O O . GLN B 1 39 ? -0.365 10.888 -21.613 1.00 31.05 139 GLN B O 16
ATOM 24189 N N . ARG B 1 40 ? -2.456 11.269 -20.740 1.00 74.40 140 ARG B N 16
ATOM 24190 C CA . ARG B 1 40 ? -2.072 11.266 -19.297 1.00 61.42 140 ARG B CA 16
ATOM 24191 C C . ARG B 1 40 ? -1.283 12.551 -18.946 1.00 0.23 140 ARG B C 16
ATOM 24192 O O . ARG B 1 40 ? -0.549 13.082 -19.783 1.00 61.32 140 ARG B O 16
ATOM 24213 N N . GLN B 1 41 ? -1.450 13.056 -17.711 1.00 52.22 141 GLN B N 16
ATOM 24214 C CA . GLN B 1 41 ? -0.701 14.232 -17.218 1.00 44.50 141 GLN B CA 16
ATOM 24215 C C . GLN B 1 41 ? 0.828 13.999 -17.243 1.00 63.30 141 GLN B C 16
ATOM 24216 O O . GLN B 1 41 ? 1.293 12.863 -17.130 1.00 33.24 141 GLN B O 16
ATOM 24230 N N . GLU B 1 42 ? 1.583 15.099 -17.338 1.00 43.20 142 GLU B N 16
ATOM 24231 C CA . GLU B 1 42 ? 3.040 15.077 -17.541 1.00 43.43 142 GLU B CA 16
ATOM 24232 C C . GLU B 1 42 ? 3.770 15.027 -16.185 1.00 14.23 142 GLU B C 16
ATOM 24233 O O . GLU B 1 42 ? 4.284 16.036 -15.685 1.00 74.43 142 GLU B O 16
ATOM 24245 N N . ARG B 1 43 ? 3.714 13.846 -15.549 1.00 51.44 143 ARG B N 16
ATOM 24246 C CA . ARG B 1 43 ? 4.479 13.540 -14.326 1.00 74.11 143 ARG B CA 16
ATOM 24247 C C . ARG B 1 43 ? 5.825 12.908 -14.699 1.00 22.03 143 ARG B C 16
ATOM 24248 O O . ARG B 1 43 ? 6.871 13.558 -14.599 1.00 14.52 143 ARG B O 16
ATOM 24269 N N . PHE B 1 44 ? 5.780 11.649 -15.163 1.00 54.25 144 PHE B N 16
ATOM 24270 C CA . PHE B 1 44 ? 6.957 10.913 -15.633 1.00 22.44 144 PHE B CA 16
ATOM 24271 C C . PHE B 1 44 ? 6.473 9.803 -16.600 1.00 13.22 144 PHE B C 16
ATOM 24272 O O . PHE B 1 44 ? 6.418 10.051 -17.826 1.00 44.32 144 PHE B O 16
ATOM 24289 N N . ASP A 1 1 ? 15.192 -9.228 25.083 1.00 31.34 1 ASP A N 17
ATOM 24290 C CA . ASP A 1 1 ? 15.300 -8.738 23.688 1.00 63.03 1 ASP A CA 17
ATOM 24291 C C . ASP A 1 1 ? 14.058 -9.094 22.866 1.00 42.12 1 ASP A C 17
ATOM 24292 O O . ASP A 1 1 ? 13.885 -8.583 21.763 1.00 45.04 1 ASP A O 17
ATOM 24303 N N . PHE A 1 2 ? 13.202 -9.972 23.397 1.00 70.31 2 PHE A N 17
ATOM 24304 C CA . PHE A 1 2 ? 12.054 -10.512 22.650 1.00 72.42 2 PHE A CA 17
ATOM 24305 C C . PHE A 1 2 ? 10.787 -9.645 22.743 1.00 41.11 2 PHE A C 17
ATOM 24306 O O . PHE A 1 2 ? 9.953 -9.692 21.825 1.00 41.43 2 PHE A O 17
ATOM 24323 N N . LYS A 1 3 ? 10.629 -8.865 23.828 1.00 4.30 3 LYS A N 17
ATOM 24324 C CA . LYS A 1 3 ? 9.462 -7.962 23.967 1.00 53.33 3 LYS A CA 17
ATOM 24325 C C . LYS A 1 3 ? 9.561 -6.832 22.928 1.00 3.43 3 LYS A C 17
ATOM 24326 O O . LYS A 1 3 ? 8.574 -6.468 22.275 1.00 3.31 3 LYS A O 17
ATOM 24345 N N . LYS A 1 4 ? 10.797 -6.336 22.741 1.00 43.21 4 LYS A N 17
ATOM 24346 C CA . LYS A 1 4 ? 11.103 -5.302 21.756 1.00 12.23 4 LYS A CA 17
ATOM 24347 C C . LYS A 1 4 ? 11.195 -5.926 20.358 1.00 54.00 4 LYS A C 17
ATOM 24348 O O . LYS A 1 4 ? 10.883 -5.257 19.398 1.00 73.34 4 LYS A O 17
ATOM 24367 N N . LEU A 1 5 ? 11.625 -7.218 20.265 1.00 64.33 5 LEU A N 17
ATOM 24368 C CA . LEU A 1 5 ? 11.638 -7.973 18.981 1.00 45.24 5 LEU A CA 17
ATOM 24369 C C . LEU A 1 5 ? 10.250 -7.930 18.327 1.00 43.12 5 LEU A C 17
ATOM 24370 O O . LEU A 1 5 ? 10.129 -7.647 17.128 1.00 14.32 5 LEU A O 17
ATOM 24386 N N . TYR A 1 6 ? 9.220 -8.188 19.169 1.00 50.25 6 TYR A N 17
ATOM 24387 C CA . TYR A 1 6 ? 7.807 -8.120 18.779 1.00 4.43 6 TYR A CA 17
ATOM 24388 C C . TYR A 1 6 ? 7.497 -6.734 18.195 1.00 2.04 6 TYR A C 17
ATOM 24389 O O . TYR A 1 6 ? 6.971 -6.636 17.093 1.00 2.33 6 TYR A O 17
ATOM 24407 N N . GLU A 1 7 ? 7.913 -5.685 18.932 1.00 13.32 7 GLU A N 17
ATOM 24408 C CA . GLU A 1 7 ? 7.736 -4.276 18.545 1.00 14.22 7 GLU A CA 17
ATOM 24409 C C . GLU A 1 7 ? 8.418 -3.943 17.207 1.00 72.25 7 GLU A C 17
ATOM 24410 O O . GLU A 1 7 ? 7.878 -3.164 16.433 1.00 45.22 7 GLU A O 17
ATOM 24422 N N . GLN A 1 8 ? 9.615 -4.528 16.966 1.00 34.12 8 GLN A N 17
ATOM 24423 C CA . GLN A 1 8 ? 10.432 -4.221 15.767 1.00 75.34 8 GLN A CA 17
ATOM 24424 C C . GLN A 1 8 ? 9.763 -4.747 14.493 1.00 31.30 8 GLN A C 17
ATOM 24425 O O . GLN A 1 8 ? 9.610 -3.992 13.517 1.00 22.45 8 GLN A O 17
ATOM 24439 N N . ILE A 1 9 ? 9.389 -6.054 14.497 1.00 32.45 9 ILE A N 17
ATOM 24440 C CA . ILE A 1 9 ? 8.708 -6.667 13.344 1.00 63.35 9 ILE A CA 17
ATOM 24441 C C . ILE A 1 9 ? 7.349 -5.980 13.112 1.00 64.12 9 ILE A C 17
ATOM 24442 O O . ILE A 1 9 ? 7.033 -5.584 11.998 1.00 53.12 9 ILE A O 17
ATOM 24458 N N . LEU A 1 10 ? 6.571 -5.857 14.216 1.00 41.11 10 LEU A N 17
ATOM 24459 C CA . LEU A 1 10 ? 5.205 -5.284 14.225 1.00 50.32 10 LEU A CA 17
ATOM 24460 C C . LEU A 1 10 ? 5.236 -3.791 13.800 1.00 71.42 10 LEU A C 17
ATOM 24461 O O . LEU A 1 10 ? 4.251 -3.283 13.281 1.00 22.34 10 LEU A O 17
ATOM 24477 N N . ALA A 1 11 ? 6.372 -3.105 14.040 1.00 32.22 11 ALA A N 17
ATOM 24478 C CA . ALA A 1 11 ? 6.598 -1.721 13.562 1.00 51.11 11 ALA A CA 17
ATOM 24479 C C . ALA A 1 11 ? 6.512 -1.668 12.029 1.00 60.22 11 ALA A C 17
ATOM 24480 O O . ALA A 1 11 ? 5.677 -0.954 11.454 1.00 60.43 11 ALA A O 17
ATOM 24487 N N . GLU A 1 12 ? 7.355 -2.485 11.381 1.00 4.42 12 GLU A N 17
ATOM 24488 C CA . GLU A 1 12 ? 7.391 -2.592 9.917 1.00 75.33 12 GLU A CA 17
ATOM 24489 C C . GLU A 1 12 ? 6.078 -3.205 9.385 1.00 12.03 12 GLU A C 17
ATOM 24490 O O . GLU A 1 12 ? 5.584 -2.807 8.336 1.00 70.04 12 GLU A O 17
ATOM 24502 N N . ASN A 1 13 ? 5.503 -4.133 10.170 1.00 73.44 13 ASN A N 17
ATOM 24503 C CA . ASN A 1 13 ? 4.305 -4.909 9.800 1.00 52.24 13 ASN A CA 17
ATOM 24504 C C . ASN A 1 13 ? 3.074 -3.977 9.725 1.00 33.33 13 ASN A C 17
ATOM 24505 O O . ASN A 1 13 ? 2.327 -4.005 8.738 1.00 52.51 13 ASN A O 17
ATOM 24516 N N . GLU A 1 14 ? 2.921 -3.111 10.761 1.00 43.03 14 GLU A N 17
ATOM 24517 C CA . GLU A 1 14 ? 1.818 -2.124 10.854 1.00 71.34 14 GLU A CA 17
ATOM 24518 C C . GLU A 1 14 ? 1.946 -1.128 9.691 1.00 14.41 14 GLU A C 17
ATOM 24519 O O . GLU A 1 14 ? 0.942 -0.709 9.096 1.00 32.10 14 GLU A O 17
ATOM 24531 N N . LYS A 1 15 ? 3.226 -0.794 9.365 1.00 30.54 15 LYS A N 17
ATOM 24532 C CA . LYS A 1 15 ? 3.551 0.108 8.270 1.00 22.34 15 LYS A CA 17
ATOM 24533 C C . LYS A 1 15 ? 3.057 -0.500 6.953 1.00 54.40 15 LYS A C 17
ATOM 24534 O O . LYS A 1 15 ? 2.444 0.191 6.147 1.00 74.35 15 LYS A O 17
ATOM 24553 N N . LEU A 1 16 ? 3.288 -1.829 6.797 1.00 2.23 16 LEU A N 17
ATOM 24554 C CA . LEU A 1 16 ? 2.936 -2.577 5.582 1.00 1.42 16 LEU A CA 17
ATOM 24555 C C . LEU A 1 16 ? 1.407 -2.658 5.374 1.00 51.31 16 LEU A C 17
ATOM 24556 O O . LEU A 1 16 ? 0.950 -2.685 4.229 1.00 33.33 16 LEU A O 17
ATOM 24572 N N . LYS A 1 17 ? 0.617 -2.667 6.476 1.00 33.32 17 LYS A N 17
ATOM 24573 C CA . LYS A 1 17 ? -0.867 -2.584 6.366 1.00 23.44 17 LYS A CA 17
ATOM 24574 C C . LYS A 1 17 ? -1.322 -1.164 5.984 1.00 20.43 17 LYS A C 17
ATOM 24575 O O . LYS A 1 17 ? -2.316 -1.004 5.259 1.00 50.41 17 LYS A O 17
ATOM 24594 N N . ALA A 1 18 ? -0.579 -0.146 6.445 1.00 34.21 18 ALA A N 17
ATOM 24595 C CA . ALA A 1 18 ? -0.931 1.261 6.189 1.00 54.21 18 ALA A CA 17
ATOM 24596 C C . ALA A 1 18 ? -0.705 1.600 4.707 1.00 12.31 18 ALA A C 17
ATOM 24597 O O . ALA A 1 18 ? -1.622 2.060 4.018 1.00 21.51 18 ALA A O 17
ATOM 24604 N N . GLN A 1 19 ? 0.508 1.300 4.217 1.00 41.44 19 GLN A N 17
ATOM 24605 C CA . GLN A 1 19 ? 0.924 1.581 2.842 1.00 23.04 19 GLN A CA 17
ATOM 24606 C C . GLN A 1 19 ? 0.165 0.720 1.823 1.00 74.31 19 GLN A C 17
ATOM 24607 O O . GLN A 1 19 ? -0.071 1.179 0.707 1.00 24.10 19 GLN A O 17
ATOM 24621 N N . LEU A 1 20 ? -0.205 -0.540 2.203 1.00 12.12 20 LEU A N 17
ATOM 24622 C CA . LEU A 1 20 ? -1.009 -1.394 1.297 1.00 32.42 20 LEU A CA 17
ATOM 24623 C C . LEU A 1 20 ? -2.376 -0.757 1.112 1.00 51.51 20 LEU A C 17
ATOM 24624 O O . LEU A 1 20 ? -2.884 -0.708 -0.004 1.00 74.12 20 LEU A O 17
ATOM 24640 N N . HIS A 1 21 ? -2.942 -0.249 2.238 1.00 72.40 21 HIS A N 17
ATOM 24641 C CA . HIS A 1 21 ? -4.254 0.396 2.248 1.00 55.10 21 HIS A CA 17
ATOM 24642 C C . HIS A 1 21 ? -4.246 1.579 1.287 1.00 51.43 21 HIS A C 17
ATOM 24643 O O . HIS A 1 21 ? -5.130 1.682 0.448 1.00 32.03 21 HIS A O 17
ATOM 24658 N N . ASP A 1 22 ? -3.196 2.420 1.393 1.00 54.00 22 ASP A N 17
ATOM 24659 C CA . ASP A 1 22 ? -2.991 3.573 0.498 1.00 52.52 22 ASP A CA 17
ATOM 24660 C C . ASP A 1 22 ? -2.951 3.140 -0.970 1.00 34.11 22 ASP A C 17
ATOM 24661 O O . ASP A 1 22 ? -3.698 3.684 -1.785 1.00 41.15 22 ASP A O 17
ATOM 24670 N N . THR A 1 23 ? -2.103 2.129 -1.270 1.00 2.30 23 THR A N 17
ATOM 24671 C CA . THR A 1 23 ? -1.901 1.624 -2.636 1.00 44.52 23 THR A CA 17
ATOM 24672 C C . THR A 1 23 ? -3.203 0.998 -3.196 1.00 60.22 23 THR A C 17
ATOM 24673 O O . THR A 1 23 ? -3.451 1.060 -4.398 1.00 71.22 23 THR A O 17
ATOM 24684 N N . ASN A 1 24 ? -4.046 0.440 -2.295 1.00 3.35 24 ASN A N 17
ATOM 24685 C CA . ASN A 1 24 ? -5.357 -0.133 -2.660 1.00 74.22 24 ASN A CA 17
ATOM 24686 C C . ASN A 1 24 ? -6.344 0.991 -3.041 1.00 51.44 24 ASN A C 17
ATOM 24687 O O . ASN A 1 24 ? -6.972 0.929 -4.108 1.00 31.43 24 ASN A O 17
ATOM 24698 N N . MET A 1 25 ? -6.455 2.019 -2.158 1.00 71.54 25 MET A N 17
ATOM 24699 C CA . MET A 1 25 ? -7.306 3.203 -2.377 1.00 53.41 25 MET A CA 17
ATOM 24700 C C . MET A 1 25 ? -7.010 3.865 -3.721 1.00 64.42 25 MET A C 17
ATOM 24701 O O . MET A 1 25 ? -7.891 3.967 -4.577 1.00 20.23 25 MET A O 17
ATOM 24715 N N . GLU A 1 26 ? -5.738 4.268 -3.895 1.00 73.43 26 GLU A N 17
ATOM 24716 C CA . GLU A 1 26 ? -5.302 5.038 -5.057 1.00 71.44 26 GLU A CA 17
ATOM 24717 C C . GLU A 1 26 ? -5.453 4.227 -6.359 1.00 20.15 26 GLU A C 17
ATOM 24718 O O . GLU A 1 26 ? -5.840 4.794 -7.373 1.00 73.13 26 GLU A O 17
ATOM 24730 N N . LEU A 1 27 ? -5.204 2.894 -6.301 1.00 42.44 27 LEU A N 17
ATOM 24731 C CA . LEU A 1 27 ? -5.451 1.962 -7.422 1.00 75.32 27 LEU A CA 17
ATOM 24732 C C . LEU A 1 27 ? -6.948 1.961 -7.815 1.00 71.14 27 LEU A C 17
ATOM 24733 O O . LEU A 1 27 ? -7.277 1.946 -9.004 1.00 24.43 27 LEU A O 17
ATOM 24749 N N . THR A 1 28 ? -7.838 1.994 -6.799 1.00 14.23 28 THR A N 17
ATOM 24750 C CA . THR A 1 28 ? -9.299 1.995 -6.998 1.00 53.32 28 THR A CA 17
ATOM 24751 C C . THR A 1 28 ? -9.759 3.307 -7.665 1.00 73.20 28 THR A C 17
ATOM 24752 O O . THR A 1 28 ? -10.618 3.287 -8.556 1.00 54.40 28 THR A O 17
ATOM 24763 N N . ASP A 1 29 ? -9.142 4.435 -7.242 1.00 21.34 29 ASP A N 17
ATOM 24764 C CA . ASP A 1 29 ? -9.363 5.754 -7.863 1.00 54.31 29 ASP A CA 17
ATOM 24765 C C . ASP A 1 29 ? -8.936 5.717 -9.336 1.00 34.25 29 ASP A C 17
ATOM 24766 O O . ASP A 1 29 ? -9.678 6.191 -10.223 1.00 21.35 29 ASP A O 17
ATOM 24775 N N . LEU A 1 30 ? -7.743 5.095 -9.570 1.00 34.23 30 LEU A N 17
ATOM 24776 C CA . LEU A 1 30 ? -7.141 4.979 -10.903 1.00 64.35 30 LEU A CA 17
ATOM 24777 C C . LEU A 1 30 ? -8.093 4.247 -11.846 1.00 5.35 30 LEU A C 17
ATOM 24778 O O . LEU A 1 30 ? -8.571 4.858 -12.797 1.00 2.34 30 LEU A O 17
ATOM 24794 N N . LYS A 1 31 ? -8.433 2.974 -11.514 1.00 62.32 31 LYS A N 17
ATOM 24795 C CA . LYS A 1 31 ? -9.256 2.101 -12.383 1.00 34.44 31 LYS A CA 17
ATOM 24796 C C . LYS A 1 31 ? -10.670 2.652 -12.609 1.00 24.15 31 LYS A C 17
ATOM 24797 O O . LYS A 1 31 ? -11.256 2.419 -13.679 1.00 61.31 31 LYS A O 17
ATOM 24816 N N . LEU A 1 32 ? -11.193 3.407 -11.616 1.00 53.24 32 LEU A N 17
ATOM 24817 C CA . LEU A 1 32 ? -12.532 3.998 -11.687 1.00 21.53 32 LEU A CA 17
ATOM 24818 C C . LEU A 1 32 ? -12.599 4.993 -12.852 1.00 15.33 32 LEU A C 17
ATOM 24819 O O . LEU A 1 32 ? -13.213 4.688 -13.886 1.00 65.15 32 LEU A O 17
ATOM 24835 N N . GLN A 1 33 ? -11.887 6.141 -12.734 1.00 63.32 33 GLN A N 17
ATOM 24836 C CA . GLN A 1 33 ? -11.930 7.191 -13.776 1.00 11.13 33 GLN A CA 17
ATOM 24837 C C . GLN A 1 33 ? -11.213 6.739 -15.078 1.00 13.12 33 GLN A C 17
ATOM 24838 O O . GLN A 1 33 ? -11.547 7.228 -16.175 1.00 74.54 33 GLN A O 17
ATOM 24852 N N . LEU A 1 34 ? -10.302 5.739 -14.943 1.00 43.54 34 LEU A N 17
ATOM 24853 C CA . LEU A 1 34 ? -9.590 5.107 -16.084 1.00 51.01 34 LEU A CA 17
ATOM 24854 C C . LEU A 1 34 ? -10.582 4.645 -17.128 1.00 20.54 34 LEU A C 17
ATOM 24855 O O . LEU A 1 34 ? -10.644 5.268 -18.209 1.00 61.21 34 LEU A O 17
ATOM 24871 N N . GLU A 1 35 ? -11.377 3.601 -16.768 1.00 41.21 35 GLU A N 17
ATOM 24872 C CA . GLU A 1 35 ? -12.287 2.931 -17.701 1.00 24.31 35 GLU A CA 17
ATOM 24873 C C . GLU A 1 35 ? -13.522 3.799 -18.006 1.00 71.03 35 GLU A C 17
ATOM 24874 O O . GLU A 1 35 ? -14.141 3.626 -19.056 1.00 71.34 35 GLU A O 17
ATOM 24886 N N . LYS A 1 36 ? -13.864 4.751 -17.085 1.00 73.40 36 LYS A N 17
ATOM 24887 C CA . LYS A 1 36 ? -14.820 5.852 -17.391 1.00 43.13 36 LYS A CA 17
ATOM 24888 C C . LYS A 1 36 ? -14.279 6.750 -18.527 1.00 41.33 36 LYS A C 17
ATOM 24889 O O . LYS A 1 36 ? -15.002 7.601 -19.050 1.00 5.33 36 LYS A O 17
ATOM 24908 N N . ALA A 1 37 ? -12.974 6.575 -18.823 1.00 55.54 37 ALA A N 17
ATOM 24909 C CA . ALA A 1 37 ? -12.278 7.108 -20.011 1.00 31.22 37 ALA A CA 17
ATOM 24910 C C . ALA A 1 37 ? -11.891 8.538 -19.736 1.00 45.41 37 ALA A C 17
ATOM 24911 O O . ALA A 1 37 ? -12.423 9.497 -20.312 1.00 2.12 37 ALA A O 17
ATOM 24918 N N . THR A 1 38 ? -11.020 8.640 -18.729 1.00 72.14 38 THR A N 17
ATOM 24919 C CA . THR A 1 38 ? -10.551 9.927 -18.176 1.00 50.43 38 THR A CA 17
ATOM 24920 C C . THR A 1 38 ? -9.807 10.824 -19.205 1.00 62.22 38 THR A C 17
ATOM 24921 O O . THR A 1 38 ? -9.350 10.367 -20.262 1.00 45.51 38 THR A O 17
ATOM 24932 N N . GLN A 1 39 ? -9.672 12.107 -18.839 1.00 14.40 39 GLN A N 17
ATOM 24933 C CA . GLN A 1 39 ? -9.085 13.170 -19.681 1.00 41.31 39 GLN A CA 17
ATOM 24934 C C . GLN A 1 39 ? -7.839 13.781 -19.007 1.00 40.21 39 GLN A C 17
ATOM 24935 O O . GLN A 1 39 ? -6.917 14.234 -19.694 1.00 14.44 39 GLN A O 17
ATOM 24949 N N . ARG A 1 40 ? -7.827 13.761 -17.657 1.00 42.11 40 ARG A N 17
ATOM 24950 C CA . ARG A 1 40 ? -6.645 14.102 -16.836 1.00 30.11 40 ARG A CA 17
ATOM 24951 C C . ARG A 1 40 ? -6.768 13.382 -15.475 1.00 72.42 40 ARG A C 17
ATOM 24952 O O . ARG A 1 40 ? -7.844 12.888 -15.120 1.00 43.15 40 ARG A O 17
ATOM 24973 N N . GLN A 1 41 ? -5.684 13.390 -14.699 1.00 12.02 41 GLN A N 17
ATOM 24974 C CA . GLN A 1 41 ? -5.606 12.656 -13.423 1.00 21.10 41 GLN A CA 17
ATOM 24975 C C . GLN A 1 41 ? -4.707 13.428 -12.442 1.00 2.24 41 GLN A C 17
ATOM 24976 O O . GLN A 1 41 ? -5.079 13.603 -11.281 1.00 55.32 41 GLN A O 17
ATOM 24990 N N . GLU A 1 42 ? -3.546 13.914 -12.956 1.00 52.31 42 GLU A N 17
ATOM 24991 C CA . GLU A 1 42 ? -2.528 14.665 -12.186 1.00 45.05 42 GLU A CA 17
ATOM 24992 C C . GLU A 1 42 ? -2.233 13.969 -10.833 1.00 61.30 42 GLU A C 17
ATOM 24993 O O . GLU A 1 42 ? -2.577 14.479 -9.758 1.00 52.34 42 GLU A O 17
ATOM 25005 N N . ARG A 1 43 ? -1.690 12.746 -10.916 1.00 50.15 43 ARG A N 17
ATOM 25006 C CA . ARG A 1 43 ? -1.377 11.923 -9.732 1.00 32.10 43 ARG A CA 17
ATOM 25007 C C . ARG A 1 43 ? -0.292 12.607 -8.890 1.00 60.12 43 ARG A C 17
ATOM 25008 O O . ARG A 1 43 ? -0.472 12.853 -7.692 1.00 20.25 43 ARG A O 17
ATOM 25029 N N . PHE A 1 44 ? 0.820 12.945 -9.551 1.00 1.04 44 PHE A N 17
ATOM 25030 C CA . PHE A 1 44 ? 1.954 13.645 -8.929 1.00 63.02 44 PHE A CA 17
ATOM 25031 C C . PHE A 1 44 ? 2.283 14.903 -9.739 1.00 41.14 44 PHE A C 17
ATOM 25032 O O . PHE A 1 44 ? 1.389 15.551 -10.304 1.00 74.13 44 PHE A O 17
ATOM 25049 N N . ASP B 1 1 ? 7.895 -19.590 22.392 1.00 64.30 101 ASP B N 17
ATOM 25050 C CA . ASP B 1 1 ? 6.911 -18.507 22.345 1.00 73.25 101 ASP B CA 17
ATOM 25051 C C . ASP B 1 1 ? 7.492 -17.317 21.585 1.00 23.24 101 ASP B C 17
ATOM 25052 O O . ASP B 1 1 ? 6.818 -16.668 20.787 1.00 53.51 101 ASP B O 17
ATOM 25061 N N . PHE B 1 2 ? 8.770 -17.069 21.839 1.00 21.31 102 PHE B N 17
ATOM 25062 C CA . PHE B 1 2 ? 9.508 -15.946 21.281 1.00 52.23 102 PHE B CA 17
ATOM 25063 C C . PHE B 1 2 ? 10.110 -16.299 19.912 1.00 14.14 102 PHE B C 17
ATOM 25064 O O . PHE B 1 2 ? 10.225 -15.435 19.021 1.00 41.21 102 PHE B O 17
ATOM 25081 N N . LYS B 1 3 ? 10.458 -17.588 19.732 1.00 15.22 103 LYS B N 17
ATOM 25082 C CA . LYS B 1 3 ? 10.945 -18.087 18.434 1.00 14.33 103 LYS B CA 17
ATOM 25083 C C . LYS B 1 3 ? 9.795 -18.012 17.410 1.00 33.21 103 LYS B C 17
ATOM 25084 O O . LYS B 1 3 ? 9.981 -17.555 16.274 1.00 44.44 103 LYS B O 17
ATOM 25103 N N . LYS B 1 4 ? 8.579 -18.402 17.866 1.00 5.20 104 LYS B N 17
ATOM 25104 C CA . LYS B 1 4 ? 7.380 -18.395 17.032 1.00 51.23 104 LYS B CA 17
ATOM 25105 C C . LYS B 1 4 ? 6.839 -16.977 16.883 1.00 22.13 104 LYS B C 17
ATOM 25106 O O . LYS B 1 4 ? 6.157 -16.722 15.906 1.00 31.43 104 LYS B O 17
ATOM 25125 N N . LEU B 1 5 ? 7.110 -16.057 17.864 1.00 21.40 105 LEU B N 17
ATOM 25126 C CA . LEU B 1 5 ? 6.674 -14.641 17.724 1.00 31.23 105 LEU B CA 17
ATOM 25127 C C . LEU B 1 5 ? 7.320 -14.076 16.460 1.00 51.31 105 LEU B C 17
ATOM 25128 O O . LEU B 1 5 ? 6.644 -13.438 15.629 1.00 73.11 105 LEU B O 17
ATOM 25144 N N . TYR B 1 6 ? 8.647 -14.352 16.314 1.00 3.43 106 TYR B N 17
ATOM 25145 C CA . TYR B 1 6 ? 9.400 -13.921 15.140 1.00 14.02 106 TYR B CA 17
ATOM 25146 C C . TYR B 1 6 ? 8.813 -14.572 13.881 1.00 24.55 106 TYR B C 17
ATOM 25147 O O . TYR B 1 6 ? 8.578 -13.882 12.901 1.00 60.11 106 TYR B O 17
ATOM 25165 N N . GLU B 1 7 ? 8.523 -15.889 13.956 1.00 73.53 107 GLU B N 17
ATOM 25166 C CA . GLU B 1 7 ? 7.993 -16.658 12.821 1.00 1.33 107 GLU B CA 17
ATOM 25167 C C . GLU B 1 7 ? 6.649 -16.099 12.319 1.00 11.24 107 GLU B C 17
ATOM 25168 O O . GLU B 1 7 ? 6.474 -15.956 11.115 1.00 3.43 107 GLU B O 17
ATOM 25180 N N . GLN B 1 8 ? 5.717 -15.770 13.247 1.00 51.25 108 GLN B N 17
ATOM 25181 C CA . GLN B 1 8 ? 4.329 -15.375 12.876 1.00 63.43 108 GLN B CA 17
ATOM 25182 C C . GLN B 1 8 ? 4.302 -14.004 12.198 1.00 14.14 108 GLN B C 17
ATOM 25183 O O . GLN B 1 8 ? 3.740 -13.862 11.105 1.00 72.12 108 GLN B O 17
ATOM 25197 N N . ILE B 1 9 ? 4.912 -12.999 12.861 1.00 22.40 109 ILE B N 17
ATOM 25198 C CA . ILE B 1 9 ? 4.847 -11.607 12.390 1.00 23.32 109 ILE B CA 17
ATOM 25199 C C . ILE B 1 9 ? 5.710 -11.423 11.119 1.00 31.41 109 ILE B C 17
ATOM 25200 O O . ILE B 1 9 ? 5.355 -10.651 10.234 1.00 62.53 109 ILE B O 17
ATOM 25216 N N . LEU B 1 10 ? 6.866 -12.132 11.059 1.00 21.03 110 LEU B N 17
ATOM 25217 C CA . LEU B 1 10 ? 7.779 -12.091 9.885 1.00 43.43 110 LEU B CA 17
ATOM 25218 C C . LEU B 1 10 ? 7.139 -12.845 8.690 1.00 74.20 110 LEU B C 17
ATOM 25219 O O . LEU B 1 10 ? 7.327 -12.452 7.537 1.00 34.34 110 LEU B O 17
ATOM 25235 N N . ALA B 1 11 ? 6.385 -13.929 8.980 1.00 0.32 111 ALA B N 17
ATOM 25236 C CA . ALA B 1 11 ? 5.598 -14.656 7.951 1.00 24.12 111 ALA B CA 17
ATOM 25237 C C . ALA B 1 11 ? 4.536 -13.733 7.350 1.00 35.24 111 ALA B C 17
ATOM 25238 O O . ALA B 1 11 ? 4.334 -13.707 6.131 1.00 31.43 111 ALA B O 17
ATOM 25245 N N . GLU B 1 12 ? 3.875 -12.969 8.239 1.00 35.10 112 GLU B N 17
ATOM 25246 C CA . GLU B 1 12 ? 2.869 -11.979 7.849 1.00 24.50 112 GLU B CA 17
ATOM 25247 C C . GLU B 1 12 ? 3.539 -10.863 7.014 1.00 71.50 112 GLU B C 17
ATOM 25248 O O . GLU B 1 12 ? 3.011 -10.465 5.993 1.00 42.02 112 GLU B O 17
ATOM 25260 N N . ASN B 1 13 ? 4.741 -10.430 7.468 1.00 55.45 113 ASN B N 17
ATOM 25261 C CA . ASN B 1 13 ? 5.581 -9.386 6.821 1.00 13.24 113 ASN B CA 17
ATOM 25262 C C . ASN B 1 13 ? 5.974 -9.797 5.377 1.00 34.41 113 ASN B C 17
ATOM 25263 O O . ASN B 1 13 ? 5.985 -8.964 4.461 1.00 35.12 113 ASN B O 17
ATOM 25274 N N . GLU B 1 14 ? 6.271 -11.102 5.209 1.00 1.10 114 GLU B N 17
ATOM 25275 C CA . GLU B 1 14 ? 6.571 -11.738 3.908 1.00 13.24 114 GLU B CA 17
ATOM 25276 C C . GLU B 1 14 ? 5.352 -11.656 2.978 1.00 51.24 114 GLU B C 17
ATOM 25277 O O . GLU B 1 14 ? 5.467 -11.242 1.816 1.00 21.34 114 GLU B O 17
ATOM 25289 N N . LYS B 1 15 ? 4.184 -12.047 3.527 1.00 73.15 115 LYS B N 17
ATOM 25290 C CA . LYS B 1 15 ? 2.908 -12.042 2.804 1.00 44.21 115 LYS B CA 17
ATOM 25291 C C . LYS B 1 15 ? 2.538 -10.609 2.385 1.00 20.13 115 LYS B C 17
ATOM 25292 O O . LYS B 1 15 ? 2.074 -10.378 1.266 1.00 53.21 115 LYS B O 17
ATOM 25311 N N . LEU B 1 16 ? 2.807 -9.662 3.307 1.00 64.45 116 LEU B N 17
ATOM 25312 C CA . LEU B 1 16 ? 2.539 -8.229 3.125 1.00 74.32 116 LEU B CA 17
ATOM 25313 C C . LEU B 1 16 ? 3.426 -7.651 2.011 1.00 52.13 116 LEU B C 17
ATOM 25314 O O . LEU B 1 16 ? 2.995 -6.782 1.262 1.00 54.44 116 LEU B O 17
ATOM 25330 N N . LYS B 1 17 ? 4.646 -8.181 1.896 1.00 34.54 117 LYS B N 17
ATOM 25331 C CA . LYS B 1 17 ? 5.604 -7.787 0.855 1.00 24.21 117 LYS B CA 17
ATOM 25332 C C . LYS B 1 17 ? 5.132 -8.279 -0.529 1.00 33.15 117 LYS B C 17
ATOM 25333 O O . LYS B 1 17 ? 5.213 -7.541 -1.517 1.00 32.22 117 LYS B O 17
ATOM 25352 N N . ALA B 1 18 ? 4.599 -9.515 -0.568 1.00 73.25 118 ALA B N 17
ATOM 25353 C CA . ALA B 1 18 ? 4.163 -10.168 -1.821 1.00 3.45 118 ALA B CA 17
ATOM 25354 C C . ALA B 1 18 ? 2.894 -9.498 -2.376 1.00 3.11 118 ALA B C 17
ATOM 25355 O O . ALA B 1 18 ? 2.796 -9.219 -3.583 1.00 0.05 118 ALA B O 17
ATOM 25362 N N . GLN B 1 19 ? 1.935 -9.226 -1.468 1.00 40.14 119 GLN B N 17
ATOM 25363 C CA . GLN B 1 19 ? 0.647 -8.619 -1.820 1.00 73.22 119 GLN B CA 17
ATOM 25364 C C . GLN B 1 19 ? 0.831 -7.150 -2.236 1.00 41.21 119 GLN B C 17
ATOM 25365 O O . GLN B 1 19 ? 0.202 -6.705 -3.190 1.00 51.33 119 GLN B O 17
ATOM 25379 N N . LEU B 1 20 ? 1.705 -6.395 -1.514 1.00 23.02 120 LEU B N 17
ATOM 25380 C CA . LEU B 1 20 ? 1.930 -4.965 -1.819 1.00 44.34 120 LEU B CA 17
ATOM 25381 C C . LEU B 1 20 ? 2.616 -4.838 -3.175 1.00 20.11 120 LEU B C 17
ATOM 25382 O O . LEU B 1 20 ? 2.277 -3.952 -3.952 1.00 0.40 120 LEU B O 17
ATOM 25398 N N . HIS B 1 21 ? 3.573 -5.759 -3.450 1.00 42.23 121 HIS B N 17
ATOM 25399 C CA . HIS B 1 21 ? 4.310 -5.795 -4.720 1.00 72.12 121 HIS B CA 17
ATOM 25400 C C . HIS B 1 21 ? 3.323 -5.955 -5.884 1.00 35.13 121 HIS B C 17
ATOM 25401 O O . HIS B 1 21 ? 3.433 -5.252 -6.885 1.00 22.34 121 HIS B O 17
ATOM 25416 N N . ASP B 1 22 ? 2.335 -6.862 -5.691 1.00 44.41 122 ASP B N 17
ATOM 25417 C CA . ASP B 1 22 ? 1.243 -7.112 -6.650 1.00 63.44 122 ASP B CA 17
ATOM 25418 C C . ASP B 1 22 ? 0.427 -5.829 -6.882 1.00 62.43 122 ASP B C 17
ATOM 25419 O O . ASP B 1 22 ? 0.266 -5.404 -8.022 1.00 2.32 122 ASP B O 17
ATOM 25428 N N . THR B 1 23 ? -0.009 -5.194 -5.774 1.00 63.44 123 THR B N 17
ATOM 25429 C CA . THR B 1 23 ? -0.841 -3.975 -5.802 1.00 61.43 123 THR B CA 17
ATOM 25430 C C . THR B 1 23 ? -0.075 -2.790 -6.460 1.00 10.31 123 THR B C 17
ATOM 25431 O O . THR B 1 23 ? -0.682 -1.907 -7.074 1.00 31.25 123 THR B O 17
ATOM 25442 N N . ASN B 1 24 ? 1.274 -2.806 -6.341 1.00 42.15 124 ASN B N 17
ATOM 25443 C CA . ASN B 1 24 ? 2.163 -1.787 -6.939 1.00 11.43 124 ASN B CA 17
ATOM 25444 C C . ASN B 1 24 ? 2.322 -2.032 -8.451 1.00 11.42 124 ASN B C 17
ATOM 25445 O O . ASN B 1 24 ? 2.421 -1.076 -9.225 1.00 14.05 124 ASN B O 17
ATOM 25456 N N . MET B 1 25 ? 2.346 -3.323 -8.861 1.00 43.22 125 MET B N 17
ATOM 25457 C CA . MET B 1 25 ? 2.364 -3.720 -10.282 1.00 62.23 125 MET B CA 17
ATOM 25458 C C . MET B 1 25 ? 1.096 -3.238 -11.003 1.00 72.11 125 MET B C 17
ATOM 25459 O O . MET B 1 25 ? 1.165 -2.769 -12.144 1.00 75.44 125 MET B O 17
ATOM 25473 N N . GLU B 1 26 ? -0.058 -3.361 -10.308 1.00 34.13 126 GLU B N 17
ATOM 25474 C CA . GLU B 1 26 ? -1.361 -2.926 -10.840 1.00 71.43 126 GLU B CA 17
ATOM 25475 C C . GLU B 1 26 ? -1.442 -1.396 -10.847 1.00 55.25 126 GLU B C 17
ATOM 25476 O O . GLU B 1 26 ? -2.064 -0.819 -11.714 1.00 51.50 126 GLU B O 17
ATOM 25488 N N . LEU B 1 27 ? -0.799 -0.758 -9.852 1.00 44.12 127 LEU B N 17
ATOM 25489 C CA . LEU B 1 27 ? -0.743 0.713 -9.745 1.00 41.22 127 LEU B CA 17
ATOM 25490 C C . LEU B 1 27 ? 0.046 1.305 -10.947 1.00 74.03 127 LEU B C 17
ATOM 25491 O O . LEU B 1 27 ? -0.327 2.351 -11.500 1.00 24.42 127 LEU B O 17
ATOM 25507 N N . THR B 1 28 ? 1.109 0.577 -11.364 1.00 30.32 128 THR B N 17
ATOM 25508 C CA . THR B 1 28 ? 1.929 0.906 -12.553 1.00 2.31 128 THR B CA 17
ATOM 25509 C C . THR B 1 28 ? 1.132 0.619 -13.864 1.00 1.34 128 THR B C 17
ATOM 25510 O O . THR B 1 28 ? 1.183 1.399 -14.827 1.00 3.34 128 THR B O 17
ATOM 25521 N N . ASP B 1 29 ? 0.375 -0.499 -13.854 1.00 53.23 129 ASP B N 17
ATOM 25522 C CA . ASP B 1 29 ? -0.489 -0.938 -14.971 1.00 54.41 129 ASP B CA 17
ATOM 25523 C C . ASP B 1 29 ? -1.598 0.089 -15.233 1.00 52.31 129 ASP B C 17
ATOM 25524 O O . ASP B 1 29 ? -1.855 0.474 -16.379 1.00 31.25 129 ASP B O 17
ATOM 25533 N N . LEU B 1 30 ? -2.227 0.534 -14.141 1.00 70.30 130 LEU B N 17
ATOM 25534 C CA . LEU B 1 30 ? -3.365 1.440 -14.188 1.00 52.53 130 LEU B CA 17
ATOM 25535 C C . LEU B 1 30 ? -2.939 2.816 -14.681 1.00 33.41 130 LEU B C 17
ATOM 25536 O O . LEU B 1 30 ? -3.627 3.389 -15.532 1.00 31.04 130 LEU B O 17
ATOM 25552 N N . LYS B 1 31 ? -1.798 3.334 -14.159 1.00 21.15 131 LYS B N 17
ATOM 25553 C CA . LYS B 1 31 ? -1.288 4.661 -14.551 1.00 25.22 131 LYS B CA 17
ATOM 25554 C C . LYS B 1 31 ? -0.870 4.666 -16.040 1.00 4.32 131 LYS B C 17
ATOM 25555 O O . LYS B 1 31 ? -0.936 5.704 -16.686 1.00 71.15 131 LYS B O 17
ATOM 25574 N N . LEU B 1 32 ? -0.429 3.491 -16.553 1.00 62.23 132 LEU B N 17
ATOM 25575 C CA . LEU B 1 32 ? -0.108 3.286 -17.983 1.00 55.44 132 LEU B CA 17
ATOM 25576 C C . LEU B 1 32 ? -1.368 3.441 -18.851 1.00 71.12 132 LEU B C 17
ATOM 25577 O O . LEU B 1 32 ? -1.397 4.236 -19.801 1.00 42.01 132 LEU B O 17
ATOM 25593 N N . GLN B 1 33 ? -2.418 2.678 -18.493 1.00 62.01 133 GLN B N 17
ATOM 25594 C CA . GLN B 1 33 ? -3.717 2.730 -19.182 1.00 71.21 133 GLN B CA 17
ATOM 25595 C C . GLN B 1 33 ? -4.278 4.164 -19.132 1.00 22.12 133 GLN B C 17
ATOM 25596 O O . GLN B 1 33 ? -4.889 4.637 -20.089 1.00 24.13 133 GLN B O 17
ATOM 25610 N N . LEU B 1 34 ? -4.038 4.819 -17.977 1.00 33.50 134 LEU B N 17
ATOM 25611 C CA . LEU B 1 34 ? -4.505 6.179 -17.674 1.00 73.41 134 LEU B CA 17
ATOM 25612 C C . LEU B 1 34 ? -3.863 7.221 -18.590 1.00 62.25 134 LEU B C 17
ATOM 25613 O O . LEU B 1 34 ? -4.570 8.039 -19.149 1.00 64.50 134 LEU B O 17
ATOM 25629 N N . GLU B 1 35 ? -2.513 7.197 -18.706 1.00 4.34 135 GLU B N 17
ATOM 25630 C CA . GLU B 1 35 ? -1.768 8.214 -19.488 1.00 22.25 135 GLU B CA 17
ATOM 25631 C C . GLU B 1 35 ? -2.079 8.096 -20.990 1.00 53.23 135 GLU B C 17
ATOM 25632 O O . GLU B 1 35 ? -1.965 9.080 -21.730 1.00 42.41 135 GLU B O 17
ATOM 25644 N N . LYS B 1 36 ? -2.473 6.882 -21.419 1.00 4.52 136 LYS B N 17
ATOM 25645 C CA . LYS B 1 36 ? -2.979 6.634 -22.782 1.00 44.55 136 LYS B CA 17
ATOM 25646 C C . LYS B 1 36 ? -4.447 7.085 -22.927 1.00 52.13 136 LYS B C 17
ATOM 25647 O O . LYS B 1 36 ? -4.844 7.588 -23.985 1.00 35.42 136 LYS B O 17
ATOM 25666 N N . ALA B 1 37 ? -5.246 6.899 -21.858 1.00 61.11 137 ALA B N 17
ATOM 25667 C CA . ALA B 1 37 ? -6.657 7.341 -21.813 1.00 12.14 137 ALA B CA 17
ATOM 25668 C C . ALA B 1 37 ? -6.743 8.873 -21.803 1.00 51.45 137 ALA B C 17
ATOM 25669 O O . ALA B 1 37 ? -7.643 9.462 -22.412 1.00 31.32 137 ALA B O 17
ATOM 25676 N N . THR B 1 38 ? -5.765 9.501 -21.130 1.00 14.00 138 THR B N 17
ATOM 25677 C CA . THR B 1 38 ? -5.697 10.949 -20.966 1.00 44.23 138 THR B CA 17
ATOM 25678 C C . THR B 1 38 ? -4.935 11.580 -22.113 1.00 42.20 138 THR B C 17
ATOM 25679 O O . THR B 1 38 ? -3.932 11.037 -22.580 1.00 73.43 138 THR B O 17
ATOM 25690 N N . GLN B 1 39 ? -5.396 12.761 -22.509 1.00 33.34 139 GLN B N 17
ATOM 25691 C CA . GLN B 1 39 ? -4.688 13.628 -23.468 1.00 62.34 139 GLN B CA 17
ATOM 25692 C C . GLN B 1 39 ? -3.536 14.350 -22.737 1.00 74.42 139 GLN B C 17
ATOM 25693 O O . GLN B 1 39 ? -2.599 14.845 -23.351 1.00 71.33 139 GLN B O 17
ATOM 25707 N N . ARG B 1 40 ? -3.638 14.378 -21.395 1.00 63.24 140 ARG B N 17
ATOM 25708 C CA . ARG B 1 40 ? -2.658 15.022 -20.512 1.00 33.11 140 ARG B CA 17
ATOM 25709 C C . ARG B 1 40 ? -1.486 14.048 -20.179 1.00 31.12 140 ARG B C 17
ATOM 25710 O O . ARG B 1 40 ? -1.712 12.848 -19.979 1.00 4.14 140 ARG B O 17
ATOM 25731 N N . GLN B 1 41 ? -0.256 14.611 -20.143 1.00 4.23 141 GLN B N 17
ATOM 25732 C CA . GLN B 1 41 ? 1.027 13.944 -19.781 1.00 60.31 141 GLN B CA 17
ATOM 25733 C C . GLN B 1 41 ? 1.556 13.012 -20.915 1.00 40.25 141 GLN B C 17
ATOM 25734 O O . GLN B 1 41 ? 2.651 13.269 -21.433 1.00 32.41 141 GLN B O 17
ATOM 25748 N N . GLU B 1 42 ? 0.761 11.980 -21.318 1.00 21.33 142 GLU B N 17
ATOM 25749 C CA . GLU B 1 42 ? 1.106 10.994 -22.385 1.00 50.11 142 GLU B CA 17
ATOM 25750 C C . GLU B 1 42 ? 2.555 10.435 -22.241 1.00 4.40 142 GLU B C 17
ATOM 25751 O O . GLU B 1 42 ? 3.506 10.966 -22.831 1.00 1.12 142 GLU B O 17
ATOM 25763 N N . ARG B 1 43 ? 2.713 9.386 -21.414 1.00 10.22 143 ARG B N 17
ATOM 25764 C CA . ARG B 1 43 ? 4.041 8.821 -21.059 1.00 25.12 143 ARG B CA 17
ATOM 25765 C C . ARG B 1 43 ? 4.565 7.869 -22.143 1.00 21.51 143 ARG B C 17
ATOM 25766 O O . ARG B 1 43 ? 5.777 7.792 -22.388 1.00 34.11 143 ARG B O 17
ATOM 25787 N N . PHE B 1 44 ? 3.643 7.122 -22.748 1.00 12.21 144 PHE B N 17
ATOM 25788 C CA . PHE B 1 44 ? 3.919 6.317 -23.949 1.00 24.24 144 PHE B CA 17
ATOM 25789 C C . PHE B 1 44 ? 4.073 7.260 -25.173 1.00 10.10 144 PHE B C 17
ATOM 25790 O O . PHE B 1 44 ? 5.211 7.439 -25.664 1.00 21.44 144 PHE B O 17
ATOM 25807 N N . ASP A 1 1 ? 14.797 -7.646 24.780 1.00 34.33 1 ASP A N 18
ATOM 25808 C CA . ASP A 1 1 ? 15.215 -7.171 23.434 1.00 45.31 1 ASP A CA 18
ATOM 25809 C C . ASP A 1 1 ? 14.121 -7.438 22.388 1.00 71.41 1 ASP A C 18
ATOM 25810 O O . ASP A 1 1 ? 13.788 -6.567 21.590 1.00 45.13 1 ASP A O 18
ATOM 25821 N N . PHE A 1 2 ? 13.566 -8.645 22.421 1.00 14.43 2 PHE A N 18
ATOM 25822 C CA . PHE A 1 2 ? 12.504 -9.109 21.496 1.00 73.51 2 PHE A CA 18
ATOM 25823 C C . PHE A 1 2 ? 11.228 -8.213 21.429 1.00 14.43 2 PHE A C 18
ATOM 25824 O O . PHE A 1 2 ? 10.410 -8.394 20.513 1.00 74.11 2 PHE A O 18
ATOM 25841 N N . LYS A 1 3 ? 11.041 -7.271 22.385 1.00 71.33 3 LYS A N 18
ATOM 25842 C CA . LYS A 1 3 ? 9.917 -6.308 22.317 1.00 60.32 3 LYS A CA 18
ATOM 25843 C C . LYS A 1 3 ? 10.118 -5.344 21.125 1.00 40.13 3 LYS A C 18
ATOM 25844 O O . LYS A 1 3 ? 9.159 -5.010 20.416 1.00 11.22 3 LYS A O 18
ATOM 25863 N N . LYS A 1 4 ? 11.389 -4.921 20.899 1.00 74.32 4 LYS A N 18
ATOM 25864 C CA . LYS A 1 4 ? 11.735 -4.046 19.781 1.00 20.13 4 LYS A CA 18
ATOM 25865 C C . LYS A 1 4 ? 11.712 -4.838 18.464 1.00 22.44 4 LYS A C 18
ATOM 25866 O O . LYS A 1 4 ? 11.476 -4.252 17.426 1.00 52.11 4 LYS A O 18
ATOM 25885 N N . LEU A 1 5 ? 11.971 -6.174 18.523 1.00 31.42 5 LEU A N 18
ATOM 25886 C CA . LEU A 1 5 ? 11.928 -7.060 17.330 1.00 65.20 5 LEU A CA 18
ATOM 25887 C C . LEU A 1 5 ? 10.574 -6.919 16.616 1.00 72.14 5 LEU A C 18
ATOM 25888 O O . LEU A 1 5 ? 10.507 -6.783 15.380 1.00 42.13 5 LEU A O 18
ATOM 25904 N N . TYR A 1 6 ? 9.512 -6.956 17.448 1.00 0.52 6 TYR A N 18
ATOM 25905 C CA . TYR A 1 6 ? 8.134 -6.706 17.032 1.00 24.52 6 TYR A CA 18
ATOM 25906 C C . TYR A 1 6 ? 8.051 -5.348 16.331 1.00 54.44 6 TYR A C 18
ATOM 25907 O O . TYR A 1 6 ? 7.663 -5.274 15.175 1.00 25.24 6 TYR A O 18
ATOM 25925 N N . GLU A 1 7 ? 8.518 -4.311 17.040 1.00 3.34 7 GLU A N 18
ATOM 25926 C CA . GLU A 1 7 ? 8.501 -2.912 16.589 1.00 5.52 7 GLU A CA 18
ATOM 25927 C C . GLU A 1 7 ? 9.243 -2.691 15.253 1.00 3.13 7 GLU A C 18
ATOM 25928 O O . GLU A 1 7 ? 8.868 -1.803 14.504 1.00 42.11 7 GLU A O 18
ATOM 25940 N N . GLN A 1 8 ? 10.295 -3.492 14.986 1.00 11.12 8 GLN A N 18
ATOM 25941 C CA . GLN A 1 8 ? 11.115 -3.365 13.755 1.00 70.23 8 GLN A CA 18
ATOM 25942 C C . GLN A 1 8 ? 10.310 -3.719 12.504 1.00 44.30 8 GLN A C 18
ATOM 25943 O O . GLN A 1 8 ? 10.075 -2.846 11.652 1.00 2.02 8 GLN A O 18
ATOM 25957 N N . ILE A 1 9 ? 9.883 -4.999 12.388 1.00 24.35 9 ILE A N 18
ATOM 25958 C CA . ILE A 1 9 ? 9.076 -5.434 11.232 1.00 60.23 9 ILE A CA 18
ATOM 25959 C C . ILE A 1 9 ? 7.731 -4.676 11.190 1.00 4.22 9 ILE A C 18
ATOM 25960 O O . ILE A 1 9 ? 7.288 -4.293 10.119 1.00 5.40 9 ILE A O 18
ATOM 25976 N N . LEU A 1 10 ? 7.111 -4.472 12.376 1.00 71.14 10 LEU A N 18
ATOM 25977 C CA . LEU A 1 10 ? 5.782 -3.813 12.512 1.00 73.14 10 LEU A CA 18
ATOM 25978 C C . LEU A 1 10 ? 5.862 -2.331 12.088 1.00 53.31 10 LEU A C 18
ATOM 25979 O O . LEU A 1 10 ? 4.874 -1.782 11.625 1.00 4.50 10 LEU A O 18
ATOM 25995 N N . ALA A 1 11 ? 7.049 -1.699 12.238 1.00 34.11 11 ALA A N 18
ATOM 25996 C CA . ALA A 1 11 ? 7.288 -0.323 11.743 1.00 4.43 11 ALA A CA 18
ATOM 25997 C C . ALA A 1 11 ? 7.113 -0.287 10.214 1.00 13.11 11 ALA A C 18
ATOM 25998 O O . ALA A 1 11 ? 6.372 0.548 9.673 1.00 63.02 11 ALA A O 18
ATOM 26005 N N . GLU A 1 12 ? 7.780 -1.247 9.543 1.00 40.21 12 GLU A N 18
ATOM 26006 C CA . GLU A 1 12 ? 7.708 -1.413 8.083 1.00 74.52 12 GLU A CA 18
ATOM 26007 C C . GLU A 1 12 ? 6.307 -1.891 7.649 1.00 15.31 12 GLU A C 18
ATOM 26008 O O . GLU A 1 12 ? 5.789 -1.446 6.639 1.00 25.43 12 GLU A O 18
ATOM 26020 N N . ASN A 1 13 ? 5.706 -2.773 8.465 1.00 70.30 13 ASN A N 18
ATOM 26021 C CA . ASN A 1 13 ? 4.432 -3.465 8.162 1.00 0.51 13 ASN A CA 18
ATOM 26022 C C . ASN A 1 13 ? 3.255 -2.479 8.247 1.00 43.33 13 ASN A C 18
ATOM 26023 O O . ASN A 1 13 ? 2.312 -2.553 7.464 1.00 54.25 13 ASN A O 18
ATOM 26034 N N . GLU A 1 14 ? 3.354 -1.561 9.224 1.00 43.44 14 GLU A N 18
ATOM 26035 C CA . GLU A 1 14 ? 2.413 -0.448 9.419 1.00 23.41 14 GLU A CA 18
ATOM 26036 C C . GLU A 1 14 ? 2.481 0.507 8.230 1.00 55.12 14 GLU A C 18
ATOM 26037 O O . GLU A 1 14 ? 1.440 0.927 7.697 1.00 64.55 14 GLU A O 18
ATOM 26049 N N . LYS A 1 15 ? 3.722 0.856 7.844 1.00 30.23 15 LYS A N 18
ATOM 26050 C CA . LYS A 1 15 ? 3.979 1.628 6.630 1.00 33.02 15 LYS A CA 18
ATOM 26051 C C . LYS A 1 15 ? 3.326 0.936 5.415 1.00 3.21 15 LYS A C 18
ATOM 26052 O O . LYS A 1 15 ? 2.712 1.599 4.601 1.00 63.12 15 LYS A O 18
ATOM 26071 N N . LEU A 1 16 ? 3.453 -0.416 5.346 1.00 64.50 16 LEU A N 18
ATOM 26072 C CA . LEU A 1 16 ? 2.936 -1.234 4.226 1.00 63.53 16 LEU A CA 18
ATOM 26073 C C . LEU A 1 16 ? 1.399 -1.188 4.162 1.00 73.21 16 LEU A C 18
ATOM 26074 O O . LEU A 1 16 ? 0.830 -1.236 3.073 1.00 24.25 16 LEU A O 18
ATOM 26090 N N . LYS A 1 17 ? 0.746 -1.085 5.336 1.00 14.42 17 LYS A N 18
ATOM 26091 C CA . LYS A 1 17 ? -0.719 -0.922 5.425 1.00 71.15 17 LYS A CA 18
ATOM 26092 C C . LYS A 1 17 ? -1.143 0.468 4.920 1.00 4.51 17 LYS A C 18
ATOM 26093 O O . LYS A 1 17 ? -2.196 0.611 4.287 1.00 34.44 17 LYS A O 18
ATOM 26112 N N . ALA A 1 18 ? -0.288 1.475 5.182 1.00 62.14 18 ALA A N 18
ATOM 26113 C CA . ALA A 1 18 ? -0.557 2.870 4.807 1.00 12.35 18 ALA A CA 18
ATOM 26114 C C . ALA A 1 18 ? -0.441 3.048 3.284 1.00 4.03 18 ALA A C 18
ATOM 26115 O O . ALA A 1 18 ? -1.384 3.469 2.633 1.00 62.04 18 ALA A O 18
ATOM 26122 N N . GLN A 1 19 ? 0.715 2.659 2.725 1.00 12.53 19 GLN A N 18
ATOM 26123 C CA . GLN A 1 19 ? 1.022 2.818 1.296 1.00 65.41 19 GLN A CA 18
ATOM 26124 C C . GLN A 1 19 ? 0.126 1.953 0.400 1.00 42.42 19 GLN A C 18
ATOM 26125 O O . GLN A 1 19 ? -0.183 2.362 -0.720 1.00 54.24 19 GLN A O 18
ATOM 26139 N N . LEU A 1 20 ? -0.285 0.756 0.890 1.00 62.34 20 LEU A N 18
ATOM 26140 C CA . LEU A 1 20 ? -1.229 -0.093 0.140 1.00 31.32 20 LEU A CA 18
ATOM 26141 C C . LEU A 1 20 ? -2.582 0.605 0.101 1.00 22.24 20 LEU A C 18
ATOM 26142 O O . LEU A 1 20 ? -3.204 0.642 -0.943 1.00 63.14 20 LEU A O 18
ATOM 26158 N N . HIS A 1 21 ? -3.006 1.169 1.263 1.00 42.50 21 HIS A N 18
ATOM 26159 C CA . HIS A 1 21 ? -4.277 1.902 1.401 1.00 15.01 21 HIS A CA 18
ATOM 26160 C C . HIS A 1 21 ? -4.372 2.977 0.313 1.00 52.45 21 HIS A C 18
ATOM 26161 O O . HIS A 1 21 ? -5.281 2.928 -0.501 1.00 22.23 21 HIS A O 18
ATOM 26176 N N . ASP A 1 22 ? -3.357 3.865 0.261 1.00 12.22 22 ASP A N 18
ATOM 26177 C CA . ASP A 1 22 ? -3.292 4.970 -0.718 1.00 74.31 22 ASP A CA 18
ATOM 26178 C C . ASP A 1 22 ? -3.279 4.464 -2.163 1.00 5.12 22 ASP A C 18
ATOM 26179 O O . ASP A 1 22 ? -4.049 4.967 -2.979 1.00 72.11 22 ASP A O 18
ATOM 26188 N N . THR A 1 23 ? -2.431 3.451 -2.461 1.00 43.52 23 THR A N 18
ATOM 26189 C CA . THR A 1 23 ? -2.294 2.912 -3.831 1.00 62.23 23 THR A CA 18
ATOM 26190 C C . THR A 1 23 ? -3.586 2.187 -4.280 1.00 22.22 23 THR A C 18
ATOM 26191 O O . THR A 1 23 ? -3.890 2.158 -5.465 1.00 4.22 23 THR A O 18
ATOM 26202 N N . ASN A 1 24 ? -4.355 1.640 -3.310 1.00 21.01 24 ASN A N 18
ATOM 26203 C CA . ASN A 1 24 ? -5.642 0.958 -3.576 1.00 30.31 24 ASN A CA 18
ATOM 26204 C C . ASN A 1 24 ? -6.730 1.998 -3.908 1.00 45.03 24 ASN A C 18
ATOM 26205 O O . ASN A 1 24 ? -7.499 1.809 -4.862 1.00 33.11 24 ASN A O 18
ATOM 26216 N N . MET A 1 25 ? -6.793 3.090 -3.095 1.00 10.34 25 MET A N 18
ATOM 26217 C CA . MET A 1 25 ? -7.683 4.238 -3.349 1.00 52.44 25 MET A CA 18
ATOM 26218 C C . MET A 1 25 ? -7.446 4.806 -4.750 1.00 75.04 25 MET A C 18
ATOM 26219 O O . MET A 1 25 ? -8.347 4.811 -5.582 1.00 53.02 25 MET A O 18
ATOM 26233 N N . GLU A 1 26 ? -6.194 5.224 -4.998 1.00 32.24 26 GLU A N 18
ATOM 26234 C CA . GLU A 1 26 ? -5.809 5.928 -6.223 1.00 1.00 26 GLU A CA 18
ATOM 26235 C C . GLU A 1 26 ? -5.825 4.992 -7.441 1.00 12.24 26 GLU A C 18
ATOM 26236 O O . GLU A 1 26 ? -5.840 5.473 -8.542 1.00 74.33 26 GLU A O 18
ATOM 26248 N N . LEU A 1 27 ? -5.791 3.652 -7.235 1.00 75.14 27 LEU A N 18
ATOM 26249 C CA . LEU A 1 27 ? -6.046 2.670 -8.307 1.00 24.14 27 LEU A CA 18
ATOM 26250 C C . LEU A 1 27 ? -7.520 2.764 -8.736 1.00 12.12 27 LEU A C 18
ATOM 26251 O O . LEU A 1 27 ? -7.815 2.914 -9.921 1.00 1.40 27 LEU A O 18
ATOM 26267 N N . THR A 1 28 ? -8.428 2.680 -7.752 1.00 71.55 28 THR A N 18
ATOM 26268 C CA . THR A 1 28 ? -9.882 2.690 -7.990 1.00 4.34 28 THR A CA 18
ATOM 26269 C C . THR A 1 28 ? -10.315 4.023 -8.645 1.00 50.54 28 THR A C 18
ATOM 26270 O O . THR A 1 28 ? -11.122 4.036 -9.584 1.00 14.32 28 THR A O 18
ATOM 26281 N N . ASP A 1 29 ? -9.722 5.128 -8.149 1.00 41.13 29 ASP A N 18
ATOM 26282 C CA . ASP A 1 29 ? -9.874 6.470 -8.723 1.00 1.31 29 ASP A CA 18
ATOM 26283 C C . ASP A 1 29 ? -9.338 6.504 -10.158 1.00 41.00 29 ASP A C 18
ATOM 26284 O O . ASP A 1 29 ? -10.075 6.866 -11.059 1.00 72.34 29 ASP A O 18
ATOM 26293 N N . LEU A 1 30 ? -8.076 6.052 -10.349 1.00 73.32 30 LEU A N 18
ATOM 26294 C CA . LEU A 1 30 ? -7.362 6.103 -11.650 1.00 5.40 30 LEU A CA 18
ATOM 26295 C C . LEU A 1 30 ? -8.140 5.393 -12.753 1.00 1.15 30 LEU A C 18
ATOM 26296 O O . LEU A 1 30 ? -8.276 5.943 -13.830 1.00 22.14 30 LEU A O 18
ATOM 26312 N N . LYS A 1 31 ? -8.668 4.193 -12.452 1.00 2.24 31 LYS A N 18
ATOM 26313 C CA . LYS A 1 31 ? -9.401 3.388 -13.439 1.00 73.40 31 LYS A CA 18
ATOM 26314 C C . LYS A 1 31 ? -10.762 4.033 -13.752 1.00 62.24 31 LYS A C 18
ATOM 26315 O O . LYS A 1 31 ? -11.202 4.048 -14.913 1.00 12.14 31 LYS A O 18
ATOM 26334 N N . LEU A 1 32 ? -11.389 4.603 -12.699 1.00 3.21 32 LEU A N 18
ATOM 26335 C CA . LEU A 1 32 ? -12.704 5.249 -12.791 1.00 42.52 32 LEU A CA 18
ATOM 26336 C C . LEU A 1 32 ? -12.630 6.440 -13.756 1.00 0.25 32 LEU A C 18
ATOM 26337 O O . LEU A 1 32 ? -13.313 6.459 -14.781 1.00 34.52 32 LEU A O 18
ATOM 26353 N N . GLN A 1 33 ? -11.739 7.398 -13.434 1.00 71.14 33 GLN A N 18
ATOM 26354 C CA . GLN A 1 33 ? -11.545 8.618 -14.221 1.00 52.25 33 GLN A CA 18
ATOM 26355 C C . GLN A 1 33 ? -10.975 8.291 -15.621 1.00 43.33 33 GLN A C 18
ATOM 26356 O O . GLN A 1 33 ? -11.314 8.978 -16.597 1.00 62.23 33 GLN A O 18
ATOM 26370 N N . LEU A 1 34 ? -10.126 7.233 -15.706 1.00 63.23 34 LEU A N 18
ATOM 26371 C CA . LEU A 1 34 ? -9.480 6.803 -16.967 1.00 13.12 34 LEU A CA 18
ATOM 26372 C C . LEU A 1 34 ? -10.538 6.623 -18.040 1.00 53.14 34 LEU A C 18
ATOM 26373 O O . LEU A 1 34 ? -10.523 7.377 -19.027 1.00 15.20 34 LEU A O 18
ATOM 26389 N N . GLU A 1 35 ? -11.472 5.679 -17.771 1.00 24.31 35 GLU A N 18
ATOM 26390 C CA . GLU A 1 35 ? -12.544 5.296 -18.706 1.00 32.33 35 GLU A CA 18
ATOM 26391 C C . GLU A 1 35 ? -13.602 6.415 -18.863 1.00 23.51 35 GLU A C 18
ATOM 26392 O O . GLU A 1 35 ? -14.290 6.468 -19.884 1.00 13.33 35 GLU A O 18
ATOM 26404 N N . LYS A 1 36 ? -13.719 7.309 -17.843 1.00 72.53 36 LYS A N 18
ATOM 26405 C CA . LYS A 1 36 ? -14.487 8.583 -17.962 1.00 61.14 36 LYS A CA 18
ATOM 26406 C C . LYS A 1 36 ? -13.799 9.543 -18.971 1.00 22.22 36 LYS A C 18
ATOM 26407 O O . LYS A 1 36 ? -14.375 10.567 -19.346 1.00 71.22 36 LYS A O 18
ATOM 26426 N N . ALA A 1 37 ? -12.541 9.205 -19.315 1.00 42.43 37 ALA A N 18
ATOM 26427 C CA . ALA A 1 37 ? -11.698 9.871 -20.319 1.00 15.55 37 ALA A CA 18
ATOM 26428 C C . ALA A 1 37 ? -11.060 11.086 -19.677 1.00 74.32 37 ALA A C 18
ATOM 26429 O O . ALA A 1 37 ? -11.292 12.231 -20.079 1.00 15.31 37 ALA A O 18
ATOM 26436 N N . THR A 1 38 ? -10.273 10.802 -18.620 1.00 74.22 38 THR A N 18
ATOM 26437 C CA . THR A 1 38 ? -9.644 11.883 -17.802 1.00 15.04 38 THR A CA 18
ATOM 26438 C C . THR A 1 38 ? -8.401 12.463 -18.484 1.00 3.13 38 THR A C 18
ATOM 26439 O O . THR A 1 38 ? -7.840 11.859 -19.414 1.00 24.05 38 THR A O 18
ATOM 26450 N N . GLN A 1 39 ? -7.956 13.629 -17.989 1.00 54.12 39 GLN A N 18
ATOM 26451 C CA . GLN A 1 39 ? -6.752 14.286 -18.492 1.00 2.34 39 GLN A CA 18
ATOM 26452 C C . GLN A 1 39 ? -5.563 14.149 -17.507 1.00 42.42 39 GLN A C 18
ATOM 26453 O O . GLN A 1 39 ? -4.411 14.117 -17.942 1.00 72.33 39 GLN A O 18
ATOM 26467 N N . ARG A 1 40 ? -5.832 14.035 -16.184 1.00 33.43 40 ARG A N 18
ATOM 26468 C CA . ARG A 1 40 ? -4.750 13.975 -15.160 1.00 30.32 40 ARG A CA 18
ATOM 26469 C C . ARG A 1 40 ? -5.294 13.483 -13.794 1.00 1.21 40 ARG A C 18
ATOM 26470 O O . ARG A 1 40 ? -6.507 13.343 -13.605 1.00 23.22 40 ARG A O 18
ATOM 26491 N N . GLN A 1 41 ? -4.364 13.194 -12.861 1.00 70.10 41 GLN A N 18
ATOM 26492 C CA . GLN A 1 41 ? -4.664 12.877 -11.455 1.00 64.04 41 GLN A CA 18
ATOM 26493 C C . GLN A 1 41 ? -3.756 13.693 -10.523 1.00 31.13 41 GLN A C 18
ATOM 26494 O O . GLN A 1 41 ? -2.842 14.402 -10.967 1.00 43.22 41 GLN A O 18
ATOM 26508 N N . GLU A 1 42 ? -4.012 13.554 -9.215 1.00 34.41 42 GLU A N 18
ATOM 26509 C CA . GLU A 1 42 ? -3.211 14.160 -8.149 1.00 63.51 42 GLU A CA 18
ATOM 26510 C C . GLU A 1 42 ? -2.728 13.042 -7.205 1.00 4.55 42 GLU A C 18
ATOM 26511 O O . GLU A 1 42 ? -3.498 12.498 -6.397 1.00 64.25 42 GLU A O 18
ATOM 26523 N N . ARG A 1 43 ? -1.453 12.650 -7.391 1.00 72.41 43 ARG A N 18
ATOM 26524 C CA . ARG A 1 43 ? -0.789 11.617 -6.582 1.00 44.25 43 ARG A CA 18
ATOM 26525 C C . ARG A 1 43 ? -0.567 12.142 -5.154 1.00 52.34 43 ARG A C 18
ATOM 26526 O O . ARG A 1 43 ? -1.131 11.607 -4.203 1.00 24.25 43 ARG A O 18
ATOM 26547 N N . PHE A 1 44 ? 0.239 13.212 -5.031 1.00 41.54 44 PHE A N 18
ATOM 26548 C CA . PHE A 1 44 ? 0.504 13.894 -3.746 1.00 11.12 44 PHE A CA 18
ATOM 26549 C C . PHE A 1 44 ? -0.251 15.231 -3.716 1.00 31.14 44 PHE A C 18
ATOM 26550 O O . PHE A 1 44 ? -0.281 15.966 -4.711 1.00 40.43 44 PHE A O 18
ATOM 26567 N N . ASP B 1 1 ? 10.348 -18.185 21.733 1.00 74.42 101 ASP B N 18
ATOM 26568 C CA . ASP B 1 1 ? 8.961 -17.859 22.070 1.00 2.11 101 ASP B CA 18
ATOM 26569 C C . ASP B 1 1 ? 8.501 -16.655 21.237 1.00 1.41 101 ASP B C 18
ATOM 26570 O O . ASP B 1 1 ? 7.359 -16.595 20.780 1.00 44.01 101 ASP B O 18
ATOM 26579 N N . PHE B 1 2 ? 9.430 -15.707 21.041 1.00 54.31 102 PHE B N 18
ATOM 26580 C CA . PHE B 1 2 ? 9.222 -14.495 20.221 1.00 75.13 102 PHE B CA 18
ATOM 26581 C C . PHE B 1 2 ? 9.707 -14.718 18.764 1.00 50.51 102 PHE B C 18
ATOM 26582 O O . PHE B 1 2 ? 9.484 -13.877 17.884 1.00 74.00 102 PHE B O 18
ATOM 26599 N N . LYS B 1 3 ? 10.375 -15.858 18.524 1.00 24.24 103 LYS B N 18
ATOM 26600 C CA . LYS B 1 3 ? 10.855 -16.259 17.185 1.00 23.34 103 LYS B CA 18
ATOM 26601 C C . LYS B 1 3 ? 9.674 -16.324 16.192 1.00 30.13 103 LYS B C 18
ATOM 26602 O O . LYS B 1 3 ? 9.779 -15.926 15.026 1.00 61.13 103 LYS B O 18
ATOM 26621 N N . LYS B 1 4 ? 8.516 -16.742 16.733 1.00 31.25 104 LYS B N 18
ATOM 26622 C CA . LYS B 1 4 ? 7.295 -16.916 15.979 1.00 11.31 104 LYS B CA 18
ATOM 26623 C C . LYS B 1 4 ? 6.692 -15.544 15.637 1.00 14.01 104 LYS B C 18
ATOM 26624 O O . LYS B 1 4 ? 6.091 -15.425 14.589 1.00 33.40 104 LYS B O 18
ATOM 26643 N N . LEU B 1 5 ? 6.880 -14.497 16.522 1.00 11.13 105 LEU B N 18
ATOM 26644 C CA . LEU B 1 5 ? 6.391 -13.122 16.233 1.00 12.10 105 LEU B CA 18
ATOM 26645 C C . LEU B 1 5 ? 7.093 -12.619 14.979 1.00 23.10 105 LEU B C 18
ATOM 26646 O O . LEU B 1 5 ? 6.462 -11.967 14.138 1.00 53.34 105 LEU B O 18
ATOM 26662 N N . TYR B 1 6 ? 8.425 -12.919 14.882 1.00 60.50 106 TYR B N 18
ATOM 26663 C CA . TYR B 1 6 ? 9.224 -12.581 13.698 1.00 42.32 106 TYR B CA 18
ATOM 26664 C C . TYR B 1 6 ? 8.565 -13.172 12.445 1.00 61.21 106 TYR B C 18
ATOM 26665 O O . TYR B 1 6 ? 8.315 -12.457 11.485 1.00 70.13 106 TYR B O 18
ATOM 26683 N N . GLU B 1 7 ? 8.219 -14.472 12.510 1.00 71.42 107 GLU B N 18
ATOM 26684 C CA . GLU B 1 7 ? 7.520 -15.171 11.411 1.00 11.11 107 GLU B CA 18
ATOM 26685 C C . GLU B 1 7 ? 6.097 -14.614 11.141 1.00 24.51 107 GLU B C 18
ATOM 26686 O O . GLU B 1 7 ? 5.690 -14.584 9.990 1.00 52.10 107 GLU B O 18
ATOM 26698 N N . GLN B 1 8 ? 5.358 -14.175 12.193 1.00 14.44 108 GLN B N 18
ATOM 26699 C CA . GLN B 1 8 ? 3.969 -13.660 12.035 1.00 75.41 108 GLN B CA 18
ATOM 26700 C C . GLN B 1 8 ? 3.957 -12.363 11.214 1.00 3.14 108 GLN B C 18
ATOM 26701 O O . GLN B 1 8 ? 3.293 -12.277 10.168 1.00 5.34 108 GLN B O 18
ATOM 26715 N N . ILE B 1 9 ? 4.704 -11.355 11.707 1.00 15.22 109 ILE B N 18
ATOM 26716 C CA . ILE B 1 9 ? 4.718 -10.013 11.108 1.00 64.44 109 ILE B CA 18
ATOM 26717 C C . ILE B 1 9 ? 5.438 -10.022 9.743 1.00 51.15 109 ILE B C 18
ATOM 26718 O O . ILE B 1 9 ? 5.025 -9.308 8.837 1.00 3.11 109 ILE B O 18
ATOM 26734 N N . LEU B 1 10 ? 6.521 -10.823 9.622 1.00 12.54 110 LEU B N 18
ATOM 26735 C CA . LEU B 1 10 ? 7.306 -10.938 8.361 1.00 25.14 110 LEU B CA 18
ATOM 26736 C C . LEU B 1 10 ? 6.502 -11.705 7.284 1.00 25.01 110 LEU B C 18
ATOM 26737 O O . LEU B 1 10 ? 6.646 -11.412 6.102 1.00 54.22 110 LEU B O 18
ATOM 26753 N N . ALA B 1 11 ? 5.652 -12.679 7.696 1.00 11.44 111 ALA B N 18
ATOM 26754 C CA . ALA B 1 11 ? 4.756 -13.398 6.754 1.00 70.24 111 ALA B CA 18
ATOM 26755 C C . ALA B 1 11 ? 3.732 -12.422 6.164 1.00 11.13 111 ALA B C 18
ATOM 26756 O O . ALA B 1 11 ? 3.474 -12.423 4.953 1.00 71.13 111 ALA B O 18
ATOM 26763 N N . GLU B 1 12 ? 3.182 -11.573 7.050 1.00 34.41 112 GLU B N 18
ATOM 26764 C CA . GLU B 1 12 ? 2.280 -10.488 6.668 1.00 14.10 112 GLU B CA 18
ATOM 26765 C C . GLU B 1 12 ? 3.027 -9.453 5.802 1.00 14.20 112 GLU B C 18
ATOM 26766 O O . GLU B 1 12 ? 2.493 -8.991 4.827 1.00 33.42 112 GLU B O 18
ATOM 26778 N N . ASN B 1 13 ? 4.286 -9.155 6.174 1.00 42.44 113 ASN B N 18
ATOM 26779 C CA . ASN B 1 13 ? 5.157 -8.149 5.509 1.00 14.23 113 ASN B CA 18
ATOM 26780 C C . ASN B 1 13 ? 5.492 -8.576 4.065 1.00 32.22 113 ASN B C 18
ATOM 26781 O O . ASN B 1 13 ? 5.524 -7.744 3.154 1.00 75.53 113 ASN B O 18
ATOM 26792 N N . GLU B 1 14 ? 5.740 -9.885 3.897 1.00 3.42 114 GLU B N 18
ATOM 26793 C CA . GLU B 1 14 ? 6.009 -10.516 2.597 1.00 42.22 114 GLU B CA 18
ATOM 26794 C C . GLU B 1 14 ? 4.747 -10.487 1.729 1.00 22.24 114 GLU B C 18
ATOM 26795 O O . GLU B 1 14 ? 4.807 -10.169 0.534 1.00 12.04 114 GLU B O 18
ATOM 26807 N N . LYS B 1 15 ? 3.614 -10.856 2.341 1.00 72.51 115 LYS B N 18
ATOM 26808 C CA . LYS B 1 15 ? 2.310 -10.790 1.686 1.00 14.31 115 LYS B CA 18
ATOM 26809 C C . LYS B 1 15 ? 2.025 -9.355 1.227 1.00 13.32 115 LYS B C 18
ATOM 26810 O O . LYS B 1 15 ? 1.596 -9.139 0.101 1.00 61.45 115 LYS B O 18
ATOM 26829 N N . LEU B 1 16 ? 2.307 -8.386 2.127 1.00 2.14 116 LEU B N 18
ATOM 26830 C CA . LEU B 1 16 ? 2.059 -6.962 1.885 1.00 73.43 116 LEU B CA 18
ATOM 26831 C C . LEU B 1 16 ? 2.982 -6.447 0.774 1.00 34.00 116 LEU B C 18
ATOM 26832 O O . LEU B 1 16 ? 2.610 -5.548 0.035 1.00 22.44 116 LEU B O 18
ATOM 26848 N N . LYS B 1 17 ? 4.161 -7.075 0.656 1.00 0.14 117 LYS B N 18
ATOM 26849 C CA . LYS B 1 17 ? 5.143 -6.786 -0.400 1.00 4.33 117 LYS B CA 18
ATOM 26850 C C . LYS B 1 17 ? 4.580 -7.218 -1.772 1.00 14.01 117 LYS B C 18
ATOM 26851 O O . LYS B 1 17 ? 4.659 -6.473 -2.752 1.00 14.40 117 LYS B O 18
ATOM 26870 N N . ALA B 1 18 ? 3.976 -8.419 -1.788 1.00 72.23 118 ALA B N 18
ATOM 26871 C CA . ALA B 1 18 ? 3.459 -9.063 -3.003 1.00 25.13 118 ALA B CA 18
ATOM 26872 C C . ALA B 1 18 ? 2.206 -8.342 -3.527 1.00 13.05 118 ALA B C 18
ATOM 26873 O O . ALA B 1 18 ? 2.093 -8.066 -4.727 1.00 12.32 118 ALA B O 18
ATOM 26880 N N . GLN B 1 19 ? 1.275 -8.034 -2.598 1.00 62.34 119 GLN B N 18
ATOM 26881 C CA . GLN B 1 19 ? -0.014 -7.407 -2.920 1.00 74.24 119 GLN B CA 18
ATOM 26882 C C . GLN B 1 19 ? 0.173 -5.959 -3.387 1.00 45.10 119 GLN B C 18
ATOM 26883 O O . GLN B 1 19 ? -0.480 -5.545 -4.335 1.00 1.41 119 GLN B O 18
ATOM 26897 N N . LEU B 1 20 ? 1.086 -5.200 -2.720 1.00 41.32 120 LEU B N 18
ATOM 26898 C CA . LEU B 1 20 ? 1.367 -3.795 -3.080 1.00 0.41 120 LEU B CA 18
ATOM 26899 C C . LEU B 1 20 ? 2.006 -3.737 -4.470 1.00 3.33 120 LEU B C 18
ATOM 26900 O O . LEU B 1 20 ? 1.688 -2.852 -5.259 1.00 51.23 120 LEU B O 18
ATOM 26916 N N . HIS B 1 21 ? 2.933 -4.692 -4.734 1.00 64.53 121 HIS B N 18
ATOM 26917 C CA . HIS B 1 21 ? 3.648 -4.799 -6.013 1.00 53.45 121 HIS B CA 18
ATOM 26918 C C . HIS B 1 21 ? 2.628 -5.004 -7.136 1.00 14.53 121 HIS B C 18
ATOM 26919 O O . HIS B 1 21 ? 2.674 -4.309 -8.148 1.00 13.31 121 HIS B O 18
ATOM 26934 N N . ASP B 1 22 ? 1.676 -5.920 -6.886 1.00 14.02 122 ASP B N 18
ATOM 26935 C CA . ASP B 1 22 ? 0.566 -6.211 -7.797 1.00 62.01 122 ASP B CA 18
ATOM 26936 C C . ASP B 1 22 ? -0.269 -4.937 -8.038 1.00 2.04 122 ASP B C 18
ATOM 26937 O O . ASP B 1 22 ? -0.512 -4.581 -9.179 1.00 64.55 122 ASP B O 18
ATOM 26946 N N . THR B 1 23 ? -0.615 -4.231 -6.931 1.00 20.41 123 THR B N 18
ATOM 26947 C CA . THR B 1 23 ? -1.452 -3.009 -6.946 1.00 14.22 123 THR B CA 18
ATOM 26948 C C . THR B 1 23 ? -0.781 -1.876 -7.764 1.00 53.25 123 THR B C 18
ATOM 26949 O O . THR B 1 23 ? -1.459 -1.112 -8.462 1.00 4.42 123 THR B O 18
ATOM 26960 N N . ASN B 1 24 ? 0.567 -1.800 -7.683 1.00 63.52 124 ASN B N 18
ATOM 26961 C CA . ASN B 1 24 ? 1.369 -0.812 -8.432 1.00 3.22 124 ASN B CA 18
ATOM 26962 C C . ASN B 1 24 ? 1.421 -1.178 -9.916 1.00 4.11 124 ASN B C 18
ATOM 26963 O O . ASN B 1 24 ? 1.455 -0.287 -10.755 1.00 71.21 124 ASN B O 18
ATOM 26974 N N . MET B 1 25 ? 1.434 -2.493 -10.225 1.00 21.41 125 MET B N 18
ATOM 26975 C CA . MET B 1 25 ? 1.408 -2.986 -11.610 1.00 43.13 125 MET B CA 18
ATOM 26976 C C . MET B 1 25 ? 0.067 -2.658 -12.275 1.00 21.20 125 MET B C 18
ATOM 26977 O O . MET B 1 25 ? 0.042 -2.226 -13.426 1.00 24.42 125 MET B O 18
ATOM 26991 N N . GLU B 1 26 ? -1.041 -2.833 -11.526 1.00 3.11 126 GLU B N 18
ATOM 26992 C CA . GLU B 1 26 ? -2.390 -2.484 -12.012 1.00 52.33 126 GLU B CA 18
ATOM 26993 C C . GLU B 1 26 ? -2.453 -0.975 -12.276 1.00 3.41 126 GLU B C 18
ATOM 26994 O O . GLU B 1 26 ? -2.998 -0.531 -13.279 1.00 62.55 126 GLU B O 18
ATOM 27006 N N . LEU B 1 27 ? -1.845 -0.211 -11.351 1.00 71.44 127 LEU B N 18
ATOM 27007 C CA . LEU B 1 27 ? -1.732 1.246 -11.442 1.00 33.55 127 LEU B CA 18
ATOM 27008 C C . LEU B 1 27 ? -0.793 1.664 -12.617 1.00 41.55 127 LEU B C 18
ATOM 27009 O O . LEU B 1 27 ? -0.968 2.748 -13.183 1.00 41.23 127 LEU B O 18
ATOM 27025 N N . THR B 1 28 ? 0.181 0.782 -12.987 1.00 52.01 128 THR B N 18
ATOM 27026 C CA . THR B 1 28 ? 1.078 0.988 -14.157 1.00 3.03 128 THR B CA 18
ATOM 27027 C C . THR B 1 28 ? 0.269 0.880 -15.468 1.00 54.00 128 THR B C 18
ATOM 27028 O O . THR B 1 28 ? 0.503 1.653 -16.411 1.00 52.23 128 THR B O 18
ATOM 27039 N N . ASP B 1 29 ? -0.687 -0.083 -15.508 1.00 33.14 129 ASP B N 18
ATOM 27040 C CA . ASP B 1 29 ? -1.671 -0.189 -16.606 1.00 43.22 129 ASP B CA 18
ATOM 27041 C C . ASP B 1 29 ? -2.455 1.120 -16.715 1.00 33.33 129 ASP B C 18
ATOM 27042 O O . ASP B 1 29 ? -2.519 1.715 -17.778 1.00 5.25 129 ASP B O 18
ATOM 27051 N N . LEU B 1 30 ? -2.989 1.579 -15.568 1.00 40.20 130 LEU B N 18
ATOM 27052 C CA . LEU B 1 30 ? -3.895 2.741 -15.503 1.00 14.20 130 LEU B CA 18
ATOM 27053 C C . LEU B 1 30 ? -3.225 4.031 -15.974 1.00 41.04 130 LEU B C 18
ATOM 27054 O O . LEU B 1 30 ? -3.878 4.835 -16.630 1.00 62.12 130 LEU B O 18
ATOM 27070 N N . LYS B 1 31 ? -1.922 4.209 -15.647 1.00 70.41 131 LYS B N 18
ATOM 27071 C CA . LYS B 1 31 ? -1.172 5.416 -16.042 1.00 61.22 131 LYS B CA 18
ATOM 27072 C C . LYS B 1 31 ? -0.690 5.326 -17.508 1.00 31.35 131 LYS B C 18
ATOM 27073 O O . LYS B 1 31 ? -0.445 6.356 -18.144 1.00 21.44 131 LYS B O 18
ATOM 27092 N N . LEU B 1 32 ? -0.530 4.082 -18.022 1.00 5.14 132 LEU B N 18
ATOM 27093 C CA . LEU B 1 32 ? -0.218 3.823 -19.446 1.00 15.00 132 LEU B CA 18
ATOM 27094 C C . LEU B 1 32 ? -1.434 4.201 -20.303 1.00 2.04 132 LEU B C 18
ATOM 27095 O O . LEU B 1 32 ? -1.332 5.003 -21.222 1.00 62.30 132 LEU B O 18
ATOM 27111 N N . GLN B 1 33 ? -2.591 3.623 -19.949 1.00 2.03 133 GLN B N 18
ATOM 27112 C CA . GLN B 1 33 ? -3.881 3.918 -20.586 1.00 63.13 133 GLN B CA 18
ATOM 27113 C C . GLN B 1 33 ? -4.271 5.399 -20.399 1.00 71.24 133 GLN B C 18
ATOM 27114 O O . GLN B 1 33 ? -4.961 5.966 -21.252 1.00 62.44 133 GLN B O 18
ATOM 27128 N N . LEU B 1 34 ? -3.811 6.005 -19.276 1.00 70.22 134 LEU B N 18
ATOM 27129 C CA . LEU B 1 34 ? -4.058 7.426 -18.949 1.00 4.32 134 LEU B CA 18
ATOM 27130 C C . LEU B 1 34 ? -3.446 8.307 -20.036 1.00 61.40 134 LEU B C 18
ATOM 27131 O O . LEU B 1 34 ? -4.152 9.083 -20.676 1.00 24.42 134 LEU B O 18
ATOM 27147 N N . GLU B 1 35 ? -2.126 8.131 -20.253 1.00 22.33 135 GLU B N 18
ATOM 27148 C CA . GLU B 1 35 ? -1.366 8.928 -21.227 1.00 2.00 135 GLU B CA 18
ATOM 27149 C C . GLU B 1 35 ? -1.785 8.620 -22.683 1.00 71.24 135 GLU B C 18
ATOM 27150 O O . GLU B 1 35 ? -1.546 9.434 -23.582 1.00 65.42 135 GLU B O 18
ATOM 27162 N N . LYS B 1 36 ? -2.394 7.431 -22.908 1.00 2.54 136 LYS B N 18
ATOM 27163 C CA . LYS B 1 36 ? -3.015 7.072 -24.204 1.00 5.35 136 LYS B CA 18
ATOM 27164 C C . LYS B 1 36 ? -4.331 7.854 -24.410 1.00 22.35 136 LYS B C 18
ATOM 27165 O O . LYS B 1 36 ? -4.668 8.230 -25.537 1.00 13.43 136 LYS B O 18
ATOM 27184 N N . ALA B 1 37 ? -5.062 8.083 -23.303 1.00 35.11 137 ALA B N 18
ATOM 27185 C CA . ALA B 1 37 ? -6.366 8.774 -23.318 1.00 64.41 137 ALA B CA 18
ATOM 27186 C C . ALA B 1 37 ? -6.208 10.292 -23.508 1.00 15.44 137 ALA B C 18
ATOM 27187 O O . ALA B 1 37 ? -6.939 10.906 -24.292 1.00 11.43 137 ALA B O 18
ATOM 27194 N N . THR B 1 38 ? -5.220 10.875 -22.809 1.00 40.14 138 THR B N 18
ATOM 27195 C CA . THR B 1 38 ? -5.126 12.332 -22.595 1.00 70.35 138 THR B CA 18
ATOM 27196 C C . THR B 1 38 ? -4.143 13.046 -23.548 1.00 51.45 138 THR B C 18
ATOM 27197 O O . THR B 1 38 ? -3.412 12.413 -24.314 1.00 44.14 138 THR B O 18
ATOM 27208 N N . GLN B 1 39 ? -4.183 14.395 -23.483 1.00 42.01 139 GLN B N 18
ATOM 27209 C CA . GLN B 1 39 ? -3.216 15.314 -24.125 1.00 61.32 139 GLN B CA 18
ATOM 27210 C C . GLN B 1 39 ? -2.024 15.604 -23.179 1.00 2.41 139 GLN B C 18
ATOM 27211 O O . GLN B 1 39 ? -0.984 16.115 -23.613 1.00 11.22 139 GLN B O 18
ATOM 27225 N N . ARG B 1 40 ? -2.229 15.308 -21.872 1.00 24.34 140 ARG B N 18
ATOM 27226 C CA . ARG B 1 40 ? -1.190 15.394 -20.810 1.00 1.20 140 ARG B CA 18
ATOM 27227 C C . ARG B 1 40 ? -0.069 14.360 -21.096 1.00 25.30 140 ARG B C 18
ATOM 27228 O O . ARG B 1 40 ? -0.245 13.516 -21.988 1.00 54.12 140 ARG B O 18
ATOM 27249 N N . GLN B 1 41 ? 1.045 14.428 -20.313 1.00 74.32 141 GLN B N 18
ATOM 27250 C CA . GLN B 1 41 ? 2.327 13.706 -20.581 1.00 52.41 141 GLN B CA 18
ATOM 27251 C C . GLN B 1 41 ? 2.147 12.271 -21.133 1.00 74.02 141 GLN B C 18
ATOM 27252 O O . GLN B 1 41 ? 1.247 11.546 -20.709 1.00 51.20 141 GLN B O 18
ATOM 27266 N N . GLU B 1 42 ? 3.015 11.885 -22.078 1.00 2.34 142 GLU B N 18
ATOM 27267 C CA . GLU B 1 42 ? 3.062 10.526 -22.640 1.00 61.00 142 GLU B CA 18
ATOM 27268 C C . GLU B 1 42 ? 4.522 10.048 -22.561 1.00 53.41 142 GLU B C 18
ATOM 27269 O O . GLU B 1 42 ? 5.356 10.319 -23.433 1.00 3.34 142 GLU B O 18
ATOM 27281 N N . ARG B 1 43 ? 4.825 9.383 -21.440 1.00 51.04 143 ARG B N 18
ATOM 27282 C CA . ARG B 1 43 ? 6.192 9.172 -20.955 1.00 51.03 143 ARG B CA 18
ATOM 27283 C C . ARG B 1 43 ? 6.593 7.692 -20.999 1.00 23.21 143 ARG B C 18
ATOM 27284 O O . ARG B 1 43 ? 7.673 7.351 -21.492 1.00 21.44 143 ARG B O 18
ATOM 27305 N N . PHE B 1 44 ? 5.718 6.818 -20.480 1.00 75.43 144 PHE B N 18
ATOM 27306 C CA . PHE B 1 44 ? 6.043 5.398 -20.235 1.00 53.51 144 PHE B CA 18
ATOM 27307 C C . PHE B 1 44 ? 4.830 4.512 -20.634 1.00 35.11 144 PHE B C 18
ATOM 27308 O O . PHE B 1 44 ? 4.793 4.039 -21.790 1.00 43.43 144 PHE B O 18
ATOM 27325 N N . ASP A 1 1 ? 14.546 -9.407 22.255 1.00 75.24 1 ASP A N 19
ATOM 27326 C CA . ASP A 1 1 ? 14.254 -8.746 20.962 1.00 40.25 1 ASP A CA 19
ATOM 27327 C C . ASP A 1 1 ? 12.743 -8.629 20.692 1.00 24.41 1 ASP A C 19
ATOM 27328 O O . ASP A 1 1 ? 12.362 -7.991 19.728 1.00 43.11 1 ASP A O 19
ATOM 27339 N N . PHE A 1 2 ? 11.901 -9.268 21.526 1.00 2.41 2 PHE A N 19
ATOM 27340 C CA . PHE A 1 2 ? 10.436 -9.347 21.319 1.00 33.03 2 PHE A CA 19
ATOM 27341 C C . PHE A 1 2 ? 9.764 -7.965 21.179 1.00 24.52 2 PHE A C 19
ATOM 27342 O O . PHE A 1 2 ? 9.085 -7.721 20.173 1.00 73.21 2 PHE A O 19
ATOM 27359 N N . LYS A 1 3 ? 9.972 -7.063 22.166 1.00 35.11 3 LYS A N 19
ATOM 27360 C CA . LYS A 1 3 ? 9.279 -5.750 22.192 1.00 74.10 3 LYS A CA 19
ATOM 27361 C C . LYS A 1 3 ? 9.590 -4.934 20.907 1.00 2.11 3 LYS A C 19
ATOM 27362 O O . LYS A 1 3 ? 8.695 -4.332 20.289 1.00 54.13 3 LYS A O 19
ATOM 27381 N N . LYS A 1 4 ? 10.863 -4.997 20.482 1.00 73.34 4 LYS A N 19
ATOM 27382 C CA . LYS A 1 4 ? 11.368 -4.190 19.375 1.00 20.52 4 LYS A CA 19
ATOM 27383 C C . LYS A 1 4 ? 11.056 -4.864 18.034 1.00 15.14 4 LYS A C 19
ATOM 27384 O O . LYS A 1 4 ? 10.813 -4.175 17.070 1.00 60.11 4 LYS A O 19
ATOM 27403 N N . LEU A 1 5 ? 11.047 -6.227 17.980 1.00 33.31 5 LEU A N 19
ATOM 27404 C CA . LEU A 1 5 ? 10.742 -6.971 16.725 1.00 2.24 5 LEU A CA 19
ATOM 27405 C C . LEU A 1 5 ? 9.288 -6.727 16.342 1.00 71.13 5 LEU A C 19
ATOM 27406 O O . LEU A 1 5 ? 8.945 -6.625 15.151 1.00 32.33 5 LEU A O 19
ATOM 27422 N N . TYR A 1 6 ? 8.449 -6.622 17.392 1.00 72.10 6 TYR A N 19
ATOM 27423 C CA . TYR A 1 6 ? 7.053 -6.238 17.264 1.00 63.25 6 TYR A CA 19
ATOM 27424 C C . TYR A 1 6 ? 6.963 -4.889 16.545 1.00 31.13 6 TYR A C 19
ATOM 27425 O O . TYR A 1 6 ? 6.161 -4.727 15.647 1.00 60.00 6 TYR A O 19
ATOM 27443 N N . GLU A 1 7 ? 7.846 -3.960 16.943 1.00 41.53 7 GLU A N 19
ATOM 27444 C CA . GLU A 1 7 ? 7.979 -2.648 16.304 1.00 51.34 7 GLU A CA 19
ATOM 27445 C C . GLU A 1 7 ? 8.584 -2.730 14.886 1.00 54.44 7 GLU A C 19
ATOM 27446 O O . GLU A 1 7 ? 8.127 -2.014 14.011 1.00 4.01 7 GLU A O 19
ATOM 27458 N N . GLN A 1 8 ? 9.597 -3.604 14.669 1.00 21.24 8 GLN A N 19
ATOM 27459 C CA . GLN A 1 8 ? 10.350 -3.660 13.383 1.00 63.12 8 GLN A CA 19
ATOM 27460 C C . GLN A 1 8 ? 9.431 -4.051 12.216 1.00 13.34 8 GLN A C 19
ATOM 27461 O O . GLN A 1 8 ? 9.261 -3.267 11.262 1.00 54.10 8 GLN A O 19
ATOM 27475 N N . ILE A 1 9 ? 8.844 -5.270 12.303 1.00 73.33 9 ILE A N 19
ATOM 27476 C CA . ILE A 1 9 ? 7.898 -5.769 11.294 1.00 71.23 9 ILE A CA 19
ATOM 27477 C C . ILE A 1 9 ? 6.680 -4.820 11.148 1.00 4.21 9 ILE A C 19
ATOM 27478 O O . ILE A 1 9 ? 6.310 -4.454 10.033 1.00 61.32 9 ILE A O 19
ATOM 27494 N N . LEU A 1 10 ? 6.062 -4.453 12.301 1.00 31.04 10 LEU A N 19
ATOM 27495 C CA . LEU A 1 10 ? 4.826 -3.636 12.339 1.00 3.35 10 LEU A CA 19
ATOM 27496 C C . LEU A 1 10 ? 5.047 -2.183 11.868 1.00 43.12 10 LEU A C 19
ATOM 27497 O O . LEU A 1 10 ? 4.095 -1.528 11.452 1.00 63.50 10 LEU A O 19
ATOM 27513 N N . ALA A 1 11 ? 6.293 -1.687 11.951 1.00 45.42 11 ALA A N 19
ATOM 27514 C CA . ALA A 1 11 ? 6.655 -0.350 11.421 1.00 44.25 11 ALA A CA 19
ATOM 27515 C C . ALA A 1 11 ? 6.501 -0.340 9.901 1.00 11.41 11 ALA A C 19
ATOM 27516 O O . ALA A 1 11 ? 5.920 0.587 9.320 1.00 1.43 11 ALA A O 19
ATOM 27523 N N . GLU A 1 12 ? 7.036 -1.402 9.272 1.00 53.24 12 GLU A N 19
ATOM 27524 C CA . GLU A 1 12 ? 6.887 -1.637 7.832 1.00 51.45 12 GLU A CA 19
ATOM 27525 C C . GLU A 1 12 ? 5.406 -1.931 7.495 1.00 22.51 12 GLU A C 19
ATOM 27526 O O . GLU A 1 12 ? 4.873 -1.372 6.556 1.00 63.32 12 GLU A O 19
ATOM 27538 N N . ASN A 1 13 ? 4.758 -2.771 8.331 1.00 0.24 13 ASN A N 19
ATOM 27539 C CA . ASN A 1 13 ? 3.356 -3.242 8.147 1.00 3.02 13 ASN A CA 19
ATOM 27540 C C . ASN A 1 13 ? 2.346 -2.067 8.162 1.00 14.42 13 ASN A C 19
ATOM 27541 O O . ASN A 1 13 ? 1.401 -2.035 7.362 1.00 10.13 13 ASN A O 19
ATOM 27552 N N . GLU A 1 14 ? 2.575 -1.116 9.089 1.00 33.04 14 GLU A N 19
ATOM 27553 C CA . GLU A 1 14 ? 1.767 0.110 9.237 1.00 13.50 14 GLU A CA 19
ATOM 27554 C C . GLU A 1 14 ? 1.951 0.996 8.007 1.00 30.31 14 GLU A C 19
ATOM 27555 O O . GLU A 1 14 ? 0.972 1.496 7.434 1.00 62.51 14 GLU A O 19
ATOM 27567 N N . LYS A 1 15 ? 3.228 1.192 7.629 1.00 74.54 15 LYS A N 19
ATOM 27568 C CA . LYS A 1 15 ? 3.591 1.948 6.434 1.00 33.53 15 LYS A CA 19
ATOM 27569 C C . LYS A 1 15 ? 2.892 1.357 5.196 1.00 5.42 15 LYS A C 19
ATOM 27570 O O . LYS A 1 15 ? 2.318 2.089 4.386 1.00 34.42 15 LYS A O 19
ATOM 27589 N N . LEU A 1 16 ? 2.909 0.005 5.117 1.00 60.22 16 LEU A N 19
ATOM 27590 C CA . LEU A 1 16 ? 2.325 -0.760 4.007 1.00 15.11 16 LEU A CA 19
ATOM 27591 C C . LEU A 1 16 ? 0.807 -0.616 3.989 1.00 24.13 16 LEU A C 19
ATOM 27592 O O . LEU A 1 16 ? 0.205 -0.615 2.923 1.00 61.34 16 LEU A O 19
ATOM 27608 N N . LYS A 1 17 ? 0.214 -0.470 5.182 1.00 73.20 17 LYS A N 19
ATOM 27609 C CA . LYS A 1 17 ? -1.232 -0.252 5.351 1.00 30.34 17 LYS A CA 19
ATOM 27610 C C . LYS A 1 17 ? -1.636 1.115 4.760 1.00 31.33 17 LYS A C 19
ATOM 27611 O O . LYS A 1 17 ? -2.686 1.250 4.118 1.00 74.34 17 LYS A O 19
ATOM 27630 N N . ALA A 1 18 ? -0.743 2.102 4.949 1.00 13.10 18 ALA A N 19
ATOM 27631 C CA . ALA A 1 18 ? -0.961 3.489 4.528 1.00 63.01 18 ALA A CA 19
ATOM 27632 C C . ALA A 1 18 ? -0.862 3.618 2.999 1.00 44.11 18 ALA A C 19
ATOM 27633 O O . ALA A 1 18 ? -1.796 4.095 2.343 1.00 64.24 18 ALA A O 19
ATOM 27640 N N . GLN A 1 19 ? 0.285 3.161 2.449 1.00 54.02 19 GLN A N 19
ATOM 27641 C CA . GLN A 1 19 ? 0.583 3.241 1.009 1.00 63.13 19 GLN A CA 19
ATOM 27642 C C . GLN A 1 19 ? -0.353 2.364 0.175 1.00 72.01 19 GLN A C 19
ATOM 27643 O O . GLN A 1 19 ? -0.682 2.734 -0.951 1.00 52.44 19 GLN A O 19
ATOM 27657 N N . LEU A 1 20 ? -0.780 1.196 0.719 1.00 32.45 20 LEU A N 19
ATOM 27658 C CA . LEU A 1 20 ? -1.747 0.325 0.009 1.00 14.33 20 LEU A CA 19
ATOM 27659 C C . LEU A 1 20 ? -3.084 1.032 -0.093 1.00 52.13 20 LEU A C 19
ATOM 27660 O O . LEU A 1 20 ? -3.689 1.057 -1.162 1.00 21.22 20 LEU A O 19
ATOM 27676 N N . HIS A 1 21 ? -3.526 1.612 1.049 1.00 24.11 21 HIS A N 19
ATOM 27677 C CA . HIS A 1 21 ? -4.819 2.298 1.150 1.00 52.41 21 HIS A CA 19
ATOM 27678 C C . HIS A 1 21 ? -4.856 3.442 0.136 1.00 3.22 21 HIS A C 19
ATOM 27679 O O . HIS A 1 21 ? -5.834 3.610 -0.582 1.00 72.15 21 HIS A O 19
ATOM 27694 N N . ASP A 1 22 ? -3.717 4.145 0.043 1.00 41.33 22 ASP A N 19
ATOM 27695 C CA . ASP A 1 22 ? -3.525 5.290 -0.849 1.00 34.35 22 ASP A CA 19
ATOM 27696 C C . ASP A 1 22 ? -3.563 4.865 -2.334 1.00 61.02 22 ASP A C 19
ATOM 27697 O O . ASP A 1 22 ? -4.192 5.540 -3.158 1.00 34.53 22 ASP A O 19
ATOM 27706 N N . THR A 1 23 ? -2.909 3.720 -2.654 1.00 63.12 23 THR A N 19
ATOM 27707 C CA . THR A 1 23 ? -2.860 3.182 -4.033 1.00 2.32 23 THR A CA 19
ATOM 27708 C C . THR A 1 23 ? -4.243 2.622 -4.448 1.00 70.11 23 THR A C 19
ATOM 27709 O O . THR A 1 23 ? -4.613 2.693 -5.619 1.00 33.05 23 THR A O 19
ATOM 27720 N N . ASN A 1 24 ? -5.006 2.084 -3.460 1.00 75.13 24 ASN A N 19
ATOM 27721 C CA . ASN A 1 24 ? -6.351 1.504 -3.698 1.00 30.24 24 ASN A CA 19
ATOM 27722 C C . ASN A 1 24 ? -7.373 2.624 -3.940 1.00 24.13 24 ASN A C 19
ATOM 27723 O O . ASN A 1 24 ? -8.260 2.488 -4.794 1.00 31.42 24 ASN A O 19
ATOM 27734 N N . MET A 1 25 ? -7.246 3.729 -3.175 1.00 71.31 25 MET A N 19
ATOM 27735 C CA . MET A 1 25 ? -8.111 4.902 -3.329 1.00 72.45 25 MET A CA 19
ATOM 27736 C C . MET A 1 25 ? -7.947 5.518 -4.718 1.00 25.54 25 MET A C 19
ATOM 27737 O O . MET A 1 25 ? -8.933 5.676 -5.436 1.00 14.34 25 MET A O 19
ATOM 27751 N N . GLU A 1 26 ? -6.692 5.812 -5.117 1.00 51.03 26 GLU A N 19
ATOM 27752 C CA . GLU A 1 26 ? -6.414 6.418 -6.432 1.00 22.14 26 GLU A CA 19
ATOM 27753 C C . GLU A 1 26 ? -6.658 5.428 -7.573 1.00 13.05 26 GLU A C 19
ATOM 27754 O O . GLU A 1 26 ? -6.826 5.850 -8.699 1.00 30.01 26 GLU A O 19
ATOM 27766 N N . LEU A 1 27 ? -6.643 4.111 -7.270 1.00 1.04 27 LEU A N 19
ATOM 27767 C CA . LEU A 1 27 ? -7.090 3.070 -8.211 1.00 70.31 27 LEU A CA 19
ATOM 27768 C C . LEU A 1 27 ? -8.595 3.251 -8.492 1.00 60.31 27 LEU A C 19
ATOM 27769 O O . LEU A 1 27 ? -9.017 3.173 -9.642 1.00 71.11 27 LEU A O 19
ATOM 27785 N N . THR A 1 28 ? -9.386 3.503 -7.423 1.00 64.55 28 THR A N 19
ATOM 27786 C CA . THR A 1 28 ? -10.839 3.731 -7.528 1.00 34.02 28 THR A CA 19
ATOM 27787 C C . THR A 1 28 ? -11.129 4.982 -8.376 1.00 52.11 28 THR A C 19
ATOM 27788 O O . THR A 1 28 ? -11.959 4.941 -9.299 1.00 40.41 28 THR A O 19
ATOM 27799 N N . ASP A 1 29 ? -10.396 6.073 -8.068 1.00 21.32 29 ASP A N 19
ATOM 27800 C CA . ASP A 1 29 ? -10.479 7.339 -8.815 1.00 63.52 29 ASP A CA 19
ATOM 27801 C C . ASP A 1 29 ? -10.121 7.107 -10.285 1.00 43.24 29 ASP A C 19
ATOM 27802 O O . ASP A 1 29 ? -10.903 7.444 -11.170 1.00 71.22 29 ASP A O 19
ATOM 27811 N N . LEU A 1 30 ? -8.941 6.481 -10.512 1.00 31.43 30 LEU A N 19
ATOM 27812 C CA . LEU A 1 30 ? -8.374 6.263 -11.856 1.00 24.04 30 LEU A CA 19
ATOM 27813 C C . LEU A 1 30 ? -9.323 5.455 -12.736 1.00 24.31 30 LEU A C 19
ATOM 27814 O O . LEU A 1 30 ? -9.624 5.888 -13.832 1.00 64.02 30 LEU A O 19
ATOM 27830 N N . LYS A 1 31 ? -9.816 4.309 -12.226 1.00 30.11 31 LYS A N 19
ATOM 27831 C CA . LYS A 1 31 ? -10.666 3.389 -13.015 1.00 64.12 31 LYS A CA 19
ATOM 27832 C C . LYS A 1 31 ? -12.019 4.028 -13.349 1.00 43.15 31 LYS A C 19
ATOM 27833 O O . LYS A 1 31 ? -12.560 3.799 -14.429 1.00 15.53 31 LYS A O 19
ATOM 27852 N N . LEU A 1 32 ? -12.525 4.858 -12.414 1.00 3.53 32 LEU A N 19
ATOM 27853 C CA . LEU A 1 32 ? -13.814 5.555 -12.551 1.00 40.41 32 LEU A CA 19
ATOM 27854 C C . LEU A 1 32 ? -13.763 6.538 -13.734 1.00 61.24 32 LEU A C 19
ATOM 27855 O O . LEU A 1 32 ? -14.545 6.426 -14.691 1.00 54.45 32 LEU A O 19
ATOM 27871 N N . GLN A 1 33 ? -12.817 7.480 -13.671 1.00 43.12 33 GLN A N 19
ATOM 27872 C CA . GLN A 1 33 ? -12.658 8.517 -14.699 1.00 61.24 33 GLN A CA 19
ATOM 27873 C C . GLN A 1 33 ? -12.220 7.893 -16.046 1.00 75.50 33 GLN A C 19
ATOM 27874 O O . GLN A 1 33 ? -12.690 8.310 -17.128 1.00 74.35 33 GLN A O 19
ATOM 27888 N N . LEU A 1 34 ? -11.350 6.865 -15.940 1.00 75.53 34 LEU A N 19
ATOM 27889 C CA . LEU A 1 34 ? -10.765 6.148 -17.084 1.00 20.44 34 LEU A CA 19
ATOM 27890 C C . LEU A 1 34 ? -11.870 5.697 -18.025 1.00 23.32 34 LEU A C 19
ATOM 27891 O O . LEU A 1 34 ? -11.914 6.180 -19.164 1.00 34.01 34 LEU A O 19
ATOM 27907 N N . GLU A 1 35 ? -12.792 4.858 -17.475 1.00 45.33 35 GLU A N 19
ATOM 27908 C CA . GLU A 1 35 ? -13.912 4.238 -18.211 1.00 63.11 35 GLU A CA 19
ATOM 27909 C C . GLU A 1 35 ? -14.977 5.272 -18.639 1.00 71.45 35 GLU A C 19
ATOM 27910 O O . GLU A 1 35 ? -15.717 5.034 -19.598 1.00 35.12 35 GLU A O 19
ATOM 27922 N N . LYS A 1 36 ? -15.070 6.415 -17.912 1.00 13.55 36 LYS A N 19
ATOM 27923 C CA . LYS A 1 36 ? -15.855 7.596 -18.378 1.00 62.21 36 LYS A CA 19
ATOM 27924 C C . LYS A 1 36 ? -15.192 8.253 -19.614 1.00 12.33 36 LYS A C 19
ATOM 27925 O O . LYS A 1 36 ? -15.788 9.134 -20.245 1.00 33.15 36 LYS A O 19
ATOM 27944 N N . ALA A 1 37 ? -13.942 7.840 -19.866 1.00 52.50 37 ALA A N 19
ATOM 27945 C CA . ALA A 1 37 ? -13.115 8.214 -21.033 1.00 30.55 37 ALA A CA 19
ATOM 27946 C C . ALA A 1 37 ? -12.479 9.561 -20.759 1.00 1.11 37 ALA A C 19
ATOM 27947 O O . ALA A 1 37 ? -12.680 10.545 -21.491 1.00 53.30 37 ALA A O 19
ATOM 27954 N N . THR A 1 38 ? -11.713 9.601 -19.643 1.00 12.15 38 THR A N 19
ATOM 27955 C CA . THR A 1 38 ? -11.084 10.879 -19.186 1.00 0.44 38 THR A CA 19
ATOM 27956 C C . THR A 1 38 ? -9.749 11.123 -19.903 1.00 41.54 38 THR A C 19
ATOM 27957 O O . THR A 1 38 ? -9.332 10.318 -20.740 1.00 11.54 38 THR A O 19
ATOM 27968 N N . GLN A 1 39 ? -9.095 12.255 -19.577 1.00 73.41 39 GLN A N 19
ATOM 27969 C CA . GLN A 1 39 ? -7.791 12.617 -20.141 1.00 74.03 39 GLN A CA 19
ATOM 27970 C C . GLN A 1 39 ? -6.676 12.585 -19.082 1.00 23.30 39 GLN A C 19
ATOM 27971 O O . GLN A 1 39 ? -5.611 11.999 -19.323 1.00 42.55 39 GLN A O 19
ATOM 27985 N N . ARG A 1 40 ? -6.915 13.217 -17.918 1.00 73.54 40 ARG A N 19
ATOM 27986 C CA . ARG A 1 40 ? -5.868 13.427 -16.902 1.00 61.35 40 ARG A CA 19
ATOM 27987 C C . ARG A 1 40 ? -6.413 13.299 -15.460 1.00 53.25 40 ARG A C 19
ATOM 27988 O O . ARG A 1 40 ? -7.552 13.670 -15.173 1.00 13.24 40 ARG A O 19
ATOM 28009 N N . GLN A 1 41 ? -5.563 12.746 -14.577 1.00 23.13 41 GLN A N 19
ATOM 28010 C CA . GLN A 1 41 ? -5.761 12.733 -13.113 1.00 41.32 41 GLN A CA 19
ATOM 28011 C C . GLN A 1 41 ? -5.024 13.937 -12.486 1.00 64.54 41 GLN A C 19
ATOM 28012 O O . GLN A 1 41 ? -4.233 14.601 -13.151 1.00 1.12 41 GLN A O 19
ATOM 28026 N N . GLU A 1 42 ? -5.283 14.209 -11.204 1.00 60.05 42 GLU A N 19
ATOM 28027 C CA . GLU A 1 42 ? -4.543 15.244 -10.445 1.00 54.33 42 GLU A CA 19
ATOM 28028 C C . GLU A 1 42 ? -3.609 14.575 -9.411 1.00 1.14 42 GLU A C 19
ATOM 28029 O O . GLU A 1 42 ? -2.478 15.021 -9.208 1.00 22.44 42 GLU A O 19
ATOM 28041 N N . ARG A 1 43 ? -4.113 13.468 -8.802 1.00 62.15 43 ARG A N 19
ATOM 28042 C CA . ARG A 1 43 ? -3.456 12.725 -7.699 1.00 54.01 43 ARG A CA 19
ATOM 28043 C C . ARG A 1 43 ? -3.232 13.632 -6.459 1.00 63.53 43 ARG A C 19
ATOM 28044 O O . ARG A 1 43 ? -4.033 13.605 -5.513 1.00 22.41 43 ARG A O 19
ATOM 28065 N N . PHE A 1 44 ? -2.154 14.426 -6.483 1.00 52.45 44 PHE A N 19
ATOM 28066 C CA . PHE A 1 44 ? -1.852 15.447 -5.459 1.00 53.23 44 PHE A CA 19
ATOM 28067 C C . PHE A 1 44 ? -1.168 16.654 -6.119 1.00 31.10 44 PHE A C 19
ATOM 28068 O O . PHE A 1 44 ? -0.663 16.576 -7.240 1.00 24.33 44 PHE A O 19
ATOM 28085 N N . ASP B 1 1 ? 6.292 -16.382 22.619 1.00 65.11 101 ASP B N 19
ATOM 28086 C CA . ASP B 1 1 ? 5.634 -15.177 22.117 1.00 33.12 101 ASP B CA 19
ATOM 28087 C C . ASP B 1 1 ? 6.385 -14.630 20.900 1.00 74.12 101 ASP B C 19
ATOM 28088 O O . ASP B 1 1 ? 5.785 -14.084 19.983 1.00 72.33 101 ASP B O 19
ATOM 28097 N N . PHE B 1 2 ? 7.708 -14.775 20.930 1.00 63.54 102 PHE B N 19
ATOM 28098 C CA . PHE B 1 2 ? 8.615 -14.180 19.941 1.00 13.40 102 PHE B CA 19
ATOM 28099 C C . PHE B 1 2 ? 8.556 -14.925 18.593 1.00 70.01 102 PHE B C 19
ATOM 28100 O O . PHE B 1 2 ? 8.592 -14.291 17.524 1.00 11.15 102 PHE B O 19
ATOM 28117 N N . LYS B 1 3 ? 8.425 -16.270 18.648 1.00 2.14 103 LYS B N 19
ATOM 28118 C CA . LYS B 1 3 ? 8.342 -17.097 17.428 1.00 71.20 103 LYS B CA 19
ATOM 28119 C C . LYS B 1 3 ? 7.035 -16.787 16.670 1.00 52.02 103 LYS B C 19
ATOM 28120 O O . LYS B 1 3 ? 7.042 -16.563 15.449 1.00 3.32 103 LYS B O 19
ATOM 28139 N N . LYS B 1 4 ? 5.924 -16.717 17.436 1.00 1.00 104 LYS B N 19
ATOM 28140 C CA . LYS B 1 4 ? 4.588 -16.505 16.882 1.00 14.21 104 LYS B CA 19
ATOM 28141 C C . LYS B 1 4 ? 4.449 -15.068 16.403 1.00 64.23 104 LYS B C 19
ATOM 28142 O O . LYS B 1 4 ? 3.771 -14.834 15.422 1.00 15.24 104 LYS B O 19
ATOM 28161 N N . LEU B 1 5 ? 5.111 -14.115 17.112 1.00 53.03 105 LEU B N 19
ATOM 28162 C CA . LEU B 1 5 ? 5.152 -12.694 16.727 1.00 63.12 105 LEU B CA 19
ATOM 28163 C C . LEU B 1 5 ? 5.634 -12.567 15.289 1.00 72.41 105 LEU B C 19
ATOM 28164 O O . LEU B 1 5 ? 4.948 -11.942 14.448 1.00 42.12 105 LEU B O 19
ATOM 28180 N N . TYR B 1 6 ? 6.809 -13.171 15.015 1.00 21.12 106 TYR B N 19
ATOM 28181 C CA . TYR B 1 6 ? 7.416 -13.095 13.697 1.00 21.51 106 TYR B CA 19
ATOM 28182 C C . TYR B 1 6 ? 6.462 -13.708 12.665 1.00 25.14 106 TYR B C 19
ATOM 28183 O O . TYR B 1 6 ? 6.252 -13.143 11.613 1.00 63.14 106 TYR B O 19
ATOM 28201 N N . GLU B 1 7 ? 5.809 -14.820 13.033 1.00 23.02 107 GLU B N 19
ATOM 28202 C CA . GLU B 1 7 ? 4.851 -15.493 12.151 1.00 3.22 107 GLU B CA 19
ATOM 28203 C C . GLU B 1 7 ? 3.629 -14.614 11.837 1.00 51.23 107 GLU B C 19
ATOM 28204 O O . GLU B 1 7 ? 3.234 -14.527 10.687 1.00 43.54 107 GLU B O 19
ATOM 28216 N N . GLN B 1 8 ? 3.057 -13.943 12.853 1.00 71.51 108 GLN B N 19
ATOM 28217 C CA . GLN B 1 8 ? 1.796 -13.182 12.679 1.00 51.54 108 GLN B CA 19
ATOM 28218 C C . GLN B 1 8 ? 2.017 -11.956 11.782 1.00 41.43 108 GLN B C 19
ATOM 28219 O O . GLN B 1 8 ? 1.492 -11.900 10.654 1.00 2.32 108 GLN B O 19
ATOM 28233 N N . ILE B 1 9 ? 2.818 -10.990 12.277 1.00 60.24 109 ILE B N 19
ATOM 28234 C CA . ILE B 1 9 ? 2.988 -9.701 11.598 1.00 12.34 109 ILE B CA 19
ATOM 28235 C C . ILE B 1 9 ? 3.762 -9.863 10.259 1.00 60.21 109 ILE B C 19
ATOM 28236 O O . ILE B 1 9 ? 3.425 -9.189 9.290 1.00 50.44 109 ILE B O 19
ATOM 28252 N N . LEU B 1 10 ? 4.788 -10.761 10.205 1.00 25.00 110 LEU B N 19
ATOM 28253 C CA . LEU B 1 10 ? 5.602 -10.964 8.962 1.00 72.23 110 LEU B CA 19
ATOM 28254 C C . LEU B 1 10 ? 4.784 -11.690 7.879 1.00 34.23 110 LEU B C 19
ATOM 28255 O O . LEU B 1 10 ? 4.922 -11.361 6.702 1.00 51.41 110 LEU B O 19
ATOM 28271 N N . ALA B 1 11 ? 3.912 -12.655 8.271 1.00 21.03 111 ALA B N 19
ATOM 28272 C CA . ALA B 1 11 ? 3.017 -13.331 7.297 1.00 41.34 111 ALA B CA 19
ATOM 28273 C C . ALA B 1 11 ? 2.077 -12.307 6.649 1.00 53.21 111 ALA B C 19
ATOM 28274 O O . ALA B 1 11 ? 1.863 -12.321 5.431 1.00 64.54 111 ALA B O 19
ATOM 28281 N N . GLU B 1 12 ? 1.557 -11.397 7.491 1.00 75.13 112 GLU B N 19
ATOM 28282 C CA . GLU B 1 12 ? 0.687 -10.305 7.048 1.00 41.12 112 GLU B CA 19
ATOM 28283 C C . GLU B 1 12 ? 1.473 -9.302 6.182 1.00 44.41 112 GLU B C 19
ATOM 28284 O O . GLU B 1 12 ? 0.969 -8.833 5.173 1.00 14.24 112 GLU B O 19
ATOM 28296 N N . ASN B 1 13 ? 2.726 -9.024 6.593 1.00 33.14 113 ASN B N 19
ATOM 28297 C CA . ASN B 1 13 ? 3.626 -8.037 5.949 1.00 71.33 113 ASN B CA 19
ATOM 28298 C C . ASN B 1 13 ? 4.009 -8.499 4.527 1.00 53.23 113 ASN B C 19
ATOM 28299 O O . ASN B 1 13 ? 4.134 -7.694 3.595 1.00 24.40 113 ASN B O 19
ATOM 28310 N N . GLU B 1 14 ? 4.178 -9.823 4.405 1.00 3.40 114 GLU B N 19
ATOM 28311 C CA . GLU B 1 14 ? 4.430 -10.523 3.142 1.00 54.14 114 GLU B CA 19
ATOM 28312 C C . GLU B 1 14 ? 3.206 -10.398 2.221 1.00 53.24 114 GLU B C 19
ATOM 28313 O O . GLU B 1 14 ? 3.339 -10.091 1.027 1.00 14.13 114 GLU B O 19
ATOM 28325 N N . LYS B 1 15 ? 2.017 -10.654 2.796 1.00 32.03 115 LYS B N 19
ATOM 28326 C CA . LYS B 1 15 ? 0.741 -10.486 2.092 1.00 14.53 115 LYS B CA 19
ATOM 28327 C C . LYS B 1 15 ? 0.597 -9.034 1.595 1.00 64.25 115 LYS B C 19
ATOM 28328 O O . LYS B 1 15 ? 0.133 -8.798 0.481 1.00 61.35 115 LYS B O 19
ATOM 28347 N N . LEU B 1 16 ? 1.053 -8.074 2.442 1.00 74.33 116 LEU B N 19
ATOM 28348 C CA . LEU B 1 16 ? 1.008 -6.632 2.140 1.00 73.14 116 LEU B CA 19
ATOM 28349 C C . LEU B 1 16 ? 1.962 -6.272 0.994 1.00 61.01 116 LEU B C 19
ATOM 28350 O O . LEU B 1 16 ? 1.682 -5.381 0.198 1.00 33.13 116 LEU B O 19
ATOM 28366 N N . LYS B 1 17 ? 3.078 -6.983 0.924 1.00 62.01 117 LYS B N 19
ATOM 28367 C CA . LYS B 1 17 ? 4.072 -6.825 -0.143 1.00 51.54 117 LYS B CA 19
ATOM 28368 C C . LYS B 1 17 ? 3.472 -7.223 -1.511 1.00 65.41 117 LYS B C 19
ATOM 28369 O O . LYS B 1 17 ? 3.622 -6.508 -2.517 1.00 21.32 117 LYS B O 19
ATOM 28388 N N . ALA B 1 18 ? 2.738 -8.349 -1.499 1.00 64.51 118 ALA B N 19
ATOM 28389 C CA . ALA B 1 18 ? 2.168 -8.963 -2.705 1.00 72.20 118 ALA B CA 19
ATOM 28390 C C . ALA B 1 18 ? 0.942 -8.182 -3.198 1.00 70.24 118 ALA B C 19
ATOM 28391 O O . ALA B 1 18 ? 0.775 -7.971 -4.401 1.00 22.24 118 ALA B O 19
ATOM 28398 N N . GLN B 1 19 ? 0.085 -7.744 -2.251 1.00 62.13 119 GLN B N 19
ATOM 28399 C CA . GLN B 1 19 ? -1.146 -7.007 -2.582 1.00 12.10 119 GLN B CA 19
ATOM 28400 C C . GLN B 1 19 ? -0.817 -5.609 -3.106 1.00 65.53 119 GLN B C 19
ATOM 28401 O O . GLN B 1 19 ? -1.492 -5.128 -4.003 1.00 13.42 119 GLN B O 19
ATOM 28415 N N . LEU B 1 20 ? 0.223 -4.952 -2.519 1.00 35.25 120 LEU B N 19
ATOM 28416 C CA . LEU B 1 20 ? 0.613 -3.586 -2.922 1.00 44.14 120 LEU B CA 19
ATOM 28417 C C . LEU B 1 20 ? 1.163 -3.615 -4.340 1.00 55.03 120 LEU B C 19
ATOM 28418 O O . LEU B 1 20 ? 0.808 -2.766 -5.155 1.00 60.33 120 LEU B O 19
ATOM 28434 N N . HIS B 1 21 ? 2.028 -4.622 -4.617 1.00 23.44 121 HIS B N 19
ATOM 28435 C CA . HIS B 1 21 ? 2.652 -4.790 -5.933 1.00 42.34 121 HIS B CA 19
ATOM 28436 C C . HIS B 1 21 ? 1.557 -5.018 -6.988 1.00 34.21 121 HIS B C 19
ATOM 28437 O O . HIS B 1 21 ? 1.579 -4.394 -8.049 1.00 50.12 121 HIS B O 19
ATOM 28452 N N . ASP B 1 22 ? 0.583 -5.884 -6.630 1.00 22.34 122 ASP B N 19
ATOM 28453 C CA . ASP B 1 22 ? -0.584 -6.216 -7.473 1.00 44.34 122 ASP B CA 19
ATOM 28454 C C . ASP B 1 22 ? -1.448 -4.964 -7.748 1.00 54.32 122 ASP B C 19
ATOM 28455 O O . ASP B 1 22 ? -1.840 -4.722 -8.889 1.00 1.33 122 ASP B O 19
ATOM 28464 N N . THR B 1 23 ? -1.692 -4.161 -6.689 1.00 2.21 123 THR B N 19
ATOM 28465 C CA . THR B 1 23 ? -2.487 -2.912 -6.768 1.00 23.41 123 THR B CA 19
ATOM 28466 C C . THR B 1 23 ? -1.784 -1.881 -7.668 1.00 60.21 123 THR B C 19
ATOM 28467 O O . THR B 1 23 ? -2.436 -1.115 -8.386 1.00 10.42 123 THR B O 19
ATOM 28478 N N . ASN B 1 24 ? -0.440 -1.883 -7.608 1.00 65.43 124 ASN B N 19
ATOM 28479 C CA . ASN B 1 24 ? 0.399 -1.017 -8.441 1.00 42.51 124 ASN B CA 19
ATOM 28480 C C . ASN B 1 24 ? 0.275 -1.436 -9.911 1.00 23.14 124 ASN B C 19
ATOM 28481 O O . ASN B 1 24 ? 0.222 -0.578 -10.777 1.00 43.52 124 ASN B O 19
ATOM 28492 N N . MET B 1 25 ? 0.204 -2.765 -10.177 1.00 41.15 125 MET B N 19
ATOM 28493 C CA . MET B 1 25 ? -0.044 -3.305 -11.534 1.00 54.53 125 MET B CA 19
ATOM 28494 C C . MET B 1 25 ? -1.415 -2.874 -12.077 1.00 61.11 125 MET B C 19
ATOM 28495 O O . MET B 1 25 ? -1.548 -2.597 -13.271 1.00 44.45 125 MET B O 19
ATOM 28509 N N . GLU B 1 26 ? -2.431 -2.827 -11.186 1.00 24.20 126 GLU B N 19
ATOM 28510 C CA . GLU B 1 26 ? -3.792 -2.377 -11.548 1.00 53.02 126 GLU B CA 19
ATOM 28511 C C . GLU B 1 26 ? -3.781 -0.870 -11.859 1.00 43.22 126 GLU B C 19
ATOM 28512 O O . GLU B 1 26 ? -4.415 -0.413 -12.803 1.00 32.11 126 GLU B O 19
ATOM 28524 N N . LEU B 1 27 ? -3.026 -0.120 -11.049 1.00 72.13 127 LEU B N 19
ATOM 28525 C CA . LEU B 1 27 ? -2.839 1.327 -11.223 1.00 22.42 127 LEU B CA 19
ATOM 28526 C C . LEU B 1 27 ? -2.070 1.625 -12.536 1.00 35.24 127 LEU B C 19
ATOM 28527 O O . LEU B 1 27 ? -2.366 2.608 -13.222 1.00 43.14 127 LEU B O 19
ATOM 28543 N N . THR B 1 28 ? -1.105 0.740 -12.880 1.00 33.44 128 THR B N 19
ATOM 28544 C CA . THR B 1 28 ? -0.309 0.840 -14.123 1.00 4.25 128 THR B CA 19
ATOM 28545 C C . THR B 1 28 ? -1.150 0.377 -15.335 1.00 21.03 128 THR B C 19
ATOM 28546 O O . THR B 1 28 ? -0.893 0.771 -16.475 1.00 31.31 128 THR B O 19
ATOM 28557 N N . ASP B 1 29 ? -2.160 -0.467 -15.061 1.00 15.52 129 ASP B N 19
ATOM 28558 C CA . ASP B 1 29 ? -3.142 -0.914 -16.060 1.00 50.33 129 ASP B CA 19
ATOM 28559 C C . ASP B 1 29 ? -4.034 0.262 -16.482 1.00 33.21 129 ASP B C 19
ATOM 28560 O O . ASP B 1 29 ? -4.222 0.504 -17.663 1.00 54.25 129 ASP B O 19
ATOM 28569 N N . LEU B 1 30 ? -4.558 0.990 -15.477 1.00 21.13 130 LEU B N 19
ATOM 28570 C CA . LEU B 1 30 ? -5.412 2.183 -15.681 1.00 73.23 130 LEU B CA 19
ATOM 28571 C C . LEU B 1 30 ? -4.622 3.307 -16.364 1.00 74.15 130 LEU B C 19
ATOM 28572 O O . LEU B 1 30 ? -5.159 4.046 -17.189 1.00 72.45 130 LEU B O 19
ATOM 28588 N N . LYS B 1 31 ? -3.341 3.398 -15.980 1.00 20.04 131 LYS B N 19
ATOM 28589 C CA . LYS B 1 31 ? -2.332 4.272 -16.591 1.00 75.11 131 LYS B CA 19
ATOM 28590 C C . LYS B 1 31 ? -2.176 3.953 -18.095 1.00 2.12 131 LYS B C 19
ATOM 28591 O O . LYS B 1 31 ? -2.210 4.863 -18.935 1.00 54.22 131 LYS B O 19
ATOM 28610 N N . LEU B 1 32 ? -2.048 2.646 -18.411 1.00 75.33 132 LEU B N 19
ATOM 28611 C CA . LEU B 1 32 ? -1.878 2.160 -19.792 1.00 2.32 132 LEU B CA 19
ATOM 28612 C C . LEU B 1 32 ? -3.163 2.382 -20.616 1.00 54.11 132 LEU B C 19
ATOM 28613 O O . LEU B 1 32 ? -3.110 2.772 -21.788 1.00 41.54 132 LEU B O 19
ATOM 28629 N N . GLN B 1 33 ? -4.320 2.173 -19.978 1.00 74.21 133 GLN B N 19
ATOM 28630 C CA . GLN B 1 33 ? -5.622 2.354 -20.629 1.00 73.20 133 GLN B CA 19
ATOM 28631 C C . GLN B 1 33 ? -5.908 3.841 -20.871 1.00 21.11 133 GLN B C 19
ATOM 28632 O O . GLN B 1 33 ? -6.647 4.169 -21.782 1.00 22.01 133 GLN B O 19
ATOM 28646 N N . LEU B 1 34 ? -5.335 4.725 -20.025 1.00 24.11 134 LEU B N 19
ATOM 28647 C CA . LEU B 1 34 ? -5.598 6.179 -20.075 1.00 1.45 134 LEU B CA 19
ATOM 28648 C C . LEU B 1 34 ? -4.762 6.858 -21.172 1.00 32.25 134 LEU B C 19
ATOM 28649 O O . LEU B 1 34 ? -5.223 7.811 -21.825 1.00 65.24 134 LEU B O 19
ATOM 28665 N N . GLU B 1 35 ? -3.538 6.349 -21.387 1.00 54.31 135 GLU B N 19
ATOM 28666 C CA . GLU B 1 35 ? -2.679 6.816 -22.487 1.00 64.32 135 GLU B CA 19
ATOM 28667 C C . GLU B 1 35 ? -3.200 6.269 -23.832 1.00 33.43 135 GLU B C 19
ATOM 28668 O O . GLU B 1 35 ? -3.020 6.900 -24.873 1.00 33.23 135 GLU B O 19
ATOM 28680 N N . LYS B 1 36 ? -3.872 5.099 -23.790 1.00 1.54 136 LYS B N 19
ATOM 28681 C CA . LYS B 1 36 ? -4.555 4.518 -24.967 1.00 11.22 136 LYS B CA 19
ATOM 28682 C C . LYS B 1 36 ? -5.967 5.111 -25.155 1.00 22.12 136 LYS B C 19
ATOM 28683 O O . LYS B 1 36 ? -6.493 5.099 -26.273 1.00 53.21 136 LYS B O 19
ATOM 28702 N N . ALA B 1 37 ? -6.574 5.616 -24.063 1.00 61.21 137 ALA B N 19
ATOM 28703 C CA . ALA B 1 37 ? -7.882 6.303 -24.121 1.00 73.04 137 ALA B CA 19
ATOM 28704 C C . ALA B 1 37 ? -7.717 7.644 -24.837 1.00 53.33 137 ALA B C 19
ATOM 28705 O O . ALA B 1 37 ? -8.579 8.057 -25.618 1.00 61.20 137 ALA B O 19
ATOM 28712 N N . THR B 1 38 ? -6.563 8.292 -24.578 1.00 21.32 138 THR B N 19
ATOM 28713 C CA . THR B 1 38 ? -6.228 9.597 -25.145 1.00 5.03 138 THR B CA 19
ATOM 28714 C C . THR B 1 38 ? -4.694 9.824 -25.126 1.00 33.03 138 THR B C 19
ATOM 28715 O O . THR B 1 38 ? -4.041 9.654 -26.161 1.00 11.22 138 THR B O 19
ATOM 28726 N N . GLN B 1 39 ? -4.107 10.133 -23.946 1.00 11.32 139 GLN B N 19
ATOM 28727 C CA . GLN B 1 39 ? -2.684 10.521 -23.834 1.00 55.40 139 GLN B CA 19
ATOM 28728 C C . GLN B 1 39 ? -2.167 10.396 -22.391 1.00 51.50 139 GLN B C 19
ATOM 28729 O O . GLN B 1 39 ? -1.045 9.925 -22.182 1.00 51.34 139 GLN B O 19
ATOM 28743 N N . ARG B 1 40 ? -2.997 10.813 -21.409 1.00 42.00 140 ARG B N 19
ATOM 28744 C CA . ARG B 1 40 ? -2.650 10.832 -19.962 1.00 43.01 140 ARG B CA 19
ATOM 28745 C C . ARG B 1 40 ? -1.516 11.871 -19.660 1.00 1.11 140 ARG B C 19
ATOM 28746 O O . ARG B 1 40 ? -0.745 12.233 -20.552 1.00 73.42 140 ARG B O 19
ATOM 28767 N N . GLN B 1 41 ? -1.443 12.361 -18.396 1.00 15.44 141 GLN B N 19
ATOM 28768 C CA . GLN B 1 41 ? -0.438 13.369 -17.968 1.00 21.52 141 GLN B CA 19
ATOM 28769 C C . GLN B 1 41 ? 1.005 12.854 -18.201 1.00 14.22 141 GLN B C 19
ATOM 28770 O O . GLN B 1 41 ? 1.267 11.644 -18.166 1.00 14.23 141 GLN B O 19
ATOM 28784 N N . GLU B 1 42 ? 1.940 13.782 -18.416 1.00 44.33 142 GLU B N 19
ATOM 28785 C CA . GLU B 1 42 ? 3.359 13.453 -18.665 1.00 21.30 142 GLU B CA 19
ATOM 28786 C C . GLU B 1 42 ? 4.192 13.865 -17.447 1.00 71.11 142 GLU B C 19
ATOM 28787 O O . GLU B 1 42 ? 5.398 14.110 -17.551 1.00 4.21 142 GLU B O 19
ATOM 28799 N N . ARG B 1 43 ? 3.508 13.899 -16.292 1.00 31.21 143 ARG B N 19
ATOM 28800 C CA . ARG B 1 43 ? 4.095 14.158 -14.980 1.00 4.25 143 ARG B CA 19
ATOM 28801 C C . ARG B 1 43 ? 5.100 13.051 -14.596 1.00 4.34 143 ARG B C 19
ATOM 28802 O O . ARG B 1 43 ? 6.242 13.340 -14.240 1.00 31.31 143 ARG B O 19
ATOM 28823 N N . PHE B 1 44 ? 4.642 11.792 -14.664 1.00 0.20 144 PHE B N 19
ATOM 28824 C CA . PHE B 1 44 ? 5.485 10.608 -14.460 1.00 73.44 144 PHE B CA 19
ATOM 28825 C C . PHE B 1 44 ? 4.924 9.469 -15.344 1.00 13.32 144 PHE B C 19
ATOM 28826 O O . PHE B 1 44 ? 4.101 8.656 -14.864 1.00 0.22 144 PHE B O 19
ATOM 28843 N N . ASP A 1 1 ? 15.779 -6.327 24.759 1.00 64.13 1 ASP A N 20
ATOM 28844 C CA . ASP A 1 1 ? 15.974 -6.448 23.301 1.00 34.41 1 ASP A CA 20
ATOM 28845 C C . ASP A 1 1 ? 14.623 -6.648 22.596 1.00 52.03 1 ASP A C 20
ATOM 28846 O O . ASP A 1 1 ? 14.189 -5.818 21.816 1.00 54.12 1 ASP A O 20
ATOM 28857 N N . PHE A 1 2 ? 13.953 -7.755 22.918 1.00 75.45 2 PHE A N 20
ATOM 28858 C CA . PHE A 1 2 ? 12.783 -8.250 22.169 1.00 5.03 2 PHE A CA 20
ATOM 28859 C C . PHE A 1 2 ? 11.531 -7.348 22.257 1.00 40.00 2 PHE A C 20
ATOM 28860 O O . PHE A 1 2 ? 10.665 -7.424 21.375 1.00 75.41 2 PHE A O 20
ATOM 28877 N N . LYS A 1 3 ? 11.436 -6.493 23.294 1.00 63.51 3 LYS A N 20
ATOM 28878 C CA . LYS A 1 3 ? 10.302 -5.547 23.418 1.00 53.13 3 LYS A CA 20
ATOM 28879 C C . LYS A 1 3 ? 10.342 -4.520 22.266 1.00 5.11 3 LYS A C 20
ATOM 28880 O O . LYS A 1 3 ? 9.310 -4.202 21.662 1.00 60.45 3 LYS A O 20
ATOM 28899 N N . LYS A 1 4 ? 11.568 -4.041 21.941 1.00 33.02 4 LYS A N 20
ATOM 28900 C CA . LYS A 1 4 ? 11.763 -3.074 20.864 1.00 51.20 4 LYS A CA 20
ATOM 28901 C C . LYS A 1 4 ? 11.713 -3.808 19.515 1.00 4.44 4 LYS A C 20
ATOM 28902 O O . LYS A 1 4 ? 11.275 -3.226 18.549 1.00 0.14 4 LYS A O 20
ATOM 28921 N N . LEU A 1 5 ? 12.141 -5.107 19.479 1.00 52.01 5 LEU A N 20
ATOM 28922 C CA . LEU A 1 5 ? 12.062 -5.959 18.255 1.00 1.10 5 LEU A CA 20
ATOM 28923 C C . LEU A 1 5 ? 10.630 -5.960 17.701 1.00 62.53 5 LEU A C 20
ATOM 28924 O O . LEU A 1 5 ? 10.421 -5.782 16.494 1.00 60.23 5 LEU A O 20
ATOM 28940 N N . TYR A 1 6 ? 9.669 -6.128 18.633 1.00 52.34 6 TYR A N 20
ATOM 28941 C CA . TYR A 1 6 ? 8.233 -6.057 18.348 1.00 61.34 6 TYR A CA 20
ATOM 28942 C C . TYR A 1 6 ? 7.905 -4.726 17.663 1.00 34.23 6 TYR A C 20
ATOM 28943 O O . TYR A 1 6 ? 7.349 -4.706 16.573 1.00 52.11 6 TYR A O 20
ATOM 28961 N N . GLU A 1 7 ? 8.355 -3.643 18.305 1.00 24.25 7 GLU A N 20
ATOM 28962 C CA . GLU A 1 7 ? 8.124 -2.259 17.869 1.00 62.31 7 GLU A CA 20
ATOM 28963 C C . GLU A 1 7 ? 8.746 -1.938 16.494 1.00 64.31 7 GLU A C 20
ATOM 28964 O O . GLU A 1 7 ? 8.179 -1.151 15.746 1.00 1.32 7 GLU A O 20
ATOM 28976 N N . GLN A 1 8 ? 9.908 -2.545 16.181 1.00 63.43 8 GLN A N 20
ATOM 28977 C CA . GLN A 1 8 ? 10.644 -2.273 14.919 1.00 2.14 8 GLN A CA 20
ATOM 28978 C C . GLN A 1 8 ? 9.853 -2.781 13.713 1.00 14.03 8 GLN A C 20
ATOM 28979 O O . GLN A 1 8 ? 9.546 -2.004 12.797 1.00 55.43 8 GLN A O 20
ATOM 28993 N N . ILE A 1 9 ? 9.529 -4.098 13.727 1.00 73.23 9 ILE A N 20
ATOM 28994 C CA . ILE A 1 9 ? 8.718 -4.717 12.665 1.00 33.44 9 ILE A CA 20
ATOM 28995 C C . ILE A 1 9 ? 7.322 -4.052 12.582 1.00 53.22 9 ILE A C 20
ATOM 28996 O O . ILE A 1 9 ? 6.855 -3.739 11.503 1.00 21.02 9 ILE A O 20
ATOM 29012 N N . LEU A 1 10 ? 6.689 -3.867 13.769 1.00 15.43 10 LEU A N 20
ATOM 29013 C CA . LEU A 1 10 ? 5.289 -3.369 13.912 1.00 1.42 10 LEU A CA 20
ATOM 29014 C C . LEU A 1 10 ? 5.161 -1.896 13.452 1.00 32.52 10 LEU A C 20
ATOM 29015 O O . LEU A 1 10 ? 4.121 -1.518 12.931 1.00 3.33 10 LEU A O 20
ATOM 29031 N N . ALA A 1 11 ? 6.222 -1.084 13.623 1.00 22.44 11 ALA A N 20
ATOM 29032 C CA . ALA A 1 11 ? 6.226 0.324 13.158 1.00 5.30 11 ALA A CA 20
ATOM 29033 C C . ALA A 1 11 ? 6.293 0.364 11.623 1.00 45.30 11 ALA A C 20
ATOM 29034 O O . ALA A 1 11 ? 5.633 1.193 10.986 1.00 71.25 11 ALA A O 20
ATOM 29041 N N . GLU A 1 12 ? 7.100 -0.556 11.047 1.00 14.51 12 GLU A N 20
ATOM 29042 C CA . GLU A 1 12 ? 7.208 -0.738 9.589 1.00 23.20 12 GLU A CA 20
ATOM 29043 C C . GLU A 1 12 ? 5.932 -1.411 9.029 1.00 5.04 12 GLU A C 20
ATOM 29044 O O . GLU A 1 12 ? 5.545 -1.149 7.900 1.00 53.24 12 GLU A O 20
ATOM 29056 N N . ASN A 1 13 ? 5.277 -2.241 9.863 1.00 23.32 13 ASN A N 20
ATOM 29057 C CA . ASN A 1 13 ? 4.063 -3.008 9.500 1.00 41.25 13 ASN A CA 20
ATOM 29058 C C . ASN A 1 13 ? 2.846 -2.058 9.446 1.00 5.35 13 ASN A C 20
ATOM 29059 O O . ASN A 1 13 ? 2.005 -2.142 8.546 1.00 55.10 13 ASN A O 20
ATOM 29070 N N . GLU A 1 14 ? 2.809 -1.136 10.428 1.00 11.32 14 GLU A N 20
ATOM 29071 C CA . GLU A 1 14 ? 1.855 -0.015 10.494 1.00 42.35 14 GLU A CA 20
ATOM 29072 C C . GLU A 1 14 ? 2.059 0.899 9.286 1.00 1.43 14 GLU A C 20
ATOM 29073 O O . GLU A 1 14 ? 1.090 1.311 8.637 1.00 34.33 14 GLU A O 20
ATOM 29085 N N . LYS A 1 15 ? 3.341 1.214 9.018 1.00 63.41 15 LYS A N 20
ATOM 29086 C CA . LYS A 1 15 ? 3.741 2.051 7.887 1.00 50.11 15 LYS A CA 20
ATOM 29087 C C . LYS A 1 15 ? 3.218 1.449 6.568 1.00 11.41 15 LYS A C 20
ATOM 29088 O O . LYS A 1 15 ? 2.636 2.162 5.765 1.00 62.33 15 LYS A O 20
ATOM 29107 N N . LEU A 1 16 ? 3.403 0.117 6.407 1.00 71.54 16 LEU A N 20
ATOM 29108 C CA . LEU A 1 16 ? 2.984 -0.627 5.198 1.00 50.25 16 LEU A CA 20
ATOM 29109 C C . LEU A 1 16 ? 1.450 -0.667 5.060 1.00 2.10 16 LEU A C 20
ATOM 29110 O O . LEU A 1 16 ? 0.921 -0.689 3.945 1.00 0.11 16 LEU A O 20
ATOM 29126 N N . LYS A 1 17 ? 0.755 -0.658 6.202 1.00 74.41 17 LYS A N 20
ATOM 29127 C CA . LYS A 1 17 ? -0.715 -0.572 6.257 1.00 24.22 17 LYS A CA 20
ATOM 29128 C C . LYS A 1 17 ? -1.171 0.844 5.815 1.00 52.11 17 LYS A C 20
ATOM 29129 O O . LYS A 1 17 ? -2.194 1.002 5.127 1.00 21.24 17 LYS A O 20
ATOM 29148 N N . ALA A 1 18 ? -0.364 1.857 6.166 1.00 73.50 18 ALA A N 20
ATOM 29149 C CA . ALA A 1 18 ? -0.680 3.271 5.908 1.00 42.33 18 ALA A CA 20
ATOM 29150 C C . ALA A 1 18 ? -0.509 3.592 4.415 1.00 42.43 18 ALA A C 20
ATOM 29151 O O . ALA A 1 18 ? -1.439 4.075 3.770 1.00 31.13 18 ALA A O 20
ATOM 29158 N N . GLN A 1 19 ? 0.683 3.278 3.882 1.00 41.22 19 GLN A N 20
ATOM 29159 C CA . GLN A 1 19 ? 1.045 3.540 2.480 1.00 64.34 19 GLN A CA 20
ATOM 29160 C C . GLN A 1 19 ? 0.229 2.682 1.501 1.00 22.53 19 GLN A C 20
ATOM 29161 O O . GLN A 1 19 ? 0.043 3.087 0.353 1.00 75.32 19 GLN A O 20
ATOM 29175 N N . LEU A 1 20 ? -0.227 1.480 1.945 1.00 41.22 20 LEU A N 20
ATOM 29176 C CA . LEU A 1 20 ? -1.171 0.681 1.130 1.00 62.52 20 LEU A CA 20
ATOM 29177 C C . LEU A 1 20 ? -2.493 1.441 1.023 1.00 32.05 20 LEU A C 20
ATOM 29178 O O . LEU A 1 20 ? -3.049 1.541 -0.057 1.00 24.03 20 LEU A O 20
ATOM 29194 N N . HIS A 1 21 ? -2.971 1.991 2.169 1.00 71.52 21 HIS A N 20
ATOM 29195 C CA . HIS A 1 21 ? -4.242 2.737 2.229 1.00 63.41 21 HIS A CA 20
ATOM 29196 C C . HIS A 1 21 ? -4.203 3.941 1.276 1.00 43.41 21 HIS A C 20
ATOM 29197 O O . HIS A 1 21 ? -5.193 4.231 0.606 1.00 70.43 21 HIS A O 20
ATOM 29212 N N . ASP A 1 22 ? -3.033 4.596 1.201 1.00 71.32 22 ASP A N 20
ATOM 29213 C CA . ASP A 1 22 ? -2.797 5.700 0.260 1.00 42.01 22 ASP A CA 20
ATOM 29214 C C . ASP A 1 22 ? -2.915 5.205 -1.195 1.00 54.42 22 ASP A C 20
ATOM 29215 O O . ASP A 1 22 ? -3.741 5.725 -1.948 1.00 32.31 22 ASP A O 20
ATOM 29224 N N . THR A 1 23 ? -2.133 4.151 -1.548 1.00 13.24 23 THR A N 20
ATOM 29225 C CA . THR A 1 23 ? -2.054 3.628 -2.932 1.00 42.50 23 THR A CA 20
ATOM 29226 C C . THR A 1 23 ? -3.390 2.984 -3.389 1.00 75.32 23 THR A C 20
ATOM 29227 O O . THR A 1 23 ? -3.703 3.003 -4.571 1.00 60.32 23 THR A O 20
ATOM 29238 N N . ASN A 1 24 ? -4.175 2.445 -2.433 1.00 51.45 24 ASN A N 20
ATOM 29239 C CA . ASN A 1 24 ? -5.462 1.765 -2.716 1.00 21.11 24 ASN A CA 20
ATOM 29240 C C . ASN A 1 24 ? -6.546 2.798 -3.043 1.00 14.31 24 ASN A C 20
ATOM 29241 O O . ASN A 1 24 ? -7.253 2.670 -4.050 1.00 5.13 24 ASN A O 20
ATOM 29252 N N . MET A 1 25 ? -6.651 3.832 -2.180 1.00 4.21 25 MET A N 20
ATOM 29253 C CA . MET A 1 25 ? -7.610 4.933 -2.357 1.00 14.43 25 MET A CA 20
ATOM 29254 C C . MET A 1 25 ? -7.320 5.717 -3.642 1.00 21.05 25 MET A C 20
ATOM 29255 O O . MET A 1 25 ? -8.243 6.031 -4.396 1.00 32.31 25 MET A O 20
ATOM 29269 N N . GLU A 1 26 ? -6.028 6.020 -3.880 1.00 61.04 26 GLU A N 20
ATOM 29270 C CA . GLU A 1 26 ? -5.618 6.827 -5.036 1.00 14.24 26 GLU A CA 20
ATOM 29271 C C . GLU A 1 26 ? -5.671 5.996 -6.329 1.00 63.23 26 GLU A C 20
ATOM 29272 O O . GLU A 1 26 ? -5.843 6.568 -7.376 1.00 41.34 26 GLU A O 20
ATOM 29284 N N . LEU A 1 27 ? -5.489 4.652 -6.243 1.00 64.22 27 LEU A N 20
ATOM 29285 C CA . LEU A 1 27 ? -5.724 3.740 -7.382 1.00 0.33 27 LEU A CA 20
ATOM 29286 C C . LEU A 1 27 ? -7.194 3.817 -7.829 1.00 24.45 27 LEU A C 20
ATOM 29287 O O . LEU A 1 27 ? -7.467 3.978 -9.014 1.00 53.12 27 LEU A O 20
ATOM 29303 N N . THR A 1 28 ? -8.120 3.719 -6.851 1.00 13.12 28 THR A N 20
ATOM 29304 C CA . THR A 1 28 ? -9.568 3.774 -7.106 1.00 75.11 28 THR A CA 20
ATOM 29305 C C . THR A 1 28 ? -9.967 5.159 -7.666 1.00 35.40 28 THR A C 20
ATOM 29306 O O . THR A 1 28 ? -10.779 5.254 -8.578 1.00 23.42 28 THR A O 20
ATOM 29317 N N . ASP A 1 29 ? -9.329 6.209 -7.118 1.00 44.12 29 ASP A N 20
ATOM 29318 C CA . ASP A 1 29 ? -9.510 7.612 -7.539 1.00 12.24 29 ASP A CA 20
ATOM 29319 C C . ASP A 1 29 ? -8.994 7.815 -8.981 1.00 40.43 29 ASP A C 20
ATOM 29320 O O . ASP A 1 29 ? -9.678 8.404 -9.822 1.00 64.22 29 ASP A O 20
ATOM 29329 N N . LEU A 1 30 ? -7.792 7.262 -9.238 1.00 64.40 30 LEU A N 20
ATOM 29330 C CA . LEU A 1 30 ? -7.040 7.448 -10.498 1.00 30.12 30 LEU A CA 20
ATOM 29331 C C . LEU A 1 30 ? -7.733 6.687 -11.641 1.00 55.43 30 LEU A C 20
ATOM 29332 O O . LEU A 1 30 ? -7.760 7.162 -12.781 1.00 21.34 30 LEU A O 20
ATOM 29348 N N . LYS A 1 31 ? -8.300 5.508 -11.306 1.00 64.12 31 LYS A N 20
ATOM 29349 C CA . LYS A 1 31 ? -8.968 4.619 -12.275 1.00 21.43 31 LYS A CA 20
ATOM 29350 C C . LYS A 1 31 ? -10.396 5.122 -12.552 1.00 33.20 31 LYS A C 20
ATOM 29351 O O . LYS A 1 31 ? -10.933 4.923 -13.651 1.00 51.31 31 LYS A O 20
ATOM 29370 N N . LEU A 1 32 ? -10.984 5.789 -11.543 1.00 62.11 32 LEU A N 20
ATOM 29371 C CA . LEU A 1 32 ? -12.324 6.378 -11.631 1.00 15.53 32 LEU A CA 20
ATOM 29372 C C . LEU A 1 32 ? -12.303 7.510 -12.652 1.00 31.00 32 LEU A C 20
ATOM 29373 O O . LEU A 1 32 ? -13.091 7.513 -13.601 1.00 54.25 32 LEU A O 20
ATOM 29389 N N . GLN A 1 33 ? -11.355 8.447 -12.473 1.00 71.12 33 GLN A N 20
ATOM 29390 C CA . GLN A 1 33 ? -11.192 9.572 -13.391 1.00 11.24 33 GLN A CA 20
ATOM 29391 C C . GLN A 1 33 ? -10.656 9.087 -14.761 1.00 15.45 33 GLN A C 20
ATOM 29392 O O . GLN A 1 33 ? -11.016 9.665 -15.797 1.00 73.13 33 GLN A O 20
ATOM 29406 N N . LEU A 1 34 ? -9.813 8.008 -14.740 1.00 31.42 34 LEU A N 20
ATOM 29407 C CA . LEU A 1 34 ? -9.273 7.359 -15.968 1.00 4.25 34 LEU A CA 20
ATOM 29408 C C . LEU A 1 34 ? -10.380 7.153 -16.987 1.00 72.41 34 LEU A C 20
ATOM 29409 O O . LEU A 1 34 ? -10.368 7.818 -18.034 1.00 53.23 34 LEU A O 20
ATOM 29425 N N . GLU A 1 35 ? -11.362 6.310 -16.575 1.00 20.11 35 GLU A N 20
ATOM 29426 C CA . GLU A 1 35 ? -12.472 5.844 -17.417 1.00 74.34 35 GLU A CA 20
ATOM 29427 C C . GLU A 1 35 ? -13.494 6.968 -17.697 1.00 25.23 35 GLU A C 20
ATOM 29428 O O . GLU A 1 35 ? -14.132 6.966 -18.754 1.00 64.35 35 GLU A O 20
ATOM 29440 N N . LYS A 1 36 ? -13.621 7.942 -16.759 1.00 72.22 36 LYS A N 20
ATOM 29441 C CA . LYS A 1 36 ? -14.353 9.214 -17.009 1.00 20.53 36 LYS A CA 20
ATOM 29442 C C . LYS A 1 36 ? -13.651 10.054 -18.107 1.00 70.33 36 LYS A C 20
ATOM 29443 O O . LYS A 1 36 ? -14.211 11.044 -18.588 1.00 42.42 36 LYS A O 20
ATOM 29462 N N . ALA A 1 37 ? -12.401 9.645 -18.437 1.00 45.33 37 ALA A N 20
ATOM 29463 C CA . ALA A 1 37 ? -11.571 10.185 -19.532 1.00 65.45 37 ALA A CA 20
ATOM 29464 C C . ALA A 1 37 ? -10.890 11.445 -19.052 1.00 41.41 37 ALA A C 20
ATOM 29465 O O . ALA A 1 37 ? -11.138 12.554 -19.543 1.00 72.04 37 ALA A O 20
ATOM 29472 N N . THR A 1 38 ? -10.059 11.247 -18.021 1.00 1.02 38 THR A N 20
ATOM 29473 C CA . THR A 1 38 ? -9.406 12.367 -17.299 1.00 23.42 38 THR A CA 20
ATOM 29474 C C . THR A 1 38 ? -8.359 13.114 -18.164 1.00 54.52 38 THR A C 20
ATOM 29475 O O . THR A 1 38 ? -8.140 12.796 -19.342 1.00 44.34 38 THR A O 20
ATOM 29486 N N . GLN A 1 39 ? -7.738 14.132 -17.554 1.00 2.33 39 GLN A N 20
ATOM 29487 C CA . GLN A 1 39 ? -6.634 14.888 -18.141 1.00 12.23 39 GLN A CA 20
ATOM 29488 C C . GLN A 1 39 ? -5.380 14.751 -17.254 1.00 11.45 39 GLN A C 20
ATOM 29489 O O . GLN A 1 39 ? -4.326 14.291 -17.714 1.00 52.00 39 GLN A O 20
ATOM 29503 N N . ARG A 1 40 ? -5.507 15.144 -15.977 1.00 44.10 40 ARG A N 20
ATOM 29504 C CA . ARG A 1 40 ? -4.410 15.083 -14.992 1.00 15.42 40 ARG A CA 20
ATOM 29505 C C . ARG A 1 40 ? -4.809 14.212 -13.782 1.00 14.14 40 ARG A C 20
ATOM 29506 O O . ARG A 1 40 ? -5.772 13.443 -13.821 1.00 43.14 40 ARG A O 20
ATOM 29527 N N . GLN A 1 41 ? -3.989 14.321 -12.743 1.00 71.55 41 GLN A N 20
ATOM 29528 C CA . GLN A 1 41 ? -4.321 13.966 -11.364 1.00 52.22 41 GLN A CA 20
ATOM 29529 C C . GLN A 1 41 ? -3.768 15.085 -10.475 1.00 61.43 41 GLN A C 20
ATOM 29530 O O . GLN A 1 41 ? -2.847 15.816 -10.878 1.00 42.12 41 GLN A O 20
ATOM 29544 N N . GLU A 1 42 ? -4.303 15.192 -9.269 1.00 12.54 42 GLU A N 20
ATOM 29545 C CA . GLU A 1 42 ? -3.942 16.247 -8.304 1.00 21.41 42 GLU A CA 20
ATOM 29546 C C . GLU A 1 42 ? -3.710 15.598 -6.941 1.00 53.32 42 GLU A C 20
ATOM 29547 O O . GLU A 1 42 ? -3.974 16.192 -5.891 1.00 30.33 42 GLU A O 20
ATOM 29559 N N . ARG A 1 43 ? -3.173 14.354 -7.029 1.00 55.51 43 ARG A N 20
ATOM 29560 C CA . ARG A 1 43 ? -2.660 13.535 -5.916 1.00 44.34 43 ARG A CA 20
ATOM 29561 C C . ARG A 1 43 ? -1.847 14.376 -4.905 1.00 64.11 43 ARG A C 20
ATOM 29562 O O . ARG A 1 43 ? -2.117 14.335 -3.698 1.00 1.04 43 ARG A O 20
ATOM 29583 N N . PHE A 1 44 ? -0.862 15.134 -5.422 1.00 10.04 44 PHE A N 20
ATOM 29584 C CA . PHE A 1 44 ? -0.068 16.079 -4.620 1.00 21.21 44 PHE A CA 20
ATOM 29585 C C . PHE A 1 44 ? 0.377 17.241 -5.511 1.00 64.25 44 PHE A C 20
ATOM 29586 O O . PHE A 1 44 ? 0.743 17.038 -6.672 1.00 72.24 44 PHE A O 20
ATOM 29603 N N . ASP B 1 1 ? 10.754 -17.549 23.059 1.00 13.32 101 ASP B N 20
ATOM 29604 C CA . ASP B 1 1 ? 9.345 -17.140 23.141 1.00 12.32 101 ASP B CA 20
ATOM 29605 C C . ASP B 1 1 ? 9.061 -15.980 22.188 1.00 2.13 101 ASP B C 20
ATOM 29606 O O . ASP B 1 1 ? 7.993 -15.904 21.588 1.00 10.41 101 ASP B O 20
ATOM 29615 N N . PHE B 1 2 ? 10.031 -15.073 22.067 1.00 65.42 102 PHE B N 20
ATOM 29616 C CA . PHE B 1 2 ? 9.892 -13.832 21.281 1.00 60.15 102 PHE B CA 20
ATOM 29617 C C . PHE B 1 2 ? 10.346 -14.014 19.816 1.00 61.35 102 PHE B C 20
ATOM 29618 O O . PHE B 1 2 ? 10.086 -13.163 18.956 1.00 23.45 102 PHE B O 20
ATOM 29635 N N . LYS B 1 3 ? 11.029 -15.127 19.531 1.00 50.31 103 LYS B N 20
ATOM 29636 C CA . LYS B 1 3 ? 11.496 -15.455 18.166 1.00 14.21 103 LYS B CA 20
ATOM 29637 C C . LYS B 1 3 ? 10.291 -15.557 17.208 1.00 33.22 103 LYS B C 20
ATOM 29638 O O . LYS B 1 3 ? 10.372 -15.196 16.031 1.00 40.15 103 LYS B O 20
ATOM 29657 N N . LYS B 1 4 ? 9.154 -16.012 17.771 1.00 45.23 104 LYS B N 20
ATOM 29658 C CA . LYS B 1 4 ? 7.921 -16.188 17.034 1.00 41.13 104 LYS B CA 20
ATOM 29659 C C . LYS B 1 4 ? 7.252 -14.821 16.811 1.00 74.42 104 LYS B C 20
ATOM 29660 O O . LYS B 1 4 ? 6.548 -14.685 15.837 1.00 14.33 104 LYS B O 20
ATOM 29679 N N . LEU B 1 5 ? 7.475 -13.803 17.713 1.00 15.32 105 LEU B N 20
ATOM 29680 C CA . LEU B 1 5 ? 6.939 -12.434 17.482 1.00 3.14 105 LEU B CA 20
ATOM 29681 C C . LEU B 1 5 ? 7.551 -11.908 16.199 1.00 31.34 105 LEU B C 20
ATOM 29682 O O . LEU B 1 5 ? 6.867 -11.245 15.407 1.00 31.33 105 LEU B O 20
ATOM 29698 N N . TYR B 1 6 ? 8.871 -12.219 16.016 1.00 0.52 106 TYR B N 20
ATOM 29699 C CA . TYR B 1 6 ? 9.568 -11.891 14.772 1.00 21.22 106 TYR B CA 20
ATOM 29700 C C . TYR B 1 6 ? 8.807 -12.518 13.596 1.00 62.24 106 TYR B C 20
ATOM 29701 O O . TYR B 1 6 ? 8.371 -11.805 12.721 1.00 74.34 106 TYR B O 20
ATOM 29719 N N . GLU B 1 7 ? 8.547 -13.830 13.694 1.00 73.25 107 GLU B N 20
ATOM 29720 C CA . GLU B 1 7 ? 7.859 -14.614 12.653 1.00 0.20 107 GLU B CA 20
ATOM 29721 C C . GLU B 1 7 ? 6.437 -14.090 12.341 1.00 32.24 107 GLU B C 20
ATOM 29722 O O . GLU B 1 7 ? 6.033 -14.075 11.185 1.00 22.40 107 GLU B O 20
ATOM 29734 N N . GLN B 1 8 ? 5.695 -13.666 13.383 1.00 35.42 108 GLN B N 20
ATOM 29735 C CA . GLN B 1 8 ? 4.288 -13.222 13.230 1.00 22.45 108 GLN B CA 20
ATOM 29736 C C . GLN B 1 8 ? 4.218 -11.934 12.415 1.00 2.43 108 GLN B C 20
ATOM 29737 O O . GLN B 1 8 ? 3.640 -11.907 11.317 1.00 20.11 108 GLN B O 20
ATOM 29751 N N . ILE B 1 9 ? 4.850 -10.879 12.954 1.00 64.21 109 ILE B N 20
ATOM 29752 C CA . ILE B 1 9 ? 4.769 -9.536 12.380 1.00 32.43 109 ILE B CA 20
ATOM 29753 C C . ILE B 1 9 ? 5.510 -9.470 11.022 1.00 35.13 109 ILE B C 20
ATOM 29754 O O . ILE B 1 9 ? 5.093 -8.741 10.138 1.00 33.31 109 ILE B O 20
ATOM 29770 N N . LEU B 1 10 ? 6.621 -10.235 10.898 1.00 73.11 110 LEU B N 20
ATOM 29771 C CA . LEU B 1 10 ? 7.449 -10.303 9.659 1.00 23.21 110 LEU B CA 20
ATOM 29772 C C . LEU B 1 10 ? 6.676 -11.025 8.535 1.00 72.21 110 LEU B C 20
ATOM 29773 O O . LEU B 1 10 ? 6.802 -10.649 7.376 1.00 73.43 110 LEU B O 20
ATOM 29789 N N . ALA B 1 11 ? 5.888 -12.059 8.890 1.00 13.44 111 ALA B N 20
ATOM 29790 C CA . ALA B 1 11 ? 5.007 -12.760 7.930 1.00 71.22 111 ALA B CA 20
ATOM 29791 C C . ALA B 1 11 ? 3.913 -11.808 7.410 1.00 11.10 111 ALA B C 20
ATOM 29792 O O . ALA B 1 11 ? 3.603 -11.790 6.211 1.00 42.23 111 ALA B O 20
ATOM 29799 N N . GLU B 1 12 ? 3.352 -11.008 8.335 1.00 32.13 112 GLU B N 20
ATOM 29800 C CA . GLU B 1 12 ? 2.356 -9.973 8.013 1.00 61.13 112 GLU B CA 20
ATOM 29801 C C . GLU B 1 12 ? 3.015 -8.828 7.186 1.00 14.41 112 GLU B C 20
ATOM 29802 O O . GLU B 1 12 ? 2.405 -8.284 6.272 1.00 1.24 112 GLU B O 20
ATOM 29814 N N . ASN B 1 13 ? 4.285 -8.517 7.525 1.00 12.12 113 ASN B N 20
ATOM 29815 C CA . ASN B 1 13 ? 5.093 -7.430 6.907 1.00 73.12 113 ASN B CA 20
ATOM 29816 C C . ASN B 1 13 ? 5.481 -7.819 5.466 1.00 41.55 113 ASN B C 20
ATOM 29817 O O . ASN B 1 13 ? 5.515 -6.974 4.572 1.00 54.43 113 ASN B O 20
ATOM 29828 N N . GLU B 1 14 ? 5.742 -9.127 5.283 1.00 30.34 114 GLU B N 20
ATOM 29829 C CA . GLU B 1 14 ? 6.005 -9.754 3.974 1.00 42.21 114 GLU B CA 20
ATOM 29830 C C . GLU B 1 14 ? 4.777 -9.589 3.080 1.00 34.31 114 GLU B C 20
ATOM 29831 O O . GLU B 1 14 ? 4.888 -9.166 1.926 1.00 55.14 114 GLU B O 20
ATOM 29843 N N . LYS B 1 15 ? 3.616 -9.968 3.647 1.00 4.42 115 LYS B N 20
ATOM 29844 C CA . LYS B 1 15 ? 2.327 -9.887 2.965 1.00 10.54 115 LYS B CA 20
ATOM 29845 C C . LYS B 1 15 ? 2.053 -8.437 2.518 1.00 21.45 115 LYS B C 20
ATOM 29846 O O . LYS B 1 15 ? 1.700 -8.195 1.372 1.00 42.31 115 LYS B O 20
ATOM 29865 N N . LEU B 1 16 ? 2.292 -7.490 3.441 1.00 2.21 116 LEU B N 20
ATOM 29866 C CA . LEU B 1 16 ? 2.066 -6.054 3.209 1.00 53.55 116 LEU B CA 20
ATOM 29867 C C . LEU B 1 16 ? 3.054 -5.481 2.167 1.00 65.15 116 LEU B C 20
ATOM 29868 O O . LEU B 1 16 ? 2.725 -4.555 1.417 1.00 31.43 116 LEU B O 20
ATOM 29884 N N . LYS B 1 17 ? 4.238 -6.082 2.100 1.00 74.41 117 LYS B N 20
ATOM 29885 C CA . LYS B 1 17 ? 5.275 -5.732 1.116 1.00 21.50 117 LYS B CA 20
ATOM 29886 C C . LYS B 1 17 ? 4.819 -6.225 -0.286 1.00 73.23 117 LYS B C 20
ATOM 29887 O O . LYS B 1 17 ? 4.977 -5.523 -1.296 1.00 74.44 117 LYS B O 20
ATOM 29906 N N . ALA B 1 18 ? 4.196 -7.413 -0.302 1.00 22.01 118 ALA B N 20
ATOM 29907 C CA . ALA B 1 18 ? 3.776 -8.113 -1.529 1.00 71.03 118 ALA B CA 20
ATOM 29908 C C . ALA B 1 18 ? 2.555 -7.434 -2.179 1.00 11.23 118 ALA B C 20
ATOM 29909 O O . ALA B 1 18 ? 2.519 -7.231 -3.398 1.00 31.12 118 ALA B O 20
ATOM 29916 N N . GLN B 1 19 ? 1.569 -7.080 -1.337 1.00 50.43 119 GLN B N 20
ATOM 29917 C CA . GLN B 1 19 ? 0.302 -6.474 -1.780 1.00 45.40 119 GLN B CA 20
ATOM 29918 C C . GLN B 1 19 ? 0.516 -5.025 -2.242 1.00 3.22 119 GLN B C 20
ATOM 29919 O O . GLN B 1 19 ? -0.156 -4.582 -3.170 1.00 73.15 119 GLN B O 20
ATOM 29933 N N . LEU B 1 20 ? 1.435 -4.282 -1.564 1.00 30.41 120 LEU B N 20
ATOM 29934 C CA . LEU B 1 20 ? 1.785 -2.907 -1.986 1.00 53.41 120 LEU B CA 20
ATOM 29935 C C . LEU B 1 20 ? 2.445 -2.949 -3.370 1.00 11.14 120 LEU B C 20
ATOM 29936 O O . LEU B 1 20 ? 2.149 -2.111 -4.211 1.00 52.23 120 LEU B O 20
ATOM 29952 N N . HIS B 1 21 ? 3.345 -3.948 -3.571 1.00 41.10 121 HIS B N 20
ATOM 29953 C CA . HIS B 1 21 ? 4.020 -4.201 -4.861 1.00 70.20 121 HIS B CA 20
ATOM 29954 C C . HIS B 1 21 ? 2.978 -4.324 -5.984 1.00 73.55 121 HIS B C 20
ATOM 29955 O O . HIS B 1 21 ? 3.098 -3.673 -7.020 1.00 43.25 121 HIS B O 20
ATOM 29970 N N . ASP B 1 22 ? 1.947 -5.140 -5.719 1.00 2.25 122 ASP B N 20
ATOM 29971 C CA . ASP B 1 22 ? 0.856 -5.394 -6.667 1.00 1.44 122 ASP B CA 20
ATOM 29972 C C . ASP B 1 22 ? 0.061 -4.113 -6.964 1.00 71.41 122 ASP B C 20
ATOM 29973 O O . ASP B 1 22 ? -0.141 -3.783 -8.126 1.00 65.04 122 ASP B O 20
ATOM 29982 N N . THR B 1 23 ? -0.339 -3.382 -5.900 1.00 73.22 123 THR B N 20
ATOM 29983 C CA . THR B 1 23 ? -1.174 -2.161 -6.016 1.00 63.10 123 THR B CA 20
ATOM 29984 C C . THR B 1 23 ? -0.401 -1.006 -6.706 1.00 32.42 123 THR B C 20
ATOM 29985 O O . THR B 1 23 ? -0.999 -0.148 -7.368 1.00 43.03 123 THR B O 20
ATOM 29996 N N . ASN B 1 24 ? 0.936 -1.016 -6.551 1.00 15.43 124 ASN B N 20
ATOM 29997 C CA . ASN B 1 24 ? 1.828 -0.046 -7.206 1.00 64.24 124 ASN B CA 20
ATOM 29998 C C . ASN B 1 24 ? 1.964 -0.390 -8.700 1.00 11.31 124 ASN B C 20
ATOM 29999 O O . ASN B 1 24 ? 2.045 0.511 -9.524 1.00 63.14 124 ASN B O 20
ATOM 30010 N N . MET B 1 25 ? 1.979 -1.705 -9.039 1.00 43.35 125 MET B N 20
ATOM 30011 C CA . MET B 1 25 ? 1.935 -2.179 -10.438 1.00 73.41 125 MET B CA 20
ATOM 30012 C C . MET B 1 25 ? 0.574 -1.884 -11.085 1.00 2.31 125 MET B C 20
ATOM 30013 O O . MET B 1 25 ? 0.509 -1.629 -12.290 1.00 52.14 125 MET B O 20
ATOM 30027 N N . GLU B 1 26 ? -0.508 -1.922 -10.280 1.00 42.50 126 GLU B N 20
ATOM 30028 C CA . GLU B 1 26 ? -1.854 -1.533 -10.739 1.00 53.33 126 GLU B CA 20
ATOM 30029 C C . GLU B 1 26 ? -1.861 -0.046 -11.106 1.00 74.01 126 GLU B C 20
ATOM 30030 O O . GLU B 1 26 ? -2.447 0.344 -12.107 1.00 24.31 126 GLU B O 20
ATOM 30042 N N . LEU B 1 27 ? -1.175 0.756 -10.268 1.00 20.53 127 LEU B N 20
ATOM 30043 C CA . LEU B 1 27 ? -1.044 2.214 -10.449 1.00 53.22 127 LEU B CA 20
ATOM 30044 C C . LEU B 1 27 ? -0.074 2.535 -11.618 1.00 4.33 127 LEU B C 20
ATOM 30045 O O . LEU B 1 27 ? -0.254 3.539 -12.306 1.00 22.11 127 LEU B O 20
ATOM 30061 N N . THR B 1 28 ? 0.935 1.659 -11.849 1.00 54.35 128 THR B N 20
ATOM 30062 C CA . THR B 1 28 ? 1.881 1.788 -12.982 1.00 21.53 128 THR B CA 20
ATOM 30063 C C . THR B 1 28 ? 1.133 1.562 -14.319 1.00 30.31 128 THR B C 20
ATOM 30064 O O . THR B 1 28 ? 1.237 2.360 -15.268 1.00 54.24 128 THR B O 20
ATOM 30075 N N . ASP B 1 29 ? 0.352 0.471 -14.343 1.00 12.10 129 ASP B N 20
ATOM 30076 C CA . ASP B 1 29 ? -0.524 0.112 -15.463 1.00 75.14 129 ASP B CA 20
ATOM 30077 C C . ASP B 1 29 ? -1.577 1.205 -15.674 1.00 1.42 129 ASP B C 20
ATOM 30078 O O . ASP B 1 29 ? -1.921 1.529 -16.803 1.00 74.33 129 ASP B O 20
ATOM 30087 N N . LEU B 1 30 ? -2.036 1.789 -14.556 1.00 43.42 130 LEU B N 20
ATOM 30088 C CA . LEU B 1 30 ? -3.086 2.804 -14.550 1.00 74.14 130 LEU B CA 20
ATOM 30089 C C . LEU B 1 30 ? -2.604 4.079 -15.248 1.00 22.45 130 LEU B C 20
ATOM 30090 O O . LEU B 1 30 ? -3.286 4.573 -16.139 1.00 65.43 130 LEU B O 20
ATOM 30106 N N . LYS B 1 31 ? -1.429 4.602 -14.831 1.00 24.13 131 LYS B N 20
ATOM 30107 C CA . LYS B 1 31 ? -0.894 5.867 -15.369 1.00 24.41 131 LYS B CA 20
ATOM 30108 C C . LYS B 1 31 ? -0.493 5.703 -16.858 1.00 11.01 131 LYS B C 20
ATOM 30109 O O . LYS B 1 31 ? -0.515 6.672 -17.624 1.00 3.03 131 LYS B O 20
ATOM 30128 N N . LEU B 1 32 ? -0.178 4.452 -17.248 1.00 42.23 132 LEU B N 20
ATOM 30129 C CA . LEU B 1 32 ? 0.032 4.076 -18.654 1.00 31.00 132 LEU B CA 20
ATOM 30130 C C . LEU B 1 32 ? -1.305 4.208 -19.445 1.00 3.25 132 LEU B C 20
ATOM 30131 O O . LEU B 1 32 ? -1.372 4.921 -20.449 1.00 73.12 132 LEU B O 20
ATOM 30147 N N . GLN B 1 33 ? -2.383 3.566 -18.930 1.00 61.33 133 GLN B N 20
ATOM 30148 C CA . GLN B 1 33 ? -3.756 3.690 -19.495 1.00 32.52 133 GLN B CA 20
ATOM 30149 C C . GLN B 1 33 ? -4.220 5.161 -19.501 1.00 30.45 133 GLN B C 20
ATOM 30150 O O . GLN B 1 33 ? -4.957 5.584 -20.385 1.00 52.32 133 GLN B O 20
ATOM 30164 N N . LEU B 1 34 ? -3.753 5.904 -18.485 1.00 44.21 134 LEU B N 20
ATOM 30165 C CA . LEU B 1 34 ? -4.190 7.273 -18.177 1.00 55.43 134 LEU B CA 20
ATOM 30166 C C . LEU B 1 34 ? -3.781 8.211 -19.304 1.00 64.15 134 LEU B C 20
ATOM 30167 O O . LEU B 1 34 ? -4.601 8.977 -19.805 1.00 50.31 134 LEU B O 20
ATOM 30183 N N . GLU B 1 35 ? -2.502 8.092 -19.721 1.00 31.34 135 GLU B N 20
ATOM 30184 C CA . GLU B 1 35 ? -1.941 8.902 -20.812 1.00 53.42 135 GLU B CA 20
ATOM 30185 C C . GLU B 1 35 ? -2.449 8.441 -22.187 1.00 50.21 135 GLU B C 20
ATOM 30186 O O . GLU B 1 35 ? -2.418 9.214 -23.140 1.00 40.32 135 GLU B O 20
ATOM 30198 N N . LYS B 1 36 ? -2.905 7.173 -22.288 1.00 1.13 136 LYS B N 20
ATOM 30199 C CA . LYS B 1 36 ? -3.635 6.694 -23.490 1.00 0.13 136 LYS B CA 20
ATOM 30200 C C . LYS B 1 36 ? -5.061 7.284 -23.545 1.00 62.30 136 LYS B C 20
ATOM 30201 O O . LYS B 1 36 ? -5.612 7.499 -24.628 1.00 20.52 136 LYS B O 20
ATOM 30220 N N . ALA B 1 37 ? -5.638 7.544 -22.362 1.00 42.33 137 ALA B N 20
ATOM 30221 C CA . ALA B 1 37 ? -6.998 8.099 -22.223 1.00 12.13 137 ALA B CA 20
ATOM 30222 C C . ALA B 1 37 ? -7.004 9.631 -22.337 1.00 43.31 137 ALA B C 20
ATOM 30223 O O . ALA B 1 37 ? -8.048 10.225 -22.631 1.00 14.10 137 ALA B O 20
ATOM 30230 N N . THR B 1 38 ? -5.843 10.269 -22.092 1.00 10.55 138 THR B N 20
ATOM 30231 C CA . THR B 1 38 ? -5.714 11.736 -22.154 1.00 21.51 138 THR B CA 20
ATOM 30232 C C . THR B 1 38 ? -4.697 12.168 -23.224 1.00 10.43 138 THR B C 20
ATOM 30233 O O . THR B 1 38 ? -3.983 11.352 -23.799 1.00 64.43 138 THR B O 20
ATOM 30244 N N . GLN B 1 39 ? -4.681 13.474 -23.481 1.00 55.14 139 GLN B N 20
ATOM 30245 C CA . GLN B 1 39 ? -3.669 14.144 -24.319 1.00 41.10 139 GLN B CA 20
ATOM 30246 C C . GLN B 1 39 ? -2.651 14.878 -23.422 1.00 55.14 139 GLN B C 20
ATOM 30247 O O . GLN B 1 39 ? -1.535 15.168 -23.848 1.00 40.35 139 GLN B O 20
ATOM 30261 N N . ARG B 1 40 ? -3.066 15.166 -22.171 1.00 53.00 140 ARG B N 20
ATOM 30262 C CA . ARG B 1 40 ? -2.240 15.885 -21.177 1.00 10.33 140 ARG B CA 20
ATOM 30263 C C . ARG B 1 40 ? -1.144 14.948 -20.612 1.00 43.12 140 ARG B C 20
ATOM 30264 O O . ARG B 1 40 ? -1.137 13.751 -20.931 1.00 64.31 140 ARG B O 20
ATOM 30285 N N . GLN B 1 41 ? -0.243 15.530 -19.775 1.00 12.51 141 GLN B N 20
ATOM 30286 C CA . GLN B 1 41 ? 0.792 14.850 -18.937 1.00 43.55 141 GLN B CA 20
ATOM 30287 C C . GLN B 1 41 ? 1.785 13.959 -19.728 1.00 42.03 141 GLN B C 20
ATOM 30288 O O . GLN B 1 41 ? 2.982 14.297 -19.795 1.00 23.44 141 GLN B O 20
ATOM 30302 N N . GLU B 1 42 ? 1.290 12.837 -20.305 1.00 54.21 142 GLU B N 20
ATOM 30303 C CA . GLU B 1 42 ? 2.089 11.889 -21.108 1.00 34.12 142 GLU B CA 20
ATOM 30304 C C . GLU B 1 42 ? 3.115 11.174 -20.200 1.00 72.43 142 GLU B C 20
ATOM 30305 O O . GLU B 1 42 ? 4.264 11.601 -20.059 1.00 42.42 142 GLU B O 20
ATOM 30317 N N . ARG B 1 43 ? 2.626 10.128 -19.528 1.00 23.24 143 ARG B N 20
ATOM 30318 C CA . ARG B 1 43 ? 3.382 9.347 -18.534 1.00 1.33 143 ARG B CA 20
ATOM 30319 C C . ARG B 1 43 ? 4.426 8.447 -19.204 1.00 42.13 143 ARG B C 20
ATOM 30320 O O . ARG B 1 43 ? 5.545 8.295 -18.700 1.00 31.32 143 ARG B O 20
ATOM 30341 N N . PHE B 1 44 ? 4.022 7.823 -20.323 1.00 51.01 144 PHE B N 20
ATOM 30342 C CA . PHE B 1 44 ? 4.916 7.004 -21.147 1.00 24.45 144 PHE B CA 20
ATOM 30343 C C . PHE B 1 44 ? 5.884 7.923 -21.932 1.00 61.24 144 PHE B C 20
ATOM 30344 O O . PHE B 1 44 ? 5.416 8.690 -22.800 1.00 75.33 144 PHE B O 20
#

GO terms:
  GO:0071889 14-3-3 protein binding (F, IDA)
  GO:0000776 kinetochore (C, IDA)
  GO:0005813 centrosome (C, IDA)
  GO:0072357 PTW/PP1 phosphatase complex (C, IDA)
  GO:0030155 regulation of cell adhesion (P, IDA)
  GO:0019208 phosphatase regulator activity (F, IDA)
  GO:0005737 cytoplasm (C, EXP)
  GO:0006470 protein dephosphorylation (P, IMP)
  GO:0007098 centrosome cycle (P, IMP)
  GO:0019208 phosphatase regulator activity (F, IMP)
  GO:0000278 mitotic cell cycle (P, IMP)
  GO:0005515 protein binding (F, IPI)
  GO:0019901 protein kinase binding (F, IPI)
  GO:0005654 nucleoplasm (C, TAS)
  GO:0005829 cytosol (C, TAS)
  GO:0005829 cytosol (C, IDA)
  GO:0015629 actin cytoskeleton (C, IDA)
  GO:0004857 enzyme inhibitor activity (F, IDA)
  GO:0043292 contractile muscle fiber (C, IDA)
  GO:0043086 negative regulation of catalytic activity (P, IDA)

B-factor: mean 37.78, std 23.0, range [0.02, 75.55]

Foldseek 3Di:
DVVVVCVVVVVVVVVVVVVVVLCVVVVCVVVVCVVVPHDDDPSD/DCVVVCVPVVVVVVVVVVVVVVVVVVVVVVVVVVVVVDVPPNPD

Sequence (88 aa):
DFKKLYEQILAENEKLKAQLHDTNMELTDLKLQLEKATQRQERFDFKKLYEQILAENEKLKAQLHDTNMELTDLKLQLEKATQRQERFDFKKLYEQILAENEKLKAQLHDTNMELTDLKLQLEKATQRQERFDFKKLYEQILAENEKLKAQLHDTNMELTDLKLQLEKATQRQERFDFKKLYEQILAENEKLKAQLHDTNMELTDLKLQLEKATQRQERFDFKKLYEQILAENEKLKAQLHDTNMELTDLKLQLEKATQRQERFDFKKLYEQILAENEKLKAQLHDTNMELTDLKLQLEKATQRQERFDFKKLYEQILAENEKLKAQLHDTNMELTDLKLQLEKATQRQERFDFKKLYEQILAENEKLKAQLHDTNMELTDLKLQLEKATQRQERFDFKKLYEQILAENEKLKAQLHDTNMELTDLKLQLEKATQRQERFDFKKLYEQILAENEKLKAQLHDTNMELTDLKLQLEKATQRQERFDFKKLYEQILAENEKLKAQLHDTNMELTDLKLQLEKATQRQERFDFKKLYEQILAENEKLKAQLHDTNMELTDLKLQLEKATQRQERFDFKKLYEQILAENEKLKAQLHDTNMELTDLKLQLEKATQRQERFDFKKLYEQILAENEKLKAQLHDTNMELTDLKLQLEKATQRQERFDFKKLYEQILAENEKLKAQLHDTNMELTDLKLQLEKATQRQERFDFKKLYEQILAENEKLKAQLHDTNMELTDLKLQLEKATQRQERFDFKKLYEQILAENEKLKAQLHDTNMELTDLKLQLEKATQRQERFDFKKLYEQILAENEKLKAQLHDTNMELTDLKLQLEKATQRQERFDFKKLYEQILAENEKLKAQLHDTNMELTDLKLQLEKATQRQERFDFKKLYEQILAENEKLKAQLHDTNMELTDLKLQLEKATQRQERFDFKKLYEQILAENEKLKAQLHDTNMELTDLKLQLEKATQRQERFDFKKLYEQILAENEKLKAQLHDTNMELTDLKLQLEKATQRQERFDFKKLYEQILAENEKLKAQLHDTNMELTDLKLQLEKATQRQERFDFKKLYEQILAENEKLKAQLHDTNMELTDLKLQLEKATQRQERFDFKKLYEQILAENEKLKAQLHDTNMELTDLKLQLEKATQRQERFDFKKLYEQILAENEKLKAQLHDTNMELTDLKLQLEKATQRQERFDFKKLYEQILAENEKLKAQLHDTNMELTDLKLQLEKATQRQERFDFKKLYEQILAENEKLKAQLHDTNMELTDLKLQLEKATQRQERFDFKKLYEQILAENEKLKAQLHDTNMELTDLKLQLEKATQRQERFDFKKLYEQILAENEKLKAQLHDTNMELTDLKLQLEKATQRQERFDFKKLYEQILAENEKLKAQLHDTNMELTDLKLQLEKATQRQERFDFKKLYEQILAENEKLKAQLHDTNMELTDLKLQLEKATQRQERFDFKKLYEQILAENEKLKAQLHDTNMELTDLKLQLEKATQRQERFDFKKLYEQILAENEKLKAQLHDTNMELTDLKLQLEKATQRQERFDFKKLYEQILAENEKLKAQLHDTNMELTDLKLQLEKATQRQERFDFKKLYEQILAENEKLKAQLHDTNMELTDLKLQLEKATQRQERFDFKKLYEQILAENEKLKAQLHDTNMELTDLKLQLEKATQRQERFDFKKLYEQILAENEKLKAQLHDTNMELTDLKLQLEKATQRQERFDFKKLYEQILAENEKLKAQLHDTNMELTDLKLQLEKATQRQERF

InterPro domains:
  IPR002110 Ankyrin repeat [PF12796] (46-134)
  IPR002110 Ankyrin repeat [PF12796] (188-259)
  IPR002110 Ankyrin repeat [PR01415] (106-121)
  IPR002110 Ankyrin repeat [PR01415] (214-228)
  IPR002110 Ankyrin repeat [PS50088] (72-104)
  IPR002110 Ankyrin repeat [PS50088] (105-137)
  IPR002110 Ankyrin repeat [PS50088] (198-230)
  IPR002110 Ankyrin repeat [PS50088] (231-263)
  IPR002110 Ankyrin repeat [SM00248] (38-68)
  IPR002110 Ankyrin repeat [SM00248] (72-101)
  IPR002110 Ankyrin repeat [SM00248] (105-134)
  IPR002110 Ankyrin repeat [SM00248] (138-168)
  IPR002110 Ankyrin repeat [SM00248] (198-227)
  IPR002110 Ankyrin repeat [SM00248] (231-260)
  IPR017401 Protein phosphatase 1 regulatory subunit 12A/B/C [PIRSF038141] (1-1030)
  IPR031775 cGMP-dependent protein kinase, interacting domain [PF15898] (931-1030)
  IPR036770 Ankyrin repeat-containing domain superfamily [G3DSA:1.25.40.20] (1-162)
  IPR036770 Ankyrin repeat-containing domain superfamily [G3DSA:1.25.40.20] (163-299)
  IPR036770 Ankyrin repeat-containing domain superfamily [SSF48403] (7-272)
  IPR051226 Protein Phosphatase 1 Regulatory Subunit [PTHR24179] (2-1030)

Secondary structure (DSSP, 8-state):
-HHHHHHHHHHHHHHHHHHHHHHHHHHHHHHHHHHTT-S-----/--HHHHHHHHHHHHHHHHHHHHHHHHHHHHHHHHHHHS------

Organism: Homo sapiens (NCBI:txid9606)

Nearest PDB structures (foldseek):
  5huz-assembly1_A  TM=9.463E-01  e=2.508E-04  Homo sapiens
  5huz-assembly1_A  TM=9.627E-01  e=2.595E-05  Homo sapiens
  5huz-assembly1_A  TM=1.023E+00  e=4.316E-05  Homo sapiens
  5huz-assembly1_A  TM=9.684E-01  e=1.456E-04  Homo sapiens
  5huz-assembly1_A  TM=9.654E-01  e=2.959E-05  Homo sapiens

Radius of gyration: 17.54 Å; Cα contacts (8 Å, |Δi|>4): 66; chains: 2; bounding box: 30×32×48 Å

Solvent-accessible surface area: 6938 Å² total; per-residue (Å²): 151,102,162,103,36,99,100,99,15,66,56,80,9,118,110,9,95,57,49,28,106,87,12,58,124,30,24,88,55,2,101,102,23,19,112,144,79,22,126,142,14,119,100,232,144,99,134,105,21,102,101,107,14,72,61,63,21,112,101,4,123,48,45,33,104,90,14,47,109,82,18,74,73,19,85,94,66,0,72,161,57,32,131,42,33,167,168,224

=== Feature glossary ===
Legend for the data blocks above and below:

— What the protein is —

Sequence gives the chain of amino acids in standard one-letter code (A=alanine, C=cysteine, …, Y=tyrosine), read N→C. It is the only feature that is directly encoded by the gene; all structural features are derived from the folded form of this sequence.

The annotation block draws on four external resources. InterPro: which protein families and domains the sequence belongs to. GO: standardized terms for what the protein does, what process it participates in, and where in the cell it acts. CATH: which structural fold it has in the CATH hierarchy. Organism: the species of origin.

— Where its atoms are —

Atomic coordinates in PDBx/mmCIF format — the same representation the Protein Data Bank distributes. Each line of the _atom_site loop places one backbone atom in Cartesian space (units: ångströms, origin: arbitrary).

Six rendered views show the 3D structure from the faces of a cube — i.e. along ±x, ±y, ±z. Rendering representation is drawn randomly per protein from cartoon (secondary-structure ribbons), sticks (backbone bonds), or molecular surface; coloring is either N→C rainbow (blue at the N-terminus through red at the C-terminus) or one color per chain.

— Local backbone conformation —

DSSP 8-state secondary structure assigns each residue one of H (α-helix), G (3₁₀-helix), I (π-helix), E (extended β-strand), B (isolated β-bridge), T (hydrogen-bonded turn), S (bend), or '-' (coil). The assignment is computed from backbone hydrogen-bond geometry via the Kabsch–Sander algorithm.

P-SEA three-state annotation labels each residue as helix, strand, or coil based purely on the geometry of the Cα trace. It serves as a fallback when the full backbone (and thus DSSP) is unavailable.

φ (phi) and ψ (psi) are the two rotatable backbone dihedrals per residue: φ is the C(i-1)–N–Cα–C torsion, ψ is the N–Cα–C–N(i+1) torsion, both in degrees on (−180°, 180°]. α-helical residues cluster near (−60°, −45°); β-strand residues near (−120°, +130°). A Ramachandran plot is simply a scatter of (φ, ψ) for every residue.

— Global shape and packing —

Radius of gyration (Rg) is the root-mean-square distance of Cα atoms from their centroid — a single number for overall size and compactness. A globular domain of N residues has Rg ≈ 2.2·N^0.38 Å; an extended or disordered chain has a much larger Rg. The Cα contact count is the number of residue pairs whose Cα atoms are within 8 Å and are more than four positions apart in sequence — a standard proxy for tertiary packing density. The bounding box is the smallest axis-aligned box enclosing all Cα atoms.

Accessible surface area quantifies burial. A residue with SASA near zero is packed into the hydrophobic core; one with SASA >100 Å² sits on the surface. Computed here via the Shrake–Rupley numerical algorithm with a 1.4 Å probe.

The contact map is a binary N×N matrix image: pixel (i, j) is dark where Cα_i and Cα_j are within 8 Å and |i−j|>4. Because the |i−j|>4 filter removes local helical contacts, off-diagonal stripes parallel to the main diagonal indicate parallel β-sheets; stripes perpendicular to it indicate antiparallel β-sheets. The Ramachandran plot scatters every residue's (φ, ψ) pair against the sterically allowed regions. The PAE heatmap renders the predicted-aligned-error matrix.

— Structural neighborhood —

A 3Di character summarizes, for each residue, the relative orientation of the Cα frame of its nearest spatial neighbor. Because it encodes fold topology rather than chemistry, 3Di alignments detect remote structural similarity that sequence alignment misses.

Structural nearest neighbors (via Foldseek easy-search vs the PDB). Reported per hit: target PDB id, E-value, and alignment TM-score. A TM-score above ~0.5 is the conventional threshold for 'same fold'.

— Confidence and disorder —

For AlphaFold models, the B-factor field carries pLDDT — the model's own estimate of local accuracy on a 0–100 scale. Regions with pLDDT<50 should be treated as essentially unmodeled; they often correspond to intrinsically disordered segments.

B-factor (Debye–Waller factor) reflects atomic displacement in the crystal lattice. It is an experimental observable (units Å²), not a prediction; low values mean the atom is pinned down, high values mean it moves or is heterogeneous across the crystal.

Predicted Aligned Error (PAE) is an AlphaFold confidence matrix: entry (i, j) is the expected error in the position of residue j, in ångströms, when the prediction is superimposed on the true structure at residue i. Low PAE within a block of residues means that block is internally rigid and well-predicted; high PAE between two blocks means their relative placement is uncertain even if each block individually is confident.